Protein AF-0000000080709113 (afdb_homodimer)

Radius of gyration: 42.11 Å; Cα contacts (8 Å, |Δi|>4): 4014; chains: 2; bounding box: 92×187×119 Å

Secondary structure (DSSP, 8-state):
--HHHHH-SSPTT----EEEEE-TTSSEEEEEE-GGG-SEEEEEEEETTT--EEEES--STT-B-STTS-HHHHHHHHHHT---EE----EEPPTT-SS-EEEEEETTEEEEEETTT--PPEEEE-TTSTTSTTPPPEEEEE-TTSSEEEEEETTEEEEEESSPPP-------S------------PPPPPEE---STTSTTEEESB--HHHHHTS---BSEEE-TTSSEEEEEEEE-TTSPPEEEE-TTSS--SGGGEEEE---BTTSPPPEEEEEEEE--HHHHHHT-----GGG---EE----SS-----------------------------------STT-TT-EEEEEEEE-TTS-EEEEEEETTS-EEEEEEE-TTT--EEEEEEEE-SS-----S--EE-SS-------------------------------------TT-EEEEEEE-TTSS-EEEEEEE-TT-SS-EEEEE---SSS-EEEEEEEETTTTEEEEEE-SS-TT-BEEEEEESS--TT-TTPPPPPEE---SSSEEEEEE-TTSSEEEEEEEETTEEEEEEEEE--SSS-TTSPPEEEEEEEE---HHHHHTGGG-PPPEEEEEE-TTSS-EEEEEEE---HHHH-S--EEEEEEE---TT-----SSHHHHT-HHHHHHHHTT-EEEEEE-TT-TTS-HHHHGGGTT-TTSHHHHHHHHHHHHHHHTT-EEEEEEEEEEETHHHHHHHHHHHH-TTT--EEEEES----GGGSBHHHHHHHH--TTT-HHHHHHT-TGGGGGG--SEEEEEEETT-SSS-THHHHHHHHHHHHTT---EEEEETT--SS--SHHHHHHHHHHHHHHHHHHHSSSPPPPPS--/--HHHHH-SSPTT----EEEEE-TTSSEEEEEE-GGG-SEEEEEEEETTT--EEEES--STT-B-SSSS-HHHHHHHHHHT---EE----EEPPTT-SS-EEEEEETTEEEEEETTT--PPEEEE-TTSTTSTTPPPEEEEE-TTSSEEEEEETTEEEEEESSPPP-------S------------PPPPPEE---STTSTTEEESB--HHHHHTS---BSEEE-TTSSEEEEEEEE-TTSPPEEEE-TTSS--SGGGEEEE---BTTSPPPEEEEEEEE--HHHHHHT-----GGG---EE----SS-----------------------------------STT-TT-EEEEEEEE-TTS-EEEEEEETTSSEEEEEEE-TTT--EEEEEEEE-SS-----S--EE-SS-------------------------------------TT-EEEEEEE-TTSS-EEEEEEE-TT-SS-EEEEE---SSS-EEEEEEEETTTTEEEEEE-SS-TT-BEEEEEESS--TT-TTPPPPPEE---SSSEEEEEE-TTSSEEEEEEEETTEEEEEEEEE--SSS-TTSPPEEEEEEEE---HHHHHTGGG-PPPEEEEEE-TTSS-EEEEEEE---HHHH-S--EEEEEEE---TT-----SSHHHHT-HHHHHHHHTT-EEEEEE-TT-SSS-HHHHGGGTT-TTSHHHHHHHHHHHHHHHTT-EEEEEEEEEEETHHHHHHHHHHHH-TTT--EEEEES----GGGSBHHHHHHHH--TTT-HHHHHHT-GGGGGGG--SEEEEEEETT-SSS-THHHHHHHHHHHHTT---EEEEETT--SS--SHHHHHHHHHHHHHHHHHHHSSSPPPPPS--

pLDDT: mean 85.26, std 21.28, range [19.12, 98.88]

Structure (mmCIF, N/CA/C/O backbone):
data_AF-0000000080709113-model_v1
#
loop_
_entity.id
_entity.type
_entity.pdbx_description
1 polymer 'Putative dipeptidyl peptidase IV'
#
loop_
_atom_site.group_PDB
_atom_site.id
_atom_site.type_symbol
_atom_site.label_atom_id
_atom_site.label_alt_id
_atom_site.label_comp_id
_atom_site.label_asym_id
_atom_site.label_entity_id
_atom_site.label_seq_id
_atom_site.pdbx_PDB_ins_code
_atom_site.Cartn_x
_atom_site.Cartn_y
_atom_site.Cartn_z
_atom_site.occupancy
_atom_site.B_iso_or_equiv
_atom_site.auth_seq_id
_atom_site.auth_comp_id
_atom_site.auth_asym_id
_atom_site.auth_atom_id
_atom_site.pdbx_PDB_model_num
ATOM 1 N N . MET A 1 1 ? 26.172 13.289 19.031 1 89.44 1 MET A N 1
ATOM 2 C CA . MET A 1 1 ? 24.719 13.172 19.172 1 89.44 1 MET A CA 1
ATOM 3 C C . MET A 1 1 ? 24.203 11.906 18.5 1 89.44 1 MET A C 1
ATOM 5 O O . MET A 1 1 ? 24.5 11.656 17.328 1 89.44 1 MET A O 1
ATOM 9 N N . ASN A 1 2 ? 23.531 11.102 19.203 1 90.44 2 ASN A N 1
ATOM 10 C CA . ASN A 1 2 ? 23.047 9.844 18.641 1 90.44 2 ASN A CA 1
ATOM 11 C C . ASN A 1 2 ? 21.625 9.977 18.109 1 90.44 2 ASN A C 1
ATOM 13 O O . ASN A 1 2 ? 20.953 10.992 18.344 1 90.44 2 ASN A O 1
ATOM 17 N N . PRO A 1 3 ? 21.219 9.055 17.312 1 92.25 3 PRO A N 1
ATOM 18 C CA . PRO A 1 3 ? 19.891 9.117 16.719 1 92.25 3 PRO A CA 1
ATOM 19 C C . PRO A 1 3 ? 18.766 9.164 17.75 1 92.25 3 PRO A C 1
ATOM 21 O O . PRO A 1 3 ? 17.719 9.766 17.516 1 92.25 3 PRO A O 1
ATOM 24 N N . GLU A 1 4 ? 18.938 8.641 18.859 1 92.06 4 GLU A N 1
ATOM 25 C CA . GLU A 1 4 ? 17.953 8.664 19.922 1 92.06 4 GLU A CA 1
ATOM 26 C C . GLU A 1 4 ? 17.719 10.086 20.438 1 92.06 4 GLU A C 1
ATOM 28 O O . GLU A 1 4 ? 16.594 10.477 20.75 1 92.06 4 GLU A O 1
ATOM 33 N N . ASP A 1 5 ? 18.812 10.828 20.5 1 91.19 5 ASP A N 1
ATOM 34 C CA . ASP A 1 5 ? 18.719 12.227 20.906 1 91.19 5 ASP A CA 1
ATOM 35 C C . ASP A 1 5 ? 17.828 13.023 19.953 1 91.19 5 ASP A C 1
ATOM 37 O O . ASP A 1 5 ? 17.094 13.914 20.375 1 91.19 5 ASP A O 1
ATOM 41 N N . VAL A 1 6 ? 17.922 12.656 18.75 1 93.75 6 VAL A N 1
ATOM 42 C CA . VAL A 1 6 ? 17.203 13.375 17.688 1 93.75 6 VAL A CA 1
ATOM 43 C C . VAL A 1 6 ? 15.742 12.953 17.688 1 93.75 6 VAL A C 1
ATOM 45 O O . VAL A 1 6 ? 14.852 13.789 17.5 1 93.75 6 VAL A O 1
ATOM 48 N N . ALA A 1 7 ? 15.516 11.703 17.969 1 92.69 7 ALA A N 1
ATOM 49 C CA . ALA A 1 7 ? 14.211 11.094 17.766 1 92.69 7 ALA A CA 1
ATOM 50 C C . ALA A 1 7 ? 13.289 11.367 18.953 1 92.69 7 ALA A C 1
ATOM 52 O O . ALA A 1 7 ? 12.062 11.336 18.812 1 92.69 7 ALA A O 1
ATOM 53 N N . ARG A 1 8 ? 13.734 11.672 20.047 1 88.94 8 ARG A N 1
ATOM 54 C CA . ARG A 1 8 ? 12.945 11.766 21.266 1 88.94 8 ARG A CA 1
ATOM 55 C C . ARG A 1 8 ? 12.211 13.094 21.359 1 88.94 8 ARG A C 1
ATOM 57 O O . ARG A 1 8 ? 12.805 14.156 21.125 1 88.94 8 ARG A O 1
ATOM 64 N N . PHE A 1 9 ? 10.875 13.078 21.641 1 85.38 9 PHE A N 1
ATOM 65 C CA . PHE A 1 9 ? 10.055 14.25 21.938 1 85.38 9 PHE A CA 1
ATOM 66 C C . PHE A 1 9 ? 9.648 14.273 23.406 1 85.38 9 PHE A C 1
ATOM 68 O O . PHE A 1 9 ? 9.5 13.219 24.031 1 85.38 9 PHE A O 1
ATOM 75 N N . PRO A 1 10 ? 9.383 15.328 23.969 1 86.94 10 PRO A N 1
ATOM 76 C CA . PRO A 1 10 ? 9.586 16.641 23.359 1 86.94 10 PRO A CA 1
ATOM 77 C C . PRO A 1 10 ? 11.062 16.969 23.141 1 86.94 10 PRO A C 1
ATOM 79 O O . PRO A 1 10 ? 11.93 16.375 23.766 1 86.94 10 PRO A O 1
ATOM 82 N N . LEU A 1 11 ? 11.328 17.875 22.281 1 90.06 11 LEU A N 1
ATOM 83 C CA . LEU A 1 11 ? 12.703 18.312 22.047 1 90.06 11 LEU A CA 1
ATOM 84 C C . LEU A 1 11 ? 13.297 18.938 23.312 1 90.06 11 LEU A C 1
ATOM 86 O O . LEU A 1 11 ? 12.555 19.438 24.172 1 90.06 11 LEU A O 1
ATOM 90 N N . PRO A 1 12 ? 14.586 18.922 23.438 1 89.31 12 PRO A N 1
ATOM 91 C CA . PRO A 1 12 ? 15.203 19.438 24.656 1 89.31 12 PRO A CA 1
ATOM 92 C C . PRO A 1 12 ? 14.812 20.891 24.938 1 89.31 12 PRO A C 1
ATOM 94 O O . PRO A 1 12 ? 14.969 21.766 24.078 1 89.31 12 PRO A O 1
ATOM 97 N N . GLY A 1 13 ? 14.258 21.078 26.078 1 87.19 13 GLY A N 1
ATOM 98 C CA . GLY A 1 13 ? 13.953 22.422 26.531 1 87.19 13 GLY A CA 1
ATOM 99 C C . GLY A 1 13 ? 12.656 22.969 25.969 1 87.19 13 GLY A C 1
ATOM 100 O O . GLY A 1 13 ? 12.336 24.141 26.156 1 87.19 13 GLY A O 1
ATOM 101 N N . THR A 1 14 ? 11.867 22.188 25.297 1 86.94 14 THR A N 1
ATOM 102 C CA . THR A 1 14 ? 10.656 22.703 24.656 1 86.94 14 THR A CA 1
ATOM 103 C C . THR A 1 14 ? 9.414 22.297 25.438 1 86.94 14 THR A C 1
ATOM 105 O O . THR A 1 14 ? 8.305 22.703 25.109 1 86.94 14 THR A O 1
ATOM 108 N N . ALA A 1 15 ? 9.586 21.5 26.438 1 83.94 15 ALA A N 1
ATOM 109 C CA . ALA A 1 15 ? 8.453 21.125 27.281 1 83.94 15 ALA A CA 1
ATOM 110 C C . ALA A 1 15 ? 8.008 22.281 28.141 1 83.94 15 ALA A C 1
ATOM 112 O O . ALA A 1 15 ? 8.086 22.219 29.375 1 83.94 15 ALA A O 1
ATOM 113 N N . SER A 1 16 ? 7.555 23.328 27.562 1 86.25 16 SER A N 1
ATOM 114 C CA . SER A 1 16 ? 7.047 24.5 28.281 1 86.25 16 SER A CA 1
ATOM 115 C C . SER A 1 16 ? 5.543 24.391 28.5 1 86.25 16 SER A C 1
ATOM 117 O O . SER A 1 16 ? 4.855 23.641 27.812 1 86.25 16 SER A O 1
ATOM 119 N N . PRO A 1 17 ? 5.062 25.078 29.516 1 89.88 17 PRO A N 1
ATOM 120 C CA . PRO A 1 17 ? 3.613 25.094 29.734 1 89.88 17 PRO A CA 1
ATOM 121 C C . PRO A 1 17 ? 2.836 25.562 28.516 1 89.88 17 PRO A C 1
ATOM 123 O O . PRO A 1 17 ? 3.27 26.5 27.828 1 89.88 17 PRO A O 1
ATOM 126 N N . ILE A 1 18 ? 1.793 24.906 28.281 1 90.75 18 ILE A N 1
ATOM 127 C CA . ILE A 1 18 ? 0.953 25.25 27.141 1 90.75 18 ILE A CA 1
ATOM 128 C C . ILE A 1 18 ? -0.507 25.328 27.594 1 90.75 18 ILE A C 1
ATOM 130 O O . ILE A 1 18 ? -0.85 24.922 28.703 1 90.75 18 ILE A O 1
ATOM 134 N N . GLN A 1 19 ? -1.352 25.859 26.703 1 92.31 19 GLN A N 1
ATOM 135 C CA . GLN A 1 19 ? -2.779 26.031 26.953 1 92.31 19 GLN A CA 1
ATOM 136 C C . GLN A 1 19 ? -3.018 26.828 28.234 1 92.31 19 GLN A C 1
ATOM 138 O O . GLN A 1 19 ? -3.744 26.375 29.125 1 92.31 19 GLN A O 1
ATOM 143 N N . LEU A 1 20 ? -2.328 27.844 28.359 1 95.44 20 LEU A N 1
ATOM 144 C CA . LEU A 1 20 ? -2.482 28.719 29.516 1 95.44 20 LEU A CA 1
ATOM 145 C C . LEU A 1 20 ? -3.855 29.391 29.516 1 95.44 20 LEU A C 1
ATOM 147 O O . LEU A 1 20 ? -4.355 29.797 28.469 1 95.44 20 LEU A O 1
ATOM 151 N N . ALA A 1 21 ? -4.414 29.438 30.703 1 94.31 21 ALA A N 1
ATOM 152 C CA . ALA A 1 21 ? -5.715 30.094 30.859 1 94.31 21 ALA A CA 1
ATOM 153 C C . ALA A 1 21 ? -5.914 30.578 32.281 1 94.31 21 ALA A C 1
ATOM 155 O O . ALA A 1 21 ? -5.535 29.906 33.25 1 94.31 21 ALA A O 1
ATOM 156 N N . PHE A 1 22 ? -6.414 31.734 32.375 1 95 22 PHE A N 1
ATOM 157 C CA . PHE A 1 22 ? -6.816 32.219 33.719 1 95 22 PHE A CA 1
ATOM 158 C C . PHE A 1 22 ? -8.195 31.688 34.062 1 95 22 PHE A C 1
ATOM 160 O O . PHE A 1 22 ? -9.07 31.562 33.219 1 95 22 PHE A O 1
ATOM 167 N N . SER A 1 23 ? -8.359 31.375 35.344 1 93 23 SER A N 1
ATOM 168 C CA . SER A 1 23 ? -9.688 31 35.844 1 93 23 SER A CA 1
ATOM 169 C C . SER A 1 23 ? -10.688 32.125 35.625 1 93 23 SER A C 1
ATOM 171 O O . SER A 1 23 ? -10.297 33.281 35.438 1 93 23 SER A O 1
ATOM 173 N N . PRO A 1 24 ? -11.984 31.797 35.625 1 91.12 24 PRO A N 1
ATOM 174 C CA . PRO A 1 24 ? -13 32.812 35.375 1 91.12 24 PRO A CA 1
ATOM 175 C C . PRO A 1 24 ? -12.891 34 36.344 1 91.12 24 PRO A C 1
ATOM 177 O O . PRO A 1 24 ? -13.25 35.125 36 1 91.12 24 PRO A O 1
ATOM 180 N N . ASP A 1 25 ? -12.359 33.812 37.562 1 90 25 ASP A N 1
ATOM 181 C CA . ASP A 1 25 ? -12.227 34.875 38.531 1 90 25 ASP A CA 1
ATOM 182 C C . ASP A 1 25 ? -10.82 35.5 38.531 1 90 25 ASP A C 1
ATOM 184 O O . ASP A 1 25 ? -10.484 36.312 39.344 1 90 25 ASP A O 1
ATOM 188 N N . ASP A 1 26 ? -9.898 35 37.688 1 92.94 26 ASP A N 1
ATOM 189 C CA . ASP A 1 26 ? -8.547 35.469 37.406 1 92.94 26 ASP A CA 1
ATOM 190 C C . ASP A 1 26 ? -7.613 35.156 38.562 1 92.94 26 ASP A C 1
ATOM 192 O O . ASP A 1 26 ? -6.523 35.719 38.688 1 92.94 26 ASP A O 1
ATOM 196 N N . ASN A 1 27 ? -8.047 34.281 39.438 1 92 27 ASN A N 1
ATOM 197 C CA . ASN A 1 27 ? -7.227 34 40.625 1 92 27 ASN A CA 1
ATOM 198 C C . ASN A 1 27 ? -6.238 32.875 40.375 1 92 27 ASN A C 1
ATOM 200 O O . ASN A 1 27 ? -5.246 32.719 41.094 1 92 27 ASN A O 1
ATOM 204 N N . ILE A 1 28 ? -6.598 32.094 39.406 1 93.44 28 ILE A N 1
ATOM 205 C CA . ILE A 1 28 ? -5.754 30.953 39.125 1 93.44 28 ILE A CA 1
ATOM 206 C C . ILE A 1 28 ? -5.293 31.016 37.656 1 93.44 28 ILE A C 1
ATOM 208 O O . ILE A 1 28 ? -6.094 31.266 36.75 1 93.44 28 ILE A O 1
ATOM 212 N N . LEU A 1 29 ? -4.031 30.844 37.438 1 95.75 29 LEU A N 1
ATOM 213 C CA . LEU A 1 29 ? -3.471 30.578 36.125 1 95.75 29 LEU A CA 1
ATOM 214 C C . LEU A 1 29 ? -3.281 29.078 35.906 1 95.75 29 LEU A C 1
ATOM 216 O O . LEU A 1 29 ? -2.488 28.453 36.625 1 95.75 29 LEU A O 1
ATOM 220 N N . SER A 1 30 ? -4.004 28.484 35.031 1 93.94 30 SER A N 1
ATOM 221 C CA . SER A 1 30 ? -3.9 27.062 34.75 1 93.94 30 SER A CA 1
ATOM 222 C C . SER A 1 30 ? -3.102 26.812 33.469 1 93.94 30 SER A C 1
ATOM 224 O O . SER A 1 30 ? -3.051 27.672 32.562 1 93.94 30 SER A O 1
ATOM 226 N N . TYR A 1 31 ? -2.453 25.719 33.375 1 94.44 31 TYR A N 1
ATOM 227 C CA . TYR A 1 31 ? -1.705 25.328 32.188 1 94.44 31 TYR A CA 1
ATOM 228 C C . TYR A 1 31 ? -1.417 23.828 32.156 1 94.44 31 TYR A C 1
ATOM 230 O O . TYR A 1 31 ? -1.554 23.172 33.188 1 94.44 31 TYR A O 1
ATOM 238 N N . LEU A 1 32 ? -1.11 23.266 31.062 1 92.5 32 LEU A N 1
ATOM 239 C CA . LEU A 1 32 ? -0.676 21.875 30.891 1 92.5 32 LEU A CA 1
ATOM 240 C C . LEU A 1 32 ? 0.844 21.797 30.812 1 92.5 32 LEU A C 1
ATOM 242 O O . LEU A 1 32 ? 1.482 22.594 30.141 1 92.5 32 LEU A O 1
ATOM 246 N N . HIS A 1 33 ? 1.366 20.891 31.531 1 90.56 33 HIS A N 1
ATOM 247 C CA . HIS A 1 33 ? 2.818 20.75 31.547 1 90.56 33 HIS A CA 1
ATOM 248 C C . HIS A 1 33 ? 3.234 19.375 32.031 1 90.56 33 HIS A C 1
ATOM 250 O O . HIS A 1 33 ? 2.625 18.828 32.969 1 90.56 33 HIS A O 1
ATOM 256 N N . ALA A 1 34 ? 4.188 18.828 31.312 1 84.25 34 ALA A N 1
ATOM 257 C CA . ALA A 1 34 ? 4.824 17.609 31.766 1 84.25 34 ALA A CA 1
ATOM 258 C C . ALA A 1 34 ? 6.133 17.906 32.5 1 84.25 34 ALA A C 1
ATOM 260 O O . ALA A 1 34 ? 7.047 18.5 31.922 1 84.25 34 ALA A O 1
ATOM 261 N N . GLU A 1 35 ? 6.25 17.484 33.656 1 75.75 35 GLU A N 1
ATOM 262 C CA . GLU A 1 35 ? 7.477 17.719 34.406 1 75.75 35 GLU A CA 1
ATOM 263 C C . GLU A 1 35 ? 8.594 16.797 33.938 1 75.75 35 GLU A C 1
ATOM 265 O O . GLU A 1 35 ? 8.344 15.656 33.562 1 75.75 35 GLU A O 1
ATOM 270 N N . GLY A 1 36 ? 9.82 17.203 33.969 1 70.44 36 GLY A N 1
ATOM 271 C CA . GLY A 1 36 ? 11 16.406 33.656 1 70.44 36 GLY A CA 1
ATOM 272 C C . GLY A 1 36 ? 11.156 16.094 32.188 1 70.44 36 GLY A C 1
ATOM 273 O O . GLY A 1 36 ? 11.781 15.102 31.828 1 70.44 36 GLY A O 1
ATOM 274 N N . GLY A 1 37 ? 10.453 16.844 31.469 1 66.5 37 GLY A N 1
ATOM 275 C CA . GLY A 1 37 ? 10.641 16.641 30.031 1 66.5 37 GLY A CA 1
ATOM 276 C C . GLY A 1 37 ? 9.922 15.422 29.5 1 66.5 37 GLY A C 1
ATOM 277 O O . GLY A 1 37 ? 10.312 14.875 28.469 1 66.5 37 GLY A O 1
ATOM 278 N N . GLN A 1 38 ? 8.922 15 30.109 1 72 38 GLN A N 1
ATOM 279 C CA . GLN A 1 38 ? 8.172 13.812 29.703 1 72 38 GLN A CA 1
ATOM 280 C C . GLN A 1 38 ? 7.039 14.18 28.75 1 72 38 GLN A C 1
ATOM 282 O O . GLN A 1 38 ? 6.848 15.352 28.422 1 72 38 GLN A O 1
ATOM 287 N N . LEU A 1 39 ? 6.418 13.164 28.109 1 74.25 39 LEU A N 1
ATOM 288 C CA . LEU A 1 39 ? 5.332 13.359 27.156 1 74.25 39 LEU A CA 1
ATOM 289 C C . LEU A 1 39 ? 3.99 13.453 27.875 1 74.25 39 LEU A C 1
ATOM 291 O O . LEU A 1 39 ? 3.045 14.055 27.375 1 74.25 39 LEU A O 1
ATOM 295 N N . THR A 1 40 ? 3.9 12.992 29.031 1 79.62 40 THR A N 1
ATOM 296 C CA . THR A 1 40 ? 2.633 12.914 29.75 1 79.62 40 THR A CA 1
ATOM 297 C C . THR A 1 40 ? 2.367 14.211 30.516 1 79.62 40 THR A C 1
ATOM 299 O O . THR A 1 40 ? 3 14.469 31.547 1 79.62 40 THR A O 1
ATOM 302 N N . ARG A 1 41 ? 1.399 14.977 30.125 1 87.88 41 ARG A N 1
ATOM 303 C CA . ARG A 1 41 ? 1.096 16.281 30.688 1 87.88 41 ARG A CA 1
ATOM 304 C C . ARG A 1 41 ? 0.096 16.172 31.828 1 87.88 41 ARG A C 1
ATOM 306 O O . ARG A 1 41 ? -0.704 15.234 31.875 1 87.88 41 ARG A O 1
ATOM 313 N N . GLN A 1 42 ? 0.263 17.031 32.688 1 89.25 42 GLN A N 1
ATOM 314 C CA . GLN A 1 42 ? -0.685 17.234 33.781 1 89.25 42 GLN A CA 1
ATOM 315 C C . GLN A 1 42 ? -1.26 18.641 33.781 1 89.25 42 GLN A C 1
ATOM 317 O O . GLN A 1 42 ? -0.701 19.531 33.125 1 89.25 42 GLN A O 1
ATOM 322 N N . LEU A 1 43 ? -2.359 18.781 34.438 1 91.94 43 LEU A N 1
ATOM 323 C CA . LEU A 1 43 ? -2.992 20.094 34.562 1 91.94 43 LEU A CA 1
ATOM 324 C C . LEU A 1 43 ? -2.547 20.781 35.875 1 91.94 43 LEU A C 1
ATOM 326 O O . LEU A 1 43 ? -2.768 20.25 36.969 1 91.94 43 LEU A O 1
ATOM 330 N N . TRP A 1 44 ? -1.942 21.906 35.719 1 92.12 44 TRP A N 1
ATOM 331 C CA . TRP A 1 44 ? -1.421 22.656 36.844 1 92.12 44 TRP A CA 1
ATOM 332 C C . TRP A 1 44 ? -2.168 23.984 37 1 92.12 44 TRP A C 1
ATOM 334 O O . TRP A 1 44 ? -2.766 24.484 36.062 1 92.12 44 TRP A O 1
ATOM 344 N N . GLY A 1 45 ? -2.16 24.5 38.219 1 92.5 45 GLY A N 1
ATOM 345 C CA . GLY A 1 45 ? -2.674 25.828 38.531 1 92.5 45 GLY A CA 1
ATOM 346 C C . GLY A 1 45 ? -1.77 26.625 39.469 1 92.5 45 GLY A C 1
ATOM 347 O O . GLY A 1 45 ? -1.186 26.062 40.406 1 92.5 45 GLY A O 1
ATOM 348 N N . VAL A 1 46 ? -1.613 27.891 39.156 1 94.81 46 VAL A N 1
ATOM 349 C CA . VAL A 1 46 ? -0.883 28.812 40.031 1 94.81 46 VAL A CA 1
ATOM 350 C C . VAL A 1 46 ? -1.826 29.891 40.531 1 94.81 46 VAL A C 1
ATOM 352 O O . VAL A 1 46 ? -2.482 30.578 39.75 1 94.81 46 VAL A O 1
ATOM 355 N N . ASP A 1 47 ? -1.864 29.984 41.844 1 93.62 47 ASP A N 1
ATOM 356 C CA . ASP A 1 47 ? -2.568 31.125 42.406 1 93.62 47 ASP A CA 1
ATOM 357 C C . ASP A 1 47 ? -1.797 32.438 42.156 1 93.62 47 ASP A C 1
ATOM 359 O O . ASP A 1 47 ? -0.689 32.594 42.688 1 93.62 47 ASP A O 1
ATOM 363 N N . VAL A 1 48 ? -2.398 33.344 41.5 1 93.06 48 VAL A N 1
ATOM 364 C CA . VAL A 1 48 ? -1.652 34.5 41 1 93.06 48 VAL A CA 1
ATOM 365 C C . VAL A 1 48 ? -1.414 35.5 42.156 1 93.06 48 VAL A C 1
ATOM 367 O O . VAL A 1 48 ? -0.554 36.375 42.062 1 93.06 48 VAL A O 1
ATOM 370 N N . ASN A 1 49 ? -2.051 35.344 43.281 1 90.94 49 ASN A N 1
ATOM 371 C CA . ASN A 1 49 ? -1.854 36.219 44.438 1 90.94 49 ASN A CA 1
ATOM 372 C C . ASN A 1 49 ? -0.776 35.656 45.344 1 90.94 49 ASN A C 1
ATOM 374 O O . ASN A 1 49 ? 0.04 36.438 45.875 1 90.94 49 ASN A O 1
ATOM 378 N N . THR A 1 50 ? -0.733 34.375 45.531 1 92.31 50 THR A N 1
ATOM 379 C CA . THR A 1 50 ? 0.211 33.781 46.438 1 92.31 50 THR A CA 1
ATOM 380 C C . THR A 1 50 ? 1.375 33.125 45.688 1 92.31 50 THR A C 1
ATOM 382 O O . THR A 1 50 ? 2.412 32.812 46.281 1 92.31 50 THR A O 1
ATOM 385 N N . MET A 1 51 ? 1.175 32.875 44.469 1 92.88 51 MET A N 1
ATOM 386 C CA . MET A 1 51 ? 2.141 32.219 43.562 1 92.88 51 MET A CA 1
ATOM 387 C C . MET A 1 51 ? 2.299 30.75 43.938 1 92.88 51 MET A C 1
ATOM 389 O O . MET A 1 51 ? 3.262 30.094 43.5 1 92.88 51 MET A O 1
ATOM 393 N N . ALA A 1 52 ? 1.317 30.219 44.719 1 92.12 52 ALA A N 1
ATOM 394 C CA . ALA A 1 52 ? 1.343 28.797 45.031 1 92.12 52 ALA A CA 1
ATOM 395 C C . ALA A 1 52 ? 0.917 27.953 43.844 1 92.12 52 ALA A C 1
ATOM 397 O O . ALA A 1 52 ? -0.076 28.25 43.188 1 92.12 52 ALA A O 1
ATOM 398 N N . LYS A 1 53 ? 1.717 27 43.562 1 91.69 53 LYS A N 1
ATOM 399 C CA . LYS A 1 53 ? 1.446 26.062 42.469 1 91.69 53 LYS A CA 1
ATOM 400 C C . LYS A 1 53 ? 0.753 24.812 43 1 91.69 53 LYS A C 1
ATOM 402 O O . LYS A 1 53 ? 1.114 24.281 44.031 1 91.69 53 LYS A O 1
ATOM 407 N N . LYS A 1 54 ? -0.254 24.297 42.312 1 89.38 54 LYS A N 1
ATOM 408 C CA . LYS A 1 54 ? -0.938 23.062 42.688 1 89.38 54 LYS A CA 1
ATOM 409 C C . LYS A 1 54 ? -1.407 22.312 41.438 1 89.38 54 LYS A C 1
ATOM 411 O O . LYS A 1 54 ? -1.564 22.906 40.375 1 89.38 54 LYS A O 1
ATOM 416 N N . GLN A 1 55 ? -1.543 21.047 41.562 1 89 55 GLN A N 1
ATOM 417 C CA . GLN A 1 55 ? -2.104 20.234 40.5 1 89 55 GLN A CA 1
ATOM 418 C C . GLN A 1 55 ? -3.627 20.328 40.469 1 89 55 GLN A C 1
ATOM 420 O O . GLN A 1 55 ? -4.27 20.266 41.531 1 89 55 GLN A O 1
ATOM 425 N N . LEU A 1 56 ? -4.082 20.594 39.25 1 88 56 LEU A N 1
ATOM 426 C CA . LEU A 1 56 ? -5.523 20.594 39.062 1 88 56 LEU A CA 1
ATOM 427 C C . LEU A 1 56 ? -5.965 19.344 38.312 1 88 56 LEU A C 1
ATOM 429 O O . LEU A 1 56 ? -5.199 18.766 37.531 1 88 56 LEU A O 1
ATOM 433 N N . GLY A 1 57 ? -7.086 18.859 38.562 1 79.69 57 GLY A N 1
ATOM 434 C CA . GLY A 1 57 ? -7.703 17.781 37.812 1 79.69 57 GLY A CA 1
ATOM 435 C C . GLY A 1 57 ? -6.809 16.578 37.625 1 79.69 57 GLY A C 1
ATOM 436 O O . GLY A 1 57 ? -6.465 16.188 36.5 1 79.69 57 GLY A O 1
ATOM 437 N N . MET A 1 58 ? -6.449 15.867 38.594 1 75.81 58 MET A N 1
ATOM 438 C CA . MET A 1 58 ? -5.582 14.695 38.531 1 75.81 58 MET A CA 1
ATOM 439 C C . MET A 1 58 ? -6.258 13.555 37.781 1 75.81 58 MET A C 1
ATOM 441 O O . MET A 1 58 ? -7.32 13.078 38.188 1 75.81 58 MET A O 1
ATOM 445 N N . PRO A 1 59 ? -5.633 13.18 36.5 1 76.56 59 PRO A N 1
ATOM 446 C CA . PRO A 1 59 ? -6.301 12.133 35.719 1 76.56 59 PRO A CA 1
ATOM 447 C C . PRO A 1 59 ? -6.219 10.758 36.375 1 76.56 59 PRO A C 1
ATOM 449 O O . PRO A 1 59 ? -5.246 10.461 37.094 1 76.56 59 PRO A O 1
ATOM 452 N N . PRO A 1 60 ? -7.297 9.992 36.094 1 75.12 60 PRO A N 1
ATOM 453 C CA . PRO A 1 60 ? -7.176 8.594 36.5 1 75.12 60 PRO A CA 1
ATOM 454 C C . PRO A 1 60 ? -6.227 7.789 35.625 1 75.12 60 PRO A C 1
ATOM 456 O O . PRO A 1 60 ? -6.172 8.008 34.406 1 75.12 60 PRO A O 1
ATOM 459 N N . HIS A 1 61 ? -5.504 6.742 36.031 1 69.19 61 HIS A N 1
ATOM 460 C CA . HIS A 1 61 ? -4.68 5.762 35.344 1 69.19 61 HIS A CA 1
ATOM 461 C C . HIS A 1 61 ? -3.779 6.434 34.312 1 69.19 61 HIS A C 1
ATOM 463 O O . HIS A 1 61 ? -3.723 6.008 33.156 1 69.19 61 HIS A O 1
ATOM 469 N N . ASP A 1 62 ? -3.123 7.344 34.25 1 69.19 62 ASP A N 1
ATOM 470 C CA . ASP A 1 62 ? -2.092 8.016 33.469 1 69.19 62 ASP A CA 1
ATOM 471 C C . ASP A 1 62 ? -2.707 8.844 32.344 1 69.19 62 ASP A C 1
ATOM 473 O O . ASP A 1 62 ? -1.991 9.375 31.484 1 69.19 62 ASP A O 1
ATOM 477 N N . GLY A 1 63 ? -3.951 8.797 32.094 1 71.19 63 GLY A N 1
ATOM 478 C CA . GLY A 1 63 ? -4.605 9.664 31.125 1 71.19 63 GLY A CA 1
ATOM 479 C C . GLY A 1 63 ? -4.602 9.094 29.719 1 71.19 63 GLY A C 1
ATOM 480 O O . GLY A 1 63 ? -4.719 7.883 29.531 1 71.19 63 GLY A O 1
ATOM 481 N N . ASP A 1 64 ? -4.605 9.906 28.688 1 73.69 64 ASP A N 1
ATOM 482 C CA . ASP A 1 64 ? -4.656 9.539 27.266 1 73.69 64 ASP A CA 1
ATOM 483 C C . ASP A 1 64 ? -3.348 8.898 26.812 1 73.69 64 ASP A C 1
ATOM 485 O O . ASP A 1 64 ? -2.266 9.375 27.172 1 73.69 64 ASP A O 1
ATOM 489 N N . THR A 1 65 ? -3.49 7.758 26.141 1 73.38 65 THR A N 1
ATOM 490 C CA . THR A 1 65 ? -2.391 7.113 25.438 1 73.38 65 THR A CA 1
ATOM 491 C C . THR A 1 65 ? -2.729 6.93 23.953 1 73.38 65 THR A C 1
ATOM 493 O O . THR A 1 65 ? -3.869 7.152 23.547 1 73.38 65 THR A O 1
ATOM 496 N N . GLU A 1 66 ? -1.799 6.613 23.172 1 69.81 66 GLU A N 1
ATOM 497 C CA . GLU A 1 66 ? -2.035 6.43 21.734 1 69.81 66 GLU A CA 1
ATOM 498 C C . GLU A 1 66 ? -2.971 5.254 21.484 1 69.81 66 GLU A C 1
ATOM 500 O O . GLU A 1 66 ? -3.699 5.238 20.484 1 69.81 66 GLU A O 1
ATOM 505 N N . GLU A 1 67 ? -3.115 4.34 22.359 1 71.12 67 GLU A N 1
ATOM 506 C CA . GLU A 1 67 ? -3.828 3.09 22.125 1 71.12 67 GLU A CA 1
ATOM 507 C C . GLU A 1 67 ? -5.277 3.182 22.594 1 71.12 67 GLU A C 1
ATOM 509 O O . GLU A 1 67 ? -6.145 2.459 22.094 1 71.12 67 GLU A O 1
ATOM 514 N N . ASN A 1 68 ? -5.586 4.078 23.453 1 74.69 68 ASN A N 1
ATOM 515 C CA . ASN A 1 68 ? -6.91 4.062 24.078 1 74.69 68 ASN A CA 1
ATOM 516 C C . ASN A 1 68 ? -7.805 5.16 23.5 1 74.69 68 ASN A C 1
ATOM 518 O O . ASN A 1 68 ? -8.672 5.688 24.188 1 74.69 68 ASN A O 1
ATOM 522 N N . LEU A 1 69 ? -7.547 5.52 22.281 1 78.5 69 LEU A N 1
ATOM 523 C CA . LEU A 1 69 ? -8.344 6.547 21.625 1 78.5 69 LEU A CA 1
ATOM 524 C C . LEU A 1 69 ? -9.109 5.965 20.438 1 78.5 69 LEU A C 1
ATOM 526 O O . LEU A 1 69 ? -8.672 4.99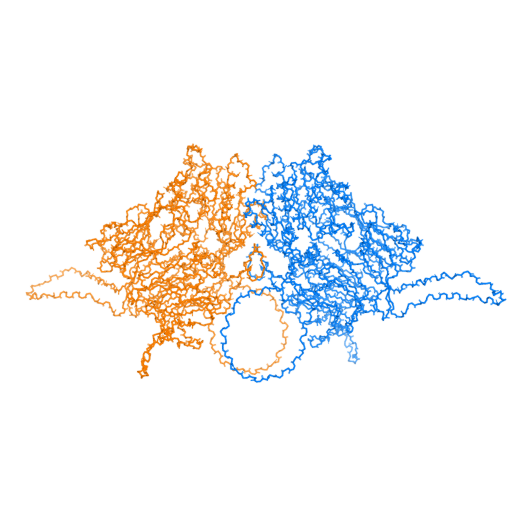2 19.812 1 78.5 69 LEU A O 1
ATOM 530 N N . SER A 1 70 ? -10.258 6.547 20.25 1 79.75 70 SER A N 1
ATOM 531 C CA . SER A 1 70 ? -11.008 6.191 19.047 1 79.75 70 SER A CA 1
ATOM 532 C C . SER A 1 70 ? -10.289 6.668 17.781 1 79.75 70 SER A C 1
ATOM 534 O O . SER A 1 70 ? -9.422 7.539 17.859 1 79.75 70 SER A O 1
ATOM 536 N N . LEU A 1 71 ? -10.617 6.094 16.656 1 80.56 71 LEU A N 1
ATOM 537 C CA . LEU A 1 71 ? -10.008 6.477 15.391 1 80.56 71 LEU A CA 1
ATOM 538 C C . LEU A 1 71 ? -10.258 7.953 15.094 1 80.56 71 LEU A C 1
ATOM 540 O O . LEU A 1 71 ? -9.352 8.656 14.633 1 80.56 71 LEU A O 1
ATOM 544 N N . LYS A 1 72 ? -11.461 8.453 15.352 1 77.94 72 LYS A N 1
ATOM 545 C CA . LYS A 1 72 ? -11.781 9.852 15.094 1 77.94 72 LYS A CA 1
ATOM 546 C C . LYS A 1 72 ? -10.898 10.781 15.922 1 77.94 72 LYS A C 1
ATOM 548 O O . LYS A 1 72 ? -10.422 11.805 15.422 1 77.94 72 LYS A O 1
ATOM 553 N N . GLU A 1 73 ? -10.703 10.398 17.094 1 80.81 73 GLU A N 1
ATOM 554 C CA . GLU A 1 73 ? -9.844 11.203 17.969 1 80.81 73 GLU A CA 1
ATOM 555 C C . GLU A 1 73 ? -8.383 11.125 17.531 1 80.81 73 GLU A C 1
ATOM 557 O O . GLU A 1 73 ? -7.668 12.133 17.578 1 80.81 73 GLU A O 1
ATOM 562 N N . LYS A 1 74 ? -7.988 9.938 17.125 1 81.88 74 LYS A N 1
ATOM 563 C CA . LYS A 1 74 ? -6.625 9.773 16.641 1 81.88 74 LYS A CA 1
ATOM 564 C C . LYS A 1 74 ? -6.375 10.672 15.422 1 81.88 74 LYS A C 1
ATOM 566 O O . LYS A 1 74 ? -5.352 11.352 15.344 1 81.88 74 LYS A O 1
ATOM 571 N N . LEU A 1 75 ? -7.27 10.672 14.578 1 84 75 LEU A N 1
ATOM 572 C CA . LEU A 1 75 ? -7.129 11.461 13.352 1 84 75 LEU A CA 1
ATOM 573 C C . LEU A 1 75 ? -7.156 12.953 13.664 1 84 75 LEU A C 1
ATOM 575 O O . LEU A 1 75 ? -6.422 13.727 13.047 1 84 75 LEU A O 1
ATOM 579 N N . LYS A 1 76 ? -8.031 13.312 14.523 1 81.25 76 LYS A N 1
ATOM 580 C CA . LYS A 1 76 ? -8.055 14.703 14.961 1 81.25 76 LYS A CA 1
ATOM 581 C C . LYS A 1 76 ? -6.707 15.125 15.539 1 81.25 76 LYS A C 1
ATOM 583 O O . LYS A 1 76 ? -6.191 16.203 15.211 1 81.25 76 LYS A O 1
ATOM 588 N N . ARG A 1 77 ? -6.094 14.305 16.328 1 79.06 77 ARG A N 1
ATOM 589 C CA . ARG A 1 77 ? -4.801 14.586 16.953 1 79.06 77 ARG A CA 1
ATOM 590 C C . ARG A 1 77 ? -3.693 14.641 15.898 1 79.06 77 ARG A C 1
ATOM 592 O O . ARG A 1 77 ? -2.764 15.445 16.016 1 79.06 77 ARG A O 1
ATOM 599 N N . GLU A 1 78 ? -3.818 13.742 14.945 1 81.19 78 GLU A N 1
ATOM 600 C CA . GLU A 1 78 ? -2.869 13.789 13.836 1 81.19 78 GLU A CA 1
ATOM 601 C C . GLU A 1 78 ? -2.912 15.141 13.125 1 81.19 78 GLU A C 1
ATOM 603 O O . GLU A 1 78 ? -1.868 15.727 12.828 1 81.19 78 GLU A O 1
ATOM 608 N N . ARG A 1 79 ? -4.086 15.578 12.938 1 79 79 ARG A N 1
ATOM 609 C CA . ARG A 1 79 ? -4.258 16.828 12.203 1 79 79 ARG A CA 1
ATOM 610 C C . ARG A 1 79 ? -3.859 18.031 13.062 1 79 79 ARG A C 1
ATOM 612 O O . ARG A 1 79 ? -3.512 19.078 12.539 1 79 79 ARG A O 1
ATOM 619 N N . GLN A 1 80 ? -3.877 17.75 14.359 1 81.44 80 GLN A N 1
ATOM 620 C CA . GLN A 1 80 ? -3.422 18.781 15.305 1 81.44 80 GLN A CA 1
ATOM 621 C C . GLN A 1 80 ? -1.921 18.656 15.555 1 81.44 80 GLN A C 1
ATOM 623 O O . GLN A 1 80 ? -1.335 19.5 16.234 1 81.44 80 GLN A O 1
ATOM 628 N N . ARG A 1 81 ? -1.271 17.625 15.008 1 76.06 81 ARG A N 1
ATOM 629 C CA . ARG A 1 81 ? 0.131 17.312 15.258 1 76.06 81 ARG A CA 1
ATOM 630 C C . ARG A 1 81 ? 0.401 17.188 16.75 1 76.06 81 ARG A C 1
ATOM 632 O O . ARG A 1 81 ? 1.397 17.703 17.266 1 76.06 81 ARG A O 1
ATOM 639 N N . LEU A 1 82 ? -0.588 16.562 17.469 1 74.25 82 LEU A N 1
ATOM 640 C CA . LEU A 1 82 ? -0.507 16.359 18.922 1 74.25 82 LEU A CA 1
ATOM 641 C C . LEU A 1 82 ? 0.099 15.008 19.25 1 74.25 82 LEU A C 1
ATOM 643 O O . LEU A 1 82 ? -0.52 13.969 19 1 74.25 82 LEU A O 1
ATOM 647 N N . HIS A 1 83 ? 1.254 15.031 19.906 1 76.25 83 HIS A N 1
ATOM 648 C CA . HIS A 1 83 ? 1.959 13.805 20.25 1 76.25 83 HIS A CA 1
ATOM 649 C C . HIS A 1 83 ? 1.859 13.523 21.75 1 76.25 83 HIS A C 1
ATOM 651 O O . HIS A 1 83 ? 2.125 12.406 22.188 1 76.25 83 HIS A O 1
ATOM 657 N N . ALA A 1 84 ? 1.417 14.5 22.5 1 77.19 84 ALA A N 1
ATOM 658 C CA . ALA A 1 84 ? 1.436 14.406 23.953 1 77.19 84 ALA A CA 1
ATOM 659 C C . ALA A 1 84 ? 0.383 13.422 24.453 1 77.19 84 ALA A C 1
ATOM 661 O O . ALA A 1 84 ? -0.621 13.18 23.781 1 77.19 84 ALA A O 1
ATOM 662 N N . THR A 1 85 ? 0.672 12.875 25.672 1 81.94 85 THR A N 1
ATOM 663 C CA . THR A 1 85 ? -0.261 11.992 26.375 1 81.94 85 THR A CA 1
ATOM 664 C C . THR A 1 85 ? -0.637 12.57 27.734 1 81.94 85 THR A C 1
ATOM 666 O O . THR A 1 85 ? -0.165 13.648 28.109 1 81.94 85 THR A O 1
ATOM 669 N N . GLY A 1 86 ? -1.555 11.984 28.453 1 87.69 86 GLY A N 1
ATOM 670 C CA . GLY A 1 86 ? -2.074 12.508 29.703 1 87.69 86 GLY A CA 1
ATOM 671 C C . GLY A 1 86 ? -3.254 13.438 29.516 1 87.69 86 GLY A C 1
ATOM 672 O O . GLY A 1 86 ? -4.223 13.094 28.828 1 87.69 86 GLY A O 1
ATOM 673 N N . VAL A 1 87 ? -3.084 14.602 30.203 1 89.19 87 VAL A N 1
ATOM 674 C CA . VAL A 1 87 ? -4.109 15.617 29.984 1 89.19 87 VAL A CA 1
ATOM 675 C C . VAL A 1 87 ? -3.725 16.516 28.812 1 89.19 87 VAL A C 1
ATOM 677 O O . VAL A 1 87 ? -2.709 17.203 28.859 1 89.19 87 VAL A O 1
ATOM 680 N N . THR A 1 88 ? -4.52 16.453 27.844 1 88.44 88 THR A N 1
ATOM 681 C CA . THR A 1 88 ? -4.109 17.156 26.641 1 88.44 88 THR A CA 1
ATOM 682 C C . THR A 1 88 ? -5.039 18.344 26.359 1 88.44 88 THR A C 1
ATOM 684 O O . THR A 1 88 ? -4.785 19.141 25.453 1 88.44 88 THR A O 1
ATOM 687 N N . SER A 1 89 ? -6.074 18.422 27.125 1 90.31 89 SER A N 1
ATOM 688 C CA . SER A 1 89 ? -6.957 19.578 27.016 1 90.31 89 SER A CA 1
ATOM 689 C C . SER A 1 89 ? -7.781 19.781 28.281 1 90.31 89 SER A C 1
ATOM 691 O O . SER A 1 89 ? -8 18.828 29.031 1 90.31 89 SER A O 1
ATOM 693 N N . PHE A 1 90 ? -8.219 20.938 28.531 1 92.5 90 PHE A N 1
ATOM 694 C CA . PHE A 1 90 ? -9.109 21.328 29.625 1 92.5 90 PHE A CA 1
ATOM 695 C C . PHE A 1 90 ? -9.875 22.594 29.281 1 92.5 90 PHE A C 1
ATOM 697 O O . PHE A 1 90 ? -9.469 23.344 28.391 1 92.5 90 PHE A O 1
ATOM 704 N N . PHE A 1 91 ? -11.008 22.797 29.984 1 91.81 91 PHE A N 1
ATOM 705 C CA . PHE A 1 91 ? -11.844 23.969 29.734 1 91.81 91 PHE A CA 1
ATOM 706 C C . PHE A 1 91 ? -12.453 24.5 31.016 1 91.81 91 PHE A C 1
ATOM 708 O O . PHE A 1 91 ? -13 23.734 31.812 1 91.81 91 PHE A O 1
ATOM 715 N N . TRP A 1 92 ? -12.305 25.75 31.203 1 91.75 92 TRP A N 1
ATOM 716 C CA . TRP A 1 92 ? -12.984 26.422 32.312 1 91.75 92 TRP A CA 1
ATOM 717 C C . TRP A 1 92 ? -14.43 26.734 31.953 1 91.75 92 TRP A C 1
ATOM 719 O O . TRP A 1 92 ? -14.75 26.953 30.781 1 91.75 92 TRP A O 1
ATOM 729 N N . SER A 1 93 ? -15.25 26.75 32.969 1 89.5 93 SER A N 1
ATOM 730 C CA . SER A 1 93 ? -16.562 27.359 32.781 1 89.5 93 SER A CA 1
ATOM 731 C C . SER A 1 93 ? -16.438 28.859 32.469 1 89.5 93 SER A C 1
ATOM 733 O O . SER A 1 93 ? -15.398 29.469 32.75 1 89.5 93 SER A O 1
ATOM 735 N N . SER A 1 94 ? -17.516 29.375 31.875 1 87.19 94 SER A N 1
ATOM 736 C CA . SER A 1 94 ? -17.469 30.766 31.453 1 87.19 94 SER A CA 1
ATOM 737 C C . SER A 1 94 ? -17.484 31.703 32.656 1 87.19 94 SER A C 1
ATOM 739 O O . SER A 1 94 ? -17.906 31.312 33.75 1 87.19 94 SER A O 1
ATOM 741 N N . ARG A 1 95 ? -17.062 32.906 32.406 1 79.75 95 ARG A N 1
ATOM 742 C CA . ARG A 1 95 ? -17.078 33.938 33.438 1 79.75 95 ARG A CA 1
ATOM 743 C C . ARG A 1 95 ? -18.5 34.281 33.875 1 79.75 95 ARG A C 1
ATOM 745 O O . ARG A 1 95 ? -19.406 34.344 33.031 1 79.75 95 ARG A O 1
ATOM 752 N N . GLY A 1 96 ? -18.625 34.469 35.125 1 71.62 96 GLY A N 1
ATOM 753 C CA . GLY A 1 96 ? -19.938 34.844 35.625 1 71.62 96 GLY A CA 1
ATOM 754 C C . GLY A 1 96 ? -20.797 33.656 36 1 71.62 96 GLY A C 1
ATOM 755 O O . GLY A 1 96 ? -21.875 33.781 36.531 1 71.62 96 GLY A O 1
ATOM 756 N N . SER A 1 97 ? -20.219 32.594 35.688 1 71.88 97 SER A N 1
ATOM 757 C CA . SER A 1 97 ? -20.953 31.375 36.062 1 71.88 97 SER A CA 1
ATOM 758 C C . SER A 1 97 ? -21.047 31.25 37.594 1 71.88 97 SER A C 1
ATOM 760 O O . SER A 1 97 ? -20.172 31.734 38.312 1 71.88 97 SER A O 1
ATOM 762 N N . ALA A 1 98 ? -22.062 30.734 37.906 1 68.31 98 ALA A N 1
ATOM 763 C CA . ALA A 1 98 ? -22.281 30.562 39.344 1 68.31 98 ALA A CA 1
ATOM 764 C C . ALA A 1 98 ? -21.25 29.609 39.938 1 68.31 98 ALA A C 1
ATOM 766 O O . ALA A 1 98 ? -20.859 29.75 41.094 1 68.31 98 ALA A O 1
ATOM 767 N N . ASN A 1 99 ? -20.875 28.719 39.125 1 79.12 99 ASN A N 1
ATOM 768 C CA . ASN A 1 99 ? -19.922 27.734 39.594 1 79.12 99 ASN A CA 1
ATOM 769 C C . ASN A 1 99 ? -18.656 27.719 38.75 1 79.12 99 ASN A C 1
ATOM 771 O O . ASN A 1 99 ? -18.734 27.609 37.531 1 79.12 99 ASN A O 1
ATOM 775 N N . ILE A 1 100 ? -17.547 27.938 39.344 1 88.25 100 ILE A N 1
ATOM 776 C CA . ILE A 1 100 ? -16.281 27.797 38.656 1 88.25 100 ILE A CA 1
ATOM 777 C C . ILE A 1 100 ? -15.938 26.312 38.5 1 88.25 100 ILE A C 1
ATOM 779 O O . ILE A 1 100 ? -15.805 25.594 39.5 1 88.25 100 ILE A O 1
ATOM 783 N N . ARG A 1 101 ? -15.891 25.844 37.281 1 91.69 101 ARG A N 1
ATOM 784 C CA . ARG A 1 101 ? -15.648 24.422 37 1 91.69 101 ARG A CA 1
ATOM 785 C C . ARG A 1 101 ? -14.578 24.266 35.938 1 91.69 101 ARG A C 1
ATOM 787 O O . ARG A 1 101 ? -14.352 25.172 35.125 1 91.69 101 ARG A O 1
ATOM 794 N N . ILE A 1 102 ? -13.93 23.141 35.969 1 92.12 102 ILE A N 1
ATOM 795 C CA . ILE A 1 102 ? -12.984 22.734 34.938 1 92.12 102 ILE A CA 1
ATOM 796 C C . ILE A 1 102 ? -13.422 21.406 34.344 1 92.12 102 ILE A C 1
ATOM 798 O O . ILE A 1 102 ? -13.75 20.453 35.062 1 92.12 102 ILE A O 1
ATOM 802 N N . MET A 1 103 ? -13.516 21.312 33.094 1 93.62 103 MET A N 1
ATOM 803 C CA . MET A 1 103 ? -13.797 20.062 32.375 1 93.62 103 MET A CA 1
ATOM 804 C C . MET A 1 103 ? -12.516 19.484 31.781 1 93.62 103 MET A C 1
ATOM 806 O O . MET A 1 103 ? -11.719 20.203 31.188 1 93.62 103 MET A O 1
ATOM 810 N N . VAL A 1 104 ? -12.328 18.219 31.906 1 92.94 104 VAL A N 1
ATOM 811 C CA . VAL A 1 104 ? -11.156 17.516 31.391 1 92.94 104 VAL A CA 1
ATOM 812 C C . VAL A 1 104 ? -11.594 16.266 30.625 1 92.94 104 VAL A C 1
ATOM 814 O O . VAL A 1 104 ? -11.961 15.258 31.219 1 92.94 104 VAL A O 1
ATOM 817 N N . PRO A 1 105 ? -11.547 16.312 29.312 1 91.94 105 PRO A N 1
ATOM 818 C CA . PRO A 1 105 ? -11.781 15.086 28.547 1 91.94 105 PRO A CA 1
ATOM 819 C C . PRO A 1 105 ? -10.617 14.102 28.625 1 91.94 105 PRO A C 1
ATOM 821 O O . PRO A 1 105 ? -9.461 14.492 28.406 1 91.94 105 PRO A O 1
ATOM 824 N N . LEU A 1 106 ? -10.891 12.82 28.969 1 88.06 106 LEU A N 1
ATOM 825 C CA . LEU A 1 106 ? -9.852 11.805 29.094 1 88.06 106 LEU A CA 1
ATOM 826 C C . LEU A 1 106 ? -10.336 10.461 28.547 1 88.06 106 LEU A C 1
ATOM 828 O O . LEU A 1 106 ? -11.352 9.938 29.016 1 88.06 106 LEU A O 1
ATOM 832 N N . GLN A 1 107 ? -9.625 9.906 27.609 1 86.25 107 GLN A N 1
ATOM 833 C CA . GLN A 1 107 ? -9.828 8.547 27.109 1 86.25 107 GLN A CA 1
ATOM 834 C C . GLN A 1 107 ? -11.266 8.336 26.641 1 86.25 107 GLN A C 1
ATOM 836 O O . GLN A 1 107 ? -11.867 7.305 26.922 1 86.25 107 GLN A O 1
ATOM 841 N N . GLY A 1 108 ? -11.797 9.367 26.109 1 89 108 GLY A N 1
ATOM 842 C CA . GLY A 1 108 ? -13.164 9.258 25.625 1 89 108 GLY A CA 1
ATOM 843 C C . GLY A 1 108 ? -14.211 9.547 26.672 1 89 108 GLY A C 1
ATOM 844 O O . GLY A 1 108 ? -15.406 9.602 26.375 1 89 108 GLY A O 1
ATOM 845 N N . ASN A 1 109 ? -13.812 9.664 27.891 1 92.38 109 ASN A N 1
ATOM 846 C CA . ASN A 1 109 ? -14.688 10.094 28.969 1 92.38 109 ASN A CA 1
ATOM 847 C C . ASN A 1 109 ? -14.609 11.594 29.203 1 92.38 109 ASN A C 1
ATOM 849 O O . ASN A 1 109 ? -13.758 12.273 28.625 1 92.38 109 ASN A O 1
ATOM 853 N N . VAL A 1 110 ? -15.57 12.102 30.031 1 94.62 110 VAL A N 1
ATOM 854 C CA . VAL A 1 110 ? -15.562 13.523 30.359 1 94.62 110 VAL A CA 1
ATOM 855 C C . VAL A 1 110 ? -15.625 13.695 31.875 1 94.62 110 VAL A C 1
ATOM 857 O O . VAL A 1 110 ? -16.5 13.133 32.531 1 94.62 110 VAL A O 1
ATOM 860 N N . TYR A 1 111 ? -14.703 14.438 32.375 1 93.31 111 TYR A N 1
ATOM 861 C CA . TYR A 1 111 ? -14.617 14.711 33.812 1 93.31 111 TYR A CA 1
ATOM 862 C C . TYR A 1 111 ? -14.812 16.188 34.094 1 93.31 111 TYR A C 1
ATOM 864 O O . TYR A 1 111 ? -14.461 17.047 33.25 1 93.31 111 TYR A O 1
ATOM 872 N N . VAL A 1 112 ? -15.32 16.484 35.25 1 92.75 112 VAL A N 1
ATOM 873 C CA . VAL A 1 112 ? -15.508 17.859 35.688 1 92.75 112 VAL A CA 1
ATOM 874 C C . VAL A 1 112 ? -15.062 18.016 37.125 1 92.75 112 VAL A C 1
ATOM 876 O O . VAL A 1 112 ? -15.312 17.141 37.969 1 92.75 112 VAL A O 1
ATOM 879 N N . GLN A 1 113 ? -14.352 19.016 37.344 1 91.75 113 GLN A N 1
ATOM 880 C CA . GLN A 1 113 ? -13.961 19.422 38.688 1 91.75 113 GLN A CA 1
ATOM 881 C C . GLN A 1 113 ? -14.711 20.688 39.125 1 91.75 113 GLN A C 1
ATOM 883 O O . GLN A 1 113 ? -14.781 21.656 38.375 1 91.75 113 GLN A O 1
ATOM 888 N N . ASP A 1 114 ? -15.219 20.578 40.375 1 87.56 114 ASP A N 1
ATOM 889 C CA . ASP A 1 114 ? -15.898 21.734 40.938 1 87.56 114 ASP A CA 1
ATOM 890 C C . ASP A 1 114 ? -14.93 22.609 41.75 1 87.56 114 ASP A C 1
ATOM 892 O O . ASP A 1 114 ? -14.297 22.141 42.688 1 87.56 114 ASP A O 1
ATOM 896 N N . GLY A 1 115 ? -14.875 23.781 41.375 1 78.5 115 GLY A N 1
ATOM 897 C CA . GLY A 1 115 ? -14.07 24.734 42.125 1 78.5 115 GLY A CA 1
ATOM 898 C C . GLY A 1 115 ? -12.578 24.547 41.938 1 78.5 115 GLY A C 1
ATOM 899 O O . GLY A 1 115 ? -12.156 23.641 41.219 1 78.5 115 GLY A O 1
ATOM 900 N N . ILE A 1 116 ? -11.852 25.391 42.594 1 73.88 116 ILE A N 1
ATOM 901 C CA . ILE A 1 116 ? -10.406 25.406 42.438 1 73.88 116 ILE A CA 1
ATOM 902 C C . ILE A 1 116 ? -9.758 24.609 43.562 1 73.88 116 ILE A C 1
ATOM 904 O O . ILE A 1 116 ? -8.602 24.188 43.469 1 73.88 116 ILE A O 1
ATOM 908 N N . ASP A 1 117 ? -10.57 24.391 44.594 1 69.56 117 ASP A N 1
ATOM 909 C CA . ASP A 1 117 ? -9.992 23.781 45.781 1 69.56 117 ASP A CA 1
ATOM 910 C C . ASP A 1 117 ? -10.062 22.25 45.719 1 69.56 117 ASP A C 1
ATOM 912 O O . ASP A 1 117 ? -9.273 21.562 46.344 1 69.56 117 ASP A O 1
ATOM 916 N N . SER A 1 118 ? -10.961 21.828 44.875 1 67.5 118 SER A N 1
ATOM 917 C CA . SER A 1 118 ? -11.023 20.391 44.719 1 67.5 118 SER A CA 1
ATOM 918 C C . SER A 1 118 ? -10.039 19.891 43.656 1 67.5 118 SER A C 1
ATOM 920 O O . SER A 1 118 ? -9.617 20.672 42.812 1 67.5 118 SER A O 1
ATOM 922 N N . SER A 1 119 ? -9.344 18.766 43.938 1 66.19 119 SER A N 1
ATOM 923 C CA . SER A 1 119 ? -8.523 18.156 42.906 1 66.19 119 SER A CA 1
ATOM 924 C C . SER A 1 119 ? -9.18 16.891 42.344 1 66.19 119 SER A C 1
ATOM 926 O O . SER A 1 119 ? -8.594 16.188 41.531 1 66.19 119 SER A O 1
ATOM 928 N N . THR A 1 120 ? -10.406 16.844 42.688 1 81 120 THR A N 1
ATOM 929 C CA . THR A 1 120 ? -11.039 15.586 42.312 1 81 120 THR A CA 1
ATOM 930 C C . THR A 1 120 ? -11.828 15.758 41 1 81 120 THR A C 1
ATOM 932 O O . THR A 1 120 ? -12.57 16.734 40.844 1 81 120 THR A O 1
ATOM 935 N N . LEU A 1 121 ? -11.594 14.914 40.094 1 87 121 LEU A N 1
ATOM 936 C CA . LEU A 1 121 ? -12.32 14.852 38.844 1 87 121 LEU A CA 1
ATOM 937 C C . LEU A 1 121 ? -13.508 13.891 38.938 1 87 121 LEU A C 1
ATOM 939 O O . LEU A 1 121 ? -13.328 12.711 39.25 1 87 121 LEU A O 1
ATOM 943 N N . ARG A 1 122 ? -14.656 14.406 38.781 1 89.75 122 ARG A N 1
ATOM 944 C CA . ARG A 1 122 ? -15.859 13.586 38.75 1 89.75 122 ARG A CA 1
ATOM 945 C C . ARG A 1 122 ? -16.234 13.242 37.312 1 89.75 122 ARG A C 1
ATOM 947 O O . ARG A 1 122 ? -16.188 14.109 36.406 1 89.75 122 ARG A O 1
ATOM 954 N N . ILE A 1 123 ? -16.625 12.023 37.094 1 91.62 123 ILE A N 1
ATOM 955 C CA . ILE A 1 123 ? -16.953 11.578 35.75 1 91.62 123 ILE A CA 1
ATOM 956 C C . ILE A 1 123 ? -18.375 12.023 35.406 1 91.62 123 ILE A C 1
ATOM 958 O O . ILE A 1 123 ? -19.297 11.836 36.188 1 91.62 123 ILE A O 1
ATOM 962 N N . VAL A 1 124 ? -18.484 12.656 34.344 1 93.56 124 VAL A N 1
ATOM 963 C CA . VAL A 1 124 ? -19.781 13.141 33.875 1 93.56 124 VAL A CA 1
ATOM 964 C C . VAL A 1 124 ? -20.25 12.266 32.719 1 93.56 124 VAL A C 1
ATOM 966 O O . VAL A 1 124 ? -21.453 12.078 32.531 1 93.56 124 VAL A O 1
ATOM 969 N N . TYR A 1 125 ? -19.359 11.75 31.922 1 94.5 125 TYR A N 1
ATOM 970 C CA . TYR A 1 125 ? -19.625 10.781 30.859 1 94.5 125 TYR A CA 1
ATOM 971 C C . TYR A 1 125 ? -18.625 9.633 30.906 1 94.5 125 TYR A C 1
ATOM 973 O O . TYR A 1 125 ? -17.422 9.859 30.828 1 94.5 125 TYR A O 1
ATOM 981 N N . ASP A 1 126 ? -19.109 8.469 30.984 1 92.75 126 ASP A N 1
ATOM 982 C CA . ASP A 1 126 ? -18.328 7.234 31 1 92.75 126 ASP A CA 1
ATOM 983 C C . ASP A 1 126 ? -18.672 6.363 29.781 1 92.75 126 ASP A C 1
ATOM 985 O O . ASP A 1 126 ? -19.766 5.805 29.703 1 92.75 126 ASP A O 1
ATOM 989 N N . LYS A 1 127 ? -17.766 6.199 28.938 1 91.25 127 LYS A N 1
ATOM 990 C CA . LYS A 1 127 ? -18.016 5.418 27.734 1 91.25 127 LYS A CA 1
ATOM 991 C C . LYS A 1 127 ? -18.344 3.967 28.062 1 91.25 127 LYS A C 1
ATOM 993 O O . LYS A 1 127 ? -19.031 3.287 27.312 1 91.25 127 LYS A O 1
ATOM 998 N N . ALA A 1 128 ? -17.859 3.492 29.156 1 89.25 128 ALA A N 1
ATOM 999 C CA . ALA A 1 128 ? -18.047 2.098 29.562 1 89.25 128 ALA A CA 1
ATOM 1000 C C . ALA A 1 128 ? -19.391 1.897 30.234 1 89.25 128 ALA A C 1
ATOM 1002 O O . ALA A 1 128 ? -19.844 0.763 30.406 1 89.25 128 ALA A O 1
ATOM 1003 N N . ALA A 1 129 ? -19.984 2.98 30.656 1 89.44 129 ALA A N 1
ATOM 1004 C CA . ALA A 1 129 ? -21.281 2.861 31.312 1 89.44 129 ALA A CA 1
ATOM 1005 C C . ALA A 1 129 ? -22.281 2.15 30.406 1 89.44 129 ALA A C 1
ATOM 1007 O O . ALA A 1 129 ? -22.219 2.279 29.188 1 89.44 129 ALA A O 1
ATOM 1008 N N . PRO A 1 130 ? -23.125 1.372 30.969 1 84.5 130 PRO A N 1
ATOM 1009 C CA . PRO A 1 130 ? -24.125 0.671 30.172 1 84.5 130 PRO A CA 1
ATOM 1010 C C . PRO A 1 130 ? -24.922 1.61 29.266 1 84.5 130 PRO A C 1
ATOM 1012 O O . PRO A 1 130 ? -25.297 2.713 29.688 1 84.5 130 PRO A O 1
ATOM 1015 N N . GLY A 1 131 ? -25.125 1.294 28.125 1 82 131 GLY A N 1
ATOM 1016 C CA . GLY A 1 131 ? -25.906 2.092 27.203 1 82 131 GLY A CA 1
ATOM 1017 C C . GLY A 1 131 ? -25.047 2.928 26.266 1 82 131 GLY A C 1
ATOM 1018 O O . GLY A 1 131 ? -25.531 3.402 25.234 1 82 131 GLY A O 1
ATOM 1019 N N . ASN A 1 132 ? -23.859 3.141 26.703 1 87.75 132 ASN A N 1
ATOM 1020 C CA . ASN A 1 132 ? -23 3.996 25.891 1 87.75 132 ASN A CA 1
ATOM 1021 C C . ASN A 1 132 ? -22.188 3.184 24.875 1 87.75 132 ASN A C 1
ATOM 1023 O O . ASN A 1 132 ? -21.531 3.75 24.016 1 87.75 132 ASN A O 1
ATOM 1027 N N . GLY A 1 133 ? -22.281 1.879 24.953 1 82.12 133 GLY A N 1
ATOM 1028 C CA . GLY A 1 133 ? -21.75 0.977 23.938 1 82.12 133 GLY A CA 1
ATOM 1029 C C . GLY A 1 133 ? -20.25 1.067 23.797 1 82.12 133 GLY A C 1
ATOM 1030 O O . GLY A 1 133 ? -19.703 0.813 22.703 1 82.12 133 GLY A O 1
ATOM 1031 N N . GLY A 1 134 ? -19.578 1.701 24.766 1 86.31 134 GLY A N 1
ATOM 1032 C CA . GLY A 1 134 ? -18.125 1.806 24.672 1 86.31 134 GLY A CA 1
ATOM 1033 C C . GLY A 1 134 ? -17.672 2.916 23.75 1 86.31 134 GLY A C 1
ATOM 1034 O O . GLY A 1 134 ? -16.484 2.975 23.391 1 86.31 134 GLY A O 1
ATOM 1035 N N . VAL A 1 135 ? -18.562 3.73 23.344 1 89 135 VAL A N 1
ATOM 1036 C CA . VAL A 1 135 ? -18.234 4.785 22.391 1 89 135 VAL A CA 1
ATOM 1037 C C . VAL A 1 135 ? -17.781 6.035 23.141 1 89 135 VAL A C 1
ATOM 1039 O O . VAL A 1 135 ? -18.484 6.531 24.031 1 89 135 VAL A O 1
ATOM 1042 N N . GLY A 1 136 ? -16.625 6.535 22.844 1 90.44 136 GLY A N 1
ATOM 1043 C CA . GLY A 1 136 ? -16.062 7.703 23.5 1 90.44 136 GLY A CA 1
ATOM 1044 C C . GLY A 1 136 ? -16.641 9.008 22.984 1 90.44 136 GLY A C 1
ATOM 1045 O O . GLY A 1 136 ? -17.094 9.094 21.844 1 90.44 136 GLY A O 1
ATOM 1046 N N . ALA A 1 137 ? -16.609 10.039 23.859 1 93.75 137 ALA A N 1
ATOM 1047 C CA . ALA A 1 137 ? -17.031 11.398 23.5 1 93.75 137 ALA A CA 1
ATOM 1048 C C . ALA A 1 137 ? -15.992 12.078 22.625 1 93.75 137 ALA A C 1
ATOM 1050 O O . ALA A 1 137 ? -14.797 12.023 22.906 1 93.75 137 ALA A O 1
ATOM 1051 N N . VAL A 1 138 ? -16.5 12.672 21.609 1 92.94 138 VAL A N 1
ATOM 1052 C CA . VAL A 1 138 ? -15.617 13.43 20.719 1 92.94 138 VAL A CA 1
ATOM 1053 C C . VAL A 1 138 ? -15.898 14.922 20.859 1 92.94 138 VAL A C 1
ATOM 1055 O O . VAL A 1 138 ? -17.062 15.344 20.844 1 92.94 138 VAL A O 1
ATOM 1058 N N . ASP A 1 139 ? -14.891 15.727 21.047 1 93.44 139 ASP A N 1
ATOM 1059 C CA . ASP A 1 139 ? -14.906 17.188 21.156 1 93.44 139 ASP A CA 1
ATOM 1060 C C . ASP A 1 139 ? -15.875 17.656 22.234 1 93.44 139 ASP A C 1
ATOM 1062 O O . ASP A 1 139 ? -16.766 18.469 21.984 1 93.44 139 ASP A O 1
ATOM 1066 N N . PRO A 1 140 ? -15.773 17.188 23.406 1 96 140 PRO A N 1
ATOM 1067 C CA . PRO A 1 140 ? -16.656 17.641 24.484 1 96 140 PRO A CA 1
ATOM 1068 C C . PRO A 1 140 ? -16.5 19.125 24.797 1 96 140 PRO A C 1
ATOM 1070 O O . PRO A 1 140 ? -15.375 19.656 24.781 1 96 140 PRO A O 1
ATOM 1073 N N . GLN A 1 141 ? -17.609 19.766 25.078 1 96.5 141 GLN A N 1
ATOM 1074 C CA . GLN A 1 141 ? -17.641 21.188 25.422 1 96.5 141 GLN A CA 1
ATOM 1075 C C . GLN A 1 141 ? -18.609 21.453 26.578 1 96.5 141 GLN A C 1
ATOM 1077 O O . GLN A 1 141 ? -19.703 20.891 26.625 1 96.5 141 GLN A O 1
ATOM 1082 N N . MET A 1 142 ? -18.156 22.188 27.469 1 95.56 142 MET A N 1
ATOM 1083 C CA . MET A 1 142 ? -19.016 22.609 28.578 1 95.56 142 MET A CA 1
ATOM 1084 C C . MET A 1 142 ? -19.875 23.812 28.172 1 95.56 142 MET A C 1
ATOM 1086 O O . MET A 1 142 ? -19.391 24.719 27.5 1 95.56 142 MET A O 1
ATOM 1090 N N . SER A 1 143 ? -21.156 23.75 28.641 1 95.38 143 SER A N 1
ATOM 1091 C CA . SER A 1 143 ? -22 24.922 28.422 1 95.38 143 SER A CA 1
ATOM 1092 C C . SER A 1 143 ? -21.469 26.141 29.172 1 95.38 143 SER A C 1
ATOM 1094 O O . SER A 1 143 ? -20.859 26 30.234 1 95.38 143 SER A O 1
ATOM 1096 N N . PRO A 1 144 ? -21.688 27.312 28.641 1 92.44 144 PRO A N 1
ATOM 1097 C CA . PRO A 1 144 ? -21.172 28.516 29.281 1 92.44 144 PRO A CA 1
ATOM 1098 C C . PRO A 1 144 ? -21.578 28.625 30.75 1 92.44 144 PRO A C 1
ATOM 1100 O O . PRO A 1 144 ? -20.781 29.078 31.578 1 92.44 144 PRO A O 1
ATOM 1103 N N . ASP A 1 145 ? -22.75 28.141 31.188 1 90.38 145 ASP A N 1
ATOM 1104 C CA . ASP A 1 145 ? -23.203 28.25 32.562 1 90.38 145 ASP A CA 1
ATOM 1105 C C . ASP A 1 145 ? -22.656 27.109 33.438 1 90.38 145 ASP A C 1
ATOM 1107 O O . ASP A 1 145 ? -22.906 27.062 34.625 1 90.38 145 ASP A O 1
ATOM 1111 N N . GLY A 1 146 ? -21.984 26.141 32.781 1 91.75 146 GLY A N 1
ATOM 1112 C CA . GLY A 1 146 ? -21.297 25.078 33.5 1 91.75 146 GLY A CA 1
ATOM 1113 C C . GLY A 1 146 ? -22.219 23.953 33.938 1 91.75 146 GLY A C 1
ATOM 1114 O O . GLY A 1 146 ? -21.797 23.062 34.688 1 91.75 146 GLY A O 1
ATOM 1115 N N . ARG A 1 147 ? -23.406 23.891 33.406 1 92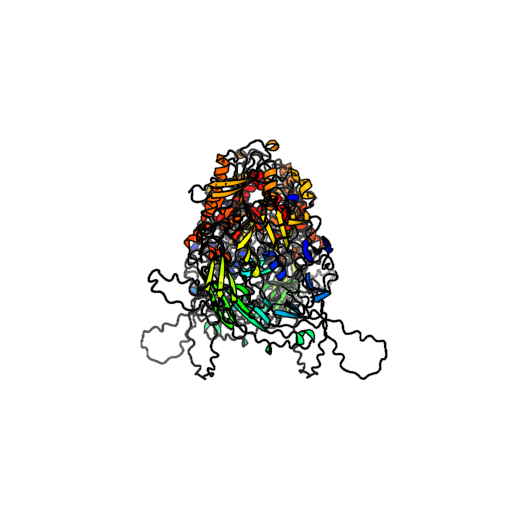.38 147 ARG A N 1
ATOM 1116 C CA . ARG A 1 147 ? -24.391 22.938 33.906 1 92.38 147 ARG A CA 1
ATOM 1117 C C . ARG A 1 147 ? -24.453 21.688 33.031 1 92.38 147 ARG A C 1
ATOM 1119 O O . ARG A 1 147 ? -24.922 20.641 33.438 1 92.38 147 ARG A O 1
ATOM 1126 N N . LEU A 1 148 ? -24.078 21.906 31.812 1 95.25 148 LEU A N 1
ATOM 1127 C CA . LEU A 1 148 ? -24.203 20.844 30.828 1 95.25 148 LEU A CA 1
ATOM 1128 C C . LEU A 1 148 ? -22.891 20.625 30.094 1 95.25 148 LEU A C 1
ATOM 1130 O O . LEU A 1 148 ? -22.016 21.516 30.094 1 95.25 148 LEU A O 1
ATOM 1134 N N . VAL A 1 149 ? -22.719 19.469 29.531 1 96.88 149 VAL A N 1
ATOM 1135 C CA . VAL A 1 149 ? -21.625 19.141 28.625 1 96.88 149 VAL A CA 1
ATOM 1136 C C . VAL A 1 149 ? -22.172 18.547 27.344 1 96.88 149 VAL A C 1
ATOM 1138 O O . VAL A 1 149 ? -22.969 17.609 27.391 1 96.88 149 VAL A O 1
ATOM 1141 N N . ALA A 1 150 ? -21.797 19.062 26.219 1 97.94 150 ALA A N 1
ATOM 1142 C CA . ALA A 1 150 ? -22.156 18.5 24.922 1 97.94 150 ALA A CA 1
ATOM 1143 C C . ALA A 1 150 ? -20.953 17.812 24.266 1 97.94 150 ALA A C 1
ATOM 1145 O O . ALA A 1 150 ? -19.812 18.203 24.484 1 97.94 150 ALA A O 1
ATOM 1146 N N . PHE A 1 151 ? -21.172 16.781 23.531 1 97.25 151 PHE A N 1
ATOM 1147 C CA . PHE A 1 151 ? -20.156 16.047 22.797 1 97.25 151 PHE A CA 1
ATOM 1148 C C . PHE A 1 151 ? -20.766 15.258 21.641 1 97.25 151 PHE A C 1
ATOM 1150 O O . PHE A 1 151 ? -21.984 15.195 21.516 1 97.25 151 PHE A O 1
ATOM 1157 N N . VAL A 1 152 ? -19.922 14.734 20.766 1 96 152 VAL A N 1
ATOM 1158 C CA . VAL A 1 152 ? -20.406 13.961 19.625 1 96 152 VAL A CA 1
ATOM 1159 C C . VAL A 1 152 ? -20.156 12.477 19.875 1 96 152 VAL A C 1
ATOM 1161 O O . VAL A 1 152 ? -19.062 12.086 20.312 1 96 152 VAL A O 1
ATOM 1164 N N . LYS A 1 153 ? -21.094 11.719 19.672 1 93.19 153 LYS A N 1
ATOM 1165 C CA . LYS A 1 153 ? -21.062 10.258 19.75 1 93.19 153 LYS A CA 1
ATOM 1166 C C . LYS A 1 153 ? -21.797 9.633 18.578 1 93.19 153 LYS A C 1
ATOM 1168 O O . LYS A 1 153 ? -22.953 9.945 18.312 1 93.19 153 LYS A O 1
ATOM 1173 N N . ASP A 1 154 ? -21.078 8.766 17.828 1 90.44 154 ASP A N 1
ATOM 1174 C CA . ASP A 1 154 ? -21.625 8.047 16.672 1 90.44 154 ASP A CA 1
ATOM 1175 C C . ASP A 1 154 ? -22.203 9.023 15.648 1 90.44 154 ASP A C 1
ATOM 1177 O O . ASP A 1 154 ? -23.281 8.789 15.117 1 90.44 154 ASP A O 1
ATOM 1181 N N . GLY A 1 155 ? -21.562 10.211 15.609 1 92.5 155 GLY A N 1
ATOM 1182 C CA . GLY A 1 155 ? -21.938 11.156 14.57 1 92.5 155 GLY A CA 1
ATOM 1183 C C . GLY A 1 155 ? -23.109 12.047 14.961 1 92.5 155 GLY A C 1
ATOM 1184 O O . GLY A 1 155 ? -23.672 12.734 14.117 1 92.5 155 GLY A O 1
ATOM 1185 N N . GLU A 1 156 ? -23.531 12.016 16.234 1 95.75 156 GLU A N 1
ATOM 1186 C CA . GLU A 1 156 ? -24.625 12.836 16.734 1 95.75 156 GLU A CA 1
ATOM 1187 C C . GLU A 1 156 ? -24.203 13.609 17.984 1 95.75 156 GLU A C 1
ATOM 1189 O O . GLU A 1 156 ? -23.328 13.156 18.734 1 95.75 156 GLU A O 1
ATOM 1194 N N . ILE A 1 157 ? -24.844 14.703 18.203 1 97.25 157 ILE A N 1
ATOM 1195 C CA . ILE A 1 157 ? -24.547 15.508 19.391 1 97.25 157 ILE A CA 1
ATOM 1196 C C . ILE A 1 157 ? -25.375 15.008 20.578 1 97.25 157 ILE A C 1
ATOM 1198 O O . ILE A 1 157 ? -26.578 14.836 20.469 1 97.25 157 ILE A O 1
ATOM 1202 N N . PHE A 1 158 ? -24.75 14.789 21.656 1 96.56 158 PHE A N 1
ATOM 1203 C CA . PHE A 1 158 ? -25.359 14.43 22.938 1 96.56 158 PHE A CA 1
ATOM 1204 C C . PHE A 1 158 ? -25.094 15.516 23.969 1 96.56 158 PHE A C 1
ATOM 1206 O O . PHE A 1 158 ? -24.094 16.234 23.875 1 96.56 158 PHE A O 1
ATOM 1213 N N . VAL A 1 159 ? -25.953 15.625 24.938 1 97.06 159 VAL A N 1
ATOM 1214 C CA . VAL A 1 159 ? -25.781 16.562 26.031 1 97.06 159 VAL A CA 1
ATOM 1215 C C . VAL A 1 159 ? -26 15.844 27.359 1 97.06 159 VAL A C 1
ATOM 1217 O O . VAL A 1 159 ? -26.969 15.086 27.516 1 97.06 159 VAL A O 1
ATOM 1220 N N . ALA A 1 160 ? -25.125 16.047 28.25 1 95.75 160 ALA A N 1
ATOM 1221 C CA . ALA A 1 160 ? -25.203 15.445 29.578 1 95.75 160 ALA A CA 1
ATOM 1222 C C . ALA A 1 160 ? -25.25 16.516 30.656 1 95.75 160 ALA A C 1
ATOM 1224 O O . ALA A 1 160 ? -24.672 17.609 30.5 1 95.75 160 ALA A O 1
ATOM 1225 N N . SER A 1 161 ? -25.875 16.156 31.719 1 95.06 161 SER A N 1
ATOM 1226 C CA . SER A 1 161 ? -25.906 17.031 32.875 1 95.06 161 SER A CA 1
ATOM 1227 C C . SER A 1 161 ? -24.641 16.891 33.719 1 95.06 161 SER A C 1
ATOM 1229 O O . SER A 1 161 ? -24.125 15.781 33.875 1 95.06 161 SER A O 1
ATOM 1231 N N . VAL A 1 162 ? -24.203 18 34.219 1 93.06 162 VAL A N 1
ATOM 1232 C CA . VAL A 1 162 ? -23.031 17.953 35.062 1 93.06 162 VAL A CA 1
ATOM 1233 C C . VAL A 1 162 ? -23.438 17.578 36.5 1 93.06 162 VAL A C 1
ATOM 1235 O O . VAL A 1 162 ? -22.688 16.906 37.219 1 93.06 162 VAL A O 1
ATOM 1238 N N . ASP A 1 163 ? -24.625 17.984 36.844 1 89.81 163 ASP A N 1
ATOM 1239 C CA . ASP A 1 163 ? -25.094 17.766 38.219 1 89.81 163 ASP A CA 1
ATOM 1240 C C . ASP A 1 163 ? -26.25 16.75 38.25 1 89.81 163 ASP A C 1
ATOM 1242 O O . ASP A 1 163 ? -26.984 16.625 37.281 1 89.81 163 ASP A O 1
ATOM 1246 N N . PRO A 1 164 ? -26.406 16.062 39.406 1 87.62 164 PRO A N 1
ATOM 1247 C CA . PRO A 1 164 ? -27.594 15.203 39.562 1 87.62 164 PRO A CA 1
ATOM 1248 C C . PRO A 1 164 ? -28.891 16.016 39.688 1 87.62 164 PRO A C 1
ATOM 1250 O O . PRO A 1 164 ? -28.844 17.203 40 1 87.62 164 PRO A O 1
ATOM 1253 N N . PRO A 1 165 ? -30.047 15.391 39.438 1 82.31 165 PRO A N 1
ATOM 1254 C CA . PRO A 1 165 ? -31.328 16.094 39.531 1 82.31 165 PRO A CA 1
ATOM 1255 C C . PRO A 1 165 ? -31.594 16.594 40.969 1 82.31 165 PRO A C 1
ATOM 1257 O O . PRO A 1 165 ? -31.219 15.938 41.938 1 82.31 165 PRO A O 1
ATOM 1260 N N . ALA A 1 166 ? -32.031 17.859 41.125 1 68.12 166 ALA A N 1
ATOM 1261 C CA . ALA A 1 166 ? -32.406 18.406 42.438 1 68.12 166 ALA A CA 1
ATOM 1262 C C . ALA A 1 166 ? -33.625 17.688 43 1 68.12 166 ALA A C 1
ATOM 1264 O O . ALA A 1 166 ? -34.531 17.312 42.281 1 68.12 166 ALA A O 1
ATOM 1265 N N . PHE A 1 167 ? -33.594 17.016 44.062 1 51.56 167 PHE A N 1
ATOM 1266 C CA . PHE A 1 167 ? -34.75 16.406 44.719 1 51.56 167 PHE A CA 1
ATOM 1267 C C . PHE A 1 167 ? -35.781 17.453 45.094 1 51.56 167 PHE A C 1
ATOM 1269 O O . PHE A 1 167 ? -35.469 18.5 45.625 1 51.56 167 PHE A O 1
ATOM 1276 N N . SER A 1 168 ? -36.844 17.625 44.344 1 40.72 168 SER A N 1
ATOM 1277 C CA . SER A 1 168 ? -37.969 18.391 44.875 1 40.72 168 SER A CA 1
ATOM 1278 C C . SER A 1 168 ? -38.469 17.828 46.219 1 40.72 168 SER A C 1
ATOM 1280 O O . SER A 1 168 ? -38.75 16.625 46.312 1 40.72 168 SER A O 1
ATOM 1282 N N . SER A 1 169 ? -38.156 18.344 47.375 1 36.81 169 SER A N 1
ATOM 1283 C CA . SER A 1 169 ? -38.688 18.031 48.688 1 36.81 169 SER A CA 1
ATOM 1284 C C . SER A 1 169 ? -40.188 18.156 48.719 1 36.81 169 SER A C 1
ATOM 1286 O O . SER A 1 169 ? -40.781 18.312 49.812 1 36.81 169 SER A O 1
ATOM 1288 N N . THR A 1 170 ? -41.094 18.078 47.781 1 33.97 170 THR A N 1
ATOM 1289 C CA . THR A 1 170 ? -42.438 18.469 48.188 1 33.97 170 THR A CA 1
ATOM 1290 C C . THR A 1 170 ? -43.031 17.469 49.188 1 33.97 170 THR A C 1
ATOM 1292 O O . THR A 1 170 ? -44.125 17.656 49.656 1 33.97 170 THR A O 1
ATOM 1295 N N . SER A 1 171 ? -43.062 16.203 49.156 1 31.39 171 SER A N 1
ATOM 1296 C CA . SER A 1 171 ? -44.219 15.695 49.906 1 31.39 171 SER A CA 1
ATOM 1297 C C . SER A 1 171 ? -43.969 15.789 51.406 1 31.39 171 SER A C 1
ATOM 1299 O O . SER A 1 171 ? -42.938 15.305 51.906 1 31.39 171 SER A O 1
ATOM 1301 N N . PRO A 1 172 ? -44.812 16.672 52.25 1 31.05 172 PRO A N 1
ATOM 1302 C CA . PRO A 1 172 ? -44.781 16.922 53.688 1 31.05 172 PRO A CA 1
ATOM 1303 C C . PRO A 1 172 ? -44.906 15.648 54.5 1 31.05 172 PRO A C 1
ATOM 1305 O O . PRO A 1 172 ? -44.594 15.648 55.719 1 31.05 172 PRO A O 1
ATOM 1308 N N . GLY A 1 173 ? -45.938 14.797 54.406 1 27.27 173 GLY A N 1
ATOM 1309 C CA . GLY A 1 173 ? -46.562 14.109 55.5 1 27.27 173 GLY A CA 1
ATOM 1310 C C . GLY A 1 173 ? -45.656 13.117 56.188 1 27.27 173 GLY A C 1
ATOM 1311 O O . GLY A 1 173 ? -45.875 12.734 57.344 1 27.27 173 GLY A O 1
ATOM 1312 N N . ALA A 1 174 ? -45.5 11.852 55.625 1 27.56 174 ALA A N 1
ATOM 1313 C CA . ALA A 1 174 ? -45.281 10.703 56.5 1 27.56 174 ALA A CA 1
ATOM 1314 C C . ALA A 1 174 ? -44.094 10.914 57.406 1 27.56 174 ALA A C 1
ATOM 1316 O O . ALA A 1 174 ? -43.188 11.672 57.094 1 27.56 174 ALA A O 1
ATOM 1317 N N . CYS A 1 175 ? -44.188 10.289 58.781 1 26.11 175 CYS A N 1
ATOM 1318 C CA . CYS A 1 175 ? -43.438 10.117 60 1 26.11 175 CYS A CA 1
ATOM 1319 C C . CYS A 1 175 ? -41.938 9.969 59.719 1 26.11 175 CYS A C 1
ATOM 1321 O O . CYS A 1 175 ? -41.562 9.547 58.625 1 26.11 175 CYS A O 1
ATOM 1323 N N . SER A 1 176 ? -41.156 10.445 60.781 1 25.75 176 SER A N 1
ATOM 1324 C CA . SER A 1 176 ? -39.75 10.758 61.031 1 25.75 176 SER A CA 1
ATOM 1325 C C . SER A 1 176 ? -38.875 9.508 60.906 1 25.75 176 SER A C 1
ATOM 1327 O O . SER A 1 176 ? -37.75 9.484 61.406 1 25.75 176 SER A O 1
ATOM 1329 N N . SER A 1 177 ? -39.562 8.281 60.719 1 27.06 177 SER A N 1
ATOM 1330 C CA . SER A 1 177 ? -38.438 7.41 61.062 1 27.06 177 SER A CA 1
ATOM 1331 C C . SER A 1 177 ? -37.156 7.863 60.375 1 27.06 177 SER A C 1
ATOM 1333 O O . SER A 1 177 ? -37.156 8.305 59.25 1 27.06 177 SER A O 1
ATOM 1335 N N . PRO A 1 178 ? -36.156 8.039 61.344 1 26.42 178 PRO A N 1
ATOM 1336 C CA . PRO A 1 178 ? -34.906 8.734 61 1 26.42 178 PRO A CA 1
ATOM 1337 C C . PRO A 1 178 ? -34.406 8.453 59.594 1 26.42 178 PRO A C 1
ATOM 1339 O O . PRO A 1 178 ? -34.188 9.391 58.812 1 26.42 178 PRO A O 1
ATOM 1342 N N . ALA A 1 179 ? -33.531 7.484 59.625 1 24.62 179 ALA A N 1
ATOM 1343 C CA . ALA A 1 179 ? -32.156 7.523 59.094 1 24.62 179 ALA A CA 1
ATOM 1344 C C . ALA A 1 179 ? -32.156 7.168 57.594 1 24.62 179 ALA A C 1
ATOM 1346 O O . ALA A 1 179 ? -31.094 7.227 56.969 1 24.62 179 ALA A O 1
ATOM 1347 N N . ALA A 1 180 ? -33 6.172 57.156 1 26.36 180 ALA A N 1
ATOM 1348 C CA . ALA A 1 180 ? -32.25 5.746 56 1 26.36 180 ALA A CA 1
ATOM 1349 C C . ALA A 1 180 ? -32.125 6.875 54.969 1 26.36 180 ALA A C 1
ATOM 1351 O O . ALA A 1 180 ? -33.125 7.453 54.562 1 26.36 180 ALA A O 1
ATOM 1352 N N . THR A 1 181 ? -31.078 7.684 55.312 1 26.22 181 THR A N 1
ATOM 1353 C CA . THR A 1 181 ? -30.703 8.703 54.344 1 26.22 181 THR A CA 1
ATOM 1354 C C . THR A 1 181 ? -31.141 8.305 52.938 1 26.22 181 THR A C 1
ATOM 1356 O O . THR A 1 181 ? -30.891 7.184 52.5 1 26.22 181 THR A O 1
ATOM 1359 N N . PRO A 1 182 ? -32.406 8.625 52.625 1 30 182 PRO A N 1
ATOM 1360 C CA . PRO A 1 182 ? -32.594 8.305 51.188 1 30 182 PRO A CA 1
ATOM 1361 C C . PRO A 1 182 ? -31.297 8.438 50.406 1 30 182 PRO A C 1
ATOM 1363 O O . PRO A 1 182 ? -30.562 9.414 50.562 1 30 182 PRO A O 1
ATOM 1366 N N . GLU A 1 183 ? -30.562 7.297 50.344 1 29.83 183 GLU A N 1
ATOM 1367 C CA . GLU A 1 183 ? -29.531 7.309 49.312 1 29.83 183 GLU A CA 1
ATOM 1368 C C . GLU A 1 183 ? -29.953 8.172 48.125 1 29.83 183 GLU A C 1
ATOM 1370 O O . GLU A 1 183 ? -30.922 7.852 47.438 1 29.83 183 GLU A O 1
ATOM 1375 N N . ALA A 1 184 ? -30.375 9.398 48.312 1 34.56 184 ALA A N 1
ATOM 1376 C CA . ALA A 1 184 ? -30.484 10.414 47.25 1 34.56 184 ALA A CA 1
ATOM 1377 C C . ALA A 1 184 ? -29.844 9.945 45.969 1 34.56 184 ALA A C 1
ATOM 1379 O O . ALA A 1 184 ? -28.641 9.648 45.938 1 34.56 184 ALA A O 1
ATOM 1380 N N . GLY A 1 185 ? -30.391 9.156 45.219 1 39.78 185 GLY A N 1
ATOM 1381 C CA . GLY A 1 185 ? -29.953 8.492 44 1 39.78 185 GLY A CA 1
ATOM 1382 C C . GLY A 1 185 ? -29 9.336 43.156 1 39.78 185 GLY A C 1
ATOM 1383 O O . GLY A 1 185 ? -29.391 10.383 42.656 1 39.78 185 GLY A O 1
ATOM 1384 N N . THR A 1 186 ? -27.656 9.664 43.344 1 56 186 THR A N 1
ATOM 1385 C CA . THR A 1 186 ? -26.328 10.156 43 1 56 186 THR A CA 1
ATOM 1386 C C . THR A 1 186 ? -26 9.883 41.562 1 56 186 THR A C 1
ATOM 1388 O O . THR A 1 186 ? -24.953 10.312 41.062 1 56 186 THR A O 1
ATOM 1391 N N . ALA A 1 187 ? -26.828 9.32 40.875 1 75.88 187 ALA A N 1
ATOM 1392 C CA . ALA A 1 187 ? -26.406 8.969 39.531 1 75.88 187 ALA A CA 1
ATOM 1393 C C . ALA A 1 187 ? -26.797 10.055 38.531 1 75.88 187 ALA A C 1
ATOM 1395 O O . ALA A 1 187 ? -27.891 10.609 38.594 1 75.88 187 ALA A O 1
ATOM 1396 N N . LEU A 1 188 ? -26.031 10.57 37.75 1 88.31 188 LEU A N 1
ATOM 1397 C CA . LEU A 1 188 ? -26.281 11.516 36.656 1 88.31 188 LEU A CA 1
ATOM 1398 C C . LEU A 1 188 ? -27.281 10.945 35.656 1 88.31 188 LEU A C 1
ATOM 1400 O O . LEU A 1 188 ? -27.297 9.742 35.406 1 88.31 188 LEU A O 1
ATOM 1404 N N . PRO A 1 189 ? -28.266 11.727 35.219 1 89.5 189 PRO A N 1
ATOM 1405 C CA . PRO A 1 189 ? -29.094 11.258 34.094 1 89.5 189 PRO A CA 1
ATOM 1406 C C . PRO A 1 189 ? -28.281 10.828 32.875 1 89.5 189 PRO A C 1
ATOM 1408 O O . PRO A 1 189 ? -27.141 11.297 32.688 1 89.5 189 PRO A O 1
ATOM 1411 N N . PRO A 1 190 ? -28.828 9.93 32.156 1 89.81 190 PRO A N 1
ATOM 1412 C CA . PRO A 1 190 ? -28.109 9.547 30.938 1 89.81 190 PRO A CA 1
ATOM 1413 C C . PRO A 1 190 ? -28 10.695 29.938 1 89.81 190 PRO A C 1
ATOM 1415 O O . PRO A 1 190 ? -28.891 11.547 29.859 1 89.81 190 PRO A O 1
ATOM 1418 N N . PRO A 1 191 ? -26.953 10.727 29.172 1 94.12 191 PRO A N 1
ATOM 1419 C CA . PRO A 1 191 ? -26.828 11.75 28.141 1 94.12 191 PRO A CA 1
ATOM 1420 C C . PRO A 1 191 ? -28 11.719 27.141 1 94.12 191 PRO A C 1
ATOM 1422 O O . PRO A 1 191 ? -28.5 10.641 26.812 1 94.12 191 PRO A O 1
ATOM 1425 N N . VAL A 1 192 ? -28.344 12.82 26.688 1 94.38 192 VAL A N 1
ATOM 1426 C CA . VAL A 1 192 ? -29.484 12.961 25.797 1 94.38 192 VAL A CA 1
ATOM 1427 C C . VAL A 1 192 ? -28.984 13.25 24.375 1 94.38 192 VAL A C 1
ATOM 1429 O O . VAL A 1 192 ? -28.172 14.148 24.172 1 94.38 192 VAL A O 1
ATOM 1432 N N . GLN A 1 193 ? -29.469 12.484 23.406 1 94.88 193 GLN A N 1
ATOM 1433 C CA . GLN A 1 193 ? -29.172 12.75 22 1 94.88 193 GLN A CA 1
ATOM 1434 C C . GLN A 1 193 ? -29.938 13.969 21.5 1 94.88 193 GLN A C 1
ATOM 1436 O O . GLN A 1 193 ? -31.172 14.008 21.578 1 94.88 193 GLN A O 1
ATOM 1441 N N . LEU A 1 194 ? -29.281 14.891 20.969 1 95.62 194 LEU A N 1
ATOM 1442 C CA . LEU A 1 194 ? -29.875 16.156 20.578 1 95.62 194 LEU A CA 1
ATOM 1443 C C . LEU A 1 194 ? -30.172 16.203 19.078 1 95.62 194 LEU A C 1
ATOM 1445 O O . LEU A 1 194 ? -31.109 16.844 18.641 1 95.62 194 LEU A O 1
ATOM 1449 N N . THR A 1 195 ? -29.312 15.633 18.266 1 96.12 195 THR A N 1
ATOM 1450 C CA . THR A 1 195 ? -29.453 15.664 16.812 1 96.12 195 THR A CA 1
ATOM 1451 C C . THR A 1 195 ? -29.734 14.266 16.266 1 96.12 195 THR A C 1
ATOM 1453 O O . THR A 1 195 ? -29.422 13.266 16.922 1 96.12 195 THR A O 1
ATOM 1456 N N . PHE A 1 196 ? -30.312 14.148 15.055 1 94.06 196 PHE A N 1
ATOM 1457 C CA . PHE A 1 196 ? -30.672 12.891 14.414 1 94.06 196 PHE A CA 1
ATOM 1458 C C . PHE A 1 196 ? -30.391 12.945 12.914 1 94.06 196 PHE A C 1
ATOM 1460 O O . PHE A 1 196 ? -30.562 13.992 12.289 1 94.06 196 PHE A O 1
ATOM 1467 N N . GLY A 1 197 ? -30 11.75 12.336 1 88.38 197 GLY A N 1
ATOM 1468 C CA . GLY A 1 197 ? -29.734 11.641 10.906 1 88.38 197 GLY A CA 1
ATOM 1469 C C . GLY A 1 197 ? -28.25 11.562 10.578 1 88.38 197 GLY A C 1
ATOM 1470 O O . GLY A 1 197 ? -27.875 11.383 9.414 1 88.38 197 GLY A O 1
ATOM 1471 N N . GLY A 1 198 ? -27.406 11.68 11.562 1 81.31 198 GLY A N 1
ATOM 1472 C CA . GLY A 1 198 ? -25.969 11.664 11.367 1 81.31 198 GLY A CA 1
ATOM 1473 C C . GLY A 1 198 ? -25.359 10.273 11.43 1 81.31 198 GLY A C 1
ATOM 1474 O O . GLY A 1 198 ? -24.172 10.094 11.18 1 81.31 198 GLY A O 1
ATOM 1475 N N . ARG A 1 199 ? -26.062 9.242 11.641 1 71.5 199 ARG A N 1
ATOM 1476 C CA . ARG A 1 199 ? -25.547 7.887 11.82 1 71.5 199 ARG A CA 1
ATOM 1477 C C . ARG A 1 199 ? -25.453 7.152 10.492 1 71.5 199 ARG A C 1
ATOM 1479 O O . ARG A 1 199 ? -24.984 6.02 10.43 1 71.5 199 ARG A O 1
ATOM 1486 N N . SER A 1 200 ? -25.828 7.77 9.508 1 71.69 200 SER A N 1
ATOM 1487 C CA . SER A 1 200 ? -25.625 7.176 8.195 1 71.69 200 SER A CA 1
ATOM 1488 C C . SER A 1 200 ? -24.188 7.316 7.734 1 71.69 200 SER A C 1
ATOM 1490 O O . SER A 1 200 ? -23.516 8.305 8.062 1 71.69 200 SER A O 1
ATOM 1492 N N . ARG A 1 201 ? -23.75 6.277 7.102 1 74.94 201 ARG A N 1
ATOM 1493 C CA . ARG A 1 201 ? -22.375 6.293 6.633 1 74.94 201 ARG A CA 1
ATOM 1494 C C . ARG A 1 201 ? -22.125 7.484 5.715 1 74.94 201 ARG A C 1
ATOM 1496 O O . ARG A 1 201 ? -22.812 7.652 4.707 1 74.94 201 ARG A O 1
ATOM 1503 N N . GLY A 1 202 ? -21.328 8.484 6.34 1 88 202 GLY A N 1
ATOM 1504 C CA . GLY A 1 202 ? -20.875 9.609 5.539 1 88 202 GLY A CA 1
ATOM 1505 C C . GLY A 1 202 ? -21.516 10.93 5.941 1 88 202 GLY A C 1
ATOM 1506 O O . GLY A 1 202 ? -21.188 11.977 5.379 1 88 202 GLY A O 1
ATOM 1507 N N . VAL A 1 203 ? -22.484 10.891 6.848 1 94.38 203 VAL A N 1
ATOM 1508 C CA . VAL A 1 203 ? -23.062 12.133 7.367 1 94.38 203 VAL A CA 1
ATOM 1509 C C . VAL A 1 203 ? -22.766 12.25 8.859 1 94.38 203 VAL A C 1
ATOM 1511 O O . VAL A 1 203 ? -22.891 11.266 9.602 1 94.38 203 VAL A O 1
ATOM 1514 N N . THR A 1 204 ? -22.391 13.422 9.297 1 95.12 204 THR A N 1
ATOM 1515 C CA . THR A 1 204 ? -22.141 13.633 10.719 1 95.12 204 THR A CA 1
ATOM 1516 C C . THR A 1 204 ? -22.703 14.969 11.188 1 95.12 204 THR A C 1
ATOM 1518 O O . THR A 1 204 ? -22.797 15.914 10.398 1 95.12 204 THR A O 1
ATOM 1521 N N . HIS A 1 205 ? -23.109 15.008 12.398 1 97.31 205 HIS A N 1
ATOM 1522 C CA . HIS A 1 205 ? -23.531 16.234 13.078 1 97.31 205 HIS A CA 1
ATOM 1523 C C . HIS A 1 205 ? -22.547 16.609 14.172 1 97.31 205 HIS A C 1
ATOM 1525 O O . HIS A 1 205 ? -22.266 15.82 15.078 1 97.31 205 HIS A O 1
ATOM 1531 N N . GLY A 1 206 ? -21.969 17.828 14.016 1 97.19 206 GLY A N 1
ATOM 1532 C CA . GLY A 1 206 ? -21.172 18.375 15.109 1 97.19 206 GLY A CA 1
ATOM 1533 C C . GLY A 1 206 ? -19.688 18.094 14.953 1 97.19 206 GLY A C 1
ATOM 1534 O O . GLY A 1 206 ? -18.891 18.391 15.852 1 97.19 206 GLY A O 1
ATOM 1535 N N . LEU A 1 207 ? -19.328 17.5 13.875 1 95.25 207 LEU A N 1
ATOM 1536 C CA . LEU A 1 207 ? -17.922 17.297 13.609 1 95.25 207 LEU A CA 1
ATOM 1537 C C . LEU A 1 207 ? -17.453 18.109 12.406 1 95.25 207 LEU A C 1
ATOM 1539 O O . LEU A 1 207 ? -18.234 18.312 11.461 1 95.25 207 LEU A O 1
ATOM 1543 N N . ALA A 1 208 ? -16.203 18.578 12.523 1 95.94 208 ALA A N 1
ATOM 1544 C CA . ALA A 1 208 ? -15.602 19.281 11.391 1 95.94 208 ALA A CA 1
ATOM 1545 C C . ALA A 1 208 ? -15.133 18.297 10.312 1 95.94 208 ALA A C 1
ATOM 1547 O O . ALA A 1 208 ? -14.719 17.188 10.625 1 95.94 208 ALA A O 1
ATOM 1548 N N . ASP A 1 209 ? -15.258 18.656 9.008 1 94.25 209 ASP A N 1
ATOM 1549 C CA . ASP A 1 209 ? -14.758 17.828 7.918 1 94.25 209 ASP A CA 1
ATOM 1550 C C . ASP A 1 209 ? -13.242 17.906 7.816 1 94.25 209 ASP A C 1
ATOM 1552 O O . ASP A 1 209 ? -12.602 18.656 8.555 1 94.25 209 ASP A O 1
ATOM 1556 N N . PHE A 1 210 ? -12.656 17.172 6.953 1 93.31 210 PHE A N 1
ATOM 1557 C CA . PHE A 1 210 ? -11.211 17.031 6.828 1 93.31 210 PHE A CA 1
ATOM 1558 C C . PHE A 1 210 ? -10.547 18.359 6.543 1 93.31 210 PHE A C 1
ATOM 1560 O O . PHE A 1 210 ? -9.586 18.734 7.211 1 93.31 210 PHE A O 1
ATOM 1567 N N . VAL A 1 211 ? -10.961 19.141 5.551 1 95 211 VAL A N 1
ATOM 1568 C CA . VAL A 1 211 ? -10.273 20.359 5.145 1 95 211 VAL A CA 1
ATOM 1569 C C . VAL A 1 211 ? -10.445 21.438 6.223 1 95 211 VAL A C 1
ATOM 1571 O O . VAL A 1 211 ? -9.555 22.266 6.422 1 95 211 VAL A O 1
ATOM 1574 N N . ALA A 1 212 ? -11.609 21.391 6.922 1 96.94 212 ALA A N 1
ATOM 1575 C CA . ALA A 1 212 ? -11.773 22.328 8.031 1 96.94 212 ALA A CA 1
ATOM 1576 C C . ALA A 1 212 ? -10.688 22.141 9.086 1 96.94 212 ALA A C 1
ATOM 1578 O O . ALA A 1 212 ? -10.086 23.109 9.547 1 96.94 212 ALA A O 1
ATOM 1579 N N . GLN A 1 213 ? -10.422 20.906 9.344 1 95 213 GLN A N 1
ATOM 1580 C CA . GLN A 1 213 ? -9.438 20.594 10.367 1 95 213 GLN A CA 1
ATOM 1581 C C . GLN A 1 213 ? -8.016 20.781 9.836 1 95 213 GLN A C 1
ATOM 1583 O O . GLN A 1 213 ? -7.203 21.469 10.453 1 95 213 GLN A O 1
ATOM 1588 N N . GLU A 1 214 ? -7.75 20.312 8.672 1 93.75 214 GLU A N 1
ATOM 1589 C CA . GLU A 1 214 ? -6.395 20.219 8.141 1 93.75 214 GLU A CA 1
ATOM 1590 C C . GLU A 1 214 ? -5.922 21.562 7.602 1 93.75 214 GLU A C 1
ATOM 1592 O O . GLU A 1 214 ? -4.742 21.906 7.723 1 93.75 214 GLU A O 1
ATOM 1597 N N . GLU A 1 215 ? -6.906 22.297 7.059 1 95.94 215 GLU A N 1
ATOM 1598 C CA . GLU A 1 215 ? -6.441 23.438 6.273 1 95.94 215 GLU A CA 1
ATOM 1599 C C . GLU A 1 215 ? -6.969 24.75 6.844 1 95.94 215 GLU A C 1
ATOM 1601 O O . GLU A 1 215 ? -6.367 25.812 6.645 1 95.94 215 GLU A O 1
ATOM 1606 N N . MET A 1 216 ? -8.094 24.719 7.516 1 97.06 216 MET A N 1
ATOM 1607 C CA . MET A 1 216 ? -8.727 25.969 7.922 1 97.06 216 MET A CA 1
ATOM 1608 C C . MET A 1 216 ? -8.484 26.234 9.406 1 97.06 216 MET A C 1
ATOM 1610 O O . MET A 1 216 ? -8.914 27.266 9.93 1 97.06 216 MET A O 1
ATOM 1614 N N . ASP A 1 217 ? -7.84 25.312 10.008 1 94.94 217 ASP A N 1
ATOM 1615 C CA . ASP A 1 217 ? -7.613 25.406 11.445 1 94.94 217 ASP A CA 1
ATOM 1616 C C . ASP A 1 217 ? -8.938 25.516 12.203 1 94.94 217 ASP A C 1
ATOM 1618 O O . ASP A 1 217 ? -9.078 26.359 13.102 1 94.94 217 ASP A O 1
ATOM 1622 N N . ARG A 1 218 ? -9.938 24.906 11.781 1 96.5 218 ARG A N 1
ATOM 1623 C CA . ARG A 1 218 ? -11.203 24.766 12.484 1 96.5 218 ARG A CA 1
ATOM 1624 C C . ARG A 1 218 ? -11.453 23.312 12.891 1 96.5 218 ARG A C 1
ATOM 1626 O O . ARG A 1 218 ? -11.812 22.484 12.047 1 96.5 218 ARG A O 1
ATOM 1633 N N . TYR A 1 219 ? -11.398 23.078 14.109 1 94.5 219 TYR A N 1
ATOM 1634 C CA . TYR A 1 219 ? -11.461 21.703 14.594 1 94.5 219 TYR A CA 1
ATOM 1635 C C . TYR A 1 219 ? -12.828 21.391 15.188 1 94.5 219 TYR A C 1
ATOM 1637 O O . TYR A 1 219 ? -13.172 20.234 15.406 1 94.5 219 TYR A O 1
ATOM 1645 N N . ARG A 1 220 ? -13.609 22.453 15.359 1 95 220 ARG A N 1
ATOM 1646 C CA . ARG A 1 220 ? -14.93 22.281 15.953 1 95 220 ARG A CA 1
ATOM 1647 C C . ARG A 1 220 ? -16 22.172 14.883 1 95 220 ARG A C 1
ATOM 1649 O O . ARG A 1 220 ? -15.859 22.719 13.789 1 95 220 ARG A O 1
ATOM 1656 N N . GLY A 1 221 ? -17.078 21.453 15.305 1 97.38 221 GLY A N 1
ATOM 1657 C CA . GLY A 1 221 ? -18.234 21.328 14.422 1 97.38 221 GLY A CA 1
ATOM 1658 C C . GLY A 1 221 ? -19.531 21.734 15.086 1 97.38 221 GLY A C 1
ATOM 1659 O O . GLY A 1 221 ? -20.594 21.688 14.461 1 97.38 221 GLY A O 1
ATOM 1660 N N . PHE A 1 222 ? -19.469 22.172 16.375 1 98.31 222 PHE A N 1
ATOM 1661 C CA . PHE A 1 222 ? -20.641 22.734 17.047 1 98.31 222 PHE A CA 1
ATOM 1662 C C . PHE A 1 222 ? -20.219 23.781 18.078 1 98.31 222 PHE A C 1
ATOM 1664 O O . PHE A 1 222 ? -19.062 23.812 18.5 1 98.31 222 PHE A O 1
ATOM 1671 N N . TRP A 1 223 ? -21.172 24.703 18.5 1 98.25 223 TRP A N 1
ATOM 1672 C CA . TRP A 1 223 ? -20.875 25.859 19.344 1 98.25 223 TRP A CA 1
ATOM 1673 C C . TRP A 1 223 ? -22.062 26.188 20.25 1 98.25 223 TRP A C 1
ATOM 1675 O O . TRP A 1 223 ? -23.172 26.438 19.781 1 98.25 223 TRP A O 1
ATOM 1685 N N . TRP A 1 224 ? -21.812 26.297 21.531 1 97.06 224 TRP A N 1
ATOM 1686 C CA . TRP A 1 224 ? -22.828 26.703 22.5 1 97.06 224 TRP A CA 1
ATOM 1687 C C . TRP A 1 224 ? -23.172 28.172 22.344 1 97.06 224 TRP A C 1
ATOM 1689 O O . TRP A 1 224 ? -22.281 29.016 22.141 1 97.06 224 TRP A O 1
ATOM 1699 N N . SER A 1 225 ? -24.469 28.406 22.469 1 96.38 225 SER A N 1
ATOM 1700 C CA . SER A 1 225 ? -24.844 29.812 22.594 1 96.38 225 SER A CA 1
ATOM 1701 C C . SER A 1 225 ? -24.359 30.406 23.906 1 96.38 225 SER A C 1
ATOM 1703 O O . SER A 1 225 ? -24.094 29.672 24.859 1 96.38 225 SER A O 1
ATOM 1705 N N . LEU A 1 226 ? -24.281 31.688 24 1 92.06 226 LEU A N 1
ATOM 1706 C CA . LEU A 1 226 ? -23.719 32.344 25.172 1 92.06 226 LEU A CA 1
ATOM 1707 C C . LEU A 1 226 ? -24.594 32.125 26.406 1 92.06 226 LEU A C 1
ATOM 1709 O O . LEU A 1 226 ? -24.094 32.094 27.531 1 92.06 226 LEU A O 1
ATOM 1713 N N . ASP A 1 227 ? -25.906 31.906 26.234 1 91.44 227 ASP A N 1
ATOM 1714 C CA . ASP A 1 227 ? -26.828 31.719 27.359 1 91.44 227 ASP A CA 1
ATOM 1715 C C . ASP A 1 227 ? -27.078 30.234 27.609 1 91.44 227 ASP A C 1
ATOM 1717 O O . ASP A 1 227 ? -27.953 29.875 28.406 1 91.44 227 ASP A O 1
ATOM 1721 N N . SER A 1 228 ? -26.453 29.344 26.859 1 94.06 228 SER A N 1
ATOM 1722 C CA . SER A 1 228 ? -26.5 27.891 27.016 1 94.06 228 SER A CA 1
ATOM 1723 C C . SER A 1 228 ? -27.844 27.328 26.578 1 94.06 228 SER A C 1
ATOM 1725 O O . SER A 1 228 ? -28.172 26.188 26.922 1 94.06 228 SER A O 1
ATOM 1727 N N . SER A 1 229 ? -28.531 28.109 25.797 1 95.12 229 SER A N 1
ATOM 1728 C CA . SER A 1 229 ? -29.875 27.688 25.469 1 95.12 229 SER A CA 1
ATOM 1729 C C . SER A 1 229 ? -29.922 26.969 24.109 1 95.12 229 SER A C 1
ATOM 1731 O O . SER A 1 229 ? -30.922 26.328 23.781 1 95.12 229 SER A O 1
ATOM 1733 N N . SER A 1 230 ? -28.875 27.172 23.391 1 96.88 230 SER A N 1
ATOM 1734 C CA . SER A 1 230 ? -28.859 26.594 22.047 1 96.88 230 SER A CA 1
ATOM 1735 C C . SER A 1 230 ? -27.453 26.125 21.656 1 96.88 230 SER A C 1
ATOM 1737 O O . SER A 1 230 ? -26.469 26.531 22.297 1 96.88 230 SER A O 1
ATOM 1739 N N . ILE A 1 231 ? -27.406 25.281 20.656 1 98.06 231 ILE A N 1
ATOM 1740 C CA . ILE A 1 231 ? -26.156 24.828 20.031 1 98.06 231 ILE A CA 1
ATOM 1741 C C . ILE A 1 231 ? -26.234 25.031 18.516 1 98.06 231 ILE A C 1
ATOM 1743 O O . ILE A 1 231 ? -27.188 24.594 17.875 1 98.06 231 ILE A O 1
ATOM 1747 N N . ALA A 1 232 ? -25.312 25.797 18 1 98.62 232 ALA A N 1
ATOM 1748 C CA . ALA A 1 232 ? -25.094 25.797 16.547 1 98.62 232 ALA A CA 1
ATOM 1749 C C . ALA A 1 232 ? -24.234 24.594 16.141 1 98.62 232 ALA A C 1
ATOM 1751 O O . ALA A 1 232 ? -23.281 24.234 16.844 1 98.62 232 ALA A O 1
ATOM 1752 N N . PHE A 1 233 ? -24.609 23.906 15.078 1 98.44 233 PHE A N 1
ATOM 1753 C CA . PHE A 1 233 ? -23.844 22.734 14.688 1 98.44 233 PHE A CA 1
ATOM 1754 C C . PHE A 1 233 ? -23.781 22.609 13.164 1 98.44 233 PHE A C 1
ATOM 1756 O O . PHE A 1 233 ? -24.641 23.141 12.461 1 98.44 233 PHE A O 1
ATOM 1763 N N . THR A 1 234 ? -22.766 21.938 12.688 1 97.88 234 THR A N 1
ATOM 1764 C CA . THR A 1 234 ? -22.625 21.656 11.266 1 97.88 234 THR A CA 1
ATOM 1765 C C . THR A 1 234 ? -23.156 20.266 10.938 1 97.88 234 THR A C 1
ATOM 1767 O O . THR A 1 234 ? -23 19.328 11.734 1 97.88 234 THR A O 1
ATOM 1770 N N . GLU A 1 235 ? -23.812 20.125 9.867 1 96.94 235 GLU A N 1
ATOM 1771 C CA . GLU A 1 235 ? -24.016 18.859 9.172 1 96.94 235 GLU A CA 1
ATOM 1772 C C . GLU A 1 235 ? -23.031 18.688 8.023 1 96.94 235 GLU A C 1
ATOM 1774 O O . GLU A 1 235 ? -22.969 19.531 7.121 1 96.94 235 GLU A O 1
ATOM 1779 N N . VAL A 1 236 ? -22.25 17.672 8.094 1 96.19 236 VAL A N 1
ATOM 1780 C CA . VAL A 1 236 ? -21.281 17.375 7.047 1 96.19 236 VAL A CA 1
ATOM 1781 C C . VAL A 1 236 ? -21.719 16.125 6.273 1 96.19 236 VAL A C 1
ATOM 1783 O O . VAL A 1 236 ? -21.875 15.047 6.855 1 96.19 236 VAL A O 1
ATOM 1786 N N . ASP A 1 237 ? -21.984 16.219 5.008 1 95.38 237 ASP A N 1
ATOM 1787 C CA . ASP A 1 237 ? -22.375 15.117 4.125 1 95.38 237 ASP A CA 1
ATOM 1788 C C . ASP A 1 237 ? -21.266 14.789 3.127 1 95.38 237 ASP A C 1
ATOM 1790 O O . ASP A 1 237 ? -20.969 15.586 2.242 1 95.38 237 ASP A O 1
ATOM 1794 N N . GLU A 1 238 ? -20.703 13.609 3.279 1 94 238 GLU A N 1
ATOM 1795 C CA . GLU A 1 238 ? -19.609 13.203 2.41 1 94 238 GLU A CA 1
ATOM 1796 C C . GLU A 1 238 ? -19.984 11.992 1.562 1 94 238 GLU A C 1
ATOM 1798 O O . GLU A 1 238 ? -19.141 11.398 0.896 1 94 238 GLU A O 1
ATOM 1803 N N . ARG A 1 239 ? -21.25 11.57 1.438 1 92.12 239 ARG A N 1
ATOM 1804 C CA . ARG A 1 239 ? -21.719 10.352 0.794 1 92.12 239 ARG A CA 1
ATOM 1805 C C . ARG A 1 239 ? -21.391 10.352 -0.695 1 92.12 239 ARG A C 1
ATOM 1807 O O . ARG A 1 239 ? -21.125 9.305 -1.281 1 92.12 239 ARG A O 1
ATOM 1814 N N . HIS A 1 240 ? -21.344 11.477 -1.285 1 92.25 240 HIS A N 1
ATOM 1815 C CA . HIS A 1 240 ? -21.156 11.594 -2.725 1 92.25 240 HIS A CA 1
ATOM 1816 C C . HIS A 1 240 ? -19.672 11.547 -3.08 1 92.25 240 HIS A C 1
ATOM 1818 O O . HIS A 1 240 ? -19.312 11.43 -4.254 1 92.25 240 HIS A O 1
ATOM 1824 N N . ILE A 1 241 ? -18.812 11.703 -2.141 1 92.88 241 ILE A N 1
ATOM 1825 C CA . ILE A 1 241 ? -17.375 11.609 -2.354 1 92.88 241 ILE A CA 1
ATOM 1826 C C . ILE A 1 241 ? -16.938 10.148 -2.305 1 92.88 241 ILE A C 1
ATOM 1828 O O . ILE A 1 241 ? -17.141 9.469 -1.297 1 92.88 241 ILE A O 1
ATOM 1832 N N . PRO A 1 242 ? -16.297 9.641 -3.391 1 89.88 242 PRO A N 1
ATOM 1833 C CA . PRO A 1 242 ? -15.836 8.25 -3.375 1 89.88 242 PRO A CA 1
ATOM 1834 C C . PRO A 1 242 ? -14.875 7.953 -2.229 1 89.88 242 PRO A C 1
ATOM 1836 O O . PRO A 1 242 ? -14.031 8.789 -1.896 1 89.88 242 PRO A O 1
ATOM 1839 N N . SER A 1 243 ? -15.039 6.777 -1.682 1 90.88 243 SER A N 1
ATOM 1840 C CA . SER A 1 243 ? -14.164 6.375 -0.588 1 90.88 243 SER A CA 1
ATOM 1841 C C . SER A 1 243 ? -12.766 6.031 -1.097 1 90.88 243 SER A C 1
ATOM 1843 O O . SER A 1 243 ? -12.617 5.426 -2.162 1 90.88 243 SER A O 1
ATOM 1845 N N . PHE A 1 244 ? -11.781 6.469 -0.388 1 93.75 244 PHE A N 1
ATOM 1846 C CA . PHE A 1 244 ? -10.383 6.094 -0.592 1 93.75 244 PHE A CA 1
ATOM 1847 C C . PHE A 1 244 ? -9.883 5.227 0.557 1 93.75 244 PHE A C 1
ATOM 1849 O O . PHE A 1 244 ? -9.836 5.672 1.705 1 93.75 244 PHE A O 1
ATOM 1856 N N . ARG A 1 245 ? -9.5 4.016 0.287 1 93.94 245 ARG A N 1
ATOM 1857 C CA . ARG A 1 245 ? -9.141 3.051 1.322 1 93.94 245 ARG A CA 1
ATOM 1858 C C . ARG A 1 245 ? -7.641 3.07 1.597 1 93.94 245 ARG A C 1
ATOM 1860 O O . ARG A 1 245 ? -6.836 3.168 0.668 1 93.94 245 ARG A O 1
ATOM 1867 N N . ILE A 1 246 ? -7.262 3.088 2.844 1 95.75 246 ILE A N 1
ATOM 1868 C CA . ILE A 1 246 ? -5.895 2.887 3.314 1 95.75 246 ILE A CA 1
ATOM 1869 C C . ILE A 1 246 ? -5.793 1.556 4.055 1 95.75 246 ILE A C 1
ATOM 1871 O O . ILE A 1 246 ? -6.48 1.345 5.059 1 95.75 246 ILE A O 1
ATOM 1875 N N . MET A 1 247 ? -5.023 0.673 3.51 1 95.62 247 MET A N 1
ATOM 1876 C CA . MET A 1 247 ? -4.801 -0.626 4.137 1 95.62 247 MET A CA 1
ATOM 1877 C C . MET A 1 247 ? -3.682 -0.548 5.172 1 95.62 247 MET A C 1
ATOM 1879 O O . MET A 1 247 ? -2.676 0.128 4.949 1 95.62 247 MET A O 1
ATOM 1883 N N . HIS A 1 248 ? -3.895 -1.195 6.32 1 95.62 248 HIS A N 1
ATOM 1884 C CA . HIS A 1 248 ? -2.844 -1.32 7.324 1 95.62 248 HIS A CA 1
ATOM 1885 C C . HIS A 1 248 ? -2.006 -2.572 7.094 1 95.62 248 HIS A C 1
ATOM 1887 O O . HIS A 1 248 ? -2.074 -3.525 7.871 1 95.62 248 HIS A O 1
ATOM 1893 N N . GLN A 1 249 ? -1.133 -2.479 6.176 1 95.31 249 GLN A N 1
ATOM 1894 C CA . GLN A 1 249 ? -0.434 -3.633 5.621 1 95.31 249 GLN A CA 1
ATOM 1895 C C . GLN A 1 249 ? 0.578 -4.195 6.613 1 95.31 249 GLN A C 1
ATOM 1897 O O . GLN A 1 249 ? 1.004 -5.344 6.488 1 95.31 249 GLN A O 1
ATOM 1902 N N . GLY A 1 250 ? 1.028 -3.424 7.566 1 95.69 250 GLY A N 1
ATOM 1903 C CA . GLY A 1 250 ? 2.02 -3.881 8.531 1 95.69 250 GLY A CA 1
ATOM 1904 C C . GLY A 1 250 ? 1.418 -4.66 9.68 1 95.69 250 GLY A C 1
ATOM 1905 O O . GLY A 1 250 ? 2.141 -5.293 10.453 1 95.69 250 GLY A O 1
ATOM 1906 N N . LYS A 1 251 ? 0.105 -4.688 9.766 1 93.12 251 LYS A N 1
ATOM 1907 C CA . LYS A 1 251 ? -0.566 -5.34 10.883 1 93.12 251 LYS A CA 1
ATOM 1908 C C . LYS A 1 251 ? -0.589 -6.855 10.711 1 93.12 251 LYS A C 1
ATOM 1910 O O . LYS A 1 251 ? -0.562 -7.355 9.586 1 93.12 251 LYS A O 1
ATOM 1915 N N . ASP A 1 252 ? -0.666 -7.516 11.797 1 89.88 252 ASP A N 1
ATOM 1916 C CA . ASP A 1 252 ? -0.708 -8.977 11.781 1 89.88 252 ASP A CA 1
ATOM 1917 C C . ASP A 1 252 ? -2.107 -9.477 11.438 1 89.88 252 ASP A C 1
ATOM 1919 O O . ASP A 1 252 ? -2.266 -10.594 10.93 1 89.88 252 ASP A O 1
ATOM 1923 N N . THR A 1 253 ? -3.08 -8.648 11.641 1 88.94 253 THR A N 1
ATOM 1924 C CA . THR A 1 253 ? -4.465 -9.039 11.398 1 88.94 253 THR A CA 1
ATOM 1925 C C . THR A 1 253 ? -4.953 -8.484 10.062 1 88.94 253 THR A C 1
ATOM 1927 O O . THR A 1 253 ? -4.32 -7.598 9.484 1 88.94 253 THR A O 1
ATOM 1930 N N . VAL A 1 254 ? -6.047 -9.078 9.562 1 88.06 254 VAL A N 1
ATOM 1931 C CA . VAL A 1 254 ? -6.727 -8.602 8.367 1 88.06 254 VAL A CA 1
ATOM 1932 C C . VAL A 1 254 ? -8.188 -8.289 8.688 1 88.06 254 VAL A C 1
ATOM 1934 O O . VAL A 1 254 ? -8.648 -8.547 9.797 1 88.06 254 VAL A O 1
ATOM 1937 N N . GLY A 1 255 ? -8.883 -7.68 7.859 1 87.44 255 GLY A N 1
ATOM 1938 C CA . GLY A 1 255 ? -10.297 -7.371 8.062 1 87.44 255 GLY A CA 1
ATOM 1939 C C . GLY A 1 255 ? -10.539 -5.93 8.453 1 87.44 255 GLY A C 1
ATOM 1940 O O . GLY A 1 255 ? -9.758 -5.043 8.109 1 87.44 255 GLY A O 1
ATOM 1941 N N . GLU A 1 256 ? -11.562 -5.633 9.156 1 84.12 256 GLU A N 1
ATOM 1942 C CA . GLU A 1 256 ? -12.047 -4.281 9.422 1 84.12 256 GLU A CA 1
ATOM 1943 C C . GLU A 1 256 ? -11.086 -3.518 10.328 1 84.12 256 GLU A C 1
ATOM 1945 O O . GLU A 1 256 ? -10.922 -2.303 10.188 1 84.12 256 GLU A O 1
ATOM 1950 N N . GLY A 1 257 ? -10.422 -4.18 11.141 1 85.62 257 GLY A N 1
ATOM 1951 C CA . GLY A 1 257 ? -9.5 -3.529 12.062 1 85.62 257 GLY A CA 1
ATOM 1952 C C . GLY A 1 257 ? -8.156 -3.211 11.438 1 85.62 257 GLY A C 1
ATOM 1953 O O . GLY A 1 257 ? -7.316 -2.555 12.062 1 85.62 257 GLY A O 1
ATOM 1954 N N . ALA A 1 258 ? -7.969 -3.619 10.195 1 92.06 258 ALA A N 1
ATOM 1955 C CA . ALA A 1 258 ? -6.684 -3.434 9.531 1 92.06 258 ALA A CA 1
ATOM 1956 C C . ALA A 1 258 ? -6.836 -2.619 8.25 1 92.06 258 ALA A C 1
ATOM 1958 O O . ALA A 1 258 ? -6.156 -2.879 7.254 1 92.06 258 ALA A O 1
ATOM 1959 N N . GLN A 1 259 ? -7.785 -1.742 8.258 1 92.81 259 GLN A N 1
ATOM 1960 C CA . GLN A 1 259 ? -8.047 -0.852 7.133 1 92.81 259 GLN A CA 1
ATOM 1961 C C . GLN A 1 259 ? -8.875 0.357 7.57 1 92.81 259 GLN A C 1
ATOM 1963 O O . GLN A 1 259 ? -9.461 0.357 8.656 1 92.81 259 GLN A O 1
ATOM 1968 N N . GLU A 1 260 ? -8.859 1.408 6.785 1 92.31 260 GLU A N 1
ATOM 1969 C CA . GLU A 1 260 ? -9.688 2.58 7.043 1 92.31 260 GLU A CA 1
ATOM 1970 C C . GLU A 1 260 ? -10.086 3.27 5.738 1 92.31 260 GLU A C 1
ATOM 1972 O O . GLU A 1 260 ? -9.344 3.23 4.758 1 92.31 260 GLU A O 1
ATOM 1977 N N . ASP A 1 261 ? -11.219 3.865 5.695 1 91 261 ASP A N 1
ATOM 1978 C CA . ASP A 1 261 ? -11.742 4.57 4.531 1 91 261 ASP A CA 1
ATOM 1979 C C . ASP A 1 261 ? -11.812 6.074 4.785 1 91 261 ASP A C 1
ATOM 1981 O O . ASP A 1 261 ? -12.156 6.508 5.887 1 91 261 ASP A O 1
ATOM 1985 N N . HIS A 1 262 ? -11.477 6.82 3.832 1 92.44 262 HIS A N 1
ATOM 1986 C CA . HIS A 1 262 ? -11.539 8.273 3.893 1 92.44 262 HIS A CA 1
ATOM 1987 C C . HIS A 1 262 ? -12.273 8.852 2.688 1 92.44 262 HIS A C 1
ATOM 1989 O O . HIS A 1 262 ? -12.102 8.375 1.563 1 92.44 262 HIS A O 1
ATOM 1995 N N . HIS A 1 263 ? -13.172 9.766 2.941 1 93.38 263 HIS A N 1
ATOM 1996 C CA . HIS A 1 263 ? -13.75 10.57 1.868 1 93.38 263 HIS A CA 1
ATOM 1997 C C . HIS A 1 263 ? -12.906 11.805 1.59 1 93.38 263 HIS A C 1
ATOM 1999 O O . HIS A 1 263 ? -13.258 12.914 1.998 1 93.38 263 HIS A O 1
ATOM 2005 N N . TYR A 1 264 ? -11.82 11.586 0.937 1 95.25 264 TYR A N 1
ATOM 2006 C CA . TYR A 1 264 ? -10.781 12.594 0.747 1 95.25 264 TYR A CA 1
ATOM 2007 C C . TYR A 1 264 ? -11.133 13.523 -0.41 1 95.25 264 TYR A C 1
ATOM 2009 O O . TYR A 1 264 ? -11.375 13.062 -1.529 1 95.25 264 TYR A O 1
ATOM 2017 N N . PRO A 1 265 ? -11.203 14.82 -0.25 1 96.06 265 PRO A N 1
ATOM 2018 C CA . PRO A 1 265 ? -11.523 15.773 -1.313 1 96.06 265 PRO A CA 1
ATOM 2019 C C . PRO A 1 265 ? -10.32 16.109 -2.186 1 96.06 265 PRO A C 1
ATOM 2021 O O . PRO A 1 265 ? -9.688 17.156 -1.989 1 96.06 265 PRO A O 1
ATOM 2024 N N . PHE A 1 266 ? -10.109 15.375 -3.236 1 96.56 266 PHE A N 1
ATOM 2025 C CA . PHE A 1 266 ? -8.992 15.602 -4.141 1 96.56 266 PHE A CA 1
ATOM 2026 C C . PHE A 1 266 ? -9.188 16.891 -4.938 1 96.56 266 PHE A C 1
ATOM 2028 O O . PHE A 1 266 ? -10.312 17.219 -5.328 1 96.56 266 PHE A O 1
ATOM 2035 N N . ALA A 1 267 ? -8.078 17.578 -5.203 1 97.12 267 ALA A N 1
ATOM 2036 C CA . ALA A 1 267 ? -8.133 18.828 -5.957 1 97.12 267 ALA A CA 1
ATOM 2037 C C . ALA A 1 267 ? -8.914 18.656 -7.254 1 97.12 267 ALA A C 1
ATOM 2039 O O . ALA A 1 267 ? -8.703 17.688 -7.988 1 97.12 267 ALA A O 1
ATOM 2040 N N . GLY A 1 268 ? -9.781 19.562 -7.48 1 95.62 268 GLY A N 1
ATOM 2041 C CA . GLY A 1 268 ? -10.586 19.547 -8.688 1 95.62 268 GLY A CA 1
ATOM 2042 C C . GLY A 1 268 ? -11.805 18.641 -8.578 1 95.62 268 GLY A C 1
ATOM 2043 O O . GLY A 1 268 ? -12.633 18.594 -9.492 1 95.62 268 GLY A O 1
ATOM 2044 N N . LYS A 1 269 ? -12 17.938 -7.473 1 94.31 269 LYS A N 1
ATOM 2045 C CA . LYS A 1 269 ? -13.125 17.031 -7.27 1 94.31 269 LYS A CA 1
ATOM 2046 C C . LYS A 1 269 ? -14.078 17.562 -6.211 1 94.31 269 LYS A C 1
ATOM 2048 O O . LYS A 1 269 ? -13.984 18.734 -5.812 1 94.31 269 LYS A O 1
ATOM 2053 N N . ASP A 1 270 ? -15.016 16.734 -5.734 1 92.75 270 ASP A N 1
ATOM 2054 C CA . ASP A 1 270 ? -16.094 17.188 -4.863 1 92.75 270 ASP A CA 1
ATOM 2055 C C . ASP A 1 270 ? -15.586 17.453 -3.447 1 92.75 270 ASP A C 1
ATOM 2057 O O . ASP A 1 270 ? -14.719 16.734 -2.949 1 92.75 270 ASP A O 1
ATOM 2061 N N . ASN A 1 271 ? -16.141 18.516 -2.83 1 95.56 271 ASN A N 1
ATOM 2062 C CA . ASN A 1 271 ? -15.977 18.781 -1.404 1 95.56 271 ASN A CA 1
ATOM 2063 C C . ASN A 1 271 ? -17.141 18.219 -0.595 1 95.56 271 ASN A C 1
ATOM 2065 O O . ASN A 1 271 ? -18.203 17.938 -1.145 1 95.56 271 ASN A O 1
ATOM 2069 N N . PRO A 1 272 ? -16.922 18.062 0.698 1 94.62 272 PRO A N 1
ATOM 2070 C CA . PRO A 1 272 ? -18.078 17.797 1.548 1 94.62 272 PRO A CA 1
ATOM 2071 C C . PRO A 1 272 ? -19.125 18.906 1.503 1 94.62 272 PRO A C 1
ATOM 2073 O O . PRO A 1 272 ? -18.766 20.094 1.403 1 94.62 272 PRO A O 1
ATOM 2076 N N . LYS A 1 273 ? -20.359 18.516 1.579 1 94.06 273 LYS A N 1
ATOM 2077 C CA . LYS A 1 273 ? -21.438 19.484 1.75 1 94.06 273 LYS A CA 1
ATOM 2078 C C . LYS A 1 273 ? -21.641 19.828 3.223 1 94.06 273 LYS A C 1
ATOM 2080 O O . LYS A 1 273 ? -21.953 18.953 4.031 1 94.06 273 LYS A O 1
ATOM 2085 N N . VAL A 1 274 ? -21.438 21.109 3.535 1 96.31 274 VAL A N 1
ATOM 2086 C CA . VAL A 1 274 ? -21.5 21.547 4.926 1 96.31 274 VAL A CA 1
ATOM 2087 C C . VAL A 1 274 ? -22.688 22.5 5.109 1 96.31 274 VAL A C 1
ATOM 2089 O O . VAL A 1 274 ? -22.797 23.5 4.383 1 96.31 274 VAL A O 1
ATOM 2092 N N . ARG A 1 275 ? -23.516 22.188 6.031 1 96.25 275 ARG A N 1
ATOM 2093 C CA . ARG A 1 275 ? -24.609 23.062 6.445 1 96.25 275 ARG A CA 1
ATOM 2094 C C . ARG A 1 275 ? -24.469 23.453 7.918 1 96.25 275 ARG A C 1
ATOM 2096 O O . ARG A 1 275 ? -23.781 22.781 8.68 1 96.25 275 ARG A O 1
ATOM 2103 N N . LEU A 1 276 ? -25.031 24.594 8.219 1 98 276 LEU A N 1
ATOM 2104 C CA . LEU A 1 276 ? -25.031 25.109 9.586 1 98 276 LEU A CA 1
ATOM 2105 C C . LEU A 1 276 ? -26.453 25.25 10.125 1 98 276 LEU A C 1
ATOM 2107 O O . LEU A 1 276 ? -27.344 25.703 9.414 1 98 276 LEU A O 1
ATOM 2111 N N . ALA A 1 277 ? -26.688 24.797 11.336 1 98.06 277 ALA A N 1
ATOM 2112 C CA . ALA A 1 277 ? -28.016 24.875 11.953 1 98.06 277 ALA A CA 1
ATOM 2113 C C . ALA A 1 277 ? -27.906 25.203 13.438 1 98.06 277 ALA A C 1
ATOM 2115 O O . ALA A 1 277 ? -26.828 25.125 14.023 1 98.06 277 ALA A O 1
ATOM 2116 N N . VAL A 1 278 ? -29.031 25.609 14.008 1 98.19 278 VAL A N 1
ATOM 2117 C CA . VAL A 1 278 ? -29.156 25.844 15.438 1 98.19 278 VAL A CA 1
ATOM 2118 C C . VAL A 1 278 ? -30.25 24.969 16.016 1 98.19 278 VAL A C 1
ATOM 2120 O O . VAL A 1 278 ? -31.312 24.812 15.414 1 98.19 278 VAL A O 1
ATOM 2123 N N . VAL A 1 279 ? -29.984 24.375 17.125 1 96.69 279 VAL A N 1
ATOM 2124 C CA . VAL A 1 279 ? -30.984 23.578 17.844 1 96.69 279 VAL A CA 1
ATOM 2125 C C . VAL A 1 279 ? -31.078 24.062 19.281 1 96.69 279 VAL A C 1
ATOM 2127 O O . VAL A 1 279 ? -30.078 24.453 19.891 1 96.69 279 VAL A O 1
ATOM 2130 N N . GLU A 1 280 ? -32.25 24.016 19.797 1 94.75 280 GLU A N 1
ATOM 2131 C CA . GLU A 1 280 ? -32.469 24.438 21.172 1 94.75 280 GLU A CA 1
ATOM 2132 C C . GLU A 1 280 ? -32.125 23.328 22.156 1 94.75 280 GLU A C 1
ATOM 2134 O O . GLU A 1 280 ? -32.219 22.156 21.828 1 94.75 280 GLU A O 1
ATOM 2139 N N . VAL A 1 281 ? -31.703 23.719 23.297 1 95.5 281 VAL A N 1
ATOM 2140 C CA . VAL A 1 281 ? -31.359 22.797 24.375 1 95.5 281 VAL A CA 1
ATOM 2141 C C . VAL A 1 281 ? -32.25 23.062 25.578 1 95.5 281 VAL A C 1
ATOM 2143 O O . VAL A 1 281 ? -32.25 24.172 26.125 1 95.5 281 VAL A O 1
ATOM 2146 N N . ASP A 1 282 ? -32.969 22.078 25.984 1 92.81 282 ASP A N 1
ATOM 2147 C CA . ASP A 1 282 ? -33.781 22.188 27.188 1 92.81 282 ASP A CA 1
ATOM 2148 C C . ASP A 1 282 ? -33 21.703 28.406 1 92.81 282 ASP A C 1
ATOM 2150 O O . ASP A 1 282 ? -33.125 20.547 28.828 1 92.81 282 ASP A O 1
ATOM 2154 N N . ALA A 1 283 ? -32.344 22.578 29.031 1 93 283 ALA A N 1
ATOM 2155 C CA . ALA A 1 283 ? -31.469 22.25 30.141 1 93 283 ALA A CA 1
ATOM 2156 C C . ALA A 1 283 ? -32.25 21.641 31.297 1 93 283 ALA A C 1
ATOM 2158 O O . ALA A 1 283 ? -31.797 20.688 31.938 1 93 283 ALA A O 1
ATOM 2159 N N . ALA A 1 284 ? -33.406 22.141 31.531 1 91 284 ALA A N 1
ATOM 2160 C CA . ALA A 1 284 ? -34.219 21.656 32.625 1 91 284 ALA A CA 1
ATOM 2161 C C . ALA A 1 284 ? -34.625 20.203 32.406 1 91 284 ALA A C 1
ATOM 2163 O O . ALA A 1 284 ? -34.562 19.391 33.344 1 91 284 ALA A O 1
ATOM 2164 N N . ALA A 1 285 ? -35.062 19.969 31.266 1 91.62 285 ALA A N 1
ATOM 2165 C CA . ALA A 1 285 ? -35.5 18.609 30.938 1 91.62 285 ALA A CA 1
ATOM 2166 C C . ALA A 1 285 ? -34.312 17.641 31.016 1 91.62 285 ALA A C 1
ATOM 2168 O O . ALA A 1 285 ? -34.5 16.5 31.469 1 91.62 285 ALA A O 1
ATOM 2169 N N . ILE A 1 286 ? -33.188 18.062 30.594 1 93.19 286 ILE A N 1
ATOM 2170 C CA . ILE A 1 286 ? -32 17.219 30.594 1 93.19 286 ILE A CA 1
ATOM 2171 C C . ILE A 1 286 ? -31.547 16.969 32.031 1 93.19 286 ILE A C 1
ATOM 2173 O O . ILE A 1 286 ? -31.25 15.82 32.406 1 93.19 286 ILE A O 1
ATOM 2177 N N . GLN A 1 287 ? -31.5 17.938 32.812 1 91.56 287 GLN A N 1
ATOM 2178 C CA . GLN A 1 287 ? -31.031 17.828 34.188 1 91.56 287 GLN A CA 1
ATOM 2179 C C . GLN A 1 287 ? -31.984 17 35.031 1 91.56 287 GLN A C 1
ATOM 2181 O O . GLN A 1 287 ? -31.562 16.312 35.969 1 91.56 287 GLN A O 1
ATOM 2186 N N . SER A 1 288 ? -33.281 16.984 34.656 1 89.19 288 SER A N 1
ATOM 2187 C CA . SER A 1 288 ? -34.281 16.234 35.438 1 89.19 288 SER A CA 1
ATOM 2188 C C . SER A 1 288 ? -34.406 14.797 34.906 1 89.19 288 SER A C 1
ATOM 2190 O O . SER A 1 288 ? -35.062 13.969 35.531 1 89.19 288 SER A O 1
ATOM 2192 N N . GLY A 1 289 ? -33.812 14.562 33.781 1 87 289 GLY A N 1
ATOM 2193 C CA . GLY A 1 289 ? -33.875 13.234 33.219 1 87 289 GLY A CA 1
ATOM 2194 C C . GLY A 1 289 ? -35.156 12.984 32.438 1 87 289 GLY A C 1
ATOM 2195 O O . GLY A 1 289 ? -35.562 11.836 32.25 1 87 289 GLY A O 1
ATOM 2196 N N . GLN A 1 290 ? -35.906 14.031 32.094 1 84.94 290 GLN A N 1
ATOM 2197 C CA . GLN A 1 290 ? -37.188 13.906 31.438 1 84.94 290 GLN A CA 1
ATOM 2198 C C . GLN A 1 290 ? -37.125 14.391 30 1 84.94 290 GLN A C 1
ATOM 2200 O O . GLN A 1 290 ? -38.156 14.688 29.391 1 84.94 290 GLN A O 1
ATOM 2205 N N . ALA A 1 291 ? -35.938 14.508 29.484 1 85.38 291 ALA A N 1
ATOM 2206 C CA . ALA A 1 291 ? -35.781 15 28.125 1 85.38 291 ALA A CA 1
ATOM 2207 C C . ALA A 1 291 ? -36.281 13.984 27.109 1 85.38 291 ALA A C 1
ATOM 2209 O O . ALA A 1 291 ? -36.094 12.773 27.281 1 85.38 291 ALA A O 1
ATOM 2210 N N . ASN A 1 292 ? -37.031 14.445 26.156 1 76.19 292 ASN A N 1
ATOM 2211 C CA . ASN A 1 292 ? -37.531 13.609 25.062 1 76.19 292 ASN A CA 1
ATOM 2212 C C . ASN A 1 292 ? -36.469 13.422 23.984 1 76.19 292 ASN A C 1
ATOM 2214 O O . ASN A 1 292 ? -36.031 14.391 23.359 1 76.19 292 ASN A O 1
ATOM 2218 N N . THR A 1 293 ? -36.125 12.289 23.703 1 77.31 293 THR A N 1
ATOM 2219 C CA . THR A 1 293 ? -35.031 12 22.766 1 77.31 293 THR A CA 1
ATOM 2220 C C . THR A 1 293 ? -35.594 11.492 21.438 1 77.31 293 THR A C 1
ATOM 2222 O O . THR A 1 293 ? -34.875 10.844 20.672 1 77.31 293 THR A O 1
ATOM 2225 N N . SER A 1 294 ? -36.688 11.875 21.109 1 82.81 294 SER A N 1
ATOM 2226 C CA . SER A 1 294 ? -37.281 11.359 19.875 1 82.81 294 SER A CA 1
ATOM 2227 C C . SER A 1 294 ? -36.844 12.195 18.672 1 82.81 294 SER A C 1
ATOM 2229 O O . SER A 1 294 ? -36.656 13.414 18.781 1 82.81 294 SER A O 1
ATOM 2231 N N . GLU A 1 295 ? -36.656 11.609 17.562 1 87.75 295 GLU A N 1
ATOM 2232 C CA . GLU A 1 295 ? -36.281 12.234 16.297 1 87.75 295 GLU A CA 1
ATOM 2233 C C . GLU A 1 295 ? -37.312 13.289 15.891 1 87.75 295 GLU A C 1
ATOM 2235 O O . GLU A 1 295 ? -36.969 14.297 15.281 1 87.75 295 GLU A O 1
ATOM 2240 N N . GLU A 1 296 ? -38.531 13.125 16.281 1 86 296 GLU A N 1
ATOM 2241 C CA . GLU A 1 296 ? -39.625 14.039 15.938 1 86 296 GLU A CA 1
ATOM 2242 C C . GLU A 1 296 ? -39.406 15.414 16.578 1 86 296 GLU A C 1
ATOM 2244 O O . GLU A 1 296 ? -39.875 16.422 16.047 1 86 296 GLU A O 1
ATOM 2249 N N . ASN A 1 297 ? -38.719 15.453 17.625 1 85.31 297 ASN A N 1
ATOM 2250 C CA . ASN A 1 297 ? -38.469 16.703 18.359 1 85.31 297 ASN A CA 1
ATOM 2251 C C . ASN A 1 297 ? -37.25 17.422 17.844 1 85.31 297 ASN A C 1
ATOM 2253 O O . ASN A 1 297 ? -36.938 18.531 18.281 1 85.31 297 ASN A O 1
ATOM 2257 N N . PHE A 1 298 ? -36.562 16.781 16.969 1 91.31 298 PHE A N 1
ATOM 2258 C CA . PHE A 1 298 ? -35.406 17.406 16.359 1 91.31 298 PHE A CA 1
ATOM 2259 C C . PHE A 1 298 ? -35.812 18.406 15.289 1 91.31 298 PHE A C 1
ATOM 2261 O O . PHE A 1 298 ? -36.156 18.031 14.164 1 91.31 298 PHE A O 1
ATOM 2268 N N . ARG A 1 299 ? -35.844 19.672 15.594 1 91.19 299 ARG A N 1
ATOM 2269 C CA . ARG A 1 299 ? -36.281 20.766 14.719 1 91.19 299 ARG A CA 1
ATOM 2270 C C . ARG A 1 299 ? -35.188 21.844 14.609 1 91.19 299 ARG A C 1
ATOM 2272 O O . ARG A 1 299 ? -35.344 22.922 15.164 1 91.19 299 ARG A O 1
ATOM 2279 N N . PRO A 1 300 ? -34.188 21.547 13.867 1 96.06 300 PRO A N 1
ATOM 2280 C CA . PRO A 1 300 ? -33.125 22.547 13.719 1 96.06 300 PRO A CA 1
ATOM 2281 C C . PRO A 1 300 ? -33.531 23.719 12.828 1 96.06 300 PRO A C 1
ATOM 2283 O O . PRO A 1 300 ? -34.375 23.562 11.938 1 96.06 300 PRO A O 1
ATOM 2286 N N . THR A 1 301 ? -33.062 24.875 13.094 1 97.31 301 THR A N 1
ATOM 2287 C CA . THR A 1 301 ? -33.156 26.016 12.195 1 97.31 301 THR A CA 1
ATOM 2288 C C . THR A 1 301 ? -31.922 26.125 11.32 1 97.31 301 THR A C 1
ATOM 2290 O O . THR A 1 301 ? -30.828 26.422 11.82 1 97.31 301 THR A O 1
ATOM 2293 N N . TRP A 1 302 ? -32.125 25.938 10.062 1 96.88 302 TRP A N 1
ATOM 2294 C CA . TRP A 1 302 ? -31 25.953 9.133 1 96.88 302 TRP A CA 1
ATOM 2295 C C . TRP A 1 302 ? -30.609 27.391 8.773 1 96.88 302 TRP A C 1
ATOM 2297 O O . TRP A 1 302 ? -31.484 28.234 8.523 1 96.88 302 TRP A O 1
ATOM 2307 N N . MET A 1 303 ? -29.312 27.641 8.828 1 97.56 303 MET A N 1
ATOM 2308 C CA . MET A 1 303 ? -28.766 28.953 8.5 1 97.56 303 MET A CA 1
ATOM 2309 C C . MET A 1 303 ? -28.5 29.078 7.008 1 97.56 303 MET A C 1
ATOM 2311 O O . MET A 1 303 ? -28.047 28.125 6.367 1 97.56 303 MET A O 1
ATOM 2315 N N . ASP A 1 304 ? -28.812 30.203 6.488 1 96.38 304 ASP A N 1
ATOM 2316 C CA . ASP A 1 304 ? -28.484 30.484 5.094 1 96.38 304 ASP A CA 1
ATOM 2317 C C . ASP A 1 304 ? -27.062 31.031 4.965 1 96.38 304 ASP A C 1
ATOM 2319 O O . ASP A 1 304 ? -26.875 32.25 4.98 1 96.38 304 ASP A O 1
ATOM 2323 N N . ILE A 1 305 ? -26.172 30.25 4.809 1 94.88 305 ILE A N 1
ATOM 2324 C CA . ILE A 1 305 ? -24.797 30.703 4.727 1 94.88 305 ILE A CA 1
ATOM 2325 C C . ILE A 1 305 ? -24.359 30.766 3.264 1 94.88 305 ILE A C 1
ATOM 2327 O O . ILE A 1 305 ? -23.172 30.953 2.967 1 94.88 305 ILE A O 1
ATOM 2331 N N . GLY A 1 306 ? -25.234 30.641 2.412 1 85.81 306 GLY A N 1
ATOM 2332 C CA . GLY A 1 306 ? -24.953 30.688 0.985 1 85.81 306 GLY A CA 1
ATOM 2333 C C . GLY A 1 306 ? -24.422 29.375 0.435 1 85.81 306 GLY A C 1
ATOM 2334 O O . GLY A 1 306 ? -24.406 28.359 1.141 1 85.81 306 GLY A O 1
ATOM 2335 N N . GLY A 1 307 ? -24.156 29.203 -0.789 1 68.06 307 GLY A N 1
ATOM 2336 C CA . GLY A 1 307 ? -23.609 28.031 -1.464 1 68.06 307 GLY A CA 1
ATOM 2337 C C . GLY A 1 307 ? -24.672 27.141 -2.066 1 68.06 307 GLY A C 1
ATOM 2338 O O . GLY A 1 307 ? -25.859 27.25 -1.724 1 68.06 307 GLY A O 1
ATOM 2339 N N . THR A 1 308 ? -24.547 26.609 -3.152 1 54.62 308 THR A N 1
ATOM 2340 C CA . THR A 1 308 ? -25.484 25.734 -3.861 1 54.62 308 THR A CA 1
ATOM 2341 C C . THR A 1 308 ? -25.641 24.406 -3.121 1 54.62 308 THR A C 1
ATOM 2343 O O . THR A 1 308 ? -24.781 23.547 -3.189 1 54.62 308 THR A O 1
ATOM 2346 N N . ALA A 1 309 ? -25.828 24.406 -1.859 1 43.22 309 ALA A N 1
ATOM 2347 C CA . ALA A 1 309 ? -26.062 23.047 -1.404 1 43.22 309 ALA A CA 1
ATOM 2348 C C . ALA A 1 309 ? -27.172 22.375 -2.211 1 43.22 309 ALA A C 1
ATOM 2350 O O . ALA A 1 309 ? -27.062 21.203 -2.578 1 43.22 309 ALA A O 1
ATOM 2351 N N . ASN A 1 310 ? -28.562 22.828 -1.889 1 34.12 310 ASN A N 1
ATOM 2352 C CA . ASN A 1 310 ? -29.859 22.156 -1.904 1 34.12 310 ASN A CA 1
ATOM 2353 C C . ASN A 1 310 ? -30.391 21.984 -3.326 1 34.12 310 ASN A C 1
ATOM 2355 O O . ASN A 1 310 ? -30.672 22.969 -4.012 1 34.12 310 ASN A O 1
ATOM 2359 N N . GLY A 1 311 ? -30.172 21.062 -4.145 1 31.92 311 GLY A N 1
ATOM 2360 C CA . GLY A 1 311 ? -31.234 20.609 -5.02 1 31.92 311 GLY A CA 1
ATOM 2361 C C . GLY A 1 311 ? -32.562 20.391 -4.301 1 31.92 311 GLY A C 1
ATOM 2362 O O . GLY A 1 311 ? -32.875 19.297 -3.85 1 31.92 311 GLY A O 1
ATOM 2363 N N . GLY A 1 312 ? -32.969 21.234 -3.414 1 28.34 312 GLY A N 1
ATOM 2364 C CA . GLY A 1 312 ? -34.344 21.031 -2.945 1 28.34 312 GLY A CA 1
ATOM 2365 C C . GLY A 1 312 ? -35.344 20.891 -4.074 1 28.34 312 GLY A C 1
ATOM 2366 O O . GLY A 1 312 ? -35.531 21.797 -4.879 1 28.34 312 GLY A O 1
ATOM 2367 N N . GLY A 1 313 ? -35.781 19.609 -4.598 1 26.52 313 GLY A N 1
ATOM 2368 C CA . GLY A 1 313 ? -37 19.188 -5.285 1 26.52 313 GLY A CA 1
ATOM 2369 C C . GLY A 1 313 ? -38.281 19.75 -4.672 1 26.52 313 GLY A C 1
ATOM 2370 O O . GLY A 1 313 ? -38.344 19.984 -3.465 1 26.52 313 GLY A O 1
ATOM 2371 N N . THR A 1 314 ? -39.062 20.672 -5.285 1 25.97 314 THR A N 1
ATOM 2372 C CA . THR A 1 314 ? -40.5 20.875 -5.039 1 25.97 314 THR A CA 1
ATOM 2373 C C . THR A 1 314 ? -41.188 19.531 -4.73 1 25.97 314 THR A C 1
ATOM 2375 O O . THR A 1 314 ? -40.812 18.5 -5.297 1 25.97 314 THR A O 1
ATOM 2378 N N . PRO A 1 315 ? -42 19.406 -3.686 1 24.91 315 PRO A N 1
ATOM 2379 C CA . PRO A 1 315 ? -42.875 18.25 -3.504 1 24.91 315 PRO A CA 1
ATOM 2380 C C . PRO A 1 315 ? -43.781 18.016 -4.707 1 24.91 315 PRO A C 1
ATOM 2382 O O . PRO A 1 315 ? -44.562 18.875 -5.074 1 24.91 315 PRO A O 1
ATOM 2385 N N . SER A 1 316 ? -43.406 17.641 -5.973 1 21.53 316 SER A N 1
ATOM 2386 C CA . SER A 1 316 ? -44.344 17.328 -7.051 1 21.53 316 SER A CA 1
ATOM 2387 C C . SER A 1 316 ? -45.438 16.359 -6.586 1 21.53 316 SER A C 1
ATOM 2389 O O . SER A 1 316 ? -45.125 15.297 -6.039 1 21.53 316 SER A O 1
ATOM 2391 N N . SER A 1 317 ? -46.688 16.797 -6.172 1 22.52 317 SER A N 1
ATOM 2392 C CA . SER A 1 317 ? -47.938 16.094 -5.984 1 22.52 317 SER A CA 1
ATOM 2393 C C . SER A 1 317 ? -48.281 15.25 -7.207 1 22.52 317 SER A C 1
ATOM 2395 O O . SER A 1 317 ? -49.406 14.766 -7.332 1 22.52 317 SER A O 1
ATOM 2397 N N . GLY A 1 318 ? -47.5 15.117 -8.312 1 19.72 318 GLY A N 1
ATOM 2398 C CA . GLY A 1 318 ? -48.062 14.539 -9.516 1 19.72 318 GLY A CA 1
ATOM 2399 C C . GLY A 1 318 ? -48.656 13.148 -9.289 1 19.72 318 GLY A C 1
ATOM 2400 O O . GLY A 1 318 ? -48.062 12.352 -8.555 1 19.72 318 GLY A O 1
ATOM 2401 N N . GLN A 1 319 ? -50.031 13.023 -9.289 1 19.98 319 GLN A N 1
ATOM 2402 C CA . GLN A 1 319 ? -50.844 11.828 -9.398 1 19.98 319 GLN A CA 1
ATOM 2403 C C . GLN A 1 319 ? -50.25 10.836 -10.398 1 19.98 319 GLN A C 1
ATOM 2405 O O . GLN A 1 319 ? -49.688 11.242 -11.414 1 19.98 319 GLN A O 1
ATOM 2410 N N . PRO A 1 320 ? -50.188 9.555 -9.938 1 22.56 320 PRO A N 1
ATOM 2411 C CA . PRO A 1 320 ? -49.656 8.414 -10.688 1 22.56 320 PRO A CA 1
ATOM 2412 C C . PRO A 1 320 ? -50.438 8.156 -11.984 1 22.56 320 PRO A C 1
ATOM 2414 O O . PRO A 1 320 ? -51.625 7.867 -11.945 1 22.56 320 PRO A O 1
ATOM 2417 N N . THR A 1 321 ? -50.5 9.148 -12.898 1 19.91 321 THR A N 1
ATOM 2418 C CA . THR A 1 321 ? -51.312 8.711 -14.031 1 19.91 321 THR A CA 1
ATOM 2419 C C . THR A 1 321 ? -50.844 7.344 -14.523 1 19.91 321 THR A C 1
ATOM 2421 O O . THR A 1 321 ? -49.656 7.004 -14.414 1 19.91 321 THR A O 1
ATOM 2424 N N . GLU A 1 322 ? -51.781 6.383 -14.766 1 21.39 322 GLU A N 1
ATOM 2425 C CA . GLU A 1 322 ? -51.906 4.973 -15.125 1 21.39 322 GLU A CA 1
ATOM 2426 C C . GLU A 1 322 ? -51.188 4.66 -16.422 1 21.39 322 GLU A C 1
ATOM 2428 O O . GLU A 1 322 ? -51.281 3.537 -16.938 1 21.39 322 GLU A O 1
ATOM 2433 N N . GLY A 1 323 ? -50.438 5.676 -16.906 1 19.3 323 GLY A N 1
ATOM 2434 C CA . GLY A 1 323 ? -50.312 5.434 -18.344 1 19.3 323 GLY A CA 1
ATOM 2435 C C . GLY A 1 323 ? -49.75 4.059 -18.656 1 19.3 323 GLY A C 1
ATOM 2436 O O . GLY A 1 323 ? -49.125 3.416 -17.797 1 19.3 323 GLY A O 1
ATOM 2437 N N . GLN A 1 324 ? -50.25 3.449 -19.75 1 20.69 324 GLN A N 1
ATOM 2438 C CA . GLN A 1 324 ? -50.188 2.213 -20.516 1 20.69 324 GLN A CA 1
ATOM 2439 C C . GLN A 1 324 ? -48.75 1.775 -20.781 1 20.69 324 GLN A C 1
ATOM 2441 O O . GLN A 1 324 ? -47.875 2.613 -20.953 1 20.69 324 GLN A O 1
ATOM 2446 N N . THR A 1 325 ? -48.469 0.47 -20.469 1 20.67 325 THR A N 1
ATOM 2447 C CA . THR A 1 325 ? -47.406 -0.484 -20.234 1 20.67 325 THR A CA 1
ATOM 2448 C C . THR A 1 325 ? -46.531 -0.615 -21.469 1 20.67 325 THR A C 1
ATOM 2450 O O . THR A 1 325 ? -45.5 -1.283 -21.438 1 20.67 325 THR A O 1
ATOM 2453 N N . SER A 1 326 ? -47.031 -0.099 -22.578 1 21.22 326 SER A N 1
ATOM 2454 C CA . SER A 1 326 ? -46.594 -0.961 -23.656 1 21.22 326 SER A CA 1
ATOM 2455 C C . SER A 1 326 ? -45.094 -0.809 -23.922 1 21.22 326 SER A C 1
ATOM 2457 O O . SER A 1 326 ? -44.656 0.204 -24.469 1 21.22 326 SER A O 1
ATOM 2459 N N . SER A 1 327 ? -44.312 -1.063 -22.875 1 19.31 327 SER A N 1
ATOM 2460 C CA . SER A 1 327 ? -42.938 -0.62 -22.938 1 19.31 327 SER A CA 1
ATOM 2461 C C . SER A 1 327 ? -42.156 -1.4 -23.984 1 19.31 327 SER A C 1
ATOM 2463 O O . SER A 1 327 ? -41.969 -2.615 -23.859 1 19.31 327 SER A O 1
ATOM 2465 N N . GLU A 1 328 ? -42.5 -1.117 -25.234 1 21.5 328 GLU A N 1
ATOM 2466 C CA . GLU A 1 328 ? -41.688 -1.83 -26.234 1 21.5 328 GLU A CA 1
ATOM 2467 C C . GLU A 1 328 ? -40.219 -1.715 -25.922 1 21.5 328 GLU A C 1
ATOM 2469 O O . GLU A 1 328 ? -39.719 -0.654 -25.516 1 21.5 328 GLU A O 1
ATOM 2474 N N . PRO A 1 329 ? -39.531 -2.852 -25.719 1 21.06 329 PRO A N 1
ATOM 2475 C CA . PRO A 1 329 ? -38.219 -3.146 -25.203 1 21.06 329 PRO A CA 1
ATOM 2476 C C . PRO A 1 329 ? -37.094 -2.471 -26.016 1 21.06 329 PRO A C 1
ATOM 2478 O O . PRO A 1 329 ? -36.906 -2.777 -27.188 1 21.06 329 PRO A O 1
ATOM 2481 N N . ALA A 1 330 ? -37.125 -1.196 -26.125 1 21.02 330 ALA A N 1
ATOM 2482 C CA . ALA A 1 330 ? -36.188 -0.594 -27.062 1 21.02 330 ALA A CA 1
ATOM 2483 C C . ALA A 1 330 ? -34.75 -1.016 -26.75 1 21.02 330 ALA A C 1
ATOM 2485 O O . ALA A 1 330 ? -34.375 -1.145 -25.578 1 21.02 330 ALA A O 1
ATOM 2486 N N . SER A 1 331 ? -34 -1.701 -27.578 1 21.22 331 SER A N 1
ATOM 2487 C CA . SER A 1 331 ? -32.688 -2.305 -27.766 1 21.22 331 SER A CA 1
ATOM 2488 C C . SER A 1 331 ? -31.578 -1.301 -27.5 1 21.22 331 SER A C 1
ATOM 2490 O O . SER A 1 331 ? -31.391 -0.352 -28.266 1 21.22 331 SER A O 1
ATOM 2492 N N . SER A 1 332 ? -31.547 -0.744 -26.281 1 19.53 332 SER A N 1
ATOM 2493 C CA . SER A 1 332 ? -30.719 0.409 -25.953 1 19.53 332 SER A CA 1
ATOM 2494 C C . SER A 1 332 ? -29.25 0.089 -26.109 1 19.53 332 SER A C 1
ATOM 2496 O O . SER A 1 332 ? -28.734 -0.848 -25.5 1 19.53 332 SER A O 1
ATOM 2498 N N . ASN A 1 333 ? -28.641 0.163 -27.203 1 21.08 333 ASN A N 1
ATOM 2499 C CA . ASN A 1 333 ? -27.25 0.181 -27.672 1 21.08 333 ASN A CA 1
ATOM 2500 C C . ASN A 1 333 ? -26.391 1.115 -26.828 1 21.08 333 ASN A C 1
ATOM 2502 O O . ASN A 1 333 ? -26.062 2.219 -27.266 1 21.08 333 ASN A O 1
ATOM 2506 N N . ASP A 1 334 ? -26.656 1.137 -25.516 1 20.2 334 ASP A N 1
ATOM 2507 C CA . ASP A 1 334 ? -26.062 2.186 -24.703 1 20.2 334 ASP A CA 1
ATOM 2508 C C . ASP A 1 334 ? -24.547 2.031 -24.641 1 20.2 334 ASP A C 1
ATOM 2510 O O . ASP A 1 334 ? -24.031 0.976 -24.25 1 20.2 334 ASP A O 1
ATOM 2514 N N . ASN A 1 335 ? -23.828 2.643 -25.484 1 21.94 335 ASN A N 1
ATOM 2515 C CA . ASN A 1 335 ? -22.453 3.109 -25.562 1 21.94 335 ASN A CA 1
ATOM 2516 C C . ASN A 1 335 ? -21.938 3.602 -24.219 1 21.94 335 ASN A C 1
ATOM 2518 O O . ASN A 1 335 ? -22.625 4.383 -23.547 1 21.94 335 ASN A O 1
ATOM 2522 N N . GLY A 1 336 ? -21.297 2.736 -23.438 1 22.97 336 GLY A N 1
ATOM 2523 C CA . GLY A 1 336 ? -20.594 2.723 -22.172 1 22.97 336 GLY A CA 1
ATOM 2524 C C . GLY A 1 336 ? -19.828 4.004 -21.891 1 22.97 336 GLY A C 1
ATOM 2525 O O . GLY A 1 336 ? -18.609 4.031 -22 1 22.97 336 GLY A O 1
ATOM 2526 N N . GLY A 1 337 ? -20.344 5.09 -22.281 1 22.34 337 GLY A N 1
ATOM 2527 C CA . GLY A 1 337 ? -19.719 6.328 -21.875 1 22.34 337 GLY A CA 1
ATOM 2528 C C . GLY A 1 337 ? -19.5 6.426 -20.375 1 22.34 337 GLY A C 1
ATOM 2529 O O . GLY A 1 337 ? -20.438 6.234 -19.594 1 22.34 337 GLY A O 1
ATOM 2530 N N . VAL A 1 338 ? -18.359 5.961 -19.828 1 26.41 338 VAL A N 1
ATOM 2531 C CA . VAL A 1 338 ? -17.797 6.367 -18.547 1 26.41 338 VAL A CA 1
ATOM 2532 C C . VAL A 1 338 ? -18.219 7.801 -18.234 1 26.41 338 VAL A C 1
ATOM 2534 O O . VAL 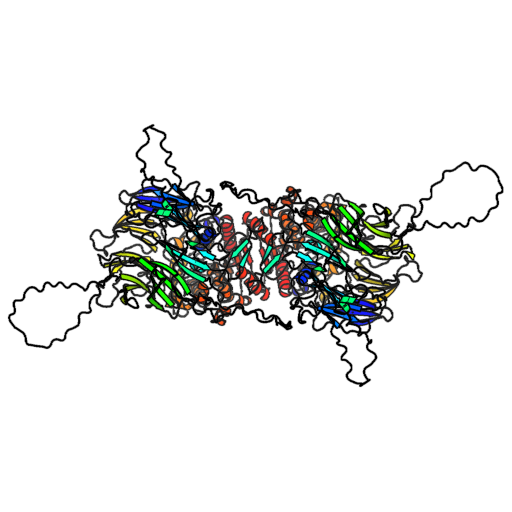A 1 338 ? -17.984 8.711 -19.031 1 26.41 338 VAL A O 1
ATOM 2537 N N . GLY A 1 339 ? -19.312 7.926 -17.625 1 24.06 339 GLY A N 1
ATOM 2538 C CA . GLY A 1 339 ? -19.672 9.242 -17.109 1 24.06 339 GLY A CA 1
ATOM 2539 C C . GLY A 1 339 ? -18.516 10 -16.516 1 24.06 339 GLY A C 1
ATOM 2540 O O . GLY A 1 339 ? -17.891 9.539 -15.555 1 24.06 339 GLY A O 1
ATOM 2541 N N . ALA A 1 340 ? -17.688 10.672 -17.234 1 26.77 340 ALA A N 1
ATOM 2542 C CA . ALA A 1 340 ? -16.859 11.789 -16.781 1 26.77 340 ALA A CA 1
ATOM 2543 C C . ALA A 1 340 ? -17.562 12.586 -15.688 1 26.77 340 ALA A C 1
ATOM 2545 O O . ALA A 1 340 ? -18.656 13.117 -15.898 1 26.77 340 ALA A O 1
ATOM 2546 N N . ALA A 1 341 ? -17.219 12.242 -14.445 1 31.42 341 ALA A N 1
ATOM 2547 C CA . ALA A 1 341 ? -17.531 13.234 -13.414 1 31.42 341 ALA A CA 1
ATOM 2548 C C . ALA A 1 341 ? -17.469 14.648 -13.977 1 31.42 341 ALA A C 1
ATOM 2550 O O . ALA A 1 341 ? -16.531 14.992 -14.711 1 31.42 341 ALA A O 1
ATOM 2551 N N . ARG A 1 342 ? -18.547 15.242 -14.211 1 30.61 342 ARG A N 1
ATOM 2552 C CA . ARG A 1 342 ? -18.609 16.656 -14.562 1 30.61 342 ARG A CA 1
ATOM 2553 C C . ARG A 1 342 ? -17.484 17.438 -13.898 1 30.61 342 ARG A C 1
ATOM 2555 O O . ARG A 1 342 ? -17.562 17.766 -12.711 1 30.61 342 ARG A O 1
ATOM 2562 N N . GLU A 1 343 ? -16.328 17.266 -14.297 1 34.38 343 GLU A N 1
ATOM 2563 C CA . GLU A 1 343 ? -15.211 18.156 -14 1 34.38 343 GLU A CA 1
ATOM 2564 C C . GLU A 1 343 ? -15.594 19.609 -14.25 1 34.38 343 GLU A C 1
ATOM 2566 O O . GLU A 1 343 ? -16.078 19.953 -15.336 1 34.38 343 GLU A O 1
ATOM 2571 N N . GLY A 1 344 ? -15.664 20.547 -13.375 1 39.81 344 GLY A N 1
ATOM 2572 C CA . GLY A 1 344 ? -15.523 21.984 -13.281 1 39.81 344 GLY A CA 1
ATOM 2573 C C . GLY A 1 344 ? -16.859 22.719 -13.297 1 39.81 344 GLY A C 1
ATOM 2574 O O . GLY A 1 344 ? -16.953 23.859 -12.828 1 39.81 344 GLY A O 1
ATOM 2575 N N . ALA A 1 345 ? -17.828 22.453 -14.219 1 39.56 345 ALA A N 1
ATOM 2576 C CA . ALA A 1 345 ? -18.859 23.406 -14.602 1 39.56 345 ALA A CA 1
ATOM 2577 C C . ALA A 1 345 ? -19.891 23.562 -13.5 1 39.56 345 ALA A C 1
ATOM 2579 O O . ALA A 1 345 ? -20.703 24.5 -13.531 1 39.56 345 ALA A O 1
ATOM 2580 N N . GLY A 1 346 ? -19.672 23.031 -12.328 1 48.25 346 GLY A N 1
ATOM 2581 C CA . GLY A 1 346 ? -20.75 23.141 -11.359 1 48.25 346 GLY A CA 1
ATOM 2582 C C . GLY A 1 346 ? -20.266 23.438 -9.953 1 48.25 346 GLY A C 1
ATOM 2583 O O . GLY A 1 346 ? -21.047 23.391 -9 1 48.25 346 GLY A O 1
ATOM 2584 N N . MET A 1 347 ? -19.062 23.625 -9.938 1 58.91 347 MET A N 1
ATOM 2585 C CA . MET A 1 347 ? -18.5 23.812 -8.602 1 58.91 347 MET A CA 1
ATOM 2586 C C . MET A 1 347 ? -18.547 25.297 -8.195 1 58.91 347 MET A C 1
ATOM 2588 O O . MET A 1 347 ? -18.156 25.641 -7.086 1 58.91 347 MET A O 1
ATOM 2592 N N . GLU A 1 348 ? -19.25 25.938 -9.156 1 60.88 348 GLU A N 1
ATOM 2593 C CA . GLU A 1 348 ? -19.422 27.359 -8.891 1 60.88 348 GLU A CA 1
ATOM 2594 C C . GLU A 1 348 ? -20.422 27.594 -7.77 1 60.88 348 GLU A C 1
ATOM 2596 O O . GLU A 1 348 ? -21.469 26.938 -7.719 1 60.88 348 GLU A O 1
ATOM 2601 N N . GLY A 1 349 ? -20.062 28.031 -6.703 1 75.81 349 GLY A N 1
ATOM 2602 C CA . GLY A 1 349 ? -20.922 28.391 -5.586 1 75.81 349 GLY A CA 1
ATOM 2603 C C . GLY A 1 349 ? -20.609 27.609 -4.324 1 75.81 349 GLY A C 1
ATOM 2604 O O . GLY A 1 349 ? -21.203 27.859 -3.271 1 75.81 349 GLY A O 1
ATOM 2605 N N . GLU A 1 350 ? -19.672 26.688 -4.531 1 89.12 350 GLU A N 1
ATOM 2606 C CA . GLU A 1 350 ? -19.297 25.953 -3.328 1 89.12 350 GLU A CA 1
ATOM 2607 C C . GLU A 1 350 ? -18.609 26.875 -2.318 1 89.12 350 GLU A C 1
ATOM 2609 O O . GLU A 1 350 ? -17.953 27.844 -2.701 1 89.12 350 GLU A O 1
ATOM 2614 N N . ILE A 1 351 ? -18.875 26.594 -1.066 1 94.69 351 ILE A N 1
ATOM 2615 C CA . ILE A 1 351 ? -18.344 27.453 -0.013 1 94.69 351 ILE A CA 1
ATOM 2616 C C . ILE A 1 351 ? -17.625 26.609 1.03 1 94.69 351 ILE A C 1
ATOM 2618 O O . ILE A 1 351 ? -17.859 25.391 1.118 1 94.69 351 ILE A O 1
ATOM 2622 N N . TYR A 1 352 ? -16.719 27.25 1.664 1 97.69 352 TYR A N 1
ATOM 2623 C CA . TYR A 1 352 ? -16.094 26.719 2.877 1 97.69 352 TYR A CA 1
ATOM 2624 C C . TYR A 1 352 ? -16.594 27.469 4.109 1 97.69 352 TYR A C 1
ATOM 2626 O O . TYR A 1 352 ? -16.641 28.703 4.121 1 97.69 352 TYR A O 1
ATOM 2634 N N . LEU A 1 353 ? -17.031 26.766 5.121 1 98.12 353 LEU A N 1
ATOM 2635 C CA . LEU A 1 353 ? -17.328 27.359 6.418 1 98.12 353 LEU A CA 1
ATOM 2636 C C . LEU A 1 353 ? -16.078 27.438 7.281 1 98.12 353 LEU A C 1
ATOM 2638 O O . LEU A 1 353 ? -15.641 26.422 7.828 1 98.12 353 LEU A O 1
ATOM 2642 N N . ALA A 1 354 ? -15.602 28.641 7.461 1 98.12 354 ALA A N 1
ATOM 2643 C CA . ALA A 1 354 ? -14.281 28.812 8.055 1 98.12 354 ALA A CA 1
ATOM 2644 C C . ALA A 1 354 ? -14.375 28.984 9.57 1 98.12 354 ALA A C 1
ATOM 2646 O O . ALA A 1 354 ? -13.562 28.453 10.312 1 98.12 354 ALA A O 1
ATOM 2647 N N . ARG A 1 355 ? -15.32 29.844 10.008 1 98.25 355 ARG A N 1
ATOM 2648 C CA . ARG A 1 355 ? -15.492 30.141 11.422 1 98.25 355 ARG A CA 1
ATOM 2649 C C . ARG A 1 355 ? -16.969 30.297 11.781 1 98.25 355 ARG A C 1
ATOM 2651 O O . ARG A 1 355 ? -17.766 30.719 10.945 1 98.25 355 ARG A O 1
ATOM 2658 N N . VAL A 1 356 ? -17.281 30.016 13 1 97.94 356 VAL A N 1
ATOM 2659 C CA . VAL A 1 356 ? -18.594 30.25 13.578 1 97.94 356 VAL A CA 1
ATOM 2660 C C . VAL A 1 356 ? -18.438 30.797 15 1 97.94 356 VAL A C 1
ATOM 2662 O O . VAL A 1 356 ? -17.625 30.281 15.781 1 97.94 356 VAL A O 1
ATOM 2665 N N . ASN A 1 357 ? -19.125 31.844 15.266 1 94.88 357 ASN A N 1
ATOM 2666 C CA . ASN A 1 357 ? -19.125 32.438 16.594 1 94.88 357 ASN A CA 1
ATOM 2667 C C . ASN A 1 357 ? -20.484 33.031 16.938 1 94.88 357 ASN A C 1
ATOM 2669 O O . ASN A 1 357 ? -21.219 33.5 16.062 1 94.88 357 ASN A O 1
ATOM 2673 N N . TRP A 1 358 ? -20.812 33 18.219 1 94.12 358 TRP A N 1
ATOM 2674 C CA . TRP A 1 358 ? -21.984 33.75 18.703 1 94.12 358 TRP A CA 1
ATOM 2675 C C . TRP A 1 358 ? -21.609 35.188 19.047 1 94.12 358 TRP A C 1
ATOM 2677 O O . TRP A 1 358 ? -20.547 35.438 19.609 1 94.12 358 TRP A O 1
ATOM 2687 N N . LEU A 1 359 ? -22.484 36.062 18.703 1 88.88 359 LEU A N 1
ATOM 2688 C CA . LEU A 1 359 ? -22.281 37.469 19.031 1 88.88 359 LEU A CA 1
ATOM 2689 C C . LEU A 1 359 ? -23.016 37.844 20.312 1 88.88 359 LEU A C 1
ATOM 2691 O O . LEU A 1 359 ? -23.875 37.094 20.781 1 88.88 359 LEU A O 1
ATOM 2695 N N . GLN A 1 360 ? -22.656 38.938 20.828 1 80.69 360 GLN A N 1
ATOM 2696 C CA . GLN A 1 360 ? -23.172 39.375 22.125 1 80.69 360 GLN A CA 1
ATOM 2697 C C . GLN A 1 360 ? -24.688 39.625 22.062 1 80.69 360 GLN A C 1
ATOM 2699 O O . GLN A 1 360 ? -25.391 39.469 23.062 1 80.69 360 GLN A O 1
ATOM 2704 N N . ASP A 1 361 ? -25.188 39.969 20.891 1 78.62 361 ASP A N 1
ATOM 2705 C CA . ASP A 1 361 ? -26.625 40.25 20.766 1 78.62 361 ASP A CA 1
ATOM 2706 C C . ASP A 1 361 ? -27.422 38.969 20.609 1 78.62 361 ASP A C 1
ATOM 2708 O O . ASP A 1 361 ? -28.625 39 20.375 1 78.62 361 ASP A O 1
ATOM 2712 N N . GLY A 1 362 ? -26.688 37.875 20.625 1 86.56 362 GLY A N 1
ATOM 2713 C CA . GLY A 1 362 ? -27.359 36.562 20.531 1 86.56 362 GLY A CA 1
ATOM 2714 C C . GLY A 1 362 ? -27.422 36.031 19.125 1 86.56 362 GLY A C 1
ATOM 2715 O O . GLY A 1 362 ? -27.812 34.875 18.922 1 86.56 362 GLY A O 1
ATOM 2716 N N . SER A 1 363 ? -27 36.812 18.203 1 91.94 363 SER A N 1
ATOM 2717 C CA . SER A 1 363 ? -26.969 36.312 16.828 1 91.94 363 SER A CA 1
ATOM 2718 C C . SER A 1 363 ? -25.734 35.469 16.578 1 91.94 363 SER A C 1
ATOM 2720 O O . SER A 1 363 ? -24.797 35.438 17.375 1 91.94 363 SER A O 1
ATOM 2722 N N . LEU A 1 364 ? -25.875 34.719 15.531 1 95.88 364 LEU A N 1
ATOM 2723 C CA . LEU A 1 364 ? -24.766 33.844 15.109 1 95.88 364 LEU A CA 1
ATOM 2724 C C . LEU A 1 364 ? -23.969 34.5 13.984 1 95.88 364 LEU A C 1
ATOM 2726 O O . LEU A 1 364 ? -24.547 35.156 13.117 1 95.88 364 LEU A O 1
ATOM 2730 N N . CYS A 1 365 ? -22.703 34.406 14.094 1 96.12 365 CYS A N 1
ATOM 2731 C CA . CYS A 1 365 ? -21.797 34.906 13.055 1 96.12 365 CYS A CA 1
ATOM 2732 C C . CYS A 1 365 ? -21.078 33.75 12.367 1 96.12 365 CYS A C 1
ATOM 2734 O O . CYS A 1 365 ? -20.672 32.781 13.016 1 96.12 365 CYS A O 1
ATOM 2736 N N . ALA A 1 366 ? -21 33.781 11.031 1 97.94 366 ALA A N 1
ATOM 2737 C CA . ALA A 1 366 ? -20.266 32.781 10.25 1 97.94 366 ALA A CA 1
ATOM 2738 C C . ALA A 1 366 ? -19.328 33.469 9.242 1 97.94 366 ALA A C 1
ATOM 2740 O O . ALA A 1 366 ? -19.688 34.469 8.641 1 97.94 366 ALA A O 1
ATOM 2741 N N . GLN A 1 367 ? -18.125 33 9.148 1 98.12 367 GLN A N 1
ATOM 2742 C CA . GLN A 1 367 ? -17.203 33.375 8.078 1 98.12 367 GLN A CA 1
ATOM 2743 C C . GLN A 1 367 ? -17.219 32.312 6.965 1 98.12 367 GLN A C 1
ATOM 2745 O O . GLN A 1 367 ? -16.891 31.156 7.199 1 98.12 367 GLN A O 1
ATOM 2750 N N . VAL A 1 368 ? -17.578 32.75 5.773 1 97.81 368 VAL A N 1
ATOM 2751 C CA . VAL A 1 368 ? -17.734 31.844 4.645 1 97.81 368 VAL A CA 1
ATOM 2752 C C . VAL A 1 368 ? -16.828 32.281 3.502 1 97.81 368 VAL A C 1
ATOM 2754 O O . VAL A 1 368 ? -16.812 33.438 3.115 1 97.81 368 VAL A O 1
ATOM 2757 N N . GLN A 1 369 ? -16.078 31.297 3 1 97.81 369 GLN A N 1
ATOM 2758 C CA . GLN A 1 369 ? -15.125 31.531 1.922 1 97.81 369 GLN A CA 1
ATOM 2759 C C . GLN A 1 369 ? -15.539 30.797 0.651 1 97.81 369 GLN A C 1
ATOM 2761 O O . GLN A 1 369 ? -16.016 29.656 0.713 1 97.81 369 GLN A O 1
ATOM 2766 N N . ASN A 1 370 ? -15.391 31.453 -0.485 1 96.31 370 ASN A N 1
ATOM 2767 C CA . ASN A 1 370 ? -15.68 30.734 -1.722 1 96.31 370 ASN A CA 1
ATOM 2768 C C . ASN A 1 370 ? -14.617 29.672 -2.006 1 96.31 370 ASN A C 1
ATOM 2770 O O . ASN A 1 370 ? -13.547 29.672 -1.397 1 96.31 370 ASN A O 1
ATOM 2774 N N . ARG A 1 371 ? -14.875 28.797 -2.83 1 95.81 371 ARG A N 1
ATOM 2775 C CA . ARG A 1 371 ? -13.984 27.672 -3.098 1 95.81 371 ARG A CA 1
ATOM 2776 C C . ARG A 1 371 ? -12.617 28.156 -3.576 1 95.81 371 ARG A C 1
ATOM 2778 O O . ARG A 1 371 ? -11.586 27.625 -3.16 1 95.81 371 ARG A O 1
ATOM 2785 N N . ALA A 1 372 ? -12.625 29.219 -4.457 1 95.88 372 ALA A N 1
ATOM 2786 C CA . ALA A 1 372 ? -11.383 29.75 -5 1 95.88 372 ALA A CA 1
ATOM 2787 C C . ALA A 1 372 ? -10.586 30.484 -3.928 1 95.88 372 ALA A C 1
ATOM 2789 O O . ALA A 1 372 ? -9.398 30.781 -4.117 1 95.88 372 ALA A O 1
ATOM 2790 N N . GLN A 1 373 ? -11.242 30.797 -2.773 1 97.19 373 GLN A N 1
ATOM 2791 C CA . GLN A 1 373 ? -10.648 31.469 -1.617 1 97.19 373 GLN A CA 1
ATOM 2792 C C . GLN A 1 373 ? -10.219 32.875 -1.959 1 97.19 373 GLN A C 1
ATOM 2794 O O . GLN A 1 373 ? -9.172 33.344 -1.503 1 97.19 373 GLN A O 1
ATOM 2799 N N . THR A 1 374 ? -10.977 33.5 -2.844 1 97.12 374 THR A N 1
ATOM 2800 C CA . THR A 1 374 ? -10.719 34.875 -3.227 1 97.12 374 THR A CA 1
ATOM 2801 C C . THR A 1 374 ? -11.734 35.812 -2.574 1 97.12 374 THR A C 1
ATOM 2803 O O . THR A 1 374 ? -11.617 37.031 -2.697 1 97.12 374 THR A O 1
ATOM 2806 N N . GLU A 1 375 ? -12.656 35.25 -1.946 1 97.25 375 GLU A N 1
ATOM 2807 C CA . GLU A 1 375 ? -13.68 36.031 -1.256 1 97.25 375 GLU A CA 1
ATOM 2808 C C . GLU A 1 375 ? -14 35.438 0.11 1 97.25 375 GLU A C 1
ATOM 2810 O O . GLU A 1 375 ? -14.148 34.219 0.24 1 97.25 375 GLU A O 1
ATOM 2815 N N . LEU A 1 376 ? -14.039 36.25 1.104 1 98.06 376 LEU A N 1
ATOM 2816 C CA . LEU A 1 376 ? -14.445 35.906 2.459 1 98.06 376 LEU A CA 1
ATOM 2817 C C . LEU A 1 376 ? -15.547 36.812 2.961 1 98.06 376 LEU A C 1
ATOM 2819 O O . LEU A 1 376 ? -15.398 38.031 2.951 1 98.06 376 LEU A O 1
ATOM 2823 N N . ARG A 1 377 ? -16.672 36.25 3.365 1 97.5 377 ARG A N 1
ATOM 2824 C CA . ARG A 1 377 ? -17.812 37 3.873 1 97.5 377 ARG A CA 1
ATOM 2825 C C . ARG A 1 377 ? -18 36.781 5.367 1 97.5 377 ARG A C 1
ATOM 2827 O O . ARG A 1 377 ? -17.891 35.625 5.848 1 97.5 377 ARG A O 1
ATOM 2834 N N . LEU A 1 378 ? -18.172 37.812 6.035 1 97.69 378 LEU A N 1
ATOM 2835 C CA . LEU A 1 378 ? -18.641 37.781 7.418 1 97.69 378 LEU A CA 1
ATOM 2836 C C . LEU A 1 378 ? -20.156 37.938 7.488 1 97.69 378 LEU A C 1
ATOM 2838 O O . LEU A 1 378 ? -20.672 39 7.168 1 97.69 378 LEU A O 1
ATOM 2842 N N . LEU A 1 379 ? -20.844 36.906 7.961 1 97.19 379 LEU A N 1
ATOM 2843 C CA . LEU A 1 379 ? -22.297 36.906 7.988 1 97.19 379 LEU A CA 1
ATOM 2844 C C . LEU A 1 379 ? -22.812 37 9.422 1 97.19 379 LEU A C 1
ATOM 2846 O O . LEU A 1 379 ? -22.25 36.375 10.328 1 97.19 379 LEU A O 1
ATOM 2850 N N . ARG A 1 380 ? -23.75 37.781 9.602 1 96.31 380 ARG A N 1
ATOM 2851 C CA . ARG A 1 380 ? -24.594 37.719 10.797 1 96.31 380 ARG A CA 1
ATOM 2852 C C . ARG A 1 380 ? -25.875 36.938 10.523 1 96.31 380 ARG A C 1
ATOM 2854 O O . ARG A 1 380 ? -26.594 37.219 9.562 1 96.31 380 ARG A O 1
ATOM 2861 N N . LEU A 1 381 ? -26.188 35.969 11.367 1 96.81 381 LEU A N 1
ATOM 2862 C CA . LEU A 1 381 ? -27.312 35.062 11.156 1 96.81 381 LEU A CA 1
ATOM 2863 C C . LEU A 1 381 ? -28.281 35.156 12.32 1 96.81 381 LEU A C 1
ATOM 2865 O O . LEU A 1 381 ? -27.891 35.031 13.484 1 96.81 381 LEU A O 1
ATOM 2869 N N . ASP A 1 382 ? -29.547 35.25 11.961 1 94.62 382 ASP A N 1
ATOM 2870 C CA . ASP A 1 382 ? -30.594 35.156 12.984 1 94.62 382 ASP A CA 1
ATOM 2871 C C . ASP A 1 382 ? -30.844 33.719 13.375 1 94.62 382 ASP A C 1
ATOM 2873 O O . ASP A 1 382 ? -31.297 32.906 12.555 1 94.62 382 ASP A O 1
ATOM 2877 N N . PRO A 1 383 ? -30.641 33.375 14.602 1 96.31 383 PRO A N 1
ATOM 2878 C CA . PRO A 1 383 ? -30.75 31.953 14.992 1 96.31 383 PRO A CA 1
ATOM 2879 C C . PRO A 1 383 ? -32.188 31.422 14.906 1 96.31 383 PRO A C 1
ATOM 2881 O O . PRO A 1 383 ? -32.375 30.203 14.883 1 96.31 383 PRO A O 1
ATOM 2884 N N . ARG A 1 384 ? -33.156 32.25 14.828 1 94.25 384 ARG A N 1
ATOM 2885 C CA . ARG A 1 384 ? -34.531 31.812 14.797 1 94.25 384 ARG A CA 1
ATOM 2886 C C . ARG A 1 384 ? -35.031 31.641 13.367 1 94.25 384 ARG A C 1
ATOM 2888 O O . ARG A 1 384 ? -35.781 30.719 13.07 1 94.25 384 ARG A O 1
ATOM 2895 N N . SER A 1 385 ? -34.562 32.5 12.516 1 95.19 385 SER A N 1
ATOM 2896 C CA . SER A 1 385 ? -35.062 32.469 11.148 1 95.19 385 SER A CA 1
ATOM 2897 C C . SER A 1 385 ? -34 31.875 10.203 1 95.19 385 SER A C 1
ATOM 2899 O O . SER A 1 385 ? -34.344 31.359 9.133 1 95.19 385 SER A O 1
ATOM 2901 N N . GLY A 1 386 ? -32.812 32.062 10.57 1 96.06 386 GLY A N 1
ATOM 2902 C CA . GLY A 1 386 ? -31.734 31.609 9.703 1 96.06 386 GLY A CA 1
ATOM 2903 C C . GLY A 1 386 ? -31.328 32.656 8.68 1 96.06 386 GLY A C 1
ATOM 2904 O O . GLY A 1 386 ? -30.359 32.438 7.934 1 96.06 386 GLY A O 1
ATOM 2905 N N . ALA A 1 387 ? -31.906 33.812 8.664 1 94.81 387 ALA A N 1
ATOM 2906 C CA . ALA A 1 387 ? -31.672 34.844 7.648 1 94.81 387 ALA A CA 1
ATOM 2907 C C . ALA A 1 387 ? -30.312 35.5 7.832 1 94.81 387 ALA A C 1
ATOM 2909 O O . ALA A 1 387 ? -29.906 35.812 8.953 1 94.81 387 ALA A O 1
ATOM 2910 N N . PRO A 1 388 ? -29.656 35.719 6.746 1 95.62 388 PRO A N 1
ATOM 2911 C CA . PRO A 1 388 ? -28.328 36.281 6.824 1 95.62 388 PRO A CA 1
ATOM 2912 C C . PRO A 1 388 ? -28.312 37.812 6.586 1 95.62 388 PRO A C 1
ATOM 2914 O O . PRO A 1 388 ? -29.203 38.312 5.918 1 95.62 388 PRO A O 1
ATOM 2917 N N . THR A 1 389 ? -27.391 38.469 7.199 1 94.94 389 THR A N 1
ATOM 2918 C CA . THR A 1 389 ? -26.922 39.781 6.855 1 94.94 389 THR A CA 1
ATOM 2919 C C . THR A 1 389 ? -25.406 39.781 6.633 1 94.94 389 THR A C 1
ATOM 2921 O O . THR A 1 389 ? -24.641 39.375 7.508 1 94.94 389 THR A O 1
ATOM 2924 N N . THR A 1 390 ? -24.984 40.25 5.449 1 96.31 390 THR A N 1
ATOM 2925 C CA . THR A 1 390 ? -23.547 40.344 5.184 1 96.31 390 THR A CA 1
ATOM 2926 C C . THR A 1 390 ? -22.938 41.562 5.836 1 96.31 390 THR A C 1
ATOM 2928 O O . THR A 1 390 ? -23.25 42.688 5.457 1 96.31 390 THR A O 1
ATOM 2931 N N . LEU A 1 391 ? -22.094 41.344 6.738 1 96 391 LEU A N 1
ATOM 2932 C CA . LEU A 1 391 ? -21.484 42.469 7.457 1 96 391 LEU A CA 1
ATOM 2933 C C . LEU A 1 391 ? -20.281 43 6.688 1 96 391 LEU A C 1
ATOM 2935 O O . LEU A 1 391 ? -20.125 44.219 6.555 1 96 391 LEU A O 1
ATOM 2939 N N . VAL A 1 392 ? -19.391 42.156 6.316 1 97.5 392 VAL A N 1
ATOM 2940 C CA . VAL A 1 392 ? -18.141 42.531 5.625 1 97.5 392 VAL A CA 1
ATOM 2941 C C . VAL A 1 392 ? -17.875 41.531 4.5 1 97.5 392 VAL A C 1
ATOM 2943 O O . VAL A 1 392 ? -18.172 40.344 4.633 1 97.5 392 VAL A O 1
ATOM 2946 N N . VAL A 1 393 ? -17.375 41.969 3.389 1 97.12 393 VAL A N 1
ATOM 2947 C CA . VAL A 1 393 ? -16.891 41.125 2.305 1 97.12 393 VAL A CA 1
ATOM 2948 C C . VAL A 1 393 ? -15.43 41.469 2.002 1 97.12 393 VAL A C 1
ATOM 2950 O O . VAL A 1 393 ? -15.109 42.625 1.703 1 97.12 393 VAL A O 1
ATOM 2953 N N . GLU A 1 394 ? -14.57 40.562 2.195 1 97.31 394 GLU A N 1
ATOM 2954 C CA . GLU A 1 394 ? -13.172 40.688 1.793 1 97.31 394 GLU A CA 1
ATOM 2955 C C . GLU A 1 394 ? -12.922 40.031 0.445 1 97.31 394 GLU A C 1
ATOM 2957 O O . GLU A 1 394 ? -13.352 38.875 0.221 1 97.31 394 GLU A O 1
ATOM 2962 N N . LYS A 1 395 ? -12.297 40.688 -0.427 1 97.12 395 LYS A N 1
ATOM 2963 C CA . LYS A 1 395 ? -11.922 40.156 -1.728 1 97.12 395 LYS A CA 1
ATOM 2964 C C . LYS A 1 395 ? -10.43 40.344 -1.997 1 97.12 395 LYS A C 1
ATOM 2966 O O . LYS A 1 395 ? -9.828 41.312 -1.522 1 97.12 395 LYS A O 1
ATOM 2971 N N . SER A 1 396 ? -9.852 39.438 -2.615 1 97.31 396 SER A N 1
ATOM 2972 C CA . SER A 1 396 ? -8.461 39.5 -3.047 1 97.31 396 SER A CA 1
ATOM 2973 C C . SER A 1 396 ? -8.266 38.781 -4.383 1 97.31 396 SER A C 1
ATOM 2975 O O . SER A 1 396 ? -8.859 37.75 -4.633 1 97.31 396 SER A O 1
ATOM 2977 N N . LYS A 1 397 ? -7.41 39.406 -5.258 1 95.06 397 LYS A N 1
ATOM 2978 C CA . LYS A 1 397 ? -7.07 38.781 -6.523 1 95.06 397 LYS A CA 1
ATOM 2979 C C . LYS A 1 397 ? -6.094 37.625 -6.305 1 95.06 397 LYS A C 1
ATOM 2981 O O . LYS A 1 397 ? -5.922 36.75 -7.18 1 95.06 397 LYS A O 1
ATOM 2986 N N . ILE A 1 398 ? -5.395 37.625 -5.246 1 96.31 398 ILE A N 1
ATOM 2987 C CA . ILE A 1 398 ? -4.473 36.562 -4.887 1 96.31 398 ILE A CA 1
ATOM 2988 C C . ILE A 1 398 ? -5.223 35.469 -4.117 1 96.31 398 ILE A C 1
ATOM 2990 O O . ILE A 1 398 ? -5.664 34.469 -4.703 1 96.31 398 ILE A O 1
ATOM 2994 N N . TRP A 1 399 ? -5.473 35.5 -2.934 1 97.19 399 TRP A N 1
ATOM 2995 C CA . TRP A 1 399 ? -6.348 34.719 -2.068 1 97.19 399 TRP A CA 1
ATOM 2996 C C . TRP A 1 399 ? -6.602 35.438 -0.749 1 97.19 399 TRP A C 1
ATOM 2998 O O . TRP A 1 399 ? -5.961 36.469 -0.456 1 97.19 399 TRP A O 1
ATOM 3008 N N . VAL A 1 400 ? -7.578 35.031 -0.045 1 97.75 400 VAL A N 1
ATOM 3009 C CA . VAL A 1 400 ? -7.871 35.562 1.282 1 97.75 400 VAL A CA 1
ATOM 3010 C C . VAL A 1 400 ? -7.441 34.562 2.348 1 97.75 400 VAL A C 1
ATOM 3012 O O . VAL A 1 400 ? -7.996 33.469 2.438 1 97.75 400 VAL A O 1
ATOM 3015 N N . ASN A 1 401 ? -6.418 34.938 3.121 1 97.5 401 ASN A N 1
ATOM 3016 C CA . ASN A 1 401 ? -6.004 34.094 4.238 1 97.5 401 ASN A CA 1
ATOM 3017 C C . ASN A 1 401 ? -7.004 34.156 5.387 1 97.5 401 ASN A C 1
ATOM 3019 O O . ASN A 1 401 ? -7.484 35.25 5.742 1 97.5 401 ASN A O 1
ATOM 3023 N N . LEU A 1 402 ? -7.344 33.031 5.949 1 97.62 402 LEU A N 1
ATOM 3024 C CA . LEU A 1 402 ? -8.219 32.969 7.113 1 97.62 402 LEU A CA 1
ATOM 3025 C C . LEU A 1 402 ? -7.465 33.344 8.383 1 97.62 402 LEU A C 1
ATOM 3027 O O . LEU A 1 402 ? -6.238 33.25 8.438 1 97.62 402 LEU A O 1
ATOM 3031 N N . HIS A 1 403 ? -8.164 33.844 9.367 1 96.56 403 HIS A N 1
ATOM 3032 C CA . HIS A 1 403 ? -7.566 34.25 10.625 1 96.56 403 HIS A CA 1
ATOM 3033 C C . HIS A 1 403 ? -8.531 34.062 11.789 1 96.56 403 HIS A C 1
ATOM 3035 O O . HIS A 1 403 ? -9.695 33.719 11.586 1 96.56 403 HIS A O 1
ATOM 3041 N N . HIS A 1 404 ? -8.078 34.281 13.039 1 96.5 404 HIS A N 1
ATOM 3042 C CA . HIS A 1 404 ? -8.867 34.188 14.273 1 96.5 404 HIS A CA 1
ATOM 3043 C C . HIS A 1 404 ? -8.898 35.531 14.992 1 96.5 404 HIS A C 1
ATOM 3045 O O . HIS A 1 404 ? -8.922 35.594 16.219 1 96.5 404 HIS A O 1
ATOM 3051 N N . LEU A 1 405 ? -8.961 36.656 14.32 1 97.88 405 LEU A N 1
ATOM 3052 C CA . LEU A 1 405 ? -8.727 37.969 14.898 1 97.88 405 LEU A CA 1
ATOM 3053 C C . LEU A 1 405 ? -10.039 38.719 15.117 1 97.88 405 LEU A C 1
ATOM 3055 O O . LEU A 1 405 ? -10.047 39.844 15.617 1 97.88 405 LEU A O 1
ATOM 3059 N N . LEU A 1 406 ? -11.172 38.094 14.805 1 97 406 LEU A N 1
ATOM 3060 C CA . LEU A 1 406 ? -12.461 38.75 15.031 1 97 406 LEU A CA 1
ATOM 3061 C C . LEU A 1 406 ? -12.719 38.938 16.516 1 97 406 LEU A C 1
ATOM 3063 O O . LEU A 1 406 ? -12.547 38 17.312 1 97 406 LEU A O 1
ATOM 3067 N N . ARG A 1 407 ? -13.023 40.156 16.938 1 95.38 407 ARG A N 1
ATOM 3068 C CA . ARG A 1 407 ? -13.406 40.469 18.312 1 95.38 407 ARG A CA 1
ATOM 3069 C C . ARG A 1 407 ? -14.625 41.406 18.344 1 95.38 407 ARG A C 1
ATOM 3071 O O . ARG A 1 407 ? -14.602 42.469 17.766 1 95.38 407 ARG A O 1
ATOM 3078 N N . SER A 1 408 ? -15.641 40.906 18.984 1 92.44 408 SER A N 1
ATOM 3079 C CA . SER A 1 408 ? -16.781 41.781 19.25 1 92.44 408 SER A CA 1
ATOM 3080 C C . SER A 1 408 ? -16.516 42.688 20.438 1 92.44 408 SER A C 1
ATOM 3082 O O . SER A 1 408 ? -15.945 42.281 21.438 1 92.44 408 SER A O 1
ATOM 3084 N N . LEU A 1 409 ? -16.953 43.906 20.297 1 91.31 409 LEU A N 1
ATOM 3085 C CA . LEU A 1 409 ? -16.766 44.875 21.391 1 91.31 409 LEU A CA 1
ATOM 3086 C C . LEU A 1 409 ? -17.984 44.906 22.297 1 91.31 409 LEU A C 1
ATOM 3088 O O . LEU A 1 409 ? -19.109 44.75 21.828 1 91.31 409 LEU A O 1
ATOM 3092 N N . PRO A 1 410 ? -17.734 45.125 23.562 1 84.38 410 PRO A N 1
ATOM 3093 C CA . PRO A 1 410 ? -18.859 45.156 24.5 1 84.38 410 PRO A CA 1
ATOM 3094 C C . PRO A 1 410 ? -19.797 46.344 24.25 1 84.38 410 PRO A C 1
ATOM 3096 O O . PRO A 1 410 ? -21 46.219 24.484 1 84.38 410 PRO A O 1
ATOM 3099 N N . ALA A 1 411 ? -19.219 47.5 23.812 1 85.12 411 ALA A N 1
ATOM 3100 C CA . ALA A 1 411 ? -20.031 48.688 23.5 1 85.12 411 ALA A CA 1
ATOM 3101 C C . ALA A 1 411 ? -19.719 49.219 22.109 1 85.12 411 ALA A C 1
ATOM 3103 O O . ALA A 1 411 ? -18.609 49.031 21.609 1 85.12 411 ALA A O 1
ATOM 3104 N N . PRO A 1 412 ? -20.812 49.75 21.516 1 84.19 412 PRO A N 1
ATOM 3105 C CA . PRO A 1 412 ? -20.562 50.344 20.203 1 84.19 412 PRO A CA 1
ATOM 3106 C C . PRO A 1 412 ? -19.547 51.469 20.234 1 84.19 412 PRO A C 1
ATOM 3108 O O . PRO A 1 412 ? -19.5 52.25 21.203 1 84.19 412 PRO A O 1
ATOM 3111 N N . ALA A 1 413 ? -18.734 51.5 19.25 1 76.94 413 ALA A N 1
ATOM 3112 C CA . ALA A 1 413 ? -17.734 52.531 19.141 1 76.94 413 ALA A CA 1
ATOM 3113 C C . ALA A 1 413 ? -18.359 53.875 18.812 1 76.94 413 ALA A C 1
ATOM 3115 O O . ALA A 1 413 ? -19.375 53.938 18.109 1 76.94 413 ALA A O 1
ATOM 3116 N N . LEU A 1 414 ? -18.078 55 19.516 1 60.34 414 LEU A N 1
ATOM 3117 C CA . LEU A 1 414 ? -18.641 56.312 19.328 1 60.34 414 LEU A CA 1
ATOM 3118 C C . LEU A 1 414 ? -18.266 56.875 17.969 1 60.34 414 LEU A C 1
ATOM 3120 O O . LEU A 1 414 ? -17.109 56.781 17.547 1 60.34 414 LEU A O 1
ATOM 3124 N N . GLN A 1 415 ? -19.25 56.969 17.016 1 53.16 415 GLN A N 1
ATOM 3125 C CA . GLN A 1 415 ? -18.984 57.594 15.734 1 53.16 415 GLN A CA 1
ATOM 3126 C C . GLN A 1 415 ? -18.469 59 15.914 1 53.16 415 GLN A C 1
ATOM 3128 O O . GLN A 1 415 ? -19.094 59.812 16.594 1 53.16 415 GLN A O 1
ATOM 3133 N N . GLN A 1 416 ? -17.281 59.25 15.938 1 44.84 416 GLN A N 1
ATOM 3134 C CA . GLN A 1 416 ? -16.875 60.656 15.938 1 44.84 416 GLN A CA 1
ATOM 3135 C C . GLN A 1 416 ? -17.516 61.406 14.789 1 44.84 416 GLN A C 1
ATOM 3137 O O . GLN A 1 416 ? -17.453 60.969 13.633 1 44.84 416 GLN A O 1
ATOM 3142 N N . GLN A 1 417 ? -18.609 62.219 14.945 1 37 417 GLN A N 1
ATOM 3143 C CA . GLN A 1 417 ? -19.141 63.094 13.906 1 37 417 GLN A CA 1
ATOM 3144 C C . GLN A 1 417 ? -18.031 63.875 13.227 1 37 417 GLN A C 1
ATOM 3146 O O . GLN A 1 417 ? -17.172 64.438 13.891 1 37 417 GLN A O 1
ATOM 3151 N N . PRO A 1 418 ? -17.812 63.75 11.969 1 38.12 418 PRO A N 1
ATOM 3152 C CA . PRO A 1 418 ? -16.906 64.688 11.289 1 38.12 418 PRO A CA 1
ATOM 3153 C C . PRO A 1 418 ? -17.188 66.125 11.625 1 38.12 418 PRO A C 1
ATOM 3155 O O . PRO A 1 418 ? -18.344 66.562 11.664 1 38.12 418 PRO A O 1
ATOM 3158 N N . ARG A 1 419 ? -16.344 66.938 12.281 1 35.91 419 ARG A N 1
ATOM 3159 C CA . ARG A 1 419 ? -16.469 68.438 12.414 1 35.91 419 ARG A CA 1
ATOM 3160 C C . ARG A 1 419 ? -16.688 69.062 11.055 1 35.91 419 ARG A C 1
ATOM 3162 O O . ARG A 1 419 ? -15.875 68.875 10.141 1 35.91 419 ARG A O 1
ATOM 3169 N N . GLN A 1 420 ? -17.875 69.438 10.641 1 28.88 420 GLN A N 1
ATOM 3170 C CA . GLN A 1 420 ? -18.094 70.375 9.508 1 28.88 420 GLN A CA 1
ATOM 3171 C C . GLN A 1 420 ? -17.266 71.625 9.648 1 28.88 420 GLN A C 1
ATOM 3173 O O . GLN A 1 420 ? -17.344 72.312 10.672 1 28.88 420 GLN A O 1
ATOM 3178 N N . GLU A 1 421 ? -16.156 71.812 8.945 1 30.23 421 GLU A N 1
ATOM 3179 C CA . GLU A 1 421 ? -15.445 73.062 8.742 1 30.23 421 GLU A CA 1
ATOM 3180 C C . GLU A 1 421 ? -16.406 74.188 8.32 1 30.23 421 GLU A C 1
ATOM 3182 O O . GLU A 1 421 ? -16.969 74.125 7.223 1 30.23 421 GLU A O 1
ATOM 3187 N N . GLY A 1 422 ? -17.281 74.75 9.164 1 26.48 422 GLY A N 1
ATOM 3188 C CA . GLY A 1 422 ? -18.062 75.938 8.852 1 26.48 422 GLY A CA 1
ATOM 3189 C C . GLY A 1 422 ? -17.219 77.125 8.43 1 26.48 422 GLY A C 1
ATOM 3190 O O . GLY A 1 422 ? -16.172 77.375 9.016 1 26.48 422 GLY A O 1
ATOM 3191 N N . GLY A 1 423 ? -17.297 77.688 7.164 1 25.41 423 GLY A N 1
ATOM 3192 C CA . GLY A 1 423 ? -16.812 78.938 6.535 1 25.41 423 GLY A CA 1
ATOM 3193 C C . GLY A 1 423 ? -17.078 80.125 7.371 1 25.41 423 GLY A C 1
ATOM 3194 O O . GLY A 1 423 ? -17.922 80.125 8.266 1 25.41 423 GLY A O 1
ATOM 3195 N N . SER A 1 424 ? -16.188 81.188 7.461 1 23.19 424 SER A N 1
ATOM 3196 C CA . SER A 1 424 ? -15.844 82.438 8.195 1 23.19 424 SER A CA 1
ATOM 3197 C C . SER A 1 424 ? -16.969 83.438 8.133 1 23.19 424 SER A C 1
ATOM 3199 O O . SER A 1 424 ? -16.938 84.438 8.836 1 23.19 424 SER A O 1
ATOM 3201 N N . SER A 1 425 ? -17.75 83.688 7.059 1 23.52 425 SER A N 1
ATOM 3202 C CA . SER A 1 425 ? -17.828 85.125 6.762 1 23.52 425 SER A CA 1
ATOM 3203 C C . SER A 1 425 ? -18.719 85.875 7.766 1 23.52 425 SER A C 1
ATOM 3205 O O . SER A 1 425 ? -18.641 87.062 7.918 1 23.52 425 SER A O 1
ATOM 3207 N N . GLY A 1 426 ? -19.953 85.5 8.07 1 21.2 426 GLY A N 1
ATOM 3208 C CA . GLY A 1 426 ? -20.906 86.562 8.289 1 21.2 426 GLY A CA 1
ATOM 3209 C C . GLY A 1 426 ? -20.734 87.25 9.641 1 21.2 426 GLY A C 1
ATOM 3210 O O . GLY A 1 426 ? -20.25 86.625 10.586 1 21.2 426 GLY A O 1
ATOM 3211 N N . VAL A 1 427 ? -20.781 88.688 9.719 1 23.89 427 VAL A N 1
ATOM 3212 C CA . VAL A 1 427 ? -20.547 89.875 10.57 1 23.89 427 VAL A CA 1
ATOM 3213 C C . VAL A 1 427 ? -21.391 89.75 11.836 1 23.89 427 VAL A C 1
ATOM 3215 O O . VAL A 1 427 ? -20.938 90.062 12.93 1 23.89 427 VAL A O 1
ATOM 3218 N N . ALA A 1 428 ? -22.656 89.438 11.711 1 22.08 428 ALA A N 1
ATOM 3219 C CA . ALA A 1 428 ? -23.469 90.5 12.25 1 22.08 428 ALA A CA 1
ATOM 3220 C C . ALA A 1 428 ? -23.5 90.5 13.773 1 22.08 428 ALA A C 1
ATOM 3222 O O . ALA A 1 428 ? -23.453 91.5 14.438 1 22.08 428 ALA A O 1
ATOM 3223 N N . GLY A 1 429 ? -23.875 89.25 14.438 1 20.67 429 GLY A N 1
ATOM 3224 C CA . GLY A 1 429 ? -24.953 89.312 15.406 1 20.67 429 GLY A CA 1
ATOM 3225 C C . GLY A 1 429 ? -24.469 89.625 16.812 1 20.67 429 GLY A C 1
ATOM 3226 O O . GLY A 1 429 ? -23.8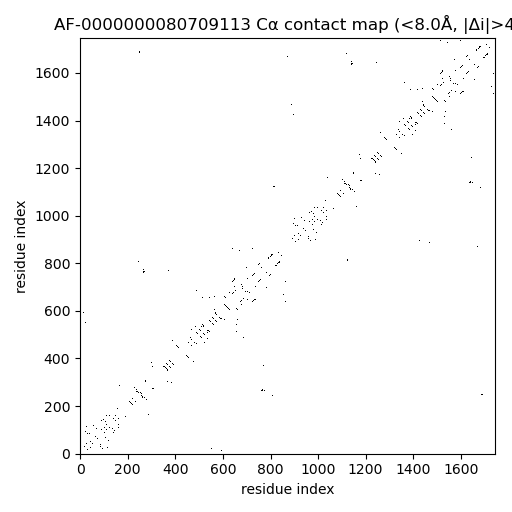44 88.812 17.469 1 20.67 429 GLY A O 1
ATOM 3227 N N . ALA A 1 430 ? -23.938 90.875 17.188 1 21.31 430 ALA A N 1
ATOM 3228 C CA . ALA A 1 430 ? -23.406 91 18.531 1 21.31 430 ALA A CA 1
ATOM 3229 C C . ALA A 1 430 ? -24.516 90.812 19.578 1 21.31 430 ALA A C 1
ATOM 3231 O O . ALA A 1 430 ? -24.328 91.188 20.75 1 21.31 430 ALA A O 1
ATOM 3232 N N . SER A 1 431 ? -25.719 90.5 19.156 1 21.8 431 SER A N 1
ATOM 3233 C CA . SER A 1 431 ? -26.641 90.875 20.203 1 21.8 431 SER A CA 1
ATOM 3234 C C . SER A 1 431 ? -26.312 90.188 21.531 1 21.8 431 SER A C 1
ATOM 3236 O O . SER A 1 431 ? -25.672 89.125 21.531 1 21.8 431 SER A O 1
ATOM 3238 N N . ASP A 1 432 ? -26.656 90.812 22.703 1 22.78 432 ASP A N 1
ATOM 3239 C CA . ASP A 1 432 ? -26.359 90.812 24.125 1 22.78 432 ASP A CA 1
ATOM 3240 C C . ASP A 1 432 ? -26.766 89.5 24.766 1 22.78 432 ASP A C 1
ATOM 3242 O O . ASP A 1 432 ? -26.797 89.375 26 1 22.78 432 ASP A O 1
ATOM 3246 N N . MET A 1 433 ? -27.406 88.625 23.969 1 22.92 433 MET A N 1
ATOM 3247 C CA . MET A 1 433 ? -28.234 87.688 24.766 1 22.92 433 MET A CA 1
ATOM 3248 C C . MET A 1 433 ? -27.375 86.938 25.766 1 22.92 433 MET A C 1
ATOM 3250 O O . MET A 1 433 ? -26.188 86.688 25.531 1 22.92 433 MET A O 1
ATOM 3254 N N . ASP A 1 434 ? -28.078 86.688 26.984 1 24.09 434 ASP A N 1
ATOM 3255 C CA . ASP A 1 434 ? -27.719 86.062 28.234 1 24.09 434 ASP A CA 1
ATOM 3256 C C . ASP A 1 434 ? -27.125 84.688 27.969 1 24.09 434 ASP A C 1
ATOM 3258 O O . ASP A 1 434 ? -27.719 83.875 27.266 1 24.09 434 ASP A O 1
ATOM 3262 N N . VAL A 1 435 ? -25.828 84.562 27.938 1 26.16 435 VAL A N 1
ATOM 3263 C CA . VAL A 1 435 ? -24.953 83.438 27.578 1 26.16 435 VAL A CA 1
ATOM 3264 C C . VAL A 1 435 ? -25.219 82.25 28.516 1 26.16 435 VAL A C 1
ATOM 3266 O O . VAL A 1 435 ? -24.75 82.25 29.656 1 26.16 435 VAL A O 1
ATOM 3269 N N . SER A 1 436 ? -26.641 81.938 28.75 1 25 436 SER A N 1
ATOM 3270 C CA . SER A 1 436 ? -26.781 80.75 29.578 1 25 436 SER A CA 1
ATOM 3271 C C . SER A 1 436 ? -25.875 79.625 29.078 1 25 436 SER A C 1
ATOM 3273 O O . SER A 1 436 ? -25.578 79.562 27.875 1 25 436 SER A O 1
ATOM 3275 N N . SER A 1 437 ? -25.062 79.062 29.984 1 23.5 437 SER A N 1
ATOM 3276 C CA . SER A 1 437 ? -24.016 78.062 29.844 1 23.5 437 SER A CA 1
ATOM 3277 C C . SER A 1 437 ? -24.531 76.875 29.047 1 23.5 437 SER A C 1
ATOM 3279 O O . SER A 1 437 ? -25.531 76.25 29.438 1 23.5 437 SER A O 1
ATOM 3281 N N . PRO A 1 438 ? -24.578 77 27.672 1 26.86 438 PRO A N 1
ATOM 3282 C CA . PRO A 1 438 ? -25.109 75.75 27.031 1 26.86 438 PRO A CA 1
ATOM 3283 C C . PRO A 1 438 ? -24.438 74.5 27.547 1 26.86 438 PRO A C 1
ATOM 3285 O O . PRO A 1 438 ? -23.234 74.5 27.812 1 26.86 438 PRO A O 1
ATOM 3288 N N . SER A 1 439 ? -25.109 73.875 28.547 1 26.16 439 SER A N 1
ATOM 3289 C CA . SER A 1 439 ? -24.734 72.5 28.922 1 26.16 439 SER A CA 1
ATOM 3290 C C . SER A 1 439 ? -24.312 71.688 27.688 1 26.16 439 SER A C 1
ATOM 3292 O O . SER A 1 439 ? -25.062 71.625 26.719 1 26.16 439 SER A O 1
ATOM 3294 N N . SER A 1 440 ? -23.078 71.812 27.281 1 27.91 440 SER A N 1
ATOM 3295 C CA . SER A 1 440 ? -22.375 71 26.281 1 27.91 440 SER A CA 1
ATOM 3296 C C . SER A 1 440 ? -22.766 69.5 26.406 1 27.91 440 SER A C 1
ATOM 3298 O O . SER A 1 440 ? -22.125 68.75 27.141 1 27.91 440 SER A O 1
ATOM 3300 N N . SER A 1 441 ? -24.062 69.25 26.75 1 29.11 441 SER A N 1
ATOM 3301 C CA . SER A 1 441 ? -24.375 67.812 26.594 1 29.11 441 SER A CA 1
ATOM 3302 C C . SER A 1 441 ? -23.969 67.312 25.219 1 29.11 441 SER A C 1
ATOM 3304 O O . SER A 1 441 ? -24.703 67.5 24.234 1 29.11 441 SER A O 1
ATOM 3306 N N . SER A 1 442 ? -22.859 67.625 24.734 1 32.03 442 SER A N 1
ATOM 3307 C CA . SER A 1 442 ? -22.344 66.938 23.562 1 32.03 442 SER A CA 1
ATOM 3308 C C . SER A 1 442 ? -22.688 65.438 23.641 1 32.03 442 SER A C 1
ATOM 3310 O O . SER A 1 442 ? -21.953 64.625 24.234 1 32.03 442 SER A O 1
ATOM 3312 N N . SER A 1 443 ? -23.922 65.062 23.938 1 33.38 443 SER A N 1
ATOM 3313 C CA . SER A 1 443 ? -24.359 63.688 23.812 1 33.38 443 SER A CA 1
ATOM 3314 C C . SER A 1 443 ? -23.938 63.094 22.469 1 33.38 443 SER A C 1
ATOM 3316 O O . SER A 1 443 ? -24.391 63.531 21.422 1 33.38 443 SER A O 1
ATOM 3318 N N . SER A 1 444 ? -22.734 62.781 22.25 1 39.88 444 SER A N 1
ATOM 3319 C CA . SER A 1 444 ? -22.453 61.875 21.125 1 39.88 444 SER A CA 1
ATOM 3320 C C . SER A 1 444 ? -23.625 60.969 20.828 1 39.88 444 SER A C 1
ATOM 3322 O O . SER A 1 444 ? -24.188 60.344 21.734 1 39.88 444 SER A O 1
ATOM 3324 N N . PRO A 1 445 ? -24.391 61.25 19.812 1 47.94 445 PRO A N 1
ATOM 3325 C CA . PRO A 1 445 ? -25.578 60.406 19.562 1 47.94 445 PRO A CA 1
ATOM 3326 C C . PRO A 1 445 ? -25.328 58.938 19.812 1 47.94 445 PRO A C 1
ATOM 3328 O O . PRO A 1 445 ? -24.297 58.375 19.375 1 47.94 445 PRO A O 1
ATOM 3331 N N . ALA A 1 446 ? -25.75 58.406 20.875 1 61.09 446 ALA A N 1
ATOM 3332 C CA . ALA A 1 446 ? -25.766 57 21.219 1 61.09 446 ALA A CA 1
ATOM 3333 C C . ALA A 1 446 ? -26.172 56.156 20.016 1 61.09 446 ALA A C 1
ATOM 3335 O O . ALA A 1 446 ? -27.109 56.5 19.281 1 61.09 446 ALA A O 1
ATOM 3336 N N . ALA A 1 447 ? -25.266 55.281 19.531 1 73.56 447 ALA A N 1
ATOM 3337 C CA . ALA A 1 447 ? -25.609 54.344 18.469 1 73.56 447 ALA A CA 1
ATOM 3338 C C . ALA A 1 447 ? -27 53.719 18.703 1 73.56 447 ALA A C 1
ATOM 3340 O O . ALA A 1 447 ? -27.391 53.5 19.859 1 73.56 447 ALA A O 1
ATOM 3341 N N . PRO A 1 448 ? -27.797 53.75 17.641 1 78.75 448 PRO A N 1
ATOM 3342 C CA . PRO A 1 448 ? -29.109 53.125 17.781 1 78.75 448 PRO A CA 1
ATOM 3343 C C . PRO A 1 448 ? -29.062 51.781 18.547 1 78.75 448 PRO A C 1
ATOM 3345 O O . PRO A 1 448 ? -28.031 51.094 18.516 1 78.75 448 PRO A O 1
ATOM 3348 N N . ASP A 1 449 ? -30.078 51.562 19.234 1 79.75 449 ASP A N 1
ATOM 3349 C CA . ASP A 1 449 ? -30.203 50.312 19.969 1 79.75 449 ASP A CA 1
ATOM 3350 C C . ASP A 1 449 ? -29.969 49.094 19.062 1 79.75 449 ASP A C 1
ATOM 3352 O O . ASP A 1 449 ? -30.453 49.062 17.938 1 79.75 449 ASP A O 1
ATOM 3356 N N . GLY A 1 450 ? -29.078 48.188 19.547 1 79.31 450 GLY A N 1
ATOM 3357 C CA . GLY A 1 450 ? -28.781 47 18.766 1 79.31 450 GLY A CA 1
ATOM 3358 C C . GLY A 1 450 ? -27.5 47.125 17.969 1 79.31 450 GLY A C 1
ATOM 3359 O O . GLY A 1 450 ? -27.031 46.125 17.375 1 79.31 450 GLY A O 1
ATOM 3360 N N . SER A 1 451 ? -27.031 48.281 17.984 1 87.06 451 SER A N 1
ATOM 3361 C CA . SER A 1 451 ? -25.766 48.5 17.281 1 87.06 451 SER A CA 1
ATOM 3362 C C . SER A 1 451 ? -24.609 47.812 18.031 1 87.06 451 SER A C 1
ATOM 3364 O O . SER A 1 451 ? -24.656 47.688 19.25 1 87.06 451 SER A O 1
ATOM 3366 N N . PHE A 1 452 ? -23.719 47.312 17.281 1 89.19 452 PHE A N 1
ATOM 3367 C CA . PHE A 1 452 ? -22.516 46.781 17.906 1 89.19 452 PHE A CA 1
ATOM 3368 C C . PHE A 1 452 ? -21.297 47.031 17.031 1 89.19 452 PHE A C 1
ATOM 3370 O O . PHE A 1 452 ? -21.422 47.375 15.852 1 89.19 452 PHE A O 1
ATOM 3377 N N . SER A 1 453 ? -20.172 47.062 17.672 1 92 453 SER A N 1
ATOM 3378 C CA . SER A 1 453 ? -18.891 47.219 17 1 92 453 SER A CA 1
ATOM 3379 C C . SER A 1 453 ? -18.016 45.969 17.141 1 92 453 SER A C 1
ATOM 3381 O O . SER A 1 453 ? -18.203 45.188 18.078 1 92 453 SER A O 1
ATOM 3383 N N . PHE A 1 454 ? -17.188 45.812 16.188 1 94.19 454 PHE A N 1
ATOM 3384 C CA . PHE A 1 454 ? -16.281 44.688 16.234 1 94.19 454 PHE A CA 1
ATOM 3385 C C . PHE A 1 454 ? -14.969 45 15.523 1 94.19 454 PHE A C 1
ATOM 3387 O O . PHE A 1 454 ? -14.914 45.938 14.711 1 94.19 454 PHE A O 1
ATOM 3394 N N . ILE A 1 455 ? -13.906 44.312 15.891 1 96.31 455 ILE A N 1
ATOM 3395 C CA . ILE A 1 455 ? -12.609 44.344 15.211 1 96.31 455 ILE A CA 1
ATOM 3396 C C . ILE A 1 455 ? -12.531 43.219 14.188 1 96.31 455 ILE A C 1
ATOM 3398 O O . ILE A 1 455 ? -12.867 42.062 14.492 1 96.31 455 ILE A O 1
ATOM 3402 N N . TRP A 1 456 ? -12.18 43.594 12.969 1 97.25 456 TRP A N 1
ATOM 3403 C CA . TRP A 1 456 ? -11.977 42.656 11.867 1 97.25 456 TRP A CA 1
ATOM 3404 C C . TRP A 1 456 ? -10.57 42.781 11.297 1 97.25 456 TRP A C 1
ATOM 3406 O O . TRP A 1 456 ? -9.969 43.844 11.336 1 97.25 456 TRP A O 1
ATOM 3416 N N . ALA A 1 457 ? -10.031 41.688 10.875 1 97.88 457 ALA A N 1
ATOM 3417 C CA . ALA A 1 457 ? -8.695 41.719 10.266 1 97.88 457 ALA A CA 1
ATOM 3418 C C . ALA A 1 457 ? -8.781 41.594 8.75 1 97.88 457 ALA A C 1
ATOM 3420 O O . ALA A 1 457 ? -9.656 40.875 8.234 1 97.88 457 ALA A O 1
ATOM 3421 N N . SER A 1 458 ? -7.863 42.188 8.055 1 97.75 458 SER A N 1
ATOM 3422 C CA . SER A 1 458 ? -7.82 42.188 6.598 1 97.75 458 SER A CA 1
ATOM 3423 C C . SER A 1 458 ? -6.398 42.406 6.09 1 97.75 458 SER A C 1
ATOM 3425 O O . SER A 1 458 ? -5.594 43.094 6.746 1 97.75 458 SER A O 1
ATOM 3427 N N . GLU A 1 459 ? -6.152 41.844 4.922 1 97.44 459 GLU A N 1
ATOM 3428 C CA . GLU A 1 459 ? -4.863 42.031 4.273 1 97.44 459 GLU A CA 1
ATOM 3429 C C . GLU A 1 459 ? -4.988 43 3.082 1 97.44 459 GLU A C 1
ATOM 3431 O O . GLU A 1 459 ? -4.105 43.031 2.221 1 97.44 459 GLU A O 1
ATOM 3436 N N . ARG A 1 460 ? -6.043 43.688 3.035 1 96.69 460 ARG A N 1
ATOM 3437 C CA . ARG A 1 460 ? -6.301 44.562 1.892 1 96.69 460 ARG A CA 1
ATOM 3438 C C . ARG A 1 460 ? -5.203 45.625 1.741 1 96.69 460 ARG A C 1
ATOM 3440 O O . ARG A 1 460 ? -4.977 46.125 0.645 1 96.69 460 ARG A O 1
ATOM 3447 N N . SER A 1 461 ? -4.43 45.906 2.838 1 95.12 461 SER A N 1
ATOM 3448 C CA . SER A 1 461 ? -3.309 46.844 2.783 1 95.12 461 SER A CA 1
ATOM 3449 C C . SER A 1 461 ? -2.002 46.094 2.48 1 95.12 461 SER A C 1
ATOM 3451 O O . SER A 1 461 ? -0.93 46.719 2.502 1 95.12 461 SER A O 1
ATOM 3453 N N . GLY A 1 462 ? -2.07 44.875 2.268 1 96.88 462 GLY A N 1
ATOM 3454 C CA . GLY A 1 462 ? -0.89 44.094 1.93 1 96.88 462 GLY A CA 1
ATOM 3455 C C . GLY A 1 462 ? -0.421 43.188 3.061 1 96.88 462 GLY A C 1
ATOM 3456 O O . GLY A 1 462 ? 0.249 42.188 2.824 1 96.88 462 GLY A O 1
ATOM 3457 N N . PHE A 1 463 ? -0.663 43.625 4.234 1 97.75 463 PHE A N 1
ATOM 3458 C CA . PHE A 1 463 ? -0.326 42.875 5.434 1 97.75 463 PHE A CA 1
ATOM 3459 C C . PHE A 1 463 ? -1.554 42.688 6.316 1 97.75 463 PHE A C 1
ATOM 3461 O O . PHE A 1 463 ? -2.553 43.375 6.16 1 97.75 463 PHE A O 1
ATOM 3468 N N . MET A 1 464 ? -1.578 41.656 7.184 1 97.94 464 MET A N 1
ATOM 3469 C CA . MET A 1 464 ? -2.697 41.438 8.086 1 97.94 464 MET A CA 1
ATOM 3470 C C . MET A 1 464 ? -2.791 42.531 9.141 1 97.94 464 MET A C 1
ATOM 3472 O O . MET A 1 464 ? -1.894 42.656 9.977 1 97.94 464 MET A O 1
ATOM 3476 N N . HIS A 1 465 ? -3.828 43.281 9.078 1 97.62 465 HIS A N 1
ATOM 3477 C CA . HIS A 1 465 ? -4.027 44.375 10.008 1 97.62 465 HIS A CA 1
ATOM 3478 C C . HIS A 1 465 ? -5.457 44.406 10.531 1 97.62 465 HIS A C 1
ATOM 3480 O O . HIS A 1 465 ? -6.328 43.719 10.016 1 97.62 465 HIS A O 1
ATOM 3486 N N . LEU A 1 466 ? -5.656 45.219 11.586 1 97.75 466 LEU A N 1
ATOM 3487 C CA . LEU A 1 466 ? -6.949 45.281 12.258 1 97.75 466 LEU A CA 1
ATOM 3488 C C . LEU A 1 466 ? -7.73 46.5 11.789 1 97.75 466 LEU A C 1
ATOM 3490 O O . LEU A 1 466 ? -7.148 47.562 11.57 1 97.75 466 LEU A O 1
ATOM 3494 N N . TYR A 1 467 ? -9.008 46.344 11.648 1 96.81 467 TYR A N 1
ATOM 3495 C CA . TYR A 1 467 ? -9.977 47.375 11.289 1 96.81 467 TYR A CA 1
ATOM 3496 C C . TYR A 1 467 ? -11.156 47.375 12.258 1 96.81 467 TYR A C 1
ATOM 3498 O O . TYR A 1 467 ? -11.625 46.312 12.672 1 96.81 467 TYR A O 1
ATOM 3506 N N . LEU A 1 468 ? -11.609 48.531 12.602 1 95.44 468 LEU A N 1
ATOM 3507 C CA . LEU A 1 468 ? -12.773 48.719 13.461 1 95.44 468 LEU A CA 1
ATOM 3508 C C . LEU A 1 468 ? -14.031 48.938 12.633 1 95.44 468 LEU A C 1
ATOM 3510 O O . LEU A 1 468 ? -14.055 49.812 11.75 1 95.44 468 LEU A O 1
ATOM 3514 N N . TYR A 1 469 ? -15.062 48.125 12.922 1 94.88 469 TYR A N 1
ATOM 3515 C CA . TYR A 1 469 ? -16.344 48.219 12.219 1 94.88 469 TYR A CA 1
ATOM 3516 C C . TYR A 1 469 ? -17.484 48.5 13.195 1 94.88 469 TYR A C 1
ATOM 3518 O O . TYR A 1 469 ? -17.359 48.219 14.391 1 94.88 469 TYR A O 1
ATOM 3526 N N . GLN A 1 470 ? -18.547 49.031 12.648 1 93 470 GLN A N 1
ATOM 3527 C CA . GLN A 1 470 ? -19.797 49.188 13.375 1 93 470 GLN A CA 1
ATOM 3528 C C . GLN A 1 470 ? -20.984 48.719 12.531 1 93 470 GLN A C 1
ATOM 3530 O O . GLN A 1 470 ? -21.031 49 11.328 1 93 470 GLN A O 1
ATOM 3535 N N . TYR A 1 471 ? -21.828 48.031 13.164 1 92.62 471 TYR A N 1
ATOM 3536 C CA . TYR A 1 471 ? -23.078 47.656 12.531 1 92.62 471 TYR A CA 1
ATOM 3537 C C . TYR A 1 471 ? -24.281 48.281 13.234 1 92.62 471 TYR A C 1
ATOM 3539 O O . TYR A 1 471 ? -24.344 48.312 14.469 1 92.62 471 TYR A O 1
ATOM 3547 N N . VAL A 1 472 ? -25.141 48.781 12.43 1 89.44 472 VAL A N 1
ATOM 3548 C CA . VAL A 1 472 ? -26.406 49.312 12.906 1 89.44 472 VAL A CA 1
ATOM 3549 C C . VAL A 1 472 ? -27.562 48.438 12.422 1 89.44 472 VAL A C 1
ATOM 3551 O O . VAL A 1 472 ? -27.641 48.125 11.234 1 89.44 472 VAL A O 1
ATOM 3554 N N . PRO A 1 473 ? -28.438 48.062 13.328 1 85.75 473 PRO A N 1
ATOM 3555 C CA . PRO A 1 473 ? -29.547 47.219 12.938 1 85.75 473 PRO A CA 1
ATOM 3556 C C . PRO A 1 473 ? -30.312 47.75 11.734 1 85.75 473 PRO A C 1
ATOM 3558 O O . PRO A 1 473 ? -30.641 48.938 11.688 1 85.75 473 PRO A O 1
ATOM 3561 N N . GLY A 1 474 ? -30.625 46.844 10.859 1 83.88 474 GLY A N 1
ATOM 3562 C CA . GLY A 1 474 ? -31.375 47.219 9.672 1 83.88 474 GLY A CA 1
ATOM 3563 C C . GLY A 1 474 ? -30.484 47.594 8.5 1 83.88 474 GLY A C 1
ATOM 3564 O O . GLY A 1 474 ? -30.953 47.656 7.355 1 83.88 474 GLY A O 1
ATOM 3565 N N . ALA A 1 475 ? -29.266 47.906 8.844 1 88.75 475 ALA A N 1
ATOM 3566 C CA . ALA A 1 475 ? -28.328 48.25 7.762 1 88.75 475 ALA A CA 1
ATOM 3567 C C . ALA A 1 475 ? -28.016 47.031 6.918 1 88.75 475 ALA A C 1
ATOM 3569 O O . ALA A 1 475 ? -28.156 45.875 7.379 1 88.75 475 ALA A O 1
ATOM 3570 N N . ASP A 1 476 ? -27.562 47.281 5.672 1 89.81 476 ASP A N 1
ATOM 3571 C CA . ASP A 1 476 ? -27.25 46.188 4.742 1 89.81 476 ASP A CA 1
ATOM 3572 C C . ASP A 1 476 ? -25.859 45.625 5.016 1 89.81 476 ASP A C 1
ATOM 3574 O O . ASP A 1 476 ? -25.562 44.5 4.617 1 89.81 476 ASP A O 1
ATOM 3578 N N . LYS A 1 477 ? -25.016 46.375 5.648 1 93.88 477 LYS A N 1
ATOM 3579 C CA . LYS A 1 477 ? -23.656 45.969 5.957 1 93.88 477 LYS A CA 1
ATOM 3580 C C . LYS A 1 477 ? -23.078 46.75 7.141 1 93.88 477 LYS A C 1
ATOM 3582 O O . LYS A 1 477 ? -23.688 47.719 7.602 1 93.88 477 LYS A O 1
ATOM 3587 N N . ALA A 1 478 ? -22.016 46.281 7.652 1 95.06 478 ALA A N 1
ATOM 3588 C CA . ALA A 1 478 ? -21.297 47.062 8.664 1 95.06 478 ALA A CA 1
ATOM 3589 C C . ALA A 1 478 ? -20.469 48.156 8.031 1 95.06 478 ALA A C 1
ATOM 3591 O O . ALA A 1 478 ? -20.125 48.094 6.852 1 95.06 478 ALA A O 1
ATOM 3592 N N . VAL A 1 479 ? -20.234 49.156 8.781 1 94.25 479 VAL A N 1
ATOM 3593 C CA . VAL A 1 479 ? -19.469 50.281 8.281 1 94.25 479 VAL A CA 1
ATOM 3594 C C . VAL A 1 479 ? -18.094 50.344 8.961 1 94.25 479 VAL A C 1
ATOM 3596 O O . VAL A 1 479 ? -18 50.188 10.188 1 94.25 479 VAL A O 1
ATOM 3599 N N . GLU A 1 480 ? -17.078 50.5 8.195 1 94.19 480 GLU A N 1
ATOM 3600 C CA . GLU A 1 480 ? -15.727 50.625 8.734 1 94.19 480 GLU A CA 1
ATOM 3601 C C . GLU A 1 480 ? -15.555 52 9.414 1 94.19 480 GLU A C 1
ATOM 3603 O O . GLU A 1 480 ? -15.805 53.031 8.805 1 94.19 480 GLU A O 1
ATOM 3608 N N . ILE A 1 481 ? -15.109 52 10.531 1 91.88 481 ILE A N 1
ATOM 3609 C CA . ILE A 1 481 ? -14.898 53.219 11.297 1 91.88 481 ILE A CA 1
ATOM 3610 C C . ILE A 1 481 ? -13.453 53.688 11.125 1 91.88 481 ILE A C 1
ATOM 3612 O O . ILE A 1 481 ? -13.203 54.875 10.93 1 91.88 481 ILE A O 1
ATOM 3616 N N . ARG A 1 482 ? -12.531 52.688 11.227 1 90.56 482 ARG A N 1
ATOM 3617 C CA . ARG A 1 482 ? -11.125 53.062 11.125 1 90.56 482 ARG A CA 1
ATOM 3618 C C . ARG A 1 482 ? -10.242 51.844 10.969 1 90.56 482 ARG A C 1
ATOM 3620 O O . ARG A 1 482 ? -10.609 50.75 11.406 1 90.56 482 ARG A O 1
ATOM 3627 N N . GLN A 1 483 ? -9.055 52.125 10.414 1 94 483 GLN A N 1
ATOM 3628 C CA . GLN A 1 483 ? -7.973 51.156 10.453 1 94 483 GLN A CA 1
ATOM 3629 C C . GLN A 1 483 ? -7.148 51.281 11.727 1 94 483 GLN A C 1
ATOM 3631 O O . GLN A 1 483 ? -6.535 52.344 11.961 1 94 483 GLN A O 1
ATOM 3636 N N . ILE A 1 484 ? -7.074 50.281 12.477 1 95.38 484 ILE A N 1
ATOM 3637 C CA . ILE A 1 484 ? -6.445 50.344 13.797 1 95.38 484 ILE A CA 1
ATOM 3638 C C . ILE A 1 484 ? -4.93 50.219 13.648 1 95.38 484 ILE A C 1
ATOM 3640 O O . ILE A 1 484 ? -4.18 50.969 14.297 1 95.38 484 ILE A O 1
ATOM 3644 N N . THR A 1 485 ? -4.449 49.25 12.898 1 95.94 485 THR A N 1
ATOM 3645 C CA . THR A 1 485 ? -3.025 49.062 12.664 1 95.94 485 THR A CA 1
ATOM 3646 C C . THR A 1 485 ? -2.701 49.156 11.172 1 95.94 485 THR A C 1
ATOM 3648 O O . THR A 1 485 ? -3.58 48.969 10.328 1 95.94 485 THR A O 1
ATOM 3651 N N . SER A 1 486 ? -1.392 49.438 10.828 1 95.31 486 SER A N 1
ATOM 3652 C CA . SER A 1 486 ? -0.93 49.562 9.453 1 95.31 486 SER A CA 1
ATOM 3653 C C . SER A 1 486 ? 0.587 49.438 9.359 1 95.31 486 SER A C 1
ATOM 3655 O O . SER A 1 486 ? 1.282 49.531 10.375 1 95.31 486 SER A O 1
ATOM 3657 N N . GLY A 1 487 ? 1.052 49.281 8.148 1 95.75 487 GLY A N 1
ATOM 3658 C CA . GLY A 1 487 ? 2.482 49.156 7.91 1 95.75 487 GLY A CA 1
ATOM 3659 C C . GLY A 1 487 ? 2.902 47.812 7.355 1 95.75 487 GLY A C 1
ATOM 3660 O O . GLY A 1 487 ? 2.059 47.031 6.949 1 95.75 487 GLY A O 1
ATOM 3661 N N . GLU A 1 488 ? 4.254 47.625 7.32 1 96.62 488 GLU A N 1
ATOM 3662 C CA . GLU A 1 488 ? 4.801 46.406 6.723 1 96.62 488 GLU A CA 1
ATOM 3663 C C . GLU A 1 488 ? 5.133 45.375 7.789 1 96.62 488 GLU A C 1
ATOM 3665 O O . GLU A 1 488 ? 6.277 44.906 7.895 1 96.62 488 GLU A O 1
ATOM 3670 N N . TRP A 1 489 ? 4.191 45.062 8.469 1 97.12 489 TRP A N 1
ATOM 3671 C CA . TRP A 1 489 ? 4.254 44.031 9.5 1 97.12 489 TRP A CA 1
ATOM 3672 C C . TRP A 1 489 ? 2.9 43.344 9.672 1 97.12 489 TRP A C 1
ATOM 3674 O O . TRP A 1 489 ? 1.905 43.75 9.078 1 97.12 489 TRP A O 1
ATOM 3684 N N . VAL A 1 490 ? 2.838 42.25 10.422 1 97.62 490 VAL A N 1
ATOM 3685 C CA . VAL A 1 490 ? 1.61 41.469 10.5 1 97.62 490 VAL A CA 1
ATOM 3686 C C . VAL A 1 490 ? 1.129 41.406 11.945 1 97.62 490 VAL A C 1
ATOM 3688 O O . VAL A 1 490 ? 1.935 41.281 12.875 1 97.62 490 VAL A O 1
ATOM 3691 N N . VAL A 1 491 ? -0.214 41.531 12.156 1 98.19 491 VAL A N 1
ATOM 3692 C CA . VAL A 1 491 ? -0.868 41.156 13.414 1 98.19 491 VAL A CA 1
ATOM 3693 C C . VAL A 1 491 ? -1.201 39.688 13.422 1 98.19 491 VAL A C 1
ATOM 3695 O O . VAL A 1 491 ? -1.812 39.156 12.484 1 98.19 491 VAL A O 1
ATOM 3698 N N . GLU A 1 492 ? -0.773 39.031 14.477 1 97.19 492 GLU A N 1
ATOM 3699 C CA . GLU A 1 492 ? -0.993 37.594 14.531 1 97.19 492 GLU A CA 1
ATOM 3700 C C . GLU A 1 492 ? -2.105 37.25 15.508 1 97.19 492 GLU A C 1
ATOM 3702 O O . GLU A 1 492 ? -2.857 36.281 15.289 1 97.19 492 GLU A O 1
ATOM 3707 N N . PHE A 1 493 ? -2.146 37.969 16.641 1 97.12 493 PHE A N 1
ATOM 3708 C CA . PHE A 1 493 ? -3.141 37.719 17.688 1 97.12 493 PHE A CA 1
ATOM 3709 C C . PHE A 1 493 ? -3.646 39 18.297 1 97.12 493 PHE A C 1
ATOM 3711 O O . PHE A 1 493 ? -2.902 40 18.391 1 97.12 493 PHE A O 1
ATOM 3718 N N . VAL A 1 494 ? -4.91 38.969 18.641 1 97.75 494 VAL A N 1
ATOM 3719 C CA . VAL A 1 494 ? -5.457 39.969 19.578 1 97.75 494 VAL A CA 1
ATOM 3720 C C . VAL A 1 494 ? -5.594 39.344 20.969 1 97.75 494 VAL A C 1
ATOM 3722 O O . VAL A 1 494 ? -6.379 38.406 21.156 1 97.75 494 VAL A O 1
ATOM 3725 N N . VAL A 1 495 ? -4.863 39.875 21.922 1 96.94 495 VAL A N 1
ATOM 3726 C CA . VAL A 1 495 ? -4.828 39.219 23.203 1 96.94 495 VAL A CA 1
ATOM 3727 C C . VAL A 1 495 ? -5.672 39.969 24.219 1 96.94 495 VAL A C 1
ATOM 3729 O O . VAL A 1 495 ? -6.055 39.438 25.266 1 96.94 495 VAL A O 1
ATOM 3732 N N . GLY A 1 496 ? -6.008 41.25 23.875 1 95.81 496 GLY A N 1
ATOM 3733 C CA . GLY A 1 496 ? -6.859 42.031 24.766 1 95.81 496 GLY A CA 1
ATOM 3734 C C . GLY A 1 496 ? -7.402 43.281 24.109 1 95.81 496 GLY A C 1
ATOM 3735 O O . GLY A 1 496 ? -6.711 43.906 23.312 1 95.81 496 GLY A O 1
ATOM 3736 N N . VAL A 1 497 ? -8.625 43.594 24.469 1 95.25 497 VAL A N 1
ATOM 3737 C CA . VAL A 1 497 ? -9.25 44.844 24.062 1 95.25 497 VAL A CA 1
ATOM 3738 C C . VAL A 1 497 ? -9.789 45.562 25.281 1 95.25 497 VAL A C 1
ATOM 3740 O O . VAL A 1 497 ? -10.672 45.062 25.984 1 95.25 497 VAL A O 1
ATOM 3743 N N . ASP A 1 498 ? -9.195 46.719 25.531 1 92.06 498 ASP A N 1
ATOM 3744 C CA . ASP A 1 498 ? -9.633 47.594 26.625 1 92.06 498 ASP A CA 1
ATOM 3745 C C . ASP A 1 498 ? -10.32 48.844 26.094 1 92.06 498 ASP A C 1
ATOM 3747 O O . ASP A 1 498 ? -9.688 49.875 25.922 1 92.06 498 ASP A O 1
ATOM 3751 N N . GLN A 1 499 ? -11.578 48.719 25.938 1 88.81 499 GLN A N 1
ATOM 3752 C CA . GLN A 1 499 ? -12.328 49.844 25.359 1 88.81 499 GLN A CA 1
ATOM 3753 C C . GLN A 1 499 ? -12.32 51.062 26.281 1 88.81 499 GLN A C 1
ATOM 3755 O O . GLN A 1 499 ? -12.281 52.188 25.812 1 88.81 499 GLN A O 1
ATOM 3760 N N . ALA A 1 500 ? -12.383 50.812 27.531 1 85.5 500 ALA A N 1
ATOM 3761 C CA . ALA A 1 500 ? -12.43 51.875 28.516 1 85.5 500 ALA A CA 1
ATOM 3762 C C . ALA A 1 500 ? -11.164 52.75 28.453 1 85.5 500 ALA A C 1
ATOM 3764 O O . ALA A 1 500 ? -11.227 53.969 28.625 1 85.5 500 ALA A O 1
ATOM 3765 N N . ASN A 1 501 ? -10.086 52.094 28.219 1 87.75 501 ASN A N 1
ATOM 3766 C CA . ASN A 1 501 ? -8.812 52.844 28.156 1 87.75 501 ASN A CA 1
ATOM 3767 C C . ASN A 1 501 ? -8.336 53 26.719 1 87.75 501 ASN A C 1
ATOM 3769 O O . ASN A 1 501 ? -7.18 53.375 26.484 1 87.75 501 ASN A O 1
ATOM 3773 N N . ASP A 1 502 ? -9.117 52.688 25.734 1 89.88 502 ASP A N 1
ATOM 3774 C CA . ASP A 1 502 ? -8.883 52.906 24.312 1 89.88 502 ASP A CA 1
ATOM 3775 C C . ASP A 1 502 ? -7.594 52.219 23.859 1 89.88 502 ASP A C 1
ATOM 3777 O O . ASP A 1 502 ? -6.723 52.844 23.266 1 89.88 502 ASP A O 1
ATOM 3781 N N . VAL A 1 503 ? -7.5 50.938 24.172 1 93 503 VAL A N 1
ATOM 3782 C CA . VAL A 1 503 ? -6.277 50.25 23.781 1 93 503 VAL A CA 1
ATOM 3783 C C . VAL A 1 503 ? -6.613 48.812 23.344 1 93 503 VAL A C 1
ATOM 3785 O O . VAL A 1 503 ? -7.496 48.188 23.922 1 93 503 VAL A O 1
ATOM 3788 N N . VAL A 1 504 ? -5.973 48.406 22.297 1 95.81 504 VAL A N 1
ATOM 3789 C CA . VAL A 1 504 ? -5.965 47 21.859 1 95.81 504 VAL A CA 1
ATOM 3790 C C . VAL A 1 504 ? -4.562 46.406 22.016 1 95.81 504 VAL A C 1
ATOM 3792 O O . VAL A 1 504 ? -3.574 47.031 21.609 1 95.81 504 VAL A O 1
ATOM 3795 N N . TYR A 1 505 ? -4.457 45.281 22.688 1 96.56 505 TYR A N 1
ATOM 3796 C CA . TYR A 1 505 ? -3.203 44.562 22.828 1 96.56 505 TYR A CA 1
ATOM 3797 C C . TYR A 1 505 ? -3.084 43.469 21.766 1 96.56 505 TYR A C 1
ATOM 3799 O O . TYR A 1 505 ? -3.924 42.562 21.688 1 96.56 505 TYR A O 1
ATOM 3807 N N . VAL A 1 506 ? -2.01 43.594 20.953 1 97.81 506 VAL A N 1
ATOM 3808 C CA . VAL A 1 506 ? -1.855 42.656 19.844 1 97.81 506 VAL A CA 1
ATOM 3809 C C . VAL A 1 506 ? -0.456 42.031 19.875 1 97.81 506 VAL A C 1
ATOM 3811 O O . VAL A 1 506 ? 0.485 42.656 20.375 1 97.81 506 VAL A O 1
ATOM 3814 N N . MET A 1 507 ? -0.368 40.781 19.453 1 98.12 507 MET A N 1
ATOM 3815 C CA . MET A 1 507 ? 0.92 40.188 19.109 1 98.12 507 MET A CA 1
ATOM 3816 C C . MET A 1 507 ? 1.234 40.375 17.625 1 98.12 507 MET A C 1
ATOM 3818 O O . MET A 1 507 ? 0.369 40.188 16.781 1 98.12 507 MET A O 1
ATOM 3822 N N . GLY A 1 508 ? 2.439 40.75 17.328 1 97.94 508 GLY A N 1
ATOM 3823 C CA . GLY A 1 508 ? 2.771 41 15.938 1 97.94 508 GLY A CA 1
ATOM 3824 C C . GLY A 1 508 ? 4.266 41.062 15.68 1 97.94 508 GLY A C 1
ATOM 3825 O O . GLY A 1 508 ? 5.066 40.75 16.562 1 97.94 508 GLY A O 1
ATOM 3826 N N . THR A 1 509 ? 4.625 41.5 14.43 1 97.81 509 THR A N 1
ATOM 3827 C CA . THR A 1 509 ? 6.004 41.406 13.953 1 97.81 509 THR A CA 1
ATOM 3828 C C . THR A 1 509 ? 6.531 42.781 13.57 1 97.81 509 THR A C 1
ATOM 3830 O O . THR A 1 509 ? 7.297 42.906 12.617 1 97.81 509 THR A O 1
ATOM 3833 N N . TYR A 1 510 ? 6.094 43.75 14.234 1 97 510 TYR A N 1
ATOM 3834 C CA . TYR A 1 510 ? 6.422 45.125 13.883 1 97 510 TYR A CA 1
ATOM 3835 C C . TYR A 1 510 ? 7.93 45.344 13.82 1 97 510 TYR A C 1
ATOM 3837 O O . TYR A 1 510 ? 8.438 46.031 12.938 1 97 510 TYR A O 1
ATOM 3845 N N . ASP A 1 511 ? 8.703 44.719 14.672 1 95.94 511 ASP A N 1
ATOM 3846 C CA . ASP A 1 511 ? 10.141 44.938 14.773 1 95.94 511 ASP A CA 1
ATOM 3847 C C . ASP A 1 511 ? 10.906 44.062 13.773 1 95.94 511 ASP A C 1
ATOM 3849 O O . ASP A 1 511 ? 11.906 44.5 13.211 1 95.94 511 ASP A O 1
ATOM 3853 N N . SER A 1 512 ? 10.5 42.906 13.609 1 95.69 512 SER A N 1
ATOM 3854 C CA . SER A 1 512 ? 11.133 41.938 12.695 1 95.69 512 SER A CA 1
ATOM 3855 C C . SER A 1 512 ? 10.188 40.812 12.367 1 95.69 512 SER A C 1
ATOM 3857 O O . SER A 1 512 ? 9.445 40.312 13.234 1 95.69 512 SER A O 1
ATOM 3859 N N . PRO A 1 513 ? 10.273 40.344 11.07 1 96.56 513 PRO A N 1
ATOM 3860 C CA . PRO A 1 513 ? 9.469 39.156 10.766 1 96.56 513 PRO A CA 1
ATOM 3861 C C . PRO A 1 513 ? 9.953 37.906 11.492 1 96.56 513 PRO A C 1
ATOM 3863 O O . PRO A 1 513 ? 9.25 36.906 11.523 1 96.56 513 PRO A O 1
ATOM 3866 N N . CYS A 1 514 ? 11.172 37.938 12.094 1 97.38 514 CYS A N 1
ATOM 3867 C CA . CYS A 1 514 ? 11.719 36.75 12.773 1 97.38 514 CYS A CA 1
ATOM 3868 C C . CYS A 1 514 ? 11.43 36.812 14.266 1 97.38 514 CYS A C 1
ATOM 3870 O O . CYS A 1 514 ? 11.844 35.938 15.016 1 97.38 514 CYS A O 1
ATOM 3872 N N . GLU A 1 515 ? 10.758 37.844 14.75 1 97.38 515 GLU A N 1
ATOM 3873 C CA . GLU A 1 515 ? 10.375 38.031 16.141 1 97.38 515 GLU A CA 1
ATOM 3874 C C . GLU A 1 515 ? 8.867 38.25 16.281 1 97.38 515 GLU A C 1
ATOM 3876 O O . GLU A 1 515 ? 8.195 38.594 15.297 1 97.38 515 GLU A O 1
ATOM 3881 N N . ARG A 1 516 ? 8.344 38.062 17.406 1 98 516 ARG A N 1
ATOM 3882 C CA . ARG A 1 516 ? 6.957 38.375 17.766 1 98 516 ARG A CA 1
ATOM 3883 C C . ARG A 1 516 ? 6.879 39.031 19.141 1 98 516 ARG A C 1
ATOM 3885 O O . ARG A 1 516 ? 7.453 38.5 20.109 1 98 516 ARG A O 1
ATOM 3892 N N . HIS A 1 517 ? 6.203 40.094 19.219 1 98.06 517 HIS A N 1
ATOM 3893 C CA . HIS A 1 517 ? 6.141 40.875 20.453 1 98.06 517 HIS A CA 1
ATOM 3894 C C . HIS A 1 517 ? 4.703 41.25 20.797 1 98.06 517 HIS A C 1
ATOM 3896 O O . HIS A 1 517 ? 3.812 41.156 19.953 1 98.06 517 HIS A O 1
ATOM 3902 N N . LEU A 1 518 ? 4.543 41.594 22.047 1 98 518 LEU A N 1
ATOM 3903 C CA . LEU A 1 518 ? 3.301 42.219 22.484 1 98 518 LEU A CA 1
ATOM 3904 C C . LEU A 1 518 ? 3.332 43.719 22.234 1 98 518 LEU A C 1
ATOM 3906 O O . LEU A 1 518 ? 4.273 44.406 22.656 1 98 518 LEU A O 1
ATOM 3910 N N . TYR A 1 519 ? 2.279 44.25 21.578 1 97.44 519 TYR A N 1
ATOM 3911 C CA . TYR A 1 519 ? 2.156 45.688 21.312 1 97.44 519 TYR A CA 1
ATOM 3912 C C . TYR A 1 519 ? 0.832 46.219 21.844 1 97.44 519 TYR A C 1
ATOM 3914 O O . TYR A 1 519 ? -0.167 45.5 21.891 1 97.44 519 TYR A O 1
ATOM 3922 N N . ALA A 1 520 ? 0.851 47.469 22.219 1 95.5 520 ALA A N 1
ATOM 3923 C CA . ALA A 1 520 ? -0.359 48.25 22.516 1 95.5 520 ALA A CA 1
ATOM 3924 C C . ALA A 1 520 ? -0.625 49.281 21.422 1 95.5 520 ALA A C 1
ATOM 3926 O O . ALA A 1 520 ? 0.293 49.969 20.984 1 95.5 520 ALA A O 1
ATOM 3927 N N . VAL A 1 521 ? -1.858 49.312 20.953 1 95.19 521 VAL A N 1
ATOM 3928 C CA . VAL A 1 521 ? -2.273 50.25 19.938 1 95.19 521 VAL A CA 1
ATOM 3929 C C . VAL A 1 521 ? -3.607 50.875 20.344 1 95.19 521 VAL A C 1
ATOM 3931 O O . VAL A 1 521 ? -4.457 50.219 20.938 1 95.19 521 VAL A O 1
ATOM 3934 N N . PRO A 1 522 ? -3.785 52.125 20.047 1 92.69 522 PRO A N 1
ATOM 3935 C CA . PRO A 1 522 ? -5.066 52.75 20.391 1 92.69 522 PRO A CA 1
ATOM 3936 C C . PRO A 1 522 ? -6.23 52.156 19.594 1 92.69 522 PRO A C 1
ATOM 3938 O O . PRO A 1 522 ? -6.086 51.906 18.391 1 92.69 522 PRO A O 1
ATOM 3941 N N . LEU A 1 523 ? -7.363 52 20.234 1 92.06 523 LEU A N 1
ATOM 3942 C CA . LEU A 1 523 ? -8.562 51.469 19.578 1 92.06 523 LEU A CA 1
ATOM 3943 C C . LEU A 1 523 ? -9.234 52.562 18.75 1 92.06 523 LEU A C 1
ATOM 3945 O O . LEU A 1 523 ? -9.523 52.344 17.562 1 92.06 523 LEU A O 1
ATOM 3949 N N . ASN A 1 524 ? -9.539 53.75 19.281 1 81.38 524 ASN A N 1
ATOM 3950 C CA . ASN A 1 524 ? -10.273 54.812 18.609 1 81.38 524 ASN A CA 1
ATOM 3951 C C . ASN A 1 524 ? -9.352 55.969 18.234 1 81.38 524 ASN A C 1
ATOM 3953 O O . ASN A 1 524 ? -9.398 56.469 17.109 1 81.38 524 ASN A O 1
ATOM 3957 N N . ASN A 1 525 ? -8.695 56.688 19.266 1 68.31 525 ASN A N 1
ATOM 3958 C CA . ASN A 1 525 ? -8.031 57.969 19.141 1 68.31 525 ASN A CA 1
ATOM 3959 C C . ASN A 1 525 ? -6.613 57.812 18.609 1 68.31 525 ASN A C 1
ATOM 3961 O O . ASN A 1 525 ? -5.742 57.281 19.281 1 68.31 525 ASN A O 1
ATOM 3965 N N . PRO A 1 526 ? -6.469 58 17.188 1 56.19 526 PRO A N 1
ATOM 3966 C CA . PRO A 1 526 ? -5.07 57.938 16.75 1 56.19 526 PRO A CA 1
ATOM 3967 C C . PRO A 1 526 ? -4.227 59.094 17.297 1 56.19 526 PRO A C 1
ATOM 3969 O O . PRO A 1 526 ? -4.66 60.25 17.25 1 56.19 526 PRO A O 1
ATOM 3972 N N . LYS A 1 527 ? -3.709 59.062 18.438 1 51.66 527 LYS A N 1
ATOM 3973 C CA . LYS A 1 527 ? -2.932 60.25 18.828 1 51.66 527 LYS A CA 1
ATOM 3974 C C . LYS A 1 527 ? -2.223 60.875 17.625 1 51.66 527 LYS A C 1
ATOM 3976 O O . LYS A 1 527 ? -1.663 61.969 17.719 1 51.66 527 LYS A O 1
ATOM 3981 N N . GLY A 1 528 ? -1.604 60.156 16.672 1 45.31 528 GLY A N 1
ATOM 3982 C CA . GLY A 1 528 ? -0.776 60.781 15.664 1 45.31 528 GLY A CA 1
ATOM 3983 C C . GLY A 1 528 ? -1.583 61.469 14.586 1 45.31 528 GLY A C 1
ATOM 3984 O O . GLY A 1 528 ? -1.087 61.688 13.477 1 45.31 528 GLY A O 1
ATOM 3985 N N . GLY A 1 529 ? -2.715 62.125 14.688 1 41 529 GLY A N 1
ATOM 3986 C CA . GLY A 1 529 ? -3.531 62.906 13.789 1 41 529 GLY A CA 1
ATOM 3987 C C . GLY A 1 529 ? -4.598 62.094 13.07 1 41 529 GLY A C 1
ATOM 3988 O O . GLY A 1 529 ? -4.613 60.875 13.156 1 41 529 GLY A O 1
ATOM 3989 N N . PRO A 1 530 ? -5.562 62.781 12.43 1 37.97 530 PRO A N 1
ATOM 3990 C CA . PRO A 1 530 ? -6.641 62.219 11.602 1 37.97 530 PRO A CA 1
ATOM 3991 C C . PRO A 1 530 ? -6.137 61.25 10.555 1 37.97 530 PRO A C 1
ATOM 3993 O O . PRO A 1 530 ? -5.172 61.531 9.836 1 37.97 530 PRO A O 1
ATOM 3996 N N . GLY A 1 531 ? -6.629 60 10.312 1 44.69 531 GLY A N 1
ATOM 3997 C CA . GLY A 1 531 ? -6.402 59 9.266 1 44.69 531 GLY A CA 1
ATOM 3998 C C . GLY A 1 531 ? -5.32 58 9.617 1 44.69 531 GLY A C 1
ATOM 3999 O O . GLY A 1 531 ? -5.137 57 8.914 1 44.69 531 GLY A O 1
ATOM 4000 N N . GLY A 1 532 ? -4.328 58.406 10.344 1 50.75 532 GLY A N 1
ATOM 4001 C CA . GLY A 1 532 ? -3.133 57.562 10.352 1 50.75 532 GLY A CA 1
ATOM 4002 C C . GLY A 1 532 ? -3.105 56.562 11.484 1 50.75 532 GLY A C 1
ATOM 4003 O O . GLY A 1 532 ? -3.871 56.688 12.445 1 50.75 532 GLY A O 1
ATOM 4004 N N . SER A 1 533 ? -2.818 55.281 11.352 1 61.06 533 SER A N 1
ATOM 4005 C CA . SER A 1 533 ? -2.551 54.25 12.328 1 61.06 533 SER A CA 1
ATOM 4006 C C . SER A 1 533 ? -1.396 54.625 13.25 1 61.06 533 SER A C 1
ATOM 4008 O O . SER A 1 533 ? -0.391 55.188 12.797 1 61.06 533 SER A O 1
ATOM 4010 N N . ALA A 1 534 ? -1.745 54.688 14.648 1 72.06 534 ALA A N 1
ATOM 4011 C CA . ALA A 1 534 ? -0.718 55 15.641 1 72.06 534 ALA A CA 1
ATOM 4012 C C . ALA A 1 534 ? 0.385 53.938 15.625 1 72.06 534 ALA A C 1
ATOM 4014 O O . ALA A 1 534 ? 0.147 52.781 15.258 1 72.06 534 ALA A O 1
ATOM 4015 N N . LYS A 1 535 ? 1.617 54.469 15.805 1 87.25 535 LYS A N 1
ATOM 4016 C CA . LYS A 1 535 ? 2.748 53.562 15.984 1 87.25 535 LYS A CA 1
ATOM 4017 C C . LYS A 1 535 ? 2.525 52.625 17.188 1 87.25 535 LYS A C 1
ATOM 4019 O O . LYS A 1 535 ? 2.186 53.094 18.266 1 87.25 535 LYS A O 1
ATOM 4024 N N . PRO A 1 536 ? 2.594 51.375 16.969 1 94.12 536 PRO A N 1
ATOM 4025 C CA . PRO A 1 536 ? 2.404 50.469 18.094 1 94.12 536 PRO A CA 1
ATOM 4026 C C . PRO A 1 536 ? 3.48 50.625 19.156 1 94.12 536 PRO A C 1
ATOM 4028 O O . PRO A 1 536 ? 4.652 50.844 18.844 1 94.12 536 PRO A O 1
ATOM 4031 N N . VAL A 1 537 ? 3.139 50.531 20.359 1 94.81 537 VAL A N 1
ATOM 4032 C CA . VAL A 1 537 ? 4.07 50.562 21.484 1 94.81 537 VAL A CA 1
ATOM 4033 C C . VAL A 1 537 ? 4.406 49.156 21.922 1 94.81 537 VAL A C 1
ATOM 4035 O O . VAL A 1 537 ? 3.518 48.406 22.312 1 94.81 537 VAL A O 1
ATOM 4038 N N . ARG A 1 538 ? 5.668 48.781 21.797 1 96.81 538 ARG A N 1
ATOM 4039 C CA . ARG A 1 538 ? 6.113 47.438 22.188 1 96.81 538 ARG A CA 1
ATOM 4040 C C . ARG A 1 538 ? 6.16 47.281 23.703 1 96.81 538 ARG A C 1
ATOM 4042 O O . ARG A 1 538 ? 6.758 48.125 24.391 1 96.81 538 ARG A O 1
ATOM 4049 N N . LEU A 1 539 ? 5.582 46.188 24.234 1 96 539 LEU A N 1
ATOM 4050 C CA . LEU A 1 539 ? 5.512 46 25.672 1 96 539 LEU A CA 1
ATOM 4051 C C . LEU A 1 539 ? 6.48 44.906 26.125 1 96 539 LEU A C 1
ATOM 4053 O O . LEU A 1 539 ? 6.883 44.875 27.281 1 96 539 LEU A O 1
ATOM 4057 N N . THR A 1 540 ? 6.812 43.938 25.281 1 95.75 540 THR A N 1
ATOM 4058 C CA . THR A 1 540 ? 7.809 42.938 25.594 1 95.75 540 THR A CA 1
ATOM 4059 C C . THR A 1 540 ? 9.211 43.406 25.25 1 95.75 540 THR A C 1
ATOM 4061 O O . THR A 1 540 ? 9.375 44.281 24.391 1 95.75 540 THR A O 1
ATOM 4064 N N . GLU A 1 541 ? 10.273 42.781 25.812 1 91.19 541 GLU A N 1
ATOM 4065 C CA . GLU A 1 541 ? 11.609 43.375 25.656 1 91.19 541 GLU A CA 1
ATOM 4066 C C . GLU A 1 541 ? 12.508 42.438 24.844 1 91.19 541 GLU A C 1
ATOM 4068 O O . GLU A 1 541 ? 13.039 42.875 23.797 1 91.19 541 GLU A O 1
ATOM 4073 N N . ALA A 1 542 ? 12.695 41.219 25.219 1 92.25 542 ALA A N 1
ATOM 4074 C CA . ALA A 1 542 ? 13.664 40.312 24.609 1 92.25 542 ALA A CA 1
ATOM 4075 C C . ALA A 1 542 ? 13.383 40.125 23.125 1 92.25 542 ALA A C 1
ATOM 4077 O O . ALA A 1 542 ? 12.234 39.938 22.719 1 92.25 542 ALA A O 1
ATOM 4078 N N . PRO A 1 543 ? 14.383 40.281 22.266 1 93.94 543 PRO A N 1
ATOM 4079 C CA . PRO A 1 543 ? 14.195 40.094 20.828 1 93.94 543 PRO A CA 1
ATOM 4080 C C . PRO A 1 543 ? 14.016 38.625 20.453 1 93.94 543 PRO A C 1
ATOM 4082 O O . PRO A 1 543 ? 14.914 38.031 19.859 1 93.94 543 PRO A O 1
ATOM 4085 N N . CYS A 1 544 ? 12.945 38.125 20.719 1 95.88 544 CYS A N 1
ATOM 4086 C CA . CYS A 1 544 ? 12.656 36.719 20.531 1 95.88 544 CYS A CA 1
ATOM 4087 C C . CYS A 1 544 ? 11.188 36.5 20.219 1 95.88 544 CYS A C 1
ATOM 4089 O O . CYS A 1 544 ? 10.484 37.438 19.828 1 95.88 544 CYS A O 1
ATOM 4091 N N . MET A 1 545 ? 10.789 35.281 20.25 1 95.75 545 MET A N 1
ATOM 4092 C CA . MET A 1 545 ? 9.398 34.938 20 1 95.75 545 MET A CA 1
ATOM 4093 C C . MET A 1 545 ? 8.617 34.844 21.312 1 95.75 545 MET A C 1
ATOM 4095 O O . MET A 1 545 ? 8.906 34 22.156 1 95.75 545 MET A O 1
ATOM 4099 N N . HIS A 1 546 ? 7.605 35.719 21.469 1 97.19 546 HIS A N 1
ATOM 4100 C CA . HIS A 1 546 ? 6.77 35.781 22.656 1 97.19 546 HIS A CA 1
ATOM 4101 C C . HIS A 1 546 ? 5.387 35.188 22.391 1 97.19 546 HIS A C 1
ATOM 4103 O O . HIS A 1 546 ? 4.875 35.281 21.266 1 97.19 546 HIS A O 1
ATOM 4109 N N . ASN A 1 547 ? 4.82 34.594 23.297 1 96 547 ASN A N 1
ATOM 4110 C CA . ASN A 1 547 ? 3.418 34.188 23.375 1 96 547 ASN A CA 1
ATOM 4111 C C . ASN A 1 547 ? 2.768 34.625 24.672 1 96 547 ASN A C 1
ATOM 4113 O O . ASN A 1 547 ? 3.189 34.219 25.75 1 96 547 ASN A O 1
ATOM 4117 N N . VAL A 1 548 ? 1.73 35.375 24.516 1 96.94 548 VAL A N 1
ATOM 4118 C CA . VAL A 1 548 ? 1.194 36.062 25.688 1 96.94 548 VAL A CA 1
ATOM 4119 C C . VAL A 1 548 ? -0.294 35.75 25.828 1 96.94 548 VAL A C 1
ATOM 4121 O O . VAL A 1 548 ? -1.017 35.688 24.828 1 96.94 548 VAL A O 1
ATOM 4124 N N . ILE A 1 549 ? -0.729 35.594 27.109 1 96.5 549 ILE A N 1
ATOM 4125 C CA . ILE A 1 549 ? -2.146 35.594 27.453 1 96.5 549 ILE A CA 1
ATOM 4126 C C . ILE A 1 549 ? -2.404 36.625 28.547 1 96.5 549 ILE A C 1
ATOM 4128 O O . ILE A 1 549 ? -1.54 36.875 29.391 1 96.5 549 ILE A O 1
ATOM 4132 N N . MET A 1 550 ? -3.541 37.219 28.484 1 96.31 550 MET A N 1
ATOM 4133 C CA . MET A 1 550 ? -3.906 38.219 29.469 1 96.31 550 MET A CA 1
ATOM 4134 C C . MET A 1 550 ? -5.086 37.75 30.312 1 96.31 550 MET A C 1
ATOM 4136 O O . MET A 1 550 ? -5.891 36.938 29.859 1 96.31 550 MET A O 1
ATOM 4140 N N . ASP A 1 551 ? -5.055 38.25 31.578 1 95 551 ASP A N 1
ATOM 4141 C CA . ASP A 1 551 ? -6.223 37.938 32.406 1 95 551 ASP A CA 1
ATOM 4142 C C . ASP A 1 551 ? -7.434 38.75 31.938 1 95 551 ASP A C 1
ATOM 4144 O O . ASP A 1 551 ? -7.312 39.625 31.078 1 95 551 ASP A O 1
ATOM 4148 N N . HIS A 1 552 ? -8.594 38.5 32.5 1 92.38 552 HIS A N 1
ATOM 4149 C CA . HIS A 1 552 ? -9.852 39.031 31.984 1 92.38 552 HIS A CA 1
ATOM 4150 C C . HIS A 1 552 ? -9.961 40.531 32.281 1 92.38 552 HIS A C 1
ATOM 4152 O O . HIS A 1 552 ? -10.609 41.281 31.547 1 92.38 552 HIS A O 1
ATOM 4158 N N . ARG A 1 553 ? -9.305 41 33.281 1 89.81 553 ARG A N 1
ATOM 4159 C CA . ARG A 1 553 ? -9.367 42.406 33.688 1 89.81 553 ARG A CA 1
ATOM 4160 C C . ARG A 1 553 ? -8.242 43.188 33.062 1 89.81 553 ARG A C 1
ATOM 4162 O O . ARG A 1 553 ? -8.156 44.406 33.25 1 89.81 553 ARG A O 1
ATOM 4169 N N . LEU A 1 554 ? -7.422 42.562 32.375 1 93.19 554 LEU A N 1
ATOM 4170 C CA . LEU A 1 554 ? -6.301 43.188 31.672 1 93.19 554 LEU A CA 1
ATOM 4171 C C . LEU A 1 554 ? -5.379 43.906 32.656 1 93.19 554 LEU A C 1
ATOM 4173 O O . LEU A 1 554 ? -5.027 45.062 32.438 1 93.19 554 LEU A O 1
ATOM 4177 N N . ARG A 1 555 ? -5.109 43.219 33.688 1 91.94 555 ARG A N 1
ATOM 4178 C CA . ARG A 1 555 ? -4.199 43.75 34.688 1 91.94 555 ARG A CA 1
ATOM 4179 C C . ARG A 1 555 ? -2.873 43 34.688 1 91.94 555 ARG A C 1
ATOM 4181 O O . ARG A 1 555 ? -1.845 43.531 35.094 1 91.94 555 ARG A O 1
ATOM 4188 N N . ARG A 1 556 ? -2.992 41.781 34.344 1 94.5 556 ARG A N 1
ATOM 4189 C CA . ARG A 1 556 ? -1.823 40.906 34.312 1 94.5 556 ARG A CA 1
ATOM 4190 C C . ARG A 1 556 ? -1.75 40.156 33 1 94.5 556 ARG A C 1
ATOM 4192 O O . ARG A 1 556 ? -2.768 39.938 32.344 1 94.5 556 ARG A O 1
ATOM 4199 N N . PHE A 1 557 ? -0.577 39.781 32.688 1 96.06 557 PHE A N 1
ATOM 4200 C CA . PHE A 1 557 ? -0.401 38.844 31.578 1 96.06 557 PHE A CA 1
ATOM 4201 C C . PHE A 1 557 ? 0.759 37.906 31.844 1 96.06 557 PHE A C 1
ATOM 4203 O O . PHE A 1 557 ? 1.604 38.156 32.688 1 96.06 557 PHE A O 1
ATOM 4210 N N . VAL A 1 558 ? 0.708 36.75 31.234 1 96.81 558 VAL A N 1
ATOM 4211 C CA . VAL A 1 558 ? 1.789 35.781 31.266 1 96.81 558 VAL A CA 1
ATOM 4212 C C . VAL A 1 558 ? 2.479 35.719 29.906 1 96.81 558 VAL A C 1
ATOM 4214 O O . VAL A 1 558 ? 1.815 35.75 28.875 1 96.81 558 VAL A O 1
ATOM 4217 N N . ASP A 1 559 ? 3.766 35.812 29.938 1 96.5 559 ASP A N 1
ATOM 4218 C CA . ASP A 1 559 ? 4.598 35.719 28.75 1 96.5 559 ASP A CA 1
ATOM 4219 C C . ASP A 1 559 ? 5.43 34.438 28.734 1 96.5 559 ASP A C 1
ATOM 4221 O O . ASP A 1 559 ? 6.211 34.188 29.641 1 96.5 559 ASP A O 1
ATOM 4225 N N . VAL A 1 560 ? 5.195 33.594 27.781 1 95.31 560 VAL A N 1
ATOM 4226 C CA . VAL A 1 560 ? 6.07 32.469 27.516 1 95.31 560 VAL A CA 1
ATOM 4227 C C . VAL A 1 560 ? 6.945 32.781 26.297 1 95.31 560 VAL A C 1
ATOM 4229 O O . VAL A 1 560 ? 6.43 33 25.188 1 95.31 560 VAL A O 1
ATOM 4232 N N . TYR A 1 561 ? 8.219 32.875 26.438 1 94.75 561 TYR A N 1
ATOM 4233 C CA . TYR A 1 561 ? 9.078 33.25 25.344 1 94.75 561 TYR A CA 1
ATOM 4234 C C . TYR A 1 561 ? 10.391 32.469 25.359 1 94.75 561 TYR A C 1
ATOM 4236 O O . TYR A 1 561 ? 10.75 31.891 26.375 1 94.75 561 TYR A O 1
ATOM 4244 N N . SER A 1 562 ? 10.961 32.375 24.266 1 94.44 562 SER A N 1
ATOM 4245 C CA . SER A 1 562 ? 12.266 31.75 24.094 1 94.44 562 SER A CA 1
ATOM 4246 C C . SER A 1 562 ? 13.094 32.469 23.031 1 94.44 562 SER A C 1
ATOM 4248 O O . SER A 1 562 ? 12.562 33.25 22.234 1 94.44 562 SER A O 1
ATOM 4250 N N . SER A 1 563 ? 14.352 32.312 23.047 1 94.56 563 SER A N 1
ATOM 4251 C CA . SER A 1 563 ? 15.312 32.812 22.062 1 94.56 563 SER A CA 1
ATOM 4252 C C . SER A 1 563 ? 16.234 31.672 21.594 1 94.56 563 SER A C 1
ATOM 4254 O O . SER A 1 563 ? 16.219 30.578 22.156 1 94.56 563 SER A O 1
ATOM 4256 N N . PRO A 1 564 ? 16.984 31.906 20.5 1 95.06 564 PRO A N 1
ATOM 4257 C CA . PRO A 1 564 ? 17.922 30.859 20.078 1 95.06 564 PRO A CA 1
ATOM 4258 C C . PRO A 1 564 ? 18.922 30.484 21.172 1 95.06 564 PRO A C 1
ATOM 4260 O O . PRO A 1 564 ? 19.406 29.344 21.203 1 95.06 564 PRO A O 1
ATOM 4263 N N . GLU A 1 565 ? 19.109 31.328 22.172 1 92.81 565 GLU A N 1
ATOM 4264 C CA . GLU A 1 565 ? 20.125 31.125 23.203 1 92.81 565 GLU A CA 1
ATOM 4265 C C . GLU A 1 565 ? 19.516 30.562 24.484 1 92.81 565 GLU A C 1
ATOM 4267 O O . GLU A 1 565 ? 20.219 30.062 25.359 1 92.81 565 GLU A O 1
ATOM 4272 N N . GLN A 1 566 ? 18.188 30.641 24.5 1 90.38 566 GLN A N 1
ATOM 4273 C CA . GLN A 1 566 ? 17.562 30.312 25.781 1 90.38 566 GLN A CA 1
ATOM 4274 C C . GLN A 1 566 ? 16.25 29.578 25.578 1 90.38 566 GLN A C 1
ATOM 4276 O O . GLN A 1 566 ? 15.383 30.031 24.844 1 90.38 566 GLN A O 1
ATOM 4281 N N . PRO A 1 567 ? 16.125 28.375 26.328 1 91.88 567 PRO A N 1
ATOM 4282 C CA . PRO A 1 567 ? 14.836 27.688 26.297 1 91.88 567 PRO A CA 1
ATOM 4283 C C . PRO A 1 567 ? 13.695 28.531 26.844 1 91.88 567 PRO A C 1
ATOM 4285 O O . PRO A 1 567 ? 13.938 29.594 27.422 1 91.88 567 PRO A O 1
ATOM 4288 N N . ALA A 1 568 ? 12.508 28.062 26.719 1 90.62 568 ALA A N 1
ATOM 4289 C CA . ALA A 1 568 ? 11.297 28.828 27.031 1 90.62 568 ALA A CA 1
ATOM 4290 C C . ALA A 1 568 ? 11.234 29.172 28.516 1 90.62 568 ALA A C 1
ATOM 4292 O O . ALA A 1 568 ? 11.602 28.344 29.359 1 90.62 568 ALA A O 1
ATOM 4293 N N . LYS A 1 569 ? 10.875 30.312 28.781 1 91.75 569 LYS A N 1
ATOM 4294 C CA . LYS A 1 569 ? 10.547 30.812 30.109 1 91.75 569 LYS A CA 1
ATOM 4295 C C . LYS A 1 569 ? 9.102 31.297 30.188 1 91.75 569 LYS A C 1
ATOM 4297 O O . LYS A 1 569 ? 8.531 31.703 29.172 1 91.75 569 LYS A O 1
ATOM 4302 N N . MET A 1 570 ? 8.562 31.172 31.312 1 94.12 570 MET A N 1
ATOM 4303 C CA . MET A 1 570 ? 7.227 31.688 31.578 1 94.12 570 MET A CA 1
ATOM 4304 C C . MET A 1 570 ? 7.258 32.719 32.719 1 94.12 570 MET A C 1
ATOM 4306 O O . MET A 1 570 ? 7.68 32.406 33.812 1 94.12 570 MET A O 1
ATOM 4310 N N . VAL A 1 571 ? 6.82 33.906 32.406 1 95.5 571 VAL A N 1
ATOM 4311 C CA . VAL A 1 571 ? 6.895 35 33.406 1 95.5 571 VAL A CA 1
ATOM 4312 C C . VAL A 1 571 ? 5.535 35.688 33.5 1 95.5 571 VAL A C 1
ATOM 4314 O O . VAL A 1 571 ? 4.879 35.938 32.5 1 95.5 571 VAL A O 1
ATOM 4317 N N . LEU A 1 572 ? 5.117 35.875 34.75 1 96.44 572 LEU A N 1
ATOM 4318 C CA . LEU A 1 572 ? 3.92 36.656 35.031 1 96.44 572 LEU A CA 1
ATOM 4319 C C . LEU A 1 572 ? 4.254 38.156 35.125 1 96.44 572 LEU A C 1
ATOM 4321 O O . LEU A 1 572 ? 5.219 38.531 35.812 1 96.44 572 LEU A O 1
ATOM 4325 N N . TYR A 1 573 ? 3.484 39 34.5 1 96.12 573 TYR A N 1
ATOM 4326 C CA . TYR A 1 573 ? 3.684 40.469 34.5 1 96.12 573 TYR A CA 1
ATOM 4327 C C . TYR A 1 573 ? 2.443 41.188 35 1 96.12 573 TYR A C 1
ATOM 4329 O O . TYR A 1 573 ? 1.327 40.656 34.875 1 96.12 573 TYR A O 1
ATOM 4337 N N . ALA A 1 574 ? 2.713 42.375 35.531 1 94.31 574 ALA A N 1
ATOM 4338 C CA . ALA A 1 574 ? 1.662 43.375 35.75 1 94.31 574 ALA A CA 1
ATOM 4339 C C . ALA A 1 574 ? 1.674 44.406 34.625 1 94.31 574 ALA A C 1
ATOM 4341 O O . ALA A 1 574 ? 2.736 44.906 34.219 1 94.31 574 ALA A O 1
ATOM 4342 N N . LEU A 1 575 ? 0.596 44.688 33.969 1 89.56 575 LEU A N 1
ATOM 4343 C CA . LEU A 1 575 ? 0.537 45.594 32.844 1 89.56 575 LEU A CA 1
ATOM 4344 C C . LEU A 1 575 ? 0.766 47.031 33.312 1 89.56 575 LEU A C 1
ATOM 4346 O O . LEU A 1 575 ? 1.518 47.781 32.688 1 89.56 575 LEU A O 1
ATOM 4350 N N . SER A 1 576 ? -0.075 47.719 34.031 1 78 576 SER A N 1
ATOM 4351 C CA . SER A 1 576 ? 0.12 49.094 34.406 1 78 576 SER A CA 1
ATOM 4352 C C . SER A 1 576 ? -0.179 49.312 35.906 1 78 576 SER A C 1
ATOM 4354 O O . SER A 1 576 ? -1.175 48.781 36.406 1 78 576 SER A O 1
ATOM 4356 N N . THR A 1 577 ? 0.769 49.938 36.375 1 65.56 577 THR A N 1
ATOM 4357 C CA . THR A 1 577 ? 0.509 50.375 37.75 1 65.56 577 THR A CA 1
ATOM 4358 C C . THR A 1 577 ? -0.045 51.781 37.781 1 65.56 577 THR A C 1
ATOM 4360 O O . THR A 1 577 ? -0.623 52.219 38.781 1 65.56 577 THR A O 1
ATOM 4363 N N . THR A 1 578 ? 0.071 52.438 36.688 1 73.25 578 THR A N 1
ATOM 4364 C CA . THR A 1 578 ? -0.319 53.844 36.656 1 73.25 578 THR A CA 1
ATOM 4365 C C . THR A 1 578 ? -1.654 54.031 35.938 1 73.25 578 THR A C 1
ATOM 4367 O O . THR A 1 578 ? -2.211 55.125 35.906 1 73.25 578 THR A O 1
ATOM 4370 N N . GLY A 1 579 ? -2.035 53.031 35.406 1 75.44 579 GLY A N 1
ATOM 4371 C CA . GLY A 1 579 ? -3.271 53.156 34.656 1 75.44 579 GLY A CA 1
ATOM 4372 C C . GLY A 1 579 ? -3.049 53.438 33.188 1 75.44 579 GLY A C 1
ATOM 4373 O O . GLY A 1 579 ? -3.969 53.312 32.375 1 75.44 579 GLY A O 1
ATOM 4374 N N . ASN A 1 580 ? -1.827 53.812 32.875 1 84 580 ASN A N 1
ATOM 4375 C CA . ASN A 1 580 ? -1.489 54.031 31.469 1 84 580 ASN A CA 1
ATOM 4376 C C . ASN A 1 580 ? -1.169 52.719 30.766 1 84 580 ASN A C 1
ATOM 4378 O O . ASN A 1 580 ? -0.165 52.062 31.078 1 84 580 ASN A O 1
ATOM 4382 N N . PRO A 1 581 ? -1.964 52.406 29.781 1 85.38 581 PRO A N 1
ATOM 4383 C CA . PRO A 1 581 ? -1.812 51.094 29.125 1 85.38 581 PRO A CA 1
ATOM 4384 C C . PRO A 1 581 ? -0.54 51 28.281 1 85.38 581 PRO A C 1
ATOM 4386 O O . PRO A 1 581 ? -0.159 49.906 27.859 1 85.38 581 PRO A O 1
ATOM 4389 N N . TYR A 1 582 ? 0.184 52.031 28.078 1 86.94 582 TYR A N 1
ATOM 4390 C CA . TYR A 1 582 ? 1.365 52.062 27.219 1 86.94 582 TYR A CA 1
ATOM 4391 C C . TYR A 1 582 ? 2.641 52.031 28.047 1 86.94 582 TYR A C 1
ATOM 4393 O O . TYR A 1 582 ? 3.746 51.969 27.5 1 86.94 582 TYR A O 1
ATOM 4401 N N . ASP A 1 583 ? 2.486 52 29.344 1 89.31 583 ASP A N 1
ATOM 4402 C CA . ASP A 1 583 ? 3.646 51.906 30.234 1 89.31 583 ASP A CA 1
ATOM 4403 C C . ASP A 1 583 ? 4.266 50.5 30.156 1 89.31 583 ASP A C 1
ATOM 4405 O O . ASP A 1 583 ? 3.562 49.531 29.922 1 89.31 583 ASP A O 1
ATOM 4409 N N . PRO A 1 584 ? 5.543 50.469 30.344 1 90.81 584 PRO A N 1
ATOM 4410 C CA . PRO A 1 584 ? 6.18 49.156 30.375 1 90.81 584 PRO A CA 1
ATOM 4411 C C . PRO A 1 584 ? 5.629 48.25 31.484 1 90.81 584 PRO A C 1
ATOM 4413 O O . PRO A 1 584 ? 5.422 48.688 32.625 1 90.81 584 PRO A O 1
ATOM 4416 N N . PRO A 1 585 ? 5.344 47.031 31.156 1 94.5 585 PRO A N 1
ATOM 4417 C CA . PRO A 1 585 ? 4.871 46.125 32.188 1 94.5 585 PRO A CA 1
ATOM 4418 C C . PRO A 1 585 ? 5.93 45.812 33.25 1 94.5 585 PRO A C 1
ATOM 4420 O O . PRO A 1 585 ? 7.125 46 33 1 94.5 585 PRO A O 1
ATOM 4423 N N . ILE A 1 586 ? 5.555 45.344 34.375 1 93.5 586 ILE A N 1
ATOM 4424 C CA . ILE A 1 586 ? 6.441 45.031 35.5 1 93.5 586 ILE A CA 1
ATOM 4425 C C . ILE A 1 586 ? 6.457 43.5 35.719 1 93.5 586 ILE A C 1
ATOM 4427 O O . ILE A 1 586 ? 5.414 42.906 35.969 1 93.5 586 ILE A O 1
ATOM 4431 N N . PRO A 1 587 ? 7.645 42.906 35.625 1 93.69 587 PRO A N 1
ATOM 4432 C CA . PRO A 1 587 ? 7.691 41.469 35.938 1 93.69 587 PRO A CA 1
ATOM 4433 C C . PRO A 1 587 ? 7.371 41.188 37.406 1 93.69 587 PRO A C 1
ATOM 4435 O O . PRO A 1 587 ? 7.902 41.844 38.281 1 93.69 587 PRO A O 1
ATOM 4438 N N . LEU A 1 588 ? 6.5 40.25 37.594 1 93.12 588 LEU A N 1
ATOM 4439 C CA . LEU A 1 588 ? 6.109 39.875 38.938 1 93.12 588 LEU A CA 1
ATOM 4440 C C . LEU A 1 588 ? 6.871 38.656 39.406 1 93.12 588 LEU A C 1
ATOM 4442 O O . LEU A 1 588 ? 7.465 38.625 40.5 1 93.12 588 LEU A O 1
ATOM 4446 N N . GLN A 1 589 ? 6.777 37.562 38.562 1 93.88 589 GLN A N 1
ATOM 4447 C CA . GLN A 1 589 ? 7.395 36.281 38.969 1 93.88 589 GLN A CA 1
ATOM 4448 C C . GLN A 1 589 ? 7.68 35.406 37.75 1 93.88 589 GLN A C 1
ATOM 4450 O O . GLN A 1 589 ? 6.863 35.344 36.844 1 93.88 589 GLN A O 1
ATOM 4455 N N . GLU A 1 590 ? 8.789 34.812 37.781 1 92.56 590 GLU A N 1
ATOM 4456 C CA . GLU A 1 590 ? 9.062 33.75 36.844 1 92.56 590 GLU A CA 1
ATOM 4457 C C . GLU A 1 590 ? 8.422 32.438 37.312 1 92.56 590 GLU A C 1
ATOM 4459 O O . GLU A 1 590 ? 8.758 31.906 38.375 1 92.56 590 GLU A O 1
ATOM 4464 N N . LEU A 1 591 ? 7.531 31.953 36.5 1 91.5 591 LEU A N 1
ATOM 4465 C CA . LEU A 1 591 ? 6.727 30.797 36.906 1 91.5 591 LEU A CA 1
ATOM 4466 C C . LEU A 1 591 ? 7.34 29.5 36.406 1 91.5 591 LEU A C 1
ATOM 4468 O O . LEU A 1 591 ? 7.035 28.422 36.906 1 91.5 591 LEU A O 1
ATOM 4472 N N . HIS A 1 592 ? 8.016 29.531 35.344 1 85.94 592 HIS A N 1
ATOM 4473 C CA . HIS A 1 592 ? 8.641 28.344 34.781 1 85.94 592 HIS A CA 1
ATOM 4474 C C . HIS A 1 592 ? 9.961 28.688 34.094 1 85.94 592 HIS A C 1
ATOM 4476 O O . HIS A 1 592 ? 10.062 29.719 33.438 1 85.94 592 HIS A O 1
ATOM 4482 N N . SER A 1 593 ? 10.906 27.828 34.438 1 76.56 593 SER A N 1
ATOM 4483 C CA . SER A 1 593 ? 12.148 27.828 33.688 1 76.56 593 SER A CA 1
ATOM 4484 C C . SER A 1 593 ? 12.539 26.406 33.281 1 76.56 593 SER A C 1
ATOM 4486 O O . SER A 1 593 ? 12.422 25.469 34.062 1 76.56 593 SER A O 1
ATOM 4488 N N . ALA A 1 594 ? 12.742 26.25 32.031 1 67.56 594 ALA A N 1
ATOM 4489 C CA . ALA A 1 594 ? 13.016 24.906 31.516 1 67.56 594 ALA A CA 1
ATOM 4490 C C . ALA A 1 594 ? 14.211 24.281 32.219 1 67.56 594 ALA A C 1
ATOM 4492 O O . ALA A 1 594 ? 15.305 24.844 32.25 1 67.56 594 ALA A O 1
ATOM 4493 N N . LEU A 1 595 ? 13.93 23.422 33.125 1 70.5 595 LEU A N 1
ATOM 4494 C CA . LEU A 1 595 ? 14.977 22.578 33.688 1 70.5 595 LEU A CA 1
ATOM 4495 C C . LEU A 1 595 ? 15.008 21.219 33 1 70.5 595 LEU A C 1
ATOM 4497 O O . LEU A 1 595 ? 14.336 20.281 33.438 1 70.5 595 LEU A O 1
ATOM 4501 N N . ASP A 1 596 ? 15.469 21.203 31.859 1 80.75 596 ASP A N 1
ATOM 4502 C CA . ASP A 1 596 ? 15.602 19.969 31.094 1 80.75 596 ASP A CA 1
ATOM 4503 C C . ASP A 1 596 ? 17.031 19.438 31.141 1 80.75 596 ASP A C 1
ATOM 4505 O O . ASP A 1 596 ? 17.953 20.078 30.609 1 80.75 596 ASP A O 1
ATOM 4509 N N . ASP A 1 597 ? 17.219 18.328 31.766 1 84 597 ASP A N 1
ATOM 4510 C CA . ASP A 1 597 ? 18.531 17.703 31.938 1 84 597 ASP A CA 1
ATOM 4511 C C . ASP A 1 597 ? 19.188 17.453 30.578 1 84 597 ASP A C 1
ATOM 4513 O O . ASP A 1 597 ? 20.422 17.469 30.453 1 84 597 ASP A O 1
ATOM 4517 N N . ARG A 1 598 ? 18.469 17.344 29.578 1 86.62 598 ARG A N 1
ATOM 4518 C CA . ARG A 1 598 ? 19.016 17.094 28.25 1 86.62 598 ARG A CA 1
ATOM 4519 C C . ARG A 1 598 ? 19.703 18.344 27.703 1 86.62 598 ARG A C 1
ATOM 4521 O O . ARG A 1 598 ? 20.656 18.234 26.938 1 86.62 598 ARG A O 1
ATOM 4528 N N . VAL A 1 599 ? 19.047 19.484 28.031 1 87.62 599 VAL A N 1
ATOM 4529 C CA . VAL A 1 599 ? 19.641 20.75 27.578 1 87.62 599 VAL A CA 1
ATOM 4530 C C . VAL A 1 599 ? 21.031 20.906 28.172 1 87.62 599 VAL A C 1
ATOM 4532 O O . VAL A 1 599 ? 21.969 21.312 27.484 1 87.62 599 VAL A O 1
ATOM 4535 N N . LEU A 1 600 ? 21.125 20.5 29.422 1 86.88 600 LEU A N 1
ATOM 4536 C CA . LEU A 1 600 ? 22.422 20.578 30.078 1 86.88 600 LEU A CA 1
ATOM 4537 C C . LEU A 1 600 ? 23.391 19.547 29.516 1 86.88 600 LEU A C 1
ATOM 4539 O O . LEU A 1 600 ? 24.562 19.859 29.281 1 86.88 600 LEU A O 1
ATOM 4543 N N . ALA A 1 601 ? 22.906 18.438 29.297 1 87.94 601 ALA A N 1
ATOM 4544 C CA . ALA A 1 601 ? 23.734 17.328 28.797 1 87.94 601 ALA A CA 1
ATOM 4545 C C . ALA A 1 601 ? 24.234 17.609 27.391 1 87.94 601 ALA A C 1
ATOM 4547 O O . ALA A 1 601 ? 25.344 17.203 27.031 1 87.94 601 ALA A O 1
ATOM 4548 N N . LEU A 1 602 ? 23.438 18.328 26.609 1 90 602 LEU A N 1
ATOM 4549 C CA . LEU A 1 602 ? 23.766 18.531 25.203 1 90 602 LEU A CA 1
ATOM 4550 C C . LEU A 1 602 ? 24.203 19.969 24.953 1 90 602 LEU A C 1
ATOM 4552 O O . LEU A 1 602 ? 24.312 20.391 23.797 1 90 602 LEU A O 1
ATOM 4556 N N . ARG A 1 603 ? 24.422 20.656 25.953 1 86.44 603 ARG A N 1
ATOM 4557 C CA . ARG A 1 603 ? 24.688 22.094 25.859 1 86.44 603 ARG A CA 1
ATOM 4558 C C . ARG A 1 603 ? 25.797 22.391 24.859 1 86.44 603 ARG A C 1
ATOM 4560 O O . ARG A 1 603 ? 25.688 23.312 24.062 1 86.44 603 ARG A O 1
ATOM 4567 N N . HIS A 1 604 ? 26.797 21.609 24.828 1 88.12 604 HIS A N 1
ATOM 4568 C CA . HIS A 1 604 ? 27.938 21.828 23.953 1 88.12 604 HIS A CA 1
ATOM 4569 C C . HIS A 1 604 ? 27.625 21.422 22.516 1 88.12 604 HIS A C 1
ATOM 4571 O O . HIS A 1 604 ? 28.328 21.812 21.594 1 88.12 604 HIS A O 1
ATOM 4577 N N . LYS A 1 605 ? 26.562 20.766 22.359 1 92.25 605 LYS A N 1
ATOM 4578 C CA . LYS A 1 605 ? 26.172 20.266 21.031 1 92.25 605 LYS A CA 1
ATOM 4579 C C . LYS A 1 605 ? 25 21.062 20.469 1 92.25 605 LYS A C 1
ATOM 4581 O O . LYS A 1 605 ? 24.516 20.75 19.391 1 92.25 605 LYS A O 1
ATOM 4586 N N . LEU A 1 606 ? 24.609 22.078 21.141 1 94.62 606 LEU A N 1
ATOM 4587 C CA . LEU A 1 606 ? 23.438 22.828 20.688 1 94.62 606 LEU A CA 1
ATOM 4588 C C . LEU A 1 606 ? 23.781 24.297 20.516 1 94.62 606 LEU A C 1
ATOM 4590 O O . LEU A 1 606 ? 23.094 25.172 21.078 1 94.62 606 LEU A O 1
ATOM 4594 N N . PRO A 1 607 ? 24.781 24.609 19.781 1 96 607 PRO A N 1
ATOM 4595 C CA . PRO A 1 607 ? 24.984 26.031 19.5 1 96 607 PRO A CA 1
ATOM 4596 C C . PRO A 1 607 ? 23.828 26.656 18.75 1 96 607 PRO A C 1
ATOM 4598 O O . PRO A 1 607 ? 23.25 26.031 17.859 1 96 607 PRO A O 1
ATOM 4601 N N . PRO A 1 608 ? 23.406 27.891 19.125 1 96.62 608 PRO A N 1
ATOM 4602 C CA . PRO A 1 608 ? 22.359 28.562 18.359 1 96.62 608 PRO A CA 1
ATOM 4603 C C . PRO A 1 608 ? 22.75 28.859 16.922 1 96.62 608 PRO A C 1
ATOM 4605 O O . PRO A 1 608 ? 23.906 29.219 16.656 1 96.62 608 PRO A O 1
ATOM 4608 N N . PRO A 1 609 ? 21.922 28.688 16 1 97.75 609 PRO A N 1
ATOM 4609 C CA . PRO A 1 609 ? 22.219 29.062 14.625 1 97.75 609 PRO A CA 1
ATOM 4610 C C . PRO A 1 609 ? 22.297 30.578 14.438 1 97.75 609 PRO A C 1
ATOM 4612 O O . PRO A 1 609 ? 21.75 31.328 15.242 1 97.75 609 PRO A O 1
ATOM 4615 N N . GLU A 1 610 ? 22.984 30.953 13.406 1 96.94 610 GLU A N 1
ATOM 4616 C CA . GLU A 1 610 ? 23.047 32.344 13.023 1 96.94 610 GLU A CA 1
ATOM 4617 C C . GLU A 1 610 ? 21.938 32.719 12.031 1 96.94 610 GLU A C 1
ATOM 4619 O O . GLU A 1 610 ? 21.766 32.031 11.016 1 96.94 610 GLU A O 1
ATOM 4624 N N . VAL A 1 611 ? 21.156 33.719 12.391 1 97 611 VAL A N 1
ATOM 4625 C CA . VAL A 1 611 ? 20.141 34.188 11.461 1 97 611 VAL A CA 1
ATOM 4626 C C . VAL A 1 611 ? 20.734 35.25 10.531 1 97 611 VAL A C 1
ATOM 4628 O O . VAL A 1 611 ? 21.281 36.25 10.992 1 97 611 VAL A O 1
ATOM 4631 N N . ILE A 1 612 ? 20.656 35 9.25 1 97.56 612 ILE A N 1
ATOM 4632 C CA . ILE A 1 612 ? 21.219 35.906 8.273 1 97.56 612 ILE A CA 1
ATOM 4633 C C . ILE A 1 612 ? 20.141 36.344 7.281 1 97.56 612 ILE A C 1
ATOM 4635 O O . ILE A 1 612 ? 19.031 35.781 7.273 1 97.56 612 ILE A O 1
ATOM 4639 N N . SER A 1 613 ? 20.391 37.344 6.617 1 97.75 613 SER A N 1
ATOM 4640 C CA . SER A 1 613 ? 19.562 37.812 5.504 1 97.75 613 SER A CA 1
ATOM 4641 C C . SER A 1 613 ? 20.406 38.031 4.25 1 97.75 613 SER A C 1
ATOM 4643 O O . SER A 1 613 ? 21.562 38.438 4.34 1 97.75 613 SER A O 1
ATOM 4645 N N . PHE A 1 614 ? 19.891 37.719 3.105 1 98 614 PHE A N 1
ATOM 4646 C CA . PHE A 1 614 ? 20.578 37.906 1.837 1 98 614 PHE A CA 1
ATOM 4647 C C . PHE A 1 614 ? 19.594 38.219 0.718 1 98 614 PHE A C 1
ATOM 4649 O O . PHE A 1 614 ? 18.406 37.906 0.844 1 98 614 PHE A O 1
ATOM 4656 N N . GLU A 1 615 ? 20.094 38.75 -0.374 1 97.75 615 GLU A N 1
ATOM 4657 C CA . GLU A 1 615 ? 19.25 39.156 -1.511 1 97.75 615 GLU A CA 1
ATOM 4658 C C . GLU A 1 615 ? 19.156 38 -2.535 1 97.75 615 GLU A C 1
ATOM 4660 O O . GLU A 1 615 ? 20.156 37.344 -2.809 1 97.75 615 GLU A O 1
ATOM 4665 N N . THR A 1 616 ? 17.953 37.844 -3.076 1 97.94 616 THR A N 1
ATOM 4666 C CA . THR A 1 616 ? 17.766 36.844 -4.137 1 97.94 616 THR A CA 1
ATOM 4667 C C . THR A 1 616 ? 18.5 37.281 -5.406 1 97.94 616 THR A C 1
ATOM 4669 O O . THR A 1 616 ? 18.859 38.438 -5.562 1 97.94 616 THR A O 1
ATOM 4672 N N . ARG A 1 617 ? 18.641 36.312 -6.309 1 97.62 617 ARG A N 1
ATOM 4673 C CA . ARG A 1 617 ? 19.391 36.562 -7.527 1 97.62 617 ARG A CA 1
ATOM 4674 C C . ARG A 1 617 ? 18.672 37.594 -8.406 1 97.62 617 ARG A C 1
ATOM 4676 O O . ARG A 1 617 ? 19.312 38.344 -9.141 1 97.62 617 ARG A O 1
ATOM 4683 N N . ASP A 1 618 ? 17.406 37.656 -8.367 1 96.75 618 ASP A N 1
ATOM 4684 C CA . ASP A 1 618 ? 16.641 38.594 -9.18 1 96.75 618 ASP A CA 1
ATOM 4685 C C . ASP A 1 618 ? 16.469 39.938 -8.469 1 96.75 618 ASP A C 1
ATOM 4687 O O . ASP A 1 618 ? 15.852 40.844 -9.008 1 96.75 618 ASP A O 1
ATOM 4691 N N . ARG A 1 619 ? 16.875 40.062 -7.246 1 96.5 619 ARG A N 1
ATOM 4692 C CA . ARG A 1 619 ? 16.875 41.281 -6.434 1 96.5 619 ARG A CA 1
ATOM 4693 C C . ARG A 1 619 ? 15.453 41.719 -6.109 1 96.5 619 ARG A C 1
ATOM 4695 O O . ARG A 1 619 ? 15.203 42.906 -5.883 1 96.5 619 ARG A O 1
ATOM 4702 N N . GLU A 1 620 ? 14.617 40.781 -6.051 1 95.19 620 GLU A N 1
ATOM 4703 C CA . GLU A 1 620 ? 13.211 41.094 -5.801 1 95.19 620 GLU A CA 1
ATOM 4704 C C . GLU A 1 620 ? 12.836 40.844 -4.344 1 95.19 620 GLU A C 1
ATOM 4706 O O . GLU A 1 620 ? 11.789 41.312 -3.883 1 95.19 620 GLU A O 1
ATOM 4711 N N . ALA A 1 621 ? 13.734 40.219 -3.645 1 96.38 621 ALA A N 1
ATOM 4712 C CA . ALA A 1 621 ? 13.398 39.906 -2.256 1 96.38 621 ALA A CA 1
ATOM 4713 C C . ALA A 1 621 ? 14.656 39.719 -1.418 1 96.38 621 ALA A C 1
ATOM 4715 O O . ALA A 1 621 ? 15.734 39.406 -1.952 1 96.38 621 ALA A O 1
ATOM 4716 N N . ASN A 1 622 ? 14.516 40 -0.149 1 96.81 622 ASN A N 1
ATOM 4717 C CA . ASN A 1 622 ? 15.484 39.594 0.871 1 96.81 622 ASN A CA 1
ATOM 4718 C C . ASN A 1 622 ? 14.992 38.375 1.669 1 96.81 622 ASN A C 1
ATOM 4720 O O . ASN A 1 622 ? 13.891 38.406 2.223 1 96.81 622 ASN A O 1
ATOM 4724 N N . LEU A 1 623 ? 15.797 37.375 1.68 1 98.31 623 LEU A N 1
ATOM 4725 C CA . LEU A 1 623 ? 15.398 36.156 2.371 1 98.31 623 LEU A CA 1
ATOM 4726 C C . LEU A 1 623 ? 16.125 36.031 3.707 1 98.31 623 LEU A C 1
ATOM 4728 O O . LEU A 1 623 ? 17.188 36.625 3.9 1 98.31 623 LEU A O 1
ATOM 4732 N N . PHE A 1 624 ? 15.508 35.375 4.633 1 98.12 624 PHE A N 1
ATOM 4733 C CA . PHE A 1 624 ? 16.125 35.062 5.918 1 98.12 624 PHE A CA 1
ATOM 4734 C C . PHE A 1 624 ? 16.5 33.594 5.984 1 98.12 624 PHE A C 1
ATOM 4736 O O . PHE A 1 624 ? 15.758 32.719 5.48 1 98.12 624 PHE A O 1
ATOM 4743 N N . ALA A 1 625 ? 17.672 33.281 6.566 1 98.56 625 ALA A N 1
ATOM 4744 C CA . ALA A 1 625 ? 18.125 31.906 6.707 1 98.56 625 ALA A CA 1
ATOM 4745 C C . ALA A 1 625 ? 18.781 31.688 8.07 1 98.56 625 ALA A C 1
ATOM 4747 O O . ALA A 1 625 ? 19.281 32.625 8.688 1 98.56 625 ALA A O 1
ATOM 4748 N N . ALA A 1 626 ? 18.625 30.531 8.578 1 98.56 626 ALA A N 1
ATOM 4749 C CA . ALA A 1 626 ? 19.375 30.078 9.75 1 98.56 626 ALA A CA 1
ATOM 4750 C C . ALA A 1 626 ? 20.562 29.203 9.344 1 98.56 626 ALA A C 1
ATOM 4752 O O . ALA A 1 626 ? 20.406 28.266 8.547 1 98.56 626 ALA A O 1
ATOM 4753 N N . VAL A 1 627 ? 21.734 29.5 9.844 1 98.69 627 VAL A N 1
ATOM 4754 C CA . VAL A 1 627 ? 22.969 28.812 9.477 1 98.69 627 VAL A CA 1
ATOM 4755 C C . VAL A 1 627 ? 23.5 28.047 10.68 1 98.69 627 VAL A C 1
ATOM 4757 O O . VAL A 1 627 ? 23.828 28.641 11.703 1 98.69 627 VAL A O 1
ATOM 4760 N N . TYR A 1 628 ? 23.516 26.734 10.586 1 98.56 628 TYR A N 1
ATOM 4761 C CA . TYR A 1 628 ? 24.141 25.859 11.578 1 98.56 628 TYR A CA 1
ATOM 4762 C C . TYR A 1 628 ? 25.547 25.484 11.148 1 98.56 628 TYR A C 1
ATOM 4764 O O . TYR A 1 628 ? 25.75 24.609 10.305 1 98.56 628 TYR A O 1
ATOM 4772 N N . ARG A 1 629 ? 26.547 26.078 11.781 1 97.75 629 ARG A N 1
ATOM 4773 C CA . ARG A 1 629 ? 27.938 25.875 11.383 1 97.75 629 ARG A CA 1
ATOM 4774 C C . ARG A 1 629 ? 28.578 24.734 12.172 1 97.75 629 ARG A C 1
ATOM 4776 O O . ARG A 1 629 ? 28.406 24.656 13.391 1 97.75 629 ARG A O 1
ATOM 4783 N N . PRO A 1 630 ? 29.312 23.891 11.445 1 97.06 630 PRO A N 1
ATOM 4784 C CA . PRO A 1 630 ? 30.078 22.891 12.18 1 97.06 630 PRO A CA 1
ATOM 4785 C C . PRO A 1 630 ? 31.141 23.5 13.086 1 97.06 630 PRO A C 1
ATOM 4787 O O . PRO A 1 630 ? 31.562 24.641 12.867 1 97.06 630 PRO A O 1
ATOM 4790 N N . ASP A 1 631 ? 31.5 22.703 14.086 1 95.31 631 ASP A N 1
ATOM 4791 C CA . ASP A 1 631 ? 32.562 23.141 14.992 1 95.31 631 ASP A CA 1
ATOM 4792 C C . ASP A 1 631 ? 33.906 23.203 14.266 1 95.31 631 ASP A C 1
ATOM 4794 O O . ASP A 1 631 ? 34.469 22.172 13.883 1 95.31 631 ASP A O 1
ATOM 4798 N N . VAL A 1 632 ? 34.406 24.391 14.18 1 95 632 VAL A N 1
ATOM 4799 C CA . VAL A 1 632 ? 35.625 24.641 13.43 1 95 632 VAL A CA 1
ATOM 4800 C C . VAL A 1 632 ? 36.781 23.859 14.062 1 95 632 VAL A C 1
ATOM 4802 O O . VAL A 1 632 ? 37.688 23.391 13.359 1 95 632 VAL A O 1
ATOM 4805 N N . ASN A 1 633 ? 36.781 23.625 15.344 1 94.88 633 ASN A N 1
ATOM 4806 C CA . ASN A 1 633 ? 37.844 22.938 16.047 1 94.88 633 ASN A CA 1
ATOM 4807 C C . ASN A 1 633 ? 37.812 21.438 15.766 1 94.88 633 ASN A C 1
ATOM 4809 O O . ASN A 1 633 ? 38.844 20.75 15.938 1 94.88 633 ASN A O 1
ATOM 4813 N N . VAL A 1 634 ? 36.688 20.969 15.328 1 94.25 634 VAL A N 1
ATOM 4814 C CA . VAL A 1 634 ? 36.562 19.547 15.07 1 94.25 634 VAL A CA 1
ATOM 4815 C C . VAL A 1 634 ? 36.656 19.281 13.57 1 94.25 634 VAL A C 1
ATOM 4817 O O . VAL A 1 634 ? 37.312 18.312 13.156 1 94.25 634 VAL A O 1
ATOM 4820 N N . HIS A 1 635 ? 36.125 20.203 12.734 1 95 635 HIS A N 1
ATOM 4821 C CA . HIS A 1 635 ? 35.938 19.875 11.32 1 95 635 HIS A CA 1
ATOM 4822 C C . HIS A 1 635 ? 36.75 20.812 10.438 1 95 635 HIS A C 1
ATOM 4824 O O . HIS A 1 635 ? 36.719 20.719 9.211 1 95 635 HIS A O 1
ATOM 4830 N N . GLY A 1 636 ? 37.531 21.734 11 1 95.38 636 GLY A N 1
ATOM 4831 C CA . GLY A 1 636 ? 38.312 22.688 10.227 1 95.38 636 GLY A CA 1
ATOM 4832 C C . GLY A 1 636 ? 37.5 23.875 9.75 1 95.38 636 GLY A C 1
ATOM 4833 O O . GLY A 1 636 ? 36.312 23.984 10.031 1 95.38 636 GLY A O 1
ATOM 4834 N N . PRO A 1 637 ? 38 24.828 9.109 1 93.44 637 PRO A N 1
ATOM 4835 C CA . PRO A 1 637 ? 37.344 26.094 8.758 1 93.44 637 PRO A CA 1
ATOM 4836 C C . PRO A 1 637 ? 36.469 25.953 7.516 1 93.44 637 PRO A C 1
ATOM 4838 O O . PRO A 1 637 ? 35.719 26.875 7.195 1 93.44 637 PRO A O 1
ATOM 4841 N N . GLY A 1 638 ? 36.469 24.828 6.781 1 89.88 638 GLY A N 1
ATOM 4842 C CA . GLY A 1 638 ? 35.688 24.641 5.574 1 89.88 638 GLY A CA 1
ATOM 4843 C C . GLY A 1 638 ? 36.469 24.859 4.301 1 89.88 638 GLY A C 1
ATOM 4844 O O . GLY A 1 638 ? 37.688 25 4.352 1 89.88 638 GLY A O 1
ATOM 4845 N N . PRO A 1 639 ? 35.656 24.984 3.17 1 97.19 639 PRO A N 1
ATOM 4846 C CA . PRO A 1 639 ? 34.188 24.797 2.996 1 97.19 639 PRO A CA 1
ATOM 4847 C C . PRO A 1 639 ? 33.719 23.406 3.41 1 97.19 639 PRO A C 1
ATOM 4849 O O . PRO A 1 639 ? 34.469 22.438 3.287 1 97.19 639 PRO A O 1
ATOM 4852 N N . TYR A 1 640 ? 32.5 23.359 3.818 1 98.25 640 TYR A N 1
ATOM 4853 C CA . TYR A 1 640 ? 31.938 22.125 4.367 1 98.25 640 TYR A CA 1
ATOM 4854 C C . TYR A 1 640 ? 30.969 21.484 3.375 1 98.25 640 TYR A C 1
ATOM 4856 O O . TYR A 1 640 ? 30.375 22.172 2.543 1 98.25 640 TYR A O 1
ATOM 4864 N N . PRO A 1 641 ? 30.875 20.047 3.414 1 98.19 641 PRO A N 1
ATOM 4865 C CA . PRO A 1 641 ? 29.625 19.531 2.84 1 98.19 641 PRO A CA 1
ATOM 4866 C C . PRO A 1 641 ? 28.391 20.156 3.461 1 98.19 641 PRO A C 1
ATOM 4868 O O . PRO A 1 641 ? 28.375 20.469 4.656 1 98.19 641 PRO A O 1
ATOM 4871 N N . THR A 1 642 ? 27.406 20.391 2.645 1 98.75 642 THR A N 1
ATOM 4872 C CA . THR A 1 642 ? 26.297 21.234 3.078 1 98.75 642 THR A CA 1
ATOM 4873 C C . THR A 1 642 ? 24.969 20.531 2.867 1 98.75 642 THR A C 1
ATOM 4875 O O . THR A 1 642 ? 24.766 19.844 1.864 1 98.75 642 THR A O 1
ATOM 4878 N N . ILE A 1 643 ? 24.094 20.656 3.818 1 98.88 643 ILE A N 1
ATOM 4879 C CA . ILE A 1 643 ? 22.75 20.109 3.705 1 98.88 643 ILE A CA 1
ATOM 4880 C C . ILE A 1 643 ? 21.734 21.234 3.896 1 98.88 643 ILE A C 1
ATOM 4882 O O . ILE A 1 643 ? 21.781 21.969 4.895 1 98.88 643 ILE A O 1
ATOM 4886 N N . VAL A 1 644 ? 20.844 21.391 2.979 1 98.88 644 VAL A N 1
ATOM 4887 C CA . VAL A 1 644 ? 19.734 22.328 3.1 1 98.88 644 VAL A CA 1
ATOM 4888 C C . VAL A 1 644 ? 18.531 21.625 3.738 1 98.88 644 VAL A C 1
ATOM 4890 O O . VAL A 1 644 ? 18.094 20.578 3.266 1 98.88 644 VAL A O 1
ATOM 4893 N N . ALA A 1 645 ? 18.078 22.156 4.867 1 98.69 645 ALA A N 1
ATOM 4894 C CA . ALA A 1 645 ? 16.812 21.75 5.461 1 98.69 645 ALA A CA 1
ATOM 4895 C C . ALA A 1 645 ? 15.664 22.625 4.953 1 98.69 645 ALA A C 1
ATOM 4897 O O . ALA A 1 645 ? 15.562 23.797 5.32 1 98.69 645 ALA A O 1
ATOM 4898 N N . VAL A 1 646 ? 14.711 22 4.215 1 98.19 646 VAL A N 1
ATOM 4899 C CA . VAL A 1 646 ? 13.75 22.844 3.518 1 98.19 646 VAL A CA 1
ATOM 4900 C C . VAL A 1 646 ? 12.328 22.453 3.922 1 98.19 646 VAL A C 1
ATOM 4902 O O . VAL A 1 646 ? 12.016 21.266 4.051 1 98.19 646 VAL A O 1
ATOM 4905 N N . TYR A 1 647 ? 11.547 23.375 4.273 1 95.44 647 TYR A N 1
ATOM 4906 C CA . TYR A 1 647 ? 10.102 23.188 4.152 1 95.44 647 TYR A CA 1
ATOM 4907 C C . TYR A 1 647 ? 9.594 23.703 2.812 1 95.44 647 TYR A C 1
ATOM 4909 O O . TYR A 1 647 ? 9.023 22.953 2.02 1 95.44 647 TYR A O 1
ATOM 4917 N N . GLY A 1 648 ? 9.789 24.969 2.568 1 93.44 648 GLY A N 1
ATOM 4918 C CA . GLY A 1 648 ? 9.633 25.531 1.236 1 93.44 648 GLY A CA 1
ATOM 4919 C C . GLY A 1 648 ? 8.195 25.906 0.908 1 93.44 648 GLY A C 1
ATOM 4920 O O . GLY A 1 648 ? 7.941 26.672 -0.021 1 93.44 648 GLY A O 1
ATOM 4921 N N . GLY A 1 649 ? 7.168 25.391 1.628 1 94.75 649 GLY A N 1
ATOM 4922 C CA . GLY A 1 649 ? 5.77 25.594 1.28 1 94.75 649 GLY A CA 1
ATOM 4923 C C . GLY A 1 649 ? 5.219 26.922 1.765 1 94.75 649 GLY A C 1
ATOM 4924 O O . GLY A 1 649 ? 5.828 27.578 2.607 1 94.75 649 GLY A O 1
ATOM 4925 N N . PRO A 1 650 ? 4.109 27.25 1.185 1 94 650 PRO A N 1
ATOM 4926 C CA . PRO A 1 650 ? 3.496 28.531 1.554 1 94 650 PRO A CA 1
ATOM 4927 C C . PRO A 1 650 ? 2.957 28.531 2.982 1 94 650 PRO A C 1
ATOM 4929 O O . PRO A 1 650 ? 2.635 27.469 3.527 1 94 650 PRO A O 1
ATOM 4932 N N . HIS A 1 651 ? 2.986 29.625 3.604 1 87.12 651 HIS A N 1
ATOM 4933 C CA . HIS A 1 651 ? 2.352 29.953 4.871 1 87.12 651 HIS A CA 1
ATOM 4934 C C . HIS A 1 651 ? 3.047 29.266 6.039 1 87.12 651 HIS A C 1
ATOM 4936 O O . HIS A 1 651 ? 2.41 28.953 7.047 1 87.12 651 HIS A O 1
ATOM 4942 N N . VAL A 1 652 ? 4.348 28.891 5.84 1 92.75 652 VAL A N 1
ATOM 4943 C CA . VAL A 1 652 ? 5.141 28.328 6.918 1 92.75 652 VAL A CA 1
ATOM 4944 C C . VAL A 1 652 ? 6.465 29.078 7.043 1 92.75 652 VAL A C 1
ATOM 4946 O O . VAL A 1 652 ? 7.078 29.438 6.035 1 92.75 652 VAL A O 1
ATOM 4949 N N . GLN A 1 653 ? 6.844 29.406 8.211 1 95.06 653 GLN A N 1
ATOM 4950 C CA . GLN A 1 653 ? 8.141 30 8.516 1 95.06 653 GLN A CA 1
ATOM 4951 C C . GLN A 1 653 ? 8.953 29.094 9.445 1 95.06 653 GLN A C 1
ATOM 4953 O O . GLN A 1 653 ? 8.445 28.625 10.461 1 95.06 653 GLN A O 1
ATOM 4958 N N . TRP A 1 654 ? 10.172 28.875 9.094 1 94.94 654 TRP A N 1
ATOM 4959 C CA . TRP A 1 654 ? 11.055 28.047 9.898 1 94.94 654 TRP A CA 1
ATOM 4960 C C . TRP A 1 654 ? 12.125 28.891 10.586 1 94.94 654 TRP A C 1
ATOM 4962 O O . TRP A 1 654 ? 12.664 28.5 11.625 1 94.94 654 TRP A O 1
ATOM 4972 N N . VAL A 1 655 ? 12.406 30.062 10.039 1 97.62 655 VAL A N 1
ATOM 4973 C CA . VAL A 1 655 ? 13.5 30.875 10.555 1 97.62 655 VAL A CA 1
ATOM 4974 C C . VAL A 1 655 ? 12.938 31.938 11.508 1 97.62 655 VAL A C 1
ATOM 4976 O O . VAL A 1 655 ? 12.328 32.906 11.07 1 97.62 655 VAL A O 1
ATOM 4979 N N . SER A 1 656 ? 13.102 31.734 12.727 1 96.31 656 SER A N 1
ATOM 4980 C CA . SER A 1 656 ? 12.68 32.656 13.773 1 96.31 656 SER A CA 1
ATOM 4981 C C . SER A 1 656 ? 13.68 32.688 14.93 1 96.31 656 SER A C 1
ATOM 4983 O O . SER A 1 656 ? 14.492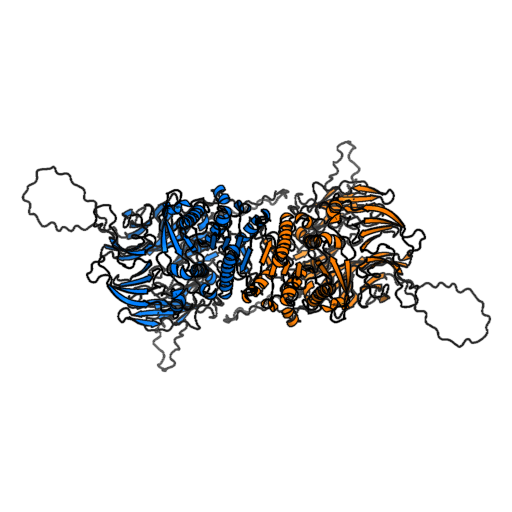 31.766 15.062 1 96.31 656 SER A O 1
ATOM 4985 N N . ARG A 1 657 ? 13.664 33.719 15.68 1 96.62 657 ARG A N 1
ATOM 4986 C CA . ARG A 1 657 ? 14.523 33.812 16.859 1 96.62 657 ARG A CA 1
ATOM 4987 C C . ARG A 1 657 ? 13.906 33.125 18.062 1 96.62 657 ARG A C 1
ATOM 4989 O O . ARG A 1 657 ? 13.484 33.781 19.016 1 96.62 657 ARG A O 1
ATOM 4996 N N . SER A 1 658 ? 13.961 31.844 18.031 1 95.75 658 SER A N 1
ATOM 4997 C CA . SER A 1 658 ? 13.359 31 19.062 1 95.75 658 SER A CA 1
ATOM 4998 C C . SER A 1 658 ? 14.266 29.812 19.406 1 95.75 658 SER A C 1
ATOM 5000 O O . SER A 1 658 ? 15.141 29.453 18.625 1 95.75 658 SER A O 1
ATOM 5002 N N . TRP A 1 659 ? 14.062 29.219 20.594 1 95 659 TRP A N 1
ATOM 5003 C CA . TRP A 1 659 ? 14.781 28.031 21.016 1 95 659 TRP A CA 1
ATOM 5004 C C . TRP A 1 659 ? 14.461 26.844 20.109 1 95 659 TRP A C 1
ATOM 5006 O O . TRP A 1 659 ? 15.312 25.984 19.875 1 95 659 TRP A O 1
ATOM 5016 N N . GLY A 1 660 ? 13.273 26.875 19.562 1 94.06 660 GLY A N 1
ATOM 5017 C CA . GLY A 1 660 ? 12.883 25.828 18.609 1 94.06 660 GLY A CA 1
ATOM 5018 C C . GLY A 1 660 ? 13.812 25.734 17.422 1 94.06 660 GLY A C 1
ATOM 5019 O O . GLY A 1 660 ? 14.055 24.625 16.906 1 94.06 660 GLY A O 1
ATOM 5020 N N . CYS A 1 661 ? 14.312 26.844 16.969 1 96.19 661 CYS A N 1
ATOM 5021 C CA . CYS A 1 661 ? 15.273 26.828 15.867 1 96.19 661 CYS A CA 1
ATOM 5022 C C . CYS A 1 661 ? 16.578 26.172 16.297 1 96.19 661 CYS A C 1
ATOM 5024 O O . CYS A 1 661 ? 17.234 25.5 15.5 1 96.19 661 CYS A O 1
ATOM 5026 N N . THR A 1 662 ? 16.953 26.391 17.5 1 96.5 662 THR A N 1
ATOM 5027 C CA . THR A 1 662 ? 18.203 25.828 18.016 1 96.5 662 THR A CA 1
ATOM 5028 C C . THR A 1 662 ? 18.078 24.328 18.203 1 96.5 662 THR A C 1
ATOM 5030 O O . THR A 1 662 ? 19.016 23.578 17.891 1 96.5 662 THR A O 1
ATOM 5033 N N . VAL A 1 663 ? 16.953 23.922 18.625 1 95.75 663 VAL A N 1
ATOM 5034 C CA . VAL A 1 663 ? 16.859 22.5 18.984 1 95.75 663 VAL A CA 1
ATOM 5035 C C . VAL A 1 663 ? 16.203 21.734 17.844 1 95.75 663 VAL A C 1
ATOM 5037 O O . VAL A 1 663 ? 15.469 20.766 18.078 1 95.75 663 VAL A O 1
ATOM 5040 N N . ASP A 1 664 ? 16.312 22.234 16.641 1 96.81 664 ASP A N 1
ATOM 5041 C CA . ASP A 1 664 ? 16.156 21.312 15.531 1 96.81 664 ASP A CA 1
ATOM 5042 C C . ASP A 1 664 ? 17.219 20.219 15.562 1 96.81 664 ASP A C 1
ATOM 5044 O O . ASP A 1 664 ? 18.281 20.375 14.969 1 96.81 664 ASP A O 1
ATOM 5048 N N . MET A 1 665 ? 16.844 19.125 16.188 1 97.06 665 MET A N 1
ATOM 5049 C CA . MET A 1 665 ? 17.828 18.109 16.578 1 97.06 665 MET A CA 1
ATOM 5050 C C . MET A 1 665 ? 18.422 17.438 15.344 1 97.06 665 MET A C 1
ATOM 5052 O O . MET A 1 665 ? 19.594 17.047 15.352 1 97.06 665 MET A O 1
ATOM 5056 N N . ARG A 1 666 ? 17.688 17.266 14.297 1 97.62 666 ARG A N 1
ATOM 5057 C CA . ARG A 1 666 ? 18.266 16.703 13.078 1 97.62 666 ARG A CA 1
ATOM 5058 C C . ARG A 1 666 ? 19.344 17.625 12.508 1 97.62 666 ARG A C 1
ATOM 5060 O O . ARG A 1 666 ? 20.406 17.156 12.117 1 97.62 666 ARG A O 1
ATOM 5067 N N . ALA A 1 667 ? 19.016 18.891 12.406 1 98 667 ALA A N 1
ATOM 5068 C CA . ALA A 1 667 ? 20 19.859 11.93 1 98 667 ALA A CA 1
ATOM 5069 C C . ALA A 1 667 ? 21.266 19.828 12.797 1 98 667 ALA A C 1
ATOM 5071 O O . ALA A 1 667 ? 22.375 19.875 12.281 1 98 667 ALA A O 1
ATOM 5072 N N . GLN A 1 668 ? 21.047 19.781 14.102 1 97.62 668 GLN A N 1
ATOM 5073 C CA . GLN A 1 668 ? 22.172 19.766 15.031 1 97.62 668 GLN A CA 1
ATOM 5074 C C . GLN A 1 668 ? 23 18.5 14.867 1 97.62 668 GLN A C 1
ATOM 5076 O O . GLN A 1 668 ? 24.234 18.531 14.961 1 97.62 668 GLN A O 1
ATOM 5081 N N . ARG A 1 669 ? 22.328 17.359 14.688 1 97.38 669 ARG A N 1
ATOM 5082 C CA . ARG A 1 669 ? 23.062 16.125 14.484 1 97.38 669 ARG A CA 1
ATOM 5083 C C . ARG A 1 669 ? 23.922 16.203 13.219 1 97.38 669 ARG A C 1
ATOM 5085 O O . ARG A 1 669 ? 25.078 15.805 13.219 1 97.38 669 ARG A O 1
ATOM 5092 N N . LEU A 1 670 ? 23.344 16.625 12.148 1 98.12 670 LEU A N 1
ATOM 5093 C CA . LEU A 1 670 ? 24.062 16.75 10.891 1 98.12 670 LEU A CA 1
ATOM 5094 C C . LEU A 1 670 ? 25.234 17.734 11.039 1 98.12 670 LEU A C 1
ATOM 5096 O O . LEU A 1 670 ? 26.328 17.469 10.516 1 98.12 670 LEU A O 1
ATOM 5100 N N . ARG A 1 671 ? 24.984 18.828 11.75 1 97.88 671 ARG A N 1
ATOM 5101 C CA . ARG A 1 671 ? 26.062 19.766 12.055 1 97.88 671 ARG A CA 1
ATOM 5102 C C . ARG A 1 671 ? 27.188 19.078 12.82 1 97.88 671 ARG A C 1
ATOM 5104 O O . ARG A 1 671 ? 28.359 19.25 12.5 1 97.88 671 ARG A O 1
ATOM 5111 N N . ASP A 1 672 ? 26.766 18.344 13.812 1 96.5 672 ASP A N 1
ATOM 5112 C CA . ASP A 1 672 ? 27.703 17.625 14.656 1 96.5 672 ASP A CA 1
ATOM 5113 C C . ASP A 1 672 ? 28.531 16.641 13.828 1 96.5 672 ASP A C 1
ATOM 5115 O O . ASP A 1 672 ? 29.672 16.328 14.172 1 96.5 672 ASP A O 1
ATOM 5119 N N . LEU A 1 673 ? 27.984 16.141 12.742 1 96.19 673 LEU A N 1
ATOM 5120 C CA . LEU A 1 673 ? 28.656 15.188 11.859 1 96.19 673 LEU A CA 1
ATOM 5121 C C . LEU A 1 673 ? 29.531 15.906 10.844 1 96.19 673 LEU A C 1
ATOM 5123 O O . LEU A 1 673 ? 30.172 15.258 10.008 1 96.19 673 LEU A O 1
ATOM 5127 N N . GLY A 1 674 ? 29.5 17.234 10.828 1 96.94 674 GLY A N 1
ATOM 5128 C CA . GLY A 1 674 ? 30.438 17.984 10.016 1 96.94 674 GLY A CA 1
ATOM 5129 C C . GLY A 1 674 ? 29.797 18.656 8.812 1 96.94 674 GLY A C 1
ATOM 5130 O O . GLY A 1 674 ? 30.484 19.172 7.938 1 96.94 674 GLY A O 1
ATOM 5131 N N . PHE A 1 675 ? 28.516 18.672 8.797 1 98.44 675 PHE A N 1
ATOM 5132 C CA . PHE A 1 675 ? 27.797 19.328 7.691 1 98.44 675 PHE A CA 1
ATOM 5133 C C . PHE A 1 675 ? 27.422 20.75 8.055 1 98.44 675 PHE A C 1
ATOM 5135 O O . PHE A 1 675 ? 27.016 21.016 9.188 1 98.44 675 PHE A O 1
ATOM 5142 N N . LEU A 1 676 ? 27.594 21.656 7.152 1 98.69 676 LEU A N 1
ATOM 5143 C CA . LEU A 1 676 ? 26.891 22.922 7.227 1 98.69 676 LEU A CA 1
ATOM 5144 C C . LEU A 1 676 ? 25.406 22.734 6.941 1 98.69 676 LEU A C 1
ATOM 5146 O O . LEU A 1 676 ? 25.031 22.125 5.938 1 98.69 676 LEU A O 1
ATOM 5150 N N . VAL A 1 677 ? 24.578 23.203 7.852 1 98.88 677 VAL A N 1
ATOM 5151 C CA . VAL A 1 677 ? 23.141 23.078 7.602 1 98.88 677 VAL A CA 1
ATOM 5152 C C . VAL A 1 677 ? 22.531 24.469 7.383 1 98.88 677 VAL A C 1
ATOM 5154 O O . VAL A 1 677 ? 22.766 25.391 8.172 1 98.88 677 VAL A O 1
ATOM 5157 N N . LEU A 1 678 ? 21.781 24.609 6.301 1 98.88 678 LEU A N 1
ATOM 5158 C CA . LEU A 1 678 ? 21.125 25.859 5.945 1 98.88 678 LEU A CA 1
ATOM 5159 C C . LEU A 1 678 ? 19.609 25.688 5.969 1 98.88 678 LEU A C 1
ATOM 5161 O O . LEU A 1 678 ? 19.078 24.719 5.434 1 98.88 678 LEU A O 1
ATOM 5165 N N . LYS A 1 679 ? 18.938 26.578 6.645 1 98.5 679 LYS A N 1
ATOM 5166 C CA . LYS A 1 679 ? 17.484 26.719 6.605 1 98.5 679 LYS A CA 1
ATOM 5167 C C . LYS A 1 679 ? 17.078 28.078 6.043 1 98.5 679 LYS A C 1
ATOM 5169 O O . LYS A 1 679 ? 17.422 29.125 6.613 1 98.5 679 LYS A O 1
ATOM 5174 N N . CYS A 1 680 ? 16.328 28.016 4.961 1 98.5 680 CYS A N 1
ATOM 5175 C CA . CYS A 1 680 ? 15.992 29.281 4.32 1 98.5 680 CYS A CA 1
ATOM 5176 C C . CYS A 1 680 ? 14.492 29.391 4.086 1 98.5 680 CYS A C 1
ATOM 5178 O O . CYS A 1 680 ? 13.875 28.484 3.527 1 98.5 680 CYS A O 1
ATOM 5180 N N . ASP A 1 681 ? 13.906 30.484 4.551 1 98.31 681 ASP A N 1
ATOM 5181 C CA . ASP A 1 681 ? 12.516 30.797 4.211 1 98.31 681 ASP A CA 1
ATOM 5182 C C . ASP A 1 681 ? 12.422 31.469 2.84 1 98.31 681 ASP A C 1
ATOM 5184 O O . ASP A 1 681 ? 12.75 32.656 2.697 1 98.31 681 ASP A O 1
ATOM 5188 N N . ASN A 1 682 ? 11.969 30.734 1.923 1 98.5 682 ASN A N 1
ATOM 5189 C CA . ASN A 1 682 ? 11.844 31.203 0.548 1 98.5 682 ASN A CA 1
ATOM 5190 C C . ASN A 1 682 ? 10.578 32.031 0.349 1 98.5 682 ASN A C 1
ATOM 5192 O O . ASN A 1 682 ? 9.758 32.156 1.26 1 98.5 682 ASN A O 1
ATOM 5196 N N . ARG A 1 683 ? 10.508 32.719 -0.812 1 97.62 683 ARG A N 1
ATOM 5197 C CA . ARG A 1 683 ? 9.266 33.406 -1.163 1 97.62 683 ARG A CA 1
ATOM 5198 C C . ARG A 1 683 ? 8.07 32.469 -1.06 1 97.62 683 ARG A C 1
ATOM 5200 O O . ARG A 1 683 ? 8.164 31.297 -1.406 1 97.62 683 ARG A O 1
ATOM 5207 N N . GLY A 1 684 ? 6.91 33.031 -0.588 1 96.5 684 GLY A N 1
ATOM 5208 C CA . GLY A 1 684 ? 5.746 32.219 -0.267 1 96.5 684 GLY A CA 1
ATOM 5209 C C . GLY A 1 684 ? 5.578 31.984 1.222 1 96.5 684 GLY A C 1
ATOM 5210 O O . GLY A 1 684 ? 4.5 31.594 1.675 1 96.5 684 GLY A O 1
ATOM 5211 N N . SER A 1 685 ? 6.629 32.219 2.02 1 96.06 685 SER A N 1
ATOM 5212 C CA . SER A 1 685 ? 6.613 31.938 3.449 1 96.06 685 SER A CA 1
ATOM 5213 C C . SER A 1 685 ? 5.773 32.938 4.211 1 96.06 685 SER A C 1
ATOM 5215 O O . SER A 1 685 ? 5.398 34 3.664 1 96.06 685 SER A O 1
ATOM 5217 N N . PHE A 1 686 ? 5.598 32.656 5.422 1 94.56 686 PHE A N 1
ATOM 5218 C CA . PHE A 1 686 ? 4.676 33.406 6.277 1 94.56 686 PHE A CA 1
ATOM 5219 C C . PHE A 1 686 ? 5.34 34.656 6.828 1 94.56 686 PHE A C 1
ATOM 5221 O O . PHE A 1 686 ? 6.566 34.781 6.848 1 94.56 686 PHE A O 1
ATOM 5228 N N . ARG A 1 687 ? 4.586 35.75 7.191 1 96.62 687 ARG A N 1
ATOM 5229 C CA . ARG A 1 687 ? 4.91 36.938 7.941 1 96.62 687 ARG A CA 1
ATOM 5230 C C . ARG A 1 687 ? 5.59 37.969 7.051 1 96.62 687 ARG A C 1
ATOM 5232 O O . ARG A 1 687 ? 6.301 38.844 7.539 1 96.62 687 ARG A O 1
ATOM 5239 N N . ARG A 1 688 ? 5.516 37.844 5.785 1 96.69 688 ARG A N 1
ATOM 5240 C CA . ARG A 1 688 ? 6.199 38.75 4.859 1 96.69 688 ARG A CA 1
ATOM 5241 C C . ARG A 1 688 ? 5.203 39.531 4.004 1 96.69 688 ARG A C 1
ATOM 5243 O O . ARG A 1 688 ? 5.594 40.219 3.07 1 96.69 688 ARG A O 1
ATOM 5250 N N . GLY A 1 689 ? 3.885 39.344 4.312 1 96.19 689 GLY A N 1
ATOM 5251 C CA . GLY A 1 689 ? 2.838 40 3.564 1 96.19 689 GLY A CA 1
ATOM 5252 C C . GLY A 1 689 ? 2.312 39.188 2.398 1 96.19 689 GLY A C 1
ATOM 5253 O O . GLY A 1 689 ? 2.922 38.188 2.006 1 96.19 689 GLY A O 1
ATOM 5254 N N . LEU A 1 690 ? 1.205 39.656 1.872 1 96.75 690 LEU A N 1
ATOM 5255 C CA . LEU A 1 690 ? 0.48 38.906 0.841 1 96.75 690 LEU A CA 1
ATOM 5256 C C . LEU A 1 690 ? 1.25 38.906 -0.475 1 96.75 690 LEU A C 1
ATOM 5258 O O . LEU A 1 690 ? 1.237 37.938 -1.213 1 96.75 690 LEU A O 1
ATOM 5262 N N . ALA A 1 691 ? 1.885 40.031 -0.818 1 96.44 691 ALA A N 1
ATOM 5263 C CA . ALA A 1 691 ? 2.658 40.125 -2.055 1 96.44 691 ALA A CA 1
ATOM 5264 C C . ALA A 1 691 ? 3.795 39.125 -2.066 1 96.44 691 ALA A C 1
ATOM 5266 O O . ALA A 1 691 ? 4.117 38.531 -3.113 1 96.44 691 ALA A O 1
ATOM 5267 N N . PHE A 1 692 ? 4.477 38.906 -0.975 1 96.81 692 PHE A N 1
ATOM 5268 C CA . PHE A 1 692 ? 5.551 37.938 -0.834 1 96.81 692 PHE A CA 1
ATOM 5269 C C . PHE A 1 692 ? 5.016 36.5 -0.998 1 96.81 692 PHE A C 1
ATOM 5271 O O . PHE A 1 692 ? 5.668 35.656 -1.613 1 96.81 692 PHE A O 1
ATOM 5278 N N . GLU A 1 693 ? 3.838 36.25 -0.485 1 95.94 693 GLU A N 1
ATOM 5279 C CA . GLU A 1 693 ? 3.197 34.938 -0.599 1 95.94 693 GLU A CA 1
ATOM 5280 C C . GLU A 1 693 ? 2.766 34.656 -2.035 1 95.94 693 GLU A C 1
ATOM 5282 O O . GLU A 1 693 ? 2.777 33.531 -2.48 1 95.94 693 GLU A O 1
ATOM 5287 N N . ALA A 1 694 ? 2.414 35.688 -2.746 1 96.44 694 ALA A N 1
ATOM 5288 C CA . ALA A 1 694 ? 1.768 35.594 -4.051 1 96.44 694 ALA A CA 1
ATOM 5289 C C . ALA A 1 694 ? 2.727 35.031 -5.102 1 96.44 694 ALA A C 1
ATOM 5291 O O . ALA A 1 694 ? 2.303 34.625 -6.188 1 96.44 694 ALA A O 1
ATOM 5292 N N . TRP A 1 695 ? 3.996 34.969 -4.785 1 96.75 695 TRP A N 1
ATOM 5293 C CA . TRP A 1 695 ? 4.988 34.5 -5.75 1 96.75 695 TRP A CA 1
ATOM 5294 C C . TRP A 1 695 ? 4.727 33.062 -6.148 1 96.75 695 TRP A C 1
ATOM 5296 O O . TRP A 1 695 ? 5.156 32.594 -7.219 1 96.75 695 TRP A O 1
ATOM 5306 N N . VAL A 1 696 ? 3.99 32.312 -5.359 1 97.12 696 VAL A N 1
ATOM 5307 C CA . VAL A 1 696 ? 3.826 30.906 -5.633 1 97.12 696 VAL A CA 1
ATOM 5308 C C . VAL A 1 696 ? 2.469 30.656 -6.285 1 97.12 696 VAL A C 1
ATOM 5310 O O . VAL A 1 696 ? 2.129 29.516 -6.617 1 97.12 696 VAL A O 1
ATOM 5313 N N . LYS A 1 697 ? 1.634 31.688 -6.438 1 97.44 697 LYS A N 1
ATOM 5314 C CA . LYS A 1 697 ? 0.297 31.5 -7 1 97.44 697 LYS A CA 1
ATOM 5315 C C . LYS A 1 697 ? 0.361 30.844 -8.375 1 97.44 697 LYS A C 1
ATOM 5317 O O . LYS A 1 697 ? 1.031 31.344 -9.281 1 97.44 697 LYS A O 1
ATOM 5322 N N . TRP A 1 698 ? -0.218 29.688 -8.531 1 97.44 698 TRP A N 1
ATOM 5323 C CA . TRP A 1 698 ? -0.444 28.922 -9.75 1 97.44 698 TRP A CA 1
ATOM 5324 C C . TRP A 1 698 ? 0.869 28.359 -10.297 1 97.44 698 TRP A C 1
ATOM 5326 O O . TRP A 1 698 ? 0.955 28 -11.477 1 97.44 698 TRP A O 1
ATOM 5336 N N . ARG A 1 699 ? 1.91 28.406 -9.477 1 96.81 699 ARG A N 1
ATOM 5337 C CA . ARG A 1 699 ? 3.197 27.953 -9.992 1 96.81 699 ARG A CA 1
ATOM 5338 C C . ARG A 1 699 ? 4.094 27.453 -8.867 1 96.81 699 ARG A C 1
ATOM 5340 O O . ARG A 1 699 ? 5.242 27.875 -8.742 1 96.81 699 ARG A O 1
ATOM 5347 N N . MET A 1 700 ? 3.578 26.641 -8.016 1 97.56 700 MET A N 1
ATOM 5348 C CA . MET A 1 700 ? 4.398 26 -6.992 1 97.56 700 MET A CA 1
ATOM 5349 C C . MET A 1 700 ? 5.535 25.203 -7.625 1 97.56 700 MET A C 1
ATOM 5351 O O . MET A 1 700 ? 5.391 24.688 -8.734 1 97.56 700 MET A O 1
ATOM 5355 N N . GLY A 1 701 ? 6.688 25.094 -6.922 1 96.94 701 GLY A N 1
ATOM 5356 C CA . GLY A 1 701 ? 7.824 24.328 -7.422 1 96.94 701 GLY A CA 1
ATOM 5357 C C . GLY A 1 701 ? 8.703 25.141 -8.367 1 96.94 701 GLY A C 1
ATOM 5358 O O . GLY A 1 701 ? 9.43 24.562 -9.18 1 96.94 701 GLY A O 1
ATOM 5359 N N . GLY A 1 702 ? 8.609 26.438 -8.305 1 96.56 702 GLY A N 1
ATOM 5360 C CA . GLY A 1 702 ? 9.398 27.297 -9.156 1 96.56 702 GLY A CA 1
ATOM 5361 C C . GLY A 1 702 ? 10.352 28.188 -8.383 1 96.56 702 GLY A C 1
ATOM 5362 O O . GLY A 1 702 ? 11.469 27.781 -8.062 1 96.56 702 GLY A O 1
ATOM 5363 N N . VAL A 1 703 ? 9.789 29.234 -7.863 1 96.81 703 VAL A N 1
ATOM 5364 C CA . VAL A 1 703 ? 10.617 30.266 -7.246 1 96.81 703 VAL A CA 1
ATOM 5365 C C . VAL A 1 703 ? 11.219 29.734 -5.941 1 96.81 703 VAL A C 1
ATOM 5367 O O . VAL A 1 703 ? 12.344 30.094 -5.582 1 96.81 703 VAL A O 1
ATOM 5370 N N . GLU A 1 704 ? 10.484 28.906 -5.25 1 95.62 704 GLU A N 1
ATOM 5371 C CA . GLU A 1 704 ? 10.992 28.297 -4.023 1 95.62 704 GLU A CA 1
ATOM 5372 C C . GLU A 1 704 ? 12.312 27.578 -4.266 1 95.62 704 GLU A C 1
ATOM 5374 O O . GLU A 1 704 ? 13.219 27.625 -3.43 1 95.62 704 GLU A O 1
ATOM 5379 N N . ILE A 1 705 ? 12.406 26.922 -5.402 1 97.69 705 ILE A N 1
ATOM 5380 C CA . ILE A 1 705 ? 13.578 26.125 -5.746 1 97.69 705 ILE A CA 1
ATOM 5381 C C . ILE A 1 705 ? 14.766 27.047 -6.023 1 97.69 705 ILE A C 1
ATOM 5383 O O . ILE A 1 705 ? 15.867 26.812 -5.516 1 97.69 705 ILE A O 1
ATOM 5387 N N . THR A 1 706 ? 14.516 28.094 -6.738 1 97.75 706 THR A N 1
ATOM 5388 C CA . THR A 1 706 ? 15.578 29.062 -7.043 1 97.75 706 THR A CA 1
ATOM 5389 C C . THR A 1 706 ? 16.047 29.766 -5.777 1 97.75 706 THR A C 1
ATOM 5391 O O . THR A 1 706 ? 17.234 30.047 -5.629 1 97.75 706 THR A O 1
ATOM 5394 N N . ASP A 1 707 ? 15.078 30.047 -4.93 1 98.62 707 ASP A N 1
ATOM 5395 C CA . ASP A 1 707 ? 15.43 30.703 -3.67 1 98.62 707 ASP A CA 1
ATOM 5396 C C . ASP A 1 707 ? 16.328 29.797 -2.824 1 98.62 707 ASP A C 1
ATOM 5398 O O . ASP A 1 707 ? 17.266 30.281 -2.184 1 98.62 707 ASP A O 1
ATOM 5402 N N . GLN A 1 708 ? 16.047 28.516 -2.791 1 98.62 708 GLN A N 1
ATOM 5403 C CA . GLN A 1 708 ? 16.906 27.594 -2.059 1 98.62 708 GLN A CA 1
ATOM 5404 C C . GLN A 1 708 ? 18.297 27.516 -2.68 1 98.62 708 GLN A C 1
ATOM 5406 O O . GLN A 1 708 ? 19.297 27.438 -1.965 1 98.62 708 GLN A O 1
ATOM 5411 N N . GLU A 1 709 ? 18.375 27.484 -3.963 1 98.38 709 GLU A N 1
ATOM 5412 C CA . GLU A 1 709 ? 19.656 27.531 -4.656 1 98.38 709 GLU A CA 1
ATOM 5413 C C . GLU A 1 709 ? 20.438 28.797 -4.277 1 98.38 709 GLU A C 1
ATOM 5415 O O . GLU A 1 709 ? 21.656 28.719 -4.051 1 98.38 709 GLU A O 1
ATOM 5420 N N . ASP A 1 710 ? 19.719 29.906 -4.262 1 98.62 710 ASP A N 1
ATOM 5421 C CA . ASP A 1 710 ? 20.375 31.172 -3.922 1 98.62 710 ASP A CA 1
ATOM 5422 C C . ASP A 1 710 ? 20.984 31.109 -2.523 1 98.62 710 ASP A C 1
ATOM 5424 O O . ASP A 1 710 ? 22.031 31.719 -2.273 1 98.62 710 ASP A O 1
ATOM 5428 N N . CYS A 1 711 ? 20.297 30.453 -1.633 1 98.75 711 CYS A N 1
ATOM 5429 C CA . CYS A 1 711 ? 20.828 30.281 -0.286 1 98.75 711 CYS A CA 1
ATOM 5430 C C . CYS A 1 711 ? 22.141 29.516 -0.31 1 98.75 711 CYS A C 1
ATOM 5432 O O . CYS A 1 711 ? 23.094 29.891 0.373 1 98.75 711 CYS A O 1
ATOM 5434 N N . VAL A 1 712 ? 22.203 28.438 -1.064 1 98.88 712 VAL A N 1
ATOM 5435 C CA . VAL A 1 712 ? 23.422 27.672 -1.212 1 98.88 712 VAL A CA 1
ATOM 5436 C C . VAL A 1 712 ? 24.516 28.547 -1.831 1 98.88 712 VAL A C 1
ATOM 5438 O O . VAL A 1 712 ? 25.656 28.531 -1.376 1 98.88 712 VAL A O 1
ATOM 5441 N N . HIS A 1 713 ? 24.203 29.344 -2.865 1 98.5 713 HIS A N 1
ATOM 5442 C CA . HIS A 1 713 ? 25.156 30.219 -3.521 1 98.5 713 HIS A CA 1
ATOM 5443 C C . HIS A 1 713 ? 25.719 31.25 -2.547 1 98.5 713 HIS A C 1
ATOM 5445 O O . HIS A 1 713 ? 26.906 31.578 -2.588 1 98.5 713 HIS A O 1
ATOM 5451 N N . TRP A 1 714 ? 24.859 31.766 -1.742 1 98.56 714 TRP A N 1
ATOM 5452 C CA . TRP A 1 714 ? 25.312 32.688 -0.71 1 98.56 714 TRP A CA 1
ATOM 5453 C C . TRP A 1 714 ? 26.375 32.031 0.162 1 98.56 714 TRP A C 1
ATOM 5455 O O . TRP A 1 714 ? 27.438 32.625 0.408 1 98.56 714 TRP A O 1
ATOM 5465 N N . ALA A 1 715 ? 26.094 30.828 0.621 1 98.75 715 ALA A N 1
ATOM 5466 C CA . ALA A 1 715 ? 27.031 30.125 1.504 1 98.75 715 ALA A CA 1
ATOM 5467 C C . ALA A 1 715 ? 28.344 29.812 0.783 1 98.75 715 ALA A C 1
ATOM 5469 O O . ALA A 1 715 ? 29.406 29.844 1.393 1 98.75 715 ALA A O 1
ATOM 5470 N N . VAL A 1 716 ? 28.266 29.484 -0.494 1 98.62 716 VAL A N 1
ATOM 5471 C CA . VAL A 1 716 ? 29.453 29.219 -1.298 1 98.62 716 VAL A CA 1
ATOM 5472 C C . VAL A 1 716 ? 30.297 30.484 -1.41 1 98.62 716 VAL A C 1
ATOM 5474 O O . VAL A 1 716 ? 31.516 30.453 -1.236 1 98.62 716 VAL A O 1
ATOM 5477 N N . LYS A 1 717 ? 29.656 31.578 -1.677 1 98.12 717 LYS A N 1
ATOM 5478 C CA . LYS A 1 717 ? 30.328 32.875 -1.807 1 98.12 717 LYS A CA 1
ATOM 5479 C C . LYS A 1 717 ? 31.031 33.25 -0.504 1 98.12 717 LYS A C 1
ATOM 5481 O O . LYS A 1 717 ? 32.094 33.875 -0.525 1 98.12 717 LYS A O 1
ATOM 5486 N N . LYS A 1 718 ? 30.484 32.844 0.59 1 97.69 718 LYS A N 1
ATOM 5487 C CA . LYS A 1 718 ? 31.031 33.156 1.902 1 97.69 718 LYS A CA 1
ATOM 5488 C C . LYS A 1 718 ? 32.125 32.188 2.281 1 97.69 718 LYS A C 1
ATOM 5490 O O . LYS A 1 718 ? 32.75 32.312 3.346 1 97.69 718 LYS A O 1
ATOM 5495 N N . GLY A 1 719 ? 32.406 31.156 1.434 1 97.56 719 GLY A N 1
ATOM 5496 C CA . GLY A 1 719 ? 33.438 30.172 1.692 1 97.56 719 GLY A CA 1
ATOM 5497 C C . GLY A 1 719 ? 33 29.125 2.711 1 97.56 719 GLY A C 1
ATOM 5498 O O . GLY A 1 719 ? 33.844 28.422 3.27 1 97.56 719 GLY A O 1
ATOM 5499 N N . LEU A 1 720 ? 31.734 28.984 2.902 1 98.06 720 LEU A N 1
ATOM 5500 C CA . LEU A 1 720 ? 31.234 28.062 3.922 1 98.06 720 LEU A CA 1
ATOM 5501 C C . LEU A 1 720 ? 30.859 26.719 3.307 1 98.06 720 LEU A C 1
ATOM 5503 O O . LEU A 1 720 ? 31.047 25.672 3.932 1 98.06 720 LEU A O 1
ATOM 5507 N N . ALA A 1 721 ? 30.328 26.719 2.109 1 98.56 721 ALA A N 1
ATOM 5508 C CA . ALA A 1 721 ? 29.766 25.516 1.497 1 98.56 721 ALA A CA 1
ATOM 5509 C C . ALA A 1 721 ? 30.641 25.016 0.346 1 98.56 721 ALA A C 1
ATOM 5511 O O . ALA A 1 721 ? 31.141 25.828 -0.447 1 98.56 721 ALA A O 1
ATOM 5512 N N . ASP A 1 722 ? 30.875 23.719 0.285 1 98 722 ASP A N 1
ATOM 5513 C CA . ASP A 1 722 ? 31.469 23.062 -0.882 1 98 722 ASP A CA 1
ATOM 5514 C C . ASP A 1 722 ? 30.422 22.828 -1.968 1 98 722 ASP A C 1
ATOM 5516 O O . ASP A 1 722 ? 29.531 22 -1.812 1 98 722 ASP A O 1
ATOM 5520 N N . PRO A 1 723 ? 30.516 23.5 -3.062 1 97.75 723 PRO A N 1
ATOM 5521 C CA . PRO A 1 723 ? 29.469 23.406 -4.082 1 97.75 723 PRO A CA 1
ATOM 5522 C C . PRO A 1 723 ? 29.328 22.016 -4.668 1 97.75 723 PRO A C 1
ATOM 5524 O O . PRO A 1 723 ? 28.297 21.688 -5.266 1 97.75 723 PRO A O 1
ATOM 5527 N N . ALA A 1 724 ? 30.281 21.109 -4.512 1 96.44 724 ALA A N 1
ATOM 5528 C CA . ALA A 1 724 ? 30.25 19.766 -5.086 1 96.44 724 ALA A CA 1
ATOM 5529 C C . ALA A 1 724 ? 29.562 18.797 -4.148 1 96.44 724 ALA A C 1
ATOM 5531 O O . ALA A 1 724 ? 29.219 17.672 -4.547 1 96.44 724 ALA A O 1
ATOM 5532 N N . ARG A 1 725 ? 29.344 19.219 -2.949 1 97.81 725 ARG A N 1
ATOM 5533 C CA . ARG A 1 725 ? 28.797 18.312 -1.94 1 97.81 725 ARG A CA 1
ATOM 5534 C C . ARG A 1 725 ? 27.625 18.953 -1.211 1 97.81 725 ARG A C 1
ATOM 5536 O O . ARG A 1 725 ? 27.688 19.203 -0.006 1 97.81 725 ARG A O 1
ATOM 5543 N N . VAL A 1 726 ? 26.516 19.094 -1.894 1 98.69 726 VAL A N 1
ATOM 5544 C CA . VAL A 1 726 ? 25.328 19.734 -1.335 1 98.69 726 VAL A CA 1
ATOM 5545 C C . VAL A 1 726 ? 24.156 18.75 -1.356 1 98.69 726 VAL A C 1
ATOM 5547 O O . VAL A 1 726 ? 23.859 18.156 -2.391 1 98.69 726 VAL A O 1
ATOM 5550 N N . GLY A 1 727 ? 23.609 18.547 -0.231 1 98.81 727 GLY A N 1
ATOM 5551 C CA . GLY A 1 727 ? 22.391 17.766 -0.102 1 98.81 727 GLY A CA 1
ATOM 5552 C C . GLY A 1 727 ? 21.188 18.578 0.351 1 98.81 727 GLY A C 1
ATOM 5553 O O . GLY A 1 727 ? 21.312 19.781 0.6 1 98.81 727 GLY A O 1
ATOM 5554 N N . ILE A 1 728 ? 20.094 17.984 0.415 1 98.88 728 ILE A N 1
ATOM 5555 C CA . ILE A 1 728 ? 18.859 18.641 0.817 1 98.88 728 ILE A CA 1
ATOM 5556 C C . ILE A 1 728 ? 17.891 17.594 1.401 1 98.88 728 ILE A C 1
ATOM 5558 O O . ILE A 1 728 ? 17.859 16.453 0.961 1 98.88 728 ILE A O 1
ATOM 5562 N N . TYR A 1 729 ? 17.172 17.984 2.443 1 98.81 729 TYR A N 1
ATOM 5563 C CA . TYR A 1 729 ? 16.109 17.125 2.955 1 98.81 729 TYR A CA 1
ATOM 5564 C C . TYR A 1 729 ? 14.891 17.969 3.35 1 98.81 729 TYR A C 1
ATOM 5566 O O . TYR A 1 729 ? 15.016 19.141 3.672 1 98.81 729 TYR A O 1
ATOM 5574 N N . GLY A 1 730 ? 13.789 17.375 3.314 1 98.38 730 GLY A N 1
ATOM 5575 C CA . GLY A 1 730 ? 12.555 18 3.74 1 98.38 730 GLY A CA 1
ATOM 5576 C C . GLY A 1 730 ? 11.406 17.016 3.885 1 98.38 730 GLY A C 1
ATOM 5577 O O . GLY A 1 730 ? 11.531 15.852 3.514 1 98.38 730 GLY A O 1
ATOM 5578 N N . TRP A 1 731 ? 10.289 17.453 4.438 1 97.75 731 TRP A N 1
ATOM 5579 C CA . TRP A 1 731 ? 9.125 16.625 4.73 1 97.75 731 TRP A CA 1
ATOM 5580 C C . TRP A 1 731 ? 7.844 17.281 4.23 1 97.75 731 TRP A C 1
ATOM 5582 O O . TRP A 1 731 ? 7.707 18.516 4.293 1 97.75 731 TRP A O 1
ATOM 5592 N N . SER A 1 732 ? 6.84 16.5 3.746 1 97.69 732 SER A N 1
ATOM 5593 C CA . SER A 1 732 ? 5.59 17.031 3.201 1 97.69 732 SER A CA 1
ATOM 5594 C C . SER A 1 732 ? 5.852 17.953 2.016 1 97.69 732 SER A C 1
ATOM 5596 O O . SER A 1 732 ? 6.508 17.562 1.049 1 97.69 732 SER A O 1
ATOM 5598 N N . TYR A 1 733 ? 5.527 19.266 2.121 1 98.12 733 TYR A N 1
ATOM 5599 C CA . TYR A 1 733 ? 5.934 20.188 1.071 1 98.12 733 TYR A CA 1
ATOM 5600 C C . TYR A 1 733 ? 7.449 20.219 0.922 1 98.12 733 TYR A C 1
ATOM 5602 O O . TYR A 1 733 ? 7.969 20.359 -0.188 1 98.12 733 TYR A O 1
ATOM 5610 N N . GLY A 1 734 ? 8.172 20.125 2.033 1 98.25 734 GLY A N 1
ATOM 5611 C CA . GLY A 1 734 ? 9.625 20.047 1.971 1 98.25 734 GLY A CA 1
ATOM 5612 C C . GLY A 1 734 ? 10.117 18.828 1.195 1 98.25 734 GLY A C 1
ATOM 5613 O O . GLY A 1 734 ? 11.156 18.906 0.533 1 98.25 734 GLY A O 1
ATOM 5614 N N . GLY A 1 735 ? 9.391 17.672 1.384 1 98.62 735 GLY A N 1
ATOM 5615 C CA . GLY A 1 735 ? 9.695 16.531 0.545 1 98.62 735 GLY A CA 1
ATOM 5616 C C . GLY A 1 735 ? 9.492 16.797 -0.934 1 98.62 735 GLY A C 1
ATOM 5617 O O . GLY A 1 735 ? 10.312 16.391 -1.761 1 98.62 735 GLY A O 1
ATOM 5618 N N . TYR A 1 736 ? 8.398 17.484 -1.271 1 98.62 736 TYR A N 1
ATOM 5619 C CA . TYR A 1 736 ? 8.133 17.953 -2.627 1 98.62 736 TYR A CA 1
ATOM 5620 C C . TYR A 1 736 ? 9.266 18.844 -3.131 1 98.62 736 TYR A C 1
ATOM 5622 O O . TYR A 1 736 ? 9.812 18.609 -4.211 1 98.62 736 TYR A O 1
ATOM 5630 N N . ALA A 1 737 ? 9.641 19.781 -2.309 1 98.62 737 ALA A N 1
ATOM 5631 C CA . ALA A 1 737 ? 10.703 20.719 -2.674 1 98.62 737 ALA A CA 1
ATOM 5632 C C . ALA A 1 737 ? 12.031 19.984 -2.871 1 98.62 737 ALA A C 1
ATOM 5634 O O . ALA A 1 737 ? 12.797 20.312 -3.781 1 98.62 737 ALA A O 1
ATOM 5635 N N . THR A 1 738 ? 12.297 19.031 -2.027 1 98.75 738 THR A N 1
ATOM 5636 C CA . THR A 1 738 ? 13.516 18.25 -2.121 1 98.75 738 THR A CA 1
ATOM 5637 C C . THR A 1 738 ? 13.602 17.531 -3.469 1 98.75 738 THR A C 1
ATOM 5639 O O . THR A 1 738 ? 14.602 17.641 -4.172 1 98.75 738 THR A O 1
ATOM 5642 N N . ALA A 1 739 ? 12.531 16.828 -3.814 1 98.62 739 ALA A N 1
ATOM 5643 C CA . ALA A 1 739 ? 12.5 16.125 -5.086 1 98.62 739 ALA A CA 1
ATOM 5644 C C . ALA A 1 739 ? 12.594 17.094 -6.266 1 98.62 739 ALA A C 1
ATOM 5646 O O . ALA A 1 739 ? 13.32 16.828 -7.23 1 98.62 739 ALA A O 1
ATOM 5647 N N . MET A 1 740 ? 11.906 18.188 -6.184 1 98.56 740 MET A N 1
ATOM 5648 C CA . MET A 1 740 ? 11.922 19.188 -7.246 1 98.56 740 MET A CA 1
ATOM 5649 C C . MET A 1 740 ? 13.32 19.781 -7.41 1 98.56 740 MET A C 1
ATOM 5651 O O . MET A 1 740 ? 13.766 20.016 -8.531 1 98.56 740 MET A O 1
ATOM 5655 N N . CYS A 1 741 ? 13.984 20.047 -6.281 1 98.5 741 CYS A N 1
ATOM 5656 C CA . CYS A 1 741 ? 15.336 20.609 -6.332 1 98.5 741 CYS A CA 1
ATOM 5657 C C . CYS A 1 741 ? 16.281 19.672 -7.062 1 98.5 741 CYS A C 1
ATOM 5659 O O . CYS A 1 741 ? 17.109 20.109 -7.871 1 98.5 741 CYS A O 1
ATOM 5661 N N . LEU A 1 742 ? 16.203 18.375 -6.805 1 98.25 742 LEU A N 1
ATOM 5662 C CA . LEU A 1 742 ? 17.078 17.406 -7.465 1 98.25 742 LEU A CA 1
ATOM 5663 C C . LEU A 1 742 ? 16.781 17.344 -8.961 1 98.25 742 LEU A C 1
ATOM 5665 O O . LEU A 1 742 ? 17.672 17.062 -9.758 1 98.25 742 LEU A O 1
ATOM 5669 N N . CYS A 1 743 ? 15.547 17.625 -9.359 1 98.12 743 CYS A N 1
ATOM 5670 C CA . CYS A 1 743 ? 15.148 17.562 -10.758 1 98.12 743 CYS A CA 1
ATOM 5671 C C . CYS A 1 743 ? 15.477 18.875 -11.477 1 98.12 743 CYS A C 1
ATOM 5673 O O . CYS A 1 743 ? 15.969 18.844 -12.609 1 98.12 743 CYS A O 1
ATOM 5675 N N . LYS A 1 744 ? 15.227 20.016 -10.836 1 97.81 744 LYS A N 1
ATOM 5676 C CA . LYS A 1 744 ? 15.281 21.312 -11.516 1 97.81 744 LYS A CA 1
ATOM 5677 C C . LYS A 1 744 ? 16.625 21.984 -11.289 1 97.81 744 LYS A C 1
ATOM 5679 O O . LYS A 1 744 ? 17.031 22.859 -12.062 1 97.81 744 LYS A O 1
ATOM 5684 N N . ALA A 1 745 ? 17.297 21.609 -10.203 1 97.94 745 ALA A N 1
ATOM 5685 C CA . ALA A 1 745 ? 18.609 22.188 -9.891 1 97.94 745 ALA A CA 1
ATOM 5686 C C . ALA A 1 745 ? 19.625 21.094 -9.594 1 97.94 745 ALA A C 1
ATOM 5688 O O . ALA A 1 745 ? 20.312 21.125 -8.562 1 97.94 745 ALA A O 1
ATOM 5689 N N . PRO A 1 746 ? 19.766 20.203 -10.531 1 96.12 746 PRO A N 1
ATOM 5690 C CA . PRO A 1 746 ? 20.641 19.047 -10.281 1 96.12 746 PRO A CA 1
ATOM 5691 C C . PRO A 1 746 ? 22.109 19.438 -10.164 1 96.12 746 PRO A C 1
ATOM 5693 O O . PRO A 1 746 ? 22.906 18.672 -9.602 1 96.12 746 PRO A O 1
ATOM 5696 N N . ASN A 1 747 ? 22.516 20.594 -10.648 1 96.69 747 ASN A N 1
ATOM 5697 C CA . ASN A 1 747 ? 23.891 21.031 -10.547 1 96.69 747 ASN A CA 1
ATOM 5698 C C . ASN A 1 747 ? 24.219 21.547 -9.148 1 96.69 747 ASN A C 1
ATOM 5700 O O . ASN A 1 747 ? 25.391 21.656 -8.773 1 96.69 747 ASN A O 1
ATOM 5704 N N . THR A 1 748 ? 23.203 21.891 -8.43 1 98.31 748 THR A N 1
ATOM 5705 C CA . THR A 1 748 ? 23.406 22.406 -7.078 1 98.31 748 THR A CA 1
ATOM 5706 C C . THR A 1 748 ? 23.203 21.297 -6.043 1 98.31 748 THR A C 1
ATOM 5708 O O . THR A 1 748 ? 24.016 21.156 -5.125 1 98.31 748 THR A O 1
ATOM 5711 N N . PHE A 1 749 ? 22.172 20.594 -6.184 1 98.5 749 PHE A N 1
ATOM 5712 C CA . PHE A 1 749 ? 21.828 19.562 -5.211 1 98.5 749 PHE A CA 1
ATOM 5713 C C . PHE A 1 749 ? 22.156 18.172 -5.742 1 98.5 749 PHE A C 1
ATOM 5715 O O . PHE A 1 749 ? 21.656 17.766 -6.793 1 98.5 749 PHE A O 1
ATOM 5722 N N . ARG A 1 750 ? 22.859 17.375 -4.898 1 97.19 750 ARG A N 1
ATOM 5723 C CA . ARG A 1 750 ? 23.375 16.109 -5.387 1 97.19 750 ARG A CA 1
ATOM 5724 C C . ARG A 1 750 ? 22.719 14.938 -4.664 1 97.19 750 ARG A C 1
ATOM 5726 O O . ARG A 1 750 ? 22.641 13.828 -5.199 1 97.19 750 ARG A O 1
ATOM 5733 N N . VAL A 1 751 ? 22.344 15.125 -3.453 1 98.38 751 VAL A N 1
ATOM 5734 C CA . VAL A 1 751 ? 21.75 14.094 -2.615 1 98.38 751 VAL A CA 1
ATOM 5735 C C . VAL A 1 751 ? 20.484 14.641 -1.947 1 98.38 751 VAL A C 1
ATOM 5737 O O . VAL A 1 751 ? 20.469 15.758 -1.439 1 98.38 751 VAL A O 1
ATOM 5740 N N . GLY A 1 752 ? 19.391 13.938 -2.016 1 98.75 752 GLY A N 1
ATOM 5741 C CA . GLY A 1 752 ? 18.156 14.391 -1.421 1 98.75 752 GLY A CA 1
ATOM 5742 C C . GLY A 1 752 ? 17.438 13.32 -0.613 1 98.75 752 GLY A C 1
ATOM 5743 O O . GLY A 1 752 ? 17.453 12.141 -0.992 1 98.75 752 GLY A O 1
ATOM 5744 N N . VAL A 1 753 ? 16.906 13.641 0.548 1 98.88 753 VAL A N 1
ATOM 5745 C CA . VAL A 1 753 ? 15.977 12.828 1.317 1 98.88 753 VAL A CA 1
ATOM 5746 C C . VAL A 1 753 ? 14.594 13.477 1.312 1 98.88 753 VAL A C 1
ATOM 5748 O O . VAL A 1 753 ? 14.391 14.516 1.935 1 98.88 753 VAL A O 1
ATOM 5751 N N . SER A 1 754 ? 13.688 12.883 0.659 1 98.81 754 SER A N 1
ATOM 5752 C CA . SER A 1 754 ? 12.328 13.391 0.458 1 98.81 754 SER A CA 1
ATOM 5753 C C . SER A 1 754 ? 11.32 12.609 1.295 1 98.81 754 SER A C 1
ATOM 5755 O O . SER A 1 754 ? 10.992 11.469 0.975 1 98.81 754 SER A O 1
ATOM 5757 N N . GLY A 1 755 ? 10.789 13.281 2.354 1 98.69 755 GLY A N 1
ATOM 5758 C CA . GLY A 1 755 ? 9.844 12.625 3.244 1 98.69 755 GLY A CA 1
ATOM 5759 C C . GLY A 1 755 ? 8.398 12.953 2.928 1 98.69 755 GLY A C 1
ATOM 5760 O O . GLY A 1 755 ? 8.039 14.125 2.811 1 98.69 755 GLY A O 1
ATOM 5761 N N . ALA A 1 756 ? 7.582 11.984 2.744 1 98.38 756 ALA A N 1
ATOM 5762 C CA . ALA A 1 756 ? 6.145 12.07 2.508 1 98.38 756 ALA A CA 1
ATOM 5763 C C . ALA A 1 756 ? 5.816 13.18 1.509 1 98.38 756 ALA A C 1
ATOM 5765 O O . ALA A 1 756 ? 4.973 14.039 1.779 1 98.38 756 ALA A O 1
ATOM 5766 N N . PRO A 1 757 ? 6.395 13.148 0.368 1 98.62 757 PRO A N 1
ATOM 5767 C CA . PRO A 1 757 ? 6.266 14.258 -0.58 1 98.62 757 PRO A CA 1
ATOM 5768 C C . PRO A 1 757 ? 4.922 14.258 -1.308 1 98.62 757 PRO A C 1
ATOM 5770 O O . PRO A 1 757 ? 4.398 13.195 -1.646 1 98.62 757 PRO A O 1
ATOM 5773 N N . VAL A 1 758 ? 4.355 15.438 -1.528 1 98.5 758 VAL A N 1
ATOM 5774 C CA . VAL A 1 758 ? 3.338 15.602 -2.562 1 98.5 758 VAL A CA 1
ATOM 5775 C C . VAL A 1 758 ? 4 15.625 -3.938 1 98.5 758 VAL A C 1
ATOM 5777 O O . VAL A 1 758 ? 4.777 16.531 -4.242 1 98.5 758 VAL A O 1
ATOM 5780 N N . THR A 1 759 ? 3.736 14.656 -4.758 1 98.5 759 THR A N 1
ATOM 5781 C CA . THR A 1 759 ? 4.492 14.562 -6.004 1 98.5 759 THR A CA 1
ATOM 5782 C C . THR 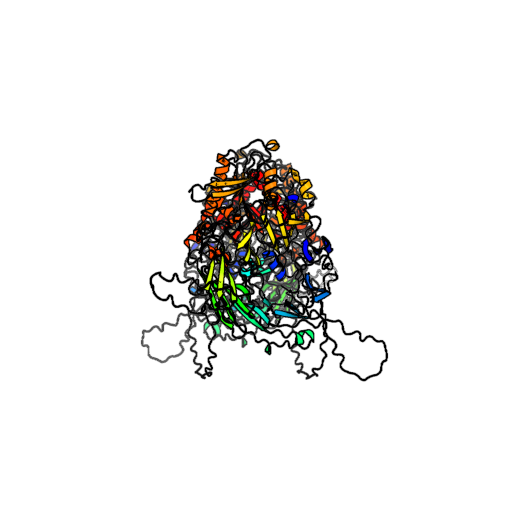A 1 759 ? 3.654 15.047 -7.184 1 98.5 759 THR A C 1
ATOM 5784 O O . THR A 1 759 ? 4.191 15.336 -8.25 1 98.5 759 THR A O 1
ATOM 5787 N N . ALA A 1 760 ? 2.355 15.07 -7 1 98 760 ALA A N 1
ATOM 5788 C CA . ALA A 1 760 ? 1.39 15.617 -7.949 1 98 760 ALA A CA 1
ATOM 5789 C C . ALA A 1 760 ? 0.216 16.266 -7.219 1 98 760 ALA A C 1
ATOM 5791 O O . ALA A 1 760 ? -0.476 15.609 -6.438 1 98 760 ALA A O 1
ATOM 5792 N N . TRP A 1 761 ? -0.035 17.469 -7.562 1 98.19 761 TRP A N 1
ATOM 5793 C CA . TRP A 1 761 ? -0.933 18.281 -6.746 1 98.19 761 TRP A CA 1
ATOM 5794 C C . TRP A 1 761 ? -2.389 17.906 -6.996 1 98.19 761 TRP A C 1
ATOM 5796 O O . TRP A 1 761 ? -3.271 18.25 -6.207 1 98.19 761 TRP A O 1
ATOM 5806 N N . ASP A 1 762 ? -2.699 17.203 -8.094 1 96.38 762 ASP A N 1
ATOM 5807 C CA . ASP A 1 762 ? -4.039 16.672 -8.297 1 96.38 762 ASP A CA 1
ATOM 5808 C C . ASP A 1 762 ? -4.398 15.664 -7.207 1 96.38 762 ASP A C 1
ATOM 5810 O O . ASP A 1 762 ? -5.57 15.32 -7.027 1 96.38 762 ASP A O 1
ATOM 5814 N N . GLY A 1 763 ? -3.416 15.195 -6.539 1 96.38 763 GLY A N 1
ATOM 5815 C CA . GLY A 1 763 ? -3.621 14.172 -5.531 1 96.38 763 GLY A CA 1
ATOM 5816 C C . GLY A 1 763 ? -3.779 14.734 -4.133 1 96.38 763 GLY A C 1
ATOM 5817 O O . GLY A 1 763 ? -4.043 13.984 -3.184 1 96.38 763 GLY A O 1
ATOM 5818 N N . TYR A 1 764 ? -3.635 15.977 -3.859 1 97.75 764 TYR A N 1
ATOM 5819 C CA . TYR A 1 764 ? -3.781 16.594 -2.547 1 97.75 764 TYR A CA 1
ATOM 5820 C C . TYR A 1 764 ? -5.156 17.234 -2.396 1 97.75 764 TYR A C 1
ATOM 5822 O O . TYR A 1 764 ? -5.969 17.203 -3.322 1 97.75 764 TYR A O 1
ATOM 5830 N N . ASP A 1 765 ? -5.5 17.75 -1.267 1 97.31 765 ASP A N 1
ATOM 5831 C CA . ASP A 1 765 ? -6.879 18.141 -0.979 1 97.31 765 ASP A CA 1
ATOM 5832 C C . ASP A 1 765 ? -7.246 19.438 -1.701 1 97.31 765 ASP A C 1
ATOM 5834 O O . ASP A 1 765 ? -6.367 20.172 -2.162 1 97.31 765 ASP A O 1
ATOM 5838 N N . THR A 1 766 ? -8.477 19.75 -1.769 1 97.25 766 THR A N 1
ATOM 5839 C CA . THR A 1 766 ? -9.055 20.859 -2.512 1 97.25 766 THR A CA 1
ATOM 5840 C C . THR A 1 766 ? -8.633 22.188 -1.896 1 97.25 766 THR A C 1
ATOM 5842 O O . THR A 1 766 ? -8.086 23.062 -2.588 1 97.25 766 THR A O 1
ATOM 5845 N N . HIS A 1 767 ? -8.781 22.422 -0.583 1 97.94 767 HIS A N 1
ATOM 5846 C CA . HIS A 1 767 ? -8.602 23.734 0.031 1 97.94 767 HIS A CA 1
ATOM 5847 C C . HIS A 1 767 ? -7.156 24.203 -0.112 1 97.94 767 HIS A C 1
ATOM 5849 O O . HIS A 1 767 ? -6.918 25.344 -0.505 1 97.94 767 HIS A O 1
ATOM 5855 N N . TYR A 1 768 ? -6.23 23.375 0.185 1 97.88 768 TYR A N 1
ATOM 5856 C CA . TYR A 1 768 ? -4.824 23.75 0.085 1 97.88 768 TYR A CA 1
ATOM 5857 C C . TYR A 1 768 ? -4.422 23.969 -1.368 1 97.88 768 TYR A C 1
ATOM 5859 O O . TYR A 1 768 ? -3.912 25.031 -1.722 1 97.88 768 TYR A O 1
ATOM 5867 N N . THR A 1 769 ? -4.641 22.969 -2.201 1 98.31 769 THR A N 1
ATOM 5868 C CA . THR A 1 769 ? -4.109 22.984 -3.561 1 98.31 769 THR A CA 1
ATOM 5869 C C . THR A 1 769 ? -4.742 24.094 -4.387 1 98.31 769 THR A C 1
ATOM 5871 O O . THR A 1 769 ? -4.043 24.828 -5.094 1 98.31 769 THR A O 1
ATOM 5874 N N . GLU A 1 770 ? -6.059 24.25 -4.289 1 97.56 770 GLU A N 1
ATOM 5875 C CA . GLU A 1 770 ? -6.754 25.172 -5.176 1 97.56 770 GLU A CA 1
ATOM 5876 C C . GLU A 1 770 ? -6.512 26.625 -4.758 1 97.56 770 GLU A C 1
ATOM 5878 O O . GLU A 1 770 ? -6.633 27.531 -5.578 1 97.56 770 GLU A O 1
ATOM 5883 N N . ARG A 1 771 ? -6.137 26.797 -3.482 1 97.06 771 ARG A N 1
ATOM 5884 C CA . ARG A 1 771 ? -5.711 28.125 -3.055 1 97.06 771 ARG A CA 1
ATOM 5885 C C . ARG A 1 771 ? -4.492 28.594 -3.842 1 97.06 771 ARG A C 1
ATOM 5887 O O . ARG A 1 771 ? -4.461 29.719 -4.352 1 97.06 771 ARG A O 1
ATOM 5894 N N . TYR A 1 772 ? -3.576 27.719 -4.031 1 97.88 772 TYR A N 1
ATOM 5895 C CA . TYR A 1 772 ? -2.279 28.125 -4.559 1 97.88 772 TYR A CA 1
ATOM 5896 C C . TYR A 1 772 ? -2.166 27.797 -6.043 1 97.88 772 TYR A C 1
ATOM 5898 O O . TYR A 1 772 ? -1.399 28.422 -6.77 1 97.88 772 TYR A O 1
ATOM 5906 N N . MET A 1 773 ? -2.98 26.844 -6.5 1 97.94 773 MET A N 1
ATOM 5907 C CA . MET A 1 773 ? -2.758 26.344 -7.848 1 97.94 773 MET A CA 1
ATOM 5908 C C . MET A 1 773 ? -4.012 26.5 -8.703 1 97.94 773 MET A C 1
ATOM 5910 O O . MET A 1 773 ? -3.984 26.234 -9.906 1 97.94 773 MET A O 1
ATOM 5914 N N . GLY A 1 774 ? -5.098 26.984 -8.156 1 96.88 774 GLY A N 1
ATOM 5915 C CA . GLY A 1 774 ? -6.352 26.828 -8.875 1 96.88 774 GLY A CA 1
ATOM 5916 C C . GLY A 1 774 ? -6.738 25.375 -9.078 1 96.88 774 GLY A C 1
ATOM 5917 O O . GLY A 1 774 ? -6.055 24.469 -8.594 1 96.88 774 GLY A O 1
ATOM 5918 N N . THR A 1 775 ? -7.852 25.141 -9.766 1 96.5 775 THR A N 1
ATOM 5919 C CA . THR A 1 775 ? -8.242 23.766 -10.078 1 96.5 775 THR A CA 1
ATOM 5920 C C . THR A 1 775 ? -7.41 23.219 -11.234 1 96.5 775 THR A C 1
ATOM 5922 O O . THR A 1 775 ? -6.832 23.984 -12.008 1 96.5 775 THR A O 1
ATOM 5925 N N . PRO A 1 776 ? -7.316 21.875 -11.344 1 96.12 776 PRO A N 1
ATOM 5926 C CA . PRO A 1 776 ? -6.605 21.297 -12.484 1 96.12 776 PRO A CA 1
ATOM 5927 C C . PRO A 1 776 ? -7.164 21.75 -13.828 1 96.12 776 PRO A C 1
ATOM 5929 O O . PRO A 1 776 ? -6.414 21.906 -14.789 1 96.12 776 PRO A O 1
ATOM 5932 N N . MET A 1 777 ? -8.438 21.984 -13.945 1 95.12 777 MET A N 1
ATOM 5933 C CA . MET A 1 777 ? -9.078 22.438 -15.18 1 95.12 777 MET A CA 1
ATOM 5934 C C . MET A 1 777 ? -8.688 23.875 -15.492 1 95.12 777 MET A C 1
ATOM 5936 O O . MET A 1 777 ? -8.438 24.219 -16.656 1 95.12 777 MET A O 1
ATOM 5940 N N . GLU A 1 778 ? -8.555 24.719 -14.5 1 95.31 778 GLU A N 1
ATOM 5941 C CA . GLU A 1 778 ? -8.266 26.141 -14.672 1 95.31 778 GLU A CA 1
ATOM 5942 C C . GLU A 1 778 ? -6.785 26.375 -14.953 1 95.31 778 GLU A C 1
ATOM 5944 O O . GLU A 1 778 ? -6.422 27.344 -15.625 1 95.31 778 GLU A O 1
ATOM 5949 N N . ASN A 1 779 ? -5.992 25.531 -14.438 1 97.81 779 ASN A N 1
ATOM 5950 C CA . ASN A 1 779 ? -4.547 25.719 -14.492 1 97.81 779 ASN A CA 1
ATOM 5951 C C . ASN A 1 779 ? -3.82 24.453 -14.906 1 97.81 779 ASN A C 1
ATOM 5953 O O . ASN A 1 779 ? -2.922 23.984 -14.195 1 97.81 779 ASN A O 1
ATOM 5957 N N . PRO A 1 780 ? -4.152 23.844 -16.031 1 97.19 780 PRO A N 1
ATOM 5958 C CA . PRO A 1 780 ? -3.531 22.578 -16.422 1 97.19 780 PRO A CA 1
ATOM 5959 C C . PRO A 1 780 ? -2.016 22.672 -16.562 1 97.19 780 PRO A C 1
ATOM 5961 O O . PRO A 1 780 ? -1.289 21.75 -16.188 1 97.19 780 PRO A O 1
ATOM 5964 N N . LYS A 1 781 ? -1.533 23.766 -17.109 1 97.69 781 LYS A N 1
ATOM 5965 C CA . LYS A 1 781 ? -0.096 23.938 -17.281 1 97.69 781 LYS A CA 1
ATOM 5966 C C . LYS A 1 781 ? 0.621 24 -15.938 1 97.69 781 LYS A C 1
ATOM 5968 O O . LYS A 1 781 ? 1.686 23.406 -15.773 1 97.69 781 LYS A O 1
ATOM 5973 N N . GLY A 1 782 ? 0.062 24.797 -15.008 1 98.25 782 GLY A N 1
ATOM 5974 C CA . GLY A 1 782 ? 0.646 24.875 -13.68 1 98.25 782 GLY A CA 1
ATOM 5975 C C . GLY A 1 782 ? 0.737 23.516 -12.992 1 98.25 782 GLY A C 1
ATOM 5976 O O . GLY A 1 782 ? 1.751 23.203 -12.375 1 98.25 782 GLY A O 1
ATOM 5977 N N . TYR A 1 783 ? -0.335 22.766 -13.172 1 98.12 783 TYR A N 1
ATOM 5978 C CA . TYR A 1 783 ? -0.354 21.438 -12.57 1 98.12 783 TYR A CA 1
ATOM 5979 C C . TYR A 1 783 ? 0.717 20.531 -13.18 1 98.12 783 TYR A C 1
ATOM 5981 O O . TYR A 1 783 ? 1.373 19.766 -12.477 1 98.12 783 TYR A O 1
ATOM 5989 N N . THR A 1 784 ? 0.916 20.594 -14.453 1 98 784 THR A N 1
ATOM 5990 C CA . THR A 1 784 ? 1.935 19.797 -15.133 1 98 784 THR A CA 1
ATOM 5991 C C . THR A 1 784 ? 3.334 20.234 -14.703 1 98 784 THR A C 1
ATOM 5993 O O . THR A 1 784 ? 4.164 19.391 -14.344 1 98 784 THR A O 1
ATOM 5996 N N . GLU A 1 785 ? 3.58 21.516 -14.648 1 97.94 785 GLU A N 1
ATOM 5997 C CA . GLU A 1 785 ? 4.906 22.047 -14.352 1 97.94 785 GLU A CA 1
ATOM 5998 C C . GLU A 1 785 ? 5.254 21.859 -12.875 1 97.94 785 GLU A C 1
ATOM 6000 O O . GLU A 1 785 ? 6.426 21.75 -12.516 1 97.94 785 GLU A O 1
ATOM 6005 N N . SER A 1 786 ? 4.246 21.812 -12.047 1 98.38 786 SER A N 1
ATOM 6006 C CA . SER A 1 786 ? 4.469 21.703 -10.609 1 98.38 786 SER A CA 1
ATOM 6007 C C . SER A 1 786 ? 4.523 20.234 -10.172 1 98.38 786 SER A C 1
ATOM 6009 O O . SER A 1 786 ? 4.695 19.953 -8.984 1 98.38 786 SER A O 1
ATOM 6011 N N . SER A 1 787 ? 4.332 19.344 -11.086 1 98.38 787 SER A N 1
ATOM 6012 C CA . SER A 1 787 ? 4.398 17.922 -10.766 1 98.38 787 SER A CA 1
ATOM 6013 C C . SER A 1 787 ? 5.832 17.406 -10.828 1 98.38 787 SER A C 1
ATOM 6015 O O . SER A 1 787 ? 6.535 17.625 -11.812 1 98.38 787 SER A O 1
ATOM 6017 N N . VAL A 1 788 ? 6.277 16.688 -9.781 1 98.62 788 VAL A N 1
ATOM 6018 C CA . VAL A 1 788 ? 7.605 16.078 -9.797 1 98.62 788 VAL A CA 1
ATOM 6019 C C . VAL A 1 788 ? 7.707 15.078 -10.938 1 98.62 788 VAL A C 1
ATOM 6021 O O . VAL A 1 788 ? 8.773 14.914 -11.539 1 98.62 788 VAL A O 1
ATOM 6024 N N . LEU A 1 789 ? 6.59 14.383 -11.273 1 98.25 789 LEU A N 1
ATOM 6025 C CA . LEU A 1 789 ? 6.531 13.344 -12.297 1 98.25 789 LEU A CA 1
ATOM 6026 C C . LEU A 1 789 ? 6.996 13.875 -13.648 1 98.25 789 LEU A C 1
ATOM 6028 O O . LEU A 1 789 ? 7.699 13.18 -14.383 1 98.25 789 LEU A O 1
ATOM 6032 N N . THR A 1 790 ? 6.59 15.094 -13.898 1 97.94 790 THR A N 1
ATOM 6033 C CA . THR A 1 790 ? 6.914 15.734 -15.172 1 97.94 790 THR A CA 1
ATOM 6034 C C . THR A 1 790 ? 8.422 15.898 -15.32 1 97.94 790 THR A C 1
ATOM 6036 O O . THR A 1 790 ? 8.953 15.867 -16.438 1 97.94 790 THR A O 1
ATOM 6039 N N . HIS A 1 791 ? 9.148 16.016 -14.242 1 98.31 791 HIS A N 1
ATOM 6040 C CA . HIS A 1 791 ? 10.57 16.344 -14.266 1 98.31 791 HIS A CA 1
ATOM 6041 C C . HIS A 1 791 ? 11.43 15.156 -13.875 1 98.31 791 HIS A C 1
ATOM 6043 O O . HIS A 1 791 ? 12.648 15.273 -13.773 1 98.31 791 HIS A O 1
ATOM 6049 N N . ALA A 1 792 ? 10.844 14.016 -13.711 1 97.69 792 ALA A N 1
ATOM 6050 C CA . ALA A 1 792 ? 11.523 12.828 -13.188 1 97.69 792 ALA A CA 1
ATOM 6051 C C . ALA A 1 792 ? 12.734 12.469 -14.039 1 97.69 792 ALA A C 1
ATOM 6053 O O . ALA A 1 792 ? 13.758 12.023 -13.516 1 97.69 792 ALA A O 1
ATOM 6054 N N . SER A 1 793 ? 12.672 12.625 -15.344 1 97 793 SER A N 1
ATOM 6055 C CA . SER A 1 793 ? 13.742 12.242 -16.25 1 97 793 SER A CA 1
ATOM 6056 C C . SER A 1 793 ? 14.977 13.109 -16.047 1 97 793 SER A C 1
ATOM 6058 O O . SER A 1 793 ? 16.078 12.734 -16.453 1 97 793 SER A O 1
ATOM 6060 N N . LYS A 1 794 ? 14.805 14.25 -15.398 1 97.12 794 LYS A N 1
ATOM 6061 C CA . LYS A 1 794 ? 15.898 15.188 -15.203 1 97.12 794 LYS A CA 1
ATOM 6062 C C . LYS A 1 794 ? 16.609 14.93 -13.875 1 97.12 794 LYS A C 1
ATOM 6064 O O . LYS A 1 794 ? 17.641 15.562 -13.586 1 97.12 794 LYS A O 1
ATOM 6069 N N . LEU A 1 795 ? 16.094 14.062 -13.102 1 97.19 795 LEU A N 1
ATOM 6070 C CA . LEU A 1 795 ? 16.672 13.781 -11.797 1 97.19 795 LEU A CA 1
ATOM 6071 C C . LEU A 1 795 ? 18.125 13.312 -11.938 1 97.19 795 LEU A C 1
ATOM 6073 O O . LEU A 1 795 ? 18.406 12.414 -12.734 1 97.19 795 LEU A O 1
ATOM 6077 N N . GLU A 1 796 ? 18.969 13.953 -11.289 1 94.38 796 GLU A N 1
ATOM 6078 C CA . GLU A 1 796 ? 20.359 13.523 -11.133 1 94.38 796 GLU A CA 1
ATOM 6079 C C . GLU A 1 796 ? 20.719 13.414 -9.656 1 94.38 796 GLU A C 1
ATOM 6081 O O . GLU A 1 796 ? 20.094 14.023 -8.797 1 94.38 796 GLU A O 1
ATOM 6086 N N . GLY A 1 797 ? 21.641 12.648 -9.375 1 94.5 797 GLY A N 1
ATOM 6087 C CA . GLY A 1 797 ? 22.062 12.477 -7.992 1 94.5 797 GLY A CA 1
ATOM 6088 C C . GLY A 1 797 ? 21.344 11.336 -7.293 1 94.5 797 GLY A C 1
ATOM 6089 O O . GLY A 1 797 ? 20.812 10.43 -7.945 1 94.5 797 GLY A O 1
ATOM 6090 N N . LYS A 1 798 ? 21.438 11.367 -5.953 1 97.06 798 LYS A N 1
ATOM 6091 C CA . LYS A 1 798 ? 20.875 10.305 -5.129 1 97.06 798 LYS A CA 1
ATOM 6092 C C . LYS A 1 798 ? 19.609 10.773 -4.414 1 97.06 798 LYS A C 1
ATOM 6094 O O . LYS A 1 798 ? 19.609 11.812 -3.752 1 97.06 798 LYS A O 1
ATOM 6099 N N . LEU A 1 799 ? 18.516 10.023 -4.543 1 98.5 799 LEU A N 1
ATOM 6100 C CA . LEU A 1 799 ? 17.25 10.367 -3.92 1 98.5 799 LEU A CA 1
ATOM 6101 C C . LEU A 1 799 ? 16.75 9.234 -3.027 1 98.5 799 LEU A C 1
ATOM 6103 O O . LEU A 1 799 ? 16.578 8.109 -3.49 1 98.5 799 LEU A O 1
ATOM 6107 N N . MET A 1 800 ? 16.562 9.492 -1.794 1 98.69 800 MET A N 1
ATOM 6108 C CA . MET A 1 800 ? 15.859 8.578 -0.894 1 98.69 800 MET A CA 1
ATOM 6109 C C . MET A 1 800 ? 14.445 9.07 -0.604 1 98.69 800 MET A C 1
ATOM 6111 O O . MET A 1 800 ? 14.258 10.203 -0.152 1 98.69 800 MET A O 1
ATOM 6115 N N . LEU A 1 801 ? 13.492 8.312 -0.896 1 98.81 801 LEU A N 1
ATOM 6116 C CA . LEU A 1 801 ? 12.109 8.57 -0.534 1 98.81 801 LEU A CA 1
ATOM 6117 C C . LEU A 1 801 ? 11.758 7.91 0.797 1 98.81 801 LEU A C 1
ATOM 6119 O O . LEU A 1 801 ? 12.148 6.77 1.05 1 98.81 801 LEU A O 1
ATOM 6123 N N . VAL A 1 802 ? 11.133 8.641 1.699 1 98.75 802 VAL A N 1
ATOM 6124 C CA . VAL A 1 802 ? 10.672 8.141 2.988 1 98.75 802 VAL A CA 1
ATOM 6125 C C . VAL A 1 802 ? 9.164 8.352 3.121 1 98.75 802 VAL A C 1
ATOM 6127 O O . VAL A 1 802 ? 8.664 9.461 2.885 1 98.75 802 VAL A O 1
ATOM 6130 N N . HIS A 1 803 ? 8.422 7.352 3.521 1 98.75 803 HIS A N 1
ATOM 6131 C CA . HIS A 1 803 ? 6.973 7.535 3.516 1 98.75 803 HIS A CA 1
ATOM 6132 C C . HIS A 1 803 ? 6.285 6.539 4.445 1 98.75 803 HIS A C 1
ATOM 6134 O O . HIS A 1 803 ? 6.711 5.387 4.551 1 98.75 803 HIS A O 1
ATOM 6140 N N . GLY A 1 804 ? 5.273 6.977 5.199 1 98.25 804 GLY A N 1
ATOM 6141 C CA . GLY A 1 804 ? 4.398 6.078 5.938 1 98.25 804 GLY A CA 1
ATOM 6142 C C . GLY A 1 804 ? 3.289 5.496 5.086 1 98.25 804 GLY A C 1
ATOM 6143 O O . GLY A 1 804 ? 2.674 6.203 4.285 1 98.25 804 GLY A O 1
ATOM 6144 N N . LEU A 1 805 ? 2.955 4.223 5.289 1 97.75 805 LEU A N 1
ATOM 6145 C CA . LEU A 1 805 ? 1.974 3.568 4.434 1 97.75 805 LEU A CA 1
ATOM 6146 C C . LEU A 1 805 ? 0.554 3.936 4.852 1 97.75 805 LEU A C 1
ATOM 6148 O O . LEU A 1 805 ? -0.391 3.764 4.078 1 97.75 805 LEU A O 1
ATOM 6152 N N . MET A 1 806 ? 0.379 4.422 6.055 1 96.5 806 MET A N 1
ATOM 6153 C CA . MET A 1 806 ? -0.959 4.754 6.539 1 96.5 806 MET A CA 1
ATOM 6154 C C . MET A 1 806 ? -1.216 6.254 6.441 1 96.5 806 MET A C 1
ATOM 6156 O O . MET A 1 806 ? -2.145 6.77 7.066 1 96.5 806 MET A O 1
ATOM 6160 N N . ASP A 1 807 ? -0.366 6.977 5.754 1 96.94 807 ASP A N 1
ATOM 6161 C CA . ASP A 1 807 ? -0.468 8.43 5.629 1 96.94 807 ASP A CA 1
ATOM 6162 C C . ASP A 1 807 ? -1.808 8.836 5.02 1 96.94 807 ASP A C 1
ATOM 6164 O O . ASP A 1 807 ? -2.072 8.555 3.848 1 96.94 807 ASP A O 1
ATOM 6168 N N . GLU A 1 808 ? -2.641 9.469 5.797 1 94.75 808 GLU A N 1
ATOM 6169 C CA . GLU A 1 808 ? -3.965 9.859 5.316 1 94.75 808 GLU A CA 1
ATOM 6170 C C . GLU A 1 808 ? -3.971 11.297 4.816 1 94.75 808 GLU A C 1
ATOM 6172 O O . GLU A 1 808 ? -4.961 11.758 4.246 1 94.75 808 GLU A O 1
ATOM 6177 N N . ASN A 1 809 ? -2.844 11.961 5.047 1 95.62 809 ASN A N 1
ATOM 6178 C CA . ASN A 1 809 ? -2.709 13.344 4.586 1 95.62 809 ASN A CA 1
ATOM 6179 C C . ASN A 1 809 ? -2.094 13.406 3.189 1 95.62 809 ASN A C 1
ATOM 6181 O O . ASN A 1 809 ? -2.691 13.969 2.27 1 95.62 809 ASN A O 1
ATOM 6185 N N . VAL A 1 810 ? -0.937 12.922 3.074 1 97.81 810 VAL A N 1
ATOM 6186 C CA . VAL A 1 810 ? -0.281 12.695 1.791 1 97.81 810 VAL A CA 1
ATOM 6187 C C . VAL A 1 810 ? -0.226 11.195 1.499 1 97.81 810 VAL A C 1
ATOM 6189 O O . VAL A 1 810 ? 0.715 10.508 1.908 1 97.81 810 VAL A O 1
ATOM 6192 N N . HIS A 1 811 ? -1.166 10.758 0.765 1 97.75 811 HIS A N 1
ATOM 6193 C CA . HIS A 1 811 ? -1.319 9.328 0.535 1 97.75 811 HIS A CA 1
ATOM 6194 C C . HIS A 1 811 ? -0.077 8.742 -0.127 1 97.75 811 HIS A C 1
ATOM 6196 O O . HIS A 1 811 ? 0.591 9.414 -0.913 1 97.75 811 HIS A O 1
ATOM 6202 N N . PHE A 1 812 ? 0.192 7.496 0.127 1 98.25 812 PHE A N 1
ATOM 6203 C CA . PHE A 1 812 ? 1.349 6.809 -0.435 1 98.25 812 PHE A CA 1
ATOM 6204 C C . PHE A 1 812 ? 1.283 6.793 -1.958 1 98.25 812 PHE A C 1
ATOM 6206 O O . PHE A 1 812 ? 2.295 6.574 -2.625 1 98.25 812 PHE A O 1
ATOM 6213 N N . ARG A 1 813 ? 0.157 6.969 -2.59 1 97.44 813 ARG A N 1
ATOM 6214 C CA . ARG A 1 813 ? 0.006 7.027 -4.039 1 97.44 813 ARG A CA 1
ATOM 6215 C C . ARG A 1 813 ? 0.922 8.086 -4.645 1 97.44 813 ARG A C 1
ATOM 6217 O O . ARG A 1 813 ? 1.349 7.961 -5.793 1 97.44 813 ARG A O 1
ATOM 6224 N N . HIS A 1 814 ? 1.226 9.164 -3.859 1 98.44 814 HIS A N 1
ATOM 6225 C CA . HIS A 1 814 ? 2.178 10.164 -4.328 1 98.44 814 HIS A CA 1
ATOM 6226 C C . HIS A 1 814 ? 3.543 9.539 -4.605 1 98.44 814 HIS A C 1
ATOM 6228 O O . HIS A 1 814 ? 4.109 9.734 -5.684 1 98.44 814 HIS A O 1
ATOM 6234 N N . THR A 1 815 ? 4.047 8.805 -3.656 1 98.69 815 THR A N 1
ATOM 6235 C CA . THR A 1 815 ? 5.328 8.125 -3.801 1 98.69 815 THR A CA 1
ATOM 6236 C C . THR A 1 815 ? 5.246 7.047 -4.883 1 98.69 815 THR A C 1
ATOM 6238 O O . THR A 1 815 ? 6.16 6.918 -5.703 1 98.69 815 THR A O 1
ATOM 6241 N N . ALA A 1 816 ? 4.188 6.309 -4.93 1 98.5 816 ALA A N 1
ATOM 6242 C CA . ALA A 1 816 ? 4.012 5.242 -5.91 1 98.5 816 ALA A CA 1
ATOM 6243 C C . ALA A 1 816 ? 4.051 5.793 -7.332 1 98.5 816 ALA A C 1
ATOM 6245 O O . ALA A 1 816 ? 4.727 5.234 -8.203 1 98.5 816 ALA A O 1
ATOM 6246 N N . ARG A 1 817 ? 3.346 6.844 -7.605 1 98.25 817 ARG A N 1
ATOM 6247 C CA . ARG A 1 817 ? 3.312 7.449 -8.93 1 98.25 817 ARG A CA 1
ATOM 6248 C C . ARG A 1 817 ? 4.684 8 -9.32 1 98.25 817 ARG A C 1
ATOM 6250 O O . ARG A 1 817 ? 5.082 7.93 -10.484 1 98.25 817 ARG A O 1
ATOM 6257 N N . LEU A 1 818 ? 5.352 8.594 -8.312 1 98.69 818 LEU A N 1
ATOM 6258 C CA . LEU A 1 818 ? 6.703 9.07 -8.594 1 98.69 818 LEU A CA 1
ATOM 6259 C C . LEU A 1 818 ? 7.621 7.91 -8.961 1 98.69 818 LEU A C 1
ATOM 6261 O O . LEU A 1 818 ? 8.422 8.016 -9.898 1 98.69 818 LEU A O 1
ATOM 6265 N N . ILE A 1 819 ? 7.535 6.824 -8.281 1 98.44 819 ILE A N 1
ATOM 6266 C CA . ILE A 1 819 ? 8.359 5.648 -8.555 1 98.44 819 ILE A CA 1
ATOM 6267 C C . ILE A 1 819 ? 8.109 5.16 -9.977 1 98.44 819 ILE A C 1
ATOM 6269 O O . ILE A 1 819 ? 9.055 4.836 -10.703 1 98.44 819 ILE A O 1
ATOM 6273 N N . ASN A 1 820 ? 6.848 5.086 -10.406 1 97.94 820 ASN A N 1
ATOM 6274 C CA . ASN A 1 820 ? 6.547 4.73 -11.789 1 97.94 820 ASN A CA 1
ATOM 6275 C C . ASN A 1 820 ? 7.277 5.637 -12.773 1 97.94 820 ASN A C 1
ATOM 6277 O O . ASN A 1 820 ? 7.836 5.16 -13.766 1 97.94 820 ASN A O 1
ATOM 6281 N N . ALA A 1 821 ? 7.254 6.93 -12.484 1 98.12 821 ALA A N 1
ATOM 6282 C CA . ALA A 1 821 ? 7.914 7.891 -13.367 1 98.12 821 ALA A CA 1
ATOM 6283 C C . ALA A 1 821 ? 9.422 7.672 -13.375 1 98.12 821 ALA A C 1
ATOM 6285 O O . ALA A 1 821 ? 10.062 7.773 -14.43 1 98.12 821 ALA A O 1
ATOM 6286 N N . LEU A 1 822 ? 10.008 7.434 -12.234 1 98.06 822 LEU A N 1
ATOM 6287 C CA . LEU A 1 822 ? 11.438 7.199 -12.125 1 98.06 822 LEU A CA 1
ATOM 6288 C C . LEU A 1 822 ? 11.844 5.926 -12.867 1 98.06 822 LEU A C 1
ATOM 6290 O O . LEU A 1 822 ? 12.867 5.898 -13.555 1 98.06 822 LEU A O 1
ATOM 6294 N N . ILE A 1 823 ? 11.047 4.859 -12.734 1 97.25 823 ILE A N 1
ATOM 6295 C CA . ILE A 1 823 ? 11.305 3.607 -13.438 1 97.25 823 ILE A CA 1
ATOM 6296 C C . ILE A 1 823 ? 11.242 3.838 -14.945 1 97.25 823 ILE A C 1
ATOM 6298 O O . ILE A 1 823 ? 12.125 3.398 -15.68 1 97.25 823 ILE A O 1
ATOM 6302 N N . ALA A 1 824 ? 10.234 4.539 -15.383 1 95.88 824 ALA A N 1
ATOM 6303 C CA . ALA A 1 824 ? 10.07 4.836 -16.797 1 95.88 824 ALA A CA 1
ATOM 6304 C C . ALA A 1 824 ? 11.266 5.613 -17.344 1 95.88 824 ALA A C 1
ATOM 6306 O O . ALA A 1 824 ? 11.672 5.43 -18.484 1 95.88 824 ALA A O 1
ATOM 6307 N N . ALA A 1 825 ? 11.844 6.449 -16.484 1 96.44 825 ALA A N 1
ATOM 6308 C CA . ALA A 1 825 ? 12.977 7.285 -16.875 1 96.44 825 ALA A CA 1
ATOM 6309 C C . ALA A 1 825 ? 14.305 6.574 -16.609 1 96.44 825 ALA A C 1
ATOM 6311 O O . ALA A 1 825 ? 15.375 7.121 -16.875 1 96.44 825 ALA A O 1
ATOM 6312 N N . ARG A 1 826 ? 14.266 5.391 -16.031 1 95 826 ARG A N 1
ATOM 6313 C CA . ARG A 1 826 ? 15.438 4.598 -15.672 1 95 826 ARG A CA 1
ATOM 6314 C C . ARG A 1 826 ? 16.328 5.352 -14.688 1 95 826 ARG A C 1
ATOM 6316 O O . ARG A 1 826 ? 17.547 5.414 -14.867 1 95 826 ARG A O 1
ATOM 6323 N N . LYS A 1 827 ? 15.648 6.051 -13.734 1 96.5 827 LYS A N 1
ATOM 6324 C CA . LYS A 1 827 ? 16.359 6.754 -12.664 1 96.5 827 LYS A CA 1
ATOM 6325 C C . LYS A 1 827 ? 16.328 5.949 -11.367 1 96.5 827 LYS A C 1
ATOM 6327 O O . LYS A 1 827 ? 15.266 5.469 -10.953 1 96.5 827 LYS A O 1
ATOM 6332 N N . PRO A 1 828 ? 17.5 5.777 -10.75 1 95.06 828 PRO A N 1
ATOM 6333 C CA . PRO A 1 828 ? 17.5 5.039 -9.484 1 95.06 828 PRO A CA 1
ATOM 6334 C C . PRO A 1 828 ? 16.938 5.852 -8.328 1 95.06 828 PRO A C 1
ATOM 6336 O O . PRO A 1 828 ? 16.984 7.086 -8.352 1 95.06 828 PRO A O 1
ATOM 6339 N N . TYR A 1 829 ? 16.391 5.215 -7.352 1 97.31 829 TYR A N 1
ATOM 6340 C CA . TYR A 1 829 ? 15.914 5.789 -6.098 1 97.31 829 TYR A CA 1
ATOM 6341 C C . TYR A 1 829 ? 16.125 4.816 -4.941 1 97.31 829 TYR A C 1
ATOM 6343 O O . TYR A 1 829 ? 16.297 3.613 -5.156 1 97.31 829 TYR A O 1
ATOM 6351 N N . ASP A 1 830 ? 16.234 5.316 -3.777 1 97.88 830 ASP A N 1
ATOM 6352 C CA . ASP A 1 830 ? 16.156 4.543 -2.541 1 97.88 830 ASP A CA 1
ATOM 6353 C C . ASP A 1 830 ? 14.828 4.785 -1.824 1 97.88 830 ASP A C 1
ATOM 6355 O O . ASP A 1 830 ? 14.203 5.836 -1.995 1 97.88 830 ASP A O 1
ATOM 6359 N N . LEU A 1 831 ? 14.344 3.789 -1.128 1 98.56 831 LEU A N 1
ATOM 6360 C CA . LEU A 1 831 ? 13.016 3.891 -0.528 1 98.56 831 LEU A CA 1
ATOM 6361 C C . LEU A 1 831 ? 13.023 3.361 0.902 1 98.56 831 LEU A C 1
ATOM 6363 O O . LEU A 1 831 ? 13.516 2.26 1.158 1 98.56 831 LEU A O 1
ATOM 6367 N N . LEU A 1 832 ? 12.594 4.164 1.81 1 98.19 832 LEU A N 1
ATOM 6368 C CA . LEU A 1 832 ? 12.359 3.826 3.209 1 98.19 832 LEU A CA 1
ATOM 6369 C C . LEU A 1 832 ? 10.883 3.969 3.566 1 98.19 832 LEU A C 1
ATOM 6371 O O . LEU A 1 832 ? 10.328 5.066 3.48 1 98.19 832 LEU A O 1
ATOM 6375 N N . ILE A 1 833 ? 10.203 2.863 3.959 1 98.06 833 ILE A N 1
ATOM 6376 C CA . ILE A 1 833 ? 8.789 2.969 4.289 1 98.06 833 ILE A CA 1
ATOM 6377 C C . ILE A 1 833 ? 8.57 2.574 5.75 1 98.06 833 ILE A C 1
ATOM 6379 O O . ILE A 1 833 ? 9.344 1.792 6.309 1 98.06 833 ILE A O 1
ATOM 6383 N N . PHE A 1 834 ? 7.598 3.121 6.363 1 98.44 834 PHE A N 1
ATOM 6384 C CA . PHE A 1 834 ? 7.113 2.787 7.695 1 98.44 834 PHE A CA 1
ATOM 6385 C C . PHE A 1 834 ? 5.664 2.316 7.641 1 98.44 834 PHE A C 1
ATOM 6387 O O . PHE A 1 834 ? 4.738 3.135 7.641 1 98.44 834 PHE A O 1
ATOM 6394 N N . PRO A 1 835 ? 5.449 1.021 7.68 1 97.94 835 PRO A N 1
ATOM 6395 C CA . PRO A 1 835 ? 4.133 0.459 7.375 1 97.94 835 PRO A CA 1
ATOM 6396 C C . PRO A 1 835 ? 3.059 0.895 8.367 1 97.94 835 PRO A C 1
ATOM 6398 O O . PRO A 1 835 ? 1.885 1.011 8.008 1 97.94 835 PRO A O 1
ATOM 6401 N N . ASP A 1 836 ? 3.428 1.187 9.617 1 95.62 836 ASP A N 1
ATOM 6402 C CA . ASP A 1 836 ? 2.434 1.443 10.648 1 95.62 836 ASP A CA 1
ATOM 6403 C C . ASP A 1 836 ? 2.365 2.93 10.992 1 95.62 836 ASP A C 1
ATOM 6405 O O . ASP A 1 836 ? 1.821 3.311 12.031 1 95.62 836 ASP A O 1
ATOM 6409 N N . GLU A 1 837 ? 2.992 3.697 10.188 1 96.31 837 GLU A N 1
ATOM 6410 C CA . GLU A 1 837 ? 3.051 5.121 10.5 1 96.31 837 GLU A CA 1
ATOM 6411 C C . GLU A 1 837 ? 2.217 5.938 9.516 1 96.31 837 GLU A C 1
ATOM 6413 O O . GLU A 1 837 ? 1.965 5.496 8.391 1 96.31 837 GLU A O 1
ATOM 6418 N N . ARG A 1 838 ? 1.771 7.066 9.969 1 94.81 838 ARG A N 1
ATOM 6419 C CA . ARG A 1 838 ? 0.964 7.988 9.172 1 94.81 838 ARG A CA 1
ATOM 6420 C C . ARG A 1 838 ? 1.834 9.062 8.523 1 94.81 838 ARG A C 1
ATOM 6422 O O . ARG A 1 838 ? 2.879 8.758 7.945 1 94.81 838 ARG A O 1
ATOM 6429 N N . HIS A 1 839 ? 1.482 10.289 8.5 1 94.06 839 HIS A N 1
ATOM 6430 C CA . HIS A 1 839 ? 2.213 11.359 7.82 1 94.06 839 HIS A CA 1
ATOM 6431 C C . HIS A 1 839 ? 3.584 11.57 8.445 1 94.06 839 HIS A C 1
ATOM 6433 O O . HIS A 1 839 ? 4.535 11.961 7.762 1 94.06 839 HIS A O 1
ATOM 6439 N N . SER A 1 840 ? 3.678 11.305 9.727 1 90.44 840 SER A N 1
ATOM 6440 C CA . SER A 1 840 ? 4.957 11.297 10.422 1 90.44 840 SER A CA 1
ATOM 6441 C C . SER A 1 840 ? 5.055 10.117 11.391 1 90.44 840 SER A C 1
ATOM 6443 O O . SER A 1 840 ? 4.074 9.773 12.055 1 90.44 840 SER A O 1
ATOM 6445 N N . PRO A 1 841 ? 6.223 9.562 11.5 1 91.75 841 PRO A N 1
ATOM 6446 C CA . PRO A 1 841 ? 6.355 8.469 12.469 1 91.75 841 PRO A CA 1
ATOM 6447 C C . PRO A 1 841 ? 6.18 8.93 13.914 1 91.75 841 PRO A C 1
ATOM 6449 O O . PRO A 1 841 ? 6.785 9.922 14.328 1 91.75 841 PRO A O 1
ATOM 6452 N N . ARG A 1 842 ? 5.43 8.234 14.664 1 88.44 842 ARG A N 1
ATOM 6453 C CA . ARG A 1 842 ? 5.176 8.578 16.062 1 88.44 842 ARG A CA 1
ATOM 6454 C C . ARG A 1 842 ? 5.941 7.648 17 1 88.44 842 ARG A C 1
ATOM 6456 O O . ARG A 1 842 ? 6.383 8.07 18.062 1 88.44 842 ARG A O 1
ATOM 6463 N N . LYS A 1 843 ? 6.074 6.406 16.625 1 90.31 843 LYS A N 1
ATOM 6464 C CA . LYS A 1 843 ? 6.785 5.453 17.469 1 90.31 843 LYS A CA 1
ATOM 6465 C C . LYS A 1 843 ? 8.266 5.801 17.578 1 90.31 843 LYS A C 1
ATOM 6467 O O . LYS A 1 843 ? 8.922 6.059 16.562 1 90.31 843 LYS A O 1
ATOM 6472 N N . LEU A 1 844 ? 8.773 5.801 18.781 1 91.75 844 LEU A N 1
ATOM 6473 C CA . LEU A 1 844 ? 10.164 6.184 19.016 1 91.75 844 LEU A CA 1
ATOM 6474 C C . LEU A 1 844 ? 11.117 5.312 18.203 1 91.75 844 LEU A C 1
ATOM 6476 O O . LEU A 1 844 ? 12.055 5.82 17.594 1 91.75 844 LEU A O 1
ATOM 6480 N N . GLN A 1 845 ? 10.852 4.035 18.203 1 93.56 845 GLN A N 1
ATOM 6481 C CA . GLN A 1 845 ? 11.734 3.117 17.484 1 93.56 845 GLN A CA 1
ATOM 6482 C C . GLN A 1 845 ? 11.781 3.449 15.992 1 93.56 845 GLN A C 1
ATOM 6484 O O . GLN A 1 845 ? 12.844 3.377 15.375 1 93.56 845 GLN A O 1
ATOM 6489 N N . ASP A 1 846 ? 10.656 3.725 15.422 1 96.12 846 ASP A N 1
ATOM 6490 C CA . ASP A 1 846 ? 10.594 4.09 14.008 1 96.12 846 ASP A CA 1
ATOM 6491 C C . ASP A 1 846 ? 11.336 5.398 13.742 1 96.12 846 ASP A C 1
ATOM 6493 O O . ASP A 1 846 ? 12.039 5.527 12.742 1 96.12 846 ASP A O 1
ATOM 6497 N N . ARG A 1 847 ? 11.211 6.336 14.602 1 96.31 847 ARG A N 1
ATOM 6498 C CA . ARG A 1 847 ? 11.883 7.621 14.438 1 96.31 847 ARG A CA 1
ATOM 6499 C C . ARG A 1 847 ? 13.391 7.473 14.547 1 96.31 847 ARG A C 1
ATOM 6501 O O . ARG A 1 847 ? 14.141 8.109 13.797 1 96.31 847 ARG A O 1
ATOM 6508 N N . VAL A 1 848 ? 13.828 6.742 15.555 1 96.88 848 VAL A N 1
ATOM 6509 C CA . VAL A 1 848 ? 15.258 6.508 15.719 1 96.88 848 VAL A CA 1
ATOM 6510 C C . VAL A 1 848 ? 15.828 5.891 14.438 1 96.88 848 VAL A C 1
ATOM 6512 O O . VAL A 1 848 ? 16.875 6.32 13.945 1 96.88 848 VAL A O 1
ATOM 6515 N N . TYR A 1 849 ? 15.109 4.867 13.977 1 97.44 849 TYR A N 1
ATOM 6516 C CA . TYR A 1 849 ? 15.531 4.203 12.75 1 97.44 849 TYR A CA 1
ATOM 6517 C C . TYR A 1 849 ? 15.602 5.195 11.594 1 97.44 849 TYR A C 1
ATOM 6519 O O . TYR A 1 849 ? 16.578 5.207 10.836 1 97.44 849 TYR A O 1
ATOM 6527 N N . MET A 1 850 ? 14.617 5.969 11.43 1 97.88 850 MET A N 1
ATOM 6528 C CA . MET A 1 850 ? 14.539 6.961 10.359 1 97.88 850 MET A CA 1
ATOM 6529 C C . MET A 1 850 ? 15.711 7.93 10.438 1 97.88 850 MET A C 1
ATOM 6531 O O . MET A 1 850 ? 16.391 8.18 9.43 1 97.88 850 MET A O 1
ATOM 6535 N N . GLU A 1 851 ? 15.977 8.508 11.633 1 97.44 851 GLU A N 1
ATOM 6536 C CA . GLU A 1 851 ? 17.031 9.5 11.805 1 97.44 851 GLU A CA 1
ATOM 6537 C C . GLU A 1 851 ? 18.406 8.906 11.539 1 97.44 851 GLU A C 1
ATOM 6539 O O . GLU A 1 851 ? 19.281 9.562 10.969 1 97.44 851 GLU A O 1
ATOM 6544 N N . GLN A 1 852 ? 18.547 7.727 11.938 1 96.88 852 GLN A N 1
ATOM 6545 C CA . GLN A 1 852 ? 19.812 7.047 11.656 1 96.88 852 GLN A CA 1
ATOM 6546 C C . GLN A 1 852 ? 20 6.863 10.156 1 96.88 852 GLN A C 1
ATOM 6548 O O . GLN A 1 852 ? 21.078 7.152 9.625 1 96.88 852 GLN A O 1
ATOM 6553 N N . ARG A 1 853 ? 19 6.359 9.5 1 97.5 853 ARG A N 1
ATOM 6554 C CA . ARG A 1 853 ? 19.094 6.102 8.062 1 97.5 853 ARG A CA 1
ATOM 6555 C C . ARG A 1 853 ? 19.344 7.391 7.293 1 97.5 853 ARG A C 1
ATOM 6557 O O . ARG A 1 853 ? 20.094 7.402 6.312 1 97.5 853 ARG A O 1
ATOM 6564 N N . ILE A 1 854 ? 18.719 8.438 7.676 1 97.75 854 ILE A N 1
ATOM 6565 C CA . ILE A 1 854 ? 18.875 9.719 7.004 1 97.75 854 ILE A CA 1
ATOM 6566 C C . ILE A 1 854 ? 20.312 10.211 7.164 1 97.75 854 ILE A C 1
ATOM 6568 O O . ILE A 1 854 ? 20.953 10.602 6.188 1 97.75 854 ILE A O 1
ATOM 6572 N N . SER A 1 855 ? 20.859 10.219 8.391 1 97 855 SER A N 1
ATOM 6573 C CA . SER A 1 855 ? 22.234 10.672 8.625 1 97 855 SER A CA 1
ATOM 6574 C C . SER A 1 855 ? 23.234 9.812 7.867 1 97 855 SER A C 1
ATOM 6576 O O . SER A 1 855 ? 24.172 10.336 7.258 1 97 855 SER A O 1
ATOM 6578 N N . ASP A 1 856 ? 22.984 8.531 7.902 1 96 856 ASP A N 1
ATOM 6579 C CA . ASP A 1 856 ? 23.875 7.609 7.207 1 96 856 ASP A CA 1
ATOM 6580 C C . ASP A 1 856 ? 23.875 7.871 5.703 1 96 856 ASP A C 1
ATOM 6582 O O . ASP A 1 856 ? 24.906 7.734 5.043 1 96 856 ASP A O 1
ATOM 6586 N N . TYR A 1 857 ? 22.766 8.156 5.152 1 97.06 857 TYR A N 1
ATOM 6587 C CA . TYR A 1 857 ? 22.625 8.398 3.723 1 97.06 857 TYR A CA 1
ATOM 6588 C C . TYR A 1 857 ? 23.469 9.594 3.289 1 97.06 857 TYR A C 1
ATOM 6590 O O . TYR A 1 857 ? 24.156 9.531 2.273 1 97.06 857 TYR A O 1
ATOM 6598 N N . PHE A 1 858 ? 23.406 10.672 4.051 1 98 858 PHE A N 1
ATOM 6599 C CA . PHE A 1 858 ? 24.188 11.859 3.727 1 98 858 PHE A CA 1
ATOM 6600 C C . PHE A 1 858 ? 25.672 11.602 3.92 1 98 858 PHE A C 1
ATOM 6602 O O . PHE A 1 858 ? 26.5 12.047 3.119 1 98 858 PHE A O 1
ATOM 6609 N N . VAL A 1 859 ? 26.016 10.898 4.969 1 96.88 859 VAL A N 1
ATOM 6610 C CA . VAL A 1 859 ? 27.422 10.57 5.207 1 96.88 859 VAL A CA 1
ATOM 6611 C C . VAL A 1 859 ? 27.953 9.727 4.055 1 96.88 859 VAL A C 1
ATOM 6613 O O . VAL A 1 859 ? 29.031 9.984 3.533 1 96.88 859 VAL A O 1
ATOM 6616 N N . GLN A 1 860 ? 27.172 8.773 3.621 1 94.12 860 GLN A N 1
ATOM 6617 C CA . GLN A 1 860 ? 27.562 7.836 2.576 1 94.12 860 GLN A CA 1
ATOM 6618 C C . GLN A 1 860 ? 27.797 8.555 1.251 1 94.12 860 GLN A C 1
ATOM 6620 O O . GLN A 1 860 ? 28.703 8.211 0.502 1 94.12 860 GLN A O 1
ATOM 6625 N N . HIS A 1 861 ? 27.031 9.57 0.97 1 95.75 861 HIS A N 1
ATOM 6626 C CA . HIS A 1 861 ? 27.016 10.062 -0.402 1 95.75 861 HIS A CA 1
ATOM 6627 C C . HIS A 1 861 ? 27.688 11.43 -0.499 1 95.75 861 HIS A C 1
ATOM 6629 O O . HIS A 1 861 ? 28.016 11.891 -1.596 1 95.75 861 HIS A O 1
ATOM 6635 N N . LEU A 1 862 ? 27.906 12.109 0.658 1 96.44 862 LEU A N 1
ATOM 6636 C CA . LEU A 1 862 ? 28.453 13.461 0.565 1 96.44 862 LEU A CA 1
ATOM 6637 C C . LEU A 1 862 ? 29.844 13.531 1.203 1 96.44 862 LEU A C 1
ATOM 6639 O O . LEU A 1 862 ? 30.594 14.477 0.967 1 96.44 862 LEU A O 1
ATOM 6643 N N . VAL A 1 863 ? 30.109 12.531 1.999 1 91.94 863 VAL A N 1
ATOM 6644 C CA . VAL A 1 863 ? 31.422 12.531 2.641 1 91.94 863 VAL A CA 1
ATOM 6645 C C . VAL A 1 863 ? 32.406 11.758 1.783 1 91.94 863 VAL A C 1
ATOM 6647 O O . VAL A 1 863 ? 32.094 10.711 1.226 1 91.94 863 VAL A O 1
ATOM 6650 N N . LYS A 1 864 ? 33.562 12.156 1.411 1 73.75 864 LYS A N 1
ATOM 6651 C CA . LYS A 1 864 ? 34.562 11.594 0.506 1 73.75 864 LYS A CA 1
ATOM 6652 C C . LYS A 1 864 ? 35 10.195 0.946 1 73.75 864 LYS A C 1
ATOM 6654 O O . LYS A 1 864 ? 35 9.266 0.143 1 73.75 864 LYS A O 1
ATOM 6659 N N . ASP A 1 865 ? 35.406 10.023 2.082 1 69.88 865 ASP A N 1
ATOM 6660 C CA . ASP A 1 865 ? 35.812 8.719 2.59 1 69.88 865 ASP A CA 1
ATOM 6661 C C . ASP A 1 865 ? 34.938 8.258 3.74 1 69.88 865 ASP A C 1
ATOM 6663 O O . ASP A 1 865 ? 35.344 8.258 4.898 1 69.88 865 ASP A O 1
ATOM 6667 N N . PRO A 1 866 ? 33.719 7.836 3.191 1 67 866 PRO A N 1
ATOM 6668 C CA . PRO A 1 866 ? 32.781 7.52 4.27 1 67 866 PRO A CA 1
ATOM 6669 C C . PRO A 1 866 ? 33.094 6.18 4.941 1 67 866 PRO A C 1
ATOM 6671 O O . PRO A 1 866 ? 33.594 5.258 4.289 1 67 866 PRO A O 1
ATOM 6674 N N . PRO A 1 867 ? 32.938 6.164 6.293 1 56.75 867 PRO A N 1
ATOM 6675 C CA . PRO A 1 867 ? 33.062 4.859 6.953 1 56.75 867 PRO A CA 1
ATOM 6676 C C . PRO A 1 867 ? 32.031 3.844 6.461 1 56.75 867 PRO A C 1
ATOM 6678 O O . PRO A 1 867 ? 30.969 4.227 5.973 1 56.75 867 PRO A O 1
ATOM 6681 N N . PRO A 1 868 ? 32.5 2.514 6.445 1 54.69 868 PRO A N 1
ATOM 6682 C CA . PRO A 1 868 ? 31.562 1.493 6.012 1 54.69 868 PRO A CA 1
ATOM 6683 C C . PRO A 1 868 ? 30.266 1.5 6.836 1 54.69 868 PRO A C 1
ATOM 6685 O O . PRO A 1 868 ? 30.297 1.796 8.031 1 54.69 868 PRO A O 1
ATOM 6688 N N . GLN A 1 869 ? 29.156 1.492 6.246 1 56 869 GLN A N 1
ATOM 6689 C CA . GLN A 1 869 ? 27.859 1.471 6.93 1 56 869 GLN A CA 1
ATOM 6690 C C . GLN A 1 869 ? 27.734 0.242 7.824 1 56 869 GLN A C 1
ATOM 6692 O O . GLN A 1 869 ? 28.078 -0.869 7.418 1 56 869 GLN A O 1
ATOM 6697 N N . ALA A 1 870 ? 27.25 0.518 9.07 1 49.88 870 ALA A N 1
ATOM 6698 C CA . ALA A 1 870 ? 27.125 -0.571 10.039 1 49.88 870 ALA A CA 1
ATOM 6699 C C . ALA A 1 870 ? 26 -1.523 9.648 1 49.88 870 ALA A C 1
ATOM 6701 O O . ALA A 1 870 ? 24.953 -1.09 9.164 1 49.88 870 ALA A O 1
ATOM 6702 N N . SER A 1 871 ? 26.047 -3.004 9.586 1 45.44 871 SER A N 1
ATOM 6703 C CA . SER A 1 871 ? 25.047 -4.055 9.367 1 45.44 871 SER A CA 1
ATOM 6704 C C . SER A 1 871 ? 23.906 -3.961 10.367 1 45.44 871 SER A C 1
ATOM 6706 O O . SER A 1 871 ? 22.844 -4.539 10.156 1 45.44 871 SER A O 1
ATOM 6708 N N . HIS A 1 872 ? 24.297 -3.178 11.523 1 46.59 872 HIS A N 1
ATOM 6709 C CA . HIS A 1 872 ? 23.266 -2.924 12.539 1 46.59 872 HIS A CA 1
ATOM 6710 C C . HIS A 1 872 ? 23.109 -1.43 12.797 1 46.59 872 HIS A C 1
ATOM 6712 O O . HIS A 1 872 ? 24.109 -0.714 12.945 1 46.59 872 HIS A O 1
ATOM 6718 N N . LEU A 1 873 ? 21.859 -0.939 12.508 1 53.16 873 LEU A N 1
ATOM 6719 C CA . LEU A 1 873 ? 21.594 0.464 12.797 1 53.16 873 LEU A CA 1
ATOM 6720 C C . LEU A 1 873 ? 21.391 0.68 14.297 1 53.16 873 LEU A C 1
ATOM 6722 O O . LEU A 1 873 ? 20.766 -0.147 14.969 1 53.16 873 LEU A O 1
ATOM 6726 N N . MET B 1 1 ? 26.047 -8.945 -22.062 1 89.5 1 MET B N 1
ATOM 6727 C CA . MET B 1 1 ? 24.594 -9.07 -22.078 1 89.5 1 MET B CA 1
ATOM 6728 C C . MET B 1 1 ? 23.938 -7.906 -21.344 1 89.5 1 MET B C 1
ATOM 6730 O O . MET B 1 1 ? 24.297 -7.602 -20.203 1 89.5 1 MET B O 1
ATOM 6734 N N . ASN B 1 2 ? 23.078 -7.23 -21.969 1 90.44 2 ASN B N 1
ATOM 6735 C CA . ASN B 1 2 ? 22.438 -6.07 -21.359 1 90.44 2 ASN B CA 1
ATOM 6736 C C . ASN B 1 2 ? 21.109 -6.438 -20.688 1 90.44 2 ASN B C 1
ATOM 6738 O O . ASN B 1 2 ? 20.609 -7.555 -20.875 1 90.44 2 ASN B O 1
ATOM 6742 N N . PRO B 1 3 ? 20.641 -5.594 -19.859 1 92.25 3 PRO B N 1
ATOM 6743 C CA . PRO B 1 3 ? 19.406 -5.883 -19.125 1 92.25 3 PRO B CA 1
ATOM 6744 C C . PRO B 1 3 ? 18.219 -6.129 -20.047 1 92.25 3 PRO B C 1
ATOM 6746 O O . PRO B 1 3 ? 17.312 -6.898 -19.703 1 92.25 3 PRO B O 1
ATOM 6749 N N . GLU B 1 4 ? 18.188 -5.582 -21.141 1 92 4 GLU B N 1
ATOM 6750 C CA . GLU B 1 4 ? 17.094 -5.789 -22.094 1 92 4 GLU B CA 1
ATOM 6751 C C . GLU B 1 4 ? 17.078 -7.23 -22.594 1 92 4 GLU B C 1
ATOM 6753 O O . GLU B 1 4 ? 16 -7.805 -22.797 1 92 4 GLU B O 1
ATOM 6758 N N . ASP B 1 5 ? 18.266 -7.777 -22.781 1 91.19 5 ASP B N 1
ATOM 6759 C CA . ASP B 1 5 ? 18.359 -9.172 -23.203 1 91.19 5 ASP B CA 1
ATOM 6760 C C . ASP B 1 5 ? 17.734 -10.102 -22.156 1 91.19 5 ASP B C 1
ATOM 6762 O O . ASP B 1 5 ? 17.109 -11.109 -22.516 1 91.19 5 ASP B O 1
ATOM 6766 N N . VAL B 1 6 ? 17.891 -9.719 -20.969 1 93.75 6 VAL B N 1
ATOM 6767 C CA . VAL B 1 6 ? 17.406 -10.539 -19.859 1 93.75 6 VAL B CA 1
ATOM 6768 C C . VAL B 1 6 ? 15.898 -10.383 -19.703 1 93.75 6 VAL B C 1
ATOM 6770 O O . VAL B 1 6 ? 15.195 -11.352 -19.438 1 93.75 6 VAL B O 1
ATOM 6773 N N . ALA B 1 7 ? 15.445 -9.188 -19.969 1 92.75 7 ALA B N 1
ATOM 6774 C CA . ALA B 1 7 ? 14.07 -8.812 -19.625 1 92.75 7 ALA B CA 1
ATOM 6775 C C . ALA B 1 7 ? 13.094 -9.25 -20.719 1 92.75 7 ALA B C 1
ATOM 6777 O O . ALA B 1 7 ? 11.906 -9.43 -20.453 1 92.75 7 ALA B O 1
ATOM 6778 N N . ARG B 1 8 ? 13.484 -9.492 -21.844 1 89.06 8 ARG B N 1
ATOM 6779 C CA . ARG B 1 8 ? 12.602 -9.727 -22.984 1 89.06 8 ARG B CA 1
ATOM 6780 C C . ARG B 1 8 ? 12.102 -11.164 -23 1 89.06 8 ARG B C 1
ATOM 6782 O O . ARG B 1 8 ? 12.883 -12.102 -22.828 1 89.06 8 ARG B O 1
ATOM 6789 N N . PHE B 1 9 ? 10.75 -11.383 -23.172 1 85.62 9 PHE B N 1
ATOM 6790 C CA . PHE B 1 9 ? 10.125 -12.672 -23.406 1 85.62 9 PHE B CA 1
ATOM 6791 C C . PHE B 1 9 ? 9.586 -12.781 -24.828 1 85.62 9 PHE B C 1
ATOM 6793 O O . PHE B 1 9 ? 9.203 -11.773 -25.422 1 85.62 9 PHE B O 1
ATOM 6800 N N . PRO B 1 10 ? 9.445 -13.875 -25.375 1 87.06 10 PRO B N 1
ATOM 6801 C CA . PRO B 1 10 ? 9.93 -15.133 -24.797 1 87.06 10 PRO B CA 1
ATOM 6802 C C . PRO B 1 10 ? 11.453 -15.203 -24.719 1 87.06 10 PRO B C 1
ATOM 6804 O O . PRO B 1 10 ? 12.141 -14.469 -25.422 1 87.06 10 PRO B O 1
ATOM 6807 N N . LEU B 1 11 ? 11.953 -16.047 -23.891 1 90.19 11 LEU B N 1
ATOM 6808 C CA . LEU B 1 11 ? 13.391 -16.25 -23.797 1 90.19 11 LEU B CA 1
ATOM 6809 C C . LEU B 1 11 ? 13.953 -16.766 -25.125 1 90.19 11 LEU B C 1
ATOM 6811 O O . LEU B 1 11 ? 13.242 -17.391 -25.891 1 90.19 11 LEU B O 1
ATOM 6815 N N . PRO B 1 12 ? 15.211 -16.516 -25.375 1 89.44 12 PRO B N 1
ATOM 6816 C CA . PRO B 1 12 ? 15.789 -16.938 -26.641 1 89.44 12 PRO B CA 1
ATOM 6817 C C . PRO B 1 12 ? 15.625 -18.438 -26.906 1 89.44 12 PRO B C 1
ATOM 6819 O O . PRO B 1 12 ? 16 -19.25 -26.062 1 89.44 12 PRO B O 1
ATOM 6822 N N . GLY B 1 13 ? 15 -18.734 -27.984 1 87.06 13 GLY B N 1
ATOM 6823 C CA . GLY B 1 13 ? 14.891 -20.109 -28.422 1 87.06 13 GLY B CA 1
ATOM 6824 C C . GLY B 1 13 ? 13.766 -20.875 -27.734 1 87.06 13 GLY B C 1
ATOM 6825 O O . GLY B 1 13 ? 13.641 -22.078 -27.891 1 87.06 13 GLY B O 1
ATOM 6826 N N . THR B 1 14 ? 12.914 -20.234 -26.969 1 86.94 14 THR B N 1
ATOM 6827 C CA . THR B 1 14 ? 11.875 -20.938 -26.234 1 86.94 14 THR B CA 1
ATOM 6828 C C . THR B 1 14 ? 10.516 -20.75 -26.891 1 86.94 14 THR B C 1
ATOM 6830 O O . THR B 1 14 ? 9.523 -21.328 -26.453 1 86.94 14 THR B O 1
ATOM 6833 N N . ALA B 1 15 ? 10.469 -19.953 -27.891 1 84.12 15 ALA B N 1
ATOM 6834 C CA . ALA B 1 15 ? 9.211 -19.781 -28.625 1 84.12 15 ALA B CA 1
ATOM 6835 C C . ALA B 1 15 ? 8.883 -21.016 -29.453 1 84.12 15 ALA B C 1
ATOM 6837 O O . ALA B 1 15 ? 8.82 -20.953 -30.672 1 84.12 15 ALA B O 1
ATOM 6838 N N . SER B 1 16 ? 8.68 -22.109 -28.828 1 86.31 16 SER B N 1
ATOM 6839 C CA . SER B 1 16 ? 8.297 -23.359 -29.484 1 86.31 16 SER B CA 1
ATOM 6840 C C . SER B 1 16 ? 6.781 -23.5 -29.562 1 86.31 16 SER B C 1
ATOM 6842 O O . SER B 1 16 ? 6.055 -22.859 -28.797 1 86.31 16 SER B O 1
ATOM 6844 N N . PRO B 1 17 ? 6.332 -24.281 -30.531 1 89.94 17 PRO B N 1
ATOM 6845 C CA . PRO B 1 17 ? 4.891 -24.547 -30.594 1 89.94 17 PRO B CA 1
ATOM 6846 C C . PRO B 1 17 ? 4.332 -25.125 -29.312 1 89.94 17 PRO B C 1
ATOM 6848 O O . PRO B 1 17 ? 4.98 -25.969 -28.672 1 89.94 17 PRO B O 1
ATOM 6851 N N . ILE B 1 18 ? 3.221 -24.641 -28.969 1 90.81 18 ILE B N 1
ATOM 6852 C CA . ILE B 1 18 ? 2.57 -25.125 -27.75 1 90.81 18 ILE B CA 1
ATOM 6853 C C . ILE B 1 18 ? 1.108 -25.453 -28.047 1 90.81 18 ILE B C 1
ATOM 6855 O O . ILE B 1 18 ? 0.591 -25.109 -29.109 1 90.81 18 ILE B O 1
ATOM 6859 N N . GLN B 1 19 ? 0.458 -26.109 -27.078 1 92.38 19 GLN B N 1
ATOM 6860 C CA . GLN B 1 19 ? -0.935 -26.531 -27.188 1 92.38 19 GLN B CA 1
ATOM 6861 C C . GLN B 1 19 ? -1.163 -27.359 -28.453 1 92.38 19 GLN B C 1
ATOM 6863 O O . GLN B 1 19 ? -2.039 -27.047 -29.25 1 92.38 19 GLN B O 1
ATOM 6868 N N . LEU B 1 20 ? -0.331 -28.25 -28.641 1 95.5 20 LEU B N 1
ATOM 6869 C CA . LEU B 1 20 ? -0.448 -29.141 -29.781 1 95.5 20 LEU B CA 1
ATOM 6870 C C . LEU B 1 20 ? -1.684 -30.031 -29.656 1 95.5 20 LEU B C 1
ATOM 6872 O O . LEU B 1 20 ? -1.999 -30.516 -28.562 1 95.5 20 LEU B O 1
ATOM 6876 N N . ALA B 1 21 ? -2.334 -30.203 -30.766 1 94.38 21 ALA B N 1
ATOM 6877 C CA . ALA B 1 21 ? -3.514 -31.062 -30.797 1 94.38 21 ALA B CA 1
ATOM 6878 C C . ALA B 1 21 ? -3.766 -31.609 -32.219 1 94.38 21 ALA B C 1
ATOM 6880 O O . ALA B 1 21 ? -3.605 -30.875 -33.188 1 94.38 21 ALA B O 1
ATOM 6881 N N . PHE B 1 22 ? -4.062 -32.844 -32.281 1 95 22 PHE B N 1
ATOM 6882 C CA . PHE B 1 22 ? -4.508 -33.406 -33.531 1 95 22 PHE B CA 1
ATOM 6883 C C . PHE B 1 22 ? -5.992 -33.125 -33.75 1 95 22 PHE B C 1
ATOM 6885 O O . PHE B 1 22 ? -6.781 -33.125 -32.812 1 95 22 PHE B O 1
ATOM 6892 N N . SER B 1 23 ? -6.328 -32.844 -35.031 1 93 23 SER B N 1
ATOM 6893 C CA . SER B 1 23 ? -7.742 -32.719 -35.344 1 93 23 SER B CA 1
ATOM 6894 C C . SER B 1 23 ? -8.5 -34 -35.062 1 93 23 SER B C 1
ATOM 6896 O O . SER B 1 23 ? -7.902 -35.062 -34.938 1 93 23 SER B O 1
ATOM 6898 N N . PRO B 1 24 ? -9.836 -33.875 -34.938 1 91.19 24 PRO B N 1
ATOM 6899 C CA . PRO B 1 24 ? -10.633 -35.062 -34.594 1 91.19 24 PRO B CA 1
ATOM 6900 C C . PRO B 1 24 ? -10.414 -36.219 -35.562 1 91.19 24 PRO B C 1
ATOM 6902 O O . PRO B 1 24 ? -10.539 -37.406 -35.188 1 91.19 24 PRO B O 1
ATOM 6905 N N . ASP B 1 25 ? -10.047 -35.969 -36.844 1 90 25 ASP B N 1
ATOM 6906 C CA . ASP B 1 25 ? -9.82 -37 -37.844 1 90 25 ASP B CA 1
ATOM 6907 C C . ASP B 1 25 ? -8.344 -37.344 -37.969 1 90 25 ASP B C 1
ATOM 6909 O O . ASP B 1 25 ? -7.945 -38.125 -38.812 1 90 25 ASP B O 1
ATOM 6913 N N . ASP B 1 26 ? -7.449 -36.688 -37.188 1 92.94 26 ASP B N 1
ATOM 6914 C CA . ASP B 1 26 ? -6.016 -36.938 -37.062 1 92.94 26 ASP B CA 1
ATOM 6915 C C . ASP B 1 26 ? -5.27 -36.469 -38.312 1 92.94 26 ASP B C 1
ATOM 6917 O O . ASP B 1 26 ? -4.109 -36.844 -38.531 1 92.94 26 ASP B O 1
ATOM 6921 N N . ASN B 1 27 ? -5.93 -35.688 -39.156 1 92 27 ASN B N 1
ATOM 6922 C CA . ASN B 1 27 ? -5.293 -35.281 -40.406 1 92 27 ASN B CA 1
ATOM 6923 C C . ASN B 1 27 ? -4.488 -34 -40.219 1 92 27 ASN B C 1
ATOM 6925 O O . ASN B 1 27 ? -3.615 -33.719 -41.031 1 92 27 ASN B O 1
ATOM 6929 N N . ILE B 1 28 ? -4.879 -33.312 -39.25 1 93.44 28 ILE B N 1
ATOM 6930 C CA . ILE B 1 28 ? -4.219 -32.031 -39.031 1 93.44 28 ILE B CA 1
ATOM 6931 C C . ILE B 1 28 ? -3.611 -32 -37.625 1 93.44 28 ILE B C 1
ATOM 6933 O O . ILE B 1 28 ? -4.266 -32.375 -36.656 1 93.44 28 ILE B O 1
ATOM 6937 N N . LEU B 1 29 ? -2.383 -31.609 -37.531 1 95.75 29 LEU B N 1
ATOM 6938 C CA . LEU B 1 29 ? -1.75 -31.234 -36.281 1 95.75 29 LEU B CA 1
ATOM 6939 C C . LEU B 1 29 ? -1.795 -29.734 -36.062 1 95.75 29 LEU B C 1
ATOM 6941 O O . LEU B 1 29 ? -1.181 -28.984 -36.844 1 95.75 29 LEU B O 1
ATOM 6945 N N . SER B 1 30 ? -2.521 -29.25 -35.094 1 94 30 SER B N 1
ATOM 6946 C CA . SER B 1 30 ? -2.637 -27.828 -34.812 1 94 30 SER B CA 1
ATOM 6947 C C . SER B 1 30 ? -1.771 -27.422 -33.625 1 94 30 SER B C 1
ATOM 6949 O O . SER B 1 30 ? -1.491 -28.25 -32.75 1 94 30 SER B O 1
ATOM 6951 N N . TYR B 1 31 ? -1.304 -26.234 -33.594 1 94.5 31 TYR B N 1
ATOM 6952 C CA . TYR B 1 31 ? -0.519 -25.703 -32.5 1 94.5 31 TYR B CA 1
ATOM 6953 C C . TYR B 1 31 ? -0.49 -24.188 -32.5 1 94.5 31 TYR B C 1
ATOM 6955 O O . TYR B 1 31 ? -0.836 -23.562 -33.5 1 94.5 31 TYR B O 1
ATOM 6963 N N . LEU B 1 32 ? -0.189 -23.547 -31.422 1 92.5 32 LEU B N 1
ATOM 6964 C CA . LEU B 1 32 ? 0.017 -22.109 -31.297 1 92.5 32 LEU B CA 1
ATOM 6965 C C . LEU B 1 32 ? 1.5 -21.766 -31.375 1 92.5 32 LEU B C 1
ATOM 6967 O O . LEU B 1 32 ? 2.332 -22.453 -30.766 1 92.5 32 LEU B O 1
ATOM 6971 N N . HIS B 1 33 ? 1.793 -20.797 -32.125 1 90.75 33 HIS B N 1
ATOM 6972 C CA . HIS B 1 33 ? 3.189 -20.422 -32.281 1 90.75 33 HIS B CA 1
ATOM 6973 C C . HIS B 1 33 ? 3.314 -18.984 -32.812 1 90.75 33 HIS B C 1
ATOM 6975 O O . HIS B 1 33 ? 2.529 -18.547 -33.656 1 90.75 33 HIS B O 1
ATOM 6981 N N . ALA B 1 34 ? 4.234 -18.297 -32.188 1 84.5 34 ALA B N 1
ATOM 6982 C CA . ALA B 1 34 ? 4.602 -16.969 -32.688 1 84.5 34 ALA B CA 1
ATOM 6983 C C . ALA B 1 34 ? 5.867 -17.047 -33.531 1 84.5 34 ALA B C 1
ATOM 6985 O O . ALA B 1 34 ? 6.922 -17.469 -33.062 1 84.5 34 ALA B O 1
ATOM 6986 N N . GLU B 1 35 ? 5.789 -16.625 -34.688 1 75.81 35 GLU B N 1
ATOM 6987 C CA . GLU B 1 35 ? 6.961 -16.656 -35.562 1 75.81 35 GLU B CA 1
ATOM 6988 C C . GLU B 1 35 ? 7.945 -15.547 -35.219 1 75.81 35 GLU B C 1
ATOM 6990 O O . GLU B 1 35 ? 7.539 -14.469 -34.781 1 75.81 35 GLU B O 1
ATOM 6995 N N . GLY B 1 36 ? 9.203 -15.75 -35.344 1 70.56 36 GLY B N 1
ATOM 6996 C CA . GLY B 1 36 ? 10.258 -14.758 -35.156 1 70.56 36 GLY B CA 1
ATOM 6997 C C . GLY B 1 36 ? 10.508 -14.422 -33.719 1 70.56 36 GLY B C 1
ATOM 6998 O O . GLY B 1 36 ? 11 -13.336 -33.406 1 70.56 36 GLY B O 1
ATOM 6999 N N . GLY B 1 37 ? 10.008 -15.258 -32.906 1 66.62 37 GLY B N 1
ATOM 7000 C CA . GLY B 1 37 ? 10.297 -15.031 -31.516 1 66.62 37 GLY B CA 1
ATOM 7001 C C . GLY B 1 37 ? 9.438 -13.938 -30.891 1 66.62 37 GLY B C 1
ATOM 7002 O O . GLY B 1 37 ? 9.828 -13.32 -29.906 1 66.62 37 GLY B O 1
ATOM 7003 N N . GLN B 1 38 ? 8.328 -13.695 -31.391 1 72.19 38 GLN B N 1
ATOM 7004 C CA . GLN B 1 38 ? 7.434 -12.648 -30.906 1 72.19 38 GLN B CA 1
ATOM 7005 C C . GLN B 1 38 ? 6.477 -13.188 -29.844 1 72.19 38 GLN B C 1
ATOM 7007 O O . GLN B 1 38 ? 6.52 -14.375 -29.516 1 72.19 38 GLN B O 1
ATOM 7012 N N . LEU B 1 39 ? 5.77 -12.289 -29.141 1 74.88 39 LEU B N 1
ATOM 7013 C CA . LEU B 1 39 ? 4.828 -12.656 -28.094 1 74.88 39 LEU B CA 1
ATOM 7014 C C . LEU B 1 39 ? 3.459 -12.984 -28.672 1 74.88 39 LEU B C 1
ATOM 7016 O O . LEU B 1 39 ? 2.686 -13.727 -28.078 1 74.88 39 LEU B O 1
ATOM 7020 N N . THR B 1 40 ? 3.186 -12.539 -29.812 1 80 40 THR B N 1
ATOM 7021 C CA . THR B 1 40 ? 1.858 -12.695 -30.406 1 80 40 THR B CA 1
ATOM 7022 C C . THR B 1 40 ? 1.748 -14.023 -31.156 1 80 40 THR B C 1
ATOM 7024 O O . THR B 1 40 ? 2.334 -14.188 -32.219 1 80 40 THR B O 1
ATOM 7027 N N . ARG B 1 41 ? 0.96 -14.938 -30.672 1 88.06 41 ARG B N 1
ATOM 7028 C CA . ARG B 1 41 ? 0.831 -16.281 -31.219 1 88.06 41 ARG B CA 1
ATOM 7029 C C . ARG B 1 41 ? -0.285 -16.344 -32.25 1 88.06 41 ARG B C 1
ATOM 7031 O O . ARG B 1 41 ? -1.229 -15.562 -32.219 1 88.06 41 ARG B O 1
ATOM 7038 N N . GLN B 1 42 ? -0.059 -17.188 -33.156 1 89.44 42 GLN B N 1
ATOM 7039 C CA . GLN B 1 42 ? -1.065 -17.562 -34.125 1 89.44 42 GLN B CA 1
ATOM 7040 C C . GLN B 1 42 ? -1.383 -19.047 -34.062 1 89.44 42 GLN B C 1
ATOM 7042 O O . GLN B 1 42 ? -0.617 -19.828 -33.5 1 89.44 42 GLN B O 1
ATOM 7047 N N . LEU B 1 43 ? -2.51 -19.391 -34.625 1 92 43 LEU B N 1
ATOM 7048 C CA . LEU B 1 43 ? -2.918 -20.797 -34.688 1 92 43 LEU B CA 1
ATOM 7049 C C . LEU B 1 43 ? -2.492 -21.406 -36.031 1 92 43 LEU B C 1
ATOM 7051 O O . LEU B 1 43 ? -2.904 -20.938 -37.094 1 92 43 LEU B O 1
ATOM 7055 N N . TRP B 1 44 ? -1.694 -22.406 -35.969 1 92.19 44 TRP B N 1
ATOM 7056 C CA . TRP B 1 44 ? -1.167 -23.078 -37.156 1 92.19 44 TRP B CA 1
ATOM 7057 C C . TRP B 1 44 ? -1.687 -24.5 -37.25 1 92.19 44 TRP B C 1
ATOM 7059 O O . TRP B 1 44 ? -2.09 -25.094 -36.219 1 92.19 44 TRP B O 1
ATOM 7069 N N . GLY B 1 45 ? -1.71 -25.047 -38.469 1 92.56 45 GLY B N 1
ATOM 7070 C CA . GLY B 1 45 ? -2.018 -26.438 -38.719 1 92.56 45 GLY B CA 1
ATOM 7071 C C . GLY B 1 45 ? -1.091 -27.078 -39.75 1 92.56 45 GLY B C 1
ATOM 7072 O O . GLY B 1 45 ? -0.71 -26.438 -40.719 1 92.56 45 GLY B O 1
ATOM 7073 N N . VAL B 1 46 ? -0.681 -28.297 -39.469 1 94.88 46 VAL B N 1
ATOM 7074 C CA . VAL B 1 46 ? 0.105 -29.094 -40.406 1 94.88 46 VAL B CA 1
ATOM 7075 C C . VAL B 1 46 ? -0.686 -30.328 -40.812 1 94.88 46 VAL B C 1
ATOM 7077 O O . VAL B 1 46 ? -1.133 -31.109 -39.969 1 94.88 46 VAL B O 1
ATOM 7080 N N . ASP B 1 47 ? -0.844 -30.438 -42.125 1 93.69 47 ASP B N 1
ATOM 7081 C CA . ASP B 1 47 ? -1.396 -31.688 -42.625 1 93.69 47 ASP B CA 1
ATOM 7082 C C . ASP B 1 47 ? -0.397 -32.844 -42.469 1 93.69 47 ASP B C 1
ATOM 7084 O O . ASP B 1 47 ? 0.664 -32.812 -43.094 1 93.69 47 ASP B O 1
ATOM 7088 N N . VAL B 1 48 ? -0.754 -33.875 -41.75 1 93.06 48 VAL B N 1
ATOM 7089 C CA . VAL B 1 48 ? 0.223 -34.875 -41.344 1 93.06 48 VAL B CA 1
ATOM 7090 C C . VAL B 1 48 ? 0.513 -35.812 -42.5 1 93.06 48 VAL B C 1
ATOM 7092 O O . VAL B 1 48 ? 1.517 -36.531 -42.5 1 93.06 48 VAL B O 1
ATOM 7095 N N . ASN B 1 49 ? -0.254 -35.781 -43.562 1 91 49 ASN B N 1
ATOM 7096 C CA . ASN B 1 49 ? -0.029 -36.594 -44.719 1 91 49 ASN B CA 1
ATOM 7097 C C . ASN B 1 49 ? 0.844 -35.906 -45.75 1 91 49 ASN B C 1
ATOM 7099 O O . ASN B 1 49 ? 1.725 -36.5 -46.375 1 91 49 ASN B O 1
ATOM 7103 N N . THR B 1 50 ? 0.65 -34.625 -45.906 1 92.31 50 THR B N 1
ATOM 7104 C CA . THR B 1 50 ? 1.381 -33.875 -46.938 1 92.31 50 THR B CA 1
ATOM 7105 C C . THR B 1 50 ? 2.486 -33.031 -46.281 1 92.31 50 THR B C 1
ATOM 7107 O O . THR B 1 50 ? 3.393 -32.562 -46.969 1 92.31 50 THR B O 1
ATOM 7110 N N . MET B 1 51 ? 2.365 -32.812 -45.031 1 92.94 51 MET B N 1
ATOM 7111 C CA . MET B 1 51 ? 3.289 -31.984 -44.25 1 92.94 51 MET B CA 1
ATOM 7112 C C . MET B 1 51 ? 3.156 -30.516 -44.594 1 92.94 51 MET B C 1
ATOM 7114 O O . MET B 1 51 ? 4.031 -29.703 -44.281 1 92.94 51 MET B O 1
ATOM 7118 N N . ALA B 1 52 ? 2.027 -30.156 -45.281 1 92.12 52 ALA B N 1
ATOM 7119 C CA . ALA B 1 52 ? 1.778 -28.766 -45.594 1 92.12 52 ALA B CA 1
ATOM 7120 C C . ALA B 1 52 ? 1.334 -27.984 -44.375 1 92.12 52 ALA B C 1
ATOM 7122 O O . ALA B 1 52 ? 0.476 -28.438 -43.625 1 92.12 52 ALA B O 1
ATOM 7123 N N . LYS B 1 53 ? 1.989 -26.906 -44.156 1 91.69 53 LYS B N 1
ATOM 7124 C CA . LYS B 1 53 ? 1.672 -26.016 -43.031 1 91.69 53 LYS B CA 1
ATOM 7125 C C . LYS B 1 53 ? 0.729 -24.906 -43.469 1 91.69 53 LYS B C 1
ATOM 7127 O O . LYS B 1 53 ? 0.893 -24.328 -44.562 1 91.69 53 LYS B O 1
ATOM 7132 N N . LYS B 1 54 ? -0.282 -24.578 -42.719 1 89.56 54 LYS B N 1
ATOM 7133 C CA . LYS B 1 54 ? -1.199 -23.469 -43 1 89.56 54 LYS B CA 1
ATOM 7134 C C . LYS B 1 54 ? -1.667 -22.797 -41.719 1 89.56 54 LYS B C 1
ATOM 7136 O O . LYS B 1 54 ? -1.615 -23.391 -40.625 1 89.56 54 LYS B O 1
ATOM 7141 N N . GLN B 1 55 ? -2.021 -21.578 -41.812 1 89.06 55 GLN B N 1
ATOM 7142 C CA . GLN B 1 55 ? -2.604 -20.875 -40.688 1 89.06 55 GLN B CA 1
ATOM 7143 C C . GLN B 1 55 ? -4.078 -21.219 -40.5 1 89.06 55 GLN B C 1
ATOM 7145 O O . GLN B 1 55 ? -4.82 -21.297 -41.5 1 89.06 55 GLN B O 1
ATOM 7150 N N . LEU B 1 56 ? -4.367 -21.531 -39.281 1 88.12 56 LEU B N 1
ATOM 7151 C CA . LEU B 1 56 ? -5.758 -21.781 -38.906 1 88.12 56 LEU B CA 1
ATOM 7152 C C . LEU B 1 56 ? -6.332 -20.609 -38.125 1 88.12 56 LEU B C 1
ATOM 7154 O O . LEU B 1 56 ? -5.598 -19.906 -37.438 1 88.12 56 LEU B O 1
ATOM 7158 N N . GLY B 1 57 ? -7.547 -20.344 -38.25 1 79.88 57 GLY B N 1
ATOM 7159 C CA . GLY B 1 57 ? -8.258 -19.391 -37.438 1 79.88 57 GLY B CA 1
ATOM 7160 C C . GLY B 1 57 ? -7.578 -18.031 -37.344 1 79.88 57 GLY B C 1
ATOM 7161 O O . GLY B 1 57 ? -7.191 -17.594 -36.281 1 79.88 57 GLY B O 1
ATOM 7162 N N . MET B 1 58 ? -7.441 -17.312 -38.344 1 76.38 58 MET B N 1
ATOM 7163 C CA . MET B 1 58 ? -6.793 -16 -38.375 1 76.38 58 MET B CA 1
ATOM 7164 C C . MET B 1 58 ? -7.586 -14.992 -37.562 1 76.38 58 MET B C 1
ATOM 7166 O O . MET B 1 58 ? -8.742 -14.711 -37.844 1 76.38 58 MET B O 1
ATOM 7170 N N . PRO B 1 59 ? -6.934 -14.516 -36.375 1 77 59 PRO B N 1
ATOM 7171 C CA . PRO B 1 59 ? -7.695 -13.594 -35.531 1 77 59 PRO B CA 1
ATOM 7172 C C . PRO B 1 59 ? -7.934 -12.242 -36.188 1 77 59 PRO B C 1
ATOM 7174 O O . PRO B 1 59 ? -7.117 -11.797 -37 1 77 59 PRO B O 1
ATOM 7177 N N . PRO B 1 60 ? -9.133 -11.734 -35.844 1 76.25 60 PRO B N 1
ATOM 7178 C CA . PRO B 1 60 ? -9.305 -10.352 -36.281 1 76.25 60 PRO B CA 1
ATOM 7179 C C . PRO B 1 60 ? -8.391 -9.383 -35.531 1 76.25 60 PRO B C 1
ATOM 7181 O O . PRO B 1 60 ? -8.133 -9.562 -34.344 1 76.25 60 PRO B O 1
ATOM 7184 N N . HIS B 1 61 ? -7.883 -8.516 -36.25 1 73.38 61 HIS B N 1
ATOM 7185 C CA . HIS B 1 61 ? -6.977 -7.527 -35.656 1 73.38 61 HIS B CA 1
ATOM 7186 C C . HIS B 1 61 ? -5.809 -8.203 -34.969 1 73.38 61 HIS B C 1
ATOM 7188 O O . HIS B 1 61 ? -5.32 -9.242 -35.406 1 73.38 61 HIS B O 1
ATOM 7194 N N . ASP B 1 62 ? -5.176 -7.648 -33.75 1 69.56 62 ASP B N 1
ATOM 7195 C CA . ASP B 1 62 ? -3.967 -8.156 -33.125 1 69.56 62 ASP B CA 1
ATOM 7196 C C . ASP B 1 62 ? -4.309 -9.18 -32.031 1 69.56 62 ASP B C 1
ATOM 7198 O O . ASP B 1 62 ? -3.43 -9.625 -31.297 1 69.56 62 ASP B O 1
ATOM 7202 N N . GLY B 1 63 ? -5.574 -9.641 -32 1 72.19 63 GLY B N 1
ATOM 7203 C CA . GLY B 1 63 ? -5.957 -10.617 -31 1 72.19 63 GLY B CA 1
ATOM 7204 C C . GLY B 1 63 ? -5.918 -10.078 -29.578 1 72.19 63 GLY B C 1
ATOM 7205 O O . GLY B 1 63 ? -6.23 -8.906 -29.344 1 72.19 63 GLY B O 1
ATOM 7206 N N . ASP B 1 64 ? -5.672 -10.938 -28.609 1 74.5 64 ASP B N 1
ATOM 7207 C CA . ASP B 1 64 ? -5.633 -10.578 -27.188 1 74.5 64 ASP B CA 1
ATOM 7208 C C . ASP B 1 64 ? -4.41 -9.719 -26.875 1 74.5 64 ASP B C 1
ATOM 7210 O O . ASP B 1 64 ? -3.305 -10.016 -27.328 1 74.5 64 ASP B O 1
ATOM 7214 N N . THR B 1 65 ? -4.672 -8.617 -26.188 1 73.94 65 THR B N 1
ATOM 7215 C CA . THR B 1 65 ? -3.627 -7.789 -25.594 1 73.94 65 THR B CA 1
ATOM 7216 C C . THR B 1 65 ? -3.836 -7.645 -24.094 1 73.94 65 THR B C 1
ATOM 7218 O O . THR B 1 65 ? -4.879 -8.039 -23.562 1 73.94 65 THR B O 1
ATOM 7221 N N . GLU B 1 66 ? -2.889 -7.172 -23.406 1 70 66 GLU B N 1
ATOM 7222 C CA . GLU B 1 66 ? -3.004 -7.008 -21.953 1 70 66 GLU B CA 1
ATOM 7223 C C . GLU B 1 66 ? -4.094 -6.004 -21.594 1 70 66 GLU B C 1
ATOM 7225 O O . GLU B 1 66 ? -4.703 -6.094 -20.531 1 70 66 GLU B O 1
ATOM 7230 N N . GLU B 1 67 ? -4.477 -5.145 -22.469 1 71.38 67 GLU B N 1
ATOM 7231 C CA . GLU B 1 67 ? -5.363 -4.027 -22.156 1 71.38 67 GLU B CA 1
ATOM 7232 C C . GLU B 1 67 ? -6.816 -4.367 -22.484 1 71.38 67 GLU B C 1
ATOM 7234 O O . GLU B 1 67 ? -7.738 -3.781 -21.906 1 71.38 67 GLU B O 1
ATOM 7239 N N . ASN B 1 68 ? -7.047 -5.324 -23.328 1 75.25 68 ASN B N 1
ATOM 7240 C CA . ASN B 1 68 ? -8.406 -5.543 -23.797 1 75.25 68 ASN B CA 1
ATOM 7241 C C . ASN B 1 68 ? -9.039 -6.77 -23.156 1 75.25 68 ASN B C 1
ATOM 7243 O O . ASN B 1 68 ? -9.852 -7.457 -23.766 1 75.25 68 ASN B O 1
ATOM 7247 N N . LEU B 1 69 ? -8.625 -7.066 -21.953 1 78.69 69 LEU B N 1
ATOM 7248 C CA . LEU B 1 69 ? -9.164 -8.203 -21.219 1 78.69 69 LEU B CA 1
ATOM 7249 C C . LEU B 1 69 ? -9.906 -7.746 -19.969 1 78.69 69 LEU B C 1
ATOM 7251 O O . LEU B 1 69 ? -9.57 -6.711 -19.391 1 78.69 69 LEU B O 1
ATOM 7255 N N . SER B 1 70 ? -10.914 -8.516 -19.672 1 79.69 70 SER B N 1
ATOM 7256 C CA . SER B 1 70 ? -11.594 -8.273 -18.391 1 79.69 70 SER B CA 1
ATOM 7257 C C . SER B 1 70 ? -10.688 -8.602 -17.219 1 79.69 70 SER B C 1
ATOM 7259 O O . SER B 1 70 ? -9.695 -9.32 -17.359 1 79.69 70 SER B O 1
ATOM 7261 N N . LEU B 1 71 ? -11 -8.07 -16.062 1 80.62 71 LEU B N 1
ATOM 7262 C CA . LEU B 1 71 ? -10.219 -8.336 -14.859 1 80.62 71 LEU B CA 1
ATOM 7263 C C . LEU B 1 71 ? -10.18 -9.828 -14.555 1 80.62 71 LEU B C 1
ATOM 7265 O O . LEU B 1 71 ? -9.133 -10.367 -14.188 1 80.62 71 LEU B O 1
ATOM 7269 N N . LYS B 1 72 ? -11.297 -10.531 -14.688 1 77.88 72 LYS B N 1
ATOM 7270 C CA . LYS B 1 72 ? -11.359 -11.961 -14.414 1 77.88 72 LYS B CA 1
ATOM 7271 C C . LYS B 1 72 ? -10.414 -12.734 -15.328 1 77.88 72 LYS B C 1
ATOM 7273 O O . LYS B 1 72 ? -9.727 -13.656 -14.883 1 77.88 72 LYS B O 1
ATOM 7278 N N . GLU B 1 73 ? -10.406 -12.344 -16.516 1 80.94 73 GLU B N 1
ATOM 7279 C CA . GLU B 1 73 ? -9.516 -13 -17.484 1 80.94 73 GLU B CA 1
ATOM 7280 C C . GLU B 1 73 ? -8.055 -12.68 -17.188 1 80.94 73 GLU B C 1
ATOM 7282 O O . GLU B 1 73 ? -7.188 -13.547 -17.297 1 80.94 73 GLU B O 1
ATOM 7287 N N . LYS B 1 74 ? -7.82 -11.422 -16.812 1 81.94 74 LYS B N 1
ATOM 7288 C CA . LYS B 1 74 ? -6.461 -11.039 -16.453 1 81.94 74 LYS B CA 1
ATOM 7289 C C . LYS B 1 74 ? -5.953 -11.867 -15.273 1 81.94 74 LYS B C 1
ATOM 7291 O O . LYS B 1 74 ? -4.828 -12.367 -15.297 1 81.94 74 LYS B O 1
ATOM 7296 N N . LEU B 1 75 ? -6.746 -12.008 -14.344 1 84 75 LEU B N 1
ATOM 7297 C CA . LEU B 1 75 ? -6.363 -12.75 -13.148 1 84 75 LEU B CA 1
ATOM 7298 C C . LEU B 1 75 ? -6.168 -14.234 -13.461 1 84 75 LEU B C 1
ATOM 7300 O O . LEU B 1 75 ? -5.258 -14.867 -12.93 1 84 75 LEU B O 1
ATOM 7304 N N . LYS B 1 76 ? -7.047 -14.742 -14.242 1 81.19 76 LYS B N 1
ATOM 7305 C CA . LYS B 1 76 ? -6.883 -16.125 -14.688 1 81.19 76 LYS B CA 1
ATOM 7306 C C . LYS B 1 76 ? -5.543 -16.328 -15.391 1 81.19 76 LYS B C 1
ATOM 7308 O O . LYS B 1 76 ? -4.832 -17.297 -15.125 1 81.19 76 LYS B O 1
ATOM 7313 N N . ARG B 1 77 ? -5.16 -15.414 -16.234 1 79 77 ARG B N 1
ATOM 7314 C CA . ARG B 1 77 ? -3.906 -15.477 -16.969 1 79 77 ARG B CA 1
ATOM 7315 C C . ARG B 1 77 ? -2.711 -15.344 -16.031 1 79 77 ARG B C 1
ATOM 7317 O O . ARG B 1 77 ? -1.677 -15.977 -16.234 1 79 77 ARG B O 1
ATOM 7324 N N . GLU B 1 78 ? -2.889 -14.461 -15.062 1 81.25 78 GLU B N 1
ATOM 7325 C CA . GLU B 1 78 ? -1.843 -14.344 -14.055 1 81.25 78 GLU B CA 1
ATOM 7326 C C . GLU B 1 78 ? -1.591 -15.672 -13.352 1 81.25 78 GLU B C 1
ATOM 7328 O O . GLU B 1 78 ? -0.44 -16.078 -13.172 1 81.25 78 GLU B O 1
ATOM 7333 N N . ARG B 1 79 ? -2.648 -16.297 -13.055 1 79.12 79 ARG B N 1
ATOM 7334 C CA . ARG B 1 79 ? -2.537 -17.562 -12.32 1 79.12 79 ARG B CA 1
ATOM 7335 C C . ARG B 1 79 ? -2.031 -18.688 -13.227 1 79.12 79 ARG B C 1
ATOM 7337 O O . ARG B 1 79 ? -1.468 -19.672 -12.75 1 79.12 79 ARG B O 1
ATOM 7344 N N . GLN B 1 80 ? -2.211 -18.422 -14.508 1 81.25 80 GLN B N 1
ATOM 7345 C CA . GLN B 1 80 ? -1.688 -19.359 -15.5 1 81.25 80 GLN B CA 1
ATOM 7346 C C . GLN B 1 80 ? -0.259 -19 -15.898 1 81.25 80 GLN B C 1
ATOM 7348 O O . GLN B 1 80 ? 0.386 -19.734 -16.656 1 81.25 80 GLN B O 1
ATOM 7353 N N . ARG B 1 81 ? 0.254 -17.859 -15.414 1 76.31 81 ARG B N 1
ATOM 7354 C CA . ARG B 1 81 ? 1.552 -17.328 -15.805 1 76.31 81 ARG B CA 1
ATOM 7355 C C . ARG B 1 81 ? 1.646 -17.172 -17.312 1 76.31 81 ARG B C 1
ATOM 7357 O O . ARG B 1 81 ? 2.66 -17.516 -17.922 1 76.31 81 ARG B O 1
ATOM 7364 N N . LEU B 1 82 ? 0.498 -16.734 -17.922 1 74.19 82 LEU B N 1
ATOM 7365 C CA . LEU B 1 82 ? 0.4 -16.531 -19.359 1 74.19 82 LEU B CA 1
ATOM 7366 C C . LEU B 1 82 ? 0.732 -15.094 -19.734 1 74.19 82 LEU B C 1
ATOM 7368 O O . LEU B 1 82 ? -0.025 -14.172 -19.422 1 74.19 82 LEU B O 1
ATOM 7372 N N . HIS B 1 83 ? 1.806 -14.938 -20.5 1 76.5 83 HIS B N 1
ATOM 7373 C CA . HIS B 1 83 ? 2.258 -13.609 -20.906 1 76.5 83 HIS B CA 1
ATOM 7374 C C . HIS B 1 83 ? 1.97 -13.359 -22.391 1 76.5 83 HIS B C 1
ATOM 7376 O O . HIS B 1 83 ? 2.002 -12.211 -22.844 1 76.5 83 HIS B O 1
ATOM 7382 N N . ALA B 1 84 ? 1.63 -14.391 -23.109 1 77.38 84 ALA B N 1
ATOM 7383 C CA . ALA B 1 84 ? 1.492 -14.305 -24.562 1 77.38 84 ALA B CA 1
ATOM 7384 C C . ALA B 1 84 ? 0.242 -13.516 -24.938 1 77.38 84 ALA B C 1
ATOM 7386 O O . ALA B 1 84 ? -0.719 -13.445 -24.172 1 77.38 84 ALA B O 1
ATOM 7387 N N . THR B 1 85 ? 0.315 -12.938 -26.172 1 82.44 85 THR B N 1
ATOM 7388 C CA . THR B 1 85 ? -0.819 -12.242 -26.766 1 82.44 85 THR B CA 1
ATOM 7389 C C . THR B 1 85 ? -1.222 -12.883 -28.094 1 82.44 85 THR B C 1
ATOM 7391 O O . THR B 1 85 ? -0.623 -13.875 -28.516 1 82.44 85 THR B O 1
ATOM 7394 N N . GLY B 1 86 ? -2.293 -12.461 -28.703 1 88 86 GLY B N 1
ATOM 7395 C CA . GLY B 1 86 ? -2.832 -13.078 -29.906 1 88 86 GLY B CA 1
ATOM 7396 C C . GLY B 1 86 ? -3.812 -14.195 -29.609 1 88 86 GLY B C 1
ATOM 7397 O O . GLY B 1 86 ? -4.762 -14.016 -28.844 1 88 86 GLY B O 1
ATOM 7398 N N . VAL B 1 87 ? -3.52 -15.328 -30.312 1 89.38 87 VAL B N 1
ATOM 7399 C CA . VAL B 1 87 ? -4.328 -16.5 -30.016 1 89.38 87 VAL B CA 1
ATOM 7400 C C . VAL B 1 87 ? -3.682 -17.297 -28.891 1 89.38 87 VAL B C 1
ATOM 7402 O O . VAL B 1 87 ? -2.568 -17.812 -29.047 1 89.38 87 VAL B O 1
ATOM 7405 N N . THR B 1 88 ? -4.383 -17.359 -27.844 1 88.5 88 THR B N 1
ATOM 7406 C CA . THR B 1 88 ? -3.734 -17.984 -26.688 1 88.5 88 THR B CA 1
ATOM 7407 C C . THR B 1 88 ? -4.418 -19.297 -26.328 1 88.5 88 THR B C 1
ATOM 7409 O O . THR B 1 88 ? -3.949 -20.031 -25.453 1 88.5 88 THR B O 1
ATOM 7412 N N . SER B 1 89 ? -5.488 -19.594 -26.984 1 90.44 89 SER B N 1
ATOM 7413 C CA . SER B 1 89 ? -6.148 -20.875 -26.781 1 90.44 89 SER B CA 1
ATOM 7414 C C . SER B 1 89 ? -7.043 -21.219 -27.969 1 90.44 89 SER B C 1
ATOM 7416 O O . SER B 1 89 ? -7.496 -20.344 -28.703 1 90.44 89 SER B O 1
ATOM 7418 N N . PHE B 1 90 ? -7.293 -22.453 -28.188 1 92.62 90 PHE B N 1
ATOM 7419 C CA . PHE B 1 90 ? -8.211 -22.984 -29.188 1 92.62 90 PHE B CA 1
ATOM 7420 C C . PHE B 1 90 ? -8.703 -24.375 -28.766 1 92.62 90 PHE B C 1
ATOM 7422 O O . PHE B 1 90 ? -8.086 -25.031 -27.938 1 92.62 90 PHE B O 1
ATOM 7429 N N . PHE B 1 91 ? -9.867 -24.781 -29.375 1 91.81 91 PHE B N 1
ATOM 7430 C CA . PHE B 1 91 ? -10.453 -26.078 -29.047 1 91.81 91 PHE B CA 1
ATOM 7431 C C . PHE B 1 91 ? -11.086 -26.719 -30.266 1 91.81 91 PHE B C 1
ATOM 7433 O O . PHE B 1 91 ? -11.828 -26.062 -31 1 91.81 91 PHE B O 1
ATOM 7440 N N . TRP B 1 92 ? -10.742 -27.938 -30.484 1 91.81 92 TRP B N 1
ATOM 7441 C CA . TRP B 1 92 ? -11.398 -28.719 -31.516 1 91.81 92 TRP B CA 1
ATOM 7442 C C . TRP B 1 92 ? -12.727 -29.266 -31.016 1 91.81 92 TRP B C 1
ATOM 7444 O O . TRP B 1 92 ? -12.891 -29.531 -29.828 1 91.81 92 TRP B O 1
ATOM 7454 N N . SER B 1 93 ? -13.625 -29.438 -31.938 1 89.44 93 SER B N 1
ATOM 7455 C CA . SER B 1 93 ? -14.789 -30.266 -31.625 1 89.44 93 SER B CA 1
ATOM 7456 C C . SER B 1 93 ? -14.391 -31.703 -31.344 1 89.44 93 SER B C 1
ATOM 7458 O O . SER B 1 93 ? -13.289 -32.125 -31.719 1 89.44 93 SER B O 1
ATOM 7460 N N . SER B 1 94 ? -15.297 -32.406 -30.641 1 87.12 94 SER B N 1
ATOM 7461 C CA . SER B 1 94 ? -14.969 -33.75 -30.234 1 87.12 94 SER B CA 1
ATOM 7462 C C . SER B 1 94 ? -14.945 -34.688 -31.438 1 87.12 94 SER B C 1
ATOM 7464 O O . SER B 1 94 ? -15.547 -34.406 -32.469 1 87.12 94 SER B O 1
ATOM 7466 N N . ARG B 1 95 ? -14.289 -35.812 -31.234 1 80 95 ARG B N 1
ATOM 7467 C CA . ARG B 1 95 ? -14.227 -36.844 -32.25 1 80 95 ARG B CA 1
ATOM 7468 C C . ARG B 1 95 ? -15.609 -37.406 -32.531 1 80 95 ARG B C 1
ATOM 7470 O O . ARG B 1 95 ? -16.406 -37.656 -31.625 1 80 95 ARG B O 1
ATOM 7477 N N . GLY B 1 96 ? -15.828 -37.688 -33.781 1 72.06 96 GLY B N 1
ATOM 7478 C CA . GLY B 1 96 ? -17.109 -38.281 -34.156 1 72.06 96 GLY B CA 1
ATOM 7479 C C . GLY B 1 96 ? -18.188 -37.25 -34.406 1 72.06 96 GLY B C 1
ATOM 7480 O O . GLY B 1 96 ? -19.281 -37.594 -34.875 1 72.06 96 GLY B O 1
ATOM 7481 N N . SER B 1 97 ? -17.781 -36.094 -34.188 1 71.94 97 SER B N 1
ATOM 7482 C CA . SER B 1 97 ? -18.75 -35.031 -34.469 1 71.94 97 SER B CA 1
ATOM 7483 C C . SER B 1 97 ? -19.016 -34.938 -35.969 1 71.94 97 SER B C 1
ATOM 7485 O O . SER B 1 97 ? -18.141 -35.281 -36.781 1 71.94 97 SER B O 1
ATOM 7487 N N . ALA B 1 98 ? -20.141 -34.594 -36.188 1 68.75 98 ALA B N 1
ATOM 7488 C CA . ALA B 1 98 ? -20.531 -34.5 -37.594 1 68.75 98 ALA B CA 1
ATOM 7489 C C . ALA B 1 98 ? -19.734 -33.406 -38.281 1 68.75 98 ALA B C 1
ATOM 7491 O O . ALA B 1 98 ? -19.438 -33.5 -39.469 1 68.75 98 ALA B O 1
ATOM 7492 N N . ASN B 1 99 ? -19.438 -32.438 -37.5 1 79.25 99 ASN B N 1
ATOM 7493 C CA . ASN B 1 99 ? -18.703 -31.312 -38.094 1 79.25 99 ASN B CA 1
ATOM 7494 C C . ASN B 1 99 ? -17.391 -31.062 -37.344 1 79.25 99 ASN B C 1
ATOM 7496 O O . ASN B 1 99 ? -17.375 -30.953 -36.125 1 79.25 99 ASN B O 1
ATOM 7500 N N . ILE B 1 100 ? -16.328 -31.109 -38.062 1 88.31 100 ILE B N 1
ATOM 7501 C CA . ILE B 1 100 ? -15.031 -30.734 -37.5 1 88.31 100 ILE B CA 1
ATOM 7502 C C . ILE B 1 100 ? -14.938 -29.219 -37.375 1 88.31 100 ILE B C 1
ATOM 7504 O O . ILE B 1 100 ? -15.031 -28.5 -38.406 1 88.31 100 ILE B O 1
ATOM 7508 N N . ARG B 1 101 ? -14.836 -28.719 -36.156 1 91.69 101 ARG B N 1
ATOM 7509 C CA . ARG B 1 101 ? -14.812 -27.281 -35.906 1 91.69 101 ARG B CA 1
ATOM 7510 C C . ARG B 1 101 ? -13.688 -26.922 -34.938 1 91.69 101 ARG B C 1
ATOM 7512 O O . ARG B 1 101 ? -13.227 -27.766 -34.156 1 91.69 101 ARG B O 1
ATOM 7519 N N . ILE B 1 102 ? -13.25 -25.703 -35.062 1 92.19 102 ILE B N 1
ATOM 7520 C CA . ILE B 1 102 ? -12.297 -25.125 -34.125 1 92.19 102 ILE B CA 1
ATOM 7521 C C . ILE B 1 102 ? -12.898 -23.891 -33.469 1 92.19 102 ILE B C 1
ATOM 7523 O O . ILE B 1 102 ? -13.461 -23.016 -34.156 1 92.19 102 ILE B O 1
ATOM 7527 N N . MET B 1 103 ? -12.883 -23.797 -32.188 1 93.69 103 MET B N 1
ATOM 7528 C CA . MET B 1 103 ? -13.297 -22.609 -31.453 1 93.69 103 MET B CA 1
ATOM 7529 C C . MET B 1 103 ? -12.086 -21.812 -31 1 93.69 103 MET B C 1
ATOM 7531 O O . MET B 1 103 ? -11.117 -22.375 -30.484 1 93.69 103 MET B O 1
ATOM 7535 N N . VAL B 1 104 ? -12.125 -20.531 -31.125 1 93.06 104 VAL B N 1
ATOM 7536 C CA . VAL B 1 104 ? -11.047 -19.625 -30.719 1 93.06 104 VAL B CA 1
ATOM 7537 C C . VAL B 1 104 ? -11.617 -18.469 -29.906 1 93.06 104 VAL B C 1
ATOM 7539 O O . VAL B 1 104 ? -12.211 -17.547 -30.469 1 93.06 104 VAL B O 1
ATOM 7542 N N . PRO B 1 105 ? -11.43 -18.469 -28.609 1 92.06 105 PRO B N 1
ATOM 7543 C CA . PRO B 1 105 ? -11.797 -17.297 -27.812 1 92.06 105 PRO B CA 1
ATOM 7544 C C . PRO B 1 105 ? -10.828 -16.141 -28 1 92.06 105 PRO B C 1
ATOM 7546 O O . PRO B 1 105 ? -9.609 -16.312 -27.906 1 92.06 105 PRO B O 1
ATOM 7549 N N . LEU B 1 106 ? -11.352 -14.914 -28.297 1 88.25 106 LEU B N 1
ATOM 7550 C CA . LEU B 1 106 ? -10.516 -13.742 -28.516 1 88.25 106 LEU B CA 1
ATOM 7551 C C . LEU B 1 106 ? -11.172 -12.492 -27.938 1 88.25 106 LEU B C 1
ATOM 7553 O O . LEU B 1 106 ? -12.305 -12.156 -28.281 1 88.25 106 LEU B O 1
ATOM 7557 N N . GLN B 1 107 ? -10.477 -11.82 -27.047 1 86.62 107 GLN B N 1
ATOM 7558 C CA . GLN B 1 107 ? -10.859 -10.508 -26.531 1 86.62 107 GLN B CA 1
ATOM 7559 C C . GLN B 1 107 ? -12.258 -10.547 -25.922 1 86.62 107 GLN B C 1
ATOM 7561 O O . GLN B 1 107 ? -13.055 -9.625 -26.125 1 86.62 107 GLN B O 1
ATOM 7566 N N . GLY B 1 108 ? -12.547 -11.641 -25.359 1 89.06 108 GLY B N 1
ATOM 7567 C CA . GLY B 1 108 ? -13.852 -11.766 -24.719 1 89.06 108 GLY B CA 1
ATOM 7568 C C . GLY B 1 108 ? -14.938 -12.242 -25.672 1 89.06 108 GLY B C 1
ATOM 7569 O O . GLY B 1 108 ? -16.062 -12.492 -25.266 1 89.06 108 GLY B O 1
ATOM 7570 N N . ASN B 1 109 ? -14.648 -12.297 -26.922 1 92.5 109 ASN B N 1
ATOM 7571 C CA . ASN B 1 109 ? -15.539 -12.875 -27.922 1 92.5 109 ASN B CA 1
ATOM 7572 C C . ASN B 1 109 ? -15.227 -14.352 -28.156 1 92.5 109 ASN B C 1
ATOM 7574 O O . ASN B 1 109 ? -14.219 -14.867 -27.672 1 92.5 109 ASN B O 1
ATOM 7578 N N . VAL B 1 110 ? -16.172 -15.031 -28.891 1 94.75 110 VAL B N 1
ATOM 7579 C CA . VAL B 1 110 ? -15.945 -16.438 -29.234 1 94.75 110 VAL B CA 1
ATOM 7580 C C . VAL B 1 110 ? -16.125 -16.641 -30.734 1 94.75 110 VAL B C 1
ATOM 7582 O O . VAL B 1 110 ? -17.141 -16.25 -31.297 1 94.75 110 VAL B O 1
ATOM 7585 N N . TYR B 1 111 ? -15.141 -17.219 -31.328 1 93.44 111 TYR B N 1
ATOM 7586 C CA . TYR B 1 111 ? -15.156 -17.484 -32.75 1 93.44 111 TYR B CA 1
ATOM 7587 C C . TYR B 1 111 ? -15.117 -18.984 -33.031 1 93.44 111 TYR B C 1
ATOM 7589 O O . TYR B 1 111 ? -14.555 -19.75 -32.25 1 93.44 111 TYR B O 1
ATOM 7597 N N . VAL B 1 112 ? -15.688 -19.375 -34.156 1 92.81 112 VAL B N 1
ATOM 7598 C CA . VAL B 1 112 ? -15.672 -20.766 -34.562 1 92.81 112 VAL B CA 1
ATOM 7599 C C . VAL B 1 112 ? -15.352 -20.859 -36.062 1 92.81 112 VAL B C 1
ATOM 7601 O O . VAL B 1 112 ? -15.82 -20.062 -36.844 1 92.81 112 VAL B O 1
ATOM 7604 N N . GLN B 1 113 ? -14.5 -21.734 -36.344 1 91.75 113 GLN B N 1
ATOM 7605 C CA . GLN B 1 113 ? -14.172 -22.078 -37.719 1 91.75 113 GLN B CA 1
ATOM 7606 C C . GLN B 1 113 ? -14.742 -23.453 -38.094 1 91.75 113 GLN B C 1
ATOM 7608 O O . GLN B 1 113 ? -14.578 -24.422 -37.344 1 91.75 113 GLN B O 1
ATOM 7613 N N . ASP B 1 114 ? -15.383 -23.453 -39.281 1 87.62 114 ASP B N 1
ATOM 7614 C CA . ASP B 1 114 ? -15.906 -24.719 -39.781 1 87.62 114 ASP B CA 1
ATOM 7615 C C . ASP B 1 114 ? -14.883 -25.422 -40.656 1 87.62 114 ASP B C 1
ATOM 7617 O O . ASP B 1 114 ? -14.43 -24.859 -41.656 1 87.62 114 ASP B O 1
ATOM 7621 N N . GLY B 1 115 ? -14.609 -26.578 -40.344 1 78.62 115 GLY B N 1
ATOM 7622 C CA . GLY B 1 115 ? -13.734 -27.391 -41.156 1 78.62 115 GLY B CA 1
ATOM 7623 C C . GLY B 1 115 ? -12.281 -26.969 -41.094 1 78.62 115 GLY B C 1
ATOM 7624 O O . GLY B 1 115 ? -11.938 -26 -40.406 1 78.62 115 GLY B O 1
ATOM 7625 N N . ILE B 1 116 ? -11.492 -27.672 -41.844 1 73.94 116 ILE B N 1
ATOM 7626 C CA . ILE B 1 116 ? -10.055 -27.453 -41.812 1 73.94 116 ILE B CA 1
ATOM 7627 C C . ILE B 1 116 ? -9.656 -26.562 -43 1 73.94 116 ILE B C 1
ATOM 7629 O O . ILE B 1 116 ? -8.578 -25.969 -43 1 73.94 116 ILE B O 1
ATOM 7633 N N . ASP B 1 117 ? -10.586 -26.484 -43.938 1 69.88 117 ASP B N 1
ATOM 7634 C CA . ASP B 1 117 ? -10.234 -25.797 -45.188 1 69.88 117 ASP B CA 1
ATOM 7635 C C . ASP B 1 117 ? -10.531 -24.297 -45.094 1 69.88 117 ASP B C 1
ATOM 7637 O O . ASP B 1 117 ? -9.922 -23.5 -45.812 1 69.88 117 ASP B O 1
ATOM 7641 N N . SER B 1 118 ? -11.414 -24.016 -44.188 1 67.81 118 SER B N 1
ATOM 7642 C CA . SER B 1 118 ? -11.688 -22.594 -44 1 67.81 118 SER B CA 1
ATOM 7643 C C . SER B 1 118 ? -10.711 -21.953 -43.031 1 67.81 118 SER B C 1
ATOM 7645 O O . SER B 1 118 ? -10.086 -22.641 -42.219 1 67.81 118 SER B O 1
ATOM 7647 N N . SER B 1 119 ? -10.234 -20.734 -43.375 1 66.5 119 SER B N 1
ATOM 7648 C CA . SER B 1 119 ? -9.445 -19.969 -42.406 1 66.5 119 SER B CA 1
ATOM 7649 C C . SER B 1 119 ? -10.258 -18.844 -41.781 1 66.5 119 SER B C 1
ATOM 7651 O O . SER B 1 119 ? -9.734 -18.047 -41 1 66.5 119 SER B O 1
ATOM 7653 N N . THR B 1 120 ? -11.5 -18.984 -42.031 1 81.31 120 THR B N 1
ATOM 7654 C CA . THR B 1 120 ? -12.297 -17.844 -41.562 1 81.31 120 THR B CA 1
ATOM 7655 C C . THR B 1 120 ? -12.93 -18.141 -40.219 1 81.31 120 THR B C 1
ATOM 7657 O O . THR B 1 120 ? -13.477 -19.219 -40 1 81.31 120 THR B O 1
ATOM 7660 N N . LEU B 1 121 ? -12.742 -17.25 -39.312 1 87.25 121 LEU B N 1
ATOM 7661 C CA . LEU B 1 121 ? -13.352 -17.297 -38 1 87.25 121 LEU B CA 1
ATOM 7662 C C . LEU B 1 121 ? -14.688 -16.562 -37.969 1 87.25 121 LEU B C 1
ATOM 7664 O O . LEU B 1 121 ? -14.75 -15.367 -38.281 1 87.25 121 LEU B O 1
ATOM 7668 N N . ARG B 1 122 ? -15.719 -17.25 -37.719 1 89.81 122 ARG B N 1
ATOM 7669 C CA . ARG B 1 122 ? -17.047 -16.656 -37.531 1 89.81 122 ARG B CA 1
ATOM 7670 C C . ARG B 1 122 ? -17.328 -16.359 -36.062 1 89.81 122 ARG B C 1
ATOM 7672 O O . ARG B 1 122 ? -17.062 -17.203 -35.219 1 89.81 122 ARG B O 1
ATOM 7679 N N . ILE B 1 123 ? -17.891 -15.227 -35.812 1 91.62 123 ILE B N 1
ATOM 7680 C CA . ILE B 1 123 ? -18.172 -14.836 -34.438 1 91.62 123 ILE B CA 1
ATOM 7681 C C . ILE B 1 123 ? -19.453 -15.516 -33.969 1 91.62 123 ILE B C 1
ATOM 7683 O O . ILE B 1 123 ? -20.469 -15.5 -34.656 1 91.62 123 ILE B O 1
ATOM 7687 N N . VAL B 1 124 ? -19.359 -16.141 -32.906 1 93.62 124 VAL B N 1
ATOM 7688 C CA . VAL B 1 124 ? -20.484 -16.828 -32.312 1 93.62 124 VAL B CA 1
ATOM 7689 C C . VAL B 1 124 ? -20.984 -16.047 -31.109 1 93.62 124 VAL B C 1
ATOM 7691 O O . VAL B 1 124 ? -22.188 -16.062 -30.797 1 93.62 124 VAL B O 1
ATOM 7694 N N . TYR B 1 125 ? -20.125 -15.367 -30.406 1 94.56 125 TYR B N 1
ATOM 7695 C CA . TYR B 1 125 ? -20.453 -14.445 -29.328 1 94.56 125 TYR B CA 1
ATOM 7696 C C . TYR B 1 125 ? -19.672 -13.148 -29.453 1 94.56 125 TYR B C 1
ATOM 7698 O O . TYR B 1 125 ? -18.438 -13.156 -29.5 1 94.56 125 TYR B O 1
ATOM 7706 N N . ASP B 1 126 ? -20.375 -12.07 -29.484 1 92.75 126 ASP B N 1
ATOM 7707 C CA . ASP B 1 126 ? -19.812 -10.719 -29.562 1 92.75 126 ASP B CA 1
ATOM 7708 C C . ASP B 1 126 ? -20.188 -9.906 -28.312 1 92.75 126 ASP B C 1
ATOM 7710 O O . ASP B 1 126 ? -21.344 -9.539 -28.125 1 92.75 126 ASP B O 1
ATOM 7714 N N . LYS B 1 127 ? -19.234 -9.578 -27.562 1 91.31 127 LYS B N 1
ATOM 7715 C CA . LYS B 1 127 ? -19.5 -8.836 -26.328 1 91.31 127 LYS B CA 1
ATOM 7716 C C . LYS B 1 127 ? -20.094 -7.465 -26.625 1 91.31 127 LYS B C 1
ATOM 7718 O O . LYS B 1 127 ? -20.812 -6.902 -25.797 1 91.31 127 LYS B O 1
ATOM 7723 N N . ALA B 1 128 ? -19.797 -6.934 -27.766 1 89.31 128 ALA B N 1
ATOM 7724 C CA . ALA B 1 128 ? -20.266 -5.598 -28.141 1 89.31 128 ALA B CA 1
ATOM 7725 C C . ALA B 1 128 ? -21.688 -5.641 -28.672 1 89.31 128 ALA B C 1
ATOM 7727 O O . ALA B 1 128 ? -22.344 -4.602 -28.797 1 89.31 128 ALA B O 1
ATOM 7728 N N . ALA B 1 129 ? -22.125 -6.809 -29.047 1 89.5 129 ALA B N 1
ATOM 7729 C CA . ALA B 1 129 ? -23.484 -6.918 -29.562 1 89.5 129 ALA B CA 1
ATOM 7730 C C . ALA B 1 129 ? -24.5 -6.379 -28.547 1 89.5 129 ALA B C 1
ATOM 7732 O O . ALA B 1 129 ? -24.297 -6.48 -27.344 1 89.5 129 ALA B O 1
ATOM 7733 N N . PRO B 1 130 ? -25.516 -5.762 -29.031 1 84.62 130 PRO B N 1
ATOM 7734 C CA . PRO B 1 130 ? -26.547 -5.234 -28.125 1 84.62 130 PRO B CA 1
ATOM 7735 C C . PRO B 1 130 ? -27.078 -6.285 -27.156 1 84.62 130 PRO B C 1
ATOM 7737 O O . PRO B 1 130 ? -27.281 -7.438 -27.531 1 84.62 130 PRO B O 1
ATOM 7740 N N . GLY B 1 131 ? -27.219 -6 -26 1 82.06 131 GLY B N 1
ATOM 7741 C CA . GLY B 1 131 ? -27.75 -6.906 -25 1 82.06 131 GLY B CA 1
ATOM 7742 C C . GLY B 1 131 ? -26.672 -7.566 -24.156 1 82.06 131 GLY B C 1
ATOM 7743 O O . GLY B 1 131 ? -26.953 -8.102 -23.078 1 82.06 131 GLY B O 1
ATOM 7744 N N . ASN B 1 132 ? -25.5 -7.578 -24.703 1 87.94 132 ASN B N 1
ATOM 7745 C CA . ASN B 1 132 ? -24.438 -8.266 -23.984 1 87.94 132 ASN B CA 1
ATOM 7746 C C . ASN B 1 132 ? -23.688 -7.316 -23.062 1 87.94 132 ASN B C 1
ATOM 7748 O O . ASN B 1 132 ? -22.844 -7.75 -22.266 1 87.94 132 ASN B O 1
ATOM 7752 N N . GLY B 1 133 ? -24 -6.043 -23.109 1 82.44 133 GLY B N 1
ATOM 7753 C CA . GLY B 1 133 ? -23.531 -5.051 -22.156 1 82.44 133 GLY B CA 1
ATOM 7754 C C . GLY B 1 133 ? -22.016 -4.883 -22.172 1 82.44 133 GLY B C 1
ATOM 7755 O O . GLY B 1 133 ? -21.422 -4.52 -21.141 1 82.44 133 GLY B O 1
ATOM 7756 N N . GLY B 1 134 ? -21.344 -5.398 -23.203 1 86.31 134 GLY B N 1
ATOM 7757 C CA . GLY B 1 134 ? -19.906 -5.262 -23.266 1 86.31 134 GLY B CA 1
ATOM 7758 C C . GLY B 1 134 ? -19.172 -6.266 -22.406 1 86.31 134 GLY B C 1
ATOM 7759 O O . GLY B 1 134 ? -17.969 -6.117 -22.156 1 86.31 134 GLY B O 1
ATOM 7760 N N . VAL B 1 135 ? -19.875 -7.211 -21.922 1 89.06 135 VAL B N 1
ATOM 7761 C CA . VAL B 1 135 ? -19.281 -8.188 -21.016 1 89.06 135 VAL B CA 1
ATOM 7762 C C . VAL B 1 135 ? -18.688 -9.352 -21.812 1 89.06 135 VAL B C 1
ATOM 7764 O O . VAL B 1 135 ? -19.391 -9.969 -22.625 1 89.06 135 VAL B O 1
ATOM 7767 N N . GLY B 1 136 ? -17.453 -9.633 -21.609 1 90.5 136 GLY B N 1
ATOM 7768 C CA . GLY B 1 136 ? -16.766 -10.695 -22.328 1 90.5 136 GLY B CA 1
ATOM 7769 C C . GLY B 1 136 ? -17.062 -12.078 -21.766 1 90.5 136 GLY B C 1
ATOM 7770 O O . GLY B 1 136 ? -17.359 -12.219 -20.594 1 90.5 136 GLY B O 1
ATOM 7771 N N . ALA B 1 137 ? -16.938 -13.102 -22.656 1 93.69 137 ALA B N 1
ATOM 7772 C CA . ALA B 1 137 ? -17.078 -14.508 -22.266 1 93.69 137 ALA B CA 1
ATOM 7773 C C . ALA B 1 137 ? -15.852 -14.992 -21.484 1 93.69 137 ALA B C 1
ATOM 7775 O O . ALA B 1 137 ? -14.719 -14.742 -21.891 1 93.69 137 ALA B O 1
ATOM 7776 N N . VAL B 1 138 ? -16.141 -15.656 -20.438 1 92.94 138 VAL B N 1
ATOM 7777 C CA . VAL B 1 138 ? -15.07 -16.234 -19.641 1 92.94 138 VAL B CA 1
ATOM 7778 C C . VAL B 1 138 ? -15.109 -17.766 -19.766 1 92.94 138 VAL B C 1
ATOM 7780 O O . VAL B 1 138 ? -16.172 -18.375 -19.625 1 92.94 138 VAL B O 1
ATOM 7783 N N . ASP B 1 139 ? -14.008 -18.391 -20.062 1 93.44 139 ASP B N 1
ATOM 7784 C CA . ASP B 1 139 ? -13.789 -19.828 -20.156 1 93.44 139 ASP B CA 1
ATOM 7785 C C . ASP B 1 139 ? -14.766 -20.453 -21.156 1 93.44 139 ASP B C 1
ATOM 7787 O O . ASP B 1 139 ? -15.469 -21.406 -20.812 1 93.44 139 ASP B O 1
ATOM 7791 N N . PRO B 1 140 ? -14.852 -20 -22.328 1 96 140 PRO B N 1
ATOM 7792 C CA . PRO B 1 140 ? -15.75 -20.609 -23.312 1 96 140 PRO B CA 1
ATOM 7793 C C . PRO B 1 140 ? -15.367 -22.047 -23.641 1 96 140 PRO B C 1
ATOM 7795 O O . PRO B 1 140 ? -14.18 -22.375 -23.75 1 96 140 PRO B O 1
ATOM 7798 N N . GLN B 1 141 ? -16.375 -22.875 -23.812 1 96.5 141 GLN B N 1
ATOM 7799 C CA . GLN B 1 141 ? -16.203 -24.281 -24.156 1 96.5 141 GLN B CA 1
ATOM 7800 C C . GLN B 1 141 ? -17.219 -24.719 -25.219 1 96.5 141 GLN B C 1
ATOM 7802 O O . GLN B 1 141 ? -18.391 -24.344 -25.156 1 96.5 141 GLN B O 1
ATOM 7807 N N . MET B 1 142 ? -16.734 -25.375 -26.156 1 95.56 142 MET B N 1
ATOM 7808 C CA . MET B 1 142 ? -17.609 -25.953 -27.172 1 95.56 142 MET B CA 1
ATOM 7809 C C . MET B 1 142 ? -18.203 -27.281 -26.703 1 95.56 142 MET B C 1
ATOM 7811 O O . MET B 1 142 ? -17.5 -28.094 -26.078 1 95.56 142 MET B O 1
ATOM 7815 N N . SER B 1 143 ? -19.516 -27.453 -27.031 1 95.38 143 SER B N 1
ATOM 7816 C CA . SER B 1 143 ? -20.125 -28.75 -26.734 1 95.38 143 SER B CA 1
ATOM 7817 C C . SER B 1 143 ? -19.469 -29.859 -27.547 1 95.38 143 SER B C 1
ATOM 7819 O O . SER B 1 143 ? -19 -29.625 -28.656 1 95.38 143 SER B O 1
ATOM 7821 N N . PRO B 1 144 ? -19.453 -31.047 -27 1 92.31 144 PRO B N 1
ATOM 7822 C CA . PRO B 1 144 ? -18.797 -32.156 -27.703 1 92.31 144 PRO B CA 1
ATOM 7823 C C . PRO B 1 144 ? -19.312 -32.344 -29.125 1 92.31 144 PRO B C 1
ATOM 7825 O O . PRO B 1 144 ? -18.531 -32.688 -30.031 1 92.31 144 PRO B O 1
ATOM 7828 N N . ASP B 1 145 ? -20.594 -32.094 -29.422 1 90.25 145 ASP B N 1
ATOM 7829 C CA . ASP B 1 145 ? -21.156 -32.281 -30.766 1 90.25 145 ASP B CA 1
ATOM 7830 C C . ASP B 1 145 ? -20.891 -31.078 -31.656 1 90.25 145 ASP B C 1
ATOM 7832 O O . ASP B 1 145 ? -21.266 -31.078 -32.844 1 90.25 145 ASP B O 1
ATOM 7836 N N . GLY B 1 146 ? -20.344 -30 -31.078 1 91.75 146 GLY B N 1
ATOM 7837 C CA . GLY B 1 146 ? -19.906 -28.859 -31.859 1 91.75 146 GLY B CA 1
ATOM 7838 C C . GLY B 1 146 ? -21.047 -27.906 -32.188 1 91.75 146 GLY B C 1
ATOM 7839 O O . GLY B 1 146 ? -20.875 -26.969 -32.969 1 91.75 146 GLY B O 1
ATOM 7840 N N . ARG B 1 147 ? -22.172 -28.031 -31.547 1 92.44 147 ARG B N 1
ATOM 7841 C CA . ARG B 1 147 ? -23.359 -27.266 -31.953 1 92.44 147 ARG B CA 1
ATOM 7842 C C . ARG B 1 147 ? -23.547 -26.047 -31.047 1 92.44 147 ARG B C 1
ATOM 7844 O O . ARG B 1 147 ? -24.219 -25.094 -31.422 1 92.44 147 ARG B O 1
ATOM 7851 N N . LEU B 1 148 ? -23.016 -26.172 -29.891 1 95.25 148 LEU B N 1
ATOM 7852 C CA . LEU B 1 148 ? -23.219 -25.125 -28.891 1 95.25 148 LEU B CA 1
ATOM 7853 C C . LEU B 1 148 ? -21.891 -24.688 -28.297 1 95.25 148 LEU B C 1
ATOM 7855 O O . LEU B 1 148 ? -20.891 -25.406 -28.375 1 95.25 148 LEU B O 1
ATOM 7859 N N . VAL B 1 149 ? -21.875 -23.516 -27.75 1 96.94 149 VAL B N 1
ATOM 7860 C CA . VAL B 1 149 ? -20.766 -23 -26.953 1 96.94 149 VAL B CA 1
ATOM 7861 C C . VAL B 1 149 ? -21.297 -22.484 -25.609 1 96.94 149 VAL B C 1
ATOM 7863 O O . VAL B 1 149 ? -22.234 -21.703 -25.562 1 96.94 149 VAL B O 1
ATOM 7866 N N . ALA B 1 150 ? -20.703 -22.906 -24.531 1 98 150 ALA B N 1
ATOM 7867 C CA . ALA B 1 150 ? -21.031 -22.406 -23.203 1 98 150 ALA B CA 1
ATOM 7868 C C . ALA B 1 150 ? -19.922 -21.516 -22.672 1 98 150 ALA B C 1
ATOM 7870 O O . ALA B 1 150 ? -18.75 -21.703 -23 1 98 150 ALA B O 1
ATOM 7871 N N . PHE B 1 151 ? -20.234 -20.531 -21.906 1 97.25 151 PHE B N 1
ATOM 7872 C CA . PHE B 1 151 ? -19.281 -19.625 -21.281 1 97.25 151 PHE B CA 1
ATOM 7873 C C . PHE B 1 151 ? -19.906 -18.938 -20.062 1 97.25 151 PHE B C 1
ATOM 7875 O O . PHE B 1 151 ? -21.094 -19.078 -19.797 1 97.25 151 PHE B O 1
ATOM 7882 N N . VAL B 1 152 ? -19.094 -18.281 -19.266 1 95.94 152 VAL B N 1
ATOM 7883 C CA . VAL B 1 152 ? -19.562 -17.578 -18.078 1 95.94 152 VAL B CA 1
ATOM 7884 C C . VAL B 1 152 ? -19.609 -16.078 -18.344 1 95.94 152 VAL B C 1
ATOM 7886 O O . VAL B 1 152 ? -18.641 -15.508 -18.891 1 95.94 152 VAL B O 1
ATOM 7889 N N . LYS B 1 153 ? -20.625 -15.484 -18.047 1 93.12 153 LYS B N 1
ATOM 7890 C CA . LYS B 1 153 ? -20.859 -14.039 -18.125 1 93.12 153 LYS B CA 1
ATOM 7891 C C . LYS B 1 153 ? -21.562 -13.531 -16.859 1 93.12 153 LYS B C 1
ATOM 7893 O O . LYS B 1 153 ? -22.625 -14.039 -16.5 1 93.12 153 LYS B O 1
ATOM 7898 N N . ASP B 1 154 ? -20.938 -12.547 -16.188 1 90.38 154 ASP B N 1
ATOM 7899 C CA . ASP B 1 154 ? -21.484 -11.922 -14.984 1 90.38 154 ASP B CA 1
ATOM 7900 C C . ASP B 1 154 ? -21.781 -12.969 -13.914 1 90.38 154 ASP B C 1
ATOM 7902 O O . ASP B 1 154 ? -22.828 -12.922 -13.273 1 90.38 154 ASP B O 1
ATOM 7906 N N . GLY B 1 155 ? -20.953 -14.031 -13.938 1 92.5 155 GLY B N 1
ATOM 7907 C CA . GLY B 1 155 ? -21.047 -15.023 -12.875 1 92.5 155 GLY B CA 1
ATOM 7908 C C . GLY B 1 155 ? -22.078 -16.109 -13.156 1 92.5 155 GLY B C 1
ATOM 7909 O O . GLY B 1 155 ? -22.422 -16.875 -12.266 1 92.5 155 GLY B O 1
ATOM 7910 N N . GLU B 1 156 ? -22.625 -16.156 -14.375 1 95.75 156 GLU B N 1
ATOM 7911 C CA . GLU B 1 156 ? -23.609 -17.141 -14.781 1 95.75 156 GLU B CA 1
ATOM 7912 C C . GLU B 1 156 ? -23.188 -17.844 -16.062 1 95.75 156 GLU B C 1
ATOM 7914 O O . GLU B 1 156 ? -22.484 -17.266 -16.891 1 95.75 156 GLU B O 1
ATOM 7919 N N . ILE B 1 157 ? -23.656 -19.047 -16.234 1 97.25 157 ILE B N 1
ATOM 7920 C CA . ILE B 1 157 ? -23.344 -19.812 -17.438 1 97.25 157 ILE B CA 1
ATOM 7921 C C . ILE B 1 157 ? -24.344 -19.469 -18.531 1 97.25 157 ILE B C 1
ATOM 7923 O O . ILE B 1 157 ? -25.562 -19.5 -18.312 1 97.25 157 ILE B O 1
ATOM 7927 N N . PHE B 1 158 ? -23.891 -19.156 -19.672 1 96.56 158 PHE B N 1
ATOM 7928 C CA . PHE B 1 158 ? -24.672 -18.922 -20.875 1 96.56 158 PHE B CA 1
ATOM 7929 C C . PHE B 1 158 ? -24.328 -19.953 -21.953 1 96.56 158 PHE B C 1
ATOM 7931 O O . PHE B 1 158 ? -23.219 -20.5 -21.953 1 96.56 158 PHE B O 1
ATOM 7938 N N . VAL B 1 159 ? -25.25 -20.219 -22.812 1 97.06 159 VAL B N 1
ATOM 7939 C CA . VAL B 1 159 ? -25.031 -21.125 -23.938 1 97.06 159 VAL B CA 1
ATOM 7940 C C . VAL B 1 159 ? -25.5 -20.469 -25.234 1 97.06 159 VAL B C 1
ATOM 7942 O O . VAL B 1 159 ? -26.594 -19.906 -25.297 1 97.06 159 VAL B O 1
ATOM 7945 N N . ALA B 1 160 ? -24.688 -20.531 -26.203 1 95.81 160 ALA B N 1
ATOM 7946 C CA . ALA B 1 160 ? -24.984 -19.969 -27.516 1 95.81 160 ALA B CA 1
ATOM 7947 C C . ALA B 1 160 ? -24.953 -21.047 -28.594 1 95.81 160 ALA B C 1
ATOM 7949 O O . ALA B 1 160 ? -24.203 -22.016 -28.484 1 95.81 160 ALA B O 1
ATOM 7950 N N . SER B 1 161 ? -25.75 -20.828 -29.578 1 95.06 161 SER B N 1
ATOM 7951 C CA . SER B 1 161 ? -25.734 -21.703 -30.75 1 95.06 161 SER B CA 1
ATOM 7952 C C . SER B 1 161 ? -24.609 -21.344 -31.703 1 95.06 161 SER B C 1
ATOM 7954 O O . SER B 1 161 ? -24.312 -20.172 -31.906 1 95.06 161 SER B O 1
ATOM 7956 N N . VAL B 1 162 ? -24.031 -22.375 -32.25 1 93.12 162 VAL B N 1
ATOM 7957 C CA . VAL B 1 162 ? -22.969 -22.141 -33.219 1 93.12 162 VAL B CA 1
ATOM 7958 C C . VAL B 1 162 ? -23.578 -21.859 -34.594 1 93.12 162 VAL B C 1
ATOM 7960 O O . VAL B 1 162 ? -23.031 -21.078 -35.375 1 93.12 162 VAL B O 1
ATOM 7963 N N . ASP B 1 163 ? -24.703 -22.469 -34.844 1 89.81 163 ASP B N 1
ATOM 7964 C CA . ASP B 1 163 ? -25.344 -22.344 -36.156 1 89.81 163 ASP B CA 1
ATOM 7965 C C . ASP B 1 163 ? -26.641 -21.547 -36.062 1 89.81 163 ASP B C 1
ATOM 7967 O O . ASP B 1 163 ? -27.297 -21.531 -35 1 89.81 163 ASP B O 1
ATOM 7971 N N . PRO B 1 164 ? -27.016 -20.906 -37.156 1 87.69 164 PRO B N 1
ATOM 7972 C CA . PRO B 1 164 ? -28.344 -20.266 -37.219 1 87.69 164 PRO B CA 1
ATOM 7973 C C . PRO B 1 164 ? -29.484 -21.281 -37.219 1 87.69 164 PRO B C 1
ATOM 7975 O O . PRO B 1 164 ? -29.266 -22.453 -37.531 1 87.69 164 PRO B O 1
ATOM 7978 N N . PRO B 1 165 ? -30.688 -20.859 -36.844 1 82.62 165 PRO B N 1
ATOM 7979 C CA . PRO B 1 165 ? -31.828 -21.781 -36.844 1 82.62 165 PRO B CA 1
ATOM 7980 C C . PRO B 1 165 ? -32.156 -22.328 -38.219 1 82.62 165 PRO B C 1
ATOM 7982 O O . PRO B 1 165 ? -32 -21.625 -39.219 1 82.62 165 PRO B O 1
ATOM 7985 N N . ALA B 1 166 ? -32.375 -23.688 -38.344 1 69.19 166 ALA B N 1
ATOM 7986 C CA . ALA B 1 166 ? -32.75 -24.297 -39.594 1 69.19 166 ALA B CA 1
ATOM 7987 C C . ALA B 1 166 ? -34.094 -23.797 -40.062 1 69.19 166 ALA B C 1
ATOM 7989 O O . ALA B 1 166 ? -35 -23.578 -39.25 1 69.19 166 ALA B O 1
ATOM 7990 N N . PHE B 1 167 ? -34.312 -23.188 -41.125 1 52.06 167 PHE B N 1
ATOM 7991 C CA . PHE B 1 167 ? -35.594 -22.781 -41.656 1 52.06 167 PHE B CA 1
ATOM 7992 C C . PHE B 1 167 ? -36.469 -24 -41.938 1 52.06 167 PHE B C 1
ATOM 7994 O O . PHE B 1 167 ? -36 -25 -42.5 1 52.06 167 PHE B O 1
ATOM 8001 N N . SER B 1 168 ? -37.375 -24.375 -41.094 1 41.06 168 SER B N 1
ATOM 8002 C CA . SER B 1 168 ? -38.406 -25.344 -41.5 1 41.06 168 SER B CA 1
ATOM 8003 C C . SER B 1 168 ? -39.094 -24.891 -42.781 1 41.06 168 SER B C 1
ATOM 8005 O O . SER B 1 168 ? -39.625 -23.781 -42.875 1 41.06 168 SER B O 1
ATOM 8007 N N . SER B 1 169 ? -38.75 -25.391 -43.938 1 37.19 169 SER B N 1
ATOM 8008 C CA . SER B 1 169 ? -39.438 -25.219 -45.219 1 37.19 169 SER B CA 1
ATOM 8009 C C . SER B 1 169 ? -40.906 -25.609 -45.094 1 37.19 169 SER B C 1
ATOM 8011 O O . SER B 1 169 ? -41.562 -25.828 -46.125 1 37.19 169 SER B O 1
ATOM 8013 N N . THR B 1 170 ? -41.688 -25.719 -44.062 1 34.03 170 THR B N 1
ATOM 8014 C CA . THR B 1 170 ? -42.969 -26.328 -44.312 1 34.03 170 THR B CA 1
ATOM 8015 C C . THR B 1 170 ? -43.812 -25.453 -45.25 1 34.03 170 THR B C 1
ATOM 8017 O O . THR B 1 170 ? -44.938 -25.812 -45.594 1 34.03 170 THR B O 1
ATOM 8020 N N . SER B 1 171 ? -44.031 -24.234 -45.219 1 31.12 171 SER B N 1
ATOM 8021 C CA . SER B 1 171 ? -45.312 -23.922 -45.875 1 31.12 171 SER B CA 1
ATOM 8022 C C . SER B 1 171 ? -45.156 -24.031 -47.375 1 31.12 171 SER B C 1
ATOM 8024 O O . SER B 1 171 ? -44.281 -23.406 -48 1 31.12 171 SER B O 1
ATOM 8026 N N . PRO B 1 172 ? -45.875 -25.109 -48.094 1 31.22 172 PRO B N 1
ATOM 8027 C CA . PRO B 1 172 ? -45.906 -25.391 -49.531 1 31.22 172 PRO B CA 1
ATOM 8028 C C . PRO B 1 172 ? -46.312 -24.156 -50.344 1 31.22 172 PRO B C 1
ATOM 8030 O O . PRO B 1 172 ? -46.156 -24.156 -51.562 1 31.22 172 PRO B O 1
ATOM 8033 N N . GLY B 1 173 ? -47.406 -23.484 -50.094 1 28.09 173 GLY B N 1
ATOM 8034 C CA . GLY B 1 173 ? -48.25 -22.906 -51.125 1 28.09 173 GLY B CA 1
ATOM 8035 C C . GLY B 1 173 ? -47.562 -21.797 -51.875 1 28.09 173 GLY B C 1
ATOM 8036 O O . GLY B 1 173 ? -48 -21.422 -53 1 28.09 173 GLY B O 1
ATOM 8037 N N . ALA B 1 174 ? -47.438 -20.562 -51.281 1 27.44 174 ALA B N 1
ATOM 8038 C CA . ALA B 1 174 ? -47.469 -19.406 -52.156 1 27.44 174 ALA B CA 1
ATOM 8039 C C . ALA B 1 174 ? -46.375 -19.484 -53.219 1 27.44 174 ALA B C 1
ATOM 8041 O O . ALA B 1 174 ? -45.344 -20.125 -53 1 27.44 174 ALA B O 1
ATOM 8042 N N . CYS B 1 175 ? -46.719 -19.047 -54.594 1 26.23 175 CYS B N 1
ATOM 8043 C CA . CYS B 1 175 ? -46.094 -18.781 -55.875 1 26.23 175 CYS B CA 1
ATOM 8044 C C . CYS B 1 175 ? -44.656 -18.297 -55.719 1 26.23 175 CYS B C 1
ATOM 8046 O O . CYS B 1 175 ? -44.344 -17.672 -54.719 1 26.23 175 CYS B O 1
ATOM 8048 N N . SER B 1 176 ? -43.812 -18.766 -56.719 1 26.34 176 SER B N 1
ATOM 8049 C CA . SER B 1 176 ? -42.375 -18.781 -56.969 1 26.34 176 SER B CA 1
ATOM 8050 C C . SER B 1 176 ? -41.844 -17.375 -57.094 1 26.34 176 SER B C 1
ATOM 8052 O O . SER B 1 176 ? -40.812 -17.156 -57.719 1 26.34 176 SER B O 1
ATOM 8054 N N . SER B 1 177 ? -42.75 -16.266 -56.844 1 26.86 177 SER B N 1
ATOM 8055 C CA . SER B 1 177 ? -41.875 -15.227 -57.344 1 26.86 177 SER B CA 1
ATOM 8056 C C . SER B 1 177 ? -40.438 -15.375 -56.812 1 26.86 177 SER B C 1
ATOM 8058 O O . SER B 1 177 ? -40.25 -15.75 -55.656 1 26.86 177 SER B O 1
ATOM 8060 N N . PRO B 1 178 ? -39.531 -15.43 -57.875 1 27.39 178 PRO B N 1
ATOM 8061 C CA . PRO B 1 178 ? -38.125 -15.828 -57.719 1 27.39 178 PRO B CA 1
ATOM 8062 C C . PRO B 1 178 ? -37.531 -15.297 -56.406 1 27.39 178 PRO B C 1
ATOM 8064 O O . PRO B 1 178 ? -36.844 -16.031 -55.688 1 27.39 178 PRO B O 1
ATOM 8067 N N . ALA B 1 179 ? -37.375 -13.969 -56.531 1 24.98 179 ALA B N 1
ATOM 8068 C CA . ALA B 1 179 ? -36.062 -13.398 -56.219 1 24.98 179 ALA B CA 1
ATOM 8069 C C . ALA B 1 179 ? -35.844 -13.32 -54.719 1 24.98 179 ALA B C 1
ATOM 8071 O O . ALA B 1 179 ? -34.719 -13.258 -54.25 1 24.98 179 ALA B O 1
ATOM 8072 N N . ALA B 1 180 ? -36.875 -12.617 -54.031 1 26.55 180 ALA B N 1
ATOM 8073 C CA . ALA B 1 180 ? -36.156 -12.086 -52.875 1 26.55 180 ALA B CA 1
ATOM 8074 C C . ALA B 1 180 ? -35.688 -13.203 -51.938 1 26.55 180 ALA B C 1
ATOM 8076 O O . ALA B 1 180 ? -36.5 -14.016 -51.5 1 26.55 180 ALA B O 1
ATOM 8077 N N . THR B 1 181 ? -34.562 -13.766 -52.438 1 26.45 181 THR B N 1
ATOM 8078 C CA . THR B 1 181 ? -33.875 -14.695 -51.562 1 26.45 181 THR B CA 1
ATOM 8079 C C . THR B 1 181 ? -34.25 -14.414 -50.094 1 26.45 181 THR B C 1
ATOM 8081 O O . THR B 1 181 ? -34.156 -13.273 -49.656 1 26.45 181 THR B O 1
ATOM 8084 N N . PRO B 1 182 ? -35.406 -14.969 -49.656 1 30.14 182 PRO B N 1
ATOM 8085 C CA . PRO B 1 182 ? -35.5 -14.695 -48.219 1 30.14 182 PRO B CA 1
ATOM 8086 C C . PRO B 1 182 ? -34.125 -14.562 -47.562 1 30.14 182 PRO B C 1
ATOM 8088 O O . PRO B 1 182 ? -33.219 -15.367 -47.812 1 30.14 182 PRO B O 1
ATOM 8091 N N . GLU B 1 183 ? -33.656 -13.297 -47.562 1 29.88 183 GLU B N 1
ATOM 8092 C CA . GLU B 1 183 ? -32.531 -13.086 -46.656 1 29.88 183 GLU B CA 1
ATOM 8093 C C . GLU B 1 183 ? -32.656 -14 -45.438 1 29.88 183 GLU B C 1
ATOM 8095 O O . GLU B 1 183 ? -33.594 -13.867 -44.625 1 29.88 183 GLU B O 1
ATOM 8100 N N . ALA B 1 184 ? -32.844 -15.297 -45.562 1 34.72 184 ALA B N 1
ATOM 8101 C CA . ALA B 1 184 ? -32.625 -16.312 -44.531 1 34.72 184 ALA B CA 1
ATOM 8102 C C . ALA B 1 184 ? -31.984 -15.703 -43.312 1 34.72 184 ALA B C 1
ATOM 8104 O O . ALA B 1 184 ? -30.891 -15.164 -43.375 1 34.72 184 ALA B O 1
ATOM 8105 N N . GLY B 1 185 ? -32.625 -15.023 -42.5 1 39.97 185 GLY B N 1
ATOM 8106 C CA . GLY B 1 185 ? -32.219 -14.281 -41.312 1 39.97 185 GLY B CA 1
ATOM 8107 C C . GLY B 1 185 ? -31.047 -14.906 -40.594 1 39.97 185 GLY B C 1
ATOM 8108 O O . GLY B 1 185 ? -31.172 -16 -40.062 1 39.97 185 GLY B O 1
ATOM 8109 N N . THR B 1 186 ? -29.719 -14.953 -40.938 1 56.12 186 THR B N 1
ATOM 8110 C CA . THR B 1 186 ? -28.281 -15.172 -40.75 1 56.12 186 THR B CA 1
ATOM 8111 C C . THR B 1 186 ? -27.859 -14.82 -39.312 1 56.12 186 THR B C 1
ATOM 8113 O O . THR B 1 186 ? -26.719 -15.062 -38.906 1 56.12 186 THR B O 1
ATOM 8116 N N . ALA B 1 187 ? -28.719 -14.375 -38.562 1 75.88 187 ALA B N 1
ATOM 8117 C CA . ALA B 1 187 ? -28.234 -13.938 -37.281 1 75.88 187 ALA B CA 1
ATOM 8118 C C . ALA B 1 187 ? -28.344 -15.062 -36.25 1 75.88 187 ALA B C 1
ATOM 8120 O O . ALA B 1 187 ? -29.328 -15.797 -36.219 1 75.88 187 ALA B O 1
ATOM 8121 N N . LEU B 1 188 ? -27.438 -15.414 -35.531 1 88.31 188 LEU B N 1
ATOM 8122 C CA . LEU B 1 188 ? -27.406 -16.375 -34.438 1 88.31 188 LEU B CA 1
ATOM 8123 C C . LEU B 1 188 ? -28.391 -15.969 -33.344 1 88.31 188 LEU B C 1
ATOM 8125 O O . LEU B 1 188 ? -28.578 -14.781 -33.094 1 88.31 188 LEU B O 1
ATOM 8129 N N . PRO B 1 189 ? -29.188 -16.906 -32.781 1 89.38 189 PRO B N 1
ATOM 8130 C CA . PRO B 1 189 ? -29.969 -16.578 -31.609 1 89.38 189 PRO B CA 1
ATOM 8131 C C . PRO B 1 189 ? -29.125 -16 -30.469 1 89.38 189 PRO B C 1
ATOM 8133 O O . PRO B 1 189 ? -27.922 -16.266 -30.406 1 89.38 189 PRO B O 1
ATOM 8136 N N . PRO B 1 190 ? -29.75 -15.195 -29.688 1 89.75 190 PRO B N 1
ATOM 8137 C CA . PRO B 1 190 ? -28.984 -14.68 -28.547 1 89.75 190 PRO B CA 1
ATOM 8138 C C . PRO B 1 190 ? -28.578 -15.781 -27.562 1 89.75 190 PRO B C 1
ATOM 8140 O O . PRO B 1 190 ? -29.297 -16.766 -27.406 1 89.75 190 PRO B O 1
ATOM 8143 N N . PRO B 1 191 ? -27.484 -15.617 -26.922 1 94.06 191 PRO B N 1
ATOM 8144 C CA . PRO B 1 191 ? -27.094 -16.594 -25.906 1 94.06 191 PRO B CA 1
ATOM 8145 C C . PRO B 1 191 ? -28.141 -16.75 -24.797 1 94.06 191 PRO B C 1
ATOM 8147 O O . PRO B 1 191 ? -28.781 -15.773 -24.406 1 94.06 191 PRO B O 1
ATOM 8150 N N . VAL B 1 192 ? -28.234 -17.875 -24.312 1 94.31 192 VAL B N 1
ATOM 8151 C CA . VAL B 1 192 ? -29.25 -18.203 -23.312 1 94.31 192 VAL B CA 1
ATOM 8152 C C . VAL B 1 192 ? -28.578 -18.391 -21.953 1 94.31 192 VAL B C 1
ATOM 8154 O O . VAL B 1 192 ? -27.594 -19.141 -21.828 1 94.31 192 VAL B O 1
ATOM 8157 N N . GLN B 1 193 ? -29.094 -17.719 -20.922 1 94.88 193 GLN B N 1
ATOM 8158 C CA . GLN B 1 193 ? -28.609 -17.906 -19.562 1 94.88 193 GLN B CA 1
ATOM 8159 C C . GLN B 1 193 ? -29.109 -19.234 -18.984 1 94.88 193 GLN B C 1
ATOM 8161 O O . GLN B 1 193 ? -30.312 -19.484 -18.953 1 94.88 193 GLN B O 1
ATOM 8166 N N . LEU B 1 194 ? -28.25 -20.031 -18.531 1 95.62 194 LEU B N 1
ATOM 8167 C CA . LEU B 1 194 ? -28.578 -21.375 -18.094 1 95.62 194 LEU B CA 1
ATOM 8168 C C . LEU B 1 194 ? -28.703 -21.438 -16.578 1 95.62 194 LEU B C 1
ATOM 8170 O O . LEU B 1 194 ? -29.469 -22.25 -16.047 1 95.62 194 LEU B O 1
ATOM 8174 N N . THR B 1 195 ? -27.875 -20.719 -15.844 1 96.06 195 THR B N 1
ATOM 8175 C CA . THR B 1 195 ? -27.875 -20.766 -14.383 1 96.06 195 THR B CA 1
ATOM 8176 C C . THR B 1 195 ? -28.328 -19.422 -13.812 1 96.06 195 THR B C 1
ATOM 8178 O O . THR B 1 195 ? -28.266 -18.391 -14.484 1 96.06 195 THR B O 1
ATOM 8181 N N . PHE B 1 196 ? -28.797 -19.391 -12.539 1 94 196 PHE B N 1
ATOM 8182 C CA . PHE B 1 196 ? -29.297 -18.203 -11.859 1 94 196 PHE B CA 1
ATOM 8183 C C . PHE B 1 196 ? -28.859 -18.188 -10.398 1 94 196 PHE B C 1
ATOM 8185 O O . PHE B 1 196 ? -28.781 -19.25 -9.766 1 94 196 PHE B O 1
ATOM 8192 N N . GLY B 1 197 ? -28.625 -16.953 -9.852 1 88.44 197 GLY B N 1
ATOM 8193 C CA . GLY B 1 197 ? -28.234 -16.781 -8.461 1 88.44 197 GLY B CA 1
ATOM 8194 C C . GLY B 1 197 ? -26.766 -16.438 -8.281 1 88.44 197 GLY B C 1
ATOM 8195 O O . GLY B 1 197 ? -26.328 -16.188 -7.164 1 88.44 197 GLY B O 1
ATOM 8196 N N . GLY B 1 198 ? -26.031 -16.438 -9.352 1 81.25 198 GLY B N 1
ATOM 8197 C CA . GLY B 1 198 ? -24.594 -16.172 -9.305 1 81.25 198 GLY B CA 1
ATOM 8198 C C . GLY B 1 198 ? -24.25 -14.695 -9.406 1 81.25 198 GLY B C 1
ATOM 8199 O O . GLY B 1 198 ? -23.094 -14.305 -9.273 1 81.25 198 GLY B O 1
ATOM 8200 N N . ARG B 1 199 ? -25.141 -13.789 -9.547 1 71.19 199 ARG B N 1
ATOM 8201 C CA . ARG B 1 199 ? -24.891 -12.375 -9.766 1 71.19 199 ARG B CA 1
ATOM 8202 C C . ARG B 1 199 ? -24.797 -11.625 -8.438 1 71.19 199 ARG B C 1
ATOM 8204 O O . ARG B 1 199 ? -24.531 -10.422 -8.414 1 71.19 199 ARG B O 1
ATOM 8211 N N . SER B 1 200 ? -24.969 -12.305 -7.43 1 71.88 200 SER B N 1
ATOM 8212 C CA . SER B 1 200 ? -24.75 -11.672 -6.133 1 71.88 200 SER B CA 1
ATOM 8213 C C . SER B 1 200 ? -23.25 -11.562 -5.82 1 71.88 200 SER B C 1
ATOM 8215 O O . SER B 1 200 ? -22.469 -12.422 -6.219 1 71.88 200 SER B O 1
ATOM 8217 N N . ARG B 1 201 ? -22.938 -10.438 -5.238 1 74.94 201 ARG B N 1
ATOM 8218 C CA . ARG B 1 201 ? -21.531 -10.211 -4.914 1 74.94 201 ARG B CA 1
ATOM 8219 C C . ARG B 1 201 ? -20.984 -11.328 -4.035 1 74.94 201 ARG B C 1
ATOM 8221 O O . ARG B 1 201 ? -21.531 -11.602 -2.961 1 74.94 201 ARG B O 1
ATOM 8228 N N . GLY B 1 202 ? -20.109 -12.188 -4.738 1 88 202 GLY B N 1
ATOM 8229 C CA . GLY B 1 202 ? -19.391 -13.211 -3.998 1 88 202 GLY B CA 1
ATOM 8230 C C . GLY B 1 202 ? -19.828 -14.617 -4.34 1 88 202 GLY B C 1
ATOM 8231 O O . GLY B 1 202 ? -19.281 -15.594 -3.82 1 88 202 GLY B O 1
ATOM 8232 N N . VAL B 1 203 ? -20.891 -14.766 -5.141 1 94.31 203 VAL B N 1
ATOM 8233 C CA . VAL B 1 203 ? -21.281 -16.094 -5.609 1 94.31 203 VAL B CA 1
ATOM 8234 C C . VAL B 1 203 ? -21.125 -16.172 -7.125 1 94.31 203 VAL B C 1
ATOM 8236 O O . VAL B 1 203 ? -21.469 -15.234 -7.844 1 94.31 203 VAL B O 1
ATOM 8239 N N . THR B 1 204 ? -20.609 -17.266 -7.605 1 95.12 204 THR B N 1
ATOM 8240 C CA . THR B 1 204 ? -20.453 -17.453 -9.047 1 95.12 204 THR B CA 1
ATOM 8241 C C . THR B 1 204 ? -20.828 -18.859 -9.461 1 95.12 204 THR B C 1
ATOM 8243 O O . THR B 1 204 ? -20.688 -19.812 -8.672 1 95.12 204 THR B O 1
ATOM 8246 N N . HIS B 1 205 ? -21.344 -19 -10.625 1 97.25 205 HIS B N 1
ATOM 8247 C CA . HIS B 1 205 ? -21.609 -20.281 -11.273 1 97.25 205 HIS B CA 1
ATOM 8248 C C . HIS B 1 205 ? -20.672 -20.5 -12.461 1 97.25 205 HIS B C 1
ATOM 8250 O O . HIS B 1 205 ? -20.641 -19.688 -13.383 1 97.25 205 HIS B O 1
ATOM 8256 N N . GLY B 1 206 ? -19.891 -21.594 -12.375 1 97.12 206 GLY B N 1
ATOM 8257 C CA . GLY B 1 206 ? -19.125 -22 -13.547 1 97.12 206 GLY B CA 1
ATOM 8258 C C . GLY B 1 206 ? -17.703 -21.469 -13.539 1 97.12 206 GLY B C 1
ATOM 8259 O O . GLY B 1 206 ? -16.969 -21.641 -14.516 1 97.12 206 GLY B O 1
ATOM 8260 N N . LEU B 1 207 ? -17.359 -20.812 -12.492 1 95.19 207 LEU B N 1
ATOM 8261 C CA . LEU B 1 207 ? -15.969 -20.375 -12.367 1 95.19 207 LEU B CA 1
ATOM 8262 C C . LEU B 1 207 ? -15.266 -21.094 -11.219 1 95.19 207 LEU B C 1
ATOM 8264 O O . LEU B 1 207 ? -15.891 -21.406 -10.203 1 95.19 207 LEU B O 1
ATOM 8268 N N . ALA B 1 208 ? -13.961 -21.328 -11.461 1 95.88 208 ALA B N 1
ATOM 8269 C CA . ALA B 1 208 ? -13.148 -21.906 -10.391 1 95.88 208 ALA B CA 1
ATOM 8270 C C . ALA B 1 208 ? -12.75 -20.859 -9.367 1 95.88 208 ALA B C 1
ATOM 8272 O O . ALA B 1 208 ? -12.57 -19.688 -9.711 1 95.88 208 ALA B O 1
ATOM 8273 N N . ASP B 1 209 ? -12.68 -21.219 -8.055 1 94.19 209 ASP B N 1
ATOM 8274 C CA . ASP B 1 209 ? -12.227 -20.297 -7.016 1 94.19 209 ASP B CA 1
ATOM 8275 C C . ASP B 1 209 ? -10.711 -20.125 -7.066 1 94.19 209 ASP B C 1
ATOM 8277 O O . ASP B 1 209 ? -10.031 -20.766 -7.867 1 94.19 209 ASP B O 1
ATOM 8281 N N . PHE B 1 210 ? -10.188 -19.281 -6.258 1 93.38 210 PHE B N 1
ATOM 8282 C CA . PHE B 1 210 ? -8.781 -18.891 -6.277 1 93.38 210 PHE B CA 1
ATOM 8283 C C . PHE B 1 210 ? -7.875 -20.094 -6.066 1 93.38 210 PHE B C 1
ATOM 8285 O O . PHE B 1 210 ? -6.93 -20.312 -6.832 1 93.38 210 PHE B O 1
ATOM 8292 N N . VAL B 1 211 ? -8.047 -20.922 -5.047 1 95 211 VAL B N 1
ATOM 8293 C CA . VAL B 1 211 ? -7.125 -22.016 -4.719 1 95 211 VAL B CA 1
ATOM 8294 C C . VAL B 1 211 ? -7.219 -23.109 -5.781 1 95 211 VAL B C 1
ATOM 8296 O O . VAL B 1 211 ? -6.227 -23.781 -6.074 1 95 211 VAL B O 1
ATOM 8299 N N . ALA B 1 212 ? -8.438 -23.266 -6.355 1 96.94 212 ALA B N 1
ATOM 8300 C CA . ALA B 1 212 ? -8.555 -24.219 -7.445 1 96.94 212 ALA B CA 1
ATOM 8301 C C . ALA B 1 212 ? -7.625 -23.859 -8.602 1 96.94 212 ALA B C 1
ATOM 8303 O O . ALA B 1 212 ? -6.91 -24.719 -9.125 1 96.94 212 ALA B O 1
ATOM 8304 N N . GLN B 1 213 ? -7.598 -22.609 -8.883 1 95 213 GLN B N 1
ATOM 8305 C CA . GLN B 1 213 ? -6.781 -22.141 -10 1 95 213 GLN B CA 1
ATOM 8306 C C . GLN B 1 213 ? -5.309 -22.078 -9.617 1 95 213 GLN B C 1
ATOM 8308 O O . GLN B 1 213 ? -4.457 -22.641 -10.312 1 95 213 GLN B O 1
ATOM 8313 N N . GLU B 1 214 ? -5.012 -21.547 -8.477 1 93.75 214 GLU B N 1
ATOM 8314 C CA . GLU B 1 214 ? -3.643 -21.234 -8.078 1 93.75 214 GLU B CA 1
ATOM 8315 C C . GLU B 1 214 ? -2.896 -22.469 -7.602 1 93.75 214 GLU B C 1
ATOM 8317 O O . GLU B 1 214 ? -1.698 -22.625 -7.852 1 93.75 214 GLU B O 1
ATOM 8322 N N . GLU B 1 215 ? -3.686 -23.359 -6.969 1 96 215 GLU B N 1
ATOM 8323 C CA . GLU B 1 215 ? -2.957 -24.391 -6.242 1 96 215 GLU B CA 1
ATOM 8324 C C . GLU B 1 215 ? -3.307 -25.781 -6.766 1 96 215 GLU B C 1
ATOM 8326 O O . GLU B 1 215 ? -2.512 -26.719 -6.637 1 96 215 GLU B O 1
ATOM 8331 N N . MET B 1 216 ? -4.484 -25.953 -7.316 1 97.06 216 MET B N 1
ATOM 8332 C CA . MET B 1 216 ? -4.93 -27.297 -7.668 1 97.06 216 MET B CA 1
ATOM 8333 C C . MET B 1 216 ? -4.793 -27.547 -9.164 1 97.06 216 MET B C 1
ATOM 8335 O O . MET B 1 216 ? -5.082 -28.641 -9.648 1 97.06 216 MET B O 1
ATOM 8339 N N . ASP B 1 217 ? -4.383 -26.516 -9.82 1 95 217 ASP B N 1
ATOM 8340 C CA . ASP B 1 217 ? -4.285 -26.594 -11.273 1 95 217 ASP B CA 1
ATOM 8341 C C . ASP B 1 217 ? -5.637 -26.938 -11.898 1 95 217 ASP B C 1
ATOM 8343 O O . ASP B 1 217 ? -5.719 -27.781 -12.789 1 95 217 ASP B O 1
ATOM 8347 N N . ARG B 1 218 ? -6.676 -26.484 -11.375 1 96.44 218 ARG B N 1
ATOM 8348 C CA . ARG B 1 218 ? -8.016 -26.578 -11.945 1 96.44 218 ARG B CA 1
ATOM 8349 C C . ARG B 1 218 ? -8.547 -25.188 -12.312 1 96.44 218 ARG B C 1
ATOM 8351 O O . ARG B 1 218 ? -8.953 -24.422 -11.438 1 96.44 218 ARG B O 1
ATOM 8358 N N . TYR B 1 219 ? -8.641 -24.969 -13.539 1 94.5 219 TYR B N 1
ATOM 8359 C CA . TYR B 1 219 ? -8.984 -23.625 -14.008 1 94.5 219 TYR B CA 1
ATOM 8360 C C . TYR B 1 219 ? -10.438 -23.562 -14.453 1 94.5 219 TYR B C 1
ATOM 8362 O O . TYR B 1 219 ? -10.992 -22.469 -14.625 1 94.5 219 TYR B O 1
ATOM 8370 N N . ARG B 1 220 ? -11.039 -24.734 -14.562 1 94.94 220 ARG B N 1
ATOM 8371 C CA . ARG B 1 220 ? -12.422 -24.781 -15.023 1 94.94 220 ARG B CA 1
ATOM 8372 C C . ARG B 1 220 ? -13.391 -24.859 -13.844 1 94.94 220 ARG B C 1
ATOM 8374 O O . ARG B 1 220 ? -13.039 -25.359 -12.773 1 94.94 220 ARG B O 1
ATOM 8381 N N . GLY B 1 221 ? -14.602 -24.344 -14.148 1 97.38 221 GLY B N 1
ATOM 8382 C CA . GLY B 1 221 ? -15.664 -24.406 -13.156 1 97.38 221 GLY B CA 1
ATOM 8383 C C . GLY B 1 221 ? -16.938 -25.047 -13.688 1 97.38 221 GLY B C 1
ATOM 8384 O O . GLY B 1 221 ? -17.922 -25.156 -12.961 1 97.38 221 GLY B O 1
ATOM 8385 N N . PHE B 1 222 ? -16.938 -25.469 -14.977 1 98.31 222 PHE B N 1
ATOM 8386 C CA . PHE B 1 222 ? -18.047 -26.234 -15.539 1 98.31 222 PHE B CA 1
ATOM 8387 C C . PHE B 1 222 ? -17.562 -27.203 -16.609 1 98.31 222 PHE B C 1
ATOM 8389 O O . PHE B 1 222 ? -16.469 -27.031 -17.141 1 98.31 222 PHE B O 1
ATOM 8396 N N . TRP B 1 223 ? -18.391 -28.281 -16.938 1 98.25 223 TRP B N 1
ATOM 8397 C CA . TRP B 1 223 ? -17.984 -29.375 -17.812 1 98.25 223 TRP B CA 1
ATOM 8398 C C . TRP B 1 223 ? -19.172 -29.906 -18.609 1 98.25 223 TRP B C 1
ATOM 8400 O O . TRP B 1 223 ? -20.172 -30.344 -18.031 1 98.25 223 TRP B O 1
ATOM 8410 N N . TRP B 1 224 ? -19.031 -29.984 -19.906 1 97.06 224 TRP B N 1
ATOM 8411 C CA . TRP B 1 224 ? -20.047 -30.578 -20.781 1 97.06 224 TRP B CA 1
ATOM 8412 C C . TRP B 1 224 ? -20.125 -32.094 -20.594 1 97.06 224 TRP B C 1
ATOM 8414 O O . TRP B 1 224 ? -19.094 -32.75 -20.484 1 97.06 224 TRP B O 1
ATOM 8424 N N . SER B 1 225 ? -21.375 -32.562 -20.578 1 96.31 225 SER B N 1
ATOM 8425 C CA . SER B 1 225 ? -21.516 -34 -20.672 1 96.31 225 SER B CA 1
ATOM 8426 C C . SER B 1 225 ? -21.078 -34.5 -22.031 1 96.31 225 SER B C 1
ATOM 8428 O O . SER B 1 225 ? -21.031 -33.75 -23 1 96.31 225 SER B O 1
ATOM 8430 N N . LEU B 1 226 ? -20.781 -35.75 -22.141 1 92.12 226 LEU B N 1
ATOM 8431 C CA . LEU B 1 226 ? -20.219 -36.312 -23.375 1 92.12 226 LEU B CA 1
ATOM 8432 C C . LEU B 1 226 ? -21.25 -36.281 -24.5 1 92.12 226 LEU B C 1
ATOM 8434 O O . LEU B 1 226 ? -20.875 -36.188 -25.672 1 92.12 226 LEU B O 1
ATOM 8438 N N . ASP B 1 227 ? -22.547 -36.281 -24.203 1 91.38 227 ASP B N 1
ATOM 8439 C CA . ASP B 1 227 ? -23.594 -36.281 -25.219 1 91.38 227 ASP B CA 1
ATOM 8440 C C . ASP B 1 227 ? -24.125 -34.844 -25.453 1 91.38 227 ASP B C 1
ATOM 8442 O O . ASP B 1 227 ? -25.109 -34.656 -26.156 1 91.38 227 ASP B O 1
ATOM 8446 N N . SER B 1 228 ? -23.594 -33.844 -24.75 1 94.06 228 SER B N 1
ATOM 8447 C CA . SER B 1 228 ? -23.891 -32.438 -24.906 1 94.06 228 SER B CA 1
ATOM 8448 C C . SER B 1 228 ? -25.266 -32.094 -24.328 1 94.06 228 SER B C 1
ATOM 8450 O O . SER B 1 228 ? -25.812 -31.031 -24.625 1 94.06 228 SER B O 1
ATOM 8452 N N . SER B 1 229 ? -25.734 -33 -23.484 1 95.12 229 SER B N 1
ATOM 8453 C CA . SER B 1 229 ? -27.094 -32.781 -23.031 1 95.12 229 SER B CA 1
ATOM 8454 C C . SER B 1 229 ? -27.125 -32.094 -21.672 1 95.12 229 SER B C 1
ATOM 8456 O O . SER B 1 229 ? -28.188 -31.609 -21.234 1 95.12 229 SER B O 1
ATOM 8458 N N . SER B 1 230 ? -25.984 -32.094 -21.047 1 96.94 230 SER B N 1
ATOM 8459 C CA . SER B 1 230 ? -25.938 -31.5 -19.719 1 96.94 230 SER B CA 1
ATOM 8460 C C . SER B 1 230 ? -24.609 -30.812 -19.453 1 96.94 230 SER B C 1
ATOM 8462 O O . SER B 1 230 ? -23.641 -31.031 -20.188 1 96.94 230 SER B O 1
ATOM 8464 N N . ILE B 1 231 ? -24.609 -29.938 -18.469 1 98.06 231 ILE B N 1
ATOM 8465 C CA . ILE B 1 231 ? -23.406 -29.281 -17.969 1 98.06 231 ILE B CA 1
ATOM 8466 C C . ILE B 1 231 ? -23.297 -29.469 -16.469 1 98.06 231 ILE B C 1
ATOM 8468 O O . ILE B 1 231 ? -24.234 -29.188 -15.719 1 98.06 231 ILE B O 1
ATOM 8472 N N . ALA B 1 232 ? -22.219 -30.062 -16.031 1 98.62 232 ALA B N 1
ATOM 8473 C CA . ALA B 1 232 ? -21.844 -30 -14.625 1 98.62 232 ALA B CA 1
ATOM 8474 C C . ALA B 1 232 ? -21.172 -28.672 -14.297 1 98.62 232 ALA B C 1
ATOM 8476 O O . ALA B 1 232 ? -20.375 -28.156 -15.078 1 98.62 232 ALA B O 1
ATOM 8477 N N . PHE B 1 233 ? -21.562 -28.047 -13.195 1 98.44 233 PHE B N 1
ATOM 8478 C CA . PHE B 1 233 ? -20.969 -26.766 -12.875 1 98.44 233 PHE B CA 1
ATOM 8479 C C . PHE B 1 233 ? -20.781 -26.609 -11.367 1 98.44 233 PHE B C 1
ATOM 8481 O O . PHE B 1 233 ? -21.469 -27.266 -10.586 1 98.44 233 PHE B O 1
ATOM 8488 N N . THR B 1 234 ? -19.859 -25.766 -10.992 1 97.88 234 THR B N 1
ATOM 8489 C CA . THR B 1 234 ? -19.609 -25.438 -9.586 1 97.88 234 THR B CA 1
ATOM 8490 C C . THR B 1 234 ? -20.344 -24.156 -9.203 1 97.88 234 THR B C 1
ATOM 8492 O O . THR B 1 234 ? -20.438 -23.219 -10 1 97.88 234 THR B O 1
ATOM 8495 N N . GLU B 1 235 ? -20.891 -24.125 -8.062 1 96.94 235 GLU B N 1
ATOM 8496 C CA . GLU B 1 235 ? -21.25 -22.906 -7.344 1 96.94 235 GLU B CA 1
ATOM 8497 C C . GLU B 1 235 ? -20.203 -22.547 -6.297 1 96.94 235 GLU B C 1
ATOM 8499 O O . GLU B 1 235 ? -19.906 -23.359 -5.418 1 96.94 235 GLU B O 1
ATOM 8504 N N . VAL B 1 236 ? -19.625 -21.422 -6.445 1 96.19 236 VAL B N 1
ATOM 8505 C CA . VAL B 1 236 ? -18.625 -20.953 -5.492 1 96.19 236 VAL B CA 1
ATOM 8506 C C . VAL B 1 236 ? -19.188 -19.797 -4.676 1 96.19 236 VAL B C 1
ATOM 8508 O O . VAL B 1 236 ? -19.562 -18.766 -5.234 1 96.19 236 VAL B O 1
ATOM 8511 N N . ASP B 1 237 ? -19.297 -19.906 -3.395 1 95.31 237 ASP B N 1
ATOM 8512 C CA . ASP B 1 237 ? -19.781 -18.891 -2.471 1 95.31 237 ASP B CA 1
ATOM 8513 C C . ASP B 1 237 ? -18.656 -18.359 -1.586 1 95.31 237 ASP B C 1
ATOM 8515 O O . ASP B 1 237 ? -18.125 -19.094 -0.742 1 95.31 237 ASP B O 1
ATOM 8519 N N . GLU B 1 238 ? -18.312 -17.109 -1.785 1 94 238 GLU B N 1
ATOM 8520 C CA . GLU B 1 238 ? -17.219 -16.516 -1.029 1 94 238 GLU B CA 1
ATOM 8521 C C . GLU B 1 238 ? -17.719 -15.375 -0.141 1 94 238 GLU B C 1
ATOM 8523 O O . GLU B 1 238 ? -16.922 -14.641 0.438 1 94 238 GLU B O 1
ATOM 8528 N N . ARG B 1 239 ? -19 -15.164 0.104 1 92.19 239 ARG B N 1
ATOM 8529 C CA . ARG B 1 239 ? -19.609 -14.031 0.797 1 92.19 239 ARG B CA 1
ATOM 8530 C C . ARG B 1 239 ? -19.141 -13.969 2.246 1 92.19 239 ARG B C 1
ATOM 8532 O O . ARG B 1 239 ? -19 -12.875 2.811 1 92.19 239 ARG B O 1
ATOM 8539 N N . HIS B 1 240 ? -18.859 -15.07 2.822 1 92.19 240 HIS B N 1
ATOM 8540 C CA . HIS B 1 240 ? -18.5 -15.133 4.234 1 92.19 240 HIS B CA 1
ATOM 8541 C C . HIS B 1 240 ? -17.016 -14.828 4.438 1 92.19 240 HIS B C 1
ATOM 8543 O O . HIS B 1 240 ? -16.562 -14.641 5.57 1 92.19 240 HIS B O 1
ATOM 8549 N N . ILE B 1 241 ? -16.234 -14.844 3.428 1 92.94 241 ILE B N 1
ATOM 8550 C CA . ILE B 1 241 ? -14.82 -14.508 3.496 1 92.94 241 ILE B CA 1
ATOM 8551 C C . ILE B 1 241 ? -14.648 -12.992 3.414 1 92.94 241 ILE B C 1
ATOM 8553 O O . ILE B 1 241 ? -15.062 -12.367 2.436 1 92.94 241 ILE B O 1
ATOM 8557 N N . PRO B 1 242 ? -13.992 -12.367 4.438 1 90 242 PRO B N 1
ATOM 8558 C CA . PRO B 1 242 ? -13.789 -10.922 4.387 1 90 242 PRO B CA 1
ATOM 8559 C C . PRO B 1 242 ? -13.008 -10.477 3.154 1 90 242 PRO B C 1
ATOM 8561 O O . PRO B 1 242 ? -12.07 -11.164 2.732 1 90 242 PRO B O 1
ATOM 8564 N N . SER B 1 243 ? -13.43 -9.352 2.633 1 90.88 243 SER B N 1
ATOM 8565 C CA . SER B 1 243 ? -12.742 -8.812 1.463 1 90.88 243 SER B CA 1
ATOM 8566 C C . SER B 1 243 ? -11.383 -8.234 1.838 1 90.88 243 SER B C 1
ATOM 8568 O O . SER B 1 243 ? -11.242 -7.598 2.887 1 90.88 243 SER B O 1
ATOM 8570 N N . PHE B 1 244 ? -10.414 -8.516 1.039 1 93.75 244 PHE B N 1
ATOM 8571 C CA . PHE B 1 244 ? -9.086 -7.906 1.111 1 93.75 244 PHE B CA 1
ATOM 8572 C C . PHE B 1 244 ? -8.859 -6.973 -0.072 1 93.75 244 PHE B C 1
ATOM 8574 O O . PHE B 1 244 ? -8.852 -7.414 -1.224 1 93.75 244 PHE B O 1
ATOM 8581 N N . ARG B 1 245 ? -8.656 -5.707 0.167 1 93.94 245 ARG B N 1
ATOM 8582 C CA . ARG B 1 245 ? -8.578 -4.703 -0.889 1 93.94 245 ARG B CA 1
ATOM 8583 C C . ARG B 1 245 ? -7.129 -4.477 -1.315 1 93.94 245 ARG B C 1
ATOM 8585 O O . ARG B 1 245 ? -6.227 -4.434 -0.475 1 93.94 245 ARG B O 1
ATOM 8592 N N . ILE B 1 246 ? -6.875 -4.445 -2.59 1 95.75 246 ILE B N 1
ATOM 8593 C CA . ILE B 1 246 ? -5.613 -4.023 -3.193 1 95.75 246 ILE B CA 1
ATOM 8594 C C . ILE B 1 246 ? -5.816 -2.701 -3.932 1 95.75 246 ILE B C 1
ATOM 8596 O O . ILE B 1 246 ? -6.613 -2.621 -4.867 1 95.75 246 ILE B O 1
ATOM 8600 N N . MET B 1 247 ? -5.16 -1.688 -3.461 1 95.69 247 MET B N 1
ATOM 8601 C CA . MET B 1 247 ? -5.227 -0.377 -4.098 1 95.69 247 MET B CA 1
ATOM 8602 C C . MET B 1 247 ? -4.219 -0.276 -5.242 1 95.69 247 MET B C 1
ATOM 8604 O O . MET B 1 247 ? -3.098 -0.775 -5.133 1 95.69 247 MET B O 1
ATOM 8608 N N . HIS B 1 248 ? -4.648 0.323 -6.348 1 95.69 248 HIS B N 1
ATOM 8609 C CA . HIS B 1 248 ? -3.742 0.62 -7.449 1 95.69 248 HIS B CA 1
ATOM 8610 C C . HIS B 1 248 ? -3.115 2 -7.289 1 95.69 248 HIS B C 1
ATOM 8612 O O . HIS B 1 248 ? -3.426 2.92 -8.047 1 95.69 248 HIS B O 1
ATOM 8618 N N . GLN B 1 249 ? -2.15 2.057 -6.457 1 95.38 249 GLN B N 1
ATOM 8619 C CA . GLN B 1 249 ? -1.61 3.32 -5.965 1 95.38 249 GLN B CA 1
ATOM 8620 C C . GLN B 1 249 ? -0.813 4.039 -7.047 1 95.38 249 GLN B C 1
ATOM 8622 O O . GLN B 1 249 ? -0.585 5.246 -6.957 1 95.38 249 GLN B O 1
ATOM 8627 N N . GLY B 1 250 ? -0.331 3.352 -8.039 1 95.81 250 GLY B N 1
ATOM 8628 C CA . GLY B 1 250 ? 0.465 3.965 -9.094 1 95.81 250 GLY B CA 1
ATOM 8629 C C . GLY B 1 250 ? -0.375 4.613 -10.18 1 95.81 250 GLY B C 1
ATOM 8630 O O . GLY B 1 250 ? 0.147 5.348 -11.016 1 95.81 250 GLY B O 1
ATOM 8631 N N . LYS B 1 251 ? -1.673 4.422 -10.133 1 93.31 251 LYS B N 1
ATOM 8632 C CA . LYS B 1 251 ? -2.555 4.938 -11.172 1 93.31 251 LYS B CA 1
ATOM 8633 C C . LYS B 1 251 ? -2.82 6.426 -10.984 1 93.31 251 LYS B C 1
ATOM 8635 O O . LYS B 1 251 ? -2.773 6.934 -9.859 1 93.31 251 LYS B O 1
ATOM 8640 N N . ASP B 1 252 ? -3.117 7.047 -12.047 1 89.94 252 ASP B N 1
ATOM 8641 C CA . ASP B 1 252 ? -3.404 8.477 -12.016 1 89.94 252 ASP B CA 1
ATOM 8642 C C . ASP B 1 252 ? -4.828 8.742 -11.531 1 89.94 252 ASP B C 1
ATOM 8644 O O . ASP B 1 252 ? -5.121 9.812 -11 1 89.94 252 ASP B O 1
ATOM 8648 N N . THR B 1 253 ? -5.66 7.77 -11.656 1 89 253 THR B N 1
ATOM 8649 C CA . THR B 1 253 ? -7.059 7.922 -11.273 1 89 253 THR B CA 1
ATOM 8650 C C . THR B 1 253 ? -7.316 7.301 -9.906 1 89 253 THR B C 1
ATOM 8652 O O . THR B 1 253 ? -6.488 6.547 -9.398 1 89 253 THR B O 1
ATOM 8655 N N . VAL B 1 254 ? -8.438 7.715 -9.297 1 88.06 254 VAL B N 1
ATOM 8656 C CA . VAL B 1 254 ? -8.906 7.145 -8.039 1 88.06 254 VAL B CA 1
ATOM 8657 C C . VAL B 1 254 ? -10.312 6.578 -8.219 1 88.06 254 VAL B C 1
ATOM 8659 O O . VAL B 1 254 ? -10.914 6.723 -9.281 1 88.06 254 VAL B O 1
ATOM 8662 N N . GLY B 1 255 ? -10.82 5.863 -7.328 1 87.44 255 GLY B N 1
ATOM 8663 C CA . GLY B 1 255 ? -12.164 5.32 -7.391 1 87.44 255 GLY B CA 1
ATOM 8664 C C . GLY B 1 255 ? -12.195 3.848 -7.762 1 87.44 255 GLY B C 1
ATOM 8665 O O . GLY B 1 255 ? -11.234 3.117 -7.5 1 87.44 255 GLY B O 1
ATOM 8666 N N . GLU B 1 256 ? -13.211 3.379 -8.367 1 84.31 256 GLU B N 1
ATOM 8667 C CA . GLU B 1 256 ? -13.477 1.961 -8.578 1 84.31 256 GLU B CA 1
ATOM 8668 C C . GLU B 1 256 ? -12.492 1.359 -9.578 1 84.31 256 GLU B C 1
ATOM 8670 O O . GLU B 1 256 ? -12.117 0.192 -9.461 1 84.31 256 GLU B O 1
ATOM 8675 N N . GLY B 1 257 ? -12.031 2.109 -10.453 1 85.81 257 GLY B N 1
ATOM 8676 C CA . GLY B 1 257 ? -11.117 1.61 -11.461 1 85.81 257 GLY B CA 1
ATOM 8677 C C . GLY B 1 257 ? -9.68 1.535 -10.977 1 85.81 257 GLY B C 1
ATOM 8678 O O . GLY B 1 257 ? -8.805 1.021 -11.68 1 85.81 257 GLY B O 1
ATOM 8679 N N . ALA B 1 258 ? -9.445 1.999 -9.75 1 92.19 258 ALA B N 1
ATOM 8680 C CA . ALA B 1 258 ? -8.086 2.043 -9.219 1 92.19 258 ALA B CA 1
ATOM 8681 C C . ALA B 1 258 ? -7.973 1.216 -7.938 1 92.19 258 ALA B C 1
ATOM 8683 O O . ALA B 1 258 ? -7.25 1.594 -7.008 1 92.19 258 ALA B O 1
ATOM 8684 N N . GLN B 1 259 ? -8.75 0.188 -7.871 1 92.88 259 GLN B N 1
ATOM 8685 C CA . GLN B 1 259 ? -8.75 -0.729 -6.734 1 92.88 259 GLN B CA 1
ATOM 8686 C C . GLN B 1 259 ? -9.391 -2.062 -7.102 1 92.88 259 GLN B C 1
ATOM 8688 O O . GLN B 1 259 ? -10.07 -2.17 -8.125 1 92.88 259 GLN B O 1
ATOM 8693 N N . GLU B 1 260 ? -9.117 -3.092 -6.336 1 92.38 260 GLU B N 1
ATOM 8694 C CA . GLU B 1 260 ? -9.758 -4.391 -6.52 1 92.38 260 GLU B CA 1
ATOM 8695 C C . GLU B 1 260 ? -9.906 -5.129 -5.191 1 92.38 260 GLU B C 1
ATOM 8697 O O . GLU B 1 260 ? -9.078 -4.965 -4.289 1 92.38 260 GLU B O 1
ATOM 8702 N N . ASP B 1 261 ? -10.922 -5.898 -5.047 1 91 261 ASP B N 1
ATOM 8703 C CA . ASP B 1 261 ? -11.203 -6.676 -3.844 1 91 261 ASP B CA 1
ATOM 8704 C C . ASP B 1 261 ? -11.039 -8.172 -4.102 1 91 261 ASP B C 1
ATOM 8706 O O . ASP B 1 261 ? -11.414 -8.664 -5.164 1 91 261 ASP B O 1
ATOM 8710 N N . HIS B 1 262 ? -10.484 -8.836 -3.188 1 92.44 262 HIS B N 1
ATOM 8711 C CA . HIS B 1 262 ? -10.297 -10.281 -3.258 1 92.44 262 HIS B CA 1
ATOM 8712 C C . HIS B 1 262 ? -10.805 -10.969 -1.992 1 92.44 262 HIS B C 1
ATOM 8714 O O . HIS B 1 262 ? -10.602 -10.461 -0.885 1 92.44 262 HIS B O 1
ATOM 8720 N N . HIS B 1 263 ? -11.547 -12.031 -2.166 1 93.38 263 HIS B N 1
ATOM 8721 C CA . HIS B 1 263 ? -11.867 -12.914 -1.05 1 93.38 263 HIS B CA 1
ATOM 8722 C C . HIS B 1 263 ? -10.797 -13.984 -0.87 1 93.38 263 HIS B C 1
ATOM 8724 O O . HIS B 1 263 ? -11 -15.141 -1.258 1 93.38 263 HIS B O 1
ATOM 8730 N N . TYR B 1 264 ? -9.711 -13.578 -0.325 1 95.25 264 TYR B N 1
ATOM 8731 C CA . TYR B 1 264 ? -8.508 -14.391 -0.245 1 95.25 264 TYR B CA 1
ATOM 8732 C C . TYR B 1 264 ? -8.578 -15.352 0.937 1 95.25 264 TYR B C 1
ATOM 8734 O O . TYR B 1 264 ? -8.789 -14.93 2.076 1 95.25 264 TYR B O 1
ATOM 8742 N N . PRO B 1 265 ? -8.438 -16.641 0.782 1 96.06 265 PRO B N 1
ATOM 8743 C CA . PRO B 1 265 ? -8.492 -17.625 1.867 1 96.06 265 PRO B CA 1
ATOM 8744 C C . PRO B 1 265 ? -7.168 -17.75 2.615 1 96.06 265 PRO B C 1
ATOM 8746 O O . PRO B 1 265 ? -6.391 -18.672 2.357 1 96.06 265 PRO B O 1
ATOM 8749 N N . PHE B 1 266 ? -6.977 -16.969 3.639 1 96.56 266 PHE B N 1
ATOM 8750 C CA . PHE B 1 266 ? -5.754 -16.984 4.43 1 96.56 266 PHE B CA 1
ATOM 8751 C C . PHE B 1 266 ? -5.648 -18.281 5.23 1 96.56 266 PHE B C 1
ATOM 8753 O O . PHE B 1 266 ? -6.652 -18.781 5.734 1 96.56 266 PHE B O 1
ATOM 8760 N N . ALA B 1 267 ? -4.418 -18.766 5.383 1 97.12 267 ALA B N 1
ATOM 8761 C CA . ALA B 1 267 ? -4.184 -20 6.129 1 97.12 267 ALA B CA 1
ATOM 8762 C C . ALA B 1 267 ? -4.852 -19.953 7.496 1 97.12 267 ALA B C 1
ATOM 8764 O O . ALA B 1 267 ? -4.734 -18.969 8.219 1 97.12 267 ALA B O 1
ATOM 8765 N N . GLY B 1 268 ? -5.523 -21 7.809 1 95.69 268 GLY B N 1
ATOM 8766 C CA . GLY B 1 268 ? -6.195 -21.094 9.094 1 95.69 268 GLY B CA 1
ATOM 8767 C C . GLY B 1 268 ? -7.555 -20.422 9.109 1 95.69 268 GLY B C 1
ATOM 8768 O O . GLY B 1 268 ? -8.281 -20.5 10.102 1 95.69 268 GLY B O 1
ATOM 8769 N N . LYS B 1 269 ? -7.977 -19.781 8.031 1 94.38 269 LYS B N 1
ATOM 8770 C CA . LYS B 1 269 ? -9.258 -19.078 7.945 1 94.38 269 LYS B CA 1
ATOM 8771 C C . LYS B 1 269 ? -10.203 -19.781 6.977 1 94.38 269 LYS B C 1
ATOM 8773 O O . LYS B 1 269 ? -9.945 -20.922 6.562 1 94.38 269 LYS B O 1
ATOM 8778 N N . ASP B 1 270 ? -11.312 -19.141 6.613 1 92.75 270 ASP B N 1
ATOM 8779 C CA . ASP B 1 270 ? -12.383 -19.766 5.852 1 92.75 270 ASP B CA 1
ATOM 8780 C C . ASP B 1 270 ? -11.977 -19.953 4.391 1 92.75 270 ASP B C 1
ATOM 8782 O O . ASP B 1 270 ? -11.297 -19.109 3.814 1 92.75 270 ASP B O 1
ATOM 8786 N N . ASN B 1 271 ? -12.391 -21.094 3.814 1 95.56 271 ASN B N 1
ATOM 8787 C CA . ASN B 1 271 ? -12.336 -21.344 2.379 1 95.56 271 ASN B CA 1
ATOM 8788 C C . ASN B 1 271 ? -13.648 -20.984 1.693 1 95.56 271 ASN B C 1
ATOM 8790 O O . ASN B 1 271 ? -14.688 -20.891 2.35 1 95.56 271 ASN B O 1
ATOM 8794 N N . PRO B 1 272 ? -13.578 -20.828 0.38 1 94.56 272 PRO B N 1
ATOM 8795 C CA . PRO B 1 272 ? -14.852 -20.766 -0.348 1 94.56 272 PRO B CA 1
ATOM 8796 C C . PRO B 1 272 ? -15.672 -22.031 -0.208 1 94.56 272 PRO B C 1
ATOM 8798 O O . PRO B 1 272 ? -15.117 -23.141 -0.148 1 94.56 272 PRO B O 1
ATOM 8801 N N . LYS B 1 273 ? -16.969 -21.859 -0.16 1 94.06 273 LYS B N 1
ATOM 8802 C CA . LYS B 1 273 ? -17.875 -23 -0.23 1 94.06 273 LYS B CA 1
ATOM 8803 C C . LYS B 1 273 ? -18.156 -23.391 -1.678 1 94.06 273 LYS B C 1
ATOM 8805 O O . LYS B 1 273 ? -18.703 -22.594 -2.445 1 94.06 273 LYS B O 1
ATOM 8810 N N . VAL B 1 274 ? -17.766 -24.641 -2.012 1 96.31 274 VAL B N 1
ATOM 8811 C CA . VAL B 1 274 ? -17.906 -25.094 -3.393 1 96.31 274 VAL B CA 1
ATOM 8812 C C . VAL B 1 274 ? -18.906 -26.234 -3.459 1 96.31 274 VAL B C 1
ATOM 8814 O O . VAL B 1 274 ? -18.797 -27.219 -2.727 1 96.31 274 VAL B O 1
ATOM 8817 N N . ARG B 1 275 ? -19.875 -26.078 -4.289 1 96.25 275 ARG B N 1
ATOM 8818 C CA . ARG B 1 275 ? -20.844 -27.125 -4.598 1 96.25 275 ARG B CA 1
ATOM 8819 C C . ARG B 1 275 ? -20.781 -27.5 -6.078 1 96.25 275 ARG B C 1
ATOM 8821 O O . ARG B 1 275 ? -20.297 -26.734 -6.902 1 96.25 275 ARG B O 1
ATOM 8828 N N . LEU B 1 276 ? -21.188 -28.734 -6.332 1 98 276 LEU B N 1
ATOM 8829 C CA . LEU B 1 276 ? -21.219 -29.25 -7.691 1 98 276 LEU B CA 1
ATOM 8830 C C . LEU B 1 276 ? -22.641 -29.625 -8.094 1 98 276 LEU B C 1
ATOM 8832 O O . LEU B 1 276 ? -23.375 -30.234 -7.301 1 98 276 LEU B O 1
ATOM 8836 N N . ALA B 1 277 ? -23.078 -29.234 -9.273 1 98.06 277 ALA B N 1
ATOM 8837 C CA . ALA B 1 277 ? -24.422 -29.547 -9.75 1 98.06 277 ALA B CA 1
ATOM 8838 C C . ALA B 1 277 ? -24.406 -29.875 -11.242 1 98.06 277 ALA B C 1
ATOM 8840 O O . ALA B 1 277 ? -23.406 -29.625 -11.93 1 98.06 277 ALA B O 1
ATOM 8841 N N . VAL B 1 278 ? -25.5 -30.469 -11.703 1 98.19 278 VAL B N 1
ATOM 8842 C CA . VAL B 1 278 ? -25.703 -30.734 -13.125 1 98.19 278 VAL B CA 1
ATOM 8843 C C . VAL B 1 278 ? -27 -30.062 -13.586 1 98.19 278 VAL B C 1
ATOM 8845 O O . VAL B 1 278 ? -28 -30.094 -12.875 1 98.19 278 VAL B O 1
ATOM 8848 N N . VAL B 1 279 ? -26.938 -29.438 -14.688 1 96.69 279 VAL B N 1
ATOM 8849 C CA . VAL B 1 279 ? -28.125 -28.828 -15.305 1 96.69 279 VAL B CA 1
ATOM 8850 C C . VAL B 1 279 ? -28.281 -29.344 -16.734 1 96.69 279 VAL B C 1
ATOM 8852 O O . VAL B 1 279 ? -27.281 -29.562 -17.438 1 96.69 279 VAL B O 1
ATOM 8855 N N . GLU B 1 280 ? -29.469 -29.5 -17.125 1 94.81 280 GLU B N 1
ATOM 8856 C CA . GLU B 1 280 ? -29.766 -29.984 -18.484 1 94.81 280 GLU B CA 1
ATOM 8857 C C . GLU B 1 280 ? -29.703 -28.844 -19.484 1 94.81 280 GLU B C 1
ATOM 8859 O O . GLU B 1 280 ? -29.969 -27.688 -19.141 1 94.81 280 GLU B O 1
ATOM 8864 N N . VAL B 1 281 ? -29.328 -29.156 -20.672 1 95.5 281 VAL B N 1
ATOM 8865 C CA . VAL B 1 281 ? -29.266 -28.203 -21.766 1 95.5 281 VAL B CA 1
ATOM 8866 C C . VAL B 1 281 ? -30.219 -28.641 -22.891 1 95.5 281 VAL B C 1
ATOM 8868 O O . VAL B 1 281 ? -30.062 -29.719 -23.438 1 95.5 281 VAL B O 1
ATOM 8871 N N . ASP B 1 282 ? -31.125 -27.797 -23.203 1 92.81 282 ASP B N 1
ATOM 8872 C CA . ASP B 1 282 ? -32.031 -28.047 -24.312 1 92.81 282 ASP B CA 1
ATOM 8873 C C . ASP B 1 282 ? -31.469 -27.453 -25.609 1 92.81 282 ASP B C 1
ATOM 8875 O O . ASP B 1 282 ? -31.828 -26.344 -26 1 92.81 282 ASP B O 1
ATOM 8879 N N . ALA B 1 283 ? -30.734 -28.219 -26.297 1 93.06 283 ALA B N 1
ATOM 8880 C CA . ALA B 1 283 ? -30.031 -27.766 -27.5 1 93.06 283 ALA B CA 1
ATOM 8881 C C . ALA B 1 283 ? -31.031 -27.297 -28.562 1 93.06 283 ALA B C 1
ATOM 8883 O O . ALA B 1 283 ? -30.797 -26.297 -29.234 1 93.06 283 ALA B O 1
ATOM 8884 N N . ALA B 1 284 ? -32.094 -28 -28.688 1 91.06 284 ALA B N 1
ATOM 8885 C CA . ALA B 1 284 ? -33.062 -27.672 -29.703 1 91.06 284 ALA B CA 1
ATOM 8886 C C . ALA B 1 284 ? -33.719 -26.312 -29.438 1 91.06 284 ALA B C 1
ATOM 8888 O O . ALA B 1 284 ? -33.875 -25.5 -30.359 1 91.06 284 ALA B O 1
ATOM 8889 N N . ALA B 1 285 ? -34.062 -26.141 -28.234 1 91.69 285 ALA B N 1
ATOM 8890 C CA . ALA B 1 285 ? -34.688 -24.875 -27.875 1 91.69 285 ALA B CA 1
ATOM 8891 C C . ALA B 1 285 ? -33.719 -23.719 -28.062 1 91.69 285 ALA B C 1
ATOM 8893 O O . ALA B 1 285 ? -34.125 -22.625 -28.484 1 91.69 285 ALA B O 1
ATOM 8894 N N . ILE B 1 286 ? -32.5 -23.938 -27.766 1 93.19 286 ILE B N 1
ATOM 8895 C CA . ILE B 1 286 ? -31.469 -22.891 -27.859 1 93.19 286 ILE B CA 1
ATOM 8896 C C . ILE B 1 286 ? -31.203 -22.594 -29.344 1 93.19 286 ILE B C 1
ATOM 8898 O O . ILE B 1 286 ? -31.156 -21.422 -29.734 1 93.19 286 ILE B O 1
ATOM 8902 N N . GLN B 1 287 ? -31.062 -23.547 -30.125 1 91.62 287 GLN B N 1
ATOM 8903 C CA . GLN B 1 287 ? -30.75 -23.375 -31.531 1 91.62 287 GLN B CA 1
ATOM 8904 C C . GLN B 1 287 ? -31.906 -22.719 -32.281 1 91.62 287 GLN B C 1
ATOM 8906 O O . GLN B 1 287 ? -31.703 -22 -33.25 1 91.62 287 GLN B O 1
ATOM 8911 N N . SER B 1 288 ? -33.156 -22.938 -31.781 1 89.25 288 SER B N 1
ATOM 8912 C CA . SER B 1 288 ? -34.312 -22.375 -32.438 1 89.25 288 SER B CA 1
ATOM 8913 C C . SER B 1 288 ? -34.625 -20.984 -31.922 1 89.25 288 SER B C 1
ATOM 8915 O O . SER B 1 288 ? -35.5 -20.281 -32.469 1 89.25 288 SER B O 1
ATOM 8917 N N . GLY B 1 289 ? -34 -20.625 -30.859 1 87.25 289 GLY B N 1
ATOM 8918 C CA . GLY B 1 289 ? -34.25 -19.312 -30.266 1 87.25 289 GLY B CA 1
ATOM 8919 C C . GLY B 1 289 ? -35.469 -19.281 -29.375 1 87.25 289 GLY B C 1
ATOM 8920 O O . GLY B 1 289 ? -36.031 -18.219 -29.125 1 87.25 289 GLY B O 1
ATOM 8921 N N . GLN B 1 290 ? -35.969 -20.438 -28.953 1 85.06 290 GLN B N 1
ATOM 8922 C CA . GLN B 1 290 ? -37.188 -20.531 -28.172 1 85.06 290 GLN B CA 1
ATOM 8923 C C . GLN B 1 290 ? -36.906 -20.969 -26.75 1 85.06 290 GLN B C 1
ATOM 8925 O O . GLN B 1 290 ? -37.812 -21.438 -26.047 1 85.06 290 GLN B O 1
ATOM 8930 N N . ALA B 1 291 ? -35.656 -20.875 -26.359 1 85.5 291 ALA B N 1
ATOM 8931 C CA . ALA B 1 291 ? -35.312 -21.312 -25.016 1 85.5 291 ALA B CA 1
ATOM 8932 C C . ALA B 1 291 ? -35.875 -20.391 -23.953 1 85.5 291 ALA B C 1
ATOM 8934 O O . ALA B 1 291 ? -35.906 -19.172 -24.141 1 85.5 291 ALA B O 1
ATOM 8935 N N . ASN B 1 292 ? -36.406 -20.969 -22.938 1 76.5 292 ASN B N 1
ATOM 8936 C CA . ASN B 1 292 ? -36.938 -20.219 -21.797 1 76.5 292 ASN B CA 1
ATOM 8937 C C . ASN B 1 292 ? -35.812 -19.828 -20.828 1 76.5 292 ASN B C 1
ATOM 8939 O O . ASN B 1 292 ? -35.156 -20.688 -20.25 1 76.5 292 ASN B O 1
ATOM 8943 N N . THR B 1 293 ? -35.656 -18.641 -20.562 1 77.62 293 THR B N 1
ATOM 8944 C CA . THR B 1 293 ? -34.531 -18.156 -19.75 1 77.62 293 THR B CA 1
ATOM 8945 C C . THR B 1 293 ? -35.031 -17.734 -18.375 1 77.62 293 THR B C 1
ATOM 8947 O O . THR B 1 293 ? -34.375 -16.969 -17.672 1 77.62 293 THR B O 1
ATOM 8950 N N . SER B 1 294 ? -36.031 -18.281 -17.938 1 83.06 294 SER B N 1
ATOM 8951 C CA . SER B 1 294 ? -36.562 -17.875 -16.641 1 83.06 294 SER B CA 1
ATOM 8952 C C . SER B 1 294 ? -35.875 -18.609 -15.508 1 83.06 294 SER B C 1
ATOM 8954 O O . SER B 1 294 ? -35.531 -19.781 -15.648 1 83.06 294 SER B O 1
ATOM 8956 N N . GLU B 1 295 ? -35.688 -17.984 -14.414 1 87.94 295 GLU B N 1
ATOM 8957 C CA . GLU B 1 295 ? -35.094 -18.531 -13.203 1 87.94 295 GLU B CA 1
ATOM 8958 C C . GLU B 1 295 ? -35.875 -19.75 -12.695 1 87.94 295 GLU B C 1
ATOM 8960 O O . GLU B 1 295 ? -35.312 -20.672 -12.125 1 87.94 295 GLU B O 1
ATOM 8965 N N . GLU B 1 296 ? -37.156 -19.797 -12.969 1 86.31 296 GLU B N 1
ATOM 8966 C CA . GLU B 1 296 ? -38.031 -20.875 -12.516 1 86.31 296 GLU B CA 1
ATOM 8967 C C . GLU B 1 296 ? -37.656 -22.203 -13.18 1 86.31 296 GLU B C 1
ATOM 8969 O O . GLU B 1 296 ? -37.875 -23.266 -12.625 1 86.31 296 GLU B O 1
ATOM 8974 N N . ASN B 1 297 ? -37.031 -22.141 -14.297 1 85.38 297 ASN B N 1
ATOM 8975 C CA . ASN B 1 297 ? -36.688 -23.328 -15.047 1 85.38 297 ASN B CA 1
ATOM 8976 C C . ASN B 1 297 ? -35.281 -23.828 -14.664 1 85.38 297 ASN B C 1
ATOM 8978 O O . ASN B 1 297 ? -34.844 -24.875 -15.148 1 85.38 297 ASN B O 1
ATOM 8982 N N . PHE B 1 298 ? -34.656 -23.078 -13.852 1 91.44 298 PHE B N 1
ATOM 8983 C CA . PHE B 1 298 ? -33.344 -23.484 -13.352 1 91.44 298 PHE B CA 1
ATOM 8984 C C . PHE B 1 298 ? -33.5 -24.531 -12.258 1 91.44 298 PHE B C 1
ATOM 8986 O O . PHE B 1 298 ? -33.781 -24.203 -11.109 1 91.44 298 PHE B O 1
ATOM 8993 N N . ARG B 1 299 ? -33.344 -25.781 -12.578 1 91.25 299 ARG B N 1
ATOM 8994 C CA . ARG B 1 299 ? -33.5 -26.922 -11.672 1 91.25 299 ARG B CA 1
ATOM 8995 C C . ARG B 1 299 ? -32.25 -27.797 -11.68 1 91.25 299 ARG B C 1
ATOM 8997 O O . ARG B 1 299 ? -32.25 -28.906 -12.227 1 91.25 299 ARG B O 1
ATOM 9004 N N . PRO B 1 300 ? -31.219 -27.344 -11.031 1 96.06 300 PRO B N 1
ATOM 9005 C CA . PRO B 1 300 ? -30 -28.141 -10.984 1 96.06 300 PRO B CA 1
ATOM 9006 C C . PRO B 1 300 ? -30.125 -29.359 -10.07 1 96.06 300 PRO B C 1
ATOM 9008 O O . PRO B 1 300 ? -30.891 -29.328 -9.102 1 96.06 300 PRO B O 1
ATOM 9011 N N . THR B 1 301 ? -29.484 -30.406 -10.398 1 97.31 301 THR B N 1
ATOM 9012 C CA . THR B 1 301 ? -29.297 -31.547 -9.5 1 97.31 301 THR B CA 1
ATOM 9013 C C . THR B 1 301 ? -27.969 -31.422 -8.758 1 97.31 301 THR B C 1
ATOM 9015 O O . THR B 1 301 ? -26.891 -31.531 -9.359 1 97.31 301 THR B O 1
ATOM 9018 N N . TRP B 1 302 ? -28.094 -31.281 -7.48 1 96.88 302 TRP B N 1
ATOM 9019 C CA . TRP B 1 302 ? -26.891 -31.094 -6.672 1 96.88 302 TRP B CA 1
ATOM 9020 C C . TRP B 1 302 ? -26.219 -32.438 -6.359 1 96.88 302 TRP B C 1
ATOM 9022 O O . TRP B 1 302 ? -26.906 -33.406 -6.023 1 96.88 302 TRP B O 1
ATOM 9032 N N . MET B 1 303 ? -24.906 -32.469 -6.539 1 97.56 303 MET B N 1
ATOM 9033 C CA . MET B 1 303 ? -24.109 -33.656 -6.277 1 97.56 303 MET B CA 1
ATOM 9034 C C . MET B 1 303 ? -23.688 -33.719 -4.816 1 97.56 303 MET B C 1
ATOM 9036 O O . MET B 1 303 ? -23.344 -32.688 -4.215 1 97.56 303 MET B O 1
ATOM 9040 N N . ASP B 1 304 ? -23.75 -34.875 -4.277 1 96.38 304 ASP B N 1
ATOM 9041 C CA . ASP B 1 304 ? -23.25 -35.062 -2.92 1 96.38 304 ASP B CA 1
ATOM 9042 C C . ASP B 1 304 ? -21.75 -35.375 -2.934 1 96.38 304 ASP B C 1
ATOM 9044 O O . ASP B 1 304 ? -21.344 -36.562 -2.977 1 96.38 304 ASP B O 1
ATOM 9048 N N . ILE B 1 305 ? -21 -34.469 -2.859 1 95.06 305 ILE B N 1
ATOM 9049 C CA . ILE B 1 305 ? -19.547 -34.656 -2.916 1 95.06 305 ILE B CA 1
ATOM 9050 C C . ILE B 1 305 ? -18.969 -34.656 -1.502 1 95.06 305 ILE B C 1
ATOM 9052 O O . ILE B 1 305 ? -17.75 -34.625 -1.325 1 95.06 305 ILE B O 1
ATOM 9056 N N . GLY B 1 306 ? -19.766 -34.625 -0.566 1 86.25 306 GLY B N 1
ATOM 9057 C CA . GLY B 1 306 ? -19.344 -34.625 0.825 1 86.25 306 GLY B CA 1
ATOM 9058 C C . GLY B 1 306 ? -19 -33.219 1.322 1 86.25 306 GLY B C 1
ATOM 9059 O O . GLY B 1 306 ? -19.219 -32.25 0.623 1 86.25 306 GLY B O 1
ATOM 9060 N N . GLY B 1 307 ? -18.594 -33 2.506 1 68.12 307 GLY B N 1
ATOM 9061 C CA . GLY B 1 307 ? -18.188 -31.734 3.123 1 68.12 307 GLY B CA 1
ATOM 9062 C C . GLY B 1 307 ? -19.328 -31.016 3.818 1 68.12 307 GLY B C 1
ATOM 9063 O O . GLY B 1 307 ? -20.5 -31.328 3.594 1 68.12 307 GLY B O 1
ATOM 9064 N N . THR B 1 308 ? -19.172 -30.438 4.891 1 55.41 308 THR B N 1
ATOM 9065 C CA . THR B 1 308 ? -20.172 -29.719 5.68 1 55.41 308 THR B CA 1
ATOM 9066 C C . THR B 1 308 ? -20.625 -28.453 4.949 1 55.41 308 THR B C 1
ATOM 9068 O O . THR B 1 308 ? -19.922 -27.438 4.949 1 55.41 308 THR B O 1
ATOM 9071 N N . ALA B 1 309 ? -20.891 -28.516 3.715 1 43.91 309 ALA B N 1
ATOM 9072 C CA . ALA B 1 309 ? -21.375 -27.219 3.236 1 43.91 309 ALA B CA 1
ATOM 9073 C C . ALA B 1 309 ? -22.5 -26.688 4.109 1 43.91 309 ALA B C 1
ATOM 9075 O O . ALA B 1 309 ? -22.547 -25.5 4.418 1 43.91 309 ALA B O 1
ATOM 9076 N N . ASN B 1 310 ? -23.859 -27.375 3.914 1 34.91 310 ASN B N 1
ATOM 9077 C CA . ASN B 1 310 ? -25.234 -26.938 4.066 1 34.91 310 ASN B CA 1
ATOM 9078 C C . ASN B 1 310 ? -25.625 -26.797 5.535 1 34.91 310 ASN B C 1
ATOM 9080 O O . ASN B 1 310 ? -25.688 -27.797 6.262 1 34.91 310 ASN B O 1
ATOM 9084 N N . GLY B 1 311 ? -25.453 -25.812 6.293 1 32.03 311 GLY B N 1
ATOM 9085 C CA . GLY B 1 311 ? -26.484 -25.516 7.273 1 32.03 311 GLY B CA 1
ATOM 9086 C C . GLY B 1 311 ? -27.875 -25.484 6.68 1 32.03 311 GLY B C 1
ATOM 9087 O O . GLY B 1 311 ? -28.391 -24.422 6.332 1 32.03 311 GLY B O 1
ATOM 9088 N N . GLY B 1 312 ? -28.25 -26.312 5.773 1 28.64 312 GLY B N 1
ATOM 9089 C CA . GLY B 1 312 ? -29.672 -26.312 5.426 1 28.64 312 GLY B CA 1
ATOM 9090 C C . GLY B 1 312 ? -30.578 -26.422 6.629 1 28.64 312 GLY B C 1
ATOM 9091 O O . GLY B 1 312 ? -30.562 -27.453 7.324 1 28.64 312 GLY B O 1
ATOM 9092 N N . GLY B 1 313 ? -31.156 -25.281 7.34 1 26.77 313 GLY B N 1
ATOM 9093 C CA . GLY B 1 313 ? -32.375 -25.141 8.133 1 26.77 313 GLY B CA 1
ATOM 9094 C C . GLY B 1 313 ? -33.562 -25.812 7.508 1 26.77 313 GLY B C 1
ATOM 9095 O O . GLY B 1 313 ? -33.656 -25.938 6.285 1 26.77 313 GLY B O 1
ATOM 9096 N N . THR B 1 314 ? -34.219 -26.875 8.078 1 26.36 314 THR B N 1
ATOM 9097 C CA . THR B 1 314 ? -35.625 -27.266 7.859 1 26.36 314 THR B CA 1
ATOM 9098 C C . THR B 1 314 ? -36.5 -26.047 7.637 1 26.36 314 THR B C 1
ATOM 9100 O O . THR B 1 314 ? -36.281 -24.984 8.234 1 26.36 314 THR B O 1
ATOM 9103 N N . PRO B 1 315 ? -37.406 -26.016 6.645 1 25.55 315 PRO B N 1
ATOM 9104 C CA . PRO B 1 315 ? -38.469 -25.016 6.566 1 25.55 315 PRO B CA 1
ATOM 9105 C C . PRO B 1 315 ? -39.312 -24.938 7.84 1 25.55 315 PRO B C 1
ATOM 9107 O O . PRO B 1 315 ? -39.938 -25.922 8.234 1 25.55 315 PRO B O 1
ATOM 9110 N N . SER B 1 316 ? -38.906 -24.531 9.078 1 21.73 316 SER B N 1
ATOM 9111 C CA . SER B 1 316 ? -39.812 -24.406 10.227 1 21.73 316 SER B CA 1
ATOM 9112 C C . SER B 1 316 ? -41.062 -23.625 9.867 1 21.73 316 SER B C 1
ATOM 9114 O O . SER B 1 316 ? -40.969 -22.516 9.352 1 21.73 316 SER B O 1
ATOM 9116 N N . SER B 1 317 ? -42.219 -24.266 9.461 1 22.72 317 SER B N 1
ATOM 9117 C CA . SER B 1 317 ? -43.594 -23.781 9.406 1 22.72 317 SER B CA 1
ATOM 9118 C C . SER B 1 317 ? -44 -23.078 10.703 1 22.72 317 SER B C 1
ATOM 9120 O O . SER B 1 317 ? -45.156 -22.828 10.953 1 22.72 317 SER B O 1
ATOM 9122 N N . GLY B 1 318 ? -43.156 -22.828 11.719 1 20.12 318 GLY B N 1
ATOM 9123 C CA . GLY B 1 318 ? -43.688 -22.406 13 1 20.12 318 GLY B CA 1
ATOM 9124 C C . GLY B 1 318 ? -44.531 -21.125 12.906 1 20.12 318 GLY B C 1
ATOM 9125 O O . GLY B 1 318 ? -44.125 -20.188 12.203 1 20.12 318 GLY B O 1
ATOM 9126 N N . GLN B 1 319 ? -45.875 -21.266 12.984 1 20.17 319 GLN B N 1
ATOM 9127 C CA . GLN B 1 319 ? -46.938 -20.266 13.227 1 20.17 319 GLN B CA 1
ATOM 9128 C C . GLN B 1 319 ? -46.469 -19.219 14.234 1 20.17 319 GLN B C 1
ATOM 9130 O O . GLN B 1 319 ? -45.719 -19.547 15.18 1 20.17 319 GLN B O 1
ATOM 9135 N N . PRO B 1 320 ? -46.75 -17.938 13.883 1 22.66 320 PRO B N 1
ATOM 9136 C CA . PRO B 1 320 ? -46.406 -16.75 14.672 1 22.66 320 PRO B CA 1
ATOM 9137 C C . PRO B 1 320 ? -47.062 -16.766 16.062 1 22.66 320 PRO B C 1
ATOM 9139 O O . PRO B 1 320 ? -48.281 -16.766 16.172 1 22.66 320 PRO B O 1
ATOM 9142 N N . THR B 1 321 ? -46.812 -17.797 16.875 1 19.59 321 THR B N 1
ATOM 9143 C CA . THR B 1 321 ? -47.562 -17.609 18.109 1 19.59 321 THR B CA 1
ATOM 9144 C C . THR B 1 321 ? -47.375 -16.203 18.672 1 19.59 321 THR B C 1
ATOM 9146 O O . THR B 1 321 ? -46.281 -15.625 18.516 1 19.59 321 THR B O 1
ATOM 9149 N N . GLU B 1 322 ? -48.469 -15.492 19.094 1 21.41 322 GLU B N 1
ATOM 9150 C CA . GLU B 1 322 ? -48.875 -14.188 19.578 1 21.41 322 GLU B CA 1
ATOM 9151 C C . GLU B 1 322 ? -48.094 -13.781 20.828 1 21.41 322 GLU B C 1
ATOM 9153 O O . GLU B 1 322 ? -48.375 -12.734 21.422 1 21.41 322 GLU B O 1
ATOM 9158 N N . GLY B 1 323 ? -47.156 -14.664 21.219 1 19.12 323 GLY B N 1
ATOM 9159 C CA . GLY B 1 323 ? -47 -14.453 22.641 1 19.12 323 GLY B CA 1
ATOM 9160 C C . GLY B 1 323 ? -46.688 -13.016 23 1 19.12 323 GLY B C 1
ATOM 9161 O O . GLY B 1 323 ? -46.25 -12.242 22.156 1 19.12 323 GLY B O 1
ATOM 9162 N N . GLN B 1 324 ? -47.156 -12.57 24.188 1 20.94 324 GLN B N 1
ATOM 9163 C CA . GLN B 1 324 ? -47.312 -11.406 25.047 1 20.94 324 GLN B CA 1
ATOM 9164 C C . GLN B 1 324 ? -45.969 -10.711 25.266 1 20.94 324 GLN B C 1
ATOM 9166 O O . GLN B 1 324 ? -44.938 -11.367 25.391 1 20.94 324 GLN B O 1
ATOM 9171 N N . THR B 1 325 ? -45.906 -9.375 24.906 1 20.89 325 THR B N 1
ATOM 9172 C CA . THR B 1 325 ? -45 -8.258 24.641 1 20.89 325 THR B CA 1
ATOM 9173 C C . THR B 1 325 ? -44.188 -7.934 25.875 1 20.89 325 THR B C 1
ATOM 9175 O O . THR B 1 325 ? -43.312 -7.047 25.844 1 20.89 325 THR B O 1
ATOM 9178 N N . SER B 1 326 ? -44.562 -8.453 27 1 20.56 326 SER B N 1
ATOM 9179 C CA . SER B 1 326 ? -44.312 -7.488 28.062 1 20.56 326 SER B CA 1
ATOM 9180 C C . SER B 1 326 ? -42.844 -7.348 28.344 1 20.56 326 SER B C 1
ATOM 9182 O O . SER B 1 326 ? -42.438 -6.547 29.188 1 20.56 326 SER B O 1
ATOM 9184 N N . SER B 1 327 ? -41.969 -8.125 27.703 1 19.23 327 SER B N 1
ATOM 9185 C CA . SER B 1 327 ? -40.844 -8.422 28.594 1 19.23 327 SER B CA 1
ATOM 9186 C C . SER B 1 327 ? -40 -7.18 28.828 1 19.23 327 SER B C 1
ATOM 9188 O O . SER B 1 327 ? -39.875 -6.32 27.953 1 19.23 327 SER B O 1
ATOM 9190 N N . GLU B 1 328 ? -39.719 -6.832 30.094 1 21.52 328 GLU B N 1
ATOM 9191 C CA . GLU B 1 328 ? -38.938 -5.82 30.797 1 21.52 328 GLU B CA 1
ATOM 9192 C C . GLU B 1 328 ? -37.531 -5.727 30.219 1 21.52 328 GLU B C 1
ATOM 9194 O O . GLU B 1 328 ? -36.906 -6.746 29.891 1 21.52 328 GLU B O 1
ATOM 9199 N N . PRO B 1 329 ? -37.156 -4.527 29.734 1 20.78 329 PRO B N 1
ATOM 9200 C CA . PRO B 1 329 ? -36 -4.09 28.938 1 20.78 329 PRO B CA 1
ATOM 9201 C C . PRO B 1 329 ? -34.656 -4.426 29.594 1 20.78 329 PRO B C 1
ATOM 9203 O O . PRO B 1 329 ? -34.344 -3.906 30.672 1 20.78 329 PRO B O 1
ATOM 9206 N N . ALA B 1 330 ? -34.344 -5.695 29.812 1 20.64 330 ALA B N 1
ATOM 9207 C CA . ALA B 1 330 ? -33.125 -5.992 30.594 1 20.64 330 ALA B CA 1
ATOM 9208 C C . ALA B 1 330 ? -31.906 -5.316 29.984 1 20.64 330 ALA B C 1
ATOM 9210 O O . ALA B 1 330 ? -31.781 -5.242 28.766 1 20.64 330 ALA B O 1
ATOM 9211 N N . SER B 1 331 ? -31.219 -4.406 30.625 1 21.09 331 SER B N 1
ATOM 9212 C CA . SER B 1 331 ? -30.062 -3.535 30.531 1 21.09 331 SER B CA 1
ATOM 9213 C C . SER B 1 331 ? -28.828 -4.316 30.094 1 21.09 331 SER B C 1
ATOM 9215 O O . SER B 1 331 ? -28.297 -5.133 30.859 1 21.09 331 SER B O 1
ATOM 9217 N N . SER B 1 332 ? -28.891 -4.988 28.938 1 19.7 332 SER B N 1
ATOM 9218 C CA . SER B 1 332 ? -27.875 -5.965 28.562 1 19.7 332 SER B CA 1
ATOM 9219 C C . SER B 1 332 ? -26.5 -5.309 28.422 1 19.7 332 SER B C 1
ATOM 9221 O O . SER B 1 332 ? -26.344 -4.348 27.672 1 19.7 332 SER B O 1
ATOM 9223 N N . ASN B 1 333 ? -25.703 -5.18 29.422 1 20.92 333 ASN B N 1
ATOM 9224 C CA . ASN B 1 333 ? -24.297 -4.891 29.641 1 20.92 333 ASN B CA 1
ATOM 9225 C C . ASN B 1 333 ? -23.406 -5.664 28.672 1 20.92 333 ASN B C 1
ATOM 9227 O O . ASN B 1 333 ? -22.922 -6.75 29 1 20.92 333 ASN B O 1
ATOM 9231 N N . ASP B 1 334 ? -23.844 -5.793 27.422 1 20.42 334 A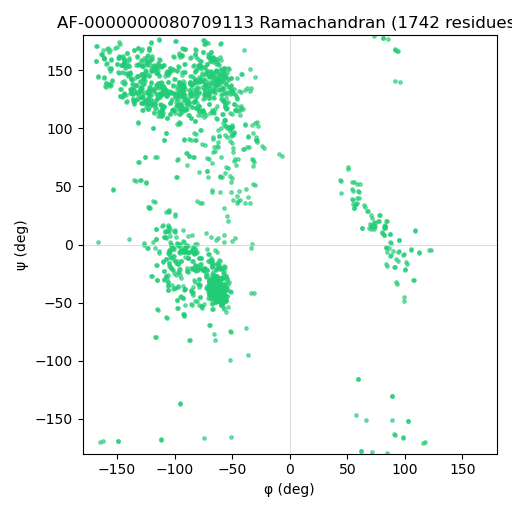SP B N 1
ATOM 9232 C CA . ASP B 1 334 ? -23.172 -6.723 26.516 1 20.42 334 ASP B CA 1
ATOM 9233 C C . ASP B 1 334 ? -21.75 -6.25 26.219 1 20.42 334 ASP B C 1
ATOM 9235 O O . ASP B 1 334 ? -21.547 -5.141 25.719 1 20.42 334 ASP B O 1
ATOM 9239 N N . ASN B 1 335 ? -20.797 -6.645 26.953 1 21.88 335 ASN B N 1
ATOM 9240 C CA . ASN B 1 335 ? -19.344 -6.797 26.844 1 21.88 335 ASN B CA 1
ATOM 9241 C C . ASN B 1 335 ? -18.938 -7.234 25.438 1 21.88 335 ASN B C 1
ATOM 9243 O O . ASN B 1 335 ? -19.5 -8.18 24.891 1 21.88 335 ASN B O 1
ATOM 9247 N N . GLY B 1 336 ? -18.625 -6.277 24.594 1 22.52 336 GLY B N 1
ATOM 9248 C CA . GLY B 1 336 ? -18.125 -6.207 23.234 1 22.52 336 GLY B CA 1
ATOM 9249 C C . GLY B 1 336 ? -17.125 -7.301 22.906 1 22.52 336 GLY B C 1
ATOM 9250 O O . GLY B 1 336 ? -15.914 -7.09 22.984 1 22.52 336 GLY B O 1
ATOM 9251 N N . GLY B 1 337 ? -17.359 -8.484 23.344 1 22.36 337 GLY B N 1
ATOM 9252 C CA . GLY B 1 337 ? -16.547 -9.602 22.891 1 22.36 337 GLY B CA 1
ATOM 9253 C C . GLY B 1 337 ? -16.422 -9.672 21.391 1 22.36 337 GLY B C 1
ATOM 9254 O O . GLY B 1 337 ? -17.438 -9.695 20.672 1 22.36 337 GLY B O 1
ATOM 9255 N N . VAL B 1 338 ? -15.453 -8.992 20.766 1 25.67 338 VAL B N 1
ATOM 9256 C CA . VAL B 1 338 ? -14.93 -9.312 19.438 1 25.67 338 VAL B CA 1
ATOM 9257 C C . VAL B 1 338 ? -15.062 -10.805 19.188 1 25.67 338 VAL B C 1
ATOM 9259 O O . VAL B 1 338 ? -14.57 -11.625 19.953 1 25.67 338 VAL B O 1
ATOM 9262 N N . GLY B 1 339 ? -16.156 -11.156 18.656 1 24.02 339 GLY B N 1
ATOM 9263 C CA . GLY B 1 339 ? -16.281 -12.531 18.219 1 24.02 339 GLY B CA 1
ATOM 9264 C C . GLY B 1 339 ? -15.031 -13.07 17.562 1 24.02 339 GLY B C 1
ATOM 9265 O O . GLY B 1 339 ? -14.57 -12.516 16.547 1 24.02 339 GLY B O 1
ATOM 9266 N N . ALA B 1 340 ? -14.055 -13.516 18.25 1 27.58 340 ALA B N 1
ATOM 9267 C CA . ALA B 1 340 ? -13.07 -14.461 17.734 1 27.58 340 ALA B CA 1
ATOM 9268 C C . ALA B 1 340 ? -13.68 -15.359 16.656 1 27.58 340 ALA B C 1
ATOM 9270 O O . ALA B 1 340 ? -14.648 -16.078 16.922 1 27.58 340 ALA B O 1
ATOM 9271 N N . ALA B 1 341 ? -13.57 -14.992 15.445 1 31.56 341 ALA B N 1
ATOM 9272 C CA . ALA B 1 341 ? -13.789 -16.047 14.445 1 31.56 341 ALA B CA 1
ATOM 9273 C C . ALA B 1 341 ? -13.414 -17.406 15 1 31.56 341 ALA B C 1
ATOM 9275 O O . ALA B 1 341 ? -12.398 -17.562 15.68 1 31.56 341 ALA B O 1
ATOM 9276 N N . ARG B 1 342 ? -14.281 -18.203 15.328 1 30.73 342 ARG B N 1
ATOM 9277 C CA . ARG B 1 342 ? -14.039 -19.594 15.719 1 30.73 342 ARG B CA 1
ATOM 9278 C C . ARG B 1 342 ? -12.844 -20.172 14.977 1 30.73 342 ARG B C 1
ATOM 9280 O O . ARG B 1 342 ? -12.961 -20.578 13.812 1 30.73 342 ARG B O 1
ATOM 9287 N N . GLU B 1 343 ? -11.711 -19.734 15.227 1 34.09 343 GLU B N 1
ATOM 9288 C CA . GLU B 1 343 ? -10.477 -20.422 14.844 1 34.09 343 GLU B CA 1
ATOM 9289 C C . GLU B 1 343 ? -10.555 -21.906 15.148 1 34.09 343 GLU B C 1
ATOM 9291 O O . GLU B 1 343 ? -10.852 -22.312 16.281 1 34.09 343 GLU B O 1
ATOM 9296 N N . GLY B 1 344 ? -10.539 -22.844 14.305 1 39.88 344 GLY B N 1
ATOM 9297 C CA . GLY B 1 344 ? -10.148 -24.234 14.242 1 39.88 344 GLY B CA 1
ATOM 9298 C C . GLY B 1 344 ? -11.32 -25.188 14.391 1 39.88 344 GLY B C 1
ATOM 9299 O O . GLY B 1 344 ? -11.25 -26.344 13.961 1 39.88 344 GLY B O 1
ATOM 9300 N N . ALA B 1 345 ? -12.289 -24.984 15.375 1 38.12 345 ALA B N 1
ATOM 9301 C CA . ALA B 1 345 ? -13.172 -26.031 15.883 1 38.12 345 ALA B CA 1
ATOM 9302 C C . ALA B 1 345 ? -14.352 -26.25 14.93 1 38.12 345 ALA B C 1
ATOM 9304 O O . ALA B 1 345 ? -15.148 -27.172 15.133 1 38.12 345 ALA B O 1
ATOM 9305 N N . GLY B 1 346 ? -14.172 -26.172 13.617 1 48.84 346 GLY B N 1
ATOM 9306 C CA . GLY B 1 346 ? -15.297 -26.469 12.75 1 48.84 346 GLY B CA 1
ATOM 9307 C C . GLY B 1 346 ? -14.891 -26.672 11.297 1 48.84 346 GLY B C 1
ATOM 9308 O O . GLY B 1 346 ? -15.75 -26.781 10.422 1 48.84 346 GLY B O 1
ATOM 9309 N N . MET B 1 347 ? -13.688 -26.578 11.18 1 60 347 MET B N 1
ATOM 9310 C CA . MET B 1 347 ? -13.234 -26.672 9.797 1 60 347 MET B CA 1
ATOM 9311 C C . MET B 1 347 ? -13.055 -28.141 9.391 1 60 347 MET B C 1
ATOM 9313 O O . MET B 1 347 ? -12.719 -28.422 8.234 1 60 347 MET B O 1
ATOM 9317 N N . GLU B 1 348 ? -13.555 -28.875 10.398 1 61.19 348 GLU B N 1
ATOM 9318 C CA . GLU B 1 348 ? -13.492 -30.312 10.141 1 61.19 348 GLU B CA 1
ATOM 9319 C C . GLU B 1 348 ? -14.555 -30.734 9.133 1 61.19 348 GLU B C 1
ATOM 9321 O O . GLU B 1 348 ? -15.695 -30.266 9.195 1 61.19 348 GLU B O 1
ATOM 9326 N N . GLY B 1 349 ? -14.227 -31.078 8.008 1 76.5 349 GLY B N 1
ATOM 9327 C CA . GLY B 1 349 ? -15.125 -31.578 6.98 1 76.5 349 GLY B CA 1
ATOM 9328 C C . GLY B 1 349 ? -15.078 -30.766 5.699 1 76.5 349 GLY B C 1
ATOM 9329 O O . GLY B 1 349 ? -15.719 -31.141 4.711 1 76.5 349 GLY B O 1
ATOM 9330 N N . GLU B 1 350 ? -14.305 -29.719 5.812 1 89.12 350 GLU B N 1
ATOM 9331 C CA . GLU B 1 350 ? -14.172 -28.953 4.574 1 89.12 350 GLU B CA 1
ATOM 9332 C C . GLU B 1 350 ? -13.445 -29.75 3.5 1 89.12 350 GLU B C 1
ATOM 9334 O O . GLU B 1 350 ? -12.602 -30.594 3.812 1 89.12 350 GLU B O 1
ATOM 9339 N N . ILE B 1 351 ? -13.891 -29.531 2.287 1 94.62 351 ILE B N 1
ATOM 9340 C CA . ILE B 1 351 ? -13.32 -30.312 1.183 1 94.62 351 ILE B CA 1
ATOM 9341 C C . ILE B 1 351 ? -12.867 -29.359 0.077 1 94.62 351 ILE B C 1
ATOM 9343 O O . ILE B 1 351 ? -13.297 -28.203 0.02 1 94.62 351 ILE B O 1
ATOM 9347 N N . TYR B 1 352 ? -11.914 -29.844 -0.652 1 97.62 352 TYR B N 1
ATOM 9348 C CA . TYR B 1 352 ? -11.516 -29.234 -1.918 1 97.62 352 TYR B CA 1
ATOM 9349 C C . TYR B 1 352 ? -12 -30.078 -3.098 1 97.62 352 TYR B C 1
ATOM 9351 O O . TYR B 1 352 ? -11.836 -31.297 -3.111 1 97.62 352 TYR B O 1
ATOM 9359 N N . LEU B 1 353 ? -12.656 -29.453 -4.051 1 98.12 353 LEU B N 1
ATOM 9360 C CA . LEU B 1 353 ? -12.969 -30.109 -5.316 1 98.12 353 LEU B CA 1
ATOM 9361 C C . LEU B 1 353 ? -11.812 -29.984 -6.301 1 98.12 353 LEU B C 1
ATOM 9363 O O . LEU B 1 353 ? -11.602 -28.922 -6.879 1 98.12 353 LEU B O 1
ATOM 9367 N N . ALA B 1 354 ? -11.156 -31.109 -6.539 1 98.12 354 ALA B N 1
ATOM 9368 C CA . ALA B 1 354 ? -9.891 -31.062 -7.262 1 98.12 354 ALA B CA 1
ATOM 9369 C C . ALA B 1 354 ? -10.102 -31.266 -8.758 1 98.12 354 ALA B C 1
ATOM 9371 O O . ALA B 1 354 ? -9.477 -30.594 -9.586 1 98.12 354 ALA B O 1
ATOM 9372 N N . ARG B 1 355 ? -10.93 -32.281 -9.109 1 98.25 355 ARG B N 1
ATOM 9373 C CA . ARG B 1 355 ? -11.18 -32.594 -10.508 1 98.25 355 ARG B CA 1
ATOM 9374 C C . ARG B 1 355 ? -12.641 -33.031 -10.719 1 98.25 355 ARG B C 1
ATOM 9376 O O . ARG B 1 355 ? -13.273 -33.562 -9.805 1 98.25 355 ARG B O 1
ATOM 9383 N N . VAL B 1 356 ? -13.117 -32.781 -11.891 1 98 356 VAL B N 1
ATOM 9384 C CA . VAL B 1 356 ? -14.43 -33.25 -12.344 1 98 356 VAL B CA 1
ATOM 9385 C C . VAL B 1 356 ? -14.328 -33.781 -13.773 1 98 356 VAL B C 1
ATOM 9387 O O . VAL B 1 356 ? -13.703 -33.156 -14.633 1 98 356 VAL B O 1
ATOM 9390 N N . ASN B 1 357 ? -14.828 -34.938 -13.969 1 94.88 357 ASN B N 1
ATOM 9391 C CA . ASN B 1 357 ? -14.859 -35.562 -15.297 1 94.88 357 ASN B CA 1
ATOM 9392 C C . ASN B 1 357 ? -16.141 -36.375 -15.516 1 94.88 357 ASN B C 1
ATOM 9394 O O . ASN B 1 357 ? -16.703 -36.906 -14.562 1 94.88 357 ASN B O 1
ATOM 9398 N N . TRP B 1 358 ? -16.594 -36.406 -16.75 1 94.12 358 TRP B N 1
ATOM 9399 C CA . TRP B 1 358 ? -17.656 -37.344 -17.109 1 94.12 358 TRP B CA 1
ATOM 9400 C C . TRP B 1 358 ? -17.094 -38.688 -17.5 1 94.12 358 TRP B C 1
ATOM 9402 O O . TRP B 1 358 ? -16.047 -38.781 -18.172 1 94.12 358 TRP B O 1
ATOM 9412 N N . LEU B 1 359 ? -17.75 -39.719 -17.078 1 88.81 359 LEU B N 1
ATOM 9413 C CA . LEU B 1 359 ? -17.344 -41.094 -17.422 1 88.81 359 LEU B CA 1
ATOM 9414 C C . LEU B 1 359 ? -18.125 -41.594 -18.625 1 88.81 359 LEU B C 1
ATOM 9416 O O . LEU B 1 359 ? -19.156 -41 -19 1 88.81 359 LEU B O 1
ATOM 9420 N N . GLN B 1 360 ? -17.641 -42.594 -19.188 1 80.75 360 GLN B N 1
ATOM 9421 C CA . GLN B 1 360 ? -18.219 -43.125 -20.422 1 80.75 360 GLN B CA 1
ATOM 9422 C C . GLN B 1 360 ? -19.641 -43.625 -20.203 1 80.75 360 GLN B C 1
ATOM 9424 O O . GLN B 1 360 ? -20.453 -43.625 -21.125 1 80.75 360 GLN B O 1
ATOM 9429 N N . ASP B 1 361 ? -19.953 -44.062 -19 1 78.62 361 ASP B N 1
ATOM 9430 C CA . ASP B 1 361 ? -21.297 -44.594 -18.719 1 78.62 361 ASP B CA 1
ATOM 9431 C C . ASP B 1 361 ? -22.281 -43.438 -18.484 1 78.62 361 ASP B C 1
ATOM 9433 O O . ASP B 1 361 ? -23.438 -43.688 -18.125 1 78.62 361 ASP B O 1
ATOM 9437 N N . GLY B 1 362 ? -21.766 -42.219 -18.578 1 86.5 362 GLY B N 1
ATOM 9438 C CA . GLY B 1 362 ? -22.625 -41.062 -18.422 1 86.5 362 GLY B CA 1
ATOM 9439 C C . GLY B 1 362 ? -22.641 -40.531 -17 1 86.5 362 GLY B C 1
ATOM 9440 O O . GLY B 1 362 ? -23.203 -39.469 -16.75 1 86.5 362 GLY B O 1
ATOM 9441 N N . SER B 1 363 ? -22.016 -41.219 -16.125 1 91.94 363 SER B N 1
ATOM 9442 C CA . SER B 1 363 ? -21.922 -40.719 -14.766 1 91.94 363 SER B CA 1
ATOM 9443 C C . SER B 1 363 ? -20.844 -39.656 -14.633 1 91.94 363 SER B C 1
ATOM 9445 O O . SER B 1 363 ? -20 -39.5 -15.531 1 91.94 363 SER B O 1
ATOM 9447 N N . LEU B 1 364 ? -21 -38.906 -13.586 1 95.88 364 LEU B N 1
ATOM 9448 C CA . LEU B 1 364 ? -20.031 -37.875 -13.266 1 95.88 364 LEU B CA 1
ATOM 9449 C C . LEU B 1 364 ? -19.016 -38.375 -12.242 1 95.88 364 LEU B C 1
ATOM 9451 O O . LEU B 1 364 ? -19.375 -39.094 -11.32 1 95.88 364 LEU B O 1
ATOM 9455 N N . CYS B 1 365 ? -17.797 -38.031 -12.461 1 96.19 365 CYS B N 1
ATOM 9456 C CA . CYS B 1 365 ? -16.719 -38.375 -11.523 1 96.19 365 CYS B CA 1
ATOM 9457 C C . CYS B 1 365 ? -16.141 -37.125 -10.898 1 96.19 365 CYS B C 1
ATOM 9459 O O . CYS B 1 365 ? -15.969 -36.094 -11.586 1 96.19 365 CYS B O 1
ATOM 9461 N N . ALA B 1 366 ? -15.93 -37.125 -9.586 1 98 366 ALA B N 1
ATOM 9462 C CA . ALA B 1 366 ? -15.312 -36.031 -8.875 1 98 366 ALA B CA 1
ATOM 9463 C C . ALA B 1 366 ? -14.18 -36.5 -7.973 1 98 366 ALA B C 1
ATOM 9465 O O . ALA B 1 366 ? -14.289 -37.562 -7.34 1 98 366 ALA B O 1
ATOM 9466 N N . GLN B 1 367 ? -13.055 -35.844 -7.992 1 98.19 367 GLN B N 1
ATOM 9467 C CA . GLN B 1 367 ? -11.992 -36.031 -7.016 1 98.19 367 GLN B CA 1
ATOM 9468 C C . GLN B 1 367 ? -12.062 -35 -5.902 1 98.19 367 GLN B C 1
ATOM 9470 O O . GLN B 1 367 ? -11.969 -33.781 -6.156 1 98.19 367 GLN B O 1
ATOM 9475 N N . VAL B 1 368 ? -12.242 -35.469 -4.688 1 97.88 368 VAL B N 1
ATOM 9476 C CA . VAL B 1 368 ? -12.445 -34.594 -3.543 1 97.88 368 VAL B CA 1
ATOM 9477 C C . VAL B 1 368 ? -11.359 -34.844 -2.496 1 97.88 368 VAL B C 1
ATOM 9479 O O . VAL B 1 368 ? -11.117 -36 -2.115 1 97.88 368 VAL B O 1
ATOM 9482 N N . GLN B 1 369 ? -10.734 -33.75 -2.072 1 97.81 369 GLN B N 1
ATOM 9483 C CA . GLN B 1 369 ? -9.656 -33.812 -1.096 1 97.81 369 GLN B CA 1
ATOM 9484 C C . GLN B 1 369 ? -10.062 -33.156 0.214 1 97.81 369 GLN B C 1
ATOM 9486 O O . GLN B 1 369 ? -10.727 -32.094 0.205 1 97.81 369 GLN B O 1
ATOM 9491 N N . ASN B 1 370 ? -9.695 -33.75 1.328 1 96.25 370 ASN B N 1
ATOM 9492 C CA . ASN B 1 370 ? -9.969 -33.094 2.592 1 96.25 370 ASN B CA 1
ATOM 9493 C C . ASN B 1 370 ? -9.086 -31.844 2.777 1 96.25 370 ASN B C 1
ATOM 9495 O O . ASN B 1 370 ? -8.102 -31.672 2.061 1 96.25 370 ASN B O 1
ATOM 9499 N N . ARG B 1 371 ? -9.398 -31.016 3.621 1 95.75 371 ARG B N 1
ATOM 9500 C CA . ARG B 1 371 ? -8.688 -29.766 3.809 1 95.75 371 ARG B CA 1
ATOM 9501 C C . ARG B 1 371 ? -7.223 -30 4.145 1 95.75 371 ARG B C 1
ATOM 9503 O O . ARG B 1 371 ? -6.336 -29.312 3.635 1 95.75 371 ARG B O 1
ATOM 9510 N N . ALA B 1 372 ? -6.965 -31.047 5.023 1 95.88 372 ALA B N 1
ATOM 9511 C CA . ALA B 1 372 ? -5.598 -31.359 5.438 1 95.88 372 ALA B CA 1
ATOM 9512 C C . ALA B 1 372 ? -4.797 -31.953 4.281 1 95.88 372 ALA B C 1
ATOM 9514 O O . ALA B 1 372 ? -3.57 -32.031 4.355 1 95.88 372 ALA B O 1
ATOM 9515 N N . GLN B 1 373 ? -5.5 -32.375 3.197 1 97.19 373 GLN B N 1
ATOM 9516 C CA . GLN B 1 373 ? -4.918 -32.938 1.982 1 97.19 373 GLN B CA 1
ATOM 9517 C C . GLN B 1 373 ? -4.227 -34.281 2.268 1 97.19 373 GLN B C 1
ATOM 9519 O O . GLN B 1 373 ? -3.17 -34.562 1.7 1 97.19 373 GLN B O 1
ATOM 9524 N N . THR B 1 374 ? -4.781 -35 3.227 1 97.12 374 THR B N 1
ATOM 9525 C CA . THR B 1 374 ? -4.254 -36.312 3.57 1 97.12 374 THR B CA 1
ATOM 9526 C C . THR B 1 374 ? -5.152 -37.406 3.018 1 97.12 374 THR B C 1
ATOM 9528 O O . THR B 1 374 ? -4.828 -38.594 3.123 1 97.12 374 THR B O 1
ATOM 9531 N N . GLU B 1 375 ? -6.215 -37.031 2.49 1 97.25 375 GLU B N 1
ATOM 9532 C CA . GLU B 1 375 ? -7.156 -37.969 1.902 1 97.25 375 GLU B CA 1
ATOM 9533 C C . GLU B 1 375 ? -7.711 -37.438 0.58 1 97.25 375 GLU B C 1
ATOM 9535 O O . GLU B 1 375 ? -8.078 -36.281 0.473 1 97.25 375 GLU B O 1
ATOM 9540 N N . LEU B 1 376 ? -7.711 -38.281 -0.415 1 98.06 376 LEU B N 1
ATOM 9541 C CA . LEU B 1 376 ? -8.305 -38 -1.721 1 98.06 376 LEU B CA 1
ATOM 9542 C C . LEU B 1 376 ? -9.281 -39.094 -2.113 1 98.06 376 LEU B C 1
ATOM 9544 O O . LEU B 1 376 ? -8.922 -40.281 -2.127 1 98.06 376 LEU B O 1
ATOM 9548 N N . ARG B 1 377 ? -10.523 -38.719 -2.4 1 97.56 377 ARG B N 1
ATOM 9549 C CA . ARG B 1 377 ? -11.555 -39.688 -2.797 1 97.56 377 ARG B CA 1
ATOM 9550 C C . ARG B 1 377 ? -11.93 -39.5 -4.266 1 97.56 377 ARG B C 1
ATOM 9552 O O . ARG B 1 377 ? -12.062 -38.375 -4.746 1 97.56 377 ARG B O 1
ATOM 9559 N N . LEU B 1 378 ? -11.984 -40.562 -4.918 1 97.69 378 LEU B N 1
ATOM 9560 C CA . LEU B 1 378 ? -12.586 -40.594 -6.25 1 97.69 378 LEU B CA 1
ATOM 9561 C C . LEU B 1 378 ? -14.039 -41.031 -6.172 1 97.69 378 LEU B C 1
ATOM 9563 O O . LEU B 1 378 ? -14.336 -42.188 -5.805 1 97.69 378 LEU B O 1
ATOM 9567 N N . LEU B 1 379 ? -14.945 -40.156 -6.562 1 97.19 379 LEU B N 1
ATOM 9568 C CA . LEU B 1 379 ? -16.375 -40.406 -6.449 1 97.19 379 LEU B CA 1
ATOM 9569 C C . LEU B 1 379 ? -17.016 -40.594 -7.824 1 97.19 379 LEU B C 1
ATOM 9571 O O . LEU B 1 379 ? -16.656 -39.906 -8.781 1 97.19 379 LEU B O 1
ATOM 9575 N N . ARG B 1 380 ? -17.812 -41.5 -7.918 1 96.31 380 ARG B N 1
ATOM 9576 C CA . ARG B 1 380 ? -18.766 -41.594 -9.016 1 96.31 380 ARG B CA 1
ATOM 9577 C C . ARG B 1 380 ? -20.125 -41.062 -8.617 1 96.31 380 ARG B C 1
ATOM 9579 O O . ARG B 1 380 ? -20.688 -41.438 -7.594 1 96.31 380 ARG B O 1
ATOM 9586 N N . LEU B 1 381 ? -20.688 -40.188 -9.422 1 96.81 381 LEU B N 1
ATOM 9587 C CA . LEU B 1 381 ? -21.922 -39.469 -9.094 1 96.81 381 LEU B CA 1
ATOM 9588 C C . LEU B 1 381 ? -22.984 -39.719 -10.156 1 96.81 381 LEU B C 1
ATOM 9590 O O . LEU B 1 381 ? -22.719 -39.562 -11.352 1 96.81 381 LEU B O 1
ATOM 9594 N N . ASP B 1 382 ? -24.156 -40.031 -9.664 1 94.62 382 ASP B N 1
ATOM 9595 C CA . ASP B 1 382 ? -25.297 -40.156 -10.578 1 94.62 382 ASP B CA 1
ATOM 9596 C C . ASP B 1 382 ? -25.828 -38.75 -10.938 1 94.62 382 ASP B C 1
ATOM 9598 O O . ASP B 1 382 ? -26.312 -38.031 -10.078 1 94.62 382 ASP B O 1
ATOM 9602 N N . PRO B 1 383 ? -25.812 -38.375 -12.18 1 96.25 383 PRO B N 1
ATOM 9603 C CA . PRO B 1 383 ? -26.203 -37.031 -12.555 1 96.25 383 PRO B CA 1
ATOM 9604 C C . PRO B 1 383 ? -27.672 -36.75 -12.32 1 96.25 383 PRO B C 1
ATOM 9606 O O . PRO B 1 383 ? -28.094 -35.594 -12.281 1 96.25 383 PRO B O 1
ATOM 9609 N N . ARG B 1 384 ? -28.484 -37.719 -12.156 1 94.19 384 ARG B N 1
ATOM 9610 C CA . ARG B 1 384 ? -29.922 -37.531 -11.984 1 94.19 384 ARG B CA 1
ATOM 9611 C C . ARG B 1 384 ? -30.281 -37.406 -10.508 1 94.19 384 ARG B C 1
ATOM 9613 O O . ARG B 1 384 ? -31.156 -36.625 -10.133 1 94.19 384 ARG B O 1
ATOM 9620 N N . SER B 1 385 ? -29.594 -38.188 -9.711 1 95.25 385 SER B N 1
ATOM 9621 C CA . SER B 1 385 ? -29.953 -38.188 -8.297 1 95.25 385 SER B CA 1
ATOM 9622 C C . SER B 1 385 ? -28.938 -37.438 -7.457 1 95.25 385 SER B C 1
ATOM 9624 O O . SER B 1 385 ? -29.25 -36.969 -6.355 1 95.25 385 SER B O 1
ATOM 9626 N N . GLY B 1 386 ? -27.766 -37.406 -7.949 1 96.12 386 GLY B N 1
ATOM 9627 C CA . GLY B 1 386 ? -26.703 -36.781 -7.195 1 96.12 386 GLY B CA 1
ATOM 9628 C C . GLY B 1 386 ? -26.016 -37.719 -6.223 1 96.12 386 GLY B C 1
ATOM 9629 O O . GLY B 1 386 ? -25.031 -37.375 -5.578 1 96.12 386 GLY B O 1
ATOM 9630 N N . ALA B 1 387 ? -26.375 -38.969 -6.152 1 94.88 387 ALA B N 1
ATOM 9631 C CA . ALA B 1 387 ? -25.891 -39.938 -5.172 1 94.88 387 ALA B CA 1
ATOM 9632 C C . ALA B 1 387 ? -24.453 -40.344 -5.492 1 94.88 387 ALA B C 1
ATOM 9634 O O . ALA B 1 387 ? -24.125 -40.594 -6.652 1 94.88 387 ALA B O 1
ATOM 9635 N N . PRO B 1 388 ? -23.672 -40.438 -4.48 1 95.69 388 PRO B N 1
ATOM 9636 C CA . PRO B 1 388 ? -22.266 -40.781 -4.695 1 95.69 388 PRO B CA 1
ATOM 9637 C C . PRO B 1 388 ? -21.984 -42.281 -4.469 1 95.69 388 PRO B C 1
ATOM 9639 O O . PRO B 1 388 ? -22.703 -42.938 -3.717 1 95.69 388 PRO B O 1
ATOM 9642 N N . THR B 1 389 ? -21.016 -42.781 -5.176 1 95 389 THR B N 1
ATOM 9643 C CA . THR B 1 389 ? -20.297 -44 -4.883 1 95 389 THR B CA 1
ATOM 9644 C C . THR B 1 389 ? -18.797 -43.75 -4.812 1 95 389 THR B C 1
ATOM 9646 O O . THR B 1 389 ? -18.203 -43.219 -5.758 1 95 389 THR B O 1
ATOM 9649 N N . THR B 1 390 ? -18.188 -44.125 -3.68 1 96.38 390 THR B N 1
ATOM 9650 C CA . THR B 1 390 ? -16.75 -43.969 -3.555 1 96.38 390 THR B CA 1
ATOM 9651 C C . THR B 1 390 ? -16 -45.062 -4.273 1 96.38 390 THR B C 1
ATOM 9653 O O . THR B 1 390 ? -16.078 -46.25 -3.877 1 96.38 390 THR B O 1
ATOM 9656 N N . LEU B 1 391 ? -15.297 -44.719 -5.258 1 96.06 391 LEU B N 1
ATOM 9657 C CA . LEU B 1 391 ? -14.578 -45.719 -6.043 1 96.06 391 LEU B CA 1
ATOM 9658 C C . LEU B 1 391 ? -13.234 -46.031 -5.402 1 96.06 391 LEU B C 1
ATOM 9660 O O . LEU B 1 391 ? -12.859 -47.219 -5.289 1 96.06 391 LEU B O 1
ATOM 9664 N N . VAL B 1 392 ? -12.453 -45.062 -5.109 1 97.56 392 VAL B N 1
ATOM 9665 C CA . VAL B 1 392 ? -11.109 -45.188 -4.547 1 97.56 392 VAL B CA 1
ATOM 9666 C C . VAL B 1 392 ? -10.906 -44.156 -3.445 1 97.56 392 VAL B C 1
ATOM 9668 O O . VAL B 1 392 ? -11.414 -43.031 -3.537 1 97.56 392 VAL B O 1
ATOM 9671 N N . VAL B 1 393 ? -10.234 -44.5 -2.395 1 97.19 393 VAL B N 1
ATOM 9672 C CA . VAL B 1 393 ? -9.781 -43.562 -1.359 1 97.19 393 VAL B CA 1
ATOM 9673 C C . VAL B 1 393 ? -8.266 -43.656 -1.207 1 97.19 393 VAL B C 1
ATOM 9675 O O . VAL B 1 393 ? -7.727 -44.719 -0.952 1 97.19 393 VAL B O 1
ATOM 9678 N N . GLU B 1 394 ? -7.598 -42.625 -1.481 1 97.38 394 GLU B N 1
ATOM 9679 C CA . GLU B 1 394 ? -6.164 -42.5 -1.221 1 97.38 394 GLU B CA 1
ATOM 9680 C C . GLU B 1 394 ? -5.902 -41.781 0.1 1 97.38 394 GLU B C 1
ATOM 9682 O O . GLU B 1 394 ? -6.492 -40.75 0.373 1 97.38 394 GLU B O 1
ATOM 9687 N N . LYS B 1 395 ? -5.082 -42.344 0.897 1 97.19 395 LYS B N 1
ATOM 9688 C CA . LYS B 1 395 ? -4.676 -41.719 2.158 1 97.19 395 LYS B CA 1
ATOM 9689 C C . LYS B 1 395 ? -3.156 -41.656 2.275 1 97.19 395 LYS B C 1
ATOM 9691 O O . LYS B 1 395 ? -2.451 -42.5 1.731 1 97.19 395 LYS B O 1
ATOM 9696 N N . SER B 1 396 ? -2.682 -40.656 2.842 1 97.31 396 SER B N 1
ATOM 9697 C CA . SER B 1 396 ? -1.264 -40.469 3.133 1 97.31 396 SER B CA 1
ATOM 9698 C C . SER B 1 396 ? -1.061 -39.75 4.449 1 97.31 396 SER B C 1
ATOM 9700 O O . SER B 1 396 ? -1.803 -38.812 4.762 1 97.31 396 SER B O 1
ATOM 9702 N N . LYS B 1 397 ? -0.027 -40.188 5.23 1 95.06 397 LYS B N 1
ATOM 9703 C CA . LYS B 1 397 ? 0.321 -39.469 6.457 1 95.06 397 LYS B CA 1
ATOM 9704 C C . LYS B 1 397 ? 1.058 -38.188 6.152 1 95.06 397 LYS B C 1
ATOM 9706 O O . LYS B 1 397 ? 1.173 -37.312 7.012 1 95.06 397 LYS B O 1
ATOM 9711 N N . ILE B 1 398 ? 1.64 -38.094 5.027 1 96.31 398 ILE B N 1
ATOM 9712 C CA . ILE B 1 398 ? 2.318 -36.875 4.582 1 96.31 398 ILE B CA 1
ATOM 9713 C C . ILE B 1 398 ? 1.32 -35.938 3.902 1 96.31 398 ILE B C 1
ATOM 9715 O O . ILE B 1 398 ? 0.78 -35.031 4.535 1 96.31 398 ILE B O 1
ATOM 9719 N N . TRP B 1 399 ? 0.958 -36.031 2.75 1 97.19 399 TRP B N 1
ATOM 9720 C CA . TRP B 1 399 ? -0.123 -35.406 1.983 1 97.19 399 TRP B CA 1
ATOM 9721 C C . TRP B 1 399 ? -0.373 -36.188 0.688 1 97.19 399 TRP B C 1
ATOM 9723 O O . TRP B 1 399 ? 0.402 -37.062 0.325 1 97.19 399 TRP B O 1
ATOM 9733 N N . VAL B 1 400 ? -1.472 -35.969 0.087 1 97.75 400 VAL B N 1
ATOM 9734 C CA . VAL B 1 400 ? -1.799 -36.562 -1.209 1 97.75 400 VAL B CA 1
ATOM 9735 C C . VAL B 1 400 ? -1.655 -35.5 -2.305 1 97.75 400 VAL B C 1
ATOM 9737 O O . VAL B 1 400 ? -2.402 -34.531 -2.332 1 97.75 400 VAL B O 1
ATOM 9740 N N . ASN B 1 401 ? -0.661 -35.688 -3.172 1 97.56 401 ASN B N 1
ATOM 9741 C CA . ASN B 1 401 ? -0.512 -34.812 -4.316 1 97.56 401 ASN B CA 1
ATOM 9742 C C . ASN B 1 401 ? -1.593 -35.062 -5.363 1 97.56 401 ASN B C 1
ATOM 9744 O O . ASN B 1 401 ? -1.909 -36.219 -5.676 1 97.56 401 ASN B O 1
ATOM 9748 N N . LEU B 1 402 ? -2.172 -34 -5.887 1 97.69 402 LEU B N 1
ATOM 9749 C CA . LEU B 1 402 ? -3.156 -34.094 -6.961 1 97.69 402 LEU B CA 1
ATOM 9750 C C . LEU B 1 402 ? -2.479 -34.344 -8.297 1 97.69 402 LEU B C 1
ATOM 9752 O O . LEU B 1 402 ? -1.296 -34.031 -8.469 1 97.69 402 LEU B O 1
ATOM 9756 N N . HIS B 1 403 ? -3.176 -35 -9.203 1 96.62 403 HIS B N 1
ATOM 9757 C CA . HIS B 1 403 ? -2.633 -35.312 -10.516 1 96.62 403 HIS B CA 1
ATOM 9758 C C . HIS B 1 403 ? -3.723 -35.312 -11.586 1 96.62 403 HIS B C 1
ATOM 9760 O O . HIS B 1 403 ? -4.906 -35.156 -11.266 1 96.62 403 HIS B O 1
ATOM 9766 N N . HIS B 1 404 ? -3.375 -35.438 -12.875 1 96.56 404 HIS B N 1
ATOM 9767 C CA . HIS B 1 404 ? -4.273 -35.5 -14.016 1 96.56 404 HIS B CA 1
ATOM 9768 C C . HIS B 1 404 ? -4.148 -36.844 -14.734 1 96.56 404 HIS B C 1
ATOM 9770 O O . HIS B 1 404 ? -4.27 -36.906 -15.961 1 96.56 404 HIS B O 1
ATOM 9776 N N . LEU B 1 405 ? -3.951 -37.938 -14.07 1 97.88 405 LEU B N 1
ATOM 9777 C CA . LEU B 1 405 ? -3.551 -39.219 -14.68 1 97.88 405 LEU B CA 1
ATOM 9778 C C . LEU B 1 405 ? -4.734 -40.156 -14.773 1 97.88 405 LEU B C 1
ATOM 9780 O O . LEU B 1 405 ? -4.594 -41.281 -15.266 1 97.88 405 LEU B O 1
ATOM 9784 N N . LEU B 1 406 ? -5.922 -39.75 -14.344 1 97.06 406 LEU B N 1
ATOM 9785 C CA . LEU B 1 406 ? -7.094 -40.594 -14.445 1 97.06 406 LEU B CA 1
ATOM 9786 C C . LEU B 1 406 ? -7.465 -40.844 -15.906 1 97.06 406 LEU B C 1
ATOM 9788 O O . LEU B 1 406 ? -7.535 -39.906 -16.703 1 97.06 406 LEU B O 1
ATOM 9792 N N . ARG B 1 407 ? -7.598 -42.125 -16.297 1 95.44 407 ARG B N 1
ATOM 9793 C CA . ARG B 1 407 ? -8.062 -42.5 -17.625 1 95.44 407 ARG B CA 1
ATOM 9794 C C . ARG B 1 407 ? -9.102 -43.625 -17.547 1 95.44 407 ARG B C 1
ATOM 9796 O O . ARG B 1 407 ? -8.836 -44.688 -16.984 1 95.44 407 ARG B O 1
ATOM 9803 N N . SER B 1 408 ? -10.242 -43.312 -18.078 1 92.44 408 SER B N 1
ATOM 9804 C CA . SER B 1 408 ? -11.234 -44.375 -18.234 1 92.44 408 SER B CA 1
ATOM 9805 C C . SER B 1 408 ? -10.938 -45.25 -19.453 1 92.44 408 SER B C 1
ATOM 9807 O O . SER B 1 408 ? -10.547 -44.75 -20.5 1 92.44 408 SER B O 1
ATOM 9809 N N . LEU B 1 409 ? -11.141 -46.531 -19.266 1 91.38 409 LEU B N 1
ATOM 9810 C CA . LEU B 1 409 ? -10.898 -47.438 -20.391 1 91.38 409 LEU B CA 1
ATOM 9811 C C . LEU B 1 409 ? -12.18 -47.688 -21.172 1 91.38 409 LEU B C 1
ATOM 9813 O O . LEU B 1 409 ? -13.266 -47.719 -20.594 1 91.38 409 LEU B O 1
ATOM 9817 N N . PRO B 1 410 ? -12 -47.906 -22.453 1 84.56 410 PRO B N 1
ATOM 9818 C CA . PRO B 1 410 ? -13.188 -48.125 -23.281 1 84.56 410 PRO B CA 1
ATOM 9819 C C . PRO B 1 410 ? -13.898 -49.438 -22.938 1 84.56 410 PRO B C 1
ATOM 9821 O O . PRO B 1 410 ? -15.125 -49.531 -23.062 1 84.56 410 PRO B O 1
ATOM 9824 N N . ALA B 1 411 ? -13.094 -50.469 -22.562 1 85.44 411 ALA B N 1
ATOM 9825 C CA . ALA B 1 411 ? -13.656 -51.781 -22.188 1 85.44 411 ALA B CA 1
ATOM 9826 C C . ALA B 1 411 ? -13.125 -52.219 -20.828 1 85.44 411 ALA B C 1
ATOM 9828 O O . ALA B 1 411 ? -12.016 -51.844 -20.438 1 85.44 411 ALA B O 1
ATOM 9829 N N . PRO B 1 412 ? -14.055 -52.938 -20.141 1 84.62 412 PRO B N 1
ATOM 9830 C CA . PRO B 1 412 ? -13.586 -53.469 -18.844 1 84.62 412 PRO B CA 1
ATOM 9831 C C . PRO B 1 412 ? -12.391 -54.406 -19 1 84.62 412 PRO B C 1
ATOM 9833 O O . PRO B 1 412 ? -12.32 -55.156 -19.953 1 84.62 412 PRO B O 1
ATOM 9836 N N . ALA B 1 413 ? -11.508 -54.25 -18.094 1 77.06 413 ALA B N 1
ATOM 9837 C CA . ALA B 1 413 ? -10.328 -55.125 -18.094 1 77.06 413 ALA B CA 1
ATOM 9838 C C . ALA B 1 413 ? -10.695 -56.562 -17.703 1 77.06 413 ALA B C 1
ATOM 9840 O O . ALA B 1 413 ? -11.602 -56.781 -16.906 1 77.06 413 ALA B O 1
ATOM 9841 N N . LEU B 1 414 ? -10.289 -57.594 -18.453 1 60.44 414 LEU B N 1
ATOM 9842 C CA . LEU B 1 414 ? -10.602 -59 -18.203 1 60.44 414 LEU B CA 1
ATOM 9843 C C . LEU B 1 414 ? -10.008 -59.469 -16.875 1 60.44 414 LEU B C 1
ATOM 9845 O O . LEU B 1 414 ? -8.852 -59.188 -16.578 1 60.44 414 LEU B O 1
ATOM 9849 N N . GLN B 1 415 ? -10.867 -59.688 -15.836 1 53.09 415 GLN B N 1
ATOM 9850 C CA . GLN B 1 415 ? -10.375 -60.25 -14.586 1 53.09 415 GLN B CA 1
ATOM 9851 C C . GLN B 1 415 ? -9.641 -61.562 -14.82 1 53.09 415 GLN B C 1
ATOM 9853 O O . GLN B 1 415 ? -10.188 -62.469 -15.445 1 53.09 415 GLN B O 1
ATOM 9858 N N . GLN B 1 416 ? -8.43 -61.562 -14.984 1 44.91 416 GLN B N 1
ATOM 9859 C CA . GLN B 1 416 ? -7.801 -62.875 -15.023 1 44.91 416 GLN B CA 1
ATOM 9860 C C . GLN B 1 416 ? -8.203 -63.719 -13.812 1 44.91 416 GLN B C 1
ATOM 9862 O O . GLN B 1 416 ? -8.125 -63.25 -12.672 1 44.91 416 GLN B O 1
ATOM 9867 N N . GLN B 1 417 ? -9.141 -64.688 -13.844 1 36.78 417 GLN B N 1
ATOM 9868 C CA . GLN B 1 417 ? -9.414 -65.625 -12.75 1 36.78 417 GLN B CA 1
ATOM 9869 C C . GLN B 1 417 ? -8.125 -66.125 -12.141 1 36.78 417 GLN B C 1
ATOM 9871 O O . GLN B 1 417 ? -7.215 -66.562 -12.859 1 36.78 417 GLN B O 1
ATOM 9876 N N . PRO B 1 418 ? -7.852 -65.875 -10.898 1 38 418 PRO B N 1
ATOM 9877 C CA . PRO B 1 418 ? -6.734 -66.562 -10.281 1 38 418 PRO B CA 1
ATOM 9878 C C . PRO B 1 418 ? -6.754 -68.062 -10.586 1 38 418 PRO B C 1
ATOM 9880 O O . PRO B 1 418 ? -7.809 -68.688 -10.516 1 38 418 PRO B O 1
ATOM 9883 N N . ARG B 1 419 ? -5.828 -68.688 -11.289 1 35.78 419 ARG B N 1
ATOM 9884 C CA . ARG B 1 419 ? -5.695 -70.125 -11.352 1 35.78 419 ARG B CA 1
ATOM 9885 C C . ARG B 1 419 ? -5.664 -70.75 -9.953 1 35.78 419 ARG B C 1
ATOM 9887 O O . ARG B 1 419 ? -4.836 -70.375 -9.125 1 35.78 419 ARG B O 1
ATOM 9894 N N . GLN B 1 420 ? -6.727 -71.312 -9.43 1 28.23 420 GLN B N 1
ATOM 9895 C CA . GLN B 1 420 ? -6.633 -72.125 -8.266 1 28.23 420 GLN B CA 1
ATOM 9896 C C . GLN B 1 420 ? -5.531 -73.188 -8.445 1 28.23 420 GLN B C 1
ATOM 9898 O O . GLN B 1 420 ? -5.531 -73.938 -9.43 1 28.23 420 GLN B O 1
ATOM 9903 N N . GLU B 1 421 ? -4.371 -72.938 -7.855 1 29.5 421 GLU B N 1
ATOM 9904 C CA . GLU B 1 421 ? -3.387 -74 -7.664 1 29.5 421 GLU B CA 1
ATOM 9905 C C . GLU B 1 421 ? -4.035 -75.25 -7.105 1 29.5 421 GLU B C 1
ATOM 9907 O O . GLU B 1 421 ? -4.477 -75.312 -5.953 1 29.5 421 GLU B O 1
ATOM 9912 N N . GLY B 1 422 ? -4.891 -76 -7.793 1 25.97 422 GLY B N 1
ATOM 9913 C CA . GLY B 1 422 ? -5.273 -77.312 -7.328 1 25.97 422 GLY B CA 1
ATOM 9914 C C . GLY B 1 422 ? -4.086 -78.25 -6.996 1 25.97 422 GLY B C 1
ATOM 9915 O O . GLY B 1 422 ? -3.084 -78.25 -7.715 1 25.97 422 GLY B O 1
ATOM 9916 N N . GLY B 1 423 ? -3.873 -78.625 -5.699 1 23.92 423 GLY B N 1
ATOM 9917 C CA . GLY B 1 423 ? -2.957 -79.562 -5.129 1 23.92 423 GLY B CA 1
ATOM 9918 C C . GLY B 1 423 ? -2.824 -80.812 -5.969 1 23.92 423 GLY B C 1
ATOM 9919 O O . GLY B 1 423 ? -3.631 -81.062 -6.871 1 23.92 423 GLY B O 1
ATOM 9920 N N . SER B 1 424 ? -1.855 -81.625 -5.695 1 21.11 424 SER B N 1
ATOM 9921 C CA . SER B 1 424 ? -1.142 -82.812 -6.266 1 21.11 424 SER B CA 1
ATOM 9922 C C . SER B 1 424 ? -2.104 -83.875 -6.652 1 21.11 424 SER B C 1
ATOM 9924 O O . SER B 1 424 ? -2.1 -84.375 -7.793 1 21.11 424 SER B O 1
ATOM 9926 N N . SER B 1 425 ? -2.234 -84.875 -5.738 1 22.16 425 SER B N 1
ATOM 9927 C CA . SER B 1 425 ? -1.633 -86.25 -5.875 1 22.16 425 SER B CA 1
ATOM 9928 C C . SER B 1 425 ? -2.588 -87.188 -6.555 1 22.16 425 SER B C 1
ATOM 9930 O O . SER B 1 425 ? -2.156 -88.188 -7.121 1 22.16 425 SER B O 1
ATOM 9932 N N . GLY B 1 426 ? -3.834 -87.312 -6.094 1 21.97 426 GLY B N 1
ATOM 9933 C CA . GLY B 1 426 ? -4.234 -88.688 -6.141 1 21.97 426 GLY B CA 1
ATOM 9934 C C . GLY B 1 426 ? -4.652 -89.188 -7.523 1 21.97 426 GLY B C 1
ATOM 9935 O O . GLY B 1 426 ? -5.68 -88.75 -8.047 1 21.97 426 GLY B O 1
ATOM 9936 N N . VAL B 1 427 ? -3.758 -89.188 -8.5 1 22.48 427 VAL B N 1
ATOM 9937 C CA . VAL B 1 427 ? -4.105 -89.688 -9.828 1 22.48 427 VAL B CA 1
ATOM 9938 C C . VAL B 1 427 ? -4.535 -91.188 -9.734 1 22.48 427 VAL B C 1
ATOM 9940 O O . VAL B 1 427 ? -3.723 -92.062 -9.422 1 22.48 427 VAL B O 1
ATOM 9943 N N . ALA B 1 428 ? -5.793 -91.375 -9.219 1 21.36 428 ALA B N 1
ATOM 9944 C CA . ALA B 1 428 ? -6.418 -92.688 -9.367 1 21.36 428 ALA B CA 1
ATOM 9945 C C . ALA B 1 428 ? -6.379 -93.188 -10.82 1 21.36 428 ALA B C 1
ATOM 9947 O O . ALA B 1 428 ? -6.145 -92.375 -11.727 1 21.36 428 ALA B O 1
ATOM 9948 N N . GLY B 1 429 ? -7.164 -94.188 -11.07 1 20.92 429 GLY B N 1
ATOM 9949 C CA . GLY B 1 429 ? -7.219 -95.312 -12.031 1 20.92 429 GLY B CA 1
ATOM 9950 C C . GLY B 1 429 ? -7.629 -94.812 -13.422 1 20.92 429 GLY B C 1
ATOM 9951 O O . GLY B 1 429 ? -8.094 -93.688 -13.609 1 20.92 429 GLY B O 1
ATOM 9952 N N . ALA B 1 430 ? -8 -95.812 -14.305 1 21.09 430 ALA B N 1
ATOM 9953 C CA . ALA B 1 430 ? -7.773 -96.312 -15.664 1 21.09 430 ALA B CA 1
ATOM 9954 C C . ALA B 1 430 ? -8.664 -95.562 -16.656 1 21.09 430 ALA B C 1
ATOM 9956 O O . ALA B 1 430 ? -8.297 -95.438 -17.828 1 21.09 430 ALA B O 1
ATOM 9957 N N . SER B 1 431 ? -9.953 -95.188 -16.281 1 21.83 431 SER B N 1
ATOM 9958 C CA . SER B 1 431 ? -10.867 -95.688 -17.312 1 21.83 431 SER B CA 1
ATOM 9959 C C . SER B 1 431 ? -10.828 -94.812 -18.547 1 21.83 431 SER B C 1
ATOM 9961 O O . SER B 1 431 ? -10.43 -93.625 -18.469 1 21.83 431 SER B O 1
ATOM 9963 N N . ASP B 1 432 ? -11.109 -95.312 -19.797 1 21.95 432 ASP B N 1
ATOM 9964 C CA . ASP B 1 432 ? -10.992 -95.125 -21.234 1 21.95 432 ASP B CA 1
ATOM 9965 C C . ASP B 1 432 ? -11.852 -93.938 -21.672 1 21.95 432 ASP B C 1
ATOM 9967 O O . ASP B 1 432 ? -12.117 -93.75 -22.875 1 21.95 432 ASP B O 1
ATOM 9971 N N . MET B 1 433 ? -12.445 -93.188 -20.734 1 22.33 433 MET B N 1
ATOM 9972 C CA . MET B 1 433 ? -13.555 -92.5 -21.406 1 22.33 433 MET B CA 1
ATOM 9973 C C . MET B 1 433 ? -13.055 -91.562 -22.516 1 22.33 433 MET B C 1
ATOM 9975 O O . MET B 1 433 ? -11.914 -91.125 -22.484 1 22.33 433 MET B O 1
ATOM 9979 N N . ASP B 1 434 ? -13.961 -91.5 -23.578 1 23.22 434 ASP B N 1
ATOM 9980 C CA . ASP B 1 434 ? -13.961 -90.812 -24.891 1 23.22 434 ASP B CA 1
ATOM 9981 C C . ASP B 1 434 ? -13.617 -89.312 -24.766 1 23.22 434 ASP B C 1
ATOM 9983 O O . ASP B 1 434 ? -14.078 -88.688 -23.844 1 23.22 434 ASP B O 1
ATOM 9987 N N . VAL B 1 435 ? -12.477 -88.938 -25.281 1 25.81 435 VAL B N 1
ATOM 9988 C CA . VAL B 1 435 ? -11.688 -87.688 -25.375 1 25.81 435 VAL B CA 1
ATOM 9989 C C . VAL B 1 435 ? -12.523 -86.625 -26.031 1 25.81 435 VAL B C 1
ATOM 9991 O O . VAL B 1 435 ? -12.531 -86.438 -27.25 1 25.81 435 VAL B O 1
ATOM 9994 N N . SER B 1 436 ? -13.93 -86.625 -25.859 1 25.16 436 SER B N 1
ATOM 9995 C CA . SER B 1 436 ? -14.484 -85.5 -26.641 1 25.16 436 SER B CA 1
ATOM 9996 C C . SER B 1 436 ? -13.844 -84.188 -26.25 1 25.16 436 SER B C 1
ATOM 9998 O O . SER B 1 436 ? -13.422 -84 -25.109 1 25.16 436 SER B O 1
ATOM 10000 N N . SER B 1 437 ? -13.289 -83.438 -27.266 1 23.55 437 SER B N 1
ATOM 10001 C CA . SER B 1 437 ? -12.539 -82.188 -27.312 1 23.55 437 SER B CA 1
ATOM 10002 C C . SER B 1 437 ? -13.242 -81.125 -26.5 1 23.55 437 SER B C 1
ATOM 10004 O O . SER B 1 437 ? -14.398 -80.75 -26.781 1 23.55 437 SER B O 1
ATOM 10006 N N . PRO B 1 438 ? -13.055 -81.062 -25.141 1 26.95 438 PRO B N 1
ATOM 10007 C CA . PRO B 1 438 ? -13.766 -80 -24.484 1 26.95 438 PRO B CA 1
ATOM 10008 C C . PRO B 1 438 ? -13.477 -78.625 -25.125 1 26.95 438 PRO B C 1
ATOM 10010 O O . PRO B 1 438 ? -12.367 -78.375 -25.609 1 26.95 438 PRO B O 1
ATOM 10013 N N . SER B 1 439 ? -14.43 -78.125 -25.984 1 26.3 439 SER B N 1
ATOM 10014 C CA . SER B 1 439 ? -14.477 -76.75 -26.422 1 26.3 439 SER B CA 1
ATOM 10015 C C . SER B 1 439 ? -14.086 -75.812 -25.297 1 26.3 439 SER B C 1
ATOM 10017 O O . SER B 1 439 ? -14.688 -75.812 -24.219 1 26.3 439 SER B O 1
ATOM 10019 N N . SER B 1 440 ? -12.805 -75.562 -25.062 1 28.03 440 SER B N 1
ATOM 10020 C CA . SER B 1 440 ? -12.188 -74.625 -24.188 1 28.03 440 SER B CA 1
ATOM 10021 C C . SER B 1 440 ? -12.867 -73.25 -24.328 1 28.03 440 SER B C 1
ATOM 10023 O O . SER B 1 440 ? -12.484 -72.438 -25.172 1 28.03 440 SER B O 1
ATOM 10025 N N . SER B 1 441 ? -14.211 -73.25 -24.547 1 29.27 441 SER B N 1
ATOM 10026 C CA . SER B 1 441 ? -14.766 -71.875 -24.406 1 29.27 441 SER B CA 1
ATOM 10027 C C . SER B 1 441 ? -14.328 -71.25 -23.109 1 29.27 441 SER B C 1
ATOM 10029 O O . SER B 1 441 ? -14.906 -71.5 -22.047 1 29.27 441 SER B O 1
ATOM 10031 N N . SER B 1 442 ? -13.094 -71.188 -22.797 1 32.25 442 SER B N 1
ATOM 10032 C CA . SER B 1 442 ? -12.617 -70.312 -21.719 1 32.25 442 SER B CA 1
ATOM 10033 C C . SER B 1 442 ? -13.266 -68.938 -21.812 1 32.25 442 SER B C 1
ATOM 10035 O O . SER B 1 442 ? -12.758 -68.062 -22.5 1 32.25 442 SER B O 1
ATOM 10037 N N . SER B 1 443 ? -14.57 -68.812 -22.016 1 33.69 443 SER B N 1
ATOM 10038 C CA . SER B 1 443 ? -15.25 -67.562 -21.891 1 33.69 443 SER B CA 1
ATOM 10039 C C . SER B 1 443 ? -14.828 -66.812 -20.625 1 33.69 443 SER B C 1
ATOM 10041 O O . SER B 1 443 ? -15.117 -67.312 -19.516 1 33.69 443 SER B O 1
ATOM 10043 N N . SER B 1 444 ? -13.695 -66.25 -20.547 1 40.31 444 SER B N 1
ATOM 10044 C CA . SER B 1 444 ? -13.469 -65.312 -19.469 1 40.31 444 SER B CA 1
ATOM 10045 C C . SER B 1 444 ? -14.758 -64.562 -19.094 1 40.31 444 SER B C 1
ATOM 10047 O O . SER B 1 444 ? -15.492 -64.125 -19.969 1 40.31 444 SER B O 1
ATOM 10049 N N . PRO B 1 445 ? -15.398 -64.938 -18.016 1 48.31 445 PRO B N 1
ATOM 10050 C CA . PRO B 1 445 ? -16.672 -64.312 -17.672 1 48.31 445 PRO B CA 1
ATOM 10051 C C . PRO B 1 445 ? -16.703 -62.812 -17.953 1 48.31 445 PRO B C 1
ATOM 10053 O O . PRO B 1 445 ? -15.758 -62.094 -17.609 1 48.31 445 PRO B O 1
ATOM 10056 N N . ALA B 1 446 ? -17.328 -62.406 -18.969 1 62.34 446 ALA B N 1
ATOM 10057 C CA . ALA B 1 446 ? -17.609 -61 -19.312 1 62.34 446 ALA B CA 1
ATOM 10058 C C . ALA B 1 446 ? -18.031 -60.219 -18.078 1 62.34 446 ALA B C 1
ATOM 10060 O O . ALA B 1 446 ? -18.844 -60.688 -17.281 1 62.34 446 ALA B O 1
ATOM 10061 N N . ALA B 1 447 ? -17.266 -59.156 -17.703 1 73.81 447 ALA B N 1
ATOM 10062 C CA . ALA B 1 447 ? -17.672 -58.25 -16.609 1 73.81 447 ALA B CA 1
ATOM 10063 C C . ALA B 1 447 ? -19.141 -57.906 -16.719 1 73.81 447 ALA B C 1
ATOM 10065 O O . ALA B 1 447 ? -19.688 -57.75 -17.828 1 73.81 447 ALA B O 1
ATOM 10066 N N . PRO B 1 448 ? -19.844 -58.031 -15.586 1 78.88 448 PRO B N 1
ATOM 10067 C CA . PRO B 1 448 ? -21.25 -57.625 -15.602 1 78.88 448 PRO B CA 1
ATOM 10068 C C . PRO B 1 448 ? -21.5 -56.312 -16.359 1 78.88 448 PRO B C 1
ATOM 10070 O O . PRO B 1 448 ? -20.609 -55.469 -16.422 1 78.88 448 PRO B O 1
ATOM 10073 N N . ASP B 1 449 ? -22.609 -56.281 -16.953 1 79.75 449 ASP B N 1
ATOM 10074 C CA . ASP B 1 449 ? -23 -55.062 -17.672 1 79.75 449 ASP B CA 1
ATOM 10075 C C . ASP B 1 449 ? -22.906 -53.844 -16.781 1 79.75 449 ASP B C 1
ATOM 10077 O O . ASP B 1 449 ? -23.281 -53.875 -15.602 1 79.75 449 ASP B O 1
ATOM 10081 N N . GLY B 1 450 ? -22.234 -52.812 -17.344 1 79.31 450 GLY B N 1
ATOM 10082 C CA . GLY B 1 450 ? -22.078 -51.562 -16.578 1 79.31 450 GLY B CA 1
ATOM 10083 C C . GLY B 1 450 ? -20.719 -51.469 -15.906 1 79.31 450 GLY B C 1
ATOM 10084 O O . GLY B 1 450 ? -20.375 -50.406 -15.367 1 79.31 450 GLY B O 1
ATOM 10085 N N . SER B 1 451 ? -20.047 -52.531 -15.984 1 87.06 451 SER B N 1
ATOM 10086 C CA . SER B 1 451 ? -18.703 -52.5 -15.422 1 87.06 451 SER B CA 1
ATOM 10087 C C . SER B 1 451 ? -17.766 -51.625 -16.266 1 87.06 451 SER B C 1
ATOM 10089 O O . SER B 1 451 ? -17.953 -51.531 -17.484 1 87.06 451 SER B O 1
ATOM 10091 N N . PHE B 1 452 ? -16.906 -51 -15.609 1 89.19 452 PHE B N 1
ATOM 10092 C CA . PHE B 1 452 ? -15.891 -50.25 -16.344 1 89.19 452 PHE B CA 1
ATOM 10093 C C . PHE B 1 452 ? -14.555 -50.312 -15.617 1 89.19 452 PHE B C 1
ATOM 10095 O O . PHE B 1 452 ? -14.5 -50.625 -14.43 1 89.19 452 PHE B O 1
ATOM 10102 N N . SER B 1 453 ? -13.516 -50.125 -16.344 1 91.94 453 SER B N 1
ATOM 10103 C CA . SER B 1 453 ? -12.156 -50.062 -15.812 1 91.94 453 SER B CA 1
ATOM 10104 C C . SER B 1 453 ? -11.531 -48.719 -16.047 1 91.94 453 SER B C 1
ATOM 10106 O O . SER B 1 453 ? -11.93 -47.969 -16.953 1 91.94 453 SER B O 1
ATOM 10108 N N . PHE B 1 454 ? -10.641 -48.375 -15.18 1 94.25 454 PHE B N 1
ATOM 10109 C CA . PHE B 1 454 ? -9.945 -47.094 -15.312 1 94.25 454 PHE B CA 1
ATOM 10110 C C . PHE B 1 454 ? -8.539 -47.188 -14.727 1 94.25 454 PHE B C 1
ATOM 10112 O O . PHE B 1 454 ? -8.25 -48.094 -13.922 1 94.25 454 PHE B O 1
ATOM 10119 N N . ILE B 1 455 ? -7.652 -46.344 -15.195 1 96.38 455 ILE B N 1
ATOM 10120 C CA . ILE B 1 455 ? -6.312 -46.156 -14.648 1 96.38 455 ILE B CA 1
ATOM 10121 C C . ILE B 1 455 ? -6.324 -45 -13.633 1 96.38 455 ILE B C 1
ATOM 10123 O O . ILE B 1 455 ? -6.883 -43.938 -13.891 1 96.38 455 ILE B O 1
ATOM 10127 N N . TRP B 1 456 ? -5.797 -45.312 -12.461 1 97.25 456 TRP B N 1
ATOM 10128 C CA . TRP B 1 456 ? -5.656 -44.344 -11.367 1 97.25 456 TRP B CA 1
ATOM 10129 C C . TRP B 1 456 ? -4.199 -44.219 -10.938 1 97.25 456 TRP B C 1
ATOM 10131 O O . TRP B 1 456 ? -3.428 -45.188 -11.047 1 97.25 456 TRP B O 1
ATOM 10141 N N . ALA B 1 457 ? -3.805 -43.062 -10.562 1 97.94 457 ALA B N 1
ATOM 10142 C CA . ALA B 1 457 ? -2.438 -42.844 -10.094 1 97.94 457 ALA B CA 1
ATOM 10143 C C . ALA B 1 457 ? -2.393 -42.719 -8.578 1 97.94 457 ALA B C 1
ATOM 10145 O O . ALA B 1 457 ? -3.316 -42.156 -7.969 1 97.94 457 ALA B O 1
ATOM 10146 N N . SER B 1 458 ? -1.322 -43.125 -7.984 1 97.81 458 SER B N 1
ATOM 10147 C CA . SER B 1 458 ? -1.135 -43.125 -6.535 1 97.81 458 SER B CA 1
ATOM 10148 C C . SER B 1 458 ? 0.345 -43.094 -6.172 1 97.81 458 SER B C 1
ATOM 10150 O O . SER B 1 458 ? 1.184 -43.625 -6.906 1 97.81 458 SER B O 1
ATOM 10152 N N . GLU B 1 459 ? 0.606 -42.469 -5.035 1 97.5 459 GLU B N 1
ATOM 10153 C CA . GLU B 1 459 ? 1.972 -42.438 -4.516 1 97.5 459 GLU B CA 1
ATOM 10154 C C . GLU B 1 459 ? 2.127 -43.375 -3.326 1 97.5 459 GLU B C 1
ATOM 10156 O O . GLU B 1 459 ? 3.086 -43.281 -2.559 1 97.5 459 GLU B O 1
ATOM 10161 N N . ARG B 1 460 ? 1.21 -44.25 -3.178 1 96.75 460 ARG B N 1
ATOM 10162 C CA . ARG B 1 460 ? 1.219 -45.156 -2.02 1 96.75 460 ARG B CA 1
ATOM 10163 C C . ARG B 1 460 ? 2.488 -46 -1.986 1 96.75 460 ARG B C 1
ATOM 10165 O O . ARG B 1 460 ? 2.908 -46.438 -0.922 1 96.75 460 ARG B O 1
ATOM 10172 N N . SER B 1 461 ? 3.184 -46.156 -3.152 1 95.19 461 SER B N 1
ATOM 10173 C CA . SER B 1 461 ? 4.445 -46.875 -3.219 1 95.19 461 SER B CA 1
ATOM 10174 C C . SER B 1 461 ? 5.637 -45.938 -3.037 1 95.19 461 SER B C 1
ATOM 10176 O O . SER B 1 461 ? 6.789 -46.375 -3.158 1 95.19 461 SER B O 1
ATOM 10178 N N . GLY B 1 462 ? 5.379 -44.719 -2.82 1 96.88 462 GLY B N 1
ATOM 10179 C CA . GLY B 1 462 ? 6.441 -43.75 -2.594 1 96.88 462 GLY B CA 1
ATOM 10180 C C . GLY B 1 462 ? 6.637 -42.812 -3.756 1 96.88 462 GLY B C 1
ATOM 10181 O O . GLY B 1 462 ? 7.156 -41.719 -3.58 1 96.88 462 GLY B O 1
ATOM 10182 N N . PHE B 1 463 ? 6.363 -43.281 -4.902 1 97.81 463 PHE B N 1
ATOM 10183 C CA . PHE B 1 463 ? 6.445 -42.5 -6.121 1 97.81 463 PHE B CA 1
ATOM 10184 C C . PHE B 1 463 ? 5.121 -42.531 -6.879 1 97.81 463 PHE B C 1
ATOM 10186 O O . PHE B 1 463 ? 4.273 -43.375 -6.617 1 97.81 463 PHE B O 1
ATOM 10193 N N . MET B 1 464 ? 4.848 -41.562 -7.738 1 97.94 464 MET B N 1
ATOM 10194 C CA . MET B 1 464 ? 3.617 -41.5 -8.523 1 97.94 464 MET B CA 1
ATOM 10195 C C . MET B 1 464 ? 3.607 -42.625 -9.57 1 97.94 464 MET B C 1
ATOM 10197 O O . MET B 1 464 ? 4.426 -42.625 -10.492 1 97.94 464 MET B O 1
ATOM 10201 N N . HIS B 1 465 ? 2.721 -43.531 -9.406 1 97.69 465 HIS B N 1
ATOM 10202 C CA . HIS B 1 465 ? 2.625 -44.656 -10.312 1 97.69 465 HIS B CA 1
ATOM 10203 C C . HIS B 1 465 ? 1.174 -44.938 -10.695 1 97.69 465 HIS B C 1
ATOM 10205 O O . HIS B 1 465 ? 0.252 -44.406 -10.086 1 97.69 465 HIS B O 1
ATOM 10211 N N . LEU B 1 466 ? 1.014 -45.781 -11.727 1 97.75 466 LEU B N 1
ATOM 10212 C CA . LEU B 1 466 ? -0.305 -46.062 -12.266 1 97.75 466 LEU B CA 1
ATOM 10213 C C . LEU B 1 466 ? -0.816 -47.406 -11.734 1 97.75 466 LEU B C 1
ATOM 10215 O O . LEU B 1 466 ? -0.045 -48.375 -11.578 1 97.75 466 LEU B O 1
ATOM 10219 N N . TYR B 1 467 ? -2.094 -47.438 -11.469 1 96.88 467 TYR B N 1
ATOM 10220 C CA . TYR B 1 467 ? -2.826 -48.625 -11.023 1 96.88 467 TYR B CA 1
ATOM 10221 C C . TYR B 1 467 ? -4.078 -48.844 -11.867 1 96.88 467 TYR B C 1
ATOM 10223 O O . TYR B 1 467 ? -4.77 -47.875 -12.219 1 96.88 467 TYR B O 1
ATOM 10231 N N . LEU B 1 468 ? -4.355 -50.094 -12.164 1 95.44 468 LEU B N 1
ATOM 10232 C CA . LEU B 1 468 ? -5.559 -50.438 -12.906 1 95.44 468 LEU B CA 1
ATOM 10233 C C . LEU B 1 468 ? -6.672 -50.875 -11.953 1 95.44 468 LEU B C 1
ATOM 10235 O O . LEU B 1 468 ? -6.457 -51.719 -11.086 1 95.44 468 LEU B O 1
ATOM 10239 N N . TYR B 1 469 ? -7.848 -50.281 -12.141 1 94.81 469 TYR B N 1
ATOM 10240 C CA . TYR B 1 469 ? -9.016 -50.562 -11.312 1 94.81 469 TYR B CA 1
ATOM 10241 C C . TYR B 1 469 ? -10.18 -51.031 -12.18 1 94.81 469 TYR B C 1
ATOM 10243 O O . TYR B 1 469 ? -10.234 -50.75 -13.375 1 94.81 469 TYR B O 1
ATOM 10251 N N . GLN B 1 470 ? -11.078 -51.719 -11.531 1 92.94 470 GLN B N 1
ATOM 10252 C CA . GLN B 1 470 ? -12.352 -52.125 -12.133 1 92.94 470 GLN B CA 1
ATOM 10253 C C . GLN B 1 470 ? -13.508 -51.875 -11.172 1 92.94 470 GLN B C 1
ATOM 10255 O O . GLN B 1 470 ? -13.391 -52.125 -9.969 1 92.94 470 GLN B O 1
ATOM 10260 N N . TYR B 1 471 ? -14.516 -51.312 -11.719 1 92.62 471 TYR B N 1
ATOM 10261 C CA . TYR B 1 471 ? -15.742 -51.156 -10.953 1 92.62 471 TYR B CA 1
ATOM 10262 C C . TYR B 1 471 ? -16.875 -52 -11.547 1 92.62 471 TYR B C 1
ATOM 10264 O O . TYR B 1 471 ? -17.047 -52.031 -12.766 1 92.62 471 TYR B O 1
ATOM 10272 N N . VAL B 1 472 ? -17.562 -52.625 -10.656 1 89.38 472 VAL B N 1
ATOM 10273 C CA . VAL B 1 472 ? -18.766 -53.375 -11.008 1 89.38 472 VAL B CA 1
ATOM 10274 C C . VAL B 1 472 ? -20 -52.719 -10.406 1 89.38 472 VAL B C 1
ATOM 10276 O O . VAL B 1 472 ? -20.016 -52.375 -9.211 1 89.38 472 VAL B O 1
ATOM 10279 N N . PRO B 1 473 ? -21 -52.5 -11.227 1 85.62 473 PRO B N 1
ATOM 10280 C CA . PRO B 1 473 ? -22.188 -51.844 -10.719 1 85.62 473 PRO B CA 1
ATOM 10281 C C . PRO B 1 473 ? -22.75 -52.469 -9.453 1 85.62 473 PRO B C 1
ATOM 10283 O O . PRO B 1 473 ? -22.844 -53.719 -9.383 1 85.62 473 PRO B O 1
ATOM 10286 N N . GLY B 1 474 ? -23.109 -51.625 -8.547 1 83.94 474 GLY B N 1
ATOM 10287 C CA . GLY B 1 474 ? -23.672 -52.094 -7.293 1 83.94 474 GLY B CA 1
ATOM 10288 C C . GLY B 1 474 ? -22.625 -52.312 -6.215 1 83.94 474 GLY B C 1
ATOM 10289 O O . GLY B 1 474 ? -22.969 -52.438 -5.035 1 83.94 474 GLY B O 1
ATOM 10290 N N . ALA B 1 475 ? -21.406 -52.438 -6.688 1 89 475 ALA B N 1
ATOM 10291 C CA . ALA B 1 475 ? -20.344 -52.594 -5.703 1 89 475 ALA B CA 1
ATOM 10292 C C . ALA B 1 475 ? -20.156 -51.312 -4.879 1 89 475 ALA B C 1
ATOM 10294 O O . ALA B 1 475 ? -20.531 -50.25 -5.312 1 89 475 ALA B O 1
ATOM 10295 N N . ASP B 1 476 ? -19.531 -51.5 -3.684 1 89.81 476 ASP B N 1
ATOM 10296 C CA . ASP B 1 476 ? -19.312 -50.375 -2.779 1 89.81 476 ASP B CA 1
ATOM 10297 C C . ASP B 1 476 ? -18.078 -49.562 -3.182 1 89.81 476 ASP B C 1
ATOM 10299 O O . ASP B 1 476 ? -17.938 -48.406 -2.805 1 89.81 476 ASP B O 1
ATOM 10303 N N . LYS B 1 477 ? -17.188 -50.188 -3.902 1 93.94 477 LYS B N 1
ATOM 10304 C CA . LYS B 1 477 ? -15.953 -49.531 -4.34 1 93.94 477 LYS B CA 1
ATOM 10305 C C . LYS B 1 477 ? -15.375 -50.188 -5.578 1 93.94 477 LYS B C 1
ATOM 10307 O O . LYS B 1 477 ? -15.844 -51.281 -5.977 1 93.94 477 LYS B O 1
ATOM 10312 N N . ALA B 1 478 ? -14.469 -49.594 -6.199 1 95 478 ALA B N 1
ATOM 10313 C CA . ALA B 1 478 ? -13.727 -50.219 -7.285 1 95 478 ALA B CA 1
ATOM 10314 C C . ALA B 1 478 ? -12.664 -51.156 -6.734 1 95 478 ALA B C 1
ATOM 10316 O O . ALA B 1 478 ? -12.219 -51.031 -5.594 1 95 478 ALA B O 1
ATOM 10317 N N . VAL B 1 479 ? -12.32 -52.094 -7.52 1 94.19 479 VAL B N 1
ATOM 10318 C CA . VAL B 1 479 ? -11.328 -53.094 -7.105 1 94.19 479 VAL B CA 1
ATOM 10319 C C . VAL B 1 479 ? -10.047 -52.906 -7.918 1 94.19 479 VAL B C 1
ATOM 10321 O O . VAL B 1 479 ? -10.102 -52.75 -9.141 1 94.19 479 VAL B O 1
ATOM 10324 N N . GLU B 1 480 ? -8.953 -52.875 -7.258 1 94.12 480 GLU B N 1
ATOM 10325 C CA . GLU B 1 480 ? -7.66 -52.812 -7.93 1 94.12 480 GLU B CA 1
ATOM 10326 C C . GLU B 1 480 ? -7.32 -54.125 -8.625 1 94.12 480 GLU B C 1
ATOM 10328 O O . GLU B 1 480 ? -7.336 -55.188 -8 1 94.12 480 GLU B O 1
ATOM 10333 N N . ILE B 1 481 ? -6.984 -54.062 -9.781 1 91.81 481 ILE B N 1
ATOM 10334 C CA . ILE B 1 481 ? -6.648 -55.219 -10.57 1 91.81 481 ILE B CA 1
ATOM 10335 C C . ILE B 1 481 ? -5.137 -55.438 -10.547 1 91.81 481 ILE B C 1
ATOM 10337 O O . ILE B 1 481 ? -4.668 -56.594 -10.391 1 91.81 481 ILE B O 1
ATOM 10341 N N . ARG B 1 482 ? -4.406 -54.312 -10.734 1 90.56 482 ARG B N 1
ATOM 10342 C CA . ARG B 1 482 ? -2.951 -54.438 -10.773 1 90.56 482 ARG B CA 1
ATOM 10343 C C . ARG B 1 482 ? -2.283 -53.062 -10.695 1 90.56 482 ARG B C 1
ATOM 10345 O O . ARG B 1 482 ? -2.875 -52.062 -11.086 1 90.56 482 ARG B O 1
ATOM 10352 N N . GLN B 1 483 ? -1.023 -53.156 -10.258 1 94.06 483 GLN B N 1
ATOM 10353 C CA . GLN B 1 483 ? -0.133 -52 -10.391 1 94.06 483 GLN B CA 1
ATOM 10354 C C . GLN B 1 483 ? 0.577 -52 -11.742 1 94.06 483 GLN B C 1
ATOM 10356 O O . GLN B 1 483 ? 1.342 -52.938 -12.039 1 94.06 483 GLN B O 1
ATOM 10361 N N . ILE B 1 484 ? 0.401 -51.031 -12.508 1 95.44 484 ILE B N 1
ATOM 10362 C CA . ILE B 1 484 ? 0.895 -51 -13.875 1 95.44 484 ILE B CA 1
ATOM 10363 C C . ILE B 1 484 ? 2.375 -50.625 -13.883 1 95.44 484 ILE B C 1
ATOM 10365 O O . ILE B 1 484 ? 3.172 -51.219 -14.602 1 95.44 484 ILE B O 1
ATOM 10369 N N . THR B 1 485 ? 2.756 -49.562 -13.172 1 96.06 485 THR B N 1
ATOM 10370 C CA . THR B 1 485 ? 4.141 -49.125 -13.078 1 96.06 485 THR B CA 1
ATOM 10371 C C . THR B 1 485 ? 4.621 -49.156 -11.633 1 96.06 485 THR B C 1
ATOM 10373 O O . THR B 1 485 ? 3.811 -49.125 -10.703 1 96.06 485 THR B O 1
ATOM 10376 N N . SER B 1 486 ? 5.977 -49.188 -11.414 1 95.38 486 SER B N 1
ATOM 10377 C CA . SER B 1 486 ? 6.59 -49.25 -10.094 1 95.38 486 SER B CA 1
ATOM 10378 C C . SER B 1 486 ? 8.062 -48.875 -10.148 1 95.38 486 SER B C 1
ATOM 10380 O O . SER B 1 486 ? 8.656 -48.812 -11.227 1 95.38 486 SER B O 1
ATOM 10382 N N . GLY B 1 487 ? 8.602 -48.594 -8.984 1 95.81 487 GLY B N 1
ATOM 10383 C CA . GLY B 1 487 ? 10.016 -48.25 -8.891 1 95.81 487 GLY B CA 1
ATOM 10384 C C . GLY B 1 487 ? 10.258 -46.844 -8.375 1 95.81 487 GLY B C 1
ATOM 10385 O O . GLY B 1 487 ? 9.336 -46.188 -7.883 1 95.81 487 GLY B O 1
ATOM 10386 N N . GLU B 1 488 ? 11.547 -46.406 -8.477 1 96.69 488 GLU B N 1
ATOM 10387 C CA . GLU B 1 488 ? 11.938 -45.125 -7.93 1 96.69 488 GLU B CA 1
ATOM 10388 C C . GLU B 1 488 ? 11.984 -44.062 -9.023 1 96.69 488 GLU B C 1
ATOM 10390 O O . GLU B 1 488 ? 13.023 -43.438 -9.234 1 96.69 488 GLU B O 1
ATOM 10395 N N . TRP B 1 489 ? 10.945 -43.906 -9.602 1 97.19 489 TRP B N 1
ATOM 10396 C CA . TRP B 1 489 ? 10.734 -42.906 -10.625 1 97.19 489 TRP B CA 1
ATOM 10397 C C . TRP B 1 489 ? 9.266 -42.469 -10.664 1 97.19 489 TRP B C 1
ATOM 10399 O O . TRP B 1 489 ? 8.422 -43.031 -9.977 1 97.19 489 TRP B O 1
ATOM 10409 N N . VAL B 1 490 ? 8.945 -41.406 -11.398 1 97.62 490 VAL B N 1
ATOM 10410 C CA . VAL B 1 490 ? 7.602 -40.844 -11.352 1 97.62 490 VAL B CA 1
ATOM 10411 C C . VAL B 1 490 ? 6.977 -40.875 -12.742 1 97.62 490 VAL B C 1
ATOM 10413 O O . VAL B 1 490 ? 7.652 -40.625 -13.742 1 97.62 490 VAL B O 1
ATOM 10416 N N . VAL B 1 491 ? 5.656 -41.219 -12.812 1 98.25 491 VAL B N 1
ATOM 10417 C CA . VAL B 1 491 ? 4.832 -41 -14 1 98.25 491 VAL B CA 1
ATOM 10418 C C . VAL B 1 491 ? 4.25 -39.594 -13.969 1 98.25 491 VAL B C 1
ATOM 10420 O O . VAL B 1 491 ? 3.656 -39.188 -12.969 1 98.25 491 VAL B O 1
ATOM 10423 N N . GLU B 1 492 ? 4.453 -38.906 -15.055 1 97.19 492 GLU B N 1
ATOM 10424 C CA . GLU B 1 492 ? 3.986 -37.5 -15.078 1 97.19 492 GLU B CA 1
ATOM 10425 C C . GLU B 1 492 ? 2.738 -37.375 -15.945 1 97.19 492 GLU B C 1
ATOM 10427 O O . GLU B 1 492 ? 1.857 -36.562 -15.641 1 97.19 492 GLU B O 1
ATOM 10432 N N . PHE B 1 493 ? 2.717 -38.094 -17.062 1 97.19 493 PHE B N 1
ATOM 10433 C CA . PHE B 1 493 ? 1.595 -38.031 -17.984 1 97.19 493 PHE B CA 1
ATOM 10434 C C . PHE B 1 493 ? 1.261 -39.406 -18.562 1 97.19 493 PHE B C 1
ATOM 10436 O O . PHE B 1 493 ? 2.146 -40.25 -18.734 1 97.19 493 PHE B O 1
ATOM 10443 N N . VAL B 1 494 ? -0.015 -39.594 -18.797 1 97.75 494 VAL B N 1
ATOM 10444 C CA . VAL B 1 494 ? -0.478 -40.656 -19.672 1 97.75 494 VAL B CA 1
ATOM 10445 C C . VAL B 1 494 ? -0.856 -40.094 -21.031 1 97.75 494 VAL B C 1
ATOM 10447 O O . VAL B 1 494 ? -1.812 -39.312 -21.141 1 97.75 494 VAL B O 1
ATOM 10450 N N . VAL B 1 495 ? -0.138 -40.5 -22.062 1 97 495 VAL B N 1
ATOM 10451 C CA . VAL B 1 495 ? -0.349 -39.844 -23.344 1 97 495 VAL B CA 1
ATOM 10452 C C . VAL B 1 495 ? -1.145 -40.75 -24.266 1 97 495 VAL B C 1
ATOM 10454 O O . VAL B 1 495 ? -1.701 -40.281 -25.266 1 97 495 VAL B O 1
ATOM 10457 N N . GLY B 1 496 ? -1.222 -42.031 -23.906 1 95.81 496 GLY B N 1
ATOM 10458 C CA . GLY B 1 496 ? -2.014 -42.969 -24.703 1 95.81 496 GLY B CA 1
ATOM 10459 C C . GLY B 1 496 ? -2.264 -44.281 -24 1 95.81 496 GLY B C 1
ATOM 10460 O O . GLY B 1 496 ? -1.396 -44.781 -23.281 1 95.81 496 GLY B O 1
ATOM 10461 N N . VAL B 1 497 ? -3.445 -44.812 -24.25 1 95.31 497 VAL B N 1
ATOM 10462 C CA . VAL B 1 497 ? -3.799 -46.156 -23.781 1 95.31 497 VAL B CA 1
ATOM 10463 C C . VAL B 1 497 ? -4.324 -46.969 -24.953 1 95.31 497 VAL B C 1
ATOM 10465 O O . VAL B 1 497 ? -5.348 -46.625 -25.547 1 95.31 497 VAL B O 1
ATOM 10468 N N . ASP B 1 498 ? -3.572 -48 -25.25 1 92.19 498 ASP B N 1
ATOM 10469 C CA . ASP B 1 498 ? -3.961 -48.938 -26.297 1 92.19 498 ASP B CA 1
ATOM 10470 C C . ASP B 1 498 ? -4.367 -50.281 -25.719 1 92.19 498 ASP B C 1
ATOM 10472 O O . ASP B 1 498 ? -3.551 -51.219 -25.625 1 92.19 498 ASP B O 1
ATOM 10476 N N . GLN B 1 499 ? -5.598 -50.406 -25.438 1 89 499 GLN B N 1
ATOM 10477 C CA . GLN B 1 499 ? -6.094 -51.625 -24.797 1 89 499 GLN B CA 1
ATOM 10478 C C . GLN B 1 499 ? -5.969 -52.812 -25.719 1 89 499 GLN B C 1
ATOM 10480 O O . GLN B 1 499 ? -5.688 -53.938 -25.266 1 89 499 GLN B O 1
ATOM 10485 N N . ALA B 1 500 ? -6.195 -52.594 -26.953 1 85.62 500 ALA B N 1
ATOM 10486 C CA . ALA B 1 500 ? -6.156 -53.688 -27.938 1 85.62 500 ALA B CA 1
ATOM 10487 C C . ALA B 1 500 ? -4.77 -54.312 -28 1 85.62 500 ALA B C 1
ATOM 10489 O O . ALA B 1 500 ? -4.645 -55.531 -28.172 1 85.62 500 ALA B O 1
ATOM 10490 N N . ASN B 1 501 ? -3.799 -53.5 -27.875 1 88 501 ASN B N 1
ATOM 10491 C CA . ASN B 1 501 ? -2.43 -54 -27.953 1 88 501 ASN B CA 1
ATOM 10492 C C . ASN B 1 501 ? -1.784 -54.094 -26.562 1 88 501 ASN B C 1
ATOM 10494 O O . ASN B 1 501 ? -0.566 -54.219 -26.453 1 88 501 ASN B O 1
ATOM 10498 N N . ASP B 1 502 ? -2.506 -53.875 -25.516 1 90 502 ASP B N 1
ATOM 10499 C CA . ASP B 1 502 ? -2.098 -54.062 -24.125 1 90 502 ASP B CA 1
ATOM 10500 C C . ASP B 1 502 ? -0.905 -53.156 -23.797 1 90 502 ASP B C 1
ATOM 10502 O O . ASP B 1 502 ? 0.115 -53.625 -23.281 1 90 502 ASP B O 1
ATOM 10506 N N . VAL B 1 503 ? -1.059 -51.875 -24.094 1 93.06 503 VAL B N 1
ATOM 10507 C CA . VAL B 1 503 ? 0.058 -50.969 -23.828 1 93.06 503 VAL B CA 1
ATOM 10508 C C . VAL B 1 503 ? -0.47 -49.625 -23.359 1 93.06 503 VAL B C 1
ATOM 10510 O O . VAL B 1 503 ? -1.501 -49.156 -23.844 1 93.06 503 VAL B O 1
ATOM 10513 N N . VAL B 1 504 ? 0.19 -49.094 -22.375 1 95.81 504 VAL B N 1
ATOM 10514 C CA . VAL B 1 504 ? 0.004 -47.719 -21.922 1 95.81 504 VAL B CA 1
ATOM 10515 C C . VAL B 1 504 ? 1.262 -46.906 -22.219 1 95.81 504 VAL B C 1
ATOM 10517 O O . VAL B 1 504 ? 2.375 -47.312 -21.906 1 95.81 504 VAL B O 1
ATOM 10520 N N . TYR B 1 505 ? 1.107 -45.781 -22.891 1 96.56 505 TYR B N 1
ATOM 10521 C CA . TYR B 1 505 ? 2.199 -44.844 -23.156 1 96.56 505 TYR B CA 1
ATOM 10522 C C . TYR B 1 505 ? 2.236 -43.719 -22.094 1 96.56 505 TYR B C 1
ATOM 10524 O O . TYR B 1 505 ? 1.265 -43 -21.938 1 96.56 505 TYR B O 1
ATOM 10532 N N . VAL B 1 506 ? 3.389 -43.656 -21.406 1 97.81 506 VAL B N 1
ATOM 10533 C CA . VAL B 1 506 ? 3.49 -42.688 -20.312 1 97.81 506 VAL B CA 1
ATOM 10534 C C . VAL B 1 506 ? 4.754 -41.844 -20.469 1 97.81 506 VAL B C 1
ATOM 10536 O O . VAL B 1 506 ? 5.73 -42.312 -21.078 1 97.81 506 VAL B O 1
ATOM 10539 N N . MET B 1 507 ? 4.668 -40.594 -20.047 1 98.12 507 MET B N 1
ATOM 10540 C CA . MET B 1 507 ? 5.863 -39.781 -19.828 1 98.12 507 MET B CA 1
ATOM 10541 C C . MET B 1 507 ? 6.352 -39.906 -18.391 1 98.12 507 MET B C 1
ATOM 10543 O O . MET B 1 507 ? 5.551 -39.844 -17.453 1 98.12 507 MET B O 1
ATOM 10547 N N . GLY B 1 508 ? 7.621 -40.094 -18.219 1 97.94 508 GLY B N 1
ATOM 10548 C CA . GLY B 1 508 ? 8.125 -40.25 -16.875 1 97.94 508 GLY B CA 1
ATOM 10549 C C . GLY B 1 508 ? 9.625 -40.031 -16.766 1 97.94 508 GLY B C 1
ATOM 10550 O O . GLY B 1 508 ? 10.266 -39.594 -17.719 1 97.94 508 GLY B O 1
ATOM 10551 N N . THR B 1 509 ? 10.18 -40.406 -15.562 1 97.81 509 THR B N 1
ATOM 10552 C CA . THR B 1 509 ? 11.562 -40.062 -15.227 1 97.81 509 THR B CA 1
ATOM 10553 C C . THR B 1 509 ? 12.352 -41.344 -14.906 1 97.81 509 THR B C 1
ATOM 10555 O O . THR B 1 509 ? 13.227 -41.312 -14.031 1 97.81 509 THR B O 1
ATOM 10558 N N . TYR B 1 510 ? 12.023 -42.375 -15.523 1 97 510 TYR B N 1
ATOM 10559 C CA . TYR B 1 510 ? 12.617 -43.656 -15.219 1 97 510 TYR B CA 1
ATOM 10560 C C . TYR B 1 510 ? 14.133 -43.594 -15.305 1 97 510 TYR B C 1
ATOM 10562 O O . TYR B 1 510 ? 14.836 -44.219 -14.492 1 97 510 TYR B O 1
ATOM 10570 N N . ASP B 1 511 ? 14.703 -42.875 -16.234 1 95.94 511 ASP B N 1
ATOM 10571 C CA . ASP B 1 511 ? 16.141 -42.844 -16.484 1 95.94 511 ASP B CA 1
ATOM 10572 C C . ASP B 1 511 ? 16.844 -41.875 -15.562 1 95.94 511 ASP B C 1
ATOM 10574 O O . ASP B 1 511 ? 17.953 -42.125 -15.109 1 95.94 511 ASP B O 1
ATOM 10578 N N . SER B 1 512 ? 16.266 -40.781 -15.344 1 95.69 512 SER B N 1
ATOM 10579 C CA . SER B 1 512 ? 16.797 -39.719 -14.492 1 95.69 512 SER B CA 1
ATOM 10580 C C . SER B 1 512 ? 15.719 -38.75 -14.062 1 95.69 512 SER B C 1
ATOM 10582 O O . SER B 1 512 ? 14.82 -38.406 -14.852 1 95.69 512 SER B O 1
ATOM 10584 N N . PRO B 1 513 ? 15.852 -38.25 -12.781 1 96.56 513 PRO B N 1
ATOM 10585 C CA . PRO B 1 513 ? 14.891 -37.219 -12.391 1 96.56 513 PRO B CA 1
ATOM 10586 C C . PRO B 1 513 ? 15.078 -35.938 -13.156 1 96.56 513 PRO B C 1
ATOM 10588 O O . PRO B 1 513 ? 14.219 -35.031 -13.109 1 96.56 513 PRO B O 1
ATOM 10591 N N . CYS B 1 514 ? 16.219 -35.75 -13.867 1 97.44 514 CYS B N 1
ATOM 10592 C CA . CYS B 1 514 ? 16.484 -34.5 -14.594 1 97.44 514 CYS B CA 1
ATOM 10593 C C . CYS B 1 514 ? 16.062 -34.625 -16.047 1 97.44 514 CYS B C 1
ATOM 10595 O O . CYS B 1 514 ? 16.234 -33.688 -16.828 1 97.44 514 CYS B O 1
ATOM 10597 N N . GLU B 1 515 ? 15.531 -35.75 -16.469 1 97.38 515 GLU B N 1
ATOM 10598 C CA . GLU B 1 515 ? 15.047 -36 -17.812 1 97.38 515 GLU B CA 1
ATOM 10599 C C . GLU B 1 515 ? 13.602 -36.5 -17.797 1 97.38 515 GLU B C 1
ATOM 10601 O O . GLU B 1 515 ? 13.094 -36.906 -16.75 1 97.38 515 GLU B O 1
ATOM 10606 N N . ARG B 1 516 ? 12.938 -36.406 -18.875 1 98 516 ARG B N 1
ATOM 10607 C CA . ARG B 1 516 ? 11.602 -36.938 -19.094 1 98 516 ARG B CA 1
ATOM 10608 C C . ARG B 1 516 ? 11.5 -37.625 -20.453 1 98 516 ARG B C 1
ATOM 10610 O O . ARG B 1 516 ? 11.875 -37.031 -21.469 1 98 516 ARG B O 1
ATOM 10617 N N . HIS B 1 517 ? 11.008 -38.812 -20.469 1 98.12 517 HIS B N 1
ATOM 10618 C CA . HIS B 1 517 ? 10.961 -39.594 -21.703 1 98.12 517 HIS B CA 1
ATOM 10619 C C . HIS B 1 517 ? 9.578 -40.219 -21.906 1 98.12 517 HIS B C 1
ATOM 10621 O O . HIS B 1 517 ? 8.773 -40.25 -20.969 1 98.12 517 HIS B O 1
ATOM 10627 N N . LEU B 1 518 ? 9.359 -40.594 -23.109 1 98 518 LEU B N 1
ATOM 10628 C CA . LEU B 1 518 ? 8.203 -41.406 -23.438 1 98 518 LEU B CA 1
ATOM 10629 C C . LEU B 1 518 ? 8.516 -42.875 -23.219 1 98 518 LEU B C 1
ATOM 10631 O O . LEU B 1 518 ? 9.508 -43.406 -23.734 1 98 518 LEU B O 1
ATOM 10635 N N . TYR B 1 519 ? 7.645 -43.594 -22.453 1 97.44 519 TYR B N 1
ATOM 10636 C CA . TYR B 1 519 ? 7.793 -45.031 -22.188 1 97.44 519 TYR B CA 1
ATOM 10637 C C . TYR B 1 519 ? 6.535 -45.781 -22.578 1 97.44 519 TYR B C 1
ATOM 10639 O O . TYR B 1 519 ? 5.426 -45.25 -22.531 1 97.44 519 TYR B O 1
ATOM 10647 N N . ALA B 1 520 ? 6.727 -47 -22.984 1 95.56 520 ALA B N 1
ATOM 10648 C CA . ALA B 1 520 ? 5.645 -47.969 -23.141 1 95.56 520 ALA B CA 1
ATOM 10649 C C . ALA B 1 520 ? 5.668 -49.031 -22.047 1 95.56 520 ALA B C 1
ATOM 10651 O O . ALA B 1 520 ? 6.73 -49.531 -21.703 1 95.56 520 ALA B O 1
ATOM 10652 N N . VAL B 1 521 ? 4.504 -49.25 -21.453 1 95.25 521 VAL B N 1
ATOM 10653 C CA . VAL B 1 521 ? 4.363 -50.281 -20.406 1 95.25 521 VAL B CA 1
ATOM 10654 C C . VAL B 1 521 ? 3.121 -51.125 -20.688 1 95.25 521 VAL B C 1
ATOM 10656 O O . VAL B 1 521 ? 2.113 -50.625 -21.188 1 95.25 521 VAL B O 1
ATOM 10659 N N . PRO B 1 522 ? 3.191 -52.375 -20.375 1 92.69 522 PRO B N 1
ATOM 10660 C CA . PRO B 1 522 ? 2.004 -53.188 -20.594 1 92.69 522 PRO B CA 1
ATOM 10661 C C . PRO B 1 522 ? 0.846 -52.812 -19.672 1 92.69 522 PRO B C 1
ATOM 10663 O O . PRO B 1 522 ? 1.062 -52.5 -18.5 1 92.69 522 PRO B O 1
ATOM 10666 N N . LEU B 1 523 ? -0.356 -52.844 -20.203 1 92.06 523 LEU B N 1
ATOM 10667 C CA . LEU B 1 523 ? -1.557 -52.531 -19.438 1 92.06 523 LEU B CA 1
ATOM 10668 C C . LEU B 1 523 ? -1.95 -53.719 -18.531 1 92.06 523 LEU B C 1
ATOM 10670 O O . LEU B 1 523 ? -2.15 -53.531 -17.328 1 92.06 523 LEU B O 1
ATOM 10674 N N . ASN B 1 524 ? -2.104 -54.938 -19.047 1 81.19 524 ASN B N 1
ATOM 10675 C CA . ASN B 1 524 ? -2.576 -56.125 -18.312 1 81.19 524 ASN B CA 1
ATOM 10676 C C . ASN B 1 524 ? -1.443 -57.094 -18.047 1 81.19 524 ASN B C 1
ATOM 10678 O O . ASN B 1 524 ? -1.299 -57.594 -16.922 1 81.19 524 ASN B O 1
ATOM 10682 N N . ASN B 1 525 ? -0.799 -57.688 -19.141 1 68.31 525 ASN B N 1
ATOM 10683 C CA . ASN B 1 525 ? 0.08 -58.844 -19.094 1 68.31 525 ASN B CA 1
ATOM 10684 C C . ASN B 1 525 ? 1.497 -58.469 -18.672 1 68.31 525 ASN B C 1
ATOM 10686 O O . ASN B 1 525 ? 2.197 -57.781 -19.406 1 68.31 525 ASN B O 1
ATOM 10690 N N . PRO B 1 526 ? 1.796 -58.625 -17.266 1 55.78 526 PRO B N 1
ATOM 10691 C CA . PRO B 1 526 ? 3.199 -58.344 -16.953 1 55.78 526 PRO B CA 1
ATOM 10692 C C . PRO B 1 526 ? 4.164 -59.344 -17.609 1 55.78 526 PRO B C 1
ATOM 10694 O O . PRO B 1 526 ? 3.949 -60.531 -17.516 1 55.78 526 PRO B O 1
ATOM 10697 N N . LYS B 1 527 ? 4.504 -59.25 -18.797 1 51.22 527 LYS B N 1
ATOM 10698 C CA . LYS B 1 527 ? 5.434 -60.25 -19.266 1 51.22 527 LYS B CA 1
ATOM 10699 C C . LYS B 1 527 ? 6.367 -60.719 -18.156 1 51.22 527 LYS B C 1
ATOM 10701 O O . LYS B 1 527 ? 7.07 -61.719 -18.297 1 51.22 527 LYS B O 1
ATOM 10706 N N . GLY B 1 528 ? 6.949 -59.906 -17.25 1 45.44 528 GLY B N 1
ATOM 10707 C CA . GLY B 1 528 ? 7.977 -60.375 -16.344 1 45.44 528 GLY B CA 1
ATOM 10708 C C . GLY B 1 528 ? 7.422 -61.156 -15.172 1 45.44 528 GLY B C 1
ATOM 10709 O O . GLY B 1 528 ? 8.062 -61.281 -14.125 1 45.44 528 GLY B O 1
ATOM 10710 N N . GLY B 1 529 ? 6.398 -61.969 -15.156 1 41.5 529 GLY B N 1
ATOM 10711 C CA . GLY B 1 529 ? 5.828 -62.875 -14.172 1 41.5 529 GLY B CA 1
ATOM 10712 C C . GLY B 1 529 ? 4.723 -62.25 -13.344 1 41.5 529 GLY B C 1
ATOM 10713 O O . GLY B 1 529 ? 4.492 -61.031 -13.438 1 41.5 529 GLY B O 1
ATOM 10714 N N . PRO B 1 530 ? 3.945 -63.062 -12.609 1 38.19 530 PRO B N 1
ATOM 10715 C CA . PRO B 1 530 ? 2.877 -62.688 -11.688 1 38.19 530 PRO B CA 1
ATOM 10716 C C . PRO B 1 530 ? 3.314 -61.594 -10.688 1 38.19 530 PRO B C 1
ATOM 10718 O O . PRO B 1 530 ? 4.383 -61.719 -10.078 1 38.19 530 PRO B O 1
ATOM 10721 N N . GLY B 1 531 ? 2.652 -60.469 -10.414 1 44.91 531 GLY B N 1
ATOM 10722 C CA . GLY B 1 531 ? 2.807 -59.438 -9.398 1 44.91 531 GLY B CA 1
ATOM 10723 C C . GLY B 1 531 ? 3.658 -58.281 -9.852 1 44.91 531 GLY B C 1
ATOM 10724 O O . GLY B 1 531 ? 3.727 -57.25 -9.164 1 44.91 531 GLY B O 1
ATOM 10725 N N . GLY B 1 532 ? 4.637 -58.5 -10.648 1 51 532 GLY B N 1
ATOM 10726 C CA . GLY B 1 532 ? 5.664 -57.5 -10.758 1 51 532 GLY B CA 1
ATOM 10727 C C . GLY B 1 532 ? 5.422 -56.531 -11.898 1 51 532 GLY B C 1
ATOM 10728 O O . GLY B 1 532 ? 4.602 -56.781 -12.781 1 51 532 GLY B O 1
ATOM 10729 N N . SER B 1 533 ? 5.508 -55.188 -11.805 1 61.41 533 SER B N 1
ATOM 10730 C CA . SER B 1 533 ? 5.504 -54.125 -12.805 1 61.41 533 SER B CA 1
ATOM 10731 C C . SER B 1 533 ? 6.613 -54.344 -13.836 1 61.41 533 SER B C 1
ATOM 10733 O O . SER B 1 533 ? 7.727 -54.719 -13.477 1 61.41 533 SER B O 1
ATOM 10735 N N . ALA B 1 534 ? 6.152 -54.469 -15.195 1 72.75 534 ALA B N 1
ATOM 10736 C CA . ALA B 1 534 ? 7.113 -54.625 -16.281 1 72.75 534 ALA B CA 1
ATOM 10737 C C . ALA B 1 534 ? 8.023 -53.375 -16.375 1 72.75 534 ALA B C 1
ATOM 10739 O O . ALA B 1 534 ? 7.633 -52.281 -15.969 1 72.75 534 ALA B O 1
ATOM 10740 N N . LYS B 1 535 ? 9.297 -53.688 -16.703 1 87.31 535 LYS B N 1
ATOM 10741 C CA . LYS B 1 535 ? 10.234 -52.625 -16.984 1 87.31 535 LYS B CA 1
ATOM 10742 C C . LYS B 1 535 ? 9.742 -51.75 -18.141 1 87.31 535 LYS B C 1
ATOM 10744 O O . LYS B 1 535 ? 9.375 -52.281 -19.203 1 87.31 535 LYS B O 1
ATOM 10749 N N . PRO B 1 536 ? 9.617 -50.5 -17.938 1 94.19 536 PRO B N 1
ATOM 10750 C CA . PRO B 1 536 ? 9.172 -49.656 -19.031 1 94.19 536 PRO B CA 1
ATOM 10751 C C . PRO B 1 536 ? 10.141 -49.625 -20.203 1 94.19 536 PRO B C 1
ATOM 10753 O O . PRO B 1 536 ? 11.359 -49.656 -20 1 94.19 536 PRO B O 1
ATOM 10756 N N . VAL B 1 537 ? 9.688 -49.625 -21.359 1 94.81 537 VAL B N 1
ATOM 10757 C CA . VAL B 1 537 ? 10.492 -49.5 -22.578 1 94.81 537 VAL B CA 1
ATOM 10758 C C . VAL B 1 537 ? 10.531 -48.062 -23.031 1 94.81 537 VAL B C 1
ATOM 10760 O O . VAL B 1 537 ? 9.492 -47.469 -23.344 1 94.81 537 VAL B O 1
ATOM 10763 N N . ARG B 1 538 ? 11.719 -47.469 -23.031 1 96.81 538 ARG B N 1
ATOM 10764 C CA . ARG B 1 538 ? 11.891 -46.062 -23.453 1 96.81 538 ARG B CA 1
ATOM 10765 C C . ARG B 1 538 ? 11.758 -45.938 -24.969 1 96.81 538 ARG B C 1
ATOM 10767 O O . ARG B 1 538 ? 12.422 -46.656 -25.719 1 96.81 538 ARG B O 1
ATOM 10774 N N . LEU B 1 539 ? 10.945 -44.969 -25.438 1 96.06 539 LEU B N 1
ATOM 10775 C CA . LEU B 1 539 ? 10.695 -44.812 -26.859 1 96.06 539 LEU B CA 1
ATOM 10776 C C . LEU B 1 539 ? 11.414 -43.562 -27.391 1 96.06 539 LEU B C 1
ATOM 10778 O O . LEU B 1 539 ? 11.695 -43.469 -28.594 1 96.06 539 LEU B O 1
ATOM 10782 N N . THR B 1 540 ? 11.664 -42.562 -26.578 1 95.81 540 THR B N 1
ATOM 10783 C CA . THR B 1 540 ? 12.438 -41.375 -26.984 1 95.81 540 THR B CA 1
ATOM 10784 C C . THR B 1 540 ? 13.93 -41.625 -26.781 1 95.81 540 THR B C 1
ATOM 10786 O O . THR B 1 540 ? 14.32 -42.438 -25.953 1 95.81 540 THR B O 1
ATOM 10789 N N . GLU B 1 541 ? 14.805 -40.844 -27.438 1 91.31 541 GLU B N 1
ATOM 10790 C CA . GLU B 1 541 ? 16.219 -41.188 -27.438 1 91.31 541 GLU B CA 1
ATOM 10791 C C . GLU B 1 541 ? 17.031 -40.125 -26.703 1 91.31 541 GLU B C 1
ATOM 10793 O O . GLU B 1 541 ? 17.734 -40.406 -25.719 1 91.31 541 GLU B O 1
ATOM 10798 N N . ALA B 1 542 ? 16.969 -38.844 -27.094 1 92.38 542 ALA B N 1
ATOM 10799 C CA . ALA B 1 542 ? 17.828 -37.781 -26.578 1 92.38 542 ALA B CA 1
ATOM 10800 C C . ALA B 1 542 ? 17.672 -37.625 -25.062 1 92.38 542 ALA B C 1
ATOM 10802 O O . ALA B 1 542 ? 16.547 -37.656 -24.547 1 92.38 542 ALA B O 1
ATOM 10803 N N . PRO B 1 543 ? 18.766 -37.625 -24.312 1 94.06 543 PRO B N 1
ATOM 10804 C CA . PRO B 1 543 ? 18.703 -37.438 -22.859 1 94.06 543 PRO B CA 1
ATOM 10805 C C . PRO B 1 543 ? 18.312 -36.031 -22.453 1 94.06 543 PRO B C 1
ATOM 10807 O O . PRO B 1 543 ? 19.141 -35.281 -21.953 1 94.06 543 PRO B O 1
ATOM 10810 N N . CYS B 1 544 ? 17.156 -35.719 -22.609 1 95.94 544 CYS B N 1
ATOM 10811 C CA . CYS B 1 544 ? 16.641 -34.375 -22.391 1 95.94 544 CYS B CA 1
ATOM 10812 C C . CYS B 1 544 ? 15.195 -34.406 -21.922 1 95.94 544 CYS B C 1
ATOM 10814 O O . CYS B 1 544 ? 14.703 -35.438 -21.484 1 95.94 544 CYS B O 1
ATOM 10816 N N . MET B 1 545 ? 14.602 -33.281 -21.922 1 95.88 545 MET B N 1
ATOM 10817 C CA . MET B 1 545 ? 13.195 -33.188 -21.531 1 95.88 545 MET B CA 1
ATOM 10818 C C . MET B 1 545 ? 12.289 -33.25 -22.766 1 95.88 545 MET B C 1
ATOM 10820 O O . MET B 1 545 ? 12.344 -32.375 -23.625 1 95.88 545 MET B O 1
ATOM 10824 N N . HIS B 1 546 ? 11.414 -34.25 -22.812 1 97.25 546 HIS B N 1
ATOM 10825 C CA . HIS B 1 546 ? 10.492 -34.469 -23.922 1 97.25 546 HIS B CA 1
ATOM 10826 C C . HIS B 1 546 ? 9.062 -34.125 -23.516 1 97.25 546 HIS B C 1
ATOM 10828 O O . HIS B 1 546 ? 8.688 -34.281 -22.359 1 97.25 546 HIS B O 1
ATOM 10834 N N . ASN B 1 547 ? 8.32 -33.625 -24.359 1 96.06 547 ASN B N 1
ATOM 10835 C CA . ASN B 1 547 ? 6.871 -33.469 -24.281 1 96.06 547 ASN B CA 1
ATOM 10836 C C . ASN B 1 547 ? 6.18 -34.031 -25.516 1 96.06 547 ASN B C 1
ATOM 10838 O O . ASN B 1 547 ? 6.418 -33.594 -26.641 1 96.06 547 ASN B O 1
ATOM 10842 N N . VAL B 1 548 ? 5.305 -34.969 -25.266 1 96.94 548 VAL B N 1
ATOM 10843 C CA . VAL B 1 548 ? 4.781 -35.75 -26.375 1 96.94 548 VAL B CA 1
ATOM 10844 C C . VAL B 1 548 ? 3.258 -35.688 -26.375 1 96.94 548 VAL B C 1
ATOM 10846 O O . VAL B 1 548 ? 2.631 -35.719 -25.312 1 96.94 548 VAL B O 1
ATOM 10849 N N . ILE B 1 549 ? 2.68 -35.594 -27.594 1 96.5 549 ILE B N 1
ATOM 10850 C CA . ILE B 1 549 ? 1.259 -35.875 -27.797 1 96.5 549 ILE B CA 1
ATOM 10851 C C . ILE B 1 549 ? 1.077 -36.938 -28.875 1 96.5 549 ILE B C 1
ATOM 10853 O O . ILE B 1 549 ? 1.88 -37.031 -29.797 1 96.5 549 ILE B O 1
ATOM 10857 N N . MET B 1 550 ? 0.067 -37.688 -28.703 1 96.31 550 MET B N 1
ATOM 10858 C CA . MET B 1 550 ? -0.218 -38.781 -29.656 1 96.31 550 MET B CA 1
ATOM 10859 C C . MET B 1 550 ? -1.537 -38.531 -30.375 1 96.31 550 MET B C 1
ATOM 10861 O O . MET B 1 550 ? -2.42 -37.844 -29.844 1 96.31 550 MET B O 1
ATOM 10865 N N . ASP B 1 551 ? -1.541 -39 -31.625 1 95 551 ASP B N 1
ATOM 10866 C CA . ASP B 1 551 ? -2.816 -38.906 -32.344 1 95 551 ASP B CA 1
ATOM 10867 C C . ASP B 1 551 ? -3.822 -39.906 -31.766 1 95 551 ASP B C 1
ATOM 10869 O O . ASP B 1 551 ? -3.475 -40.75 -30.922 1 95 551 ASP B O 1
ATOM 10873 N N . HIS B 1 552 ? -5.07 -39.875 -32.188 1 92.31 552 HIS B N 1
ATOM 10874 C CA . HIS B 1 552 ? -6.16 -40.625 -31.578 1 92.31 552 HIS B CA 1
ATOM 10875 C C . HIS B 1 552 ? -6.047 -42.094 -31.859 1 92.31 552 HIS B C 1
ATOM 10877 O O . HIS B 1 552 ? -6.484 -42.938 -31.062 1 92.31 552 HIS B O 1
ATOM 10883 N N . ARG B 1 553 ? -5.41 -42.469 -32.938 1 89.69 553 ARG B N 1
ATOM 10884 C CA . ARG B 1 553 ? -5.281 -43.844 -33.344 1 89.69 553 ARG B CA 1
ATOM 10885 C C . ARG B 1 553 ? -3.979 -44.438 -32.812 1 89.69 553 ARG B C 1
ATOM 10887 O O . ARG B 1 553 ? -3.701 -45.625 -33.031 1 89.69 553 ARG B O 1
ATOM 10894 N N . LEU B 1 554 ? -3.209 -43.688 -32.219 1 93.19 554 LEU B N 1
ATOM 10895 C CA . LEU B 1 554 ? -1.938 -44.094 -31.625 1 93.19 554 LEU B CA 1
ATOM 10896 C C . LEU B 1 554 ? -1.006 -44.656 -32.688 1 93.19 554 LEU B C 1
ATOM 10898 O O . LEU B 1 554 ? -0.44 -45.75 -32.531 1 93.19 554 LEU B O 1
ATOM 10902 N N . ARG B 1 555 ? -0.972 -43.938 -33.75 1 91.88 555 ARG B N 1
ATOM 10903 C CA . ARG B 1 555 ? -0.084 -44.344 -34.844 1 91.88 555 ARG B CA 1
ATOM 10904 C C . ARG B 1 555 ? 1.087 -43.375 -34.969 1 91.88 555 ARG B C 1
ATOM 10906 O O . ARG B 1 555 ? 2.146 -43.719 -35.469 1 91.88 555 ARG B O 1
ATOM 10913 N N . ARG B 1 556 ? 0.797 -42.188 -34.594 1 94.44 556 ARG B N 1
ATOM 10914 C CA . ARG B 1 556 ? 1.799 -41.125 -34.688 1 94.44 556 ARG B CA 1
ATOM 10915 C C . ARG B 1 556 ? 1.866 -40.344 -33.375 1 94.44 556 ARG B C 1
ATOM 10917 O O . ARG B 1 556 ? 0.901 -40.312 -32.625 1 94.44 556 ARG B O 1
ATOM 10924 N N . PHE B 1 557 ? 2.986 -39.781 -33.188 1 96.06 557 PHE B N 1
ATOM 10925 C CA . PHE B 1 557 ? 3.109 -38.812 -32.094 1 96.06 557 PHE B CA 1
ATOM 10926 C C . PHE B 1 557 ? 4.059 -37.688 -32.469 1 96.06 557 PHE B C 1
ATOM 10928 O O . PHE B 1 557 ? 4.852 -37.812 -33.406 1 96.06 557 PHE B O 1
ATOM 10935 N N . VAL B 1 558 ? 3.879 -36.562 -31.859 1 96.75 558 VAL B N 1
ATOM 10936 C CA . VAL B 1 558 ? 4.77 -35.406 -32 1 96.75 558 VAL B CA 1
ATOM 10937 C C . VAL B 1 558 ? 5.57 -35.25 -30.703 1 96.75 558 VAL B C 1
ATOM 10939 O O . VAL B 1 558 ? 5.027 -35.344 -29.609 1 96.75 558 VAL B O 1
ATOM 10942 N N . ASP B 1 559 ? 6.84 -35.094 -30.875 1 96.5 559 ASP B N 1
ATOM 10943 C CA . ASP B 1 559 ? 7.762 -34.875 -29.766 1 96.5 559 ASP B CA 1
ATOM 10944 C C . ASP B 1 559 ? 8.367 -33.469 -29.812 1 96.5 559 ASP B C 1
ATOM 10946 O O . ASP B 1 559 ? 9.008 -33.094 -30.797 1 96.5 559 ASP B O 1
ATOM 10950 N N . VAL B 1 560 ? 8.078 -32.656 -28.859 1 95.31 560 VAL B N 1
ATOM 10951 C CA . VAL B 1 560 ? 8.773 -31.391 -28.656 1 95.31 560 VAL B CA 1
ATOM 10952 C C . VAL B 1 560 ? 9.805 -31.531 -27.547 1 95.31 560 VAL B C 1
ATOM 10954 O O . VAL B 1 560 ? 9.445 -31.797 -26.391 1 95.31 560 VAL B O 1
ATOM 10957 N N . TYR B 1 561 ? 11.047 -31.391 -27.812 1 94.81 561 TYR B N 1
ATOM 10958 C CA . TYR B 1 561 ? 12.07 -31.625 -26.812 1 94.81 561 TYR B CA 1
ATOM 10959 C C . TYR B 1 561 ? 13.219 -30.625 -26.953 1 94.81 561 TYR B C 1
ATOM 10961 O O . TYR B 1 561 ? 13.367 -30 -28 1 94.81 561 TYR B O 1
ATOM 10969 N N . SER B 1 562 ? 13.867 -30.422 -25.922 1 94.5 562 SER B N 1
ATOM 10970 C CA . SER B 1 562 ? 15.055 -29.578 -25.875 1 94.5 562 SER B CA 1
ATOM 10971 C C . SER B 1 562 ? 16.094 -30.125 -24.906 1 94.5 562 SER B C 1
ATOM 10973 O O . SER B 1 562 ? 15.781 -30.984 -24.062 1 94.5 562 SER B O 1
ATOM 10975 N N . SER B 1 563 ? 17.297 -29.766 -25.047 1 94.69 563 SER B N 1
ATOM 10976 C CA . SER B 1 563 ? 18.422 -30.062 -24.156 1 94.69 563 SER B CA 1
ATOM 10977 C C . SER B 1 563 ? 19.172 -28.797 -23.766 1 94.69 563 SER B C 1
ATOM 10979 O O . SER B 1 563 ? 18.922 -27.734 -24.328 1 94.69 563 SER B O 1
ATOM 10981 N N . PRO B 1 564 ? 20.062 -28.891 -22.766 1 95.19 564 PRO B N 1
ATOM 10982 C CA . PRO B 1 564 ? 20.844 -27.688 -22.438 1 95.19 564 PRO B CA 1
ATOM 10983 C C . PRO B 1 564 ? 21.641 -27.156 -23.625 1 95.19 564 PRO B C 1
ATOM 10985 O O . PRO B 1 564 ? 21.938 -25.953 -23.688 1 95.19 564 PRO B O 1
ATOM 10988 N N . GLU B 1 565 ? 21.891 -27.969 -24.641 1 92.94 565 GLU B N 1
ATOM 10989 C CA . GLU B 1 565 ? 22.75 -27.609 -25.766 1 92.94 565 GLU B CA 1
ATOM 10990 C C . GLU B 1 565 ? 21.922 -27.172 -26.969 1 92.94 565 GLU B C 1
ATOM 10992 O O . GLU B 1 565 ? 22.438 -26.578 -27.906 1 92.94 565 GLU B O 1
ATOM 10997 N N . GLN B 1 566 ? 20.641 -27.484 -26.859 1 90.44 566 GLN B N 1
ATOM 10998 C CA . GLN B 1 566 ? 19.844 -27.281 -28.062 1 90.44 566 GLN B CA 1
ATOM 10999 C C . GLN B 1 566 ? 18.453 -26.766 -27.734 1 90.44 566 GLN B C 1
ATOM 11001 O O . GLN B 1 566 ? 17.75 -27.359 -26.906 1 90.44 566 GLN B O 1
ATOM 11006 N N . PRO B 1 567 ? 18.062 -25.609 -28.453 1 92 567 PRO B N 1
ATOM 11007 C CA . PRO B 1 567 ? 16.672 -25.156 -28.297 1 92 567 PRO B CA 1
ATOM 11008 C C . PRO B 1 567 ? 15.648 -26.188 -28.719 1 92 567 PRO B C 1
ATOM 11010 O O . PRO B 1 567 ? 16 -27.203 -29.344 1 92 567 PRO B O 1
ATOM 11013 N N . ALA B 1 568 ? 14.414 -25.922 -28.484 1 90.75 568 ALA B N 1
ATOM 11014 C CA . ALA B 1 568 ? 13.32 -26.875 -28.672 1 90.75 568 ALA B CA 1
ATOM 11015 C C . ALA B 1 568 ? 13.172 -27.234 -30.141 1 90.75 568 ALA B C 1
ATOM 11017 O O . ALA B 1 568 ? 13.305 -26.375 -31.016 1 90.75 568 ALA B O 1
ATOM 11018 N N . LYS B 1 569 ? 12.992 -28.453 -30.391 1 91.88 569 LYS B N 1
ATOM 11019 C CA . LYS B 1 569 ? 12.625 -29 -31.688 1 91.88 569 LYS B CA 1
ATOM 11020 C C . LYS B 1 569 ? 11.281 -29.734 -31.609 1 91.88 569 LYS B C 1
ATOM 11022 O O . LYS B 1 569 ? 10.883 -30.203 -30.547 1 91.88 569 LYS B O 1
ATOM 11027 N N . MET B 1 570 ? 10.625 -29.719 -32.656 1 94.06 570 MET B N 1
ATOM 11028 C CA . MET B 1 570 ? 9.375 -30.453 -32.812 1 94.06 570 MET B CA 1
ATOM 11029 C C . MET B 1 570 ? 9.469 -31.469 -33.938 1 94.06 570 MET B C 1
ATOM 11031 O O . MET B 1 570 ? 9.719 -31.109 -35.094 1 94.06 570 MET B O 1
ATOM 11035 N N . VAL B 1 571 ? 9.273 -32.75 -33.625 1 95.56 571 VAL B N 1
ATOM 11036 C CA . VAL B 1 571 ? 9.438 -33.812 -34.594 1 95.56 571 VAL B CA 1
ATOM 11037 C C . VAL B 1 571 ? 8.211 -34.719 -34.594 1 95.56 571 VAL B C 1
ATOM 11039 O O . VAL B 1 571 ? 7.707 -35.062 -33.531 1 95.56 571 VAL B O 1
ATOM 11042 N N . LEU B 1 572 ? 7.703 -35 -35.781 1 96.44 572 LEU B N 1
ATOM 11043 C CA . LEU B 1 572 ? 6.637 -35.969 -35.938 1 96.44 572 LEU B CA 1
ATOM 11044 C C . LEU B 1 572 ? 7.207 -37.375 -36.094 1 96.44 572 LEU B C 1
ATOM 11046 O O . LEU B 1 572 ? 8.148 -37.594 -36.844 1 96.44 572 LEU B O 1
ATOM 11050 N N . TYR B 1 573 ? 6.664 -38.344 -35.375 1 96.19 573 TYR B N 1
ATOM 11051 C CA . TYR B 1 573 ? 7.105 -39.75 -35.406 1 96.19 573 TYR B CA 1
ATOM 11052 C C . TYR B 1 573 ? 5.965 -40.656 -35.812 1 96.19 573 TYR B C 1
ATOM 11054 O O . TYR B 1 573 ? 4.793 -40.344 -35.562 1 96.19 573 TYR B O 1
ATOM 11062 N N . ALA B 1 574 ? 6.379 -41.812 -36.375 1 94.31 574 ALA B N 1
ATOM 11063 C CA . ALA B 1 574 ? 5.5 -42.969 -36.469 1 94.31 574 ALA B CA 1
ATOM 11064 C C . ALA B 1 574 ? 5.797 -43.969 -35.344 1 94.31 574 ALA B C 1
ATOM 11066 O O . ALA B 1 574 ? 6.957 -44.281 -35.094 1 94.31 574 ALA B O 1
ATOM 11067 N N . LEU B 1 575 ? 4.84 -44.438 -34.594 1 89.56 575 LEU B N 1
ATOM 11068 C CA . LEU B 1 575 ? 5.047 -45.344 -33.469 1 89.56 575 LEU B CA 1
ATOM 11069 C C . LEU B 1 575 ? 5.469 -46.719 -33.969 1 89.56 575 LEU B C 1
ATOM 11071 O O . LEU B 1 575 ? 6.395 -47.312 -33.406 1 89.56 575 LEU B O 1
ATOM 11075 N N . SER B 1 576 ? 4.695 -47.5 -34.594 1 78.06 576 SER B N 1
ATOM 11076 C CA . SER B 1 576 ? 5.082 -48.844 -35 1 78.06 576 SER B CA 1
ATOM 11077 C C . SER B 1 576 ? 4.699 -49.125 -36.438 1 78.06 576 SER B C 1
ATOM 11079 O O . SER B 1 576 ? 3.592 -48.781 -36.875 1 78.06 576 SER B O 1
ATOM 11081 N N . THR B 1 577 ? 5.695 -49.594 -37.031 1 65.25 577 THR B N 1
ATOM 11082 C CA . THR B 1 577 ? 5.395 -50.062 -38.375 1 65.25 577 THR B CA 1
ATOM 11083 C C . THR B 1 577 ? 5.082 -51.562 -38.375 1 65.25 577 THR B C 1
ATOM 11085 O O . THR B 1 577 ? 4.496 -52.094 -39.312 1 65.25 577 THR B O 1
ATOM 11088 N N . THR B 1 578 ? 5.41 -52.188 -37.281 1 73.19 578 THR B N 1
ATOM 11089 C CA . THR B 1 578 ? 5.266 -53.656 -37.25 1 73.19 578 THR B CA 1
ATOM 11090 C C . THR B 1 578 ? 4.055 -54.031 -36.406 1 73.19 578 THR B C 1
ATOM 11092 O O . THR B 1 578 ? 3.695 -55.219 -36.344 1 73.19 578 THR B O 1
ATOM 11095 N N . GLY B 1 579 ? 3.557 -53.125 -35.844 1 75.5 579 GLY B N 1
ATOM 11096 C CA . GLY B 1 579 ? 2.436 -53.438 -34.969 1 75.5 579 GLY B CA 1
ATOM 11097 C C . GLY B 1 579 ? 2.846 -53.688 -33.531 1 75.5 579 GLY B C 1
ATOM 11098 O O . GLY B 1 579 ? 2 -53.719 -32.625 1 75.5 579 GLY B O 1
ATOM 11099 N N . ASN B 1 580 ? 4.145 -53.844 -33.344 1 84.25 580 ASN B N 1
ATOM 11100 C CA . ASN B 1 580 ? 4.648 -53.969 -31.969 1 84.25 580 ASN B CA 1
ATOM 11101 C C . ASN B 1 580 ? 4.809 -52.625 -31.297 1 84.25 580 ASN B C 1
ATOM 11103 O O . ASN B 1 580 ? 5.66 -51.812 -31.703 1 84.25 580 ASN B O 1
ATOM 11107 N N . PRO B 1 581 ? 4.062 -52.438 -30.234 1 85.62 581 PRO B N 1
ATOM 11108 C CA . PRO B 1 581 ? 4.059 -51.125 -29.594 1 85.62 581 PRO B CA 1
ATOM 11109 C C . PRO B 1 581 ? 5.371 -50.781 -28.875 1 85.62 581 PRO B C 1
ATOM 11111 O O . PRO B 1 581 ? 5.602 -49.656 -28.484 1 85.62 581 PRO B O 1
ATOM 11114 N N . TYR B 1 582 ? 6.273 -51.688 -28.75 1 87.12 582 TYR B N 1
ATOM 11115 C CA . TYR B 1 582 ? 7.523 -51.5 -28.016 1 87.12 582 TYR B CA 1
ATOM 11116 C C . TYR B 1 582 ? 8.688 -51.25 -28.969 1 87.12 582 TYR B C 1
ATOM 11118 O O . TYR B 1 582 ? 9.82 -51.031 -28.531 1 87.12 582 TYR B O 1
ATOM 11126 N N . ASP B 1 583 ? 8.398 -51.281 -30.25 1 89.38 583 ASP B N 1
ATOM 11127 C CA . ASP B 1 583 ? 9.438 -51 -31.234 1 89.38 583 ASP B CA 1
ATOM 11128 C C . ASP B 1 583 ? 9.812 -49.5 -31.219 1 89.38 583 ASP B C 1
ATOM 11130 O O . ASP B 1 583 ? 8.977 -48.656 -30.906 1 89.38 583 ASP B O 1
ATOM 11134 N N . PRO B 1 584 ? 11.039 -49.25 -31.531 1 90.94 584 PRO B N 1
ATOM 11135 C CA . PRO B 1 584 ? 11.438 -47.844 -31.625 1 90.94 584 PRO B CA 1
ATOM 11136 C C . PRO B 1 584 ? 10.633 -47.062 -32.656 1 90.94 584 PRO B C 1
ATOM 11138 O O . PRO B 1 584 ? 10.391 -47.562 -33.781 1 90.94 584 PRO B O 1
ATOM 11141 N N . PRO B 1 585 ? 10.188 -45.938 -32.312 1 94.5 585 PRO B N 1
ATOM 11142 C CA . PRO B 1 585 ? 9.453 -45.094 -33.281 1 94.5 585 PRO B CA 1
ATOM 11143 C C . PRO B 1 585 ? 10.344 -44.625 -34.438 1 94.5 585 PRO B C 1
ATOM 11145 O O . PRO B 1 585 ? 11.57 -44.625 -34.312 1 94.5 585 PRO B O 1
ATOM 11148 N N . ILE B 1 586 ? 9.781 -44.25 -35.531 1 93.44 586 ILE B N 1
ATOM 11149 C CA . ILE B 1 586 ? 10.484 -43.781 -36.719 1 93.44 586 ILE B CA 1
ATOM 11150 C C . ILE B 1 586 ? 10.219 -42.312 -36.938 1 93.44 586 ILE B C 1
ATOM 11152 O O . ILE B 1 586 ? 9.07 -41.875 -37.094 1 93.44 586 ILE B O 1
ATOM 11156 N N . PRO B 1 587 ? 11.289 -41.5 -36.938 1 93.69 587 PRO B N 1
ATOM 11157 C CA . PRO B 1 587 ? 11.055 -40.062 -37.25 1 93.69 587 PRO B CA 1
ATOM 11158 C C . PRO B 1 587 ? 10.547 -39.844 -38.688 1 93.69 587 PRO B C 1
ATOM 11160 O O . PRO B 1 587 ? 11.086 -40.406 -39.625 1 93.69 587 PRO B O 1
ATOM 11163 N N . LEU B 1 588 ? 9.516 -39.094 -38.781 1 93.06 588 LEU B N 1
ATOM 11164 C CA . LEU B 1 588 ? 8.938 -38.812 -40.094 1 93.06 588 LEU B CA 1
ATOM 11165 C C . LEU B 1 588 ? 9.43 -37.469 -40.625 1 93.06 588 LEU B C 1
ATOM 11167 O O . LEU B 1 588 ? 9.906 -37.375 -41.75 1 93.06 588 LEU B O 1
ATOM 11171 N N . GLN B 1 589 ? 9.227 -36.406 -39.781 1 93.88 589 GLN B N 1
ATOM 11172 C CA . GLN B 1 589 ? 9.578 -35.062 -40.219 1 93.88 589 GLN B CA 1
ATOM 11173 C C . GLN B 1 589 ? 9.828 -34.125 -39.031 1 93.88 589 GLN B C 1
ATOM 11175 O O . GLN B 1 589 ? 9.109 -34.188 -38.031 1 93.88 589 GLN B O 1
ATOM 11180 N N . GLU B 1 590 ? 10.82 -33.344 -39.156 1 92.56 590 GLU B N 1
ATOM 11181 C CA . GLU B 1 590 ? 11 -32.219 -38.25 1 92.56 590 GLU B CA 1
ATOM 11182 C C . GLU B 1 590 ? 10.109 -31.047 -38.625 1 92.56 590 GLU B C 1
ATOM 11184 O O . GLU B 1 590 ? 10.242 -30.484 -39.719 1 92.56 590 GLU B O 1
ATOM 11189 N N . LEU B 1 591 ? 9.219 -30.703 -37.75 1 91.44 591 LEU B N 1
ATOM 11190 C CA . LEU B 1 591 ? 8.203 -29.719 -38.062 1 91.44 591 LEU B CA 1
ATOM 11191 C C . LEU B 1 591 ? 8.633 -28.328 -37.594 1 91.44 591 LEU B C 1
ATOM 11193 O O . LEU B 1 591 ? 8.094 -27.328 -38.062 1 91.44 591 LEU B O 1
ATOM 11197 N N . HIS B 1 592 ? 9.414 -28.234 -36.656 1 85.94 592 HIS B N 1
ATOM 11198 C CA . HIS B 1 592 ? 9.883 -26.953 -36.125 1 85.94 592 HIS B CA 1
ATOM 11199 C C . HIS B 1 592 ? 11.305 -27.062 -35.594 1 85.94 592 HIS B C 1
ATOM 11201 O O . HIS B 1 592 ? 11.648 -28.062 -34.938 1 85.94 592 HIS B O 1
ATOM 11207 N N . SER B 1 593 ? 12.055 -26.062 -36 1 76.88 593 SER B N 1
ATOM 11208 C CA . SER B 1 593 ? 13.352 -25.828 -35.375 1 76.88 593 SER B CA 1
ATOM 11209 C C . SER B 1 593 ? 13.531 -24.359 -35 1 76.88 593 SER B C 1
ATOM 11211 O O . SER B 1 593 ? 13.172 -23.469 -35.781 1 76.88 593 SER B O 1
ATOM 11213 N N . ALA B 1 594 ? 13.844 -24.141 -33.812 1 67.62 594 ALA B N 1
ATOM 11214 C CA . ALA B 1 594 ? 13.93 -22.781 -33.312 1 67.62 594 ALA B CA 1
ATOM 11215 C C . ALA B 1 594 ? 14.906 -21.953 -34.156 1 67.62 594 ALA B C 1
ATOM 11217 O O . ALA B 1 594 ? 16.062 -22.328 -34.312 1 67.62 594 ALA B O 1
ATOM 11218 N N . LEU B 1 595 ? 14.359 -21.141 -35 1 71.44 595 LEU B N 1
ATOM 11219 C CA . LEU B 1 595 ? 15.156 -20.125 -35.656 1 71.44 595 LEU B CA 1
ATOM 11220 C C . LEU B 1 595 ? 15.031 -18.781 -34.969 1 71.44 595 LEU B C 1
ATOM 11222 O O . LEU B 1 595 ? 14.172 -17.969 -35.312 1 71.44 595 LEU B O 1
ATOM 11226 N N . ASP B 1 596 ? 15.617 -18.688 -33.844 1 80.94 596 ASP B N 1
ATOM 11227 C CA . ASP B 1 596 ? 15.617 -17.438 -33.094 1 80.94 596 ASP B CA 1
ATOM 11228 C C . ASP B 1 596 ? 16.938 -16.688 -33.281 1 80.94 596 ASP B C 1
ATOM 11230 O O . ASP B 1 596 ? 17.984 -17.141 -32.844 1 80.94 596 ASP B O 1
ATOM 11234 N N . ASP B 1 597 ? 16.859 -15.547 -33.906 1 84.25 597 ASP B N 1
ATOM 11235 C CA . ASP B 1 597 ? 18.031 -14.719 -34.188 1 84.25 597 ASP B CA 1
ATOM 11236 C C . ASP B 1 597 ? 18.766 -14.352 -32.906 1 84.25 597 ASP B C 1
ATOM 11238 O O . ASP B 1 597 ? 19.984 -14.164 -32.906 1 84.25 597 ASP B O 1
ATOM 11242 N N . ARG B 1 598 ? 18.125 -14.344 -31.828 1 86.75 598 ARG B N 1
ATOM 11243 C CA . AR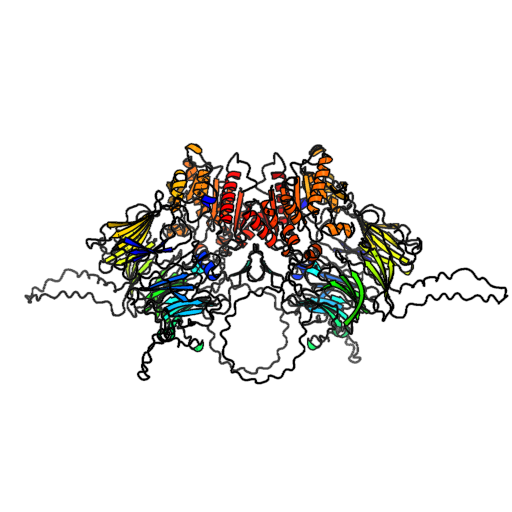G B 1 598 ? 18.766 -14 -30.562 1 86.75 598 ARG B CA 1
ATOM 11244 C C . ARG B 1 598 ? 19.703 -15.109 -30.094 1 86.75 598 ARG B C 1
ATOM 11246 O O . ARG B 1 598 ? 20.703 -14.844 -29.438 1 86.75 598 ARG B O 1
ATOM 11253 N N . VAL B 1 599 ? 19.234 -16.359 -30.391 1 87.69 599 VAL B N 1
ATOM 11254 C CA . VAL B 1 599 ? 20.062 -17.484 -30.016 1 87.69 599 VAL B CA 1
ATOM 11255 C C . VAL B 1 599 ? 21.406 -17.406 -30.734 1 87.69 599 VAL B C 1
ATOM 11257 O O . VAL B 1 599 ? 22.453 -17.641 -30.141 1 87.69 599 VAL B O 1
ATOM 11260 N N . LEU B 1 600 ? 21.312 -17.016 -31.984 1 87 600 LEU B N 1
ATOM 11261 C CA . LEU B 1 600 ? 22.531 -16.875 -32.781 1 87 600 LEU B CA 1
ATOM 11262 C C . LEU B 1 600 ? 23.359 -15.695 -32.281 1 87 600 LEU B C 1
ATOM 11264 O O . LEU B 1 600 ? 24.578 -15.789 -32.156 1 87 600 LEU B O 1
ATOM 11268 N N . ALA B 1 601 ? 22.703 -14.664 -32 1 88 601 ALA B N 1
ATOM 11269 C CA . ALA B 1 601 ? 23.375 -13.438 -31.594 1 88 601 ALA B CA 1
ATOM 11270 C C . ALA B 1 601 ? 24.062 -13.609 -30.234 1 88 601 ALA B C 1
ATOM 11272 O O . ALA B 1 601 ? 25.109 -13.016 -29.984 1 88 601 ALA B O 1
ATOM 11273 N N . LEU B 1 602 ? 23.469 -14.461 -29.391 1 90.12 602 LEU B N 1
ATOM 11274 C CA . LEU B 1 602 ? 23.969 -14.594 -28.031 1 90.12 602 LEU B CA 1
ATOM 11275 C C . LEU B 1 602 ? 24.672 -15.922 -27.828 1 90.12 602 LEU B C 1
ATOM 11277 O O . LEU B 1 602 ? 24.969 -16.312 -26.703 1 90.12 602 LEU B O 1
ATOM 11281 N N . ARG B 1 603 ? 24.906 -16.578 -28.844 1 86.75 603 ARG B N 1
ATOM 11282 C CA . ARG B 1 603 ? 25.422 -17.938 -28.812 1 86.75 603 ARG B CA 1
ATOM 11283 C C . ARG B 1 603 ? 26.656 -18.031 -27.922 1 86.75 603 ARG B C 1
ATOM 11285 O O . ARG B 1 603 ? 26.797 -18.969 -27.125 1 86.75 603 ARG B O 1
ATOM 11292 N N . HIS B 1 604 ? 27.516 -17.094 -27.969 1 88.31 604 HIS B N 1
ATOM 11293 C CA . HIS B 1 604 ? 28.766 -17.109 -27.203 1 88.31 604 HIS B CA 1
ATOM 11294 C C . HIS B 1 604 ? 28.516 -16.75 -25.75 1 88.31 604 HIS B C 1
ATOM 11296 O O . HIS B 1 604 ? 29.375 -17 -24.891 1 88.31 604 HIS B O 1
ATOM 11302 N N . LYS B 1 605 ? 27.359 -16.281 -25.484 1 92.38 605 LYS B N 1
ATOM 11303 C CA . LYS B 1 605 ? 27.031 -15.852 -24.125 1 92.38 605 LYS B CA 1
ATOM 11304 C C . LYS B 1 605 ? 26.078 -16.828 -23.453 1 92.38 605 LYS B C 1
ATOM 11306 O O . LYS B 1 605 ? 25.641 -16.594 -22.328 1 92.38 605 LYS B O 1
ATOM 11311 N N . LEU B 1 606 ? 25.797 -17.906 -24.078 1 94.69 606 LEU B N 1
ATOM 11312 C CA . LEU B 1 606 ? 24.828 -18.844 -23.531 1 94.69 606 LEU B CA 1
ATOM 11313 C C . LEU B 1 606 ? 25.422 -20.234 -23.406 1 94.69 606 LEU B C 1
ATOM 11315 O O . LEU B 1 606 ? 24.844 -21.203 -23.891 1 94.69 606 LEU B O 1
ATOM 11319 N N . PRO B 1 607 ? 26.531 -20.359 -22.766 1 96.12 607 PRO B N 1
ATOM 11320 C CA . PRO B 1 607 ? 27.016 -21.719 -22.531 1 96.12 607 PRO B CA 1
ATOM 11321 C C . PRO B 1 607 ? 26.062 -22.531 -21.672 1 96.12 607 PRO B C 1
ATOM 11323 O O . PRO B 1 607 ? 25.484 -22.016 -20.719 1 96.12 607 PRO B O 1
ATOM 11326 N N . PRO B 1 608 ? 25.828 -23.812 -22 1 96.69 608 PRO B N 1
ATOM 11327 C CA . PRO B 1 608 ? 24.984 -24.656 -21.156 1 96.69 608 PRO B CA 1
ATOM 11328 C C . PRO B 1 608 ? 25.562 -24.875 -19.766 1 96.69 608 PRO B C 1
ATOM 11330 O O . PRO B 1 608 ? 26.781 -25.031 -19.609 1 96.69 608 PRO B O 1
ATOM 11333 N N . PRO B 1 609 ? 24.812 -24.812 -18.766 1 97.81 609 PRO B N 1
ATOM 11334 C CA . PRO B 1 609 ? 25.297 -25.141 -17.422 1 97.81 609 PRO B CA 1
ATOM 11335 C C . PRO B 1 609 ? 25.656 -26.609 -17.25 1 97.81 609 PRO B C 1
ATOM 11337 O O . PRO B 1 609 ? 25.156 -27.453 -18.016 1 97.81 609 PRO B O 1
ATOM 11340 N N . GLU B 1 610 ? 26.484 -26.859 -16.297 1 96.94 610 GLU B N 1
ATOM 11341 C CA . GLU B 1 610 ? 26.828 -28.219 -15.938 1 96.94 610 GLU B CA 1
ATOM 11342 C C . GLU B 1 610 ? 25.891 -28.75 -14.844 1 96.94 610 GLU B C 1
ATOM 11344 O O . GLU B 1 610 ? 25.719 -28.109 -13.805 1 96.94 610 GLU B O 1
ATOM 11349 N N . VAL B 1 611 ? 25.266 -29.891 -15.133 1 97 611 VAL B N 1
ATOM 11350 C CA . VAL B 1 611 ? 24.438 -30.516 -14.102 1 97 611 VAL B CA 1
ATOM 11351 C C . VAL B 1 611 ? 25.297 -31.453 -13.242 1 97 611 VAL B C 1
ATOM 11353 O O . VAL B 1 611 ? 25.969 -32.344 -13.766 1 97 611 VAL B O 1
ATOM 11356 N N . ILE B 1 612 ? 25.312 -31.203 -11.961 1 97.56 612 ILE B N 1
ATOM 11357 C CA . ILE B 1 612 ? 26.109 -32 -11.047 1 97.56 612 ILE B CA 1
ATOM 11358 C C . ILE B 1 612 ? 25.219 -32.594 -9.961 1 97.56 612 ILE B C 1
ATOM 11360 O O . ILE B 1 612 ? 24.047 -32.219 -9.836 1 97.56 612 ILE B O 1
ATOM 11364 N N . SER B 1 613 ? 25.703 -33.531 -9.336 1 97.75 613 SER B N 1
ATOM 11365 C CA . SER B 1 613 ? 25.078 -34.125 -8.148 1 97.75 613 SER B CA 1
ATOM 11366 C C . SER B 1 613 ? 26.062 -34.188 -6.984 1 97.75 613 SER B C 1
ATOM 11368 O O . SER B 1 613 ? 27.266 -34.375 -7.191 1 97.75 613 SER B O 1
ATOM 11370 N N . PHE B 1 614 ? 25.625 -33.969 -5.793 1 98.06 614 PHE B N 1
ATOM 11371 C CA . PHE B 1 614 ? 26.453 -34 -4.598 1 98.06 614 PHE B CA 1
ATOM 11372 C C . PHE B 1 614 ? 25.641 -34.469 -3.387 1 98.06 614 PHE B C 1
ATOM 11374 O O . PHE B 1 614 ? 24.422 -34.375 -3.395 1 98.06 614 PHE B O 1
ATOM 11381 N N . GLU B 1 615 ? 26.328 -34.906 -2.357 1 97.75 615 GLU B N 1
ATOM 11382 C CA . GLU B 1 615 ? 25.703 -35.406 -1.146 1 97.75 615 GLU B CA 1
ATOM 11383 C C . GLU B 1 615 ? 25.516 -34.312 -0.109 1 97.75 615 GLU B C 1
ATOM 11385 O O . GLU B 1 615 ? 26.406 -33.469 0.069 1 97.75 615 GLU B O 1
ATOM 11390 N N . THR B 1 616 ? 24.359 -34.344 0.548 1 97.94 616 THR B N 1
ATOM 11391 C CA . THR B 1 616 ? 24.109 -33.375 1.629 1 97.94 616 THR B CA 1
ATOM 11392 C C . THR B 1 616 ? 25.031 -33.688 2.816 1 97.94 616 THR B C 1
ATOM 11394 O O . THR B 1 616 ? 25.578 -34.781 2.932 1 97.94 616 THR B O 1
ATOM 11397 N N . ARG B 1 617 ? 25.078 -32.656 3.707 1 97.56 617 ARG B N 1
ATOM 11398 C CA . ARG B 1 617 ? 25.984 -32.781 4.844 1 97.56 617 ARG B CA 1
ATOM 11399 C C . ARG B 1 617 ? 25.531 -33.906 5.781 1 97.56 617 ARG B C 1
ATOM 11401 O O . ARG B 1 617 ? 26.359 -34.531 6.441 1 97.56 617 ARG B O 1
ATOM 11408 N N . ASP B 1 618 ? 24.312 -34.188 5.875 1 96.75 618 ASP B N 1
ATOM 11409 C CA . ASP B 1 618 ? 23.781 -35.25 6.754 1 96.75 618 ASP B CA 1
ATOM 11410 C C . ASP B 1 618 ? 23.781 -36.594 6.051 1 96.75 618 ASP B C 1
ATOM 11412 O O . ASP B 1 618 ? 23.375 -37.594 6.637 1 96.75 618 ASP B O 1
ATOM 11416 N N . ARG B 1 619 ? 24.094 -36.688 4.789 1 96.5 619 ARG B N 1
ATOM 11417 C CA . ARG B 1 619 ? 24.219 -37.875 3.973 1 96.5 619 ARG B CA 1
ATOM 11418 C C . ARG B 1 619 ? 22.859 -38.562 3.783 1 96.5 619 ARG B C 1
ATOM 11420 O O . ARG B 1 619 ? 22.797 -39.781 3.566 1 96.5 619 ARG B O 1
ATOM 11427 N N . GLU B 1 620 ? 21.859 -37.781 3.824 1 95.19 620 GLU B N 1
ATOM 11428 C CA . GLU B 1 620 ? 20.516 -38.344 3.711 1 95.19 620 GLU B CA 1
ATOM 11429 C C . GLU B 1 620 ? 19.969 -38.156 2.301 1 95.19 620 GLU B C 1
ATOM 11431 O O . GLU B 1 620 ? 18.969 -38.781 1.94 1 95.19 620 GLU B O 1
ATOM 11436 N N . ALA B 1 621 ? 20.672 -37.375 1.523 1 96.44 621 ALA B N 1
ATOM 11437 C CA . ALA B 1 621 ? 20.156 -37.125 0.178 1 96.44 621 ALA B CA 1
ATOM 11438 C C . ALA B 1 621 ? 21.281 -36.75 -0.782 1 96.44 621 ALA B C 1
ATOM 11440 O O . ALA B 1 621 ? 22.328 -36.281 -0.355 1 96.44 621 ALA B O 1
ATOM 11441 N N . ASN B 1 622 ? 21.062 -37.062 -2.023 1 96.81 622 ASN B N 1
ATOM 11442 C CA . ASN B 1 622 ? 21.844 -36.531 -3.133 1 96.81 622 ASN B CA 1
ATOM 11443 C C . ASN B 1 622 ? 21.078 -35.438 -3.877 1 96.81 622 ASN B C 1
ATOM 11445 O O . ASN B 1 622 ? 19.953 -35.656 -4.332 1 96.81 622 ASN B O 1
ATOM 11449 N N . LEU B 1 623 ? 21.688 -34.312 -3.961 1 98.31 623 LEU B N 1
ATOM 11450 C CA . LEU B 1 623 ? 21.016 -33.188 -4.605 1 98.31 623 LEU B CA 1
ATOM 11451 C C . LEU B 1 623 ? 21.578 -32.938 -6.004 1 98.31 623 LEU B C 1
ATOM 11453 O O . LEU B 1 623 ? 22.703 -33.344 -6.301 1 98.31 623 LEU B O 1
ATOM 11457 N N . PHE B 1 624 ? 20.781 -32.406 -6.863 1 98.19 624 PHE B N 1
ATOM 11458 C CA . PHE B 1 624 ? 21.203 -31.984 -8.195 1 98.19 624 PHE B CA 1
ATOM 11459 C C . PHE B 1 624 ? 21.312 -30.469 -8.289 1 98.19 624 PHE B C 1
ATOM 11461 O O . PHE B 1 624 ? 20.5 -29.75 -7.715 1 98.19 624 PHE B O 1
ATOM 11468 N N . ALA B 1 625 ? 22.344 -30 -8.977 1 98.56 625 ALA B N 1
ATOM 11469 C CA . ALA B 1 625 ? 22.562 -28.562 -9.156 1 98.56 625 ALA B CA 1
ATOM 11470 C C . ALA B 1 625 ? 23.016 -28.25 -10.578 1 98.56 625 ALA B C 1
ATOM 11472 O O . ALA B 1 625 ? 23.609 -29.094 -11.242 1 98.56 625 ALA B O 1
ATOM 11473 N N . ALA B 1 626 ? 22.625 -27.125 -11.07 1 98.62 626 ALA B N 1
ATOM 11474 C CA . ALA B 1 626 ? 23.172 -26.562 -12.305 1 98.62 626 ALA B CA 1
ATOM 11475 C C . ALA B 1 626 ? 24.219 -25.5 -12.008 1 98.62 626 ALA B C 1
ATOM 11477 O O . ALA B 1 626 ? 23.984 -24.609 -11.195 1 98.62 626 ALA B O 1
ATOM 11478 N N . VAL B 1 627 ? 25.359 -25.609 -12.625 1 98.69 627 VAL B N 1
ATOM 11479 C CA . VAL B 1 627 ? 26.484 -24.719 -12.375 1 98.69 627 VAL B CA 1
ATOM 11480 C C . VAL B 1 627 ? 26.766 -23.875 -13.617 1 98.69 627 VAL B C 1
ATOM 11482 O O . VAL B 1 627 ? 27.094 -24.406 -14.68 1 98.69 627 VAL B O 1
ATOM 11485 N N . TYR B 1 628 ? 26.562 -22.578 -13.523 1 98.56 628 TYR B N 1
ATOM 11486 C CA . TYR B 1 628 ? 26.922 -21.625 -14.562 1 98.56 628 TYR B CA 1
ATOM 11487 C C . TYR B 1 628 ? 28.297 -21 -14.281 1 98.56 628 TYR B C 1
ATOM 11489 O O . TYR B 1 628 ? 28.406 -20.094 -13.445 1 98.56 628 TYR B O 1
ATOM 11497 N N . ARG B 1 629 ? 29.297 -21.422 -15.008 1 97.75 629 ARG B N 1
ATOM 11498 C CA . ARG B 1 629 ? 30.672 -20.984 -14.75 1 97.75 629 ARG B CA 1
ATOM 11499 C C . ARG B 1 629 ? 31.016 -19.75 -15.586 1 97.75 629 ARG B C 1
ATOM 11501 O O . ARG B 1 629 ? 30.734 -19.719 -16.781 1 97.75 629 ARG B O 1
ATOM 11508 N N . PRO B 1 630 ? 31.672 -18.797 -14.93 1 97.06 630 PRO B N 1
ATOM 11509 C CA . PRO B 1 630 ? 32.188 -17.688 -15.727 1 97.06 630 PRO B CA 1
ATOM 11510 C C . PRO B 1 630 ? 33.25 -18.125 -16.734 1 97.06 630 PRO B C 1
ATOM 11512 O O . PRO B 1 630 ? 33.875 -19.172 -16.562 1 97.06 630 PRO B O 1
ATOM 11515 N N . ASP B 1 631 ? 33.344 -17.297 -17.766 1 95.31 631 ASP B N 1
ATOM 11516 C CA . ASP B 1 631 ? 34.375 -17.547 -18.766 1 95.31 631 ASP B CA 1
ATOM 11517 C C . ASP B 1 631 ? 35.781 -17.359 -18.188 1 95.31 631 ASP B C 1
ATOM 11519 O O . ASP B 1 631 ? 36.188 -16.25 -17.844 1 95.31 631 ASP B O 1
ATOM 11523 N N . VAL B 1 632 ? 36.5 -18.469 -18.156 1 94.94 632 VAL B N 1
ATOM 11524 C CA . VAL B 1 632 ? 37.812 -18.484 -17.531 1 94.94 632 VAL B CA 1
ATOM 11525 C C . VAL B 1 632 ? 38.75 -17.531 -18.281 1 94.94 632 VAL B C 1
ATOM 11527 O O . VAL B 1 632 ? 39.625 -16.922 -17.672 1 94.94 632 VAL B O 1
ATOM 11530 N N . ASN B 1 633 ? 38.562 -17.312 -19.531 1 94.81 633 ASN B N 1
ATOM 11531 C CA . ASN B 1 633 ? 39.406 -16.453 -20.344 1 94.81 633 ASN B CA 1
ATOM 11532 C C . ASN B 1 633 ? 39.156 -14.977 -20.047 1 94.81 633 ASN B C 1
ATOM 11534 O O . ASN B 1 633 ? 40 -14.133 -20.328 1 94.81 633 ASN B O 1
ATOM 11538 N N . VAL B 1 634 ? 38.031 -14.719 -19.5 1 94.25 634 VAL B N 1
ATOM 11539 C CA . VAL B 1 634 ? 37.656 -13.328 -19.219 1 94.25 634 VAL B CA 1
ATOM 11540 C C . VAL B 1 634 ? 37.875 -13.031 -17.734 1 94.25 634 VAL B C 1
ATOM 11542 O O . VAL B 1 634 ? 38.375 -11.969 -17.375 1 94.25 634 VAL B O 1
ATOM 11545 N N . HIS B 1 635 ? 37.562 -14.039 -16.859 1 95 635 HIS B N 1
ATOM 11546 C CA . HIS B 1 635 ? 37.469 -13.734 -15.43 1 95 635 HIS B CA 1
ATOM 11547 C C . HIS B 1 635 ? 38.531 -14.508 -14.633 1 95 635 HIS B C 1
ATOM 11549 O O . HIS B 1 635 ? 38.594 -14.391 -13.406 1 95 635 HIS B O 1
ATOM 11555 N N . GLY B 1 636 ? 39.312 -15.352 -15.305 1 95.12 636 GLY B N 1
ATOM 11556 C CA . GLY B 1 636 ? 40.312 -16.156 -14.609 1 95.12 636 GLY B CA 1
ATOM 11557 C C . GLY B 1 636 ? 39.75 -17.453 -14.055 1 95.12 636 GLY B C 1
ATOM 11558 O O . GLY B 1 636 ? 38.562 -17.734 -14.211 1 95.12 636 GLY B O 1
ATOM 11559 N N . PRO B 1 637 ? 40.531 -18.281 -13.484 1 93.38 637 PRO B N 1
ATOM 11560 C CA . PRO B 1 637 ? 40.125 -19.625 -13.062 1 93.38 637 PRO B CA 1
ATOM 11561 C C . PRO B 1 637 ? 39.375 -19.625 -11.734 1 93.38 637 PRO B C 1
ATOM 11563 O O . PRO B 1 637 ? 38.812 -20.641 -11.336 1 93.38 637 PRO B O 1
ATOM 11566 N N . GLY B 1 638 ? 39.25 -18.484 -11 1 89.69 638 GLY B N 1
ATOM 11567 C CA . GLY B 1 638 ? 38.594 -18.422 -9.711 1 89.69 638 GLY B CA 1
ATOM 11568 C C . GLY B 1 638 ? 39.562 -18.469 -8.531 1 89.69 638 GLY B C 1
ATOM 11569 O O . GLY B 1 638 ? 40.781 -18.406 -8.711 1 89.69 638 GLY B O 1
ATOM 11570 N N . PRO B 1 639 ? 38.875 -18.719 -7.332 1 97.19 639 PRO B N 1
ATOM 11571 C CA . PRO B 1 639 ? 37.438 -18.781 -7.012 1 97.19 639 PRO B CA 1
ATOM 11572 C C . PRO B 1 639 ? 36.688 -17.5 -7.363 1 97.19 639 PRO B C 1
ATOM 11574 O O . PRO B 1 639 ? 37.281 -16.406 -7.312 1 97.19 639 PRO B O 1
ATOM 11577 N N . TYR B 1 640 ? 35.469 -17.656 -7.652 1 98.19 640 TYR B N 1
ATOM 11578 C CA . TYR B 1 640 ? 34.625 -16.547 -8.133 1 98.19 640 TYR B CA 1
ATOM 11579 C C . TYR B 1 640 ? 33.688 -16.062 -7.047 1 98.19 640 TYR B C 1
ATOM 11581 O O . TYR B 1 640 ? 33.281 -16.828 -6.164 1 98.19 640 TYR B O 1
ATOM 11589 N N . PRO B 1 641 ? 33.344 -14.672 -7.066 1 98.19 641 PRO B N 1
ATOM 11590 C CA . PRO B 1 641 ? 32.094 -14.359 -6.371 1 98.19 641 PRO B CA 1
ATOM 11591 C C . PRO B 1 641 ? 30.906 -15.203 -6.871 1 98.19 641 PRO B C 1
ATOM 11593 O O . PRO B 1 641 ? 30.828 -15.508 -8.062 1 98.19 641 PRO B O 1
ATOM 11596 N N . THR B 1 642 ? 30.078 -15.594 -5.953 1 98.75 642 THR B N 1
ATOM 11597 C CA . THR B 1 642 ? 29.094 -16.625 -6.281 1 98.75 642 THR B CA 1
ATOM 11598 C C . THR B 1 642 ? 27.688 -16.141 -5.934 1 98.75 642 THR B C 1
ATOM 11600 O O . THR B 1 642 ? 27.469 -15.492 -4.906 1 98.75 642 THR B O 1
ATOM 11603 N N . ILE B 1 643 ? 26.766 -16.422 -6.797 1 98.88 643 ILE B N 1
ATOM 11604 C CA . ILE B 1 643 ? 25.359 -16.125 -6.547 1 98.88 643 ILE B CA 1
ATOM 11605 C C . ILE B 1 643 ? 24.531 -17.406 -6.648 1 98.88 643 ILE B C 1
ATOM 11607 O O . ILE B 1 643 ? 24.609 -18.125 -7.648 1 98.88 643 ILE B O 1
ATOM 11611 N N . VAL B 1 644 ? 23.781 -17.703 -5.648 1 98.88 644 VAL B N 1
ATOM 11612 C CA . VAL B 1 644 ? 22.828 -18.812 -5.668 1 98.88 644 VAL B CA 1
ATOM 11613 C C . VAL B 1 644 ? 21.484 -18.328 -6.18 1 98.88 644 VAL B C 1
ATOM 11615 O O . VAL B 1 644 ? 20.922 -17.359 -5.656 1 98.88 644 VAL B O 1
ATOM 11618 N N . ALA B 1 645 ? 21.016 -18.938 -7.258 1 98.69 645 ALA B N 1
ATOM 11619 C CA . ALA B 1 645 ? 19.641 -18.766 -7.719 1 98.69 645 ALA B CA 1
ATOM 11620 C C . ALA B 1 645 ? 18.719 -19.812 -7.109 1 98.69 645 ALA B C 1
ATOM 11622 O O . ALA B 1 645 ? 18.781 -21 -7.469 1 98.69 645 ALA B O 1
ATOM 11623 N N . VAL B 1 646 ? 17.734 -19.344 -6.285 1 98.25 646 VAL B N 1
ATOM 11624 C CA . VAL B 1 646 ? 17.016 -20.344 -5.504 1 98.25 646 VAL B CA 1
ATOM 11625 C C . VAL B 1 646 ? 15.508 -20.203 -5.766 1 98.25 646 VAL B C 1
ATOM 11627 O O . VAL B 1 646 ? 14.984 -19.078 -5.848 1 98.25 646 VAL B O 1
ATOM 11630 N N . TYR B 1 647 ? 14.867 -21.25 -6.043 1 95.56 647 TYR B N 1
ATOM 11631 C CA . TYR B 1 647 ? 13.438 -21.312 -5.773 1 95.56 647 TYR B CA 1
ATOM 11632 C C . TYR B 1 647 ? 13.156 -21.906 -4.398 1 95.56 647 TYR B C 1
ATOM 11634 O O . TYR B 1 647 ? 12.578 -21.234 -3.535 1 95.56 647 TYR B O 1
ATOM 11642 N N . GLY B 1 648 ? 13.586 -23.109 -4.184 1 93.69 648 GLY B N 1
ATOM 11643 C CA . GLY B 1 648 ? 13.656 -23.688 -2.85 1 93.69 648 GLY B CA 1
ATOM 11644 C C . GLY B 1 648 ? 12.344 -24.281 -2.379 1 93.69 648 GLY B C 1
ATOM 11645 O O . GLY B 1 648 ? 12.32 -25.062 -1.433 1 93.69 648 GLY B O 1
ATOM 11646 N N . GLY B 1 649 ? 11.18 -23.969 -2.986 1 95.06 649 GLY B N 1
ATOM 11647 C CA . GLY B 1 649 ? 9.875 -24.391 -2.502 1 95.06 649 GLY B CA 1
ATOM 11648 C C . GLY B 1 649 ? 9.516 -25.797 -2.934 1 95.06 649 GLY B C 1
ATOM 11649 O O . GLY B 1 649 ? 10.141 -26.359 -3.834 1 95.06 649 GLY B O 1
ATOM 11650 N N . PRO B 1 650 ? 8.539 -26.312 -2.254 1 94.06 650 PRO B N 1
ATOM 11651 C CA . PRO B 1 650 ? 8.125 -27.672 -2.557 1 94.06 650 PRO B CA 1
ATOM 11652 C C . PRO B 1 650 ? 7.457 -27.812 -3.924 1 94.06 650 PRO B C 1
ATOM 11654 O O . PRO B 1 650 ? 6.887 -26.828 -4.43 1 94.06 650 PRO B O 1
ATOM 11657 N N . HIS B 1 651 ? 7.609 -28.875 -4.535 1 87.12 651 HIS B N 1
ATOM 11658 C CA . HIS B 1 651 ? 6.926 -29.359 -5.734 1 87.12 651 HIS B CA 1
ATOM 11659 C C . HIS B 1 651 ? 7.363 -28.562 -6.965 1 87.12 651 HIS B C 1
ATOM 11661 O O . HIS B 1 651 ? 6.582 -28.391 -7.902 1 87.12 651 HIS B O 1
ATOM 11667 N N . VAL B 1 652 ? 8.609 -27.969 -6.898 1 92.88 652 VAL B N 1
ATOM 11668 C CA . VAL B 1 652 ? 9.172 -27.266 -8.055 1 92.88 652 VAL B CA 1
ATOM 11669 C C . VAL B 1 652 ? 10.586 -27.781 -8.312 1 92.88 652 VAL B C 1
ATOM 11671 O O . VAL B 1 652 ? 11.352 -28.016 -7.379 1 92.88 652 VAL B O 1
ATOM 11674 N N . GLN B 1 653 ? 10.906 -28.031 -9.516 1 95.19 653 GLN B N 1
ATOM 11675 C CA . GLN B 1 653 ? 12.25 -28.391 -9.953 1 95.19 653 GLN B CA 1
ATOM 11676 C C . GLN B 1 653 ? 12.797 -27.375 -10.945 1 95.19 653 GLN B C 1
ATOM 11678 O O . GLN B 1 653 ? 12.109 -27 -11.898 1 95.19 653 GLN B O 1
ATOM 11683 N N . TRP B 1 654 ? 13.992 -26.953 -10.711 1 95 654 TRP B N 1
ATOM 11684 C CA . TRP B 1 654 ? 14.633 -26 -11.602 1 95 654 TRP B CA 1
ATOM 11685 C C . TRP B 1 654 ? 15.758 -26.656 -12.391 1 95 654 TRP B C 1
ATOM 11687 O O . TRP B 1 654 ? 16.125 -26.188 -13.477 1 95 654 TRP B O 1
ATOM 11697 N N . VAL B 1 655 ? 16.297 -27.734 -11.883 1 97.69 655 VAL B N 1
ATOM 11698 C CA . VAL B 1 655 ? 17.453 -28.375 -12.508 1 97.69 655 VAL B CA 1
ATOM 11699 C C . VAL B 1 655 ? 16.984 -29.516 -13.406 1 97.69 655 VAL B C 1
ATOM 11701 O O . VAL B 1 655 ? 16.594 -30.578 -12.922 1 97.69 655 VAL B O 1
ATOM 11704 N N . SER B 1 656 ? 17 -29.297 -14.641 1 96.31 656 SER B N 1
ATOM 11705 C CA . SER B 1 656 ? 16.641 -30.297 -15.648 1 96.31 656 SER B CA 1
ATOM 11706 C C . SER B 1 656 ? 17.5 -30.156 -16.891 1 96.31 656 SER B C 1
ATOM 11708 O O . SER B 1 656 ? 18.125 -29.109 -17.109 1 96.31 656 SER B O 1
ATOM 11710 N N . ARG B 1 657 ? 17.594 -31.188 -17.656 1 96.62 657 ARG B N 1
ATOM 11711 C CA . ARG B 1 657 ? 18.344 -31.156 -18.906 1 96.62 657 ARG B CA 1
ATOM 11712 C C . ARG B 1 657 ? 17.5 -30.578 -20.047 1 96.62 657 ARG B C 1
ATOM 11714 O O . ARG B 1 657 ? 17.094 -31.312 -20.953 1 96.62 657 ARG B O 1
ATOM 11721 N N . SER B 1 658 ? 17.344 -29.312 -20.016 1 95.81 658 SER B N 1
ATOM 11722 C CA . SER B 1 658 ? 16.5 -28.594 -20.984 1 95.81 658 SER B CA 1
ATOM 11723 C C . SER B 1 658 ? 17.156 -27.281 -21.406 1 95.81 658 SER B C 1
ATOM 11725 O O . SER B 1 658 ? 18.031 -26.766 -20.703 1 95.81 658 SER B O 1
ATOM 11727 N N . TRP B 1 659 ? 16.734 -26.734 -22.547 1 95.06 659 TRP B N 1
ATOM 11728 C CA . TRP B 1 659 ? 17.203 -25.438 -23.031 1 95.06 659 TRP B CA 1
ATOM 11729 C C . TRP B 1 659 ? 16.781 -24.328 -22.094 1 95.06 659 TRP B C 1
ATOM 11731 O O . TRP B 1 659 ? 17.484 -23.312 -21.953 1 95.06 659 TRP B O 1
ATOM 11741 N N . GLY B 1 660 ? 15.664 -24.562 -21.422 1 94.19 660 GLY B N 1
ATOM 11742 C CA . GLY B 1 660 ? 15.203 -23.594 -20.438 1 94.19 660 GLY B CA 1
ATOM 11743 C C . GLY B 1 660 ? 16.219 -23.312 -19.344 1 94.19 660 GLY B C 1
ATOM 11744 O O . GLY B 1 660 ? 16.297 -22.188 -18.844 1 94.19 660 GLY B O 1
ATOM 11745 N N . CYS B 1 661 ? 16.938 -24.297 -18.953 1 96.25 661 CYS B N 1
ATOM 11746 C CA . CYS B 1 661 ? 17.984 -24.125 -17.953 1 96.25 661 CYS B CA 1
ATOM 11747 C C . CYS B 1 661 ? 19.109 -23.266 -18.516 1 96.25 661 CYS B C 1
ATOM 11749 O O . CYS B 1 661 ? 19.719 -22.469 -17.781 1 96.25 661 CYS B O 1
ATOM 11751 N N . THR B 1 662 ? 19.375 -23.406 -19.75 1 96.56 662 THR B N 1
ATOM 11752 C CA . THR B 1 662 ? 20.453 -22.656 -20.391 1 96.56 662 THR B CA 1
ATOM 11753 C C . THR B 1 662 ? 20.078 -21.188 -20.547 1 96.56 662 THR B C 1
ATOM 11755 O O . THR B 1 662 ? 20.891 -20.297 -20.312 1 96.56 662 THR B O 1
ATOM 11758 N N . VAL B 1 663 ? 18.844 -20.984 -20.844 1 95.81 663 VAL B N 1
ATOM 11759 C CA . VAL B 1 663 ? 18.469 -19.625 -21.188 1 95.81 663 VAL B CA 1
ATOM 11760 C C . VAL B 1 663 ? 17.812 -18.953 -19.969 1 95.81 663 VAL B C 1
ATOM 11762 O O . VAL B 1 663 ? 16.906 -18.141 -20.125 1 95.81 663 VAL B O 1
ATOM 11765 N N . ASP B 1 664 ? 18.141 -19.438 -18.797 1 96.81 664 ASP B N 1
ATOM 11766 C CA . ASP B 1 664 ? 17.938 -18.547 -17.656 1 96.81 664 ASP B CA 1
ATOM 11767 C C . ASP B 1 664 ? 18.797 -17.281 -17.797 1 96.81 664 ASP B C 1
ATOM 11769 O O . ASP B 1 664 ? 19.938 -17.25 -17.328 1 96.81 664 ASP B O 1
ATOM 11773 N N . MET B 1 665 ? 18.172 -16.266 -18.375 1 97.12 665 MET B N 1
ATOM 11774 C CA . MET B 1 665 ? 18.938 -15.102 -18.844 1 97.12 665 MET B CA 1
ATOM 11775 C C . MET B 1 665 ? 19.531 -14.328 -17.672 1 97.12 665 MET B C 1
ATOM 11777 O O . MET B 1 665 ? 20.609 -13.742 -17.797 1 97.12 665 MET B O 1
ATOM 11781 N N . ARG B 1 666 ? 18.875 -14.273 -16.562 1 97.69 666 ARG B N 1
ATOM 11782 C CA . ARG B 1 666 ? 19.469 -13.617 -15.391 1 97.69 666 ARG B CA 1
ATOM 11783 C C . ARG B 1 666 ? 20.734 -14.328 -14.945 1 97.69 666 ARG B C 1
ATOM 11785 O O . ARG B 1 666 ? 21.75 -13.68 -14.656 1 97.69 666 ARG B O 1
ATOM 11792 N N . ALA B 1 667 ? 20.641 -15.641 -14.828 1 98.06 667 ALA B N 1
ATOM 11793 C CA . ALA B 1 667 ? 21.828 -16.406 -14.469 1 98.06 667 ALA B CA 1
ATOM 11794 C C . ALA B 1 667 ? 22.969 -16.172 -15.453 1 98.06 667 ALA B C 1
ATOM 11796 O O . ALA B 1 667 ? 24.125 -16.016 -15.047 1 98.06 667 ALA B O 1
ATOM 11797 N N . GLN B 1 668 ? 22.609 -16.172 -16.719 1 97.62 668 GLN B N 1
ATOM 11798 C CA . GLN B 1 668 ? 23.625 -15.977 -17.766 1 97.62 668 GLN B CA 1
ATOM 11799 C C . GLN B 1 668 ? 24.234 -14.586 -17.672 1 97.62 668 GLN B C 1
ATOM 11801 O O . GLN B 1 668 ? 25.438 -14.414 -17.891 1 97.62 668 GLN B O 1
ATOM 11806 N N . ARG B 1 669 ? 23.391 -13.586 -17.406 1 97.38 669 ARG B N 1
ATOM 11807 C CA . ARG B 1 669 ? 23.938 -12.242 -17.266 1 97.38 669 ARG B CA 1
ATOM 11808 C C . ARG B 1 669 ? 24.906 -12.156 -16.094 1 97.38 669 ARG B C 1
ATOM 11810 O O . ARG B 1 669 ? 25.984 -11.57 -16.203 1 97.38 669 ARG B O 1
ATOM 11817 N N . LEU B 1 670 ? 24.516 -12.664 -14.977 1 98.12 670 LEU B N 1
ATOM 11818 C CA . LEU B 1 670 ? 25.375 -12.656 -13.805 1 98.12 670 LEU B CA 1
ATOM 11819 C C . LEU B 1 670 ? 26.672 -13.414 -14.07 1 98.12 670 LEU B C 1
ATOM 11821 O O . LEU B 1 670 ? 27.75 -12.977 -13.664 1 98.12 670 LEU B O 1
ATOM 11825 N N . ARG B 1 671 ? 26.547 -14.547 -14.766 1 97.88 671 ARG B N 1
ATOM 11826 C CA . ARG B 1 671 ? 27.734 -15.289 -15.18 1 97.88 671 ARG B CA 1
ATOM 11827 C C . ARG B 1 671 ? 28.641 -14.422 -16.047 1 97.88 671 ARG B C 1
ATOM 11829 O O . ARG B 1 671 ? 29.859 -14.391 -15.844 1 97.88 671 ARG B O 1
ATOM 11836 N N . ASP B 1 672 ? 28 -13.789 -16.984 1 96.5 672 ASP B N 1
ATOM 11837 C CA . ASP B 1 672 ? 28.719 -12.922 -17.922 1 96.5 672 ASP B CA 1
ATOM 11838 C C . ASP B 1 672 ? 29.438 -11.805 -17.172 1 96.5 672 ASP B C 1
ATOM 11840 O O . ASP B 1 672 ? 30.484 -11.312 -17.625 1 96.5 672 ASP B O 1
ATOM 11844 N N . LEU B 1 673 ? 28.922 -11.391 -16.016 1 96.12 673 LEU B N 1
ATOM 11845 C CA . LEU B 1 673 ? 29.5 -10.336 -15.203 1 96.12 673 LEU B CA 1
ATOM 11846 C C . LEU B 1 673 ? 30.594 -10.883 -14.281 1 96.12 673 LEU B C 1
ATOM 11848 O O . LEU B 1 673 ? 31.203 -10.133 -13.516 1 96.12 673 LEU B O 1
ATOM 11852 N N . GLY B 1 674 ? 30.781 -12.195 -14.289 1 96.94 674 GLY B N 1
ATOM 11853 C CA . GLY B 1 674 ? 31.922 -12.773 -13.578 1 96.94 674 GLY B CA 1
ATOM 11854 C C . GLY B 1 674 ? 31.516 -13.523 -12.32 1 96.94 674 GLY B C 1
ATOM 11855 O O . GLY B 1 674 ? 32.375 -13.914 -11.523 1 96.94 674 GLY B O 1
ATOM 11856 N N . PHE B 1 675 ? 30.266 -13.773 -12.18 1 98.44 675 PHE B N 1
ATOM 11857 C CA . PHE B 1 675 ? 29.781 -14.516 -11.016 1 98.44 675 PHE B CA 1
ATOM 11858 C C . PHE B 1 675 ? 29.625 -15.992 -11.352 1 98.44 675 PHE B C 1
ATOM 11860 O O . PHE B 1 675 ? 29.156 -16.344 -12.445 1 98.44 675 PHE B O 1
ATOM 11867 N N . LEU B 1 676 ? 30.047 -16.844 -10.469 1 98.69 676 LEU B N 1
ATOM 11868 C CA . LEU B 1 676 ? 29.547 -18.219 -10.484 1 98.69 676 LEU B CA 1
ATOM 11869 C C . LEU B 1 676 ? 28.094 -18.281 -10.055 1 98.69 676 LEU B C 1
ATOM 11871 O O . LEU B 1 676 ? 27.719 -17.734 -9.016 1 98.69 676 LEU B O 1
ATOM 11875 N N . VAL B 1 677 ? 27.266 -18.891 -10.883 1 98.88 677 VAL B N 1
ATOM 11876 C CA . VAL B 1 677 ? 25.859 -19.016 -10.492 1 98.88 677 VAL B CA 1
ATOM 11877 C C . VAL B 1 677 ? 25.531 -20.484 -10.227 1 98.88 677 VAL B C 1
ATOM 11879 O O . VAL B 1 677 ? 25.844 -21.359 -11.039 1 98.88 677 VAL B O 1
ATOM 11882 N N . LEU B 1 678 ? 24.938 -20.734 -9.07 1 98.88 678 LEU B N 1
ATOM 11883 C CA . LEU B 1 678 ? 24.531 -22.078 -8.656 1 98.88 678 LEU B CA 1
ATOM 11884 C C . LEU B 1 678 ? 23.016 -22.172 -8.523 1 98.88 678 LEU B C 1
ATOM 11886 O O . LEU B 1 678 ? 22.375 -21.281 -7.934 1 98.88 678 LEU B O 1
ATOM 11890 N N . LYS B 1 679 ? 22.438 -23.172 -9.141 1 98.5 679 LYS B N 1
ATOM 11891 C CA . LYS B 1 679 ? 21.047 -23.562 -8.961 1 98.5 679 LYS B CA 1
ATOM 11892 C C . LYS B 1 679 ? 20.938 -24.969 -8.375 1 98.5 679 LYS B C 1
ATOM 11894 O O . LYS B 1 679 ? 21.375 -25.938 -8.984 1 98.5 679 LYS B O 1
ATOM 11899 N N . CYS B 1 680 ? 20.281 -25 -7.215 1 98.5 680 CYS B N 1
ATOM 11900 C CA . CYS B 1 680 ? 20.234 -26.297 -6.551 1 98.5 680 CYS B CA 1
ATOM 11901 C C . CYS B 1 680 ? 18.812 -26.672 -6.168 1 98.5 680 CYS B C 1
ATOM 11903 O O . CYS B 1 680 ? 18.109 -25.859 -5.543 1 98.5 680 CYS B O 1
ATOM 11905 N N . ASP B 1 681 ? 18.375 -27.859 -6.582 1 98.31 681 ASP B N 1
ATOM 11906 C CA . ASP B 1 681 ? 17.109 -28.391 -6.109 1 98.31 681 ASP B CA 1
ATOM 11907 C C . ASP B 1 681 ? 17.266 -29.047 -4.742 1 98.31 681 ASP B C 1
ATOM 11909 O O . ASP B 1 681 ? 17.797 -30.156 -4.641 1 98.31 681 ASP B O 1
ATOM 11913 N N . ASN B 1 682 ? 16.781 -28.391 -3.777 1 98.56 682 ASN B N 1
ATOM 11914 C CA . ASN B 1 682 ? 16.875 -28.875 -2.4 1 98.56 682 ASN B CA 1
ATOM 11915 C C . ASN B 1 682 ? 15.797 -29.891 -2.084 1 98.56 682 ASN B C 1
ATOM 11917 O O . ASN B 1 682 ? 14.914 -30.156 -2.91 1 98.56 682 ASN B O 1
ATOM 11921 N N . ARG B 1 683 ? 15.953 -30.578 -0.925 1 97.69 683 ARG B N 1
ATOM 11922 C CA . ARG B 1 683 ? 14.891 -31.453 -0.46 1 97.69 683 ARG B CA 1
ATOM 11923 C C . ARG B 1 683 ? 13.547 -30.734 -0.439 1 97.69 683 ARG B C 1
ATOM 11925 O O . ARG B 1 683 ? 13.477 -29.562 -0.102 1 97.69 683 ARG B O 1
ATOM 11932 N N . GLY B 1 684 ? 12.461 -31.484 -0.792 1 96.62 684 GLY B N 1
ATOM 11933 C CA . GLY B 1 684 ? 11.148 -30.906 -0.99 1 96.62 684 GLY B CA 1
ATOM 11934 C C . GLY B 1 684 ? 10.797 -30.703 -2.453 1 96.62 684 GLY B C 1
ATOM 11935 O O . GLY B 1 684 ? 9.625 -30.516 -2.795 1 96.62 684 GLY B O 1
ATOM 11936 N N . SER B 1 685 ? 11.797 -30.766 -3.35 1 96.12 685 SER B N 1
ATOM 11937 C CA . SER B 1 685 ? 11.586 -30.5 -4.77 1 96.12 685 SER B CA 1
ATOM 11938 C C . SER B 1 685 ? 10.859 -31.656 -5.453 1 96.12 685 SER B C 1
ATOM 11940 O O . SER B 1 685 ? 10.703 -32.719 -4.867 1 96.12 685 SER B O 1
ATOM 11942 N N . PHE B 1 686 ? 10.523 -31.422 -6.641 1 94.5 686 PHE B N 1
ATOM 11943 C CA . PHE B 1 686 ? 9.664 -32.312 -7.402 1 94.5 686 PHE B CA 1
ATOM 11944 C C . PHE B 1 686 ? 10.477 -33.438 -8.023 1 94.5 686 PHE B C 1
ATOM 11946 O O . PHE B 1 686 ? 11.695 -33.344 -8.188 1 94.5 686 PHE B O 1
ATOM 11953 N N . ARG B 1 687 ? 9.891 -34.656 -8.32 1 96.75 687 ARG B N 1
ATOM 11954 C CA . ARG B 1 687 ? 10.344 -35.781 -9.109 1 96.75 687 ARG B CA 1
ATOM 11955 C C . ARG B 1 687 ? 11.266 -36.688 -8.297 1 96.75 687 ARG B C 1
ATOM 11957 O O . ARG B 1 687 ? 12.055 -37.438 -8.859 1 96.75 687 ARG B O 1
ATOM 11964 N N . ARG B 1 688 ? 11.297 -36.562 -7.027 1 96.75 688 ARG B N 1
ATOM 11965 C CA . ARG B 1 688 ? 12.211 -37.312 -6.184 1 96.75 688 ARG B CA 1
ATOM 11966 C C . ARG B 1 688 ? 11.445 -38.25 -5.238 1 96.75 688 ARG B C 1
ATOM 11968 O O . ARG B 1 688 ? 12.039 -38.875 -4.355 1 96.75 688 ARG B O 1
ATOM 11975 N N . GLY B 1 689 ? 10.094 -38.281 -5.418 1 96.19 689 GLY B N 1
ATOM 11976 C CA . GLY B 1 689 ? 9.258 -39.125 -4.578 1 96.19 689 GLY B CA 1
ATOM 11977 C C . GLY B 1 689 ? 8.711 -38.406 -3.363 1 96.19 689 GLY B C 1
ATOM 11978 O O . GLY B 1 689 ? 9.164 -37.312 -3.031 1 96.19 689 GLY B O 1
ATOM 11979 N N . LEU B 1 690 ? 7.746 -39.031 -2.738 1 96.75 690 LEU B N 1
ATOM 11980 C CA . LEU B 1 690 ? 7.008 -38.406 -1.639 1 96.75 690 LEU B CA 1
ATOM 11981 C C . LEU B 1 690 ? 7.891 -38.281 -0.402 1 96.75 690 LEU B C 1
ATOM 11983 O O . LEU B 1 690 ? 7.777 -37.281 0.338 1 96.75 690 LEU B O 1
ATOM 11987 N N . ALA B 1 691 ? 8.734 -39.25 -0.122 1 96.44 691 ALA B N 1
ATOM 11988 C CA . ALA B 1 691 ? 9.625 -39.188 1.033 1 96.44 691 ALA B CA 1
ATOM 11989 C C . ALA B 1 691 ? 10.57 -38 0.94 1 96.44 691 ALA B C 1
ATOM 11991 O O . ALA B 1 691 ? 10.883 -37.375 1.952 1 96.44 691 ALA B O 1
ATOM 11992 N N . PHE B 1 692 ? 11.102 -37.688 -0.217 1 96.88 692 PHE B N 1
ATOM 11993 C CA . PHE B 1 692 ? 11.977 -36.562 -0.455 1 96.88 692 PHE B CA 1
ATOM 11994 C C . PHE B 1 692 ? 11.227 -35.25 -0.23 1 96.88 692 PHE B C 1
ATOM 11996 O O . PHE B 1 692 ? 11.781 -34.281 0.323 1 96.88 692 PHE B O 1
ATOM 12003 N N . GLU B 1 693 ? 9.977 -35.219 -0.635 1 96 693 GLU B N 1
ATOM 12004 C CA . GLU B 1 693 ? 9.141 -34.031 -0.45 1 96 693 GLU B CA 1
ATOM 12005 C C . GLU B 1 693 ? 8.805 -33.812 1.023 1 96 693 GLU B C 1
ATOM 12007 O O . GLU B 1 693 ? 8.656 -32.688 1.474 1 96 693 GLU B O 1
ATOM 12012 N N . ALA B 1 694 ? 8.703 -34.875 1.759 1 96.44 694 ALA B N 1
ATOM 12013 C CA . ALA B 1 694 ? 8.18 -34.875 3.123 1 96.44 694 ALA B CA 1
ATOM 12014 C C . ALA B 1 694 ? 9.133 -34.156 4.078 1 96.44 694 ALA B C 1
ATOM 12016 O O . ALA B 1 694 ? 8.75 -33.812 5.203 1 96.44 694 ALA B O 1
ATOM 12017 N N . TRP B 1 695 ? 10.328 -33.875 3.639 1 96.81 695 TRP B N 1
ATOM 12018 C CA . TRP B 1 695 ? 11.32 -33.25 4.508 1 96.81 695 TRP B CA 1
ATOM 12019 C C . TRP B 1 695 ? 10.852 -31.859 4.941 1 96.81 695 TRP B C 1
ATOM 12021 O O . TRP B 1 695 ? 11.305 -31.328 5.965 1 96.81 695 TRP B O 1
ATOM 12031 N N . VAL B 1 696 ? 9.938 -31.266 4.23 1 97.19 696 VAL B N 1
ATOM 12032 C CA . VAL B 1 696 ? 9.555 -29.875 4.531 1 97.19 696 VAL B CA 1
ATOM 12033 C C . VAL B 1 696 ? 8.25 -29.859 5.32 1 97.19 696 VAL B C 1
ATOM 12035 O O . VAL B 1 696 ? 7.754 -28.797 5.691 1 97.19 696 VAL B O 1
ATOM 12038 N N . LYS B 1 697 ? 7.629 -31.016 5.555 1 97.5 697 LYS B N 1
ATOM 12039 C CA . LYS B 1 697 ? 6.344 -31.062 6.25 1 97.5 697 LYS B CA 1
ATOM 12040 C C . LYS B 1 697 ? 6.434 -30.391 7.617 1 97.5 697 LYS B C 1
ATOM 12042 O O . LYS B 1 697 ? 7.27 -30.766 8.445 1 97.5 697 LYS B O 1
ATOM 12047 N N . TRP B 1 698 ? 5.676 -29.344 7.844 1 97.5 698 TRP B N 1
ATOM 12048 C CA . TRP B 1 698 ? 5.445 -28.609 9.078 1 97.5 698 TRP B CA 1
ATOM 12049 C C . TRP B 1 698 ? 6.691 -27.844 9.5 1 97.5 698 TRP B C 1
ATOM 12051 O O . TRP B 1 698 ? 6.828 -27.453 10.664 1 97.5 698 TRP B O 1
ATOM 12061 N N . ARG B 1 699 ? 7.648 -27.719 8.57 1 96.88 699 ARG B N 1
ATOM 12062 C CA . ARG B 1 699 ? 8.891 -27.047 8.961 1 96.88 699 ARG B CA 1
ATOM 12063 C C . ARG B 1 699 ? 9.57 -26.406 7.758 1 96.88 699 ARG B C 1
ATOM 12065 O O . ARG B 1 699 ? 10.75 -26.641 7.508 1 96.88 699 ARG B O 1
ATOM 12072 N N . MET B 1 700 ? 8.836 -25.703 6.965 1 97.62 700 MET B N 1
ATOM 12073 C CA . MET B 1 700 ? 9.438 -24.938 5.867 1 97.62 700 MET B CA 1
ATOM 12074 C C . MET B 1 700 ? 10.469 -23.953 6.391 1 97.62 700 MET B C 1
ATOM 12076 O O . MET B 1 700 ? 10.352 -23.453 7.512 1 97.62 700 MET B O 1
ATOM 12080 N N . GLY B 1 701 ? 11.508 -23.656 5.578 1 97.06 701 GLY B N 1
ATOM 12081 C CA . GLY B 1 701 ? 12.547 -22.719 5.965 1 97.06 701 GLY B CA 1
ATOM 12082 C C . GLY B 1 701 ? 13.633 -23.344 6.816 1 97.06 701 GLY B C 1
ATOM 12083 O O . GLY B 1 701 ? 14.336 -22.641 7.551 1 97.06 701 GLY B O 1
ATOM 12084 N N . GLY B 1 702 ? 13.75 -24.641 6.762 1 96.56 702 GLY B N 1
ATOM 12085 C CA . GLY B 1 702 ? 14.766 -25.359 7.531 1 96.56 702 GLY B CA 1
ATOM 12086 C C . GLY B 1 702 ? 15.773 -26.078 6.66 1 96.56 702 GLY B C 1
ATOM 12087 O O . GLY B 1 702 ? 16.766 -25.484 6.238 1 96.56 702 GLY B O 1
ATOM 12088 N N . VAL B 1 703 ? 15.352 -27.203 6.188 1 96.81 703 VAL B N 1
ATOM 12089 C CA . VAL B 1 703 ? 16.281 -28.094 5.48 1 96.81 703 VAL B CA 1
ATOM 12090 C C . VAL B 1 703 ? 16.641 -27.469 4.129 1 96.81 703 VAL B C 1
ATOM 12092 O O . VAL B 1 703 ? 17.766 -27.625 3.652 1 96.81 703 VAL B O 1
ATOM 12095 N N . GLU B 1 704 ? 15.719 -26.781 3.523 1 95.75 704 GLU B N 1
ATOM 12096 C CA . GLU B 1 704 ? 15.984 -26.109 2.254 1 95.75 704 GLU B CA 1
ATOM 12097 C C . GLU B 1 704 ? 17.188 -25.172 2.369 1 95.75 704 GLU B C 1
ATOM 12099 O O . GLU B 1 704 ? 18 -25.094 1.451 1 95.75 704 GLU B O 1
ATOM 12104 N N . ILE B 1 705 ? 17.281 -24.5 3.502 1 97.75 705 ILE B N 1
ATOM 12105 C CA . ILE B 1 705 ? 18.328 -23.516 3.729 1 97.75 705 ILE B CA 1
ATOM 12106 C C . ILE B 1 705 ? 19.672 -24.219 3.881 1 97.75 705 ILE B C 1
ATOM 12108 O O . ILE B 1 705 ? 20.656 -23.812 3.27 1 97.75 705 ILE B O 1
ATOM 12112 N N . THR B 1 706 ? 19.672 -25.297 4.609 1 97.75 706 THR B N 1
ATOM 12113 C CA . THR B 1 706 ? 20.906 -26.047 4.801 1 97.75 706 THR B CA 1
ATOM 12114 C C . THR B 1 706 ? 21.359 -26.672 3.488 1 97.75 706 THR B C 1
ATOM 12116 O O . THR B 1 706 ? 22.562 -26.766 3.223 1 97.75 706 THR B O 1
ATOM 12119 N N . ASP B 1 707 ? 20.391 -27.141 2.74 1 98.62 707 ASP B N 1
ATOM 12120 C CA . ASP B 1 707 ? 20.719 -27.719 1.445 1 98.62 707 ASP B CA 1
ATOM 12121 C C . ASP B 1 707 ? 21.359 -26.703 0.523 1 98.62 707 ASP B C 1
ATOM 12123 O O . ASP B 1 707 ? 22.297 -27.016 -0.208 1 98.62 707 ASP B O 1
ATOM 12127 N N . GLN B 1 708 ? 20.875 -25.484 0.524 1 98.69 708 GLN B N 1
ATOM 12128 C CA . GLN B 1 708 ? 21.469 -24.422 -0.282 1 98.69 708 GLN B CA 1
ATOM 12129 C C . GLN B 1 708 ? 22.891 -24.109 0.199 1 98.69 708 GLN B C 1
ATOM 12131 O O . GLN B 1 708 ? 23.781 -23.859 -0.611 1 98.69 708 GLN B O 1
ATOM 12136 N N . GLU B 1 709 ? 23.094 -24.062 1.467 1 98.38 709 GLU B N 1
ATOM 12137 C CA . GLU B 1 709 ? 24.422 -23.891 2.031 1 98.38 709 GLU B CA 1
ATOM 12138 C C . GLU B 1 709 ? 25.375 -24.984 1.564 1 98.38 709 GLU B C 1
ATOM 12140 O O . GLU B 1 709 ? 26.516 -24.719 1.221 1 98.38 709 GLU B O 1
ATOM 12145 N N . ASP B 1 710 ? 24.844 -26.203 1.61 1 98.62 710 ASP B N 1
ATOM 12146 C CA . ASP B 1 710 ? 25.672 -27.344 1.197 1 98.62 710 ASP B CA 1
ATOM 12147 C C . ASP B 1 710 ? 26.109 -27.203 -0.254 1 98.62 710 ASP B C 1
ATOM 12149 O O . ASP B 1 710 ? 27.219 -27.625 -0.611 1 98.62 710 ASP B O 1
ATOM 12153 N N . CYS B 1 711 ? 25.234 -26.672 -1.069 1 98.75 711 CYS B N 1
ATOM 12154 C CA . CYS B 1 711 ? 25.609 -26.438 -2.461 1 98.75 711 CYS B CA 1
ATOM 12155 C C . CYS B 1 711 ? 26.766 -25.453 -2.562 1 98.75 711 CYS B C 1
ATOM 12157 O O . CYS B 1 711 ? 27.703 -25.656 -3.34 1 98.75 711 CYS B O 1
ATOM 12159 N N . VAL B 1 712 ? 26.703 -24.375 -1.805 1 98.88 712 VAL B N 1
ATOM 12160 C CA . VAL B 1 712 ? 27.797 -23.406 -1.775 1 98.88 712 VAL B CA 1
ATOM 12161 C C . VAL B 1 712 ? 29.078 -24.078 -1.275 1 98.88 712 VAL B C 1
ATOM 12163 O O . VAL B 1 712 ? 30.156 -23.875 -1.846 1 98.88 712 VAL B O 1
ATOM 12166 N N . HIS B 1 713 ? 29 -24.906 -0.218 1 98.5 713 HIS B N 1
ATOM 12167 C CA . HIS B 1 713 ? 30.156 -25.609 0.333 1 98.5 713 HIS B CA 1
ATOM 12168 C C . HIS B 1 713 ? 30.781 -26.531 -0.701 1 98.5 713 HIS B C 1
ATOM 12170 O O . HIS B 1 713 ? 32 -26.641 -0.781 1 98.5 713 HIS B O 1
ATOM 12176 N N . TRP B 1 714 ? 29.953 -27.203 -1.419 1 98.56 714 TRP B N 1
ATOM 12177 C CA . TRP B 1 714 ? 30.453 -28.047 -2.5 1 98.56 714 TRP B CA 1
ATOM 12178 C C . TRP B 1 714 ? 31.312 -27.234 -3.469 1 98.56 714 TRP B C 1
ATOM 12180 O O . TRP B 1 714 ? 32.406 -27.641 -3.824 1 98.56 714 TRP B O 1
ATOM 12190 N N . ALA B 1 715 ? 30.766 -26.078 -3.889 1 98.75 715 ALA B N 1
ATOM 12191 C CA . ALA B 1 715 ? 31.484 -25.25 -4.855 1 98.75 715 ALA B CA 1
ATOM 12192 C C . ALA B 1 715 ? 32.781 -24.703 -4.27 1 98.75 715 ALA B C 1
ATOM 12194 O O . ALA B 1 715 ? 33.781 -24.562 -4.98 1 98.75 715 ALA B O 1
ATOM 12195 N N . VAL B 1 716 ? 32.781 -24.375 -2.984 1 98.62 716 VAL B N 1
ATOM 12196 C CA . VAL B 1 716 ? 33.969 -23.906 -2.303 1 98.62 716 VAL B CA 1
ATOM 12197 C C . VAL B 1 716 ? 35.031 -25.016 -2.283 1 98.62 716 VAL B C 1
ATOM 12199 O O . VAL B 1 716 ? 36.188 -24.781 -2.58 1 98.62 716 VAL B O 1
ATOM 12202 N N . LYS B 1 717 ? 34.625 -26.203 -1.969 1 98.12 717 LYS B N 1
ATOM 12203 C CA . LYS B 1 717 ? 35.5 -27.344 -1.918 1 98.12 717 LYS B CA 1
ATOM 12204 C C . LYS B 1 717 ? 36.125 -27.625 -3.285 1 98.12 717 LYS B C 1
ATOM 12206 O O . LYS B 1 717 ? 37.281 -28.047 -3.375 1 98.12 717 LYS B O 1
ATOM 12211 N N . LYS B 1 718 ? 35.406 -27.328 -4.316 1 97.69 718 LYS B N 1
ATOM 12212 C CA . LYS B 1 718 ? 35.875 -27.562 -5.68 1 97.69 718 LYS B CA 1
ATOM 12213 C C . LYS B 1 718 ? 36.75 -26.406 -6.156 1 97.69 718 LYS B C 1
ATOM 12215 O O . LYS B 1 718 ? 37.281 -26.438 -7.273 1 97.69 718 LYS B O 1
ATOM 12220 N N . GLY B 1 719 ? 36.938 -25.344 -5.336 1 97.56 719 GLY B N 1
ATOM 12221 C CA . GLY B 1 719 ? 37.75 -24.203 -5.688 1 97.56 719 GLY B CA 1
ATOM 12222 C C . GLY B 1 719 ? 37.062 -23.25 -6.652 1 97.56 719 GLY B C 1
ATOM 12223 O O . GLY B 1 719 ? 37.719 -22.422 -7.289 1 97.56 719 GLY B O 1
ATOM 12224 N N . LEU B 1 720 ? 35.75 -23.328 -6.707 1 98.06 720 LEU B N 1
ATOM 12225 C CA . LEU B 1 720 ? 35 -22.516 -7.664 1 98.06 720 LEU B CA 1
ATOM 12226 C C . LEU B 1 720 ? 34.469 -21.25 -7.004 1 98.06 720 LEU B C 1
ATOM 12228 O O . LEU B 1 720 ? 34.406 -20.188 -7.633 1 98.06 720 LEU B O 1
ATOM 12232 N N . ALA B 1 721 ? 34.062 -21.328 -5.762 1 98.56 721 ALA B N 1
ATOM 12233 C CA . ALA B 1 721 ? 33.375 -20.234 -5.086 1 98.56 721 ALA B CA 1
ATOM 12234 C C . ALA B 1 721 ? 34.25 -19.594 -4.023 1 98.56 721 ALA B C 1
ATOM 12236 O O . ALA B 1 721 ? 34.969 -20.281 -3.291 1 98.56 721 ALA B O 1
ATOM 12237 N N . ASP B 1 722 ? 34.281 -18.266 -3.982 1 97.94 722 ASP B N 1
ATOM 12238 C CA . ASP B 1 722 ? 34.844 -17.5 -2.875 1 97.94 722 ASP B CA 1
ATOM 12239 C C . ASP B 1 722 ? 33.906 -17.453 -1.688 1 97.94 722 ASP B C 1
ATOM 12241 O O . ASP B 1 722 ? 32.875 -16.766 -1.746 1 97.94 722 ASP B O 1
ATOM 12245 N N . PRO B 1 723 ? 34.219 -18.078 -0.619 1 97.75 723 PRO B N 1
ATOM 12246 C CA . PRO B 1 723 ? 33.281 -18.156 0.502 1 97.75 723 PRO B CA 1
ATOM 12247 C C . PRO B 1 723 ? 32.969 -16.797 1.11 1 97.75 723 PRO B C 1
ATOM 12249 O O . PRO B 1 723 ? 31.969 -16.656 1.814 1 97.75 723 PRO B O 1
ATOM 12252 N N . ALA B 1 724 ? 33.75 -15.75 0.86 1 96.44 724 ALA B N 1
ATOM 12253 C CA . ALA B 1 724 ? 33.531 -14.43 1.449 1 96.44 724 ALA B CA 1
ATOM 12254 C C . ALA B 1 724 ? 32.594 -13.586 0.592 1 96.44 724 ALA B C 1
ATOM 12256 O O . ALA B 1 724 ? 32.094 -12.547 1.039 1 96.44 724 ALA B O 1
ATOM 12257 N N . ARG B 1 725 ? 32.344 -14.055 -0.577 1 97.81 725 ARG B N 1
ATOM 12258 C CA . ARG B 1 725 ? 31.547 -13.266 -1.518 1 97.81 725 ARG B CA 1
ATOM 12259 C C . ARG B 1 725 ? 30.422 -14.109 -2.133 1 97.81 725 ARG B C 1
ATOM 12261 O O . ARG B 1 725 ? 30.422 -14.359 -3.34 1 97.81 725 ARG B O 1
ATOM 12268 N N . VAL B 1 726 ? 29.438 -14.422 -1.347 1 98.69 726 VAL B N 1
ATOM 12269 C CA . VAL B 1 726 ? 28.328 -15.258 -1.789 1 98.69 726 VAL B CA 1
ATOM 12270 C C . VAL B 1 726 ? 27.016 -14.5 -1.645 1 98.69 726 VAL B C 1
ATOM 12272 O O . VAL B 1 726 ? 26.734 -13.945 -0.582 1 98.69 726 VAL B O 1
ATOM 12275 N N . GLY B 1 727 ? 26.312 -14.391 -2.705 1 98.81 727 GLY B N 1
ATOM 12276 C CA . GLY B 1 727 ? 24.984 -13.828 -2.707 1 98.81 727 GLY B CA 1
ATOM 12277 C C . GLY B 1 727 ? 23.906 -14.844 -3.047 1 98.81 727 GLY B C 1
ATOM 12278 O O . GLY B 1 727 ? 24.203 -16.016 -3.312 1 98.81 727 GLY B O 1
ATOM 12279 N N . ILE B 1 728 ? 22.719 -14.438 -3 1 98.88 728 ILE B N 1
ATOM 12280 C CA . ILE B 1 728 ? 21.562 -15.297 -3.283 1 98.88 728 ILE B CA 1
ATOM 12281 C C . ILE B 1 728 ? 20.391 -14.445 -3.764 1 98.88 728 ILE B C 1
ATOM 12283 O O . ILE B 1 728 ? 20.219 -13.312 -3.312 1 98.88 728 ILE B O 1
ATOM 12287 N N . TYR B 1 729 ? 19.656 -14.953 -4.734 1 98.81 729 TYR B N 1
ATOM 12288 C CA . TYR B 1 729 ? 18.406 -14.305 -5.129 1 98.81 729 TYR B CA 1
ATOM 12289 C C . TYR B 1 729 ? 17.328 -15.328 -5.414 1 98.81 729 TYR B C 1
ATOM 12291 O O . TYR B 1 729 ? 17.625 -16.484 -5.758 1 98.81 729 TYR B O 1
ATOM 12299 N N . GLY B 1 730 ? 16.156 -14.938 -5.262 1 98.44 730 GLY B N 1
ATOM 12300 C CA . GLY B 1 730 ? 15 -15.773 -5.566 1 98.44 730 GLY B CA 1
ATOM 12301 C C . GLY B 1 730 ? 13.695 -15 -5.59 1 98.44 730 GLY B C 1
ATOM 12302 O O . GLY B 1 730 ? 13.656 -13.82 -5.219 1 98.44 730 GLY B O 1
ATOM 12303 N N . TRP B 1 731 ? 12.617 -15.625 -6.031 1 97.81 731 TRP B N 1
ATOM 12304 C CA . TRP B 1 731 ? 11.305 -15.008 -6.203 1 97.81 731 TRP B CA 1
ATOM 12305 C C . TRP B 1 731 ? 10.211 -15.875 -5.582 1 97.81 731 TRP B C 1
ATOM 12307 O O . TRP B 1 731 ? 10.281 -17.109 -5.633 1 97.81 731 TRP B O 1
ATOM 12317 N N . SER B 1 732 ? 9.141 -15.273 -5 1 97.69 732 SER B N 1
ATOM 12318 C CA . SER B 1 732 ? 8.055 -16 -4.336 1 97.69 732 SER B CA 1
ATOM 12319 C C . SER B 1 732 ? 8.586 -16.844 -3.188 1 97.69 732 SER B C 1
ATOM 12321 O O . SER B 1 732 ? 9.258 -16.344 -2.289 1 97.69 732 SER B O 1
ATOM 12323 N N . TYR B 1 733 ? 8.484 -18.203 -3.266 1 98.12 733 TYR B N 1
ATOM 12324 C CA . TYR B 1 733 ? 9.148 -19.031 -2.27 1 98.12 733 TYR B CA 1
ATOM 12325 C C . TYR B 1 733 ? 10.648 -18.797 -2.271 1 98.12 733 TYR B C 1
ATOM 12327 O O . TYR B 1 733 ? 11.289 -18.828 -1.218 1 98.12 733 TYR B O 1
ATOM 12335 N N . GLY B 1 734 ? 11.234 -18.594 -3.447 1 98.31 734 GLY B N 1
ATOM 12336 C CA . GLY B 1 734 ? 12.648 -18.266 -3.529 1 98.31 734 GLY B CA 1
ATOM 12337 C C . GLY B 1 734 ? 13 -16.984 -2.799 1 98.31 734 GLY B C 1
ATOM 12338 O O . GLY B 1 734 ? 14.102 -16.859 -2.248 1 98.31 734 GLY B O 1
ATOM 12339 N N . GLY B 1 735 ? 12.07 -15.969 -2.908 1 98.69 735 GLY B N 1
ATOM 12340 C CA . GLY B 1 735 ? 12.258 -14.781 -2.094 1 98.69 735 GLY B CA 1
ATOM 12341 C C . GLY B 1 735 ? 12.25 -15.07 -0.605 1 98.69 735 GLY B C 1
ATOM 12342 O O . GLY B 1 735 ? 13.07 -14.523 0.139 1 98.69 735 GLY B O 1
ATOM 12343 N N . TYR B 1 736 ? 11.328 -15.93 -0.163 1 98.62 736 TYR B N 1
ATOM 12344 C CA . TYR B 1 736 ? 11.281 -16.422 1.21 1 98.62 736 TYR B CA 1
ATOM 12345 C C . TYR B 1 736 ? 12.586 -17.094 1.592 1 98.62 736 TYR B C 1
ATOM 12347 O O . TYR B 1 736 ? 13.195 -16.766 2.611 1 98.62 736 TYR B O 1
ATOM 12355 N N . ALA B 1 737 ? 13.047 -17.969 0.726 1 98.62 737 ALA B N 1
ATOM 12356 C CA . ALA B 1 737 ? 14.281 -18.703 0.979 1 98.62 737 ALA B CA 1
ATOM 12357 C C . ALA B 1 737 ? 15.477 -17.75 1.048 1 98.62 737 ALA B C 1
ATOM 12359 O O . ALA B 1 737 ? 16.375 -17.938 1.879 1 98.62 737 ALA B O 1
ATOM 12360 N N . THR B 1 738 ? 15.492 -16.781 0.19 1 98.75 738 THR B N 1
ATOM 12361 C CA . THR B 1 738 ? 16.562 -15.797 0.169 1 98.75 738 THR B CA 1
ATOM 12362 C C . THR B 1 738 ? 16.656 -15.07 1.507 1 98.75 738 THR B C 1
ATOM 12364 O O . THR B 1 738 ? 17.719 -15 2.111 1 98.75 738 THR B O 1
ATOM 12367 N N . ALA B 1 739 ? 15.523 -14.562 1.962 1 98.62 739 ALA B N 1
ATOM 12368 C CA . ALA B 1 739 ? 15.492 -13.844 3.238 1 98.62 739 ALA B CA 1
ATOM 12369 C C . ALA B 1 739 ? 15.867 -14.773 4.391 1 98.62 739 ALA B C 1
ATOM 12371 O O . ALA B 1 739 ? 16.625 -14.391 5.281 1 98.62 739 ALA B O 1
ATOM 12372 N N . MET B 1 740 ? 15.367 -15.977 4.371 1 98.56 740 MET B N 1
ATOM 12373 C CA . MET B 1 740 ? 15.664 -16.953 5.414 1 98.56 740 MET B CA 1
ATOM 12374 C C . MET B 1 740 ? 17.156 -17.297 5.434 1 98.56 740 MET B C 1
ATOM 12376 O O . MET B 1 740 ? 17.734 -17.453 6.504 1 98.56 740 MET B O 1
ATOM 12380 N N . CYS B 1 741 ? 17.734 -17.453 4.242 1 98.5 741 CYS B N 1
ATOM 12381 C CA . CYS B 1 741 ? 19.156 -17.781 4.156 1 98.5 741 CYS B CA 1
ATOM 12382 C C . CYS B 1 741 ? 20 -16.672 4.797 1 98.5 741 CYS B C 1
ATOM 12384 O O . CYS B 1 741 ? 20.953 -16.969 5.52 1 98.5 741 CYS B O 1
ATOM 12386 N N . LEU B 1 742 ? 19.672 -15.422 4.555 1 98.25 742 LEU B N 1
ATOM 12387 C CA . LEU B 1 742 ? 20.438 -14.312 5.137 1 98.25 742 LEU B CA 1
ATOM 12388 C C . LEU B 1 742 ? 20.281 -14.297 6.652 1 98.25 742 LEU B C 1
ATOM 12390 O O . LEU B 1 742 ? 21.203 -13.859 7.363 1 98.25 742 LEU B O 1
ATOM 12394 N N . CYS B 1 743 ? 19.156 -14.773 7.172 1 98.06 743 CYS B N 1
ATOM 12395 C CA . CYS B 1 743 ? 18.891 -14.773 8.609 1 98.06 743 CYS B CA 1
ATOM 12396 C C . CYS B 1 743 ? 19.516 -15.992 9.281 1 98.06 743 CYS B C 1
ATOM 12398 O O . CYS B 1 743 ? 20.109 -15.875 10.352 1 98.06 743 CYS B O 1
ATOM 12400 N N . LYS B 1 744 ? 19.391 -17.172 8.664 1 97.81 744 LYS B N 1
ATOM 12401 C CA . LYS B 1 744 ? 19.734 -18.422 9.32 1 97.81 744 LYS B CA 1
ATOM 12402 C C . LYS B 1 744 ? 21.156 -18.859 8.953 1 97.81 744 LYS B C 1
ATOM 12404 O O . LYS B 1 744 ? 21.766 -19.656 9.672 1 97.81 744 LYS B O 1
ATOM 12409 N N . ALA B 1 745 ? 21.641 -18.391 7.809 1 97.94 745 ALA B N 1
ATOM 12410 C CA . ALA B 1 745 ? 22.984 -18.734 7.363 1 97.94 745 ALA B CA 1
ATOM 12411 C C . ALA B 1 745 ? 23.781 -17.484 6.977 1 97.94 745 ALA B C 1
ATOM 12413 O O . ALA B 1 745 ? 24.344 -17.406 5.887 1 97.94 745 ALA B O 1
ATOM 12414 N N . PRO B 1 746 ? 23.859 -16.578 7.902 1 96.12 746 PRO B N 1
ATOM 12415 C CA . PRO B 1 746 ? 24.484 -15.297 7.582 1 96.12 746 PRO B CA 1
ATOM 12416 C C . PRO B 1 746 ? 25.984 -15.43 7.316 1 96.12 746 PRO B C 1
ATOM 12418 O O . PRO B 1 746 ? 26.578 -14.555 6.684 1 96.12 746 PRO B O 1
ATOM 12421 N N . ASN B 1 747 ? 26.625 -16.484 7.75 1 96.62 747 ASN B N 1
ATOM 12422 C CA . ASN B 1 747 ? 28.047 -16.703 7.512 1 96.62 747 ASN B CA 1
ATOM 12423 C C . ASN B 1 747 ? 28.312 -17.156 6.082 1 96.62 747 ASN B C 1
ATOM 12425 O O . ASN B 1 747 ? 29.453 -17.062 5.598 1 96.62 747 ASN B O 1
ATOM 12429 N N . THR B 1 748 ? 27.312 -17.672 5.461 1 98.25 748 THR B N 1
ATOM 12430 C CA . THR B 1 748 ? 27.453 -18.156 4.094 1 98.25 748 THR B CA 1
ATOM 12431 C C . THR B 1 748 ? 26.969 -17.109 3.094 1 98.25 748 THR B C 1
ATOM 12433 O O . THR B 1 748 ? 27.656 -16.844 2.104 1 98.25 748 THR B O 1
ATOM 12436 N N . PHE B 1 749 ? 25.859 -16.594 3.34 1 98.5 749 PHE B N 1
ATOM 12437 C CA . PHE B 1 749 ? 25.234 -15.656 2.414 1 98.5 749 PHE B CA 1
ATOM 12438 C C . PHE B 1 749 ? 25.375 -14.227 2.922 1 98.5 749 PHE B C 1
ATOM 12440 O O . PHE B 1 749 ? 24.922 -13.898 4.02 1 98.5 749 PHE B O 1
ATOM 12447 N N . ARG B 1 750 ? 25.844 -13.32 2.02 1 97.19 750 ARG B N 1
ATOM 12448 C CA . ARG B 1 750 ? 26.188 -11.977 2.465 1 97.19 750 ARG B CA 1
ATOM 12449 C C . ARG B 1 750 ? 25.266 -10.945 1.818 1 97.19 750 ARG B C 1
ATOM 12451 O O . ARG B 1 750 ? 25.062 -9.859 2.367 1 97.19 750 ARG B O 1
ATOM 12458 N N . VAL B 1 751 ? 24.812 -11.203 0.648 1 98.38 751 VAL B N 1
ATOM 12459 C CA . VAL B 1 751 ? 23.969 -10.297 -0.118 1 98.38 751 VAL B CA 1
ATOM 12460 C C . VAL B 1 751 ? 22.766 -11.047 -0.665 1 98.38 751 VAL B C 1
ATOM 12462 O O . VAL B 1 751 ? 22.891 -12.156 -1.185 1 98.38 751 VAL B O 1
ATOM 12465 N N . GLY B 1 752 ? 21.578 -10.547 -0.486 1 98.69 752 GLY B N 1
ATOM 12466 C CA . GLY B 1 752 ? 20.375 -11.211 -0.958 1 98.69 752 GLY B CA 1
ATOM 12467 C C . GLY B 1 752 ? 19.422 -10.281 -1.686 1 98.69 752 GLY B C 1
ATOM 12468 O O . GLY B 1 752 ? 19.266 -9.125 -1.298 1 98.69 752 GLY B O 1
ATOM 12469 N N . VAL B 1 753 ? 18.844 -10.703 -2.789 1 98.88 753 VAL B N 1
ATOM 12470 C CA . VAL B 1 753 ? 17.703 -10.062 -3.457 1 98.88 753 VAL B CA 1
ATOM 12471 C C . VAL B 1 753 ? 16.469 -10.945 -3.322 1 98.88 753 VAL B C 1
ATOM 12473 O O . VAL B 1 753 ? 16.391 -12.016 -3.928 1 98.88 753 VAL B O 1
ATOM 12476 N N . SER B 1 754 ? 15.539 -10.508 -2.578 1 98.81 754 SER B N 1
ATOM 12477 C CA . SER B 1 754 ? 14.312 -11.234 -2.252 1 98.81 754 SER B CA 1
ATOM 12478 C C . SER B 1 754 ? 13.109 -10.648 -2.979 1 98.81 754 SER B C 1
ATOM 12480 O O . SER B 1 754 ? 12.625 -9.57 -2.619 1 98.81 754 SER B O 1
ATOM 12482 N N . GLY B 1 755 ? 12.602 -11.406 -3.979 1 98.69 755 GLY B N 1
ATOM 12483 C CA . GLY B 1 755 ? 11.477 -10.93 -4.766 1 98.69 755 GLY B CA 1
ATOM 12484 C C . GLY B 1 755 ? 10.141 -11.492 -4.312 1 98.69 755 GLY B C 1
ATOM 12485 O O . GLY B 1 755 ? 10 -12.711 -4.168 1 98.69 755 GLY B O 1
ATOM 12486 N N . ALA B 1 756 ? 9.195 -10.68 -4.035 1 98.38 756 ALA B N 1
ATOM 12487 C CA . ALA B 1 756 ? 7.824 -11.008 -3.658 1 98.38 756 ALA B CA 1
ATOM 12488 C C . ALA B 1 756 ? 7.789 -12.141 -2.639 1 98.38 756 ALA B C 1
ATOM 12490 O O . ALA B 1 756 ? 7.078 -13.133 -2.828 1 98.38 756 ALA B O 1
ATOM 12491 N N . PRO B 1 757 ? 8.461 -12.008 -1.568 1 98.62 757 PRO B N 1
ATOM 12492 C CA . PRO B 1 757 ? 8.617 -13.109 -0.621 1 98.62 757 PRO B CA 1
ATOM 12493 C C . PRO B 1 757 ? 7.375 -13.336 0.238 1 98.62 757 PRO B C 1
ATOM 12495 O O . PRO B 1 757 ? 6.715 -12.367 0.637 1 98.62 757 PRO B O 1
ATOM 12498 N N . VAL B 1 758 ? 7.035 -14.586 0.503 1 98.5 758 VAL B N 1
ATOM 12499 C CA . VAL B 1 758 ? 6.176 -14.914 1.635 1 98.5 758 VAL B CA 1
ATOM 12500 C C . VAL B 1 758 ? 6.969 -14.82 2.936 1 98.5 758 VAL B C 1
ATOM 12502 O O . VAL B 1 758 ? 7.93 -15.562 3.141 1 98.5 758 VAL B O 1
ATOM 12505 N N . THR B 1 759 ? 6.629 -13.898 3.791 1 98.5 759 THR B N 1
ATOM 12506 C CA . THR B 1 759 ? 7.473 -13.664 4.957 1 98.5 759 THR B CA 1
ATOM 12507 C C . THR B 1 759 ? 6.852 -14.273 6.207 1 98.5 759 THR B C 1
ATOM 12509 O O . THR B 1 759 ? 7.535 -14.461 7.219 1 98.5 759 THR B O 1
ATOM 12512 N N . ALA B 1 760 ? 5.562 -14.516 6.16 1 98 760 ALA B N 1
ATOM 12513 C CA . ALA B 1 760 ? 4.805 -15.219 7.191 1 98 760 ALA B CA 1
ATOM 12514 C C . ALA B 1 760 ? 3.693 -16.062 6.574 1 98 760 ALA B C 1
ATOM 12516 O O . ALA B 1 760 ? 2.828 -15.539 5.867 1 98 760 ALA B O 1
ATOM 12517 N N . TRP B 1 761 ? 3.68 -17.297 6.934 1 98.19 761 TRP B N 1
ATOM 12518 C CA . TRP B 1 761 ? 2.855 -18.25 6.199 1 98.19 761 TRP B CA 1
ATOM 12519 C C . TRP B 1 761 ? 1.39 -18.125 6.598 1 98.19 761 TRP B C 1
ATOM 12521 O O . TRP B 1 761 ? 0.505 -18.625 5.898 1 98.19 761 TRP B O 1
ATOM 12531 N N . ASP B 1 762 ? 1.082 -17.484 7.727 1 96.44 762 ASP B N 1
ATOM 12532 C CA . ASP B 1 762 ? -0.302 -17.172 8.07 1 96.44 762 ASP B CA 1
ATOM 12533 C C . ASP B 1 762 ? -0.932 -16.25 7.023 1 96.44 762 ASP B C 1
ATOM 12535 O O . ASP B 1 762 ? -2.156 -16.125 6.965 1 96.44 762 ASP B O 1
ATOM 12539 N N . GLY B 1 763 ? -0.115 -15.641 6.262 1 96.56 763 GLY B N 1
ATOM 12540 C CA . GLY B 1 763 ? -0.59 -14.672 5.285 1 96.56 763 GLY B CA 1
ATOM 12541 C C . GLY B 1 763 ? -0.79 -15.258 3.904 1 96.56 763 GLY B C 1
ATOM 12542 O O . GLY B 1 763 ? -1.261 -14.578 2.992 1 96.56 763 GLY B O 1
ATOM 12543 N N . TYR B 1 764 ? -0.465 -16.469 3.617 1 97.75 764 TYR B N 1
ATOM 12544 C CA . TYR B 1 764 ? -0.634 -17.109 2.32 1 97.75 764 TYR B CA 1
ATOM 12545 C C . TYR B 1 764 ? -1.89 -17.984 2.303 1 97.75 764 TYR B C 1
ATOM 12547 O O . TYR B 1 764 ? -2.602 -18.078 3.305 1 97.75 764 TYR B O 1
ATOM 12555 N N . ASP B 1 765 ? -2.254 -18.562 1.204 1 97.31 765 ASP B N 1
ATOM 12556 C CA . ASP B 1 765 ? -3.564 -19.172 1.051 1 97.31 765 ASP B CA 1
ATOM 12557 C C . ASP B 1 765 ? -3.633 -20.5 1.799 1 97.31 765 ASP B C 1
ATOM 12559 O O . ASP B 1 765 ? -2.602 -21.078 2.17 1 97.31 765 ASP B O 1
ATOM 12563 N N . THR B 1 766 ? -4.781 -21.016 1.994 1 97.25 766 THR B N 1
ATOM 12564 C CA . THR B 1 766 ? -5.074 -22.203 2.785 1 97.25 766 THR B CA 1
ATOM 12565 C C . THR B 1 766 ? -4.496 -23.453 2.121 1 97.25 766 THR B C 1
ATOM 12567 O O . THR B 1 766 ? -3.748 -24.203 2.748 1 97.25 766 THR B O 1
ATOM 12570 N N . HIS B 1 767 ? -4.734 -23.719 0.818 1 97.94 767 HIS B N 1
ATOM 12571 C CA . HIS B 1 767 ? -4.398 -24.984 0.179 1 97.94 767 HIS B CA 1
ATOM 12572 C C . HIS B 1 767 ? -2.889 -25.203 0.175 1 97.94 767 HIS B C 1
ATOM 12574 O O . HIS B 1 767 ? -2.42 -26.297 0.538 1 97.94 767 HIS B O 1
ATOM 12580 N N . TYR B 1 768 ? -2.15 -24.234 -0.205 1 97.88 768 TYR B N 1
ATOM 12581 C CA . TYR B 1 768 ? -0.698 -24.359 -0.248 1 97.88 768 TYR B CA 1
ATOM 12582 C C . TYR B 1 768 ? -0.121 -24.5 1.155 1 97.88 768 TYR B C 1
ATOM 12584 O O . TYR B 1 768 ? 0.595 -25.469 1.448 1 97.88 768 TYR B O 1
ATOM 12592 N N . THR B 1 769 ? -0.423 -23.547 2.014 1 98.31 769 THR B N 1
ATOM 12593 C CA . THR B 1 769 ? 0.235 -23.453 3.312 1 98.31 769 THR B CA 1
ATOM 12594 C C . THR B 1 769 ? -0.112 -24.641 4.191 1 98.31 769 THR B C 1
ATOM 12596 O O . THR B 1 769 ? 0.769 -25.234 4.816 1 98.31 769 THR B O 1
ATOM 12599 N N . GLU B 1 770 ? -1.396 -25.016 4.227 1 97.56 770 GLU B N 1
ATOM 12600 C CA . GLU B 1 770 ? -1.829 -26.047 5.172 1 97.56 770 GLU B CA 1
ATOM 12601 C C . GLU B 1 770 ? -1.389 -27.438 4.723 1 97.56 770 GLU B C 1
ATOM 12603 O O . GLU B 1 770 ? -1.274 -28.344 5.543 1 97.56 770 GLU B O 1
ATOM 12608 N N . ARG B 1 771 ? -1.112 -27.562 3.41 1 97.06 771 ARG B N 1
ATOM 12609 C CA . ARG B 1 771 ? -0.512 -28.812 2.936 1 97.06 771 ARG B CA 1
ATOM 12610 C C . ARG B 1 771 ? 0.841 -29.047 3.596 1 97.06 771 ARG B C 1
ATOM 12612 O O . ARG B 1 771 ? 1.11 -30.141 4.094 1 97.06 771 ARG B O 1
ATOM 12619 N N . TYR B 1 772 ? 1.605 -28.016 3.701 1 97.94 772 TYR B N 1
ATOM 12620 C CA . TYR B 1 772 ? 2.998 -28.203 4.094 1 97.94 772 TYR B CA 1
ATOM 12621 C C . TYR B 1 772 ? 3.199 -27.844 5.562 1 97.94 772 TYR B C 1
ATOM 12623 O O . TYR B 1 772 ? 4.129 -28.328 6.207 1 97.94 772 TYR B O 1
ATOM 12631 N N . MET B 1 773 ? 2.285 -27.047 6.113 1 98 773 MET B N 1
ATOM 12632 C CA . MET B 1 773 ? 2.549 -26.484 7.438 1 98 773 MET B CA 1
ATOM 12633 C C . MET B 1 773 ? 1.43 -26.844 8.414 1 98 773 MET B C 1
ATOM 12635 O O . MET B 1 773 ? 1.528 -26.562 9.609 1 98 773 MET B O 1
ATOM 12639 N N . GLY B 1 774 ? 0.394 -27.516 7.961 1 96.88 774 GLY B N 1
ATOM 12640 C CA . GLY B 1 774 ? -0.792 -27.562 8.805 1 96.88 774 GLY B CA 1
ATOM 12641 C C . GLY B 1 774 ? -1.398 -26.203 9.055 1 96.88 774 GLY B C 1
ATOM 12642 O O . GLY B 1 774 ? -0.933 -25.203 8.508 1 96.88 774 GLY B O 1
ATOM 12643 N N . THR B 1 775 ? -2.459 -26.156 9.852 1 96.56 775 THR B N 1
ATOM 12644 C CA . THR B 1 775 ? -3.043 -24.859 10.211 1 96.56 775 THR B CA 1
ATOM 12645 C C . THR B 1 775 ? -2.209 -24.172 11.281 1 96.56 775 THR B C 1
ATOM 12647 O O . THR B 1 775 ? -1.437 -24.812 11.992 1 96.56 775 THR B O 1
ATOM 12650 N N . PRO B 1 776 ? -2.334 -22.828 11.383 1 96.19 776 PRO B N 1
ATOM 12651 C CA . PRO B 1 776 ? -1.623 -22.125 12.453 1 96.19 776 PRO B CA 1
ATOM 12652 C C . PRO B 1 776 ? -1.96 -22.656 13.844 1 96.19 776 PRO B C 1
ATOM 12654 O O . PRO B 1 776 ? -1.101 -22.672 14.727 1 96.19 776 PRO B O 1
ATOM 12657 N N . MET B 1 777 ? -3.162 -23.094 14.086 1 95.19 777 MET B N 1
ATOM 12658 C CA . MET B 1 777 ? -3.59 -23.641 15.375 1 95.19 777 MET B CA 1
ATOM 12659 C C . MET B 1 777 ? -2.936 -24.984 15.641 1 95.19 777 MET B C 1
ATOM 12661 O O . MET B 1 777 ? -2.52 -25.266 16.766 1 95.19 777 MET B O 1
ATOM 12665 N N . GLU B 1 778 ? -2.75 -25.812 14.625 1 95.31 778 GLU B N 1
ATOM 12666 C CA . GLU B 1 778 ? -2.211 -27.156 14.75 1 95.31 778 GLU B CA 1
ATOM 12667 C C . GLU B 1 778 ? -0.691 -27.141 14.891 1 95.31 778 GLU B C 1
ATOM 12669 O O . GLU B 1 778 ? -0.105 -28.016 15.516 1 95.31 778 GLU B O 1
ATOM 12674 N N . ASN B 1 779 ? -0.1 -26.172 14.312 1 97.88 779 ASN B N 1
ATOM 12675 C CA . ASN B 1 779 ? 1.355 -26.125 14.227 1 97.88 779 ASN B CA 1
ATOM 12676 C C . ASN B 1 779 ? 1.894 -24.734 14.57 1 97.88 779 ASN B C 1
ATOM 12678 O O . ASN B 1 779 ? 2.627 -24.141 13.789 1 97.88 779 ASN B O 1
ATOM 12682 N N . PRO B 1 780 ? 1.575 -24.188 15.734 1 97.19 780 PRO B N 1
ATOM 12683 C CA . PRO B 1 780 ? 2.01 -22.828 16.078 1 97.19 780 PRO B CA 1
ATOM 12684 C C . PRO B 1 780 ? 3.529 -22.672 16.062 1 97.19 780 PRO B C 1
ATOM 12686 O O . PRO B 1 780 ? 4.047 -21.641 15.625 1 97.19 780 PRO B O 1
ATOM 12689 N N . LYS B 1 781 ? 4.238 -23.656 16.547 1 97.75 781 LYS B N 1
ATOM 12690 C CA . LYS B 1 781 ? 5.695 -23.594 16.578 1 97.75 781 LYS B CA 1
ATOM 12691 C C . LYS B 1 781 ? 6.273 -23.547 15.164 1 97.75 781 LYS B C 1
ATOM 12693 O O . LYS B 1 781 ? 7.199 -22.766 14.891 1 97.75 781 LYS B O 1
ATOM 12698 N N . GLY B 1 782 ? 5.77 -24.438 14.281 1 98.25 782 GLY B N 1
ATOM 12699 C CA . GLY B 1 782 ? 6.219 -24.422 12.898 1 98.25 782 GLY B CA 1
ATOM 12700 C C . GLY B 1 782 ? 6.012 -23.078 12.219 1 98.25 782 GLY B C 1
ATOM 12701 O O . GLY B 1 782 ? 6.891 -22.594 11.508 1 98.25 782 GLY B O 1
ATOM 12702 N N . TYR B 1 783 ? 4.852 -22.5 12.516 1 98.19 783 TYR B N 1
ATOM 12703 C CA . TYR B 1 783 ? 4.543 -21.203 11.922 1 98.19 783 TYR B CA 1
ATOM 12704 C C . TYR B 1 783 ? 5.5 -20.141 12.43 1 98.19 783 TYR B C 1
ATOM 12706 O O . TYR B 1 783 ? 5.945 -19.266 11.672 1 98.19 783 TYR B O 1
ATOM 12714 N N . THR B 1 784 ? 5.832 -20.141 13.68 1 98 784 THR B N 1
ATOM 12715 C CA . THR B 1 784 ? 6.762 -19.172 14.258 1 98 784 THR B CA 1
ATOM 12716 C C . THR B 1 784 ? 8.164 -19.359 13.688 1 98 784 THR B C 1
ATOM 12718 O O . THR B 1 784 ? 8.797 -18.406 13.258 1 98 784 THR B O 1
ATOM 12721 N N . GLU B 1 785 ? 8.617 -20.594 13.602 1 97.94 785 GLU B N 1
ATOM 12722 C CA . GLU B 1 785 ? 9.977 -20.891 13.164 1 97.94 785 GLU B CA 1
ATOM 12723 C C . GLU B 1 785 ? 10.133 -20.656 11.664 1 97.94 785 GLU B C 1
ATOM 12725 O O . GLU B 1 785 ? 11.234 -20.359 11.188 1 97.94 785 GLU B O 1
ATOM 12730 N N . SER B 1 786 ? 9.062 -20.797 10.938 1 98.44 786 SER B N 1
ATOM 12731 C CA . SER B 1 786 ? 9.117 -20.656 9.484 1 98.44 786 SER B CA 1
ATOM 12732 C C . SER B 1 786 ? 8.875 -19.219 9.055 1 98.44 786 SER B C 1
ATOM 12734 O O . SER B 1 786 ? 8.883 -18.922 7.855 1 98.44 786 SER B O 1
ATOM 12736 N N . SER B 1 787 ? 8.633 -18.359 9.992 1 98.38 787 SER B N 1
ATOM 12737 C CA . SER B 1 787 ? 8.422 -16.953 9.68 1 98.38 787 SER B CA 1
ATOM 12738 C C . SER B 1 787 ? 9.742 -16.203 9.602 1 98.38 787 SER B C 1
ATOM 12740 O O . SER B 1 787 ? 10.562 -16.281 10.516 1 98.38 787 SER B O 1
ATOM 12742 N N . VAL B 1 788 ? 9.953 -15.422 8.523 1 98.62 788 VAL B N 1
ATOM 12743 C CA . VAL B 1 788 ? 11.148 -14.602 8.406 1 98.62 788 VAL B CA 1
ATOM 12744 C C . VAL B 1 788 ? 11.188 -13.578 9.539 1 98.62 788 VAL B C 1
ATOM 12746 O O . VAL B 1 788 ? 12.266 -13.227 10.031 1 98.62 788 VAL B O 1
ATOM 12749 N N . LEU B 1 789 ? 10.016 -13.086 10 1 98.31 789 LEU B N 1
ATOM 12750 C CA . LEU B 1 789 ? 9.883 -12.062 11.023 1 98.31 789 LEU B CA 1
ATOM 12751 C C . LEU B 1 789 ? 10.562 -12.492 12.32 1 98.31 789 LEU B C 1
ATOM 12753 O O . LEU B 1 789 ? 11.203 -11.688 12.992 1 98.31 789 LEU B O 1
ATOM 12757 N N . THR B 1 790 ? 10.398 -13.758 12.602 1 98 790 THR B N 1
ATOM 12758 C CA . THR B 1 790 ? 10.953 -14.328 13.828 1 98 790 THR B CA 1
ATOM 12759 C C . THR B 1 790 ? 12.477 -14.227 13.82 1 98 790 THR B C 1
ATOM 12761 O O . THR B 1 790 ? 13.102 -14.094 14.883 1 98 790 THR B O 1
ATOM 12764 N N . HIS B 1 791 ? 13.102 -14.219 12.68 1 98.31 791 HIS B N 1
ATOM 12765 C CA . HIS B 1 791 ? 14.555 -14.312 12.555 1 98.31 791 HIS B CA 1
ATOM 12766 C C . HIS B 1 791 ? 15.156 -12.992 12.094 1 98.31 791 HIS B C 1
ATOM 12768 O O . HIS B 1 791 ? 16.359 -12.906 11.867 1 98.31 791 HIS B O 1
ATOM 12774 N N . ALA B 1 792 ? 14.375 -11.977 12 1 97.69 792 ALA B N 1
ATOM 12775 C CA . ALA B 1 792 ? 14.781 -10.703 11.414 1 97.69 792 ALA B CA 1
ATOM 12776 C C . ALA B 1 792 ? 15.992 -10.133 12.148 1 97.69 792 ALA B C 1
ATOM 12778 O O . ALA B 1 792 ? 16.875 -9.531 11.531 1 97.69 792 ALA B O 1
ATOM 12779 N N . SER B 1 793 ? 16.094 -10.281 13.445 1 97.06 793 SER B N 1
ATOM 12780 C CA . SER B 1 793 ? 17.172 -9.711 14.25 1 97.06 793 SER B CA 1
ATOM 12781 C C . SER B 1 793 ? 18.5 -10.367 13.914 1 97.06 793 SER B C 1
ATOM 12783 O O . SER B 1 793 ? 19.562 -9.812 14.219 1 97.06 793 SER B O 1
ATOM 12785 N N . LYS B 1 794 ? 18.453 -11.523 13.273 1 97.12 794 LYS B N 1
ATOM 12786 C CA . LYS B 1 794 ? 19.672 -12.266 12.961 1 97.12 794 LYS B CA 1
ATOM 12787 C C . LYS B 1 794 ? 20.203 -11.898 11.578 1 97.12 794 LYS B C 1
ATOM 12789 O O . LYS B 1 794 ? 21.281 -12.352 11.18 1 97.12 794 LYS B O 1
ATOM 12794 N N . LEU B 1 795 ? 19.469 -11.141 10.875 1 97.19 795 LEU B N 1
ATOM 12795 C CA . LEU B 1 795 ? 19.875 -10.781 9.523 1 97.19 795 LEU B CA 1
ATOM 12796 C C . LEU B 1 795 ? 21.219 -10.062 9.523 1 97.19 795 LEU B C 1
ATOM 12798 O O . LEU B 1 795 ? 21.422 -9.125 10.297 1 97.19 795 LEU B O 1
ATOM 12802 N N . GLU B 1 796 ? 22.094 -10.562 8.797 1 94.19 796 GLU B N 1
ATOM 12803 C CA . GLU B 1 796 ? 23.359 -9.898 8.5 1 94.19 796 GLU B CA 1
ATOM 12804 C C . GLU B 1 796 ? 23.547 -9.734 6.996 1 94.19 796 GLU B C 1
ATOM 12806 O O . GLU B 1 796 ? 22.922 -10.438 6.203 1 94.19 796 GLU B O 1
ATOM 12811 N N . GLY B 1 797 ? 24.312 -8.836 6.625 1 94.44 797 GLY B N 1
ATOM 12812 C CA . GLY B 1 797 ? 24.547 -8.602 5.207 1 94.44 797 GLY B CA 1
ATOM 12813 C C . GLY B 1 797 ? 23.578 -7.605 4.598 1 94.44 797 GLY B C 1
ATOM 12814 O O . GLY B 1 797 ? 22.969 -6.797 5.309 1 94.44 797 GLY B O 1
ATOM 12815 N N . LYS B 1 798 ? 23.531 -7.633 3.256 1 97.06 798 LYS B N 1
ATOM 12816 C CA . LYS B 1 798 ? 22.719 -6.688 2.502 1 97.06 798 LYS B CA 1
ATOM 12817 C C . LYS B 1 798 ? 21.484 -7.371 1.908 1 97.06 798 LYS B C 1
ATOM 12819 O O . LYS B 1 798 ? 21.609 -8.398 1.238 1 97.06 798 LYS B O 1
ATOM 12824 N N . LEU B 1 799 ? 20.297 -6.812 2.148 1 98.5 799 LEU B N 1
ATOM 12825 C CA . LEU B 1 799 ? 19.047 -7.379 1.651 1 98.5 799 LEU B CA 1
ATOM 12826 C C . LEU B 1 799 ? 18.281 -6.355 0.82 1 98.5 799 LEU B C 1
ATOM 12828 O O . LEU B 1 799 ? 17.969 -5.27 1.307 1 98.5 799 LEU B O 1
ATOM 12832 N N . MET B 1 800 ? 18.016 -6.648 -0.388 1 98.69 800 MET B N 1
ATOM 12833 C CA . MET B 1 800 ? 17.094 -5.875 -1.21 1 98.69 800 MET B CA 1
ATOM 12834 C C . MET B 1 800 ? 15.766 -6.605 -1.364 1 98.69 800 MET B C 1
ATOM 12836 O O . MET B 1 800 ? 15.727 -7.758 -1.801 1 98.69 800 MET B O 1
ATOM 12840 N N . LEU B 1 801 ? 14.727 -6.02 -0.979 1 98.81 801 LEU B N 1
ATOM 12841 C CA . LEU B 1 801 ? 13.375 -6.512 -1.204 1 98.81 801 LEU B CA 1
ATOM 12842 C C . LEU B 1 801 ? 12.789 -5.934 -2.488 1 98.81 801 LEU B C 1
ATOM 12844 O O . LEU B 1 801 ? 12.961 -4.746 -2.771 1 98.81 801 LEU B O 1
ATOM 12848 N N . VAL B 1 802 ? 12.211 -6.77 -3.332 1 98.75 802 VAL B N 1
ATOM 12849 C CA . VAL B 1 802 ? 11.547 -6.359 -4.566 1 98.75 802 VAL B CA 1
ATOM 12850 C C . VAL B 1 802 ? 10.094 -6.832 -4.547 1 98.75 802 VAL B C 1
ATOM 12852 O O . VAL B 1 802 ? 9.82 -8 -4.277 1 98.75 802 VAL B O 1
ATOM 12855 N N . HIS B 1 803 ? 9.148 -5.977 -4.863 1 98.75 803 HIS B N 1
ATOM 12856 C CA . HIS B 1 803 ? 7.762 -6.402 -4.715 1 98.75 803 HIS B CA 1
ATOM 12857 C C . HIS B 1 803 ? 6.828 -5.547 -5.562 1 98.75 803 HIS B C 1
ATOM 12859 O O . HIS B 1 803 ? 7.031 -4.34 -5.695 1 98.75 803 HIS B O 1
ATOM 12865 N N . GLY B 1 804 ? 5.832 -6.156 -6.215 1 98.25 804 GLY B N 1
ATOM 12866 C CA . GLY B 1 804 ? 4.75 -5.426 -6.852 1 98.25 804 GLY B CA 1
ATOM 12867 C C . GLY B 1 804 ? 3.646 -5.031 -5.891 1 98.25 804 GLY B C 1
ATOM 12868 O O . GLY B 1 804 ? 3.236 -5.828 -5.047 1 98.25 804 GLY B O 1
ATOM 12869 N N . LEU B 1 805 ? 3.092 -3.832 -6.051 1 97.81 805 LEU B N 1
ATOM 12870 C CA . LEU B 1 805 ? 2.102 -3.346 -5.098 1 97.81 805 LEU B CA 1
ATOM 12871 C C . LEU B 1 805 ? 0.731 -3.953 -5.379 1 97.81 805 LEU B C 1
ATOM 12873 O O . LEU B 1 805 ? -0.147 -3.941 -4.512 1 97.81 805 LEU B O 1
ATOM 12877 N N . MET B 1 806 ? 0.52 -4.465 -6.57 1 96.5 806 MET B N 1
ATOM 12878 C CA . MET B 1 806 ? -0.783 -5.027 -6.922 1 96.5 806 MET B CA 1
ATOM 12879 C C . MET B 1 806 ? -0.769 -6.547 -6.809 1 96.5 806 MET B C 1
ATOM 12881 O O . MET B 1 806 ? -1.654 -7.219 -7.34 1 96.5 806 MET B O 1
ATOM 12885 N N . ASP B 1 807 ? 0.247 -7.105 -6.203 1 96.94 807 ASP B N 1
ATOM 12886 C CA . ASP B 1 807 ? 0.407 -8.555 -6.082 1 96.94 807 ASP B CA 1
ATOM 12887 C C . ASP B 1 807 ? -0.777 -9.18 -5.348 1 96.94 807 ASP B C 1
ATOM 12889 O O . ASP B 1 807 ? -0.975 -8.93 -4.156 1 96.94 807 ASP B O 1
ATOM 12893 N N . GLU B 1 808 ? -1.556 -9.961 -6.047 1 94.75 808 GLU B N 1
ATOM 12894 C CA . GLU B 1 808 ? -2.74 -10.562 -5.441 1 94.75 808 GLU B CA 1
ATOM 12895 C C . GLU B 1 808 ? -2.453 -11.984 -4.961 1 94.75 808 GLU B C 1
ATOM 12897 O O . GLU B 1 808 ? -3.291 -12.602 -4.305 1 94.75 808 GLU B O 1
ATOM 12902 N N . ASN B 1 809 ? -1.257 -12.453 -5.301 1 95.69 809 ASN B N 1
ATOM 12903 C CA . ASN B 1 809 ? -0.844 -13.781 -4.867 1 95.69 809 ASN B CA 1
ATOM 12904 C C . ASN B 1 809 ? -0.094 -13.727 -3.539 1 95.69 809 ASN B C 1
ATOM 12906 O O . ASN B 1 809 ? -0.498 -14.367 -2.566 1 95.69 809 ASN B O 1
ATOM 12910 N N . VAL B 1 810 ? 0.972 -13.062 -3.531 1 97.81 810 VAL B N 1
ATOM 12911 C CA . VAL B 1 810 ? 1.702 -12.711 -2.316 1 97.81 810 VAL B CA 1
ATOM 12912 C C . VAL B 1 810 ? 1.528 -11.219 -2.018 1 97.81 810 VAL B C 1
ATOM 12914 O O . VAL B 1 810 ? 2.291 -10.391 -2.514 1 97.81 810 VAL B O 1
ATOM 12917 N N . HIS B 1 811 ? 0.611 -10.945 -1.192 1 97.75 811 HIS B N 1
ATOM 12918 C CA . HIS B 1 811 ? 0.238 -9.555 -0.937 1 97.75 811 HIS B CA 1
ATOM 12919 C C . HIS B 1 811 ? 1.419 -8.758 -0.396 1 97.75 811 HIS B C 1
ATOM 12921 O O . HIS B 1 811 ? 2.264 -9.305 0.32 1 97.75 811 HIS B O 1
ATOM 12927 N N . PHE B 1 812 ? 1.443 -7.488 -0.67 1 98.25 812 PHE B N 1
ATOM 12928 C CA . PHE B 1 812 ? 2.516 -6.609 -0.219 1 98.25 812 PHE B CA 1
ATOM 12929 C C . PHE B 1 812 ? 2.598 -6.594 1.303 1 98.25 812 PHE B C 1
ATOM 12931 O O . PHE B 1 812 ? 3.619 -6.199 1.87 1 98.25 812 PHE B O 1
ATOM 12938 N N . ARG B 1 813 ? 1.59 -6.945 2.039 1 97.5 813 ARG B N 1
ATOM 12939 C CA . ARG B 1 813 ? 1.593 -7.016 3.496 1 97.5 813 ARG B CA 1
ATOM 12940 C C . ARG B 1 813 ? 2.732 -7.895 3.998 1 97.5 813 ARG B C 1
ATOM 12942 O O . ARG B 1 813 ? 3.24 -7.691 5.102 1 97.5 813 ARG B O 1
ATOM 12949 N N . HIS B 1 814 ? 3.137 -8.914 3.184 1 98.44 814 HIS B N 1
ATOM 12950 C CA . HIS B 1 814 ? 4.289 -9.734 3.549 1 98.44 814 HIS B CA 1
ATOM 12951 C C . HIS B 1 814 ? 5.547 -8.883 3.691 1 98.44 814 HIS B C 1
ATOM 12953 O O . HIS B 1 814 ? 6.238 -8.961 4.707 1 98.44 814 HIS B O 1
ATOM 12959 N N . THR B 1 815 ? 5.82 -8.078 2.703 1 98.69 815 THR B N 1
ATOM 12960 C CA . THR B 1 815 ? 6.969 -7.184 2.725 1 98.69 815 THR B CA 1
ATOM 12961 C C . THR B 1 815 ? 6.816 -6.133 3.818 1 98.69 815 THR B C 1
ATOM 12963 O O . THR B 1 815 ? 7.77 -5.844 4.547 1 98.69 815 THR B O 1
ATOM 12966 N N . ALA B 1 816 ? 5.66 -5.59 3.979 1 98.5 816 ALA B N 1
ATOM 12967 C CA . ALA B 1 816 ? 5.402 -4.559 4.98 1 98.5 816 ALA B CA 1
ATOM 12968 C C . ALA B 1 816 ? 5.672 -5.082 6.391 1 98.5 816 ALA B C 1
ATOM 12970 O O . ALA B 1 816 ? 6.328 -4.414 7.191 1 98.5 816 ALA B O 1
ATOM 12971 N N . ARG B 1 817 ? 5.188 -6.242 6.719 1 98.25 817 ARG B N 1
ATOM 12972 C CA . ARG B 1 817 ? 5.391 -6.836 8.039 1 98.25 817 ARG B CA 1
ATOM 12973 C C . ARG B 1 817 ? 6.867 -7.137 8.281 1 98.25 817 ARG B C 1
ATOM 12975 O O . ARG B 1 817 ? 7.359 -6.992 9.398 1 98.25 817 ARG B O 1
ATOM 12982 N N . LEU B 1 818 ? 7.523 -7.609 7.215 1 98.69 818 LEU B N 1
ATOM 12983 C CA . LEU B 1 818 ? 8.953 -7.848 7.355 1 98.69 818 LEU B CA 1
ATOM 12984 C C . LEU B 1 818 ? 9.695 -6.547 7.641 1 98.69 818 LEU B C 1
ATOM 12986 O O . LEU B 1 818 ? 10.594 -6.512 8.492 1 98.69 818 LEU B O 1
ATOM 12990 N N . ILE B 1 819 ? 9.359 -5.5 6.984 1 98.44 819 ILE B N 1
ATOM 12991 C CA . ILE B 1 819 ? 9.992 -4.199 7.18 1 98.44 819 ILE B CA 1
ATOM 12992 C C . ILE B 1 819 ? 9.805 -3.75 8.625 1 98.44 819 ILE B C 1
ATOM 12994 O O . ILE B 1 819 ? 10.742 -3.264 9.258 1 98.44 819 ILE B O 1
ATOM 12998 N N . ASN B 1 820 ? 8.602 -3.883 9.188 1 98 820 ASN B N 1
ATOM 12999 C CA . ASN B 1 820 ? 8.383 -3.572 10.594 1 98 820 ASN B CA 1
ATOM 13000 C C . ASN B 1 820 ? 9.344 -4.336 11.492 1 98 820 ASN B C 1
ATOM 13002 O O . ASN B 1 820 ? 9.906 -3.766 12.43 1 98 820 ASN B O 1
ATOM 13006 N N . ALA B 1 821 ? 9.516 -5.625 11.188 1 98.12 821 ALA B N 1
ATOM 13007 C CA . ALA B 1 821 ? 10.414 -6.449 11.984 1 98.12 821 ALA B CA 1
ATOM 13008 C C . ALA B 1 821 ? 11.859 -5.98 11.859 1 98.12 821 ALA B C 1
ATOM 13010 O O . ALA B 1 821 ? 12.602 -5.961 12.836 1 98.12 821 ALA B O 1
ATOM 13011 N N . LEU B 1 822 ? 12.266 -5.652 10.656 1 98.06 822 LEU B N 1
ATOM 13012 C CA . LEU B 1 822 ? 13.625 -5.18 10.414 1 98.06 822 LEU B CA 1
ATOM 13013 C C . LEU B 1 822 ? 13.875 -3.85 11.125 1 98.06 822 LEU B C 1
ATOM 13015 O O . LEU B 1 822 ? 14.938 -3.643 11.711 1 98.06 822 LEU B O 1
ATOM 13019 N N . ILE B 1 823 ? 12.898 -2.93 11.086 1 97.25 823 ILE B N 1
ATOM 13020 C CA . ILE B 1 823 ? 13 -1.646 11.773 1 97.25 823 ILE B CA 1
ATOM 13021 C C . ILE B 1 823 ? 13.133 -1.871 13.281 1 97.25 823 ILE B C 1
ATOM 13023 O O . ILE B 1 823 ? 13.992 -1.277 13.93 1 97.25 823 ILE B O 1
ATOM 13027 N N . ALA B 1 824 ? 12.312 -2.734 13.805 1 95.94 824 ALA B N 1
ATOM 13028 C CA . ALA B 1 824 ? 12.344 -3.045 15.234 1 95.94 824 ALA B CA 1
ATOM 13029 C C . ALA B 1 824 ? 13.703 -3.602 15.641 1 95.94 824 ALA B C 1
ATOM 13031 O O . ALA B 1 824 ? 14.18 -3.344 16.75 1 95.94 824 ALA B O 1
ATOM 13032 N N . ALA B 1 825 ? 14.328 -4.332 14.727 1 96.5 825 ALA B N 1
ATOM 13033 C CA . ALA B 1 825 ? 15.625 -4.953 14.992 1 96.5 825 ALA B CA 1
ATOM 13034 C C . ALA B 1 825 ? 16.766 -4.031 14.594 1 96.5 825 ALA B C 1
ATOM 13036 O O . ALA B 1 825 ? 17.938 -4.383 14.75 1 96.5 825 ALA B O 1
ATOM 13037 N N . ARG B 1 826 ? 16.484 -2.875 14.047 1 95 826 ARG B N 1
ATOM 13038 C CA . ARG B 1 826 ? 17.453 -1.896 13.57 1 95 826 ARG B CA 1
ATOM 13039 C C . ARG B 1 826 ? 18.359 -2.496 12.5 1 95 826 ARG B C 1
ATOM 13041 O O . ARG B 1 826 ? 19.578 -2.344 12.555 1 95 826 ARG B O 1
ATOM 13048 N N . LYS B 1 827 ? 17.719 -3.309 11.617 1 96.56 827 LYS B N 1
ATOM 13049 C CA . LYS B 1 827 ? 18.422 -3.891 10.477 1 96.56 827 LYS B CA 1
ATOM 13050 C C . LYS B 1 827 ? 18.125 -3.119 9.195 1 96.56 827 LYS B C 1
ATOM 13052 O O . LYS B 1 827 ? 16.969 -2.836 8.883 1 96.56 827 LYS B O 1
ATOM 13057 N N . PRO B 1 828 ? 19.188 -2.748 8.469 1 95.06 828 PRO B N 1
ATOM 13058 C CA . PRO B 1 828 ? 18.938 -2.031 7.211 1 95.06 828 PRO B CA 1
ATOM 13059 C C . PRO B 1 828 ? 18.406 -2.939 6.109 1 95.06 828 PRO B C 1
ATOM 13061 O O . PRO B 1 828 ? 18.672 -4.145 6.113 1 95.06 828 PRO B O 1
ATOM 13064 N N . TYR B 1 829 ? 17.672 -2.414 5.199 1 97.31 829 TYR B N 1
ATOM 13065 C CA . TYR B 1 829 ? 17.172 -3.068 3.992 1 97.31 829 TYR B CA 1
ATOM 13066 C C . TYR B 1 829 ? 17.094 -2.086 2.83 1 97.31 829 TYR B C 1
ATOM 13068 O O . TYR B 1 829 ? 17.094 -0.87 3.039 1 97.31 829 TYR B O 1
ATOM 13076 N N . ASP B 1 830 ? 17.172 -2.568 1.654 1 97.88 830 ASP B N 1
ATOM 13077 C CA . ASP B 1 830 ? 16.844 -1.829 0.439 1 97.88 830 ASP B CA 1
ATOM 13078 C C . ASP B 1 830 ? 15.516 -2.303 -0.152 1 97.88 830 ASP B C 1
ATOM 13080 O O . ASP B 1 830 ? 15.109 -3.445 0.061 1 97.88 830 ASP B O 1
ATOM 13084 N N . LEU B 1 831 ? 14.805 -1.41 -0.783 1 98.56 831 LEU B N 1
ATOM 13085 C CA . LEU B 1 831 ? 13.461 -1.744 -1.251 1 98.56 831 LEU B CA 1
ATOM 13086 C C . LEU B 1 831 ? 13.242 -1.233 -2.672 1 98.56 831 LEU B C 1
ATOM 13088 O O . LEU B 1 831 ? 13.508 -0.066 -2.965 1 98.56 831 LEU B O 1
ATOM 13092 N N . LEU B 1 832 ? 12.867 -2.1 -3.537 1 98.19 832 LEU B N 1
ATOM 13093 C CA . LEU B 1 832 ? 12.438 -1.815 -4.902 1 98.19 832 LEU B CA 1
ATOM 13094 C C . LEU B 1 832 ? 10.984 -2.213 -5.113 1 98.19 832 LEU B C 1
ATOM 13096 O O . LEU B 1 832 ? 10.633 -3.387 -4.977 1 98.19 832 LEU B O 1
ATOM 13100 N N . ILE B 1 833 ? 10.094 -1.247 -5.43 1 98.12 833 ILE B N 1
ATOM 13101 C CA . ILE B 1 833 ? 8.688 -1.596 -5.621 1 98.12 833 ILE B CA 1
ATOM 13102 C C . ILE B 1 833 ? 8.266 -1.259 -7.051 1 98.12 833 ILE B C 1
ATOM 13104 O O . ILE B 1 833 ? 8.836 -0.366 -7.68 1 98.12 833 ILE B O 1
ATOM 13108 N N . PHE B 1 834 ? 7.348 -1.971 -7.566 1 98.44 834 PHE B N 1
ATOM 13109 C CA . PHE B 1 834 ? 6.68 -1.735 -8.844 1 98.44 834 PHE B CA 1
ATOM 13110 C C . PHE B 1 834 ? 5.184 -1.518 -8.641 1 98.44 834 PHE B C 1
ATOM 13112 O O . PHE B 1 834 ? 4.418 -2.479 -8.555 1 98.44 834 PHE B O 1
ATOM 13119 N N . PRO B 1 835 ? 4.758 -0.273 -8.648 1 98 835 PRO B N 1
ATOM 13120 C CA . PRO B 1 835 ? 3.398 0.059 -8.211 1 98 835 PRO B CA 1
ATOM 13121 C C . PRO B 1 835 ? 2.324 -0.562 -9.102 1 98 835 PRO B C 1
ATOM 13123 O O . PRO B 1 835 ? 1.229 -0.875 -8.625 1 98 835 PRO B O 1
ATOM 13126 N N . ASP B 1 836 ? 2.613 -0.802 -10.375 1 95.56 836 ASP B N 1
ATOM 13127 C CA . ASP B 1 836 ? 1.581 -1.233 -11.312 1 95.56 836 ASP B CA 1
ATOM 13128 C C . ASP B 1 836 ? 1.731 -2.715 -11.656 1 95.56 836 ASP B C 1
ATOM 13130 O O . ASP B 1 836 ? 1.155 -3.197 -12.633 1 95.56 836 ASP B O 1
ATOM 13134 N N . GLU B 1 837 ? 2.543 -3.355 -10.922 1 96.31 837 GLU B N 1
ATOM 13135 C CA . GLU B 1 837 ? 2.812 -4.754 -11.25 1 96.31 837 GLU B CA 1
ATOM 13136 C C . GLU B 1 837 ? 2.229 -5.691 -10.195 1 96.31 837 GLU B C 1
ATOM 13138 O O . GLU B 1 837 ? 2.014 -5.289 -9.055 1 96.31 837 GLU B O 1
ATOM 13143 N N . ARG B 1 838 ? 1.938 -6.883 -10.617 1 94.81 838 ARG B N 1
ATOM 13144 C CA . ARG B 1 838 ? 1.383 -7.922 -9.75 1 94.81 838 ARG B CA 1
ATOM 13145 C C . ARG B 1 838 ? 2.482 -8.82 -9.203 1 94.81 838 ARG B C 1
ATOM 13147 O O . ARG B 1 838 ? 3.512 -8.336 -8.727 1 94.81 838 ARG B O 1
ATOM 13154 N N . HIS B 1 839 ? 2.35 -10.102 -9.156 1 94.12 839 HIS B N 1
ATOM 13155 C CA . HIS B 1 839 ? 3.312 -11.016 -8.555 1 94.12 839 HIS B CA 1
ATOM 13156 C C . HIS B 1 839 ? 4.633 -11 -9.32 1 94.12 839 HIS B C 1
ATOM 13158 O O . HIS B 1 839 ? 5.695 -11.211 -8.727 1 94.12 839 HIS B O 1
ATOM 13164 N N . SER B 1 840 ? 4.562 -10.734 -10.594 1 90.5 840 SER B N 1
ATOM 13165 C CA . SER B 1 840 ? 5.746 -10.516 -11.422 1 90.5 840 SER B CA 1
ATOM 13166 C C . SER B 1 840 ? 5.551 -9.352 -12.383 1 90.5 840 SER B C 1
ATOM 13168 O O . SER B 1 840 ? 4.469 -9.18 -12.945 1 90.5 840 SER B O 1
ATOM 13170 N N . PRO B 1 841 ? 6.598 -8.602 -12.594 1 91.75 841 PRO B N 1
ATOM 13171 C CA . PRO B 1 841 ? 6.449 -7.512 -13.555 1 91.75 841 PRO B CA 1
ATOM 13172 C C . PRO B 1 841 ? 6.219 -8.008 -14.984 1 91.75 841 PRO B C 1
ATOM 13174 O O . PRO B 1 841 ? 6.934 -8.898 -15.453 1 91.75 841 PRO B O 1
ATOM 13177 N N . ARG B 1 842 ? 5.297 -7.457 -15.656 1 88.44 842 ARG B N 1
ATOM 13178 C CA . ARG B 1 842 ? 4.973 -7.852 -17.016 1 88.44 842 ARG B CA 1
ATOM 13179 C C . ARG B 1 842 ? 5.465 -6.816 -18.016 1 88.44 842 ARG B C 1
ATOM 13181 O O . ARG B 1 842 ? 5.871 -7.16 -19.141 1 88.44 842 ARG B O 1
ATOM 13188 N N . LYS B 1 843 ? 5.426 -5.559 -17.656 1 90.31 843 LYS B N 1
ATOM 13189 C CA . LYS B 1 843 ? 5.867 -4.504 -18.562 1 90.31 843 LYS B CA 1
ATOM 13190 C C . LYS B 1 843 ? 7.371 -4.59 -18.812 1 90.31 843 LYS B C 1
ATOM 13192 O O . LYS B 1 843 ? 8.156 -4.723 -17.875 1 90.31 843 LYS B O 1
ATOM 13197 N N . LEU B 1 844 ? 7.746 -4.52 -20.062 1 91.75 844 LEU B N 1
ATOM 13198 C CA . LEU B 1 844 ? 9.148 -4.656 -20.438 1 91.75 844 LEU B CA 1
ATOM 13199 C C . LEU B 1 844 ? 10.008 -3.625 -19.719 1 91.75 844 LEU B C 1
ATOM 13201 O O . LEU B 1 844 ? 11.078 -3.957 -19.203 1 91.75 844 LEU B O 1
ATOM 13205 N N . GLN B 1 845 ? 9.531 -2.412 -19.672 1 93.44 845 GLN B N 1
ATOM 13206 C CA . GLN B 1 845 ? 10.305 -1.35 -19.047 1 93.44 845 GLN B CA 1
ATOM 13207 C C . GLN B 1 845 ? 10.562 -1.658 -17.562 1 93.44 845 GLN B C 1
ATOM 13209 O O . GLN B 1 845 ? 11.648 -1.4 -17.062 1 93.44 845 GLN B O 1
ATOM 13214 N N . ASP B 1 846 ? 9.555 -2.115 -16.891 1 96.12 846 ASP B N 1
ATOM 13215 C CA . ASP B 1 846 ? 9.695 -2.475 -15.477 1 96.12 846 ASP B CA 1
ATOM 13216 C C . ASP B 1 846 ? 10.672 -3.633 -15.305 1 96.12 846 ASP B C 1
ATOM 13218 O O . ASP B 1 846 ? 11.484 -3.633 -14.375 1 96.12 846 ASP B O 1
ATOM 13222 N N . ARG B 1 847 ? 10.633 -4.582 -16.156 1 96.31 847 ARG B N 1
ATOM 13223 C CA . ARG B 1 847 ? 11.523 -5.734 -16.062 1 96.31 847 ARG B CA 1
ATOM 13224 C C . ARG B 1 847 ? 12.969 -5.336 -16.312 1 96.31 847 ARG B C 1
ATOM 13226 O O . ARG B 1 847 ? 13.883 -5.832 -15.656 1 96.31 847 ARG B O 1
ATOM 13233 N N . VAL B 1 848 ? 13.172 -4.551 -17.359 1 96.94 848 VAL B N 1
ATOM 13234 C CA . VAL B 1 848 ? 14.523 -4.074 -17.656 1 96.94 848 VAL B CA 1
ATOM 13235 C C . VAL B 1 848 ? 15.094 -3.359 -16.438 1 96.94 848 VAL B C 1
ATOM 13237 O O . VAL B 1 848 ? 16.25 -3.604 -16.047 1 96.94 848 VAL B O 1
ATOM 13240 N N . TYR B 1 849 ? 14.258 -2.465 -15.898 1 97.44 849 TYR B N 1
ATOM 13241 C CA . TYR B 1 849 ? 14.68 -1.731 -14.711 1 97.44 849 TYR B CA 1
ATOM 13242 C C . TYR B 1 849 ? 15.031 -2.688 -13.57 1 97.44 849 TYR B C 1
ATOM 13244 O O . TYR B 1 849 ? 16.062 -2.527 -12.914 1 97.44 849 TYR B O 1
ATOM 13252 N N . MET B 1 850 ? 14.211 -3.619 -13.32 1 97.88 850 MET B N 1
ATOM 13253 C CA . MET B 1 850 ? 14.414 -4.602 -12.258 1 97.88 850 MET B CA 1
ATOM 13254 C C . MET B 1 850 ? 15.719 -5.359 -12.461 1 97.88 850 MET B C 1
ATOM 13256 O O . MET B 1 850 ? 16.516 -5.48 -11.523 1 97.88 850 MET B O 1
ATOM 13260 N N . GLU B 1 851 ? 15.953 -5.895 -13.68 1 97.44 851 GLU B N 1
ATOM 13261 C CA . GLU B 1 851 ? 17.141 -6.695 -13.961 1 97.44 851 GLU B CA 1
ATOM 13262 C C . GLU B 1 851 ? 18.422 -5.867 -13.828 1 97.44 851 GLU B C 1
ATOM 13264 O O . GLU B 1 851 ? 19.438 -6.367 -13.352 1 97.44 851 GLU B O 1
ATOM 13269 N N . GLN B 1 852 ? 18.312 -4.688 -14.234 1 96.88 852 GLN B N 1
ATOM 13270 C CA . GLN B 1 852 ? 19.469 -3.801 -14.07 1 96.88 852 GLN B CA 1
ATOM 13271 C C . GLN B 1 852 ? 19.781 -3.574 -12.594 1 96.88 852 GLN B C 1
ATOM 13273 O O . GLN B 1 852 ? 20.938 -3.674 -12.18 1 96.88 852 GLN B O 1
ATOM 13278 N N . ARG B 1 853 ? 18.766 -3.24 -11.828 1 97.5 853 ARG B N 1
ATOM 13279 C CA . ARG B 1 853 ? 18.953 -2.959 -10.414 1 97.5 853 ARG B CA 1
ATOM 13280 C C . ARG B 1 853 ? 19.5 -4.184 -9.68 1 97.5 853 ARG B C 1
ATOM 13282 O O . ARG B 1 853 ? 20.328 -4.059 -8.773 1 97.5 853 ARG B O 1
ATOM 13289 N N . ILE B 1 854 ? 19.016 -5.324 -10.016 1 97.75 854 ILE B N 1
ATOM 13290 C CA . ILE B 1 854 ? 19.453 -6.559 -9.375 1 97.75 854 ILE B CA 1
ATOM 13291 C C . ILE B 1 854 ? 20.938 -6.801 -9.68 1 97.75 854 ILE B C 1
ATOM 13293 O O . ILE B 1 854 ? 21.719 -7.07 -8.773 1 97.75 854 ILE B O 1
ATOM 13297 N N . SER B 1 855 ? 21.359 -6.719 -10.953 1 97 855 SER B N 1
ATOM 13298 C CA . SER B 1 855 ? 22.75 -6.934 -11.328 1 97 855 SER B CA 1
ATOM 13299 C C . SER B 1 855 ? 23.672 -5.91 -10.664 1 97 855 SER B C 1
ATOM 13301 O O . SER B 1 855 ? 24.734 -6.258 -10.156 1 97 855 SER B O 1
ATOM 13303 N N . ASP B 1 856 ? 23.203 -4.684 -10.648 1 96 856 ASP B N 1
ATOM 13304 C CA . ASP B 1 856 ? 23.984 -3.619 -10.039 1 96 856 ASP B CA 1
ATOM 13305 C C . ASP B 1 856 ? 24.172 -3.865 -8.547 1 96 856 ASP B C 1
ATOM 13307 O O . ASP B 1 856 ? 25.234 -3.549 -7.988 1 96 856 ASP B O 1
ATOM 13311 N N . TYR B 1 857 ? 23.188 -4.332 -7.891 1 97.12 857 TYR B N 1
ATOM 13312 C CA . TYR B 1 857 ? 23.234 -4.59 -6.457 1 97.12 857 TYR B CA 1
ATOM 13313 C C . TYR B 1 857 ? 24.312 -5.613 -6.121 1 97.12 857 TYR B C 1
ATOM 13315 O O . TYR B 1 857 ? 25.078 -5.422 -5.176 1 97.12 857 TYR B O 1
ATOM 13323 N N . PHE B 1 858 ? 24.344 -6.695 -6.887 1 98 858 PHE B N 1
ATOM 13324 C CA . PHE B 1 858 ? 25.344 -7.73 -6.652 1 98 858 PHE B CA 1
ATOM 13325 C C . PHE B 1 858 ? 26.75 -7.219 -6.988 1 98 858 PHE B C 1
ATOM 13327 O O . PHE B 1 858 ? 27.703 -7.512 -6.277 1 98 858 PHE B O 1
ATOM 13334 N N . VAL B 1 859 ? 26.859 -6.484 -8.07 1 96.88 859 VAL B N 1
ATOM 13335 C CA . VAL B 1 859 ? 28.156 -5.926 -8.445 1 96.88 859 VAL B CA 1
ATOM 13336 C C . VAL B 1 859 ? 28.641 -4.988 -7.344 1 96.88 859 VAL B C 1
ATOM 13338 O O . VAL B 1 859 ? 29.797 -5.059 -6.93 1 96.88 859 VAL B O 1
ATOM 13341 N N . GLN B 1 860 ? 27.766 -4.191 -6.824 1 94.12 860 GLN B N 1
ATOM 13342 C CA . GLN B 1 860 ? 28.094 -3.189 -5.812 1 94.12 860 GLN B CA 1
ATOM 13343 C C . GLN B 1 860 ? 28.578 -3.848 -4.523 1 94.12 860 GLN B C 1
ATOM 13345 O O . GLN B 1 860 ? 29.484 -3.344 -3.867 1 94.12 860 GLN B O 1
ATOM 13350 N N . HIS B 1 861 ? 28.031 -4.961 -4.172 1 95.69 861 HIS B N 1
ATOM 13351 C CA . HIS B 1 861 ? 28.25 -5.441 -2.811 1 95.69 861 HIS B CA 1
ATOM 13352 C C . HIS B 1 861 ? 29.141 -6.672 -2.795 1 95.69 861 HIS B C 1
ATOM 13354 O O . HIS B 1 861 ? 29.656 -7.062 -1.74 1 95.69 861 HIS B O 1
ATOM 13360 N N . LEU B 1 862 ? 29.359 -7.324 -3.977 1 96.38 862 LEU B N 1
ATOM 13361 C CA . LEU B 1 862 ? 30.141 -8.555 -3.951 1 96.38 862 LEU B CA 1
ATOM 13362 C C . LEU B 1 862 ? 31.438 -8.398 -4.73 1 96.38 862 LEU B C 1
ATOM 13364 O O . LEU B 1 862 ? 32.344 -9.203 -4.582 1 96.38 862 LEU B O 1
ATOM 13368 N N . VAL B 1 863 ? 31.453 -7.379 -5.551 1 91.81 863 VAL B N 1
ATOM 13369 C CA . VAL B 1 863 ? 32.656 -7.16 -6.32 1 91.81 863 VAL B CA 1
ATOM 13370 C C . VAL B 1 863 ? 33.594 -6.219 -5.562 1 91.81 863 VAL B C 1
ATOM 13372 O O . VAL B 1 863 ? 33.156 -5.234 -4.973 1 91.81 863 VAL B O 1
ATOM 13375 N N . LYS B 1 864 ? 34.844 -6.414 -5.297 1 73.94 864 LYS B N 1
ATOM 13376 C CA . LYS B 1 864 ? 35.812 -5.688 -4.492 1 73.94 864 LYS B CA 1
ATOM 13377 C C . LYS B 1 864 ? 35.938 -4.238 -4.953 1 73.94 864 LYS B C 1
ATOM 13379 O O . LYS B 1 864 ? 35.875 -3.314 -4.141 1 73.94 864 LYS B O 1
ATOM 13384 N N . ASP B 1 865 ? 36.219 -3.99 -6.121 1 69.94 865 ASP B N 1
ATOM 13385 C CA . ASP B 1 865 ? 36.344 -2.639 -6.652 1 69.94 865 ASP B CA 1
ATOM 13386 C C . ASP B 1 865 ? 35.281 -2.35 -7.707 1 69.94 865 ASP B C 1
ATOM 13388 O O . ASP B 1 865 ? 35.594 -2.285 -8.898 1 69.94 865 ASP B O 1
ATOM 13392 N N . PRO B 1 866 ? 34.062 -2.139 -7.043 1 66.69 866 PRO B N 1
ATOM 13393 C CA . PRO B 1 866 ? 33 -1.998 -8.031 1 66.69 866 PRO B CA 1
ATOM 13394 C C . PRO B 1 866 ? 33 -0.632 -8.711 1 66.69 866 PRO B C 1
ATOM 13396 O O . PRO B 1 866 ? 33.375 0.368 -8.102 1 66.69 866 PRO B O 1
ATOM 13399 N N . PRO B 1 867 ? 32.719 -0.653 -10.039 1 56.62 867 PRO B N 1
ATOM 13400 C CA . PRO B 1 867 ? 32.562 0.646 -10.695 1 56.62 867 PRO B CA 1
ATOM 13401 C C . PRO B 1 867 ? 31.422 1.474 -10.102 1 56.62 867 PRO B C 1
ATOM 13403 O O . PRO B 1 867 ? 30.484 0.917 -9.523 1 56.62 867 PRO B O 1
ATOM 13406 N N . PRO B 1 868 ? 31.672 2.852 -10.125 1 54.59 868 PRO B N 1
ATOM 13407 C CA . PRO B 1 868 ? 30.594 3.697 -9.594 1 54.59 868 PRO B CA 1
ATOM 13408 C C . PRO B 1 868 ? 29.25 3.461 -10.289 1 54.59 868 PRO B C 1
ATOM 13410 O O . PRO B 1 868 ? 29.219 3.168 -11.484 1 54.59 868 PRO B O 1
ATOM 13413 N N . GLN B 1 869 ? 28.25 3.248 -9.602 1 55.97 869 GLN B N 1
ATOM 13414 C CA . GLN B 1 869 ? 26.906 3.039 -10.156 1 55.97 869 GLN B CA 1
ATOM 13415 C C . GLN B 1 869 ? 26.484 4.223 -11.023 1 55.97 869 GLN B C 1
ATOM 13417 O O . GLN B 1 869 ? 26.656 5.379 -10.625 1 55.97 869 GLN B O 1
ATOM 13422 N N . ALA B 1 870 ? 26 3.875 -12.25 1 49.56 870 ALA B N 1
ATOM 13423 C CA . ALA B 1 870 ? 25.594 4.922 -13.18 1 49.56 870 ALA B CA 1
ATOM 13424 C C . ALA B 1 870 ? 24.359 5.656 -12.664 1 49.56 870 ALA B C 1
ATOM 13426 O O . ALA B 1 870 ? 23.453 5.039 -12.094 1 49.56 870 ALA B O 1
ATOM 13427 N N . SER B 1 871 ? 24.344 7.031 -12.656 1 44.75 871 SER B N 1
ATOM 13428 C CA . SER B 1 871 ? 23.219 7.887 -12.32 1 44.75 871 SER B CA 1
ATOM 13429 C C . SER B 1 871 ? 22 7.582 -13.211 1 44.75 871 SER B C 1
ATOM 13431 O O . SER B 1 871 ? 20.875 7.961 -12.883 1 44.75 871 SER B O 1
ATOM 13433 N N . HIS B 1 872 ? 22.203 7.004 -14.344 1 46.81 872 HIS B N 1
ATOM 13434 C CA . HIS B 1 872 ? 21.141 6.578 -15.25 1 46.81 872 HIS B CA 1
ATOM 13435 C C . HIS B 1 872 ? 21.219 5.078 -15.516 1 46.81 872 HIS B C 1
ATOM 13437 O O . HIS B 1 872 ? 22.297 4.539 -15.773 1 46.81 872 HIS B O 1
ATOM 13443 N N . LEU B 1 873 ? 20.062 4.395 -15.094 1 52.28 873 LEU B N 1
ATOM 13444 C CA . LEU B 1 873 ? 20 2.963 -15.367 1 52.28 873 LEU B CA 1
ATOM 13445 C C . LEU B 1 873 ? 19.703 2.703 -16.844 1 52.28 873 LEU B C 1
ATOM 13447 O O . LEU B 1 873 ? 18.906 3.42 -17.453 1 52.28 873 LEU B O 1
#

InterPro domains:
  IPR001375 Peptidase S9, prolyl oligopeptidase, catalytic domain [PF00326] (663-862)
  IPR002469 Dipeptidylpeptidase IV, N-terminal domain [PF00930] (191-287)
  IPR002469 Dipeptidylpeptidase IV, N-terminal domain [PF00930] (348-567)
  IPR029058 Alpha/Beta hydrolase fold [G3DSA:3.40.50.1820] (604-862)
  IPR029058 Alpha/Beta hydrolase fold [SSF53474] (608-862)
  IPR050278 Serine protease S9B/DPPIV [PTHR11731] (7-859)

Organism: Ectocarpus siliculosus (NCBI:txid2880)

Nearest PDB structures (foldseek):
  2ecf-assembly1_A-2  TM=8.816E-01  e=6.082E-64  Stenotrophomonas maltophilia
  2eep-assembly1_A-2  TM=8.807E-01  e=1.178E-53  Porphyromonas gingivalis W83
  2d5l-assembly1_A  TM=8.762E-01  e=5.192E-53  Porphyromonas gingivalis W83
  2dcm-assembly1_A  TM=8.804E-01  e=5.463E-52  Porphyromonas gingivalis W83
  4q1v-assembly1_B  TM=8.288E-01  e=3.105E-47  Bacteroides ovatus ATCC 8483

Foldseek 3Di:
DALLLQLDPPFFQFQDWDPWDAFLVNQKIWTWGDPQRDQQIFIKIAGPVVRDIDGAQQDDPSFADQPLADPVVNVLCVLVVRQGGHFDDKDWAAHPAPWTKMWTFTSLWIWMDTDDPDRYTDTFGDCPPPPNVNWGFAPWDAANNRQKIWTFTLQFIWIWGPAAADPPPPDPDDDPPDDPPPPPPRDTADIATQADDRNPVFKHKWADADCLSNPLVHGTFKDAFNVRFKMKGKIWGLPVQDWDKFALVPDPDDDDVGIDIDSFFFFQHDDIDMWIWMGTDDSNCNNNNNDDRDNVNRDIATACPWFPDDPPDDPPPDDPPPDDDPPPPPPCPPDPPPPDPPGDPPLFTHKDWNDWDADPVRWIWTWIARLLQQKIWIWTADNVNNDIATADMHGDPQHWRHADAKFWDPAADQQPPPPPPDDDDDDDDPDPDDPPPPPCCVVSPGQPPPKTKMWDWGQPQFETFIWIWIDHPPDRYIHTRATQADDQKYWHYFQDDDVVQQWTWTWIAVPHLQEIFIWITGNHDQVVDPHDHHDTQTQDDDRFYWDKHAHPVRQKMWIWTFFLLARTWIWIWGQDPPSNNRDHIHTDDTSDGSPHVVCVVCVVLQHRWDWDWDAAPVRPDIKIKTKQAADCVVQNPDLFQEEEEELLAAAADQRHGGNSNRSSVLCSVLSPVTYIYMYIHFQRYHTRGDVSNSVQAQANLPRSLSRSLRRQVVCVVVRHHDQQRYAYEYAASSLLNRLSNQQVVVSRHAEYERELYQQFSSRARSNRSCSRNNGCVVRVPNRLNSGSLNRLLRGHHAYEYEYESSAPHRHCVRVVSSVVSNVVSVHDYHYHYHSNAYSDRSDSVVSSVVSVVVSLRSQVRRPPDRDDDDPPD/DALLLQLDPPFAQFQDWDPWDAFLVNQKIWTWGDPQRDQQIFIKIAGPVVRDIDGAQQDPDSWADCPLADPVVNVLCVLVVRQGGHFDDKDWAAHPAPWTKMWTFTSLWIWMDTDDPDRYTDTFGDCPPPPNVNWGFAPWDAANNRQKIWTFTLQFIWIWGPAAADPPPPDPDDDCPDDPPPPSVRDTADIATQADDRNPVFKHKWADADCLSNPLVHGTFKDAFNVRFKMKGKIWGLPVQDWDKFALVPDPDDDDVGIDIDSFFFFQHDDIDMWIWMGTDDSNCNNNNNDDRDNVNRDIATACPWFPRDPPDDPPPDDPPPDDDDDDPPPCPPDPPPPPPPGPPPLFTHKDWNDWDADPVRWIWTWIARLLQQKIWIWTADNVHNDIATADMHGDPQHWRHADAKFWDPAADQQPPPPPPDDDDDPDDDDDDDPPPPPCCVVSPGAPPPKTKMWDWGQPQFETFIWIWIDHPPDRYIHTRATQADDQKYWHYFQDDDVVQQWTWTWIAVPHLQEIFIWITGNHDQVVDPHDHHDTQTQDDDRFYWDKHAHPVRQKMWIWTFFLLARTWIWIWGQDPPSNNRDHIHTDDTSDGRPHVVCVVCVVLQHRWDWDWDAAPVRPDIKIKTKQAADCVVQNPDQFQEEEEELLAAAADQRHGGNSNRSSVLCSVLSPVTYIYMYIHFQRYHTRGDVSNSVQAQANLPRSLSRSLRRQVVCVVVRHHDQQRYAYEYAASSLLNRLSNQQVVVSRHAEYERELYQQFSSRARSNRSCSRNNGCVVRVPNRLNSGSLNRLLRGHHAYEYEYESSAPHRHCVRVVSSVVSNVVSVHDYHYHYHSNAYSDRSDSVVSSVVSVVVSLRSQVRRPPDRDDDDPPD

Sequence (1746 aa):
MNPEDVARFPLPGTASPIQLAFSPDDNILSYLHAEGGQLTRQLWGVDVNTMAKKQLGMPPHDGDTEENLSLKEKLKRERQRLHATGVTSFFWSSRGSANIRIMVPLQGNVYVQDGIDSSTLRIVYDKAAPGNGGVGAVDPQMSPDGRLVAFVKDGEIFVASVDPPAFSSTSPGACSSPAATPEAGTALPPPVQLTFGGRSRGVTHGLADFVAQEEMDRYRGFWWSLDSSSIAFTEVDERHIPSFRIMHQGKDTVGEGAQEDHHYPFAGKDNPKVRLAVVEVDAAAIQSGQANTSEENFRPTWMDIGGTANGGGTPSSGQPTEGQTSSEPASSNDNGGVGAAREGAGMEGEIYLARVNWLQDGSLCAQVQNRAQTELRLLRLDPRSGAPTTLVVEKSKIWVNLHHLLRSLPAPALQQQPRQEGGSSGVAGASDMDVSSPSSSSSSPAAPDGSFSFIWASERSGFMHLYLYQYVPGADKAVEIRQITSGEWVVEFVVGVDQANDVVYVMGTYDSPCERHLYAVPLNNPKGGPGGSAKPVRLTEAPCMHNVIMDHRLRRFVDVYSSPEQPAKMVLYALSTTGNPYDPPIPLQELHSALDDRVLALRHKLPPPEVISFETRDREANLFAAVYRPDVNVHGPGPYPTIVAVYGGPHVQWVSRSWGCTVDMRAQRLRDLGFLVLKCDNRGSFRRGLAFEAWVKWRMGGVEITDQEDCVHWAVKKGLADPARVGIYGWSYGGYATAMCLCKAPNTFRVGVSGAPVTAWDGYDTHYTERYMGTPMENPKGYTESSVLTHASKLEGKLMLVHGLMDENVHFRHTARLINALIAARKPYDLLIFPDERHSPRKLQDRVYMEQRISDYFVQHLVKDPPPQASHLMNPEDVARFPLPGTASPIQLAFSPDDNILSYLHAEGGQLTRQLWGVDVNTMAKKQLGMPPHDGDTEENLSLKEKLKRERQRLHATGVTSFFWSSRGSANIRIMVPLQGNVYVQDGIDSSTLRIVYDKAAPGNGGVGAVDPQMSPDGRLVAFVKDGEIFVASVDPPAFSSTSPGACSSPAATPEAGTALPPPVQLTFGGRSRGVTHGLADFVAQEEMDRYRGFWWSLDSSSIAFTEVDERHIPSFRIMHQGKDTVGEGAQEDHHYPFAGKDNPKVRLAVVEVDAAAIQSGQANTSEENFRPTWMDIGGTANGGGTPSSGQPTEGQTSSEPASSNDNGGVGAAREGAGMEGEIYLARVNWLQDGSLCAQVQNRAQTELRLLRLDPRSGAPTTLVVEKSKIWVNLHHLLRSLPAPALQQQPRQEGGSSGVAGASDMDVSSPSSSSSSPAAPDGSFSFIWASERSGFMHLYLYQYVPGADKAVEIRQITSGEWVVEFVVGVDQANDVVYVMGTYDSPCERHLYAVPLNNPKGGPGGSAKPVRLTEAPCMHNVIMDHRLRRFVDVYSSPEQPAKMVLYALSTTGNPYDPPIPLQELHSALDDRVLALRHKLPPPEVISFETRDREANLFAAVYRPDVNVHGPGPYPTIVAVYGGPHVQWVSRSWGCTVDMRAQRLRDLGFLVLKCDNRGSFRRGLAFEAWVKWRMGGVEITDQEDCVHWAVKKGLADPARVGIYGWSYGGYATAMCLCKAPNTFRVGVSGAPVTAWDGYDTHYTERYMGTPMENPKGYTESSVLTHASKLEGKLMLVHGLMDENVHFRHTARLINALIAARKPYDLLIFPDERHSPRKLQDRVYMEQRISDYFVQHLVKDPPPQASHL

Solvent-accessible surface area (backbone atoms only — not comparable to full-atom values): 94106 Å² total; per-residue (Å²): 125,55,40,59,70,46,39,46,66,54,45,66,34,61,60,52,74,38,80,70,44,55,40,64,84,52,50,31,42,30,28,30,39,22,75,82,50,47,49,52,20,37,40,33,32,26,29,70,85,77,64,49,72,46,73,33,56,63,66,69,91,72,37,29,50,90,81,58,50,55,69,70,55,48,52,52,28,59,59,64,70,58,82,67,26,15,43,78,55,73,44,69,25,36,66,86,30,88,48,57,32,38,37,38,59,40,60,31,23,33,26,38,24,63,45,85,84,46,46,56,56,42,78,58,41,58,21,77,42,78,89,41,81,60,50,43,53,40,80,67,42,68,26,36,62,46,52,36,36,35,26,26,49,80,32,20,32,30,40,26,30,62,48,54,55,79,76,79,78,67,86,83,71,85,79,70,82,78,63,78,62,70,75,66,80,79,59,57,45,75,66,40,57,64,53,78,78,17,70,45,88,47,27,28,29,37,49,42,56,69,56,33,34,66,68,53,74,23,73,64,17,55,46,65,30,82,83,44,45,31,37,38,32,24,39,33,42,33,68,86,42,63,67,45,77,40,57,36,40,35,50,92,59,75,51,76,88,27,44,49,74,36,67,66,32,31,30,60,57,64,70,68,47,75,46,45,29,29,36,79,46,61,60,65,36,42,32,64,57,67,56,79,67,52,68,86,73,51,70,62,29,58,44,58,79,70,47,74,75,78,82,73,74,74,84,76,78,76,72,82,72,78,74,80,74,80,67,72,79,71,83,68,70,74,75,80,67,73,76,67,72,82,66,69,87,68,62,73,47,39,59,41,79,55,45,74,46,70,45,93,88,65,32,34,32,37,33,37,24,39,63,63,26,30,36,38,34,36,32,40,28,38,63,81,75,12,53,62,42,52,39,47,77,48,72,38,95,71,50,55,83,84,81,87,52,70,39,80,43,96,57,56,70,79,76,77,73,78,80,76,84,76,83,80,74,85,80,76,82,72,73,81,70,81,78,68,76,73,75,77,70,73,65,67,77,71,73,61,83,78,34,38,16,31,37,41,64,45,49,87,82,39,20,39,27,41,31,34,34,37,35,48,71,90,53,77,43,41,42,76,75,45,60,36,43,76,63,99,32,34,59,78,42,70,57,42,77,39,73,90,74,38,32,30,32,31,32,26,19,78,90,34,71,41,30,28,38,42,28,35,32,44,58,74,68,39,80,76,45,90,92,46,46,41,80,64,42,74,54,57,78,78,90,13,36,53,46,70,50,50,38,91,81,66,48,34,34,38,38,41,31,22,24,39,88,34,55,36,32,30,34,36,32,37,36,50,92,81,72,44,81,82,45,70,50,43,81,72,45,77,76,42,65,62,71,29,71,57,41,66,74,37,47,89,63,48,67,50,51,46,79,46,73,49,69,42,90,84,67,79,46,74,34,44,28,31,40,36,73,39,54,46,92,80,64,46,85,57,50,20,39,25,35,35,50,38,47,59,40,67,71,44,68,73,55,46,33,21,27,68,56,25,49,36,38,63,55,35,40,44,14,73,74,45,22,30,29,39,31,55,41,26,64,12,22,48,67,62,35,52,72,41,30,47,68,32,55,42,35,51,82,42,62,33,47,55,42,51,50,42,52,52,51,52,35,35,75,72,47,45,33,31,69,90,25,23,30,31,32,19,50,35,54,5,5,26,45,24,53,38,30,22,30,77,35,37,83,54,28,40,36,29,39,21,25,34,29,58,31,40,62,64,73,32,46,35,69,64,40,22,49,37,35,45,36,53,86,80,23,50,66,35,49,47,69,41,14,43,50,74,39,33,72,50,45,39,55,47,41,35,39,32,38,24,50,45,11,81,74,48,43,47,37,30,55,29,34,40,49,51,34,21,47,74,50,24,38,70,68,42,49,47,75,36,33,86,19,30,74,58,67,74,53,58,64,57,30,22,47,50,46,42,52,53,53,50,50,49,42,59,74,51,39,90,80,48,73,82,78,67,59,61,99,126,55,39,59,70,46,41,46,67,52,45,66,34,60,59,50,73,38,78,71,43,55,41,66,84,52,49,30,43,30,29,30,39,23,74,81,48,46,47,52,20,37,38,35,31,27,30,70,86,78,64,48,73,47,74,33,55,59,61,71,79,78,44,28,49,91,79,58,51,54,70,69,56,48,50,52,29,59,61,63,70,57,82,66,25,18,44,79,57,70,44,68,25,36,67,87,30,88,47,58,32,36,37,36,61,41,60,30,24,33,25,39,22,64,46,84,86,46,45,56,55,41,78,58,41,57,22,76,42,73,86,41,82,62,50,44,52,42,79,67,41,69,27,36,61,47,52,33,36,35,25,26,46,80,31,19,33,30,39,27,30,63,50,50,54,78,78,78,77,67,85,80,70,84,77,70,79,77,64,76,58,70,75,68,78,78,60,55,45,76,65,38,56,63,52,75,79,18,70,46,89,47,28,28,28,36,48,44,56,68,57,31,35,66,66,54,73,22,74,63,16,54,46,66,30,84,83,44,45,31,36,37,31,24,40,35,42,33,66,87,42,65,66,47,76,40,57,35,39,35,50,94,58,74,50,78,89,28,45,50,75,37,67,67,33,32,30,60,57,63,70,66,46,75,45,45,30,29,35,79,46,61,63,66,35,42,32,64,58,67,54,78,66,51,69,86,73,53,71,63,31,58,44,57,80,69,47,73,75,77,82,73,78,75,86,78,78,76,70,82,72,79,75,84,80,72,75,75,84,74,83,73,70,73,76,81,66,74,74,66,71,81,67,71,87,67,62,73,46,40,60,41,79,54,48,76,47,69,44,93,88,66,32,36,31,38,33,36,25,39,63,63,26,29,35,38,36,37,31,40,27,37,63,81,75,12,52,62,41,51,38,47,76,47,71,37,95,72,50,56,84,85,81,87,51,70,40,79,45,98,58,54,70,80,72,76,74,78,77,74,80,73,82,85,71,85,78,71,86,80,78,80,75,81,80,69,78,73,78,77,71,74,66,66,78,73,73,61,82,78,33,37,17,31,37,40,64,46,49,88,81,38,20,39,27,41,31,35,33,37,33,49,72,88,54,76,43,42,43,77,74,45,60,37,44,75,62,97,32,34,58,77,42,70,57,42,76,38,74,92,75,38,31,32,32,30,32,27,19,77,90,35,72,43,30,29,39,41,28,38,31,45,58,75,67,40,81,77,46,92,92,46,46,43,79,64,43,74,52,57,79,77,89,13,34,55,47,70,50,49,38,90,81,64,49,35,33,38,41,40,32,21,23,40,87,35,54,36,33,30,34,35,30,36,36,50,93,82,72,44,80,80,45,70,49,43,82,71,46,77,76,41,65,62,72,30,70,57,40,66,74,38,47,90,63,46,66,51,50,47,78,46,73,50,70,41,91,84,67,82,46,75,36,45,30,31,39,36,70,40,54,46,91,79,64,46,85,57,51,18,38,26,34,35,48,36,48,58,39,68,70,44,71,74,55,47,33,21,27,68,56,26,48,36,39,62,53,36,40,43,15,74,73,43,22,28,27,39,32,55,41,28,66,13,21,47,69,62,35,52,72,41,30,49,67,32,56,42,36,51,82,43,63,36,46,54,43,52,49,43,52,52,51,51,36,36,74,72,48,46,33,31,68,88,26,22,30,30,32,20,49,36,54,4,5,26,45,24,52,39,30,23,30,78,36,37,85,55,29,40,35,28,40,22,25,34,30,58,29,42,59,64,72,32,47,34,69,64,40,23,48,38,36,44,36,53,86,80,24,49,65,36,49,49,69,43,16,42,51,73,38,34,71,50,44,38,53,48,41,34,40,34,37,21,50,46,10,82,74,51,45,47,37,29,54,29,33,38,48,51,34,20,47,76,50,25,37,70,69,42,46,47,74,37,34,86,17,30,75,59,68,76,52,57,64,57,29,23,48,50,47,41,53,54,53,49,51,49,40,60,74,50,40,92,80,48,73,82,79,66,64,62,99